Protein 2JVU (pdb70)

Foldseek 3Di:
DDPDDDCVVPDLDVQWDQDPQKIAGPVVDVSQVVCVVVQQFDAKKKKKWFAFPVRDIDIDTDGHDNVDIGGPPDPCVRCVVGNGDDIDMDIDTHGDDD

Organism: Escherichia coli (NCBI:txid562)

Structure (mmCIF, N/CA/C/O backbone):
data_2JVU
#
_entry.id   2JVU
#
loop_
_atom_site.group_PDB
_atom_site.id
_atom_site.type_symbol
_atom_site.label_atom_id
_atom_site.label_alt_id
_atom_site.label_comp_id
_atom_site.label_asym_id
_atom_site.label_entity_id
_atom_site.label_seq_id
_atom_site.pdbx_PDB_ins_code
_atom_site.Cartn_x
_atom_site.Cartn_y
_atom_site.Cartn_z
_atom_site.occupancy
_atom_site.B_iso_or_equiv
_atom_site.auth_seq_id
_atom_site.auth_comp_id
_atom_site.auth_asym_id
_atom_site.auth_atom_id
_atom_site.pdbx_PDB_model_num
ATOM 1 N N . GLY A 1 1 ? 41.273 -3.794 3.199 1.00 0.00 1 GLY A N 1
ATOM 2 C CA . GLY A 1 1 ? 41.527 -4.056 1.714 1.00 0.00 1 GLY A CA 1
ATOM 3 C C . GLY A 1 1 ? 42.875 -3.782 1.138 1.00 0.00 1 GLY A C 1
ATOM 4 O O . GLY A 1 1 ? 43.570 -2.880 1.564 1.00 0.00 1 GLY A O 1
ATOM 10 N N . GLY A 1 2 ? 43.280 -4.545 0.160 1.00 0.00 2 GLY A N 1
ATOM 11 C CA . GLY A 1 2 ? 44.618 -4.318 -0.457 1.00 0.00 2 GLY A CA 1
ATOM 12 C C . GLY A 1 2 ? 44.578 -3.046 -1.305 1.00 0.00 2 GLY A C 1
ATOM 13 O O . GLY A 1 2 ? 43.626 -2.791 -2.015 1.00 0.00 2 GLY A O 1
ATOM 17 N N . SER A 1 3 ? 45.608 -2.243 -1.237 1.00 0.00 3 SER A N 1
ATOM 18 C CA . SER A 1 3 ? 45.635 -0.981 -2.038 1.00 0.00 3 SER A CA 1
ATOM 19 C C . SER A 1 3 ? 46.292 -1.247 -3.393 1.00 0.00 3 SER A C 1
ATOM 20 O O . SER A 1 3 ? 46.366 -0.375 -4.235 1.00 0.00 3 SER A O 1
ATOM 28 N N . GLY A 1 4 ? 46.771 -2.448 -3.607 1.00 0.00 4 GLY A N 1
ATOM 29 C CA . GLY A 1 4 ? 47.430 -2.789 -4.910 1.00 0.00 4 GLY A CA 1
ATOM 30 C C . GLY A 1 4 ? 48.939 -2.930 -4.700 1.00 0.00 4 GLY A C 1
ATOM 31 O O . GLY A 1 4 ? 49.404 -3.867 -4.082 1.00 0.00 4 GLY A O 1
ATOM 35 N N . TRP A 1 5 ? 49.709 -2.009 -5.214 1.00 0.00 5 TRP A N 1
ATOM 36 C CA . TRP A 1 5 ? 51.190 -2.098 -5.049 1.00 0.00 5 TRP A CA 1
ATOM 37 C C . TRP A 1 5 ? 51.568 -2.039 -3.581 1.00 0.00 5 TRP A C 1
ATOM 38 O O . TRP A 1 5 ? 51.091 -1.215 -2.825 1.00 0.00 5 TRP A O 1
ATOM 59 N N . ASN A 1 6 ? 52.479 -2.890 -3.204 1.00 0.00 6 ASN A N 1
ATOM 60 C CA . ASN A 1 6 ? 52.989 -2.898 -1.813 1.00 0.00 6 ASN A CA 1
ATOM 61 C C . ASN A 1 6 ? 54.518 -2.926 -1.879 1.00 0.00 6 ASN A C 1
ATOM 62 O O . ASN A 1 6 ? 55.102 -3.795 -2.495 1.00 0.00 6 ASN A O 1
ATOM 73 N N . ALA A 1 7 ? 55.173 -1.989 -1.257 1.00 0.00 7 ALA A N 1
ATOM 74 C CA . ALA A 1 7 ? 56.662 -1.977 -1.297 1.00 0.00 7 ALA A CA 1
ATOM 75 C C . ALA A 1 7 ? 57.185 -3.311 -0.759 1.00 0.00 7 ALA A C 1
ATOM 76 O O . ALA A 1 7 ? 58.373 -3.569 -0.746 1.00 0.00 7 ALA A O 1
ATOM 83 N N . ASP A 1 8 ? 56.301 -4.153 -0.304 1.00 0.00 8 ASP A N 1
ATOM 84 C CA . ASP A 1 8 ? 56.726 -5.471 0.250 1.00 0.00 8 ASP A CA 1
ATOM 85 C C . ASP A 1 8 ? 57.007 -6.463 -0.880 1.00 0.00 8 ASP A C 1
ATOM 86 O O . ASP A 1 8 ? 57.709 -7.438 -0.697 1.00 0.00 8 ASP A O 1
ATOM 95 N N . ASN A 1 9 ? 56.460 -6.238 -2.046 1.00 0.00 9 ASN A N 1
ATOM 96 C CA . ASN A 1 9 ? 56.700 -7.192 -3.172 1.00 0.00 9 ASN A CA 1
ATOM 97 C C . ASN A 1 9 ? 57.959 -6.779 -3.927 1.00 0.00 9 ASN A C 1
ATOM 98 O O . ASN A 1 9 ? 58.349 -7.413 -4.888 1.00 0.00 9 ASN A O 1
ATOM 109 N N . VAL A 1 10 ? 58.598 -5.722 -3.500 1.00 0.00 10 VAL A N 1
ATOM 110 C CA . VAL A 1 10 ? 59.840 -5.255 -4.186 1.00 0.00 10 VAL A CA 1
ATOM 111 C C . VAL A 1 10 ? 61.036 -5.442 -3.254 1.00 0.00 10 VAL A C 1
ATOM 112 O O . VAL A 1 10 ? 61.037 -4.979 -2.131 1.00 0.00 10 VAL A O 1
ATOM 125 N N . ASP A 1 11 ? 62.065 -6.094 -3.717 1.00 0.00 11 ASP A N 1
ATOM 126 C CA . ASP A 1 11 ? 63.268 -6.278 -2.861 1.00 0.00 11 ASP A CA 1
ATOM 127 C C . ASP A 1 11 ? 64.073 -4.968 -2.893 1.00 0.00 11 ASP A C 1
ATOM 128 O O . ASP A 1 11 ? 64.313 -4.430 -3.955 1.00 0.00 11 ASP A O 1
ATOM 137 N N . PRO A 1 12 ? 64.478 -4.433 -1.762 1.00 0.00 12 PRO A N 1
ATOM 138 C CA . PRO A 1 12 ? 65.244 -3.153 -1.730 1.00 0.00 12 PRO A CA 1
ATOM 139 C C . PRO A 1 12 ? 66.693 -3.345 -2.186 1.00 0.00 12 PRO A C 1
ATOM 140 O O . PRO A 1 12 ? 67.416 -2.396 -2.414 1.00 0.00 12 PRO A O 1
ATOM 151 N N . SER A 1 13 ? 67.119 -4.570 -2.324 1.00 0.00 13 SER A N 1
ATOM 152 C CA . SER A 1 13 ? 68.516 -4.830 -2.769 1.00 0.00 13 SER A CA 1
ATOM 153 C C . SER A 1 13 ? 68.667 -4.430 -4.238 1.00 0.00 13 SER A C 1
ATOM 154 O O . SER A 1 13 ? 69.733 -4.053 -4.681 1.00 0.00 13 SER A O 1
ATOM 162 N N . GLN A 1 14 ? 67.609 -4.516 -5.000 1.00 0.00 14 GLN A N 1
ATOM 163 C CA . GLN A 1 14 ? 67.693 -4.150 -6.446 1.00 0.00 14 GLN A CA 1
ATOM 164 C C . GLN A 1 14 ? 67.375 -2.661 -6.616 1.00 0.00 14 GLN A C 1
ATOM 165 O O . GLN A 1 14 ? 67.711 -2.057 -7.615 1.00 0.00 14 GLN A O 1
ATOM 179 N N . CYS A 1 15 ? 66.730 -2.063 -5.652 1.00 0.00 15 CYS A N 1
ATOM 180 C CA . CYS A 1 15 ? 66.393 -0.614 -5.770 1.00 0.00 15 CYS A CA 1
ATOM 181 C C . CYS A 1 15 ? 67.675 0.220 -5.757 1.00 0.00 15 CYS A C 1
ATOM 182 O O . CYS A 1 15 ? 67.761 1.244 -6.404 1.00 0.00 15 CYS A O 1
ATOM 189 N N . ILE A 1 16 ? 68.673 -0.215 -5.029 1.00 0.00 16 ILE A N 1
ATOM 190 C CA . ILE A 1 16 ? 69.965 0.540 -4.968 1.00 0.00 16 ILE A CA 1
ATOM 191 C C . ILE A 1 16 ? 71.077 -0.362 -5.491 1.00 0.00 16 ILE A C 1
ATOM 192 O O . ILE A 1 16 ? 71.188 -1.508 -5.102 1.00 0.00 16 ILE A O 1
ATOM 208 N N . LYS A 1 17 ? 71.901 0.146 -6.374 1.00 0.00 17 LYS A N 1
ATOM 209 C CA . LYS A 1 17 ? 73.018 -0.679 -6.940 1.00 0.00 17 LYS A CA 1
ATOM 210 C C . LYS A 1 17 ? 74.348 -0.090 -6.482 1.00 0.00 17 LYS A C 1
ATOM 211 O O . LYS A 1 17 ? 74.504 1.112 -6.373 1.00 0.00 17 LYS A O 1
ATOM 230 N N . GLN A 1 18 ? 75.309 -0.931 -6.198 1.00 0.00 18 GLN A N 1
ATOM 231 C CA . GLN A 1 18 ? 76.633 -0.429 -5.729 1.00 0.00 18 GLN A CA 1
ATOM 232 C C . GLN A 1 18 ? 77.603 -0.331 -6.907 1.00 0.00 18 GLN A C 1
ATOM 233 O O . GLN A 1 18 ? 77.812 -1.277 -7.638 1.00 0.00 18 GLN A O 1
ATOM 247 N N . SER A 1 19 ? 78.206 0.817 -7.083 1.00 0.00 19 SER A N 1
ATOM 248 C CA . SER A 1 19 ? 79.189 1.010 -8.193 1.00 0.00 19 SER A CA 1
ATOM 249 C C . SER A 1 19 ? 80.554 1.278 -7.565 1.00 0.00 19 SER A C 1
ATOM 250 O O . SER A 1 19 ? 80.708 2.178 -6.762 1.00 0.00 19 SER A O 1
ATOM 258 N N . GLY A 1 20 ? 81.546 0.505 -7.902 1.00 0.00 20 GLY A N 1
ATOM 259 C CA . GLY A 1 20 ? 82.884 0.732 -7.292 1.00 0.00 20 GLY A CA 1
ATOM 260 C C . GLY A 1 20 ? 82.735 0.762 -5.768 1.00 0.00 20 GLY A C 1
ATOM 261 O O . GLY A 1 20 ? 82.593 -0.263 -5.132 1.00 0.00 20 GLY A O 1
ATOM 265 N N . VAL A 1 21 ? 82.764 1.935 -5.182 1.00 0.00 21 VAL A N 1
ATOM 266 C CA . VAL A 1 21 ? 82.623 2.058 -3.693 1.00 0.00 21 VAL A CA 1
ATOM 267 C C . VAL A 1 21 ? 81.553 3.097 -3.375 1.00 0.00 21 VAL A C 1
ATOM 268 O O . VAL A 1 21 ? 81.632 3.792 -2.383 1.00 0.00 21 VAL A O 1
ATOM 281 N N . GLN A 1 22 ? 80.575 3.238 -4.228 1.00 0.00 22 GLN A N 1
ATOM 282 C CA . GLN A 1 22 ? 79.508 4.265 -3.999 1.00 0.00 22 GLN A CA 1
ATOM 283 C C . GLN A 1 22 ? 78.119 3.632 -4.129 1.00 0.00 22 GLN A C 1
ATOM 284 O O . GLN A 1 22 ? 77.925 2.672 -4.848 1.00 0.00 22 GLN A O 1
ATOM 298 N N . TYR A 1 23 ? 77.145 4.198 -3.458 1.00 0.00 23 TYR A N 1
ATOM 299 C CA . TYR A 1 23 ? 75.739 3.686 -3.544 1.00 0.00 23 TYR A CA 1
ATOM 300 C C . TYR A 1 23 ? 74.888 4.765 -4.213 1.00 0.00 23 TYR A C 1
ATOM 301 O O . TYR A 1 23 ? 75.006 5.934 -3.898 1.00 0.00 23 TYR A O 1
ATOM 319 N N . THR A 1 24 ? 74.031 4.390 -5.127 1.00 0.00 24 THR A N 1
ATOM 320 C CA . THR A 1 24 ? 73.166 5.401 -5.811 1.00 0.00 24 THR A CA 1
ATOM 321 C C . THR A 1 24 ? 71.734 4.880 -5.887 1.00 0.00 24 THR A C 1
ATOM 322 O O . THR A 1 24 ? 71.493 3.694 -6.040 1.00 0.00 24 THR A O 1
ATOM 333 N N . TYR A 1 25 ? 70.782 5.765 -5.780 1.00 0.00 25 TYR A N 1
ATOM 334 C CA . TYR A 1 25 ? 69.356 5.351 -5.842 1.00 0.00 25 TYR A CA 1
ATOM 335 C C . TYR A 1 25 ? 68.969 5.160 -7.311 1.00 0.00 25 TYR A C 1
ATOM 336 O O . TYR A 1 25 ? 69.133 6.049 -8.124 1.00 0.00 25 TYR A O 1
ATOM 354 N N . ASN A 1 26 ? 68.472 4.006 -7.667 1.00 0.00 26 ASN A N 1
ATOM 355 C CA . ASN A 1 26 ? 68.098 3.762 -9.090 1.00 0.00 26 ASN A CA 1
ATOM 356 C C . ASN A 1 26 ? 66.705 4.326 -9.376 1.00 0.00 26 ASN A C 1
ATOM 357 O O . ASN A 1 26 ? 65.714 3.627 -9.287 1.00 0.00 26 ASN A O 1
ATOM 368 N N . SER A 1 27 ? 66.615 5.581 -9.729 1.00 0.00 27 SER A N 1
ATOM 369 C CA . SER A 1 27 ? 65.280 6.170 -10.030 1.00 0.00 27 SER A CA 1
ATOM 370 C C . SER A 1 27 ? 64.861 5.766 -11.443 1.00 0.00 27 SER A C 1
ATOM 371 O O . SER A 1 27 ? 63.719 5.918 -11.829 1.00 0.00 27 SER A O 1
ATOM 379 N N . GLY A 1 28 ? 65.778 5.257 -12.220 1.00 0.00 28 GLY A N 1
ATOM 380 C CA . GLY A 1 28 ? 65.429 4.852 -13.609 1.00 0.00 28 GLY A CA 1
ATOM 381 C C . GLY A 1 28 ? 64.447 3.684 -13.558 1.00 0.00 28 GLY A C 1
ATOM 382 O O . GLY A 1 28 ? 63.955 3.231 -14.572 1.00 0.00 28 GLY A O 1
ATOM 386 N N . VAL A 1 29 ? 64.148 3.204 -12.377 1.00 0.00 29 VAL A N 1
ATOM 387 C CA . VAL A 1 29 ? 63.183 2.072 -12.235 1.00 0.00 29 VAL A CA 1
ATOM 388 C C . VAL A 1 29 ? 61.842 2.649 -11.760 1.00 0.00 29 VAL A C 1
ATOM 389 O O . VAL A 1 29 ? 61.783 3.382 -10.793 1.00 0.00 29 VAL A O 1
ATOM 402 N N . SER A 1 30 ? 60.776 2.356 -12.447 1.00 0.00 30 SER A N 1
ATOM 403 C CA . SER A 1 30 ? 59.452 2.917 -12.052 1.00 0.00 30 SER A CA 1
ATOM 404 C C . SER A 1 30 ? 59.068 2.489 -10.631 1.00 0.00 30 SER A C 1
ATOM 405 O O . SER A 1 30 ? 58.517 3.265 -9.876 1.00 0.00 30 SER A O 1
ATOM 413 N N . VAL A 1 31 ? 59.328 1.266 -10.261 1.00 0.00 31 VAL A N 1
ATOM 414 C CA . VAL A 1 31 ? 58.942 0.812 -8.889 1.00 0.00 31 VAL A CA 1
ATOM 415 C C . VAL A 1 31 ? 59.649 1.654 -7.823 1.00 0.00 31 VAL A C 1
ATOM 416 O O . VAL A 1 31 ? 59.051 2.055 -6.844 1.00 0.00 31 VAL A O 1
ATOM 429 N N . CYS A 1 32 ? 60.917 1.909 -7.989 1.00 0.00 32 CYS A N 1
ATOM 430 C CA . CYS A 1 32 ? 61.653 2.701 -6.961 1.00 0.00 32 CYS A CA 1
ATOM 431 C C . CYS A 1 32 ? 61.031 4.090 -6.806 1.00 0.00 32 CYS A C 1
ATOM 432 O O . CYS A 1 32 ? 60.853 4.577 -5.705 1.00 0.00 32 CYS A O 1
ATOM 439 N N . MET A 1 33 ? 60.693 4.742 -7.887 1.00 0.00 33 MET A N 1
ATOM 440 C CA . MET A 1 33 ? 60.087 6.098 -7.758 1.00 0.00 33 MET A CA 1
ATOM 441 C C . MET A 1 33 ? 58.583 5.954 -7.519 1.00 0.00 33 MET A C 1
ATOM 442 O O . MET A 1 33 ? 57.914 6.896 -7.143 1.00 0.00 33 MET A O 1
ATOM 456 N N . GLN A 1 34 ? 58.048 4.779 -7.719 1.00 0.00 34 GLN A N 1
ATOM 457 C CA . GLN A 1 34 ? 56.591 4.583 -7.482 1.00 0.00 34 GLN A CA 1
ATOM 458 C C . GLN A 1 34 ? 56.288 4.901 -6.018 1.00 0.00 34 GLN A C 1
ATOM 459 O O . GLN A 1 34 ? 55.360 5.619 -5.702 1.00 0.00 34 GLN A O 1
ATOM 473 N N . GLY A 1 35 ? 57.074 4.370 -5.122 1.00 0.00 35 GLY A N 1
ATOM 474 C CA . GLY A 1 35 ? 56.848 4.635 -3.674 1.00 0.00 35 GLY A CA 1
ATOM 475 C C . GLY A 1 35 ? 57.330 6.043 -3.327 1.00 0.00 35 GLY A C 1
ATOM 476 O O . GLY A 1 35 ? 56.664 6.786 -2.634 1.00 0.00 35 GLY A O 1
ATOM 480 N N . LEU A 1 36 ? 58.489 6.415 -3.799 1.00 0.00 36 LEU A N 1
ATOM 481 C CA . LEU A 1 36 ? 59.018 7.775 -3.489 1.00 0.00 36 LEU A CA 1
ATOM 482 C C . LEU A 1 36 ? 58.045 8.836 -4.023 1.00 0.00 36 LEU A C 1
ATOM 483 O O . LEU A 1 36 ? 57.798 9.841 -3.387 1.00 0.00 36 LEU A O 1
ATOM 499 N N . ASN A 1 37 ? 57.495 8.617 -5.187 1.00 0.00 37 ASN A N 1
ATOM 500 C CA . ASN A 1 37 ? 56.541 9.610 -5.766 1.00 0.00 37 ASN A CA 1
ATOM 501 C C . ASN A 1 37 ? 55.270 9.685 -4.917 1.00 0.00 37 ASN A C 1
ATOM 502 O O . ASN A 1 37 ? 54.721 10.747 -4.706 1.00 0.00 37 ASN A O 1
ATOM 513 N N . GLU A 1 38 ? 54.786 8.571 -4.442 1.00 0.00 38 GLU A N 1
ATOM 514 C CA . GLU A 1 38 ? 53.538 8.595 -3.625 1.00 0.00 38 GLU A CA 1
ATOM 515 C C . GLU A 1 38 ? 53.842 9.120 -2.223 1.00 0.00 38 GLU A C 1
ATOM 516 O O . GLU A 1 38 ? 52.950 9.329 -1.425 1.00 0.00 38 GLU A O 1
ATOM 528 N N . GLY A 1 39 ? 55.088 9.337 -1.912 1.00 0.00 39 GLY A N 1
ATOM 529 C CA . GLY A 1 39 ? 55.433 9.853 -0.558 1.00 0.00 39 GLY A CA 1
ATOM 530 C C . GLY A 1 39 ? 55.203 8.756 0.481 1.00 0.00 39 GLY A C 1
ATOM 531 O O . GLY A 1 39 ? 54.961 9.027 1.640 1.00 0.00 39 GLY A O 1
ATOM 535 N N . LYS A 1 40 ? 55.296 7.516 0.076 1.00 0.00 40 LYS A N 1
ATOM 536 C CA . LYS A 1 40 ? 55.105 6.390 1.034 1.00 0.00 40 LYS A CA 1
ATOM 537 C C . LYS A 1 40 ? 56.492 5.889 1.395 1.00 0.00 40 LYS A C 1
ATOM 538 O O . LYS A 1 40 ? 56.673 5.030 2.234 1.00 0.00 40 LYS A O 1
ATOM 557 N N . VAL A 1 41 ? 57.475 6.440 0.740 1.00 0.00 41 VAL A N 1
ATOM 558 C CA . VAL A 1 41 ? 58.885 6.043 0.982 1.00 0.00 41 VAL A CA 1
ATOM 559 C C . VAL A 1 41 ? 59.739 7.302 1.082 1.00 0.00 41 VAL A C 1
ATOM 560 O O . VAL A 1 41 ? 59.371 8.358 0.607 1.00 0.00 41 VAL A O 1
ATOM 573 N N . ARG A 1 42 ? 60.885 7.181 1.678 1.00 0.00 42 ARG A N 1
ATOM 574 C CA . ARG A 1 42 ? 61.818 8.345 1.811 1.00 0.00 42 ARG A CA 1
ATOM 575 C C . ARG A 1 42 ? 63.143 7.960 1.171 1.00 0.00 42 ARG A C 1
ATOM 576 O O . ARG A 1 42 ? 64.052 8.758 1.051 1.00 0.00 42 ARG A O 1
ATOM 597 N N . GLY A 1 43 ? 63.252 6.726 0.767 1.00 0.00 43 GLY A N 1
ATOM 598 C CA . GLY A 1 43 ? 64.516 6.237 0.132 1.00 0.00 43 GLY A CA 1
ATOM 599 C C . GLY A 1 43 ? 64.829 4.851 0.686 1.00 0.00 43 GLY A C 1
ATOM 600 O O . GLY A 1 43 ? 63.982 4.222 1.283 1.00 0.00 43 GLY A O 1
ATOM 604 N N . VAL A 1 44 ? 66.033 4.364 0.500 1.00 0.00 44 VAL A N 1
ATOM 605 C CA . VAL A 1 44 ? 66.396 3.007 1.026 1.00 0.00 44 VAL A CA 1
ATOM 606 C C . VAL A 1 44 ? 67.562 3.133 2.002 1.00 0.00 44 VAL A C 1
ATOM 607 O O . VAL A 1 44 ? 68.571 3.731 1.698 1.00 0.00 44 VAL A O 1
ATOM 620 N N . SER A 1 45 ? 67.444 2.555 3.165 1.00 0.00 45 SER A N 1
ATOM 621 C CA . SER A 1 45 ? 68.559 2.627 4.147 1.00 0.00 45 SER A CA 1
ATOM 622 C C . SER A 1 45 ? 69.574 1.538 3.816 1.00 0.00 45 SER A C 1
ATOM 623 O O . SER A 1 45 ? 69.215 0.403 3.568 1.00 0.00 45 SER A O 1
ATOM 631 N N . VAL A 1 46 ? 70.836 1.875 3.802 1.00 0.00 46 VAL A N 1
ATOM 632 C CA . VAL A 1 46 ? 71.892 0.865 3.483 1.00 0.00 46 VAL A CA 1
ATOM 633 C C . VAL A 1 46 ? 72.981 0.915 4.550 1.00 0.00 46 VAL A C 1
ATOM 634 O O . VAL A 1 46 ? 73.449 1.970 4.929 1.00 0.00 46 VAL A O 1
ATOM 647 N N . SER A 1 47 ? 73.390 -0.229 5.022 1.00 0.00 47 SER A N 1
ATOM 648 C CA . SER A 1 47 ? 74.460 -0.296 6.061 1.00 0.00 47 SER A CA 1
ATOM 649 C C . SER A 1 47 ? 75.573 -1.198 5.546 1.00 0.00 47 SER A C 1
ATOM 650 O O . SER A 1 47 ? 75.328 -2.146 4.827 1.00 0.00 47 SER A O 1
ATOM 658 N N . GLY A 1 48 ? 76.794 -0.906 5.896 1.00 0.00 48 GLY A N 1
ATOM 659 C CA . GLY A 1 48 ? 77.936 -1.748 5.415 1.00 0.00 48 GLY A CA 1
ATOM 660 C C . GLY A 1 48 ? 78.934 -1.975 6.545 1.00 0.00 48 GLY A C 1
ATOM 661 O O . GLY A 1 48 ? 79.224 -1.084 7.317 1.00 0.00 48 GLY A O 1
ATOM 665 N N . VAL A 1 49 ? 79.473 -3.166 6.635 1.00 0.00 49 VAL A N 1
ATOM 666 C CA . VAL A 1 49 ? 80.476 -3.477 7.701 1.00 0.00 49 VAL A CA 1
ATOM 667 C C . VAL A 1 49 ? 81.732 -4.049 7.054 1.00 0.00 49 VAL A C 1
ATOM 668 O O . VAL A 1 49 ? 81.671 -4.975 6.271 1.00 0.00 49 VAL A O 1
ATOM 681 N N . PHE A 1 50 ? 82.873 -3.517 7.396 1.00 0.00 50 PHE A N 1
ATOM 682 C CA . PHE A 1 50 ? 84.151 -4.038 6.830 1.00 0.00 50 PHE A CA 1
ATOM 683 C C . PHE A 1 50 ? 84.813 -4.929 7.882 1.00 0.00 50 PHE A C 1
ATOM 684 O O . PHE A 1 50 ? 85.165 -4.482 8.956 1.00 0.00 50 PHE A O 1
ATOM 701 N N . TYR A 1 51 ? 84.974 -6.191 7.584 1.00 0.00 51 TYR A N 1
ATOM 702 C CA . TYR A 1 51 ? 85.601 -7.126 8.566 1.00 0.00 51 TYR A CA 1
ATOM 703 C C . TYR A 1 51 ? 87.106 -7.180 8.313 1.00 0.00 51 TYR A C 1
ATOM 704 O O . TYR A 1 51 ? 87.553 -7.499 7.230 1.00 0.00 51 TYR A O 1
ATOM 722 N N . TYR A 1 52 ? 87.891 -6.864 9.313 1.00 0.00 52 TYR A N 1
ATOM 723 C CA . TYR A 1 52 ? 89.375 -6.884 9.153 1.00 0.00 52 TYR A CA 1
ATOM 724 C C . TYR A 1 52 ? 89.953 -8.112 9.851 1.00 0.00 52 TYR A C 1
ATOM 725 O O . TYR A 1 52 ? 89.581 -8.445 10.960 1.00 0.00 52 TYR A O 1
ATOM 743 N N . ASN A 1 53 ? 90.869 -8.779 9.206 1.00 0.00 53 ASN A N 1
ATOM 744 C CA . ASN A 1 53 ? 91.495 -9.984 9.812 1.00 0.00 53 ASN A CA 1
ATOM 745 C C . ASN A 1 53 ? 92.118 -9.592 11.148 1.00 0.00 53 ASN A C 1
ATOM 746 O O . ASN A 1 53 ? 92.506 -10.429 11.940 1.00 0.00 53 ASN A O 1
ATOM 757 N N . ASP A 1 54 ? 92.211 -8.316 11.402 1.00 0.00 54 ASP A N 1
ATOM 758 C CA . ASP A 1 54 ? 92.802 -7.846 12.683 1.00 0.00 54 ASP A CA 1
ATOM 759 C C . ASP A 1 54 ? 91.793 -8.084 13.808 1.00 0.00 54 ASP A C 1
ATOM 760 O O . ASP A 1 54 ? 92.035 -7.759 14.954 1.00 0.00 54 ASP A O 1
ATOM 769 N N . GLY A 1 55 ? 90.667 -8.666 13.489 1.00 0.00 55 GLY A N 1
ATOM 770 C CA . GLY A 1 55 ? 89.643 -8.945 14.538 1.00 0.00 55 GLY A CA 1
ATOM 771 C C . GLY A 1 55 ? 88.868 -7.670 14.869 1.00 0.00 55 GLY A C 1
ATOM 772 O O . GLY A 1 55 ? 88.277 -7.559 15.926 1.00 0.00 55 GLY A O 1
ATOM 776 N N . THR A 1 56 ? 88.866 -6.704 13.979 1.00 0.00 56 THR A N 1
ATOM 777 C CA . THR A 1 56 ? 88.127 -5.422 14.245 1.00 0.00 56 THR A CA 1
ATOM 778 C C . THR A 1 56 ? 87.067 -5.198 13.178 1.00 0.00 56 THR A C 1
ATOM 779 O O . THR A 1 56 ? 87.234 -5.569 12.041 1.00 0.00 56 THR A O 1
ATOM 790 N N . THR A 1 57 ? 85.967 -4.591 13.549 1.00 0.00 57 THR A N 1
ATOM 791 C CA . THR A 1 57 ? 84.867 -4.333 12.565 1.00 0.00 57 THR A CA 1
ATOM 792 C C . THR A 1 57 ? 84.435 -2.871 12.634 1.00 0.00 57 THR A C 1
ATOM 793 O O . THR A 1 57 ? 84.327 -2.287 13.694 1.00 0.00 57 THR A O 1
ATOM 804 N N . SER A 1 58 ? 84.154 -2.293 11.498 1.00 0.00 58 SER A N 1
ATOM 805 C CA . SER A 1 58 ? 83.683 -0.877 11.438 1.00 0.00 58 SER A CA 1
ATOM 806 C C . SER A 1 58 ? 82.275 -0.910 10.860 1.00 0.00 58 SER A C 1
ATOM 807 O O . SER A 1 58 ? 82.002 -1.690 9.972 1.00 0.00 58 SER A O 1
ATOM 815 N N . ASN A 1 59 ? 81.370 -0.102 11.350 1.00 0.00 59 ASN A N 1
ATOM 816 C CA . ASN A 1 59 ? 79.972 -0.129 10.809 1.00 0.00 59 ASN A CA 1
ATOM 817 C C . ASN A 1 59 ? 79.525 1.289 10.466 1.00 0.00 59 ASN A C 1
ATOM 818 O O . ASN A 1 59 ? 79.401 2.134 11.333 1.00 0.00 59 ASN A O 1
ATOM 829 N N . PHE A 1 60 ? 79.260 1.550 9.206 1.00 0.00 60 PHE A N 1
ATOM 830 C CA . PHE A 1 60 ? 78.790 2.907 8.784 1.00 0.00 60 PHE A CA 1
ATOM 831 C C . PHE A 1 60 ? 77.382 2.768 8.217 1.00 0.00 60 PHE A C 1
ATOM 832 O O . PHE A 1 60 ? 77.139 2.003 7.306 1.00 0.00 60 PHE A O 1
ATOM 849 N N . LYS A 1 61 ? 76.462 3.504 8.759 1.00 0.00 61 LYS A N 1
ATOM 850 C CA . LYS A 1 61 ? 75.052 3.451 8.292 1.00 0.00 61 LYS A CA 1
ATOM 851 C C . LYS A 1 61 ? 74.704 4.798 7.675 1.00 0.00 61 LYS A C 1
ATOM 852 O O . LYS A 1 61 ? 75.170 5.834 8.104 1.00 0.00 61 LYS A O 1
ATOM 871 N N . GLY A 1 62 ? 73.888 4.786 6.678 1.00 0.00 62 GLY A N 1
ATOM 872 C CA . GLY A 1 62 ? 73.492 6.062 6.016 1.00 0.00 62 GLY A CA 1
ATOM 873 C C . GLY A 1 62 ? 72.250 5.819 5.162 1.00 0.00 62 GLY A C 1
ATOM 874 O O . GLY A 1 62 ? 71.862 4.693 4.935 1.00 0.00 62 GLY A O 1
ATOM 878 N N . VAL A 1 63 ? 71.621 6.868 4.693 1.00 0.00 63 VAL A N 1
ATOM 879 C CA . VAL A 1 63 ? 70.391 6.708 3.852 1.00 0.00 63 VAL A CA 1
ATOM 880 C C . VAL A 1 63 ? 70.705 7.115 2.412 1.00 0.00 63 VAL A C 1
ATOM 881 O O . VAL A 1 63 ? 71.213 8.189 2.156 1.00 0.00 63 VAL A O 1
ATOM 894 N N . VAL A 1 64 ? 70.410 6.261 1.470 1.00 0.00 64 VAL A N 1
ATOM 895 C CA . VAL A 1 64 ? 70.693 6.585 0.043 1.00 0.00 64 VAL A CA 1
ATOM 896 C C . VAL A 1 64 ? 69.489 7.296 -0.575 1.00 0.00 64 VAL A C 1
ATOM 897 O O . VAL A 1 64 ? 68.404 6.750 -0.669 1.00 0.00 64 VAL A O 1
ATOM 910 N N . THR A 1 65 ? 69.695 8.506 -1.020 1.00 0.00 65 THR A N 1
ATOM 911 C CA . THR A 1 65 ? 68.609 9.295 -1.675 1.00 0.00 65 THR A CA 1
ATOM 912 C C . THR A 1 65 ? 69.170 9.792 -3.011 1.00 0.00 65 THR A C 1
ATOM 913 O O . THR A 1 65 ? 70.360 10.003 -3.129 1.00 0.00 65 THR A O 1
ATOM 924 N N . PRO A 1 66 ? 68.357 9.975 -4.020 1.00 0.00 66 PRO A N 1
ATOM 925 C CA . PRO A 1 66 ? 68.858 10.445 -5.341 1.00 0.00 66 PRO A CA 1
ATOM 926 C C . PRO A 1 66 ? 69.711 11.713 -5.198 1.00 0.00 66 PRO A C 1
ATOM 927 O O . PRO A 1 66 ? 70.437 12.086 -6.099 1.00 0.00 66 PRO A O 1
ATOM 938 N N . SER A 1 67 ? 69.623 12.379 -4.071 1.00 0.00 67 SER A N 1
ATOM 939 C CA . SER A 1 67 ? 70.417 13.631 -3.855 1.00 0.00 67 SER A CA 1
ATOM 940 C C . SER A 1 67 ? 71.553 13.387 -2.849 1.00 0.00 67 SER A C 1
ATOM 941 O O . SER A 1 67 ? 72.440 14.205 -2.712 1.00 0.00 67 SER A O 1
ATOM 949 N N . THR A 1 68 ? 71.532 12.281 -2.135 1.00 0.00 68 THR A N 1
ATOM 950 C CA . THR A 1 68 ? 72.616 12.007 -1.128 1.00 0.00 68 THR A CA 1
ATOM 951 C C . THR A 1 68 ? 73.148 10.568 -1.283 1.00 0.00 68 THR A C 1
ATOM 952 O O . THR A 1 68 ? 72.486 9.626 -0.891 1.00 0.00 68 THR A O 1
ATOM 963 N N . PRO A 1 69 ? 74.341 10.382 -1.814 1.00 0.00 69 PRO A N 1
ATOM 964 C CA . PRO A 1 69 ? 74.942 9.027 -1.965 1.00 0.00 69 PRO A CA 1
ATOM 965 C C . PRO A 1 69 ? 75.731 8.609 -0.714 1.00 0.00 69 PRO A C 1
ATOM 966 O O . PRO A 1 69 ? 76.096 9.436 0.100 1.00 0.00 69 PRO A O 1
ATOM 977 N N . VAL A 1 70 ? 76.008 7.334 -0.564 1.00 0.00 70 VAL A N 1
ATOM 978 C CA . VAL A 1 70 ? 76.788 6.845 0.623 1.00 0.00 70 VAL A CA 1
ATOM 979 C C . VAL A 1 70 ? 78.062 6.160 0.117 1.00 0.00 70 VAL A C 1
ATOM 980 O O . VAL A 1 70 ? 78.012 5.314 -0.754 1.00 0.00 70 VAL A O 1
ATOM 993 N N . ASN A 1 71 ? 79.211 6.538 0.632 1.00 0.00 71 ASN A N 1
ATOM 994 C CA . ASN A 1 71 ? 80.499 5.930 0.155 1.00 0.00 71 ASN A CA 1
ATOM 995 C C . ASN A 1 71 ? 81.053 4.926 1.174 1.00 0.00 71 ASN A C 1
ATOM 996 O O . ASN A 1 71 ? 81.218 5.243 2.335 1.00 0.00 71 ASN A O 1
ATOM 1007 N N . THR A 1 72 ? 81.379 3.732 0.751 1.00 0.00 72 THR A N 1
ATOM 1008 C CA . THR A 1 72 ? 81.968 2.732 1.696 1.00 0.00 72 THR A CA 1
ATOM 1009 C C . THR A 1 72 ? 83.488 2.899 1.665 1.00 0.00 72 THR A C 1
ATOM 1010 O O . THR A 1 72 ? 84.221 2.200 2.338 1.00 0.00 72 THR A O 1
ATOM 1021 N N . ASN A 1 73 ? 83.959 3.825 0.872 1.00 0.00 73 ASN A N 1
ATOM 1022 C CA . ASN A 1 73 ? 85.422 4.059 0.760 1.00 0.00 73 ASN A CA 1
ATOM 1023 C C . ASN A 1 73 ? 85.939 4.627 2.075 1.00 0.00 73 ASN A C 1
ATOM 1024 O O . ASN A 1 73 ? 86.471 5.718 2.131 1.00 0.00 73 ASN A O 1
ATOM 1035 N N . GLN A 1 74 ? 85.784 3.890 3.130 1.00 0.00 74 GLN A N 1
ATOM 1036 C CA . GLN A 1 74 ? 86.264 4.376 4.451 1.00 0.00 74 GLN A CA 1
ATOM 1037 C C . GLN A 1 74 ? 87.798 4.408 4.449 1.00 0.00 74 GLN A C 1
ATOM 1038 O O . GLN A 1 74 ? 88.400 5.260 3.825 1.00 0.00 74 GLN A O 1
ATOM 1052 N N . ASP A 1 75 ? 88.441 3.489 5.133 1.00 0.00 75 ASP A N 1
ATOM 1053 C CA . ASP A 1 75 ? 89.939 3.473 5.161 1.00 0.00 75 ASP A CA 1
ATOM 1054 C C . ASP A 1 75 ? 90.462 2.363 4.243 1.00 0.00 75 ASP A C 1
ATOM 1055 O O . ASP A 1 75 ? 90.589 1.223 4.647 1.00 0.00 75 ASP A O 1
ATOM 1064 N N . ILE A 1 76 ? 90.780 2.682 3.016 1.00 0.00 76 ILE A N 1
ATOM 1065 C CA . ILE A 1 76 ? 91.307 1.639 2.090 1.00 0.00 76 ILE A CA 1
ATOM 1066 C C . ILE A 1 76 ? 92.752 1.304 2.460 1.00 0.00 76 ILE A C 1
ATOM 1067 O O . ILE A 1 76 ? 93.210 0.199 2.251 1.00 0.00 76 ILE A O 1
ATOM 1083 N N . ASN A 1 77 ? 93.485 2.241 3.000 1.00 0.00 77 ASN A N 1
ATOM 1084 C CA . ASN A 1 77 ? 94.895 1.933 3.358 1.00 0.00 77 ASN A CA 1
ATOM 1085 C C . ASN A 1 77 ? 94.891 0.790 4.366 1.00 0.00 77 ASN A C 1
ATOM 1086 O O . ASN A 1 77 ? 95.674 -0.127 4.273 1.00 0.00 77 ASN A O 1
ATOM 1097 N N . LYS A 1 78 ? 94.005 0.829 5.321 1.00 0.00 78 LYS A N 1
ATOM 1098 C CA . LYS A 1 78 ? 93.940 -0.276 6.316 1.00 0.00 78 LYS A CA 1
ATOM 1099 C C . LYS A 1 78 ? 93.523 -1.560 5.598 1.00 0.00 78 LYS A C 1
ATOM 1100 O O . LYS A 1 78 ? 94.045 -2.626 5.854 1.00 0.00 78 LYS A O 1
ATOM 1119 N N . THR A 1 79 ? 92.571 -1.461 4.710 1.00 0.00 79 THR A N 1
ATOM 1120 C CA . THR A 1 79 ? 92.093 -2.668 3.980 1.00 0.00 79 THR A CA 1
ATOM 1121 C C . THR A 1 79 ? 93.175 -3.161 3.004 1.00 0.00 79 THR A C 1
ATOM 1122 O O . THR A 1 79 ? 93.431 -4.334 2.898 1.00 0.00 79 THR A O 1
ATOM 1133 N N . ASN A 1 80 ? 93.821 -2.287 2.298 1.00 0.00 80 ASN A N 1
ATOM 1134 C CA . ASN A 1 80 ? 94.881 -2.752 1.359 1.00 0.00 80 ASN A CA 1
ATOM 1135 C C . ASN A 1 80 ? 96.009 -3.411 2.158 1.00 0.00 80 ASN A C 1
ATOM 1136 O O . ASN A 1 80 ? 96.654 -4.332 1.697 1.00 0.00 80 ASN A O 1
ATOM 1147 N N . LYS A 1 81 ? 96.255 -2.941 3.345 1.00 0.00 81 LYS A N 1
ATOM 1148 C CA . LYS A 1 81 ? 97.343 -3.525 4.177 1.00 0.00 81 LYS A CA 1
ATOM 1149 C C . LYS A 1 81 ? 96.970 -4.933 4.646 1.00 0.00 81 LYS A C 1
ATOM 1150 O O . LYS A 1 81 ? 97.775 -5.842 4.595 1.00 0.00 81 LYS A O 1
ATOM 1169 N N . VAL A 1 82 ? 95.772 -5.105 5.156 1.00 0.00 82 VAL A N 1
ATOM 1170 C CA . VAL A 1 82 ? 95.358 -6.442 5.696 1.00 0.00 82 VAL A CA 1
ATOM 1171 C C . VAL A 1 82 ? 94.256 -7.087 4.834 1.00 0.00 82 VAL A C 1
ATOM 1172 O O . VAL A 1 82 ? 94.147 -8.295 4.769 1.00 0.00 82 VAL A O 1
ATOM 1185 N N . GLY A 1 83 ? 93.451 -6.307 4.162 1.00 0.00 83 GLY A N 1
ATOM 1186 C CA . GLY A 1 83 ? 92.384 -6.888 3.300 1.00 0.00 83 GLY A CA 1
ATOM 1187 C C . GLY A 1 83 ? 91.109 -7.108 4.106 1.00 0.00 83 GLY A C 1
ATOM 1188 O O . GLY A 1 83 ? 91.086 -7.003 5.315 1.00 0.00 83 GLY A O 1
ATOM 1192 N N . VAL A 1 84 ? 90.047 -7.415 3.418 1.00 0.00 84 VAL A N 1
ATOM 1193 C CA . VAL A 1 84 ? 88.728 -7.657 4.083 1.00 0.00 84 VAL A CA 1
ATOM 1194 C C . VAL A 1 84 ? 88.321 -9.116 3.867 1.00 0.00 84 VAL A C 1
ATOM 1195 O O . VAL A 1 84 ? 88.332 -9.612 2.758 1.00 0.00 84 VAL A O 1
ATOM 1208 N N . GLN A 1 85 ? 87.959 -9.810 4.912 1.00 0.00 85 GLN A N 1
ATOM 1209 C CA . GLN A 1 85 ? 87.552 -11.236 4.748 1.00 0.00 85 GLN A CA 1
ATOM 1210 C C . GLN A 1 85 ? 86.105 -11.322 4.250 1.00 0.00 85 GLN A C 1
ATOM 1211 O O . GLN A 1 85 ? 85.851 -11.756 3.144 1.00 0.00 85 GLN A O 1
ATOM 1225 N N . LYS A 1 86 ? 85.155 -10.928 5.068 1.00 0.00 86 LYS A N 1
ATOM 1226 C CA . LYS A 1 86 ? 83.711 -10.999 4.664 1.00 0.00 86 LYS A CA 1
ATOM 1227 C C . LYS A 1 86 ? 83.092 -9.597 4.602 1.00 0.00 86 LYS A C 1
ATOM 1228 O O . LYS A 1 86 ? 83.342 -8.753 5.439 1.00 0.00 86 LYS A O 1
ATOM 1247 N N . TYR A 1 87 ? 82.267 -9.363 3.611 1.00 0.00 87 TYR A N 1
ATOM 1248 C CA . TYR A 1 87 ? 81.585 -8.036 3.460 1.00 0.00 87 TYR A CA 1
ATOM 1249 C C . TYR A 1 87 ? 80.072 -8.271 3.516 1.00 0.00 87 TYR A C 1
ATOM 1250 O O . TYR A 1 87 ? 79.559 -9.158 2.862 1.00 0.00 87 TYR A O 1
ATOM 1268 N N . ARG A 1 88 ? 79.349 -7.503 4.306 1.00 0.00 88 ARG A N 1
ATOM 1269 C CA . ARG A 1 88 ? 77.864 -7.709 4.415 1.00 0.00 88 ARG A CA 1
ATOM 1270 C C . ARG A 1 88 ? 77.118 -6.379 4.265 1.00 0.00 88 ARG A C 1
ATOM 1271 O O . ARG A 1 88 ? 77.454 -5.392 4.888 1.00 0.00 88 ARG A O 1
ATOM 1292 N N . ALA A 1 89 ? 76.093 -6.364 3.446 1.00 0.00 89 ALA A N 1
ATOM 1293 C CA . ALA A 1 89 ? 75.281 -5.119 3.236 1.00 0.00 89 ALA A CA 1
ATOM 1294 C C . ALA A 1 89 ? 73.808 -5.407 3.554 1.00 0.00 89 ALA A C 1
ATOM 1295 O O . ALA A 1 89 ? 73.274 -6.431 3.172 1.00 0.00 89 ALA A O 1
ATOM 1302 N N . LEU A 1 90 ? 73.151 -4.506 4.245 1.00 0.00 90 LEU A N 1
ATOM 1303 C CA . LEU A 1 90 ? 71.703 -4.704 4.593 1.00 0.00 90 LEU A CA 1
ATOM 1304 C C . LEU A 1 90 ? 70.883 -3.600 3.928 1.00 0.00 90 LEU A C 1
ATOM 1305 O O . LEU A 1 90 ? 71.235 -2.438 3.980 1.00 0.00 90 LEU A O 1
ATOM 1321 N N . THR A 1 91 ? 69.797 -3.959 3.295 1.00 0.00 91 THR A N 1
ATOM 1322 C CA . THR A 1 91 ? 68.938 -2.939 2.601 1.00 0.00 91 THR A CA 1
ATOM 1323 C C . THR A 1 91 ? 67.469 -3.087 3.024 1.00 0.00 91 THR A C 1
ATOM 1324 O O . THR A 1 91 ? 66.861 -4.127 2.867 1.00 0.00 91 THR A O 1
ATOM 1335 N N . GLU A 1 92 ? 66.907 -2.030 3.559 1.00 0.00 92 GLU A N 1
ATOM 1336 C CA . GLU A 1 92 ? 65.475 -2.055 4.006 1.00 0.00 92 GLU A CA 1
ATOM 1337 C C . GLU A 1 92 ? 64.744 -0.812 3.482 1.00 0.00 92 GLU A C 1
ATOM 1338 O O . GLU A 1 92 ? 65.339 0.224 3.274 1.00 0.00 92 GLU A O 1
ATOM 1350 N N . TRP A 1 93 ? 63.453 -0.900 3.286 1.00 0.00 93 TRP A N 1
ATOM 1351 C CA . TRP A 1 93 ? 62.685 0.287 2.799 1.00 0.00 93 TRP A CA 1
ATOM 1352 C C . TRP A 1 93 ? 62.619 1.335 3.918 1.00 0.00 93 TRP A C 1
ATOM 1353 O O . TRP A 1 93 ? 62.441 1.006 5.076 1.00 0.00 93 TRP A O 1
ATOM 1374 N N . VAL A 1 94 ? 62.758 2.596 3.579 1.00 0.00 94 VAL A N 1
ATOM 1375 C CA . VAL A 1 94 ? 62.700 3.685 4.612 1.00 0.00 94 VAL A CA 1
ATOM 1376 C C . VAL A 1 94 ? 61.445 4.529 4.390 1.00 0.00 94 VAL A C 1
ATOM 1377 O O . VAL A 1 94 ? 61.259 5.121 3.338 1.00 0.00 94 VAL A O 1
ATOM 1390 N N . GLY A 1 95 ? 60.590 4.595 5.380 1.00 0.00 95 GLY A N 1
ATOM 1391 C CA . GLY A 1 95 ? 59.337 5.398 5.257 1.00 0.00 95 GLY A CA 1
ATOM 1392 C C . GLY A 1 95 ? 58.215 4.700 6.027 1.00 0.00 95 GLY A C 1
ATOM 1393 O O . GLY A 1 95 ? 58.333 4.424 7.203 1.00 0.00 95 GLY A O 1
ATOM 1397 N N . SER A 1 96 ? 57.128 4.410 5.368 1.00 0.00 96 SER A N 1
ATOM 1398 C CA . SER A 1 96 ? 55.993 3.725 6.051 1.00 0.00 96 SER A CA 1
ATOM 1399 C C . SER A 1 96 ? 56.450 2.364 6.586 1.00 0.00 96 SER A C 1
ATOM 1400 O O . SER A 1 96 ? 57.190 1.650 5.939 1.00 0.00 96 SER A O 1
ATOM 1408 N N . ARG A 1 97 ? 56.010 2.000 7.761 1.00 0.00 97 ARG A N 1
ATOM 1409 C CA . ARG A 1 97 ? 56.415 0.683 8.333 1.00 0.00 97 ARG A CA 1
ATOM 1410 C C . ARG A 1 97 ? 55.919 -0.433 7.413 1.00 0.00 97 ARG A C 1
ATOM 1411 O O . ARG A 1 97 ? 54.800 -0.409 6.940 1.00 0.00 97 ARG A O 1
ATOM 1432 N N . SER A 1 98 ? 56.742 -1.412 7.154 1.00 0.00 98 SER A N 1
ATOM 1433 C CA . SER A 1 98 ? 56.317 -2.529 6.262 1.00 0.00 98 SER A CA 1
ATOM 1434 C C . SER A 1 98 ? 55.724 -1.958 4.972 1.00 0.00 98 SER A C 1
ATOM 1435 O O . SER A 1 98 ? 55.241 -2.739 4.169 1.00 0.00 98 SER A O 1
ATOM 1443 N N . GLY A 1 1 ? 41.493 -5.564 -13.266 1.00 0.00 1 GLY A N 2
ATOM 1444 C CA . GLY A 1 1 ? 42.013 -5.219 -11.869 1.00 0.00 1 GLY A CA 2
ATOM 1445 C C . GLY A 1 1 ? 42.743 -3.936 -11.649 1.00 0.00 1 GLY A C 2
ATOM 1446 O O . GLY A 1 1 ? 43.405 -3.428 -12.531 1.00 0.00 1 GLY A O 2
ATOM 1452 N N . GLY A 1 2 ? 42.644 -3.379 -10.471 1.00 0.00 2 GLY A N 2
ATOM 1453 C CA . GLY A 1 2 ? 43.353 -2.097 -10.187 1.00 0.00 2 GLY A CA 2
ATOM 1454 C C . GLY A 1 2 ? 44.782 -2.389 -9.724 1.00 0.00 2 GLY A C 2
ATOM 1455 O O . GLY A 1 2 ? 45.103 -3.491 -9.323 1.00 0.00 2 GLY A O 2
ATOM 1459 N N . SER A 1 3 ? 45.640 -1.407 -9.771 1.00 0.00 3 SER A N 2
ATOM 1460 C CA . SER A 1 3 ? 47.048 -1.619 -9.328 1.00 0.00 3 SER A CA 2
ATOM 1461 C C . SER A 1 3 ? 47.112 -1.586 -7.797 1.00 0.00 3 SER A C 2
ATOM 1462 O O . SER A 1 3 ? 46.431 -0.808 -7.157 1.00 0.00 3 SER A O 2
ATOM 1470 N N . GLY A 1 4 ? 47.922 -2.431 -7.204 1.00 0.00 4 GLY A N 2
ATOM 1471 C CA . GLY A 1 4 ? 48.036 -2.461 -5.709 1.00 0.00 4 GLY A CA 2
ATOM 1472 C C . GLY A 1 4 ? 49.509 -2.550 -5.300 1.00 0.00 4 GLY A C 2
ATOM 1473 O O . GLY A 1 4 ? 49.940 -3.515 -4.702 1.00 0.00 4 GLY A O 2
ATOM 1477 N N . TRP A 1 5 ? 50.281 -1.544 -5.609 1.00 0.00 5 TRP A N 2
ATOM 1478 C CA . TRP A 1 5 ? 51.724 -1.554 -5.231 1.00 0.00 5 TRP A CA 2
ATOM 1479 C C . TRP A 1 5 ? 51.842 -1.268 -3.741 1.00 0.00 5 TRP A C 2
ATOM 1480 O O . TRP A 1 5 ? 51.304 -0.297 -3.247 1.00 0.00 5 TRP A O 2
ATOM 1501 N N . ASN A 1 6 ? 52.549 -2.106 -3.018 1.00 0.00 6 ASN A N 2
ATOM 1502 C CA . ASN A 1 6 ? 52.715 -1.886 -1.550 1.00 0.00 6 ASN A CA 2
ATOM 1503 C C . ASN A 1 6 ? 54.179 -2.075 -1.158 1.00 0.00 6 ASN A C 2
ATOM 1504 O O . ASN A 1 6 ? 54.507 -2.277 -0.006 1.00 0.00 6 ASN A O 2
ATOM 1515 N N . ALA A 1 7 ? 55.056 -2.017 -2.110 1.00 0.00 7 ALA A N 2
ATOM 1516 C CA . ALA A 1 7 ? 56.506 -2.199 -1.809 1.00 0.00 7 ALA A CA 2
ATOM 1517 C C . ALA A 1 7 ? 56.722 -3.562 -1.142 1.00 0.00 7 ALA A C 2
ATOM 1518 O O . ALA A 1 7 ? 57.767 -3.831 -0.581 1.00 0.00 7 ALA A O 2
ATOM 1525 N N . ASP A 1 8 ? 55.741 -4.423 -1.196 1.00 0.00 8 ASP A N 2
ATOM 1526 C CA . ASP A 1 8 ? 55.881 -5.773 -0.569 1.00 0.00 8 ASP A CA 2
ATOM 1527 C C . ASP A 1 8 ? 56.404 -6.768 -1.607 1.00 0.00 8 ASP A C 2
ATOM 1528 O O . ASP A 1 8 ? 57.038 -7.751 -1.276 1.00 0.00 8 ASP A O 2
ATOM 1537 N N . ASN A 1 9 ? 56.128 -6.526 -2.863 1.00 0.00 9 ASN A N 2
ATOM 1538 C CA . ASN A 1 9 ? 56.589 -7.459 -3.939 1.00 0.00 9 ASN A CA 2
ATOM 1539 C C . ASN A 1 9 ? 57.908 -6.969 -4.528 1.00 0.00 9 ASN A C 2
ATOM 1540 O O . ASN A 1 9 ? 58.419 -7.537 -5.474 1.00 0.00 9 ASN A O 2
ATOM 1551 N N . VAL A 1 10 ? 58.460 -5.915 -3.984 1.00 0.00 10 VAL A N 2
ATOM 1552 C CA . VAL A 1 10 ? 59.749 -5.371 -4.517 1.00 0.00 10 VAL A CA 2
ATOM 1553 C C . VAL A 1 10 ? 60.871 -5.611 -3.508 1.00 0.00 10 VAL A C 2
ATOM 1554 O O . VAL A 1 10 ? 60.726 -5.352 -2.329 1.00 0.00 10 VAL A O 2
ATOM 1567 N N . ASP A 1 11 ? 62.000 -6.083 -3.964 1.00 0.00 11 ASP A N 2
ATOM 1568 C CA . ASP A 1 11 ? 63.144 -6.312 -3.038 1.00 0.00 11 ASP A CA 2
ATOM 1569 C C . ASP A 1 11 ? 63.992 -5.028 -3.003 1.00 0.00 11 ASP A C 2
ATOM 1570 O O . ASP A 1 11 ? 64.311 -4.481 -4.040 1.00 0.00 11 ASP A O 2
ATOM 1579 N N . PRO A 1 12 ? 64.353 -4.530 -1.840 1.00 0.00 12 PRO A N 2
ATOM 1580 C CA . PRO A 1 12 ? 65.165 -3.280 -1.738 1.00 0.00 12 PRO A CA 2
ATOM 1581 C C . PRO A 1 12 ? 66.629 -3.526 -2.118 1.00 0.00 12 PRO A C 2
ATOM 1582 O O . PRO A 1 12 ? 67.389 -2.605 -2.345 1.00 0.00 12 PRO A O 2
ATOM 1593 N N . SER A 1 13 ? 67.022 -4.766 -2.187 1.00 0.00 13 SER A N 2
ATOM 1594 C CA . SER A 1 13 ? 68.429 -5.090 -2.548 1.00 0.00 13 SER A CA 2
ATOM 1595 C C . SER A 1 13 ? 68.697 -4.695 -4.002 1.00 0.00 13 SER A C 2
ATOM 1596 O O . SER A 1 13 ? 69.780 -4.265 -4.349 1.00 0.00 13 SER A O 2
ATOM 1604 N N . GLN A 1 14 ? 67.724 -4.851 -4.860 1.00 0.00 14 GLN A N 2
ATOM 1605 C CA . GLN A 1 14 ? 67.929 -4.503 -6.298 1.00 0.00 14 GLN A CA 2
ATOM 1606 C C . GLN A 1 14 ? 67.556 -3.040 -6.549 1.00 0.00 14 GLN A C 2
ATOM 1607 O O . GLN A 1 14 ? 67.850 -2.491 -7.591 1.00 0.00 14 GLN A O 2
ATOM 1621 N N . CYS A 1 15 ? 66.922 -2.398 -5.608 1.00 0.00 15 CYS A N 2
ATOM 1622 C CA . CYS A 1 15 ? 66.544 -0.971 -5.812 1.00 0.00 15 CYS A CA 2
ATOM 1623 C C . CYS A 1 15 ? 67.816 -0.128 -5.804 1.00 0.00 15 CYS A C 2
ATOM 1624 O O . CYS A 1 15 ? 67.901 0.898 -6.450 1.00 0.00 15 CYS A O 2
ATOM 1631 N N . ILE A 1 16 ? 68.813 -0.576 -5.084 1.00 0.00 16 ILE A N 2
ATOM 1632 C CA . ILE A 1 16 ? 70.113 0.158 -5.016 1.00 0.00 16 ILE A CA 2
ATOM 1633 C C . ILE A 1 16 ? 71.218 -0.772 -5.521 1.00 0.00 16 ILE A C 2
ATOM 1634 O O . ILE A 1 16 ? 71.164 -1.970 -5.324 1.00 0.00 16 ILE A O 2
ATOM 1650 N N . LYS A 1 17 ? 72.212 -0.233 -6.184 1.00 0.00 17 LYS A N 2
ATOM 1651 C CA . LYS A 1 17 ? 73.323 -1.082 -6.724 1.00 0.00 17 LYS A CA 2
ATOM 1652 C C . LYS A 1 17 ? 74.672 -0.537 -6.258 1.00 0.00 17 LYS A C 2
ATOM 1653 O O . LYS A 1 17 ? 74.816 0.635 -5.969 1.00 0.00 17 LYS A O 2
ATOM 1672 N N . GLN A 1 18 ? 75.664 -1.386 -6.181 1.00 0.00 18 GLN A N 2
ATOM 1673 C CA . GLN A 1 18 ? 77.013 -0.932 -5.731 1.00 0.00 18 GLN A CA 2
ATOM 1674 C C . GLN A 1 18 ? 77.886 -0.626 -6.948 1.00 0.00 18 GLN A C 2
ATOM 1675 O O . GLN A 1 18 ? 78.157 -1.491 -7.759 1.00 0.00 18 GLN A O 2
ATOM 1689 N N . SER A 1 19 ? 78.348 0.595 -7.071 1.00 0.00 19 SER A N 2
ATOM 1690 C CA . SER A 1 19 ? 79.226 0.972 -8.224 1.00 0.00 19 SER A CA 2
ATOM 1691 C C . SER A 1 19 ? 80.637 1.222 -7.697 1.00 0.00 19 SER A C 2
ATOM 1692 O O . SER A 1 19 ? 80.868 2.136 -6.931 1.00 0.00 19 SER A O 2
ATOM 1700 N N . GLY A 1 20 ? 81.584 0.420 -8.091 1.00 0.00 20 GLY A N 2
ATOM 1701 C CA . GLY A 1 20 ? 82.971 0.626 -7.591 1.00 0.00 20 GLY A CA 2
ATOM 1702 C C . GLY A 1 20 ? 82.958 0.609 -6.058 1.00 0.00 20 GLY A C 2
ATOM 1703 O O . GLY A 1 20 ? 82.734 -0.415 -5.445 1.00 0.00 20 GLY A O 2
ATOM 1707 N N . VAL A 1 21 ? 83.204 1.740 -5.437 1.00 0.00 21 VAL A N 2
ATOM 1708 C CA . VAL A 1 21 ? 83.216 1.813 -3.935 1.00 0.00 21 VAL A CA 2
ATOM 1709 C C . VAL A 1 21 ? 82.113 2.756 -3.449 1.00 0.00 21 VAL A C 2
ATOM 1710 O O . VAL A 1 21 ? 82.185 3.282 -2.355 1.00 0.00 21 VAL A O 2
ATOM 1723 N N . GLN A 1 22 ? 81.116 3.007 -4.262 1.00 0.00 22 GLN A N 2
ATOM 1724 C CA . GLN A 1 22 ? 80.027 3.960 -3.861 1.00 0.00 22 GLN A CA 2
ATOM 1725 C C . GLN A 1 22 ? 78.645 3.316 -4.019 1.00 0.00 22 GLN A C 2
ATOM 1726 O O . GLN A 1 22 ? 78.468 2.359 -4.746 1.00 0.00 22 GLN A O 2
ATOM 1740 N N . TYR A 1 23 ? 77.660 3.868 -3.352 1.00 0.00 23 TYR A N 2
ATOM 1741 C CA . TYR A 1 23 ? 76.259 3.349 -3.450 1.00 0.00 23 TYR A CA 2
ATOM 1742 C C . TYR A 1 23 ? 75.412 4.395 -4.186 1.00 0.00 23 TYR A C 2
ATOM 1743 O O . TYR A 1 23 ? 75.479 5.572 -3.890 1.00 0.00 23 TYR A O 2
ATOM 1761 N N . THR A 1 24 ? 74.611 3.977 -5.132 1.00 0.00 24 THR A N 2
ATOM 1762 C CA . THR A 1 24 ? 73.746 4.945 -5.880 1.00 0.00 24 THR A CA 2
ATOM 1763 C C . THR A 1 24 ? 72.324 4.391 -5.948 1.00 0.00 24 THR A C 2
ATOM 1764 O O . THR A 1 24 ? 72.113 3.198 -6.035 1.00 0.00 24 THR A O 2
ATOM 1775 N N . TYR A 1 25 ? 71.347 5.251 -5.901 1.00 0.00 25 TYR A N 2
ATOM 1776 C CA . TYR A 1 25 ? 69.934 4.784 -5.953 1.00 0.00 25 TYR A CA 2
ATOM 1777 C C . TYR A 1 25 ? 69.537 4.558 -7.415 1.00 0.00 25 TYR A C 2
ATOM 1778 O O . TYR A 1 25 ? 69.688 5.431 -8.247 1.00 0.00 25 TYR A O 2
ATOM 1796 N N . ASN A 1 26 ? 69.025 3.400 -7.739 1.00 0.00 26 ASN A N 2
ATOM 1797 C CA . ASN A 1 26 ? 68.617 3.138 -9.149 1.00 0.00 26 ASN A CA 2
ATOM 1798 C C . ASN A 1 26 ? 67.203 3.678 -9.370 1.00 0.00 26 ASN A C 2
ATOM 1799 O O . ASN A 1 26 ? 66.241 2.941 -9.342 1.00 0.00 26 ASN A O 2
ATOM 1810 N N . SER A 1 27 ? 67.073 4.959 -9.589 1.00 0.00 27 SER A N 2
ATOM 1811 C CA . SER A 1 27 ? 65.721 5.551 -9.816 1.00 0.00 27 SER A CA 2
ATOM 1812 C C . SER A 1 27 ? 65.331 5.384 -11.286 1.00 0.00 27 SER A C 2
ATOM 1813 O O . SER A 1 27 ? 64.215 5.661 -11.679 1.00 0.00 27 SER A O 2
ATOM 1821 N N . GLY A 1 28 ? 66.248 4.940 -12.103 1.00 0.00 28 GLY A N 2
ATOM 1822 C CA . GLY A 1 28 ? 65.940 4.764 -13.552 1.00 0.00 28 GLY A CA 2
ATOM 1823 C C . GLY A 1 28 ? 64.708 3.871 -13.725 1.00 0.00 28 GLY A C 2
ATOM 1824 O O . GLY A 1 28 ? 64.247 3.651 -14.828 1.00 0.00 28 GLY A O 2
ATOM 1828 N N . VAL A 1 29 ? 64.161 3.367 -12.644 1.00 0.00 29 VAL A N 2
ATOM 1829 C CA . VAL A 1 29 ? 62.943 2.500 -12.734 1.00 0.00 29 VAL A CA 2
ATOM 1830 C C . VAL A 1 29 ? 61.744 3.290 -12.194 1.00 0.00 29 VAL A C 2
ATOM 1831 O O . VAL A 1 29 ? 61.810 3.907 -11.150 1.00 0.00 29 VAL A O 2
ATOM 1844 N N . SER A 1 30 ? 60.663 3.304 -12.921 1.00 0.00 30 SER A N 2
ATOM 1845 C CA . SER A 1 30 ? 59.466 4.082 -12.486 1.00 0.00 30 SER A CA 2
ATOM 1846 C C . SER A 1 30 ? 58.892 3.533 -11.172 1.00 0.00 30 SER A C 2
ATOM 1847 O O . SER A 1 30 ? 58.312 4.263 -10.393 1.00 0.00 30 SER A O 2
ATOM 1855 N N . VAL A 1 31 ? 59.029 2.259 -10.921 1.00 0.00 31 VAL A N 2
ATOM 1856 C CA . VAL A 1 31 ? 58.467 1.685 -9.660 1.00 0.00 31 VAL A CA 2
ATOM 1857 C C . VAL A 1 31 ? 59.098 2.363 -8.435 1.00 0.00 31 VAL A C 2
ATOM 1858 O O . VAL A 1 31 ? 58.431 2.623 -7.453 1.00 0.00 31 VAL A O 2
ATOM 1871 N N . CYS A 1 32 ? 60.377 2.633 -8.470 1.00 0.00 32 CYS A N 2
ATOM 1872 C CA . CYS A 1 32 ? 61.033 3.278 -7.291 1.00 0.00 32 CYS A CA 2
ATOM 1873 C C . CYS A 1 32 ? 60.382 4.635 -7.004 1.00 0.00 32 CYS A C 2
ATOM 1874 O O . CYS A 1 32 ? 60.162 4.995 -5.864 1.00 0.00 32 CYS A O 2
ATOM 1881 N N . MET A 1 33 ? 60.062 5.389 -8.021 1.00 0.00 33 MET A N 2
ATOM 1882 C CA . MET A 1 33 ? 59.419 6.713 -7.782 1.00 0.00 33 MET A CA 2
ATOM 1883 C C . MET A 1 33 ? 57.929 6.511 -7.498 1.00 0.00 33 MET A C 2
ATOM 1884 O O . MET A 1 33 ? 57.260 7.399 -7.016 1.00 0.00 33 MET A O 2
ATOM 1898 N N . GLN A 1 34 ? 57.401 5.352 -7.778 1.00 0.00 34 GLN A N 2
ATOM 1899 C CA . GLN A 1 34 ? 55.958 5.123 -7.498 1.00 0.00 34 GLN A CA 2
ATOM 1900 C C . GLN A 1 34 ? 55.722 5.297 -5.992 1.00 0.00 34 GLN A C 2
ATOM 1901 O O . GLN A 1 34 ? 54.737 5.866 -5.563 1.00 0.00 34 GLN A O 2
ATOM 1915 N N . GLY A 1 35 ? 56.630 4.803 -5.189 1.00 0.00 35 GLY A N 2
ATOM 1916 C CA . GLY A 1 35 ? 56.481 4.921 -3.707 1.00 0.00 35 GLY A CA 2
ATOM 1917 C C . GLY A 1 35 ? 56.976 6.290 -3.223 1.00 0.00 35 GLY A C 2
ATOM 1918 O O . GLY A 1 35 ? 56.286 6.985 -2.506 1.00 0.00 35 GLY A O 2
ATOM 1922 N N . LEU A 1 36 ? 58.165 6.684 -3.598 1.00 0.00 36 LEU A N 2
ATOM 1923 C CA . LEU A 1 36 ? 58.691 8.005 -3.139 1.00 0.00 36 LEU A CA 2
ATOM 1924 C C . LEU A 1 36 ? 57.727 9.106 -3.593 1.00 0.00 36 LEU A C 2
ATOM 1925 O O . LEU A 1 36 ? 57.453 10.042 -2.867 1.00 0.00 36 LEU A O 2
ATOM 1941 N N . ASN A 1 37 ? 57.210 8.998 -4.783 1.00 0.00 37 ASN A N 2
ATOM 1942 C CA . ASN A 1 37 ? 56.260 10.032 -5.281 1.00 0.00 37 ASN A CA 2
ATOM 1943 C C . ASN A 1 37 ? 55.045 10.097 -4.355 1.00 0.00 37 ASN A C 2
ATOM 1944 O O . ASN A 1 37 ? 54.534 11.158 -4.062 1.00 0.00 37 ASN A O 2
ATOM 1955 N N . GLU A 1 38 ? 54.569 8.974 -3.897 1.00 0.00 38 GLU A N 2
ATOM 1956 C CA . GLU A 1 38 ? 53.381 8.989 -3.002 1.00 0.00 38 GLU A CA 2
ATOM 1957 C C . GLU A 1 38 ? 53.797 9.421 -1.591 1.00 0.00 38 GLU A C 2
ATOM 1958 O O . GLU A 1 38 ? 52.966 9.639 -0.732 1.00 0.00 38 GLU A O 2
ATOM 1970 N N . GLY A 1 39 ? 55.074 9.567 -1.351 1.00 0.00 39 GLY A N 2
ATOM 1971 C CA . GLY A 1 39 ? 55.536 10.009 -0.001 1.00 0.00 39 GLY A CA 2
ATOM 1972 C C . GLY A 1 39 ? 55.318 8.901 1.034 1.00 0.00 39 GLY A C 2
ATOM 1973 O O . GLY A 1 39 ? 55.077 9.170 2.194 1.00 0.00 39 GLY A O 2
ATOM 1977 N N . LYS A 1 40 ? 55.424 7.659 0.635 1.00 0.00 40 LYS A N 2
ATOM 1978 C CA . LYS A 1 40 ? 55.249 6.532 1.598 1.00 0.00 40 LYS A CA 2
ATOM 1979 C C . LYS A 1 40 ? 56.635 6.014 1.930 1.00 0.00 40 LYS A C 2
ATOM 1980 O O . LYS A 1 40 ? 56.832 5.200 2.810 1.00 0.00 40 LYS A O 2
ATOM 1999 N N . VAL A 1 41 ? 57.600 6.491 1.197 1.00 0.00 41 VAL A N 2
ATOM 2000 C CA . VAL A 1 41 ? 59.005 6.062 1.392 1.00 0.00 41 VAL A CA 2
ATOM 2001 C C . VAL A 1 41 ? 59.900 7.311 1.392 1.00 0.00 41 VAL A C 2
ATOM 2002 O O . VAL A 1 41 ? 59.541 8.341 0.856 1.00 0.00 41 VAL A O 2
ATOM 2015 N N . ARG A 1 42 ? 61.068 7.212 1.969 1.00 0.00 42 ARG A N 2
ATOM 2016 C CA . ARG A 1 42 ? 62.021 8.371 1.996 1.00 0.00 42 ARG A CA 2
ATOM 2017 C C . ARG A 1 42 ? 63.282 7.979 1.231 1.00 0.00 42 ARG A C 2
ATOM 2018 O O . ARG A 1 42 ? 64.136 8.794 0.943 1.00 0.00 42 ARG A O 2
ATOM 2039 N N . GLY A 1 43 ? 63.402 6.722 0.916 1.00 0.00 43 GLY A N 2
ATOM 2040 C CA . GLY A 1 43 ? 64.604 6.222 0.183 1.00 0.00 43 GLY A CA 2
ATOM 2041 C C . GLY A 1 43 ? 64.898 4.807 0.675 1.00 0.00 43 GLY A C 2
ATOM 2042 O O . GLY A 1 43 ? 64.027 4.139 1.194 1.00 0.00 43 GLY A O 2
ATOM 2046 N N . VAL A 1 44 ? 66.115 4.345 0.532 1.00 0.00 44 VAL A N 2
ATOM 2047 C CA . VAL A 1 44 ? 66.474 2.973 1.008 1.00 0.00 44 VAL A CA 2
ATOM 2048 C C . VAL A 1 44 ? 67.582 3.096 2.055 1.00 0.00 44 VAL A C 2
ATOM 2049 O O . VAL A 1 44 ? 68.595 3.724 1.822 1.00 0.00 44 VAL A O 2
ATOM 2062 N N . SER A 1 45 ? 67.409 2.495 3.202 1.00 0.00 45 SER A N 2
ATOM 2063 C CA . SER A 1 45 ? 68.465 2.575 4.250 1.00 0.00 45 SER A CA 2
ATOM 2064 C C . SER A 1 45 ? 69.479 1.461 3.997 1.00 0.00 45 SER A C 2
ATOM 2065 O O . SER A 1 45 ? 69.116 0.323 3.773 1.00 0.00 45 SER A O 2
ATOM 2073 N N . VAL A 1 46 ? 70.746 1.782 4.029 1.00 0.00 46 VAL A N 2
ATOM 2074 C CA . VAL A 1 46 ? 71.796 0.748 3.790 1.00 0.00 46 VAL A CA 2
ATOM 2075 C C . VAL A 1 46 ? 72.874 0.851 4.861 1.00 0.00 46 VAL A C 2
ATOM 2076 O O . VAL A 1 46 ? 73.382 1.917 5.149 1.00 0.00 46 VAL A O 2
ATOM 2089 N N . SER A 1 47 ? 73.243 -0.262 5.433 1.00 0.00 47 SER A N 2
ATOM 2090 C CA . SER A 1 47 ? 74.316 -0.278 6.469 1.00 0.00 47 SER A CA 2
ATOM 2091 C C . SER A 1 47 ? 75.334 -1.338 6.058 1.00 0.00 47 SER A C 2
ATOM 2092 O O . SER A 1 47 ? 74.971 -2.378 5.546 1.00 0.00 47 SER A O 2
ATOM 2100 N N . GLY A 1 48 ? 76.600 -1.080 6.248 1.00 0.00 48 GLY A N 2
ATOM 2101 C CA . GLY A 1 48 ? 77.647 -2.078 5.832 1.00 0.00 48 GLY A CA 2
ATOM 2102 C C . GLY A 1 48 ? 78.643 -2.326 6.964 1.00 0.00 48 GLY A C 2
ATOM 2103 O O . GLY A 1 48 ? 78.924 -1.457 7.766 1.00 0.00 48 GLY A O 2
ATOM 2107 N N . VAL A 1 49 ? 79.187 -3.518 7.017 1.00 0.00 49 VAL A N 2
ATOM 2108 C CA . VAL A 1 49 ? 80.187 -3.874 8.072 1.00 0.00 49 VAL A CA 2
ATOM 2109 C C . VAL A 1 49 ? 81.460 -4.388 7.393 1.00 0.00 49 VAL A C 2
ATOM 2110 O O . VAL A 1 49 ? 81.415 -5.258 6.548 1.00 0.00 49 VAL A O 2
ATOM 2123 N N . PHE A 1 50 ? 82.595 -3.862 7.771 1.00 0.00 50 PHE A N 2
ATOM 2124 C CA . PHE A 1 50 ? 83.888 -4.312 7.176 1.00 0.00 50 PHE A CA 2
ATOM 2125 C C . PHE A 1 50 ? 84.643 -5.188 8.188 1.00 0.00 50 PHE A C 2
ATOM 2126 O O . PHE A 1 50 ? 84.961 -4.764 9.283 1.00 0.00 50 PHE A O 2
ATOM 2143 N N . TYR A 1 51 ? 84.949 -6.406 7.816 1.00 0.00 51 TYR A N 2
ATOM 2144 C CA . TYR A 1 51 ? 85.703 -7.318 8.734 1.00 0.00 51 TYR A CA 2
ATOM 2145 C C . TYR A 1 51 ? 87.191 -7.237 8.382 1.00 0.00 51 TYR A C 2
ATOM 2146 O O . TYR A 1 51 ? 87.585 -7.514 7.265 1.00 0.00 51 TYR A O 2
ATOM 2164 N N . TYR A 1 52 ? 88.023 -6.865 9.323 1.00 0.00 52 TYR A N 2
ATOM 2165 C CA . TYR A 1 52 ? 89.491 -6.769 9.048 1.00 0.00 52 TYR A CA 2
ATOM 2166 C C . TYR A 1 52 ? 90.207 -7.939 9.719 1.00 0.00 52 TYR A C 2
ATOM 2167 O O . TYR A 1 52 ? 90.035 -8.194 10.894 1.00 0.00 52 TYR A O 2
ATOM 2185 N N . ASN A 1 53 ? 91.014 -8.655 8.986 1.00 0.00 53 ASN A N 2
ATOM 2186 C CA . ASN A 1 53 ? 91.742 -9.805 9.591 1.00 0.00 53 ASN A CA 2
ATOM 2187 C C . ASN A 1 53 ? 92.400 -9.353 10.899 1.00 0.00 53 ASN A C 2
ATOM 2188 O O . ASN A 1 53 ? 92.787 -10.157 11.723 1.00 0.00 53 ASN A O 2
ATOM 2199 N N . ASP A 1 54 ? 92.530 -8.068 11.089 1.00 0.00 54 ASP A N 2
ATOM 2200 C CA . ASP A 1 54 ? 93.162 -7.554 12.336 1.00 0.00 54 ASP A CA 2
ATOM 2201 C C . ASP A 1 54 ? 92.245 -7.856 13.524 1.00 0.00 54 ASP A C 2
ATOM 2202 O O . ASP A 1 54 ? 92.533 -7.503 14.651 1.00 0.00 54 ASP A O 2
ATOM 2211 N N . GLY A 1 55 ? 91.155 -8.536 13.279 1.00 0.00 55 GLY A N 2
ATOM 2212 C CA . GLY A 1 55 ? 90.224 -8.897 14.387 1.00 0.00 55 GLY A CA 2
ATOM 2213 C C . GLY A 1 55 ? 89.368 -7.696 14.792 1.00 0.00 55 GLY A C 2
ATOM 2214 O O . GLY A 1 55 ? 88.817 -7.666 15.876 1.00 0.00 55 GLY A O 2
ATOM 2218 N N . THR A 1 56 ? 89.247 -6.708 13.936 1.00 0.00 56 THR A N 2
ATOM 2219 C CA . THR A 1 56 ? 88.419 -5.500 14.271 1.00 0.00 56 THR A CA 2
ATOM 2220 C C . THR A 1 56 ? 87.258 -5.376 13.289 1.00 0.00 56 THR A C 2
ATOM 2221 O O . THR A 1 56 ? 87.366 -5.737 12.142 1.00 0.00 56 THR A O 2
ATOM 2232 N N . THR A 1 57 ? 86.143 -4.861 13.747 1.00 0.00 57 THR A N 2
ATOM 2233 C CA . THR A 1 57 ? 84.950 -4.697 12.853 1.00 0.00 57 THR A CA 2
ATOM 2234 C C . THR A 1 57 ? 84.406 -3.274 12.982 1.00 0.00 57 THR A C 2
ATOM 2235 O O . THR A 1 57 ? 84.133 -2.797 14.065 1.00 0.00 57 THR A O 2
ATOM 2246 N N . SER A 1 58 ? 84.231 -2.605 11.873 1.00 0.00 58 SER A N 2
ATOM 2247 C CA . SER A 1 58 ? 83.686 -1.210 11.881 1.00 0.00 58 SER A CA 2
ATOM 2248 C C . SER A 1 58 ? 82.373 -1.213 11.103 1.00 0.00 58 SER A C 2
ATOM 2249 O O . SER A 1 58 ? 82.161 -2.049 10.257 1.00 0.00 58 SER A O 2
ATOM 2257 N N . ASN A 1 59 ? 81.481 -0.298 11.378 1.00 0.00 59 ASN A N 2
ATOM 2258 C CA . ASN A 1 59 ? 80.184 -0.278 10.631 1.00 0.00 59 ASN A CA 2
ATOM 2259 C C . ASN A 1 59 ? 79.765 1.155 10.348 1.00 0.00 59 ASN A C 2
ATOM 2260 O O . ASN A 1 59 ? 79.764 2.002 11.219 1.00 0.00 59 ASN A O 2
ATOM 2271 N N . PHE A 1 60 ? 79.375 1.410 9.132 1.00 0.00 60 PHE A N 2
ATOM 2272 C CA . PHE A 1 60 ? 78.903 2.774 8.741 1.00 0.00 60 PHE A CA 2
ATOM 2273 C C . PHE A 1 60 ? 77.440 2.659 8.338 1.00 0.00 60 PHE A C 2
ATOM 2274 O O . PHE A 1 60 ? 77.098 1.886 7.467 1.00 0.00 60 PHE A O 2
ATOM 2291 N N . LYS A 1 61 ? 76.577 3.418 8.950 1.00 0.00 61 LYS A N 2
ATOM 2292 C CA . LYS A 1 61 ? 75.135 3.362 8.602 1.00 0.00 61 LYS A CA 2
ATOM 2293 C C . LYS A 1 61 ? 74.736 4.696 7.994 1.00 0.00 61 LYS A C 2
ATOM 2294 O O . LYS A 1 61 ? 75.206 5.742 8.394 1.00 0.00 61 LYS A O 2
ATOM 2313 N N . GLY A 1 62 ? 73.879 4.665 7.033 1.00 0.00 62 GLY A N 2
ATOM 2314 C CA . GLY A 1 62 ? 73.443 5.936 6.385 1.00 0.00 62 GLY A CA 2
ATOM 2315 C C . GLY A 1 62 ? 72.244 5.677 5.475 1.00 0.00 62 GLY A C 2
ATOM 2316 O O . GLY A 1 62 ? 71.857 4.549 5.250 1.00 0.00 62 GLY A O 2
ATOM 2320 N N . VAL A 1 63 ? 71.652 6.724 4.953 1.00 0.00 63 VAL A N 2
ATOM 2321 C CA . VAL A 1 63 ? 70.467 6.569 4.051 1.00 0.00 63 VAL A CA 2
ATOM 2322 C C . VAL A 1 63 ? 70.838 7.052 2.647 1.00 0.00 63 VAL A C 2
ATOM 2323 O O . VAL A 1 63 ? 71.344 8.144 2.474 1.00 0.00 63 VAL A O 2
ATOM 2336 N N . VAL A 1 64 ? 70.592 6.252 1.642 1.00 0.00 64 VAL A N 2
ATOM 2337 C CA . VAL A 1 64 ? 70.931 6.667 0.245 1.00 0.00 64 VAL A CA 2
ATOM 2338 C C . VAL A 1 64 ? 69.678 7.211 -0.445 1.00 0.00 64 VAL A C 2
ATOM 2339 O O . VAL A 1 64 ? 68.669 6.539 -0.546 1.00 0.00 64 VAL A O 2
ATOM 2352 N N . THR A 1 65 ? 69.747 8.430 -0.921 1.00 0.00 65 THR A N 2
ATOM 2353 C CA . THR A 1 65 ? 68.584 9.058 -1.622 1.00 0.00 65 THR A CA 2
ATOM 2354 C C . THR A 1 65 ? 69.035 9.447 -3.036 1.00 0.00 65 THR A C 2
ATOM 2355 O O . THR A 1 65 ? 70.199 9.715 -3.255 1.00 0.00 65 THR A O 2
ATOM 2366 N N . PRO A 1 66 ? 68.141 9.466 -3.997 1.00 0.00 66 PRO A N 2
ATOM 2367 C CA . PRO A 1 66 ? 68.487 9.815 -5.400 1.00 0.00 66 PRO A CA 2
ATOM 2368 C C . PRO A 1 66 ? 69.586 10.878 -5.504 1.00 0.00 66 PRO A C 2
ATOM 2369 O O . PRO A 1 66 ? 70.378 10.870 -6.425 1.00 0.00 66 PRO A O 2
ATOM 2380 N N . SER A 1 67 ? 69.623 11.806 -4.581 1.00 0.00 67 SER A N 2
ATOM 2381 C CA . SER A 1 67 ? 70.650 12.893 -4.637 1.00 0.00 67 SER A CA 2
ATOM 2382 C C . SER A 1 67 ? 71.740 12.701 -3.576 1.00 0.00 67 SER A C 2
ATOM 2383 O O . SER A 1 67 ? 72.640 13.511 -3.481 1.00 0.00 67 SER A O 2
ATOM 2391 N N . THR A 1 68 ? 71.668 11.670 -2.760 1.00 0.00 68 THR A N 2
ATOM 2392 C CA . THR A 1 68 ? 72.713 11.485 -1.689 1.00 0.00 68 THR A CA 2
ATOM 2393 C C . THR A 1 68 ? 73.388 10.099 -1.789 1.00 0.00 68 THR A C 2
ATOM 2394 O O . THR A 1 68 ? 72.802 9.105 -1.409 1.00 0.00 68 THR A O 2
ATOM 2405 N N . PRO A 1 69 ? 74.627 10.026 -2.242 1.00 0.00 69 PRO A N 2
ATOM 2406 C CA . PRO A 1 69 ? 75.382 8.746 -2.316 1.00 0.00 69 PRO A CA 2
ATOM 2407 C C . PRO A 1 69 ? 76.212 8.520 -1.040 1.00 0.00 69 PRO A C 2
ATOM 2408 O O . PRO A 1 69 ? 76.473 9.446 -0.295 1.00 0.00 69 PRO A O 2
ATOM 2419 N N . VAL A 1 70 ? 76.628 7.303 -0.776 1.00 0.00 70 VAL A N 2
ATOM 2420 C CA . VAL A 1 70 ? 77.440 7.026 0.459 1.00 0.00 70 VAL A CA 2
ATOM 2421 C C . VAL A 1 70 ? 78.632 6.132 0.107 1.00 0.00 70 VAL A C 2
ATOM 2422 O O . VAL A 1 70 ? 78.512 5.199 -0.661 1.00 0.00 70 VAL A O 2
ATOM 2435 N N . ASN A 1 71 ? 79.784 6.397 0.680 1.00 0.00 71 ASN A N 2
ATOM 2436 C CA . ASN A 1 71 ? 80.982 5.549 0.391 1.00 0.00 71 ASN A CA 2
ATOM 2437 C C . ASN A 1 71 ? 81.112 4.479 1.474 1.00 0.00 71 ASN A C 2
ATOM 2438 O O . ASN A 1 71 ? 80.913 4.743 2.643 1.00 0.00 71 ASN A O 2
ATOM 2449 N N . THR A 1 72 ? 81.441 3.273 1.097 1.00 0.00 72 THR A N 2
ATOM 2450 C CA . THR A 1 72 ? 81.584 2.167 2.094 1.00 0.00 72 THR A CA 2
ATOM 2451 C C . THR A 1 72 ? 83.053 1.773 2.207 1.00 0.00 72 THR A C 2
ATOM 2452 O O . THR A 1 72 ? 83.534 1.421 3.264 1.00 0.00 72 THR A O 2
ATOM 2463 N N . ASN A 1 73 ? 83.782 1.849 1.131 1.00 0.00 73 ASN A N 2
ATOM 2464 C CA . ASN A 1 73 ? 85.228 1.494 1.183 1.00 0.00 73 ASN A CA 2
ATOM 2465 C C . ASN A 1 73 ? 86.000 2.782 1.467 1.00 0.00 73 ASN A C 2
ATOM 2466 O O . ASN A 1 73 ? 87.101 2.986 0.996 1.00 0.00 73 ASN A O 2
ATOM 2477 N N . GLN A 1 74 ? 85.394 3.666 2.209 1.00 0.00 74 GLN A N 2
ATOM 2478 C CA . GLN A 1 74 ? 86.051 4.980 2.508 1.00 0.00 74 GLN A CA 2
ATOM 2479 C C . GLN A 1 74 ? 87.455 4.805 3.113 1.00 0.00 74 GLN A C 2
ATOM 2480 O O . GLN A 1 74 ? 88.267 5.706 3.037 1.00 0.00 74 GLN A O 2
ATOM 2494 N N . ASP A 1 75 ? 87.760 3.676 3.711 1.00 0.00 75 ASP A N 2
ATOM 2495 C CA . ASP A 1 75 ? 89.128 3.484 4.313 1.00 0.00 75 ASP A CA 2
ATOM 2496 C C . ASP A 1 75 ? 89.942 2.510 3.450 1.00 0.00 75 ASP A C 2
ATOM 2497 O O . ASP A 1 75 ? 90.177 1.378 3.824 1.00 0.00 75 ASP A O 2
ATOM 2506 N N . ILE A 1 76 ? 90.362 2.944 2.290 1.00 0.00 76 ILE A N 2
ATOM 2507 C CA . ILE A 1 76 ? 91.157 2.060 1.383 1.00 0.00 76 ILE A CA 2
ATOM 2508 C C . ILE A 1 76 ? 92.559 1.804 1.943 1.00 0.00 76 ILE A C 2
ATOM 2509 O O . ILE A 1 76 ? 93.073 0.706 1.849 1.00 0.00 76 ILE A O 2
ATOM 2525 N N . ASN A 1 77 ? 93.201 2.794 2.506 1.00 0.00 77 ASN A N 2
ATOM 2526 C CA . ASN A 1 77 ? 94.573 2.546 3.031 1.00 0.00 77 ASN A CA 2
ATOM 2527 C C . ASN A 1 77 ? 94.495 1.461 4.098 1.00 0.00 77 ASN A C 2
ATOM 2528 O O . ASN A 1 77 ? 95.263 0.525 4.096 1.00 0.00 77 ASN A O 2
ATOM 2539 N N . LYS A 1 78 ? 93.565 1.571 5.003 1.00 0.00 78 LYS A N 2
ATOM 2540 C CA . LYS A 1 78 ? 93.430 0.527 6.059 1.00 0.00 78 LYS A CA 2
ATOM 2541 C C . LYS A 1 78 ? 93.152 -0.820 5.390 1.00 0.00 78 LYS A C 2
ATOM 2542 O O . LYS A 1 78 ? 93.775 -1.819 5.683 1.00 0.00 78 LYS A O 2
ATOM 2561 N N . THR A 1 79 ? 92.194 -0.843 4.509 1.00 0.00 79 THR A N 2
ATOM 2562 C CA . THR A 1 79 ? 91.822 -2.109 3.824 1.00 0.00 79 THR A CA 2
ATOM 2563 C C . THR A 1 79 ? 93.002 -2.643 2.994 1.00 0.00 79 THR A C 2
ATOM 2564 O O . THR A 1 79 ? 93.289 -3.819 3.002 1.00 0.00 79 THR A O 2
ATOM 2575 N N . ASN A 1 80 ? 93.693 -1.800 2.290 1.00 0.00 80 ASN A N 2
ATOM 2576 C CA . ASN A 1 80 ? 94.851 -2.285 1.482 1.00 0.00 80 ASN A CA 2
ATOM 2577 C C . ASN A 1 80 ? 95.899 -2.927 2.399 1.00 0.00 80 ASN A C 2
ATOM 2578 O O . ASN A 1 80 ? 96.575 -3.864 2.024 1.00 0.00 80 ASN A O 2
ATOM 2589 N N . LYS A 1 81 ? 96.067 -2.408 3.578 1.00 0.00 81 LYS A N 2
ATOM 2590 C CA . LYS A 1 81 ? 97.100 -2.959 4.494 1.00 0.00 81 LYS A CA 2
ATOM 2591 C C . LYS A 1 81 ? 96.737 -4.380 4.944 1.00 0.00 81 LYS A C 2
ATOM 2592 O O . LYS A 1 81 ? 97.566 -5.269 4.909 1.00 0.00 81 LYS A O 2
ATOM 2611 N N . VAL A 1 82 ? 95.518 -4.602 5.388 1.00 0.00 82 VAL A N 2
ATOM 2612 C CA . VAL A 1 82 ? 95.123 -5.973 5.867 1.00 0.00 82 VAL A CA 2
ATOM 2613 C C . VAL A 1 82 ? 94.066 -6.610 4.949 1.00 0.00 82 VAL A C 2
ATOM 2614 O O . VAL A 1 82 ? 93.979 -7.819 4.853 1.00 0.00 82 VAL A O 2
ATOM 2627 N N . GLY A 1 83 ? 93.266 -5.830 4.269 1.00 0.00 83 GLY A N 2
ATOM 2628 C CA . GLY A 1 83 ? 92.236 -6.420 3.367 1.00 0.00 83 GLY A CA 2
ATOM 2629 C C . GLY A 1 83 ? 90.932 -6.645 4.132 1.00 0.00 83 GLY A C 2
ATOM 2630 O O . GLY A 1 83 ? 90.879 -6.570 5.343 1.00 0.00 83 GLY A O 2
ATOM 2634 N N . VAL A 1 84 ? 89.884 -6.929 3.412 1.00 0.00 84 VAL A N 2
ATOM 2635 C CA . VAL A 1 84 ? 88.545 -7.177 4.040 1.00 0.00 84 VAL A CA 2
ATOM 2636 C C . VAL A 1 84 ? 88.201 -8.663 3.894 1.00 0.00 84 VAL A C 2
ATOM 2637 O O . VAL A 1 84 ? 88.208 -9.208 2.808 1.00 0.00 84 VAL A O 2
ATOM 2650 N N . GLN A 1 85 ? 87.920 -9.330 4.982 1.00 0.00 85 GLN A N 2
ATOM 2651 C CA . GLN A 1 85 ? 87.596 -10.782 4.905 1.00 0.00 85 GLN A CA 2
ATOM 2652 C C . GLN A 1 85 ? 86.142 -10.979 4.467 1.00 0.00 85 GLN A C 2
ATOM 2653 O O . GLN A 1 85 ? 85.877 -11.521 3.413 1.00 0.00 85 GLN A O 2
ATOM 2667 N N . LYS A 1 86 ? 85.197 -10.567 5.282 1.00 0.00 86 LYS A N 2
ATOM 2668 C CA . LYS A 1 86 ? 83.745 -10.750 4.937 1.00 0.00 86 LYS A CA 2
ATOM 2669 C C . LYS A 1 86 ? 83.061 -9.391 4.753 1.00 0.00 86 LYS A C 2
ATOM 2670 O O . LYS A 1 86 ? 83.325 -8.445 5.468 1.00 0.00 86 LYS A O 2
ATOM 2689 N N . TYR A 1 87 ? 82.165 -9.304 3.802 1.00 0.00 87 TYR A N 2
ATOM 2690 C CA . TYR A 1 87 ? 81.412 -8.031 3.546 1.00 0.00 87 TYR A CA 2
ATOM 2691 C C . TYR A 1 87 ? 79.913 -8.309 3.699 1.00 0.00 87 TYR A C 2
ATOM 2692 O O . TYR A 1 87 ? 79.406 -9.275 3.166 1.00 0.00 87 TYR A O 2
ATOM 2710 N N . ARG A 1 88 ? 79.198 -7.483 4.430 1.00 0.00 88 ARG A N 2
ATOM 2711 C CA . ARG A 1 88 ? 77.726 -7.719 4.621 1.00 0.00 88 ARG A CA 2
ATOM 2712 C C . ARG A 1 88 ? 76.948 -6.409 4.443 1.00 0.00 88 ARG A C 2
ATOM 2713 O O . ARG A 1 88 ? 77.241 -5.412 5.072 1.00 0.00 88 ARG A O 2
ATOM 2734 N N . ALA A 1 89 ? 75.950 -6.417 3.590 1.00 0.00 89 ALA A N 2
ATOM 2735 C CA . ALA A 1 89 ? 75.122 -5.188 3.353 1.00 0.00 89 ALA A CA 2
ATOM 2736 C C . ALA A 1 89 ? 73.638 -5.501 3.588 1.00 0.00 89 ALA A C 2
ATOM 2737 O O . ALA A 1 89 ? 73.124 -6.495 3.117 1.00 0.00 89 ALA A O 2
ATOM 2744 N N . LEU A 1 90 ? 72.944 -4.638 4.297 1.00 0.00 90 LEU A N 2
ATOM 2745 C CA . LEU A 1 90 ? 71.479 -4.847 4.559 1.00 0.00 90 LEU A CA 2
ATOM 2746 C C . LEU A 1 90 ? 70.705 -3.682 3.946 1.00 0.00 90 LEU A C 2
ATOM 2747 O O . LEU A 1 90 ? 71.071 -2.536 4.103 1.00 0.00 90 LEU A O 2
ATOM 2763 N N . THR A 1 91 ? 69.646 -3.973 3.235 1.00 0.00 91 THR A N 2
ATOM 2764 C CA . THR A 1 91 ? 68.836 -2.889 2.581 1.00 0.00 91 THR A CA 2
ATOM 2765 C C . THR A 1 91 ? 67.344 -3.047 2.919 1.00 0.00 91 THR A C 2
ATOM 2766 O O . THR A 1 91 ? 66.756 -4.091 2.724 1.00 0.00 91 THR A O 2
ATOM 2777 N N . GLU A 1 92 ? 66.739 -2.000 3.430 1.00 0.00 92 GLU A N 2
ATOM 2778 C CA . GLU A 1 92 ? 65.281 -2.046 3.795 1.00 0.00 92 GLU A CA 2
ATOM 2779 C C . GLU A 1 92 ? 64.559 -0.790 3.292 1.00 0.00 92 GLU A C 2
ATOM 2780 O O . GLU A 1 92 ? 65.161 0.238 3.063 1.00 0.00 92 GLU A O 2
ATOM 2792 N N . TRP A 1 93 ? 63.262 -0.866 3.141 1.00 0.00 93 TRP A N 2
ATOM 2793 C CA . TRP A 1 93 ? 62.487 0.325 2.678 1.00 0.00 93 TRP A CA 2
ATOM 2794 C C . TRP A 1 93 ? 62.457 1.355 3.811 1.00 0.00 93 TRP A C 2
ATOM 2795 O O . TRP A 1 93 ? 62.291 1.006 4.963 1.00 0.00 93 TRP A O 2
ATOM 2816 N N . VAL A 1 94 ? 62.608 2.621 3.497 1.00 0.00 94 VAL A N 2
ATOM 2817 C CA . VAL A 1 94 ? 62.582 3.678 4.560 1.00 0.00 94 VAL A CA 2
ATOM 2818 C C . VAL A 1 94 ? 61.335 4.540 4.385 1.00 0.00 94 VAL A C 2
ATOM 2819 O O . VAL A 1 94 ? 61.163 5.202 3.378 1.00 0.00 94 VAL A O 2
ATOM 2832 N N . GLY A 1 95 ? 60.479 4.554 5.375 1.00 0.00 95 GLY A N 2
ATOM 2833 C CA . GLY A 1 95 ? 59.236 5.379 5.304 1.00 0.00 95 GLY A CA 2
ATOM 2834 C C . GLY A 1 95 ? 58.959 5.970 6.689 1.00 0.00 95 GLY A C 2
ATOM 2835 O O . GLY A 1 95 ? 59.744 6.734 7.213 1.00 0.00 95 GLY A O 2
ATOM 2839 N N . SER A 1 96 ? 57.852 5.623 7.291 1.00 0.00 96 SER A N 2
ATOM 2840 C CA . SER A 1 96 ? 57.537 6.168 8.646 1.00 0.00 96 SER A CA 2
ATOM 2841 C C . SER A 1 96 ? 58.200 5.291 9.712 1.00 0.00 96 SER A C 2
ATOM 2842 O O . SER A 1 96 ? 57.913 4.117 9.826 1.00 0.00 96 SER A O 2
ATOM 2850 N N . ARG A 1 97 ? 59.086 5.849 10.497 1.00 0.00 97 ARG A N 2
ATOM 2851 C CA . ARG A 1 97 ? 59.765 5.041 11.554 1.00 0.00 97 ARG A CA 2
ATOM 2852 C C . ARG A 1 97 ? 58.946 5.093 12.846 1.00 0.00 97 ARG A C 2
ATOM 2853 O O . ARG A 1 97 ? 59.210 4.368 13.785 1.00 0.00 97 ARG A O 2
ATOM 2874 N N . SER A 1 98 ? 57.948 5.942 12.896 1.00 0.00 98 SER A N 2
ATOM 2875 C CA . SER A 1 98 ? 57.093 6.052 14.123 1.00 0.00 98 SER A CA 2
ATOM 2876 C C . SER A 1 98 ? 55.681 5.560 13.801 1.00 0.00 98 SER A C 2
ATOM 2877 O O . SER A 1 98 ? 55.423 4.385 14.003 1.00 0.00 98 SER A O 2
ATOM 2885 N N . GLY A 1 1 ? 43.210 -2.740 -2.336 1.00 0.00 1 GLY A N 3
ATOM 2886 C CA . GLY A 1 1 ? 43.681 -1.668 -1.351 1.00 0.00 1 GLY A CA 3
ATOM 2887 C C . GLY A 1 1 ? 43.566 -0.228 -1.723 1.00 0.00 1 GLY A C 3
ATOM 2888 O O . GLY A 1 1 ? 43.769 0.653 -0.911 1.00 0.00 1 GLY A O 3
ATOM 2894 N N . GLY A 1 2 ? 43.234 0.050 -2.958 1.00 0.00 2 GLY A N 3
ATOM 2895 C CA . GLY A 1 2 ? 43.095 1.470 -3.407 1.00 0.00 2 GLY A CA 3
ATOM 2896 C C . GLY A 1 2 ? 44.416 1.949 -4.010 1.00 0.00 2 GLY A C 3
ATOM 2897 O O . GLY A 1 2 ? 44.434 2.747 -4.926 1.00 0.00 2 GLY A O 3
ATOM 2901 N N . SER A 1 3 ? 45.524 1.464 -3.507 1.00 0.00 3 SER A N 3
ATOM 2902 C CA . SER A 1 3 ? 46.853 1.883 -4.054 1.00 0.00 3 SER A CA 3
ATOM 2903 C C . SER A 1 3 ? 47.363 0.796 -5.002 1.00 0.00 3 SER A C 3
ATOM 2904 O O . SER A 1 3 ? 47.521 -0.347 -4.619 1.00 0.00 3 SER A O 3
ATOM 2912 N N . GLY A 1 4 ? 47.610 1.138 -6.238 1.00 0.00 4 GLY A N 3
ATOM 2913 C CA . GLY A 1 4 ? 48.097 0.118 -7.213 1.00 0.00 4 GLY A CA 3
ATOM 2914 C C . GLY A 1 4 ? 49.353 -0.562 -6.669 1.00 0.00 4 GLY A C 3
ATOM 2915 O O . GLY A 1 4 ? 49.287 -1.617 -6.065 1.00 0.00 4 GLY A O 3
ATOM 2919 N N . TRP A 1 5 ? 50.500 0.029 -6.874 1.00 0.00 5 TRP A N 3
ATOM 2920 C CA . TRP A 1 5 ? 51.753 -0.594 -6.367 1.00 0.00 5 TRP A CA 3
ATOM 2921 C C . TRP A 1 5 ? 51.663 -0.729 -4.859 1.00 0.00 5 TRP A C 3
ATOM 2922 O O . TRP A 1 5 ? 51.203 0.158 -4.169 1.00 0.00 5 TRP A O 3
ATOM 2943 N N . ASN A 1 6 ? 52.116 -1.840 -4.346 1.00 0.00 6 ASN A N 3
ATOM 2944 C CA . ASN A 1 6 ? 52.086 -2.065 -2.879 1.00 0.00 6 ASN A CA 3
ATOM 2945 C C . ASN A 1 6 ? 53.440 -2.605 -2.419 1.00 0.00 6 ASN A C 3
ATOM 2946 O O . ASN A 1 6 ? 53.948 -3.564 -2.967 1.00 0.00 6 ASN A O 3
ATOM 2957 N N . ALA A 1 7 ? 54.026 -2.022 -1.411 1.00 0.00 7 ALA A N 3
ATOM 2958 C CA . ALA A 1 7 ? 55.335 -2.546 -0.932 1.00 0.00 7 ALA A CA 3
ATOM 2959 C C . ALA A 1 7 ? 55.079 -3.861 -0.205 1.00 0.00 7 ALA A C 3
ATOM 2960 O O . ALA A 1 7 ? 55.273 -3.981 0.989 1.00 0.00 7 ALA A O 3
ATOM 2967 N N . ASP A 1 8 ? 54.617 -4.840 -0.925 1.00 0.00 8 ASP A N 3
ATOM 2968 C CA . ASP A 1 8 ? 54.308 -6.158 -0.297 1.00 0.00 8 ASP A CA 3
ATOM 2969 C C . ASP A 1 8 ? 55.594 -6.827 0.188 1.00 0.00 8 ASP A C 3
ATOM 2970 O O . ASP A 1 8 ? 55.869 -6.879 1.371 1.00 0.00 8 ASP A O 3
ATOM 2979 N N . ASN A 1 9 ? 56.396 -7.330 -0.715 1.00 0.00 9 ASN A N 3
ATOM 2980 C CA . ASN A 1 9 ? 57.673 -7.983 -0.308 1.00 0.00 9 ASN A CA 3
ATOM 2981 C C . ASN A 1 9 ? 58.702 -7.688 -1.384 1.00 0.00 9 ASN A C 3
ATOM 2982 O O . ASN A 1 9 ? 59.397 -8.565 -1.860 1.00 0.00 9 ASN A O 3
ATOM 2993 N N . VAL A 1 10 ? 58.788 -6.458 -1.790 1.00 0.00 10 VAL A N 3
ATOM 2994 C CA . VAL A 1 10 ? 59.748 -6.095 -2.858 1.00 0.00 10 VAL A CA 3
ATOM 2995 C C . VAL A 1 10 ? 61.142 -5.928 -2.243 1.00 0.00 10 VAL A C 3
ATOM 2996 O O . VAL A 1 10 ? 61.295 -5.403 -1.159 1.00 0.00 10 VAL A O 3
ATOM 3009 N N . ASP A 1 11 ? 62.157 -6.392 -2.920 1.00 0.00 11 ASP A N 3
ATOM 3010 C CA . ASP A 1 11 ? 63.535 -6.286 -2.363 1.00 0.00 11 ASP A CA 3
ATOM 3011 C C . ASP A 1 11 ? 64.057 -4.843 -2.519 1.00 0.00 11 ASP A C 3
ATOM 3012 O O . ASP A 1 11 ? 63.998 -4.287 -3.599 1.00 0.00 11 ASP A O 3
ATOM 3021 N N . PRO A 1 12 ? 64.577 -4.235 -1.467 1.00 0.00 12 PRO A N 3
ATOM 3022 C CA . PRO A 1 12 ? 65.116 -2.844 -1.537 1.00 0.00 12 PRO A CA 3
ATOM 3023 C C . PRO A 1 12 ? 66.543 -2.806 -2.100 1.00 0.00 12 PRO A C 3
ATOM 3024 O O . PRO A 1 12 ? 67.015 -1.783 -2.556 1.00 0.00 12 PRO A O 3
ATOM 3035 N N . SER A 1 13 ? 67.232 -3.916 -2.060 1.00 0.00 13 SER A N 3
ATOM 3036 C CA . SER A 1 13 ? 68.630 -3.962 -2.578 1.00 0.00 13 SER A CA 3
ATOM 3037 C C . SER A 1 13 ? 68.653 -3.708 -4.089 1.00 0.00 13 SER A C 3
ATOM 3038 O O . SER A 1 13 ? 69.557 -3.081 -4.607 1.00 0.00 13 SER A O 3
ATOM 3046 N N . GLN A 1 14 ? 67.675 -4.193 -4.801 1.00 0.00 14 GLN A N 3
ATOM 3047 C CA . GLN A 1 14 ? 67.653 -3.985 -6.279 1.00 0.00 14 GLN A CA 3
ATOM 3048 C C . GLN A 1 14 ? 67.398 -2.507 -6.589 1.00 0.00 14 GLN A C 3
ATOM 3049 O O . GLN A 1 14 ? 67.766 -2.008 -7.634 1.00 0.00 14 GLN A O 3
ATOM 3063 N N . CYS A 1 15 ? 66.776 -1.804 -5.684 1.00 0.00 15 CYS A N 3
ATOM 3064 C CA . CYS A 1 15 ? 66.496 -0.356 -5.910 1.00 0.00 15 CYS A CA 3
ATOM 3065 C C . CYS A 1 15 ? 67.813 0.423 -5.971 1.00 0.00 15 CYS A C 3
ATOM 3066 O O . CYS A 1 15 ? 67.941 1.381 -6.707 1.00 0.00 15 CYS A O 3
ATOM 3073 N N . ILE A 1 16 ? 68.791 0.022 -5.193 1.00 0.00 16 ILE A N 3
ATOM 3074 C CA . ILE A 1 16 ? 70.111 0.735 -5.187 1.00 0.00 16 ILE A CA 3
ATOM 3075 C C . ILE A 1 16 ? 71.200 -0.223 -5.665 1.00 0.00 16 ILE A C 3
ATOM 3076 O O . ILE A 1 16 ? 71.204 -1.392 -5.329 1.00 0.00 16 ILE A O 3
ATOM 3092 N N . LYS A 1 17 ? 72.125 0.270 -6.451 1.00 0.00 17 LYS A N 3
ATOM 3093 C CA . LYS A 1 17 ? 73.234 -0.592 -6.976 1.00 0.00 17 LYS A CA 3
ATOM 3094 C C . LYS A 1 17 ? 74.570 -0.056 -6.460 1.00 0.00 17 LYS A C 3
ATOM 3095 O O . LYS A 1 17 ? 74.737 1.131 -6.265 1.00 0.00 17 LYS A O 3
ATOM 3114 N N . GLN A 1 18 ? 75.521 -0.921 -6.223 1.00 0.00 18 GLN A N 3
ATOM 3115 C CA . GLN A 1 18 ? 76.843 -0.460 -5.706 1.00 0.00 18 GLN A CA 3
ATOM 3116 C C . GLN A 1 18 ? 77.805 -0.238 -6.873 1.00 0.00 18 GLN A C 3
ATOM 3117 O O . GLN A 1 18 ? 78.083 -1.140 -7.637 1.00 0.00 18 GLN A O 3
ATOM 3131 N N . SER A 1 19 ? 78.329 0.956 -7.004 1.00 0.00 19 SER A N 3
ATOM 3132 C CA . SER A 1 19 ? 79.295 1.255 -8.106 1.00 0.00 19 SER A CA 3
ATOM 3133 C C . SER A 1 19 ? 80.675 1.469 -7.486 1.00 0.00 19 SER A C 3
ATOM 3134 O O . SER A 1 19 ? 80.850 2.298 -6.618 1.00 0.00 19 SER A O 3
ATOM 3142 N N . GLY A 1 20 ? 81.655 0.726 -7.909 1.00 0.00 20 GLY A N 3
ATOM 3143 C CA . GLY A 1 20 ? 83.010 0.898 -7.318 1.00 0.00 20 GLY A CA 3
ATOM 3144 C C . GLY A 1 20 ? 82.904 0.808 -5.792 1.00 0.00 20 GLY A C 3
ATOM 3145 O O . GLY A 1 20 ? 82.936 -0.263 -5.220 1.00 0.00 20 GLY A O 3
ATOM 3149 N N . VAL A 1 21 ? 82.778 1.930 -5.127 1.00 0.00 21 VAL A N 3
ATOM 3150 C CA . VAL A 1 21 ? 82.670 1.925 -3.633 1.00 0.00 21 VAL A CA 3
ATOM 3151 C C . VAL A 1 21 ? 81.626 2.948 -3.185 1.00 0.00 21 VAL A C 3
ATOM 3152 O O . VAL A 1 21 ? 81.702 3.483 -2.098 1.00 0.00 21 VAL A O 3
ATOM 3165 N N . GLN A 1 22 ? 80.649 3.224 -4.013 1.00 0.00 22 GLN A N 3
ATOM 3166 C CA . GLN A 1 22 ? 79.583 4.215 -3.642 1.00 0.00 22 GLN A CA 3
ATOM 3167 C C . GLN A 1 22 ? 78.197 3.625 -3.923 1.00 0.00 22 GLN A C 3
ATOM 3168 O O . GLN A 1 22 ? 78.056 2.662 -4.651 1.00 0.00 22 GLN A O 3
ATOM 3182 N N . TYR A 1 23 ? 77.168 4.216 -3.358 1.00 0.00 23 TYR A N 3
ATOM 3183 C CA . TYR A 1 23 ? 75.771 3.727 -3.586 1.00 0.00 23 TYR A CA 3
ATOM 3184 C C . TYR A 1 23 ? 74.984 4.814 -4.317 1.00 0.00 23 TYR A C 3
ATOM 3185 O O . TYR A 1 23 ? 75.117 5.985 -4.024 1.00 0.00 23 TYR A O 3
ATOM 3203 N N . THR A 1 24 ? 74.160 4.437 -5.261 1.00 0.00 24 THR A N 3
ATOM 3204 C CA . THR A 1 24 ? 73.347 5.444 -6.013 1.00 0.00 24 THR A CA 3
ATOM 3205 C C . THR A 1 24 ? 71.902 4.948 -6.108 1.00 0.00 24 THR A C 3
ATOM 3206 O O . THR A 1 24 ? 71.641 3.760 -6.140 1.00 0.00 24 THR A O 3
ATOM 3217 N N . TYR A 1 25 ? 70.960 5.854 -6.133 1.00 0.00 25 TYR A N 3
ATOM 3218 C CA . TYR A 1 25 ? 69.524 5.457 -6.202 1.00 0.00 25 TYR A CA 3
ATOM 3219 C C . TYR A 1 25 ? 69.098 5.283 -7.663 1.00 0.00 25 TYR A C 3
ATOM 3220 O O . TYR A 1 25 ? 69.251 6.174 -8.475 1.00 0.00 25 TYR A O 3
ATOM 3238 N N . ASN A 1 26 ? 68.569 4.137 -8.003 1.00 0.00 26 ASN A N 3
ATOM 3239 C CA . ASN A 1 26 ? 68.137 3.892 -9.409 1.00 0.00 26 ASN A CA 3
ATOM 3240 C C . ASN A 1 26 ? 66.726 4.446 -9.620 1.00 0.00 26 ASN A C 3
ATOM 3241 O O . ASN A 1 26 ? 65.749 3.733 -9.509 1.00 0.00 26 ASN A O 3
ATOM 3252 N N . SER A 1 27 ? 66.608 5.711 -9.920 1.00 0.00 27 SER A N 3
ATOM 3253 C CA . SER A 1 27 ? 65.256 6.301 -10.135 1.00 0.00 27 SER A CA 3
ATOM 3254 C C . SER A 1 27 ? 64.734 5.904 -11.520 1.00 0.00 27 SER A C 3
ATOM 3255 O O . SER A 1 27 ? 63.586 6.132 -11.847 1.00 0.00 27 SER A O 3
ATOM 3263 N N . GLY A 1 28 ? 65.566 5.317 -12.337 1.00 0.00 28 GLY A N 3
ATOM 3264 C CA . GLY A 1 28 ? 65.113 4.914 -13.701 1.00 0.00 28 GLY A CA 3
ATOM 3265 C C . GLY A 1 28 ? 64.185 3.700 -13.603 1.00 0.00 28 GLY A C 3
ATOM 3266 O O . GLY A 1 28 ? 63.663 3.225 -14.592 1.00 0.00 28 GLY A O 3
ATOM 3270 N N . VAL A 1 29 ? 63.968 3.196 -12.414 1.00 0.00 29 VAL A N 3
ATOM 3271 C CA . VAL A 1 29 ? 63.068 2.014 -12.243 1.00 0.00 29 VAL A CA 3
ATOM 3272 C C . VAL A 1 29 ? 61.692 2.514 -11.799 1.00 0.00 29 VAL A C 3
ATOM 3273 O O . VAL A 1 29 ? 61.576 3.329 -10.907 1.00 0.00 29 VAL A O 3
ATOM 3286 N N . SER A 1 30 ? 60.653 2.052 -12.433 1.00 0.00 30 SER A N 3
ATOM 3287 C CA . SER A 1 30 ? 59.289 2.520 -12.069 1.00 0.00 30 SER A CA 3
ATOM 3288 C C . SER A 1 30 ? 58.979 2.194 -10.604 1.00 0.00 30 SER A C 3
ATOM 3289 O O . SER A 1 30 ? 58.412 2.994 -9.892 1.00 0.00 30 SER A O 3
ATOM 3297 N N . VAL A 1 31 ? 59.325 1.026 -10.147 1.00 0.00 31 VAL A N 3
ATOM 3298 C CA . VAL A 1 31 ? 59.018 0.671 -8.731 1.00 0.00 31 VAL A CA 3
ATOM 3299 C C . VAL A 1 31 ? 59.704 1.655 -7.774 1.00 0.00 31 VAL A C 3
ATOM 3300 O O . VAL A 1 31 ? 59.144 2.050 -6.770 1.00 0.00 31 VAL A O 3
ATOM 3313 N N . CYS A 1 32 ? 60.916 2.040 -8.063 1.00 0.00 32 CYS A N 3
ATOM 3314 C CA . CYS A 1 32 ? 61.635 2.977 -7.152 1.00 0.00 32 CYS A CA 3
ATOM 3315 C C . CYS A 1 32 ? 60.902 4.324 -7.047 1.00 0.00 32 CYS A C 3
ATOM 3316 O O . CYS A 1 32 ? 60.697 4.843 -5.965 1.00 0.00 32 CYS A O 3
ATOM 3323 N N . MET A 1 33 ? 60.522 4.911 -8.153 1.00 0.00 33 MET A N 3
ATOM 3324 C CA . MET A 1 33 ? 59.832 6.236 -8.089 1.00 0.00 33 MET A CA 3
ATOM 3325 C C . MET A 1 33 ? 58.361 6.081 -7.679 1.00 0.00 33 MET A C 3
ATOM 3326 O O . MET A 1 33 ? 57.767 6.995 -7.144 1.00 0.00 33 MET A O 3
ATOM 3340 N N . GLN A 1 34 ? 57.765 4.945 -7.911 1.00 0.00 34 GLN A N 3
ATOM 3341 C CA . GLN A 1 34 ? 56.333 4.776 -7.514 1.00 0.00 34 GLN A CA 3
ATOM 3342 C C . GLN A 1 34 ? 56.195 4.974 -6.001 1.00 0.00 34 GLN A C 3
ATOM 3343 O O . GLN A 1 34 ? 55.250 5.577 -5.537 1.00 0.00 34 GLN A O 3
ATOM 3357 N N . GLY A 1 35 ? 57.120 4.476 -5.229 1.00 0.00 35 GLY A N 3
ATOM 3358 C CA . GLY A 1 35 ? 57.027 4.657 -3.751 1.00 0.00 35 GLY A CA 3
ATOM 3359 C C . GLY A 1 35 ? 57.338 6.115 -3.395 1.00 0.00 35 GLY A C 3
ATOM 3360 O O . GLY A 1 35 ? 56.658 6.728 -2.597 1.00 0.00 35 GLY A O 3
ATOM 3364 N N . LEU A 1 36 ? 58.359 6.675 -3.989 1.00 0.00 36 LEU A N 3
ATOM 3365 C CA . LEU A 1 36 ? 58.710 8.098 -3.692 1.00 0.00 36 LEU A CA 3
ATOM 3366 C C . LEU A 1 36 ? 57.592 9.022 -4.199 1.00 0.00 36 LEU A C 3
ATOM 3367 O O . LEU A 1 36 ? 57.197 9.958 -3.532 1.00 0.00 36 LEU A O 3
ATOM 3383 N N . ASN A 1 37 ? 57.077 8.765 -5.372 1.00 0.00 37 ASN A N 3
ATOM 3384 C CA . ASN A 1 37 ? 55.985 9.624 -5.921 1.00 0.00 37 ASN A CA 3
ATOM 3385 C C . ASN A 1 37 ? 54.763 9.579 -5.000 1.00 0.00 37 ASN A C 3
ATOM 3386 O O . ASN A 1 37 ? 54.100 10.574 -4.783 1.00 0.00 37 ASN A O 3
ATOM 3397 N N . GLU A 1 38 ? 54.448 8.427 -4.478 1.00 0.00 38 GLU A N 3
ATOM 3398 C CA . GLU A 1 38 ? 53.257 8.306 -3.591 1.00 0.00 38 GLU A CA 3
ATOM 3399 C C . GLU A 1 38 ? 53.593 8.826 -2.196 1.00 0.00 38 GLU A C 3
ATOM 3400 O O . GLU A 1 38 ? 52.722 9.036 -1.377 1.00 0.00 38 GLU A O 3
ATOM 3412 N N . GLY A 1 39 ? 54.847 9.040 -1.915 1.00 0.00 39 GLY A N 3
ATOM 3413 C CA . GLY A 1 39 ? 55.226 9.551 -0.570 1.00 0.00 39 GLY A CA 3
ATOM 3414 C C . GLY A 1 39 ? 54.998 8.457 0.477 1.00 0.00 39 GLY A C 3
ATOM 3415 O O . GLY A 1 39 ? 54.735 8.739 1.629 1.00 0.00 39 GLY A O 3
ATOM 3419 N N . LYS A 1 40 ? 55.110 7.209 0.091 1.00 0.00 40 LYS A N 3
ATOM 3420 C CA . LYS A 1 40 ? 54.918 6.091 1.065 1.00 0.00 40 LYS A CA 3
ATOM 3421 C C . LYS A 1 40 ? 56.298 5.567 1.418 1.00 0.00 40 LYS A C 3
ATOM 3422 O O . LYS A 1 40 ? 56.469 4.713 2.265 1.00 0.00 40 LYS A O 3
ATOM 3441 N N . VAL A 1 41 ? 57.285 6.092 0.752 1.00 0.00 41 VAL A N 3
ATOM 3442 C CA . VAL A 1 41 ? 58.691 5.677 0.991 1.00 0.00 41 VAL A CA 3
ATOM 3443 C C . VAL A 1 41 ? 59.554 6.935 1.062 1.00 0.00 41 VAL A C 3
ATOM 3444 O O . VAL A 1 41 ? 59.178 7.987 0.585 1.00 0.00 41 VAL A O 3
ATOM 3457 N N . ARG A 1 42 ? 60.711 6.822 1.644 1.00 0.00 42 ARG A N 3
ATOM 3458 C CA . ARG A 1 42 ? 61.641 7.995 1.753 1.00 0.00 42 ARG A CA 3
ATOM 3459 C C . ARG A 1 42 ? 62.946 7.638 1.061 1.00 0.00 42 ARG A C 3
ATOM 3460 O O . ARG A 1 42 ? 63.840 8.451 0.926 1.00 0.00 42 ARG A O 3
ATOM 3481 N N . GLY A 1 43 ? 63.063 6.412 0.636 1.00 0.00 43 GLY A N 3
ATOM 3482 C CA . GLY A 1 43 ? 64.315 5.954 -0.043 1.00 0.00 43 GLY A CA 3
ATOM 3483 C C . GLY A 1 43 ? 64.728 4.627 0.580 1.00 0.00 43 GLY A C 3
ATOM 3484 O O . GLY A 1 43 ? 63.913 3.943 1.160 1.00 0.00 43 GLY A O 3
ATOM 3488 N N . VAL A 1 44 ? 65.979 4.246 0.467 1.00 0.00 44 VAL A N 3
ATOM 3489 C CA . VAL A 1 44 ? 66.426 2.945 1.064 1.00 0.00 44 VAL A CA 3
ATOM 3490 C C . VAL A 1 44 ? 67.555 3.184 2.063 1.00 0.00 44 VAL A C 3
ATOM 3491 O O . VAL A 1 44 ? 68.558 3.797 1.754 1.00 0.00 44 VAL A O 3
ATOM 3504 N N . SER A 1 45 ? 67.411 2.669 3.253 1.00 0.00 45 SER A N 3
ATOM 3505 C CA . SER A 1 45 ? 68.484 2.823 4.268 1.00 0.00 45 SER A CA 3
ATOM 3506 C C . SER A 1 45 ? 69.518 1.732 4.007 1.00 0.00 45 SER A C 3
ATOM 3507 O O . SER A 1 45 ? 69.170 0.593 3.770 1.00 0.00 45 SER A O 3
ATOM 3515 N N . VAL A 1 46 ? 70.780 2.067 4.028 1.00 0.00 46 VAL A N 3
ATOM 3516 C CA . VAL A 1 46 ? 71.835 1.043 3.757 1.00 0.00 46 VAL A CA 3
ATOM 3517 C C . VAL A 1 46 ? 72.917 1.111 4.834 1.00 0.00 46 VAL A C 3
ATOM 3518 O O . VAL A 1 46 ? 73.393 2.169 5.195 1.00 0.00 46 VAL A O 3
ATOM 3531 N N . SER A 1 47 ? 73.311 -0.029 5.331 1.00 0.00 47 SER A N 3
ATOM 3532 C CA . SER A 1 47 ? 74.374 -0.099 6.376 1.00 0.00 47 SER A CA 3
ATOM 3533 C C . SER A 1 47 ? 75.462 -1.042 5.870 1.00 0.00 47 SER A C 3
ATOM 3534 O O . SER A 1 47 ? 75.180 -2.035 5.233 1.00 0.00 47 SER A O 3
ATOM 3542 N N . GLY A 1 48 ? 76.704 -0.727 6.125 1.00 0.00 48 GLY A N 3
ATOM 3543 C CA . GLY A 1 48 ? 77.824 -1.599 5.632 1.00 0.00 48 GLY A CA 3
ATOM 3544 C C . GLY A 1 48 ? 78.788 -1.932 6.766 1.00 0.00 48 GLY A C 3
ATOM 3545 O O . GLY A 1 48 ? 79.148 -1.086 7.561 1.00 0.00 48 GLY A O 3
ATOM 3549 N N . VAL A 1 49 ? 79.226 -3.166 6.824 1.00 0.00 49 VAL A N 3
ATOM 3550 C CA . VAL A 1 49 ? 80.197 -3.593 7.882 1.00 0.00 49 VAL A CA 3
ATOM 3551 C C . VAL A 1 49 ? 81.428 -4.197 7.206 1.00 0.00 49 VAL A C 3
ATOM 3552 O O . VAL A 1 49 ? 81.331 -5.129 6.429 1.00 0.00 49 VAL A O 3
ATOM 3565 N N . PHE A 1 50 ? 82.588 -3.683 7.514 1.00 0.00 50 PHE A N 3
ATOM 3566 C CA . PHE A 1 50 ? 83.846 -4.220 6.921 1.00 0.00 50 PHE A CA 3
ATOM 3567 C C . PHE A 1 50 ? 84.539 -5.103 7.972 1.00 0.00 50 PHE A C 3
ATOM 3568 O O . PHE A 1 50 ? 84.856 -4.650 9.054 1.00 0.00 50 PHE A O 3
ATOM 3585 N N . TYR A 1 51 ? 84.777 -6.356 7.669 1.00 0.00 51 TYR A N 3
ATOM 3586 C CA . TYR A 1 51 ? 85.448 -7.253 8.664 1.00 0.00 51 TYR A CA 3
ATOM 3587 C C . TYR A 1 51 ? 86.954 -7.275 8.398 1.00 0.00 51 TYR A C 3
ATOM 3588 O O . TYR A 1 51 ? 87.394 -7.491 7.287 1.00 0.00 51 TYR A O 3
ATOM 3606 N N . TYR A 1 52 ? 87.745 -7.048 9.418 1.00 0.00 52 TYR A N 3
ATOM 3607 C CA . TYR A 1 52 ? 89.233 -7.043 9.251 1.00 0.00 52 TYR A CA 3
ATOM 3608 C C . TYR A 1 52 ? 89.850 -8.272 9.922 1.00 0.00 52 TYR A C 3
ATOM 3609 O O . TYR A 1 52 ? 89.579 -8.568 11.071 1.00 0.00 52 TYR A O 3
ATOM 3627 N N . ASN A 1 53 ? 90.695 -8.979 9.219 1.00 0.00 53 ASN A N 3
ATOM 3628 C CA . ASN A 1 53 ? 91.352 -10.177 9.815 1.00 0.00 53 ASN A CA 3
ATOM 3629 C C . ASN A 1 53 ? 91.960 -9.791 11.164 1.00 0.00 53 ASN A C 3
ATOM 3630 O O . ASN A 1 53 ? 92.291 -10.634 11.976 1.00 0.00 53 ASN A O 3
ATOM 3641 N N . ASP A 1 54 ? 92.117 -8.518 11.405 1.00 0.00 54 ASP A N 3
ATOM 3642 C CA . ASP A 1 54 ? 92.711 -8.068 12.693 1.00 0.00 54 ASP A CA 3
ATOM 3643 C C . ASP A 1 54 ? 91.691 -8.262 13.817 1.00 0.00 54 ASP A C 3
ATOM 3644 O O . ASP A 1 54 ? 91.948 -7.955 14.964 1.00 0.00 54 ASP A O 3
ATOM 3653 N N . GLY A 1 55 ? 90.537 -8.786 13.498 1.00 0.00 55 GLY A N 3
ATOM 3654 C CA . GLY A 1 55 ? 89.504 -9.019 14.548 1.00 0.00 55 GLY A CA 3
ATOM 3655 C C . GLY A 1 55 ? 88.762 -7.718 14.865 1.00 0.00 55 GLY A C 3
ATOM 3656 O O . GLY A 1 55 ? 88.141 -7.594 15.902 1.00 0.00 55 GLY A O 3
ATOM 3660 N N . THR A 1 56 ? 88.825 -6.747 13.983 1.00 0.00 56 THR A N 3
ATOM 3661 C CA . THR A 1 56 ? 88.128 -5.438 14.229 1.00 0.00 56 THR A CA 3
ATOM 3662 C C . THR A 1 56 ? 87.058 -5.206 13.167 1.00 0.00 56 THR A C 3
ATOM 3663 O O . THR A 1 56 ? 87.203 -5.602 12.036 1.00 0.00 56 THR A O 3
ATOM 3674 N N . THR A 1 57 ? 85.977 -4.563 13.537 1.00 0.00 57 THR A N 3
ATOM 3675 C CA . THR A 1 57 ? 84.873 -4.299 12.555 1.00 0.00 57 THR A CA 3
ATOM 3676 C C . THR A 1 57 ? 84.468 -2.827 12.593 1.00 0.00 57 THR A C 3
ATOM 3677 O O . THR A 1 57 ? 84.368 -2.220 13.641 1.00 0.00 57 THR A O 3
ATOM 3688 N N . SER A 1 58 ? 84.203 -2.265 11.444 1.00 0.00 58 SER A N 3
ATOM 3689 C CA . SER A 1 58 ? 83.759 -0.843 11.355 1.00 0.00 58 SER A CA 3
ATOM 3690 C C . SER A 1 58 ? 82.362 -0.850 10.742 1.00 0.00 58 SER A C 3
ATOM 3691 O O . SER A 1 58 ? 82.066 -1.667 9.895 1.00 0.00 58 SER A O 3
ATOM 3699 N N . ASN A 1 59 ? 81.488 0.027 11.163 1.00 0.00 59 ASN A N 3
ATOM 3700 C CA . ASN A 1 59 ? 80.104 0.027 10.593 1.00 0.00 59 ASN A CA 3
ATOM 3701 C C . ASN A 1 59 ? 79.650 1.457 10.332 1.00 0.00 59 ASN A C 3
ATOM 3702 O O . ASN A 1 59 ? 79.553 2.263 11.236 1.00 0.00 59 ASN A O 3
ATOM 3713 N N . PHE A 1 60 ? 79.352 1.768 9.095 1.00 0.00 60 PHE A N 3
ATOM 3714 C CA . PHE A 1 60 ? 78.876 3.138 8.744 1.00 0.00 60 PHE A CA 3
ATOM 3715 C C . PHE A 1 60 ? 77.443 3.034 8.233 1.00 0.00 60 PHE A C 3
ATOM 3716 O O . PHE A 1 60 ? 77.162 2.301 7.306 1.00 0.00 60 PHE A O 3
ATOM 3733 N N . LYS A 1 61 ? 76.537 3.769 8.822 1.00 0.00 61 LYS A N 3
ATOM 3734 C CA . LYS A 1 61 ? 75.119 3.736 8.380 1.00 0.00 61 LYS A CA 3
ATOM 3735 C C . LYS A 1 61 ? 74.796 5.069 7.725 1.00 0.00 61 LYS A C 3
ATOM 3736 O O . LYS A 1 61 ? 75.260 6.115 8.136 1.00 0.00 61 LYS A O 3
ATOM 3755 N N . GLY A 1 62 ? 74.005 5.030 6.714 1.00 0.00 62 GLY A N 3
ATOM 3756 C CA . GLY A 1 62 ? 73.624 6.279 6.000 1.00 0.00 62 GLY A CA 3
ATOM 3757 C C . GLY A 1 62 ? 72.372 6.003 5.175 1.00 0.00 62 GLY A C 3
ATOM 3758 O O . GLY A 1 62 ? 72.045 4.868 4.907 1.00 0.00 62 GLY A O 3
ATOM 3762 N N . VAL A 1 63 ? 71.665 7.028 4.773 1.00 0.00 63 VAL A N 3
ATOM 3763 C CA . VAL A 1 63 ? 70.421 6.824 3.965 1.00 0.00 63 VAL A CA 3
ATOM 3764 C C . VAL A 1 63 ? 70.685 7.258 2.526 1.00 0.00 63 VAL A C 3
ATOM 3765 O O . VAL A 1 63 ? 71.120 8.364 2.271 1.00 0.00 63 VAL A O 3
ATOM 3778 N N . VAL A 1 64 ? 70.432 6.393 1.580 1.00 0.00 64 VAL A N 3
ATOM 3779 C CA . VAL A 1 64 ? 70.678 6.753 0.154 1.00 0.00 64 VAL A CA 3
ATOM 3780 C C . VAL A 1 64 ? 69.404 7.342 -0.448 1.00 0.00 64 VAL A C 3
ATOM 3781 O O . VAL A 1 64 ? 68.391 6.674 -0.560 1.00 0.00 64 VAL A O 3
ATOM 3794 N N . THR A 1 65 ? 69.455 8.586 -0.848 1.00 0.00 65 THR A N 3
ATOM 3795 C CA . THR A 1 65 ? 68.264 9.243 -1.465 1.00 0.00 65 THR A CA 3
ATOM 3796 C C . THR A 1 65 ? 68.734 10.030 -2.693 1.00 0.00 65 THR A C 3
ATOM 3797 O O . THR A 1 65 ? 69.850 10.508 -2.722 1.00 0.00 65 THR A O 3
ATOM 3808 N N . PRO A 1 66 ? 67.905 10.182 -3.700 1.00 0.00 66 PRO A N 3
ATOM 3809 C CA . PRO A 1 66 ? 68.283 10.942 -4.922 1.00 0.00 66 PRO A CA 3
ATOM 3810 C C . PRO A 1 66 ? 69.063 12.224 -4.586 1.00 0.00 66 PRO A C 3
ATOM 3811 O O . PRO A 1 66 ? 69.712 12.806 -5.432 1.00 0.00 66 PRO A O 3
ATOM 3822 N N . SER A 1 67 ? 68.985 12.675 -3.360 1.00 0.00 67 SER A N 3
ATOM 3823 C CA . SER A 1 67 ? 69.702 13.928 -2.978 1.00 0.00 67 SER A CA 3
ATOM 3824 C C . SER A 1 67 ? 71.219 13.713 -2.960 1.00 0.00 67 SER A C 3
ATOM 3825 O O . SER A 1 67 ? 71.959 14.459 -3.569 1.00 0.00 67 SER A O 3
ATOM 3833 N N . THR A 1 68 ? 71.701 12.709 -2.268 1.00 0.00 68 THR A N 3
ATOM 3834 C CA . THR A 1 68 ? 73.183 12.482 -2.223 1.00 0.00 68 THR A CA 3
ATOM 3835 C C . THR A 1 68 ? 73.483 10.979 -2.060 1.00 0.00 68 THR A C 3
ATOM 3836 O O . THR A 1 68 ? 72.701 10.254 -1.480 1.00 0.00 68 THR A O 3
ATOM 3847 N N . PRO A 1 69 ? 74.619 10.511 -2.549 1.00 0.00 69 PRO A N 3
ATOM 3848 C CA . PRO A 1 69 ? 75.022 9.076 -2.426 1.00 0.00 69 PRO A CA 3
ATOM 3849 C C . PRO A 1 69 ? 75.731 8.777 -1.091 1.00 0.00 69 PRO A C 3
ATOM 3850 O O . PRO A 1 69 ? 76.154 9.673 -0.389 1.00 0.00 69 PRO A O 3
ATOM 3861 N N . VAL A 1 70 ? 75.870 7.515 -0.750 1.00 0.00 70 VAL A N 3
ATOM 3862 C CA . VAL A 1 70 ? 76.562 7.127 0.527 1.00 0.00 70 VAL A CA 3
ATOM 3863 C C . VAL A 1 70 ? 77.890 6.446 0.177 1.00 0.00 70 VAL A C 3
ATOM 3864 O O . VAL A 1 70 ? 77.953 5.619 -0.709 1.00 0.00 70 VAL A O 3
ATOM 3877 N N . ASN A 1 71 ? 78.961 6.814 0.838 1.00 0.00 71 ASN A N 3
ATOM 3878 C CA . ASN A 1 71 ? 80.301 6.219 0.510 1.00 0.00 71 ASN A CA 3
ATOM 3879 C C . ASN A 1 71 ? 80.721 5.147 1.528 1.00 0.00 71 ASN A C 3
ATOM 3880 O O . ASN A 1 71 ? 80.689 5.366 2.722 1.00 0.00 71 ASN A O 3
ATOM 3891 N N . THR A 1 72 ? 81.158 4.005 1.057 1.00 0.00 72 THR A N 3
ATOM 3892 C CA . THR A 1 72 ? 81.641 2.911 1.968 1.00 0.00 72 THR A CA 3
ATOM 3893 C C . THR A 1 72 ? 83.156 2.800 1.755 1.00 0.00 72 THR A C 3
ATOM 3894 O O . THR A 1 72 ? 83.777 1.797 2.048 1.00 0.00 72 THR A O 3
ATOM 3905 N N . ASN A 1 73 ? 83.745 3.839 1.225 1.00 0.00 73 ASN A N 3
ATOM 3906 C CA . ASN A 1 73 ? 85.209 3.827 0.950 1.00 0.00 73 ASN A CA 3
ATOM 3907 C C . ASN A 1 73 ? 85.995 4.037 2.243 1.00 0.00 73 ASN A C 3
ATOM 3908 O O . ASN A 1 73 ? 86.818 4.928 2.344 1.00 0.00 73 ASN A O 3
ATOM 3919 N N . GLN A 1 74 ? 85.764 3.214 3.224 1.00 0.00 74 GLN A N 3
ATOM 3920 C CA . GLN A 1 74 ? 86.513 3.347 4.507 1.00 0.00 74 GLN A CA 3
ATOM 3921 C C . GLN A 1 74 ? 88.009 3.464 4.198 1.00 0.00 74 GLN A C 3
ATOM 3922 O O . GLN A 1 74 ? 88.424 3.341 3.062 1.00 0.00 74 GLN A O 3
ATOM 3936 N N . ASP A 1 75 ? 88.828 3.688 5.188 1.00 0.00 75 ASP A N 3
ATOM 3937 C CA . ASP A 1 75 ? 90.287 3.793 4.916 1.00 0.00 75 ASP A CA 3
ATOM 3938 C C . ASP A 1 75 ? 90.741 2.527 4.192 1.00 0.00 75 ASP A C 3
ATOM 3939 O O . ASP A 1 75 ? 90.819 1.463 4.774 1.00 0.00 75 ASP A O 3
ATOM 3948 N N . ILE A 1 76 ? 91.035 2.627 2.923 1.00 0.00 76 ILE A N 3
ATOM 3949 C CA . ILE A 1 76 ? 91.473 1.420 2.169 1.00 0.00 76 ILE A CA 3
ATOM 3950 C C . ILE A 1 76 ? 92.950 1.128 2.458 1.00 0.00 76 ILE A C 3
ATOM 3951 O O . ILE A 1 76 ? 93.448 0.066 2.144 1.00 0.00 76 ILE A O 3
ATOM 3967 N N . ASN A 1 77 ? 93.661 2.055 3.041 1.00 0.00 77 ASN A N 3
ATOM 3968 C CA . ASN A 1 77 ? 95.102 1.795 3.316 1.00 0.00 77 ASN A CA 3
ATOM 3969 C C . ASN A 1 77 ? 95.229 0.575 4.232 1.00 0.00 77 ASN A C 3
ATOM 3970 O O . ASN A 1 77 ? 96.035 -0.299 3.996 1.00 0.00 77 ASN A O 3
ATOM 3981 N N . LYS A 1 78 ? 94.437 0.495 5.264 1.00 0.00 78 LYS A N 3
ATOM 3982 C CA . LYS A 1 78 ? 94.517 -0.691 6.164 1.00 0.00 78 LYS A CA 3
ATOM 3983 C C . LYS A 1 78 ? 94.065 -1.934 5.389 1.00 0.00 78 LYS A C 3
ATOM 3984 O O . LYS A 1 78 ? 94.611 -3.010 5.538 1.00 0.00 78 LYS A O 3
ATOM 4003 N N . THR A 1 79 ? 93.065 -1.784 4.566 1.00 0.00 79 THR A N 3
ATOM 4004 C CA . THR A 1 79 ? 92.542 -2.930 3.765 1.00 0.00 79 THR A CA 3
ATOM 4005 C C . THR A 1 79 ? 93.648 -3.490 2.862 1.00 0.00 79 THR A C 3
ATOM 4006 O O . THR A 1 79 ? 93.902 -4.670 2.841 1.00 0.00 79 THR A O 3
ATOM 4017 N N . ASN A 1 80 ? 94.319 -2.659 2.126 1.00 0.00 80 ASN A N 3
ATOM 4018 C CA . ASN A 1 80 ? 95.413 -3.175 1.256 1.00 0.00 80 ASN A CA 3
ATOM 4019 C C . ASN A 1 80 ? 96.472 -3.844 2.137 1.00 0.00 80 ASN A C 3
ATOM 4020 O O . ASN A 1 80 ? 97.071 -4.837 1.768 1.00 0.00 80 ASN A O 3
ATOM 4031 N N . LYS A 1 81 ? 96.709 -3.300 3.297 1.00 0.00 81 LYS A N 3
ATOM 4032 C CA . LYS A 1 81 ? 97.731 -3.883 4.210 1.00 0.00 81 LYS A CA 3
ATOM 4033 C C . LYS A 1 81 ? 97.264 -5.235 4.763 1.00 0.00 81 LYS A C 3
ATOM 4034 O O . LYS A 1 81 ? 98.025 -6.182 4.803 1.00 0.00 81 LYS A O 3
ATOM 4053 N N . VAL A 1 82 ? 96.038 -5.322 5.241 1.00 0.00 82 VAL A N 3
ATOM 4054 C CA . VAL A 1 82 ? 95.551 -6.605 5.853 1.00 0.00 82 VAL A CA 3
ATOM 4055 C C . VAL A 1 82 ? 94.457 -7.268 4.997 1.00 0.00 82 VAL A C 3
ATOM 4056 O O . VAL A 1 82 ? 94.332 -8.477 4.978 1.00 0.00 82 VAL A O 3
ATOM 4069 N N . GLY A 1 83 ? 93.680 -6.507 4.278 1.00 0.00 83 GLY A N 3
ATOM 4070 C CA . GLY A 1 83 ? 92.623 -7.113 3.420 1.00 0.00 83 GLY A CA 3
ATOM 4071 C C . GLY A 1 83 ? 91.315 -7.262 4.198 1.00 0.00 83 GLY A C 3
ATOM 4072 O O . GLY A 1 83 ? 91.274 -7.192 5.409 1.00 0.00 83 GLY A O 3
ATOM 4076 N N . VAL A 1 84 ? 90.247 -7.481 3.484 1.00 0.00 84 VAL A N 3
ATOM 4077 C CA . VAL A 1 84 ? 88.899 -7.660 4.117 1.00 0.00 84 VAL A CA 3
ATOM 4078 C C . VAL A 1 84 ? 88.472 -9.121 3.966 1.00 0.00 84 VAL A C 3
ATOM 4079 O O . VAL A 1 84 ? 88.546 -9.688 2.894 1.00 0.00 84 VAL A O 3
ATOM 4092 N N . GLN A 1 85 ? 88.041 -9.740 5.030 1.00 0.00 85 GLN A N 3
ATOM 4093 C CA . GLN A 1 85 ? 87.630 -11.170 4.942 1.00 0.00 85 GLN A CA 3
ATOM 4094 C C . GLN A 1 85 ? 86.214 -11.281 4.361 1.00 0.00 85 GLN A C 3
ATOM 4095 O O . GLN A 1 85 ? 86.021 -11.791 3.276 1.00 0.00 85 GLN A O 3
ATOM 4109 N N . LYS A 1 86 ? 85.221 -10.821 5.089 1.00 0.00 86 LYS A N 3
ATOM 4110 C CA . LYS A 1 86 ? 83.802 -10.912 4.603 1.00 0.00 86 LYS A CA 3
ATOM 4111 C C . LYS A 1 86 ? 83.206 -9.518 4.371 1.00 0.00 86 LYS A C 3
ATOM 4112 O O . LYS A 1 86 ? 83.496 -8.578 5.082 1.00 0.00 86 LYS A O 3
ATOM 4131 N N . TYR A 1 87 ? 82.349 -9.399 3.386 1.00 0.00 87 TYR A N 3
ATOM 4132 C CA . TYR A 1 87 ? 81.679 -8.093 3.083 1.00 0.00 87 TYR A CA 3
ATOM 4133 C C . TYR A 1 87 ? 80.169 -8.295 3.226 1.00 0.00 87 TYR A C 3
ATOM 4134 O O . TYR A 1 87 ? 79.626 -9.253 2.713 1.00 0.00 87 TYR A O 3
ATOM 4152 N N . ARG A 1 88 ? 79.480 -7.425 3.931 1.00 0.00 88 ARG A N 3
ATOM 4153 C CA . ARG A 1 88 ? 77.998 -7.610 4.111 1.00 0.00 88 ARG A CA 3
ATOM 4154 C C . ARG A 1 88 ? 77.255 -6.279 3.961 1.00 0.00 88 ARG A C 3
ATOM 4155 O O . ARG A 1 88 ? 77.656 -5.256 4.484 1.00 0.00 88 ARG A O 3
ATOM 4176 N N . ALA A 1 89 ? 76.159 -6.310 3.246 1.00 0.00 89 ALA A N 3
ATOM 4177 C CA . ALA A 1 89 ? 75.328 -5.081 3.029 1.00 0.00 89 ALA A CA 3
ATOM 4178 C C . ALA A 1 89 ? 73.891 -5.346 3.493 1.00 0.00 89 ALA A C 3
ATOM 4179 O O . ALA A 1 89 ? 73.330 -6.393 3.234 1.00 0.00 89 ALA A O 3
ATOM 4186 N N . LEU A 1 90 ? 73.291 -4.395 4.170 1.00 0.00 90 LEU A N 3
ATOM 4187 C CA . LEU A 1 90 ? 71.883 -4.556 4.659 1.00 0.00 90 LEU A CA 3
ATOM 4188 C C . LEU A 1 90 ? 71.017 -3.451 4.034 1.00 0.00 90 LEU A C 3
ATOM 4189 O O . LEU A 1 90 ? 71.336 -2.281 4.129 1.00 0.00 90 LEU A O 3
ATOM 4205 N N . THR A 1 91 ? 69.931 -3.813 3.385 1.00 0.00 91 THR A N 3
ATOM 4206 C CA . THR A 1 91 ? 69.045 -2.785 2.741 1.00 0.00 91 THR A CA 3
ATOM 4207 C C . THR A 1 91 ? 67.594 -2.962 3.205 1.00 0.00 91 THR A C 3
ATOM 4208 O O . THR A 1 91 ? 67.012 -4.022 3.091 1.00 0.00 91 THR A O 3
ATOM 4219 N N . GLU A 1 92 ? 67.019 -1.910 3.729 1.00 0.00 92 GLU A N 3
ATOM 4220 C CA . GLU A 1 92 ? 65.602 -1.958 4.218 1.00 0.00 92 GLU A CA 3
ATOM 4221 C C . GLU A 1 92 ? 64.831 -0.750 3.678 1.00 0.00 92 GLU A C 3
ATOM 4222 O O . GLU A 1 92 ? 65.382 0.314 3.503 1.00 0.00 92 GLU A O 3
ATOM 4234 N N . TRP A 1 93 ? 63.560 -0.898 3.418 1.00 0.00 93 TRP A N 3
ATOM 4235 C CA . TRP A 1 93 ? 62.769 0.257 2.901 1.00 0.00 93 TRP A CA 3
ATOM 4236 C C . TRP A 1 93 ? 62.583 1.292 4.015 1.00 0.00 93 TRP A C 3
ATOM 4237 O O . TRP A 1 93 ? 62.332 0.954 5.155 1.00 0.00 93 TRP A O 3
ATOM 4258 N N . VAL A 1 94 ? 62.696 2.554 3.678 1.00 0.00 94 VAL A N 3
ATOM 4259 C CA . VAL A 1 94 ? 62.520 3.646 4.689 1.00 0.00 94 VAL A CA 3
ATOM 4260 C C . VAL A 1 94 ? 61.232 4.403 4.361 1.00 0.00 94 VAL A C 3
ATOM 4261 O O . VAL A 1 94 ? 61.061 4.906 3.265 1.00 0.00 94 VAL A O 3
ATOM 4274 N N . GLY A 1 95 ? 60.328 4.485 5.305 1.00 0.00 95 GLY A N 3
ATOM 4275 C CA . GLY A 1 95 ? 59.035 5.200 5.072 1.00 0.00 95 GLY A CA 3
ATOM 4276 C C . GLY A 1 95 ? 57.909 4.170 4.970 1.00 0.00 95 GLY A C 3
ATOM 4277 O O . GLY A 1 95 ? 56.743 4.502 5.044 1.00 0.00 95 GLY A O 3
ATOM 4281 N N . SER A 1 96 ? 58.249 2.918 4.808 1.00 0.00 96 SER A N 3
ATOM 4282 C CA . SER A 1 96 ? 57.195 1.868 4.710 1.00 0.00 96 SER A CA 3
ATOM 4283 C C . SER A 1 96 ? 56.542 1.674 6.079 1.00 0.00 96 SER A C 3
ATOM 4284 O O . SER A 1 96 ? 57.165 1.861 7.106 1.00 0.00 96 SER A O 3
ATOM 4292 N N . ARG A 1 97 ? 55.291 1.300 6.103 1.00 0.00 97 ARG A N 3
ATOM 4293 C CA . ARG A 1 97 ? 54.587 1.092 7.405 1.00 0.00 97 ARG A CA 3
ATOM 4294 C C . ARG A 1 97 ? 54.634 -0.395 7.772 1.00 0.00 97 ARG A C 3
ATOM 4295 O O . ARG A 1 97 ? 54.220 -0.790 8.843 1.00 0.00 97 ARG A O 3
ATOM 4316 N N . SER A 1 98 ? 55.143 -1.218 6.893 1.00 0.00 98 SER A N 3
ATOM 4317 C CA . SER A 1 98 ? 55.223 -2.681 7.189 1.00 0.00 98 SER A CA 3
ATOM 4318 C C . SER A 1 98 ? 53.908 -3.162 7.812 1.00 0.00 98 SER A C 3
ATOM 4319 O O . SER A 1 98 ? 53.811 -3.143 9.028 1.00 0.00 98 SER A O 3
ATOM 4327 N N . GLY A 1 1 ? 40.241 -3.654 -8.101 1.00 0.00 1 GLY A N 4
ATOM 4328 C CA . GLY A 1 1 ? 41.098 -3.379 -6.866 1.00 0.00 1 GLY A CA 4
ATOM 4329 C C . GLY A 1 1 ? 42.205 -2.382 -6.946 1.00 0.00 1 GLY A C 4
ATOM 4330 O O . GLY A 1 1 ? 42.739 -1.950 -5.944 1.00 0.00 1 GLY A O 4
ATOM 4336 N N . GLY A 1 2 ? 42.578 -1.991 -8.135 1.00 0.00 2 GLY A N 4
ATOM 4337 C CA . GLY A 1 2 ? 43.679 -0.996 -8.283 1.00 0.00 2 GLY A CA 4
ATOM 4338 C C . GLY A 1 2 ? 45.029 -1.701 -8.150 1.00 0.00 2 GLY A C 4
ATOM 4339 O O . GLY A 1 2 ? 45.115 -2.910 -8.193 1.00 0.00 2 GLY A O 4
ATOM 4343 N N . SER A 1 3 ? 46.085 -0.951 -7.991 1.00 0.00 3 SER A N 4
ATOM 4344 C CA . SER A 1 3 ? 47.432 -1.576 -7.856 1.00 0.00 3 SER A CA 4
ATOM 4345 C C . SER A 1 3 ? 47.650 -2.004 -6.404 1.00 0.00 3 SER A C 4
ATOM 4346 O O . SER A 1 3 ? 47.446 -1.237 -5.484 1.00 0.00 3 SER A O 4
ATOM 4354 N N . GLY A 1 4 ? 48.066 -3.224 -6.191 1.00 0.00 4 GLY A N 4
ATOM 4355 C CA . GLY A 1 4 ? 48.301 -3.711 -4.800 1.00 0.00 4 GLY A CA 4
ATOM 4356 C C . GLY A 1 4 ? 49.752 -3.436 -4.401 1.00 0.00 4 GLY A C 4
ATOM 4357 O O . GLY A 1 4 ? 50.307 -4.101 -3.549 1.00 0.00 4 GLY A O 4
ATOM 4361 N N . TRP A 1 5 ? 50.373 -2.467 -5.017 1.00 0.00 5 TRP A N 4
ATOM 4362 C CA . TRP A 1 5 ? 51.793 -2.162 -4.679 1.00 0.00 5 TRP A CA 4
ATOM 4363 C C . TRP A 1 5 ? 51.914 -1.791 -3.212 1.00 0.00 5 TRP A C 4
ATOM 4364 O O . TRP A 1 5 ? 51.360 -0.812 -2.752 1.00 0.00 5 TRP A O 4
ATOM 4385 N N . ASN A 1 6 ? 52.664 -2.572 -2.478 1.00 0.00 6 ASN A N 4
ATOM 4386 C CA . ASN A 1 6 ? 52.877 -2.295 -1.031 1.00 0.00 6 ASN A CA 4
ATOM 4387 C C . ASN A 1 6 ? 54.371 -2.380 -0.743 1.00 0.00 6 ASN A C 4
ATOM 4388 O O . ASN A 1 6 ? 54.795 -2.573 0.380 1.00 0.00 6 ASN A O 4
ATOM 4399 N N . ALA A 1 7 ? 55.166 -2.258 -1.765 1.00 0.00 7 ALA A N 4
ATOM 4400 C CA . ALA A 1 7 ? 56.645 -2.345 -1.598 1.00 0.00 7 ALA A CA 4
ATOM 4401 C C . ALA A 1 7 ? 57.009 -3.662 -0.899 1.00 0.00 7 ALA A C 4
ATOM 4402 O O . ALA A 1 7 ? 58.161 -3.929 -0.622 1.00 0.00 7 ALA A O 4
ATOM 4409 N N . ASP A 1 8 ? 56.037 -4.495 -0.621 1.00 0.00 8 ASP A N 4
ATOM 4410 C CA . ASP A 1 8 ? 56.332 -5.798 0.047 1.00 0.00 8 ASP A CA 4
ATOM 4411 C C . ASP A 1 8 ? 56.683 -6.840 -1.017 1.00 0.00 8 ASP A C 4
ATOM 4412 O O . ASP A 1 8 ? 57.295 -7.852 -0.735 1.00 0.00 8 ASP A O 4
ATOM 4421 N N . ASN A 1 9 ? 56.294 -6.598 -2.241 1.00 0.00 9 ASN A N 4
ATOM 4422 C CA . ASN A 1 9 ? 56.591 -7.561 -3.343 1.00 0.00 9 ASN A CA 4
ATOM 4423 C C . ASN A 1 9 ? 57.867 -7.122 -4.058 1.00 0.00 9 ASN A C 4
ATOM 4424 O O . ASN A 1 9 ? 58.286 -7.722 -5.029 1.00 0.00 9 ASN A O 4
ATOM 4435 N N . VAL A 1 10 ? 58.471 -6.060 -3.592 1.00 0.00 10 VAL A N 4
ATOM 4436 C CA . VAL A 1 10 ? 59.712 -5.538 -4.240 1.00 0.00 10 VAL A CA 4
ATOM 4437 C C . VAL A 1 10 ? 60.886 -5.629 -3.265 1.00 0.00 10 VAL A C 4
ATOM 4438 O O . VAL A 1 10 ? 60.829 -5.114 -2.165 1.00 0.00 10 VAL A O 4
ATOM 4451 N N . ASP A 1 11 ? 61.960 -6.251 -3.662 1.00 0.00 11 ASP A N 4
ATOM 4452 C CA . ASP A 1 11 ? 63.138 -6.333 -2.755 1.00 0.00 11 ASP A CA 4
ATOM 4453 C C . ASP A 1 11 ? 63.946 -5.033 -2.904 1.00 0.00 11 ASP A C 4
ATOM 4454 O O . ASP A 1 11 ? 64.095 -4.533 -4.001 1.00 0.00 11 ASP A O 4
ATOM 4463 N N . PRO A 1 12 ? 64.464 -4.477 -1.833 1.00 0.00 12 PRO A N 4
ATOM 4464 C CA . PRO A 1 12 ? 65.254 -3.213 -1.908 1.00 0.00 12 PRO A CA 4
ATOM 4465 C C . PRO A 1 12 ? 66.662 -3.452 -2.464 1.00 0.00 12 PRO A C 4
ATOM 4466 O O . PRO A 1 12 ? 67.356 -2.530 -2.842 1.00 0.00 12 PRO A O 4
ATOM 4477 N N . SER A 1 13 ? 67.082 -4.686 -2.521 1.00 0.00 13 SER A N 4
ATOM 4478 C CA . SER A 1 13 ? 68.438 -4.994 -3.056 1.00 0.00 13 SER A CA 4
ATOM 4479 C C . SER A 1 13 ? 68.543 -4.513 -4.505 1.00 0.00 13 SER A C 4
ATOM 4480 O O . SER A 1 13 ? 69.559 -3.995 -4.925 1.00 0.00 13 SER A O 4
ATOM 4488 N N . GLN A 1 14 ? 67.504 -4.689 -5.279 1.00 0.00 14 GLN A N 4
ATOM 4489 C CA . GLN A 1 14 ? 67.554 -4.248 -6.704 1.00 0.00 14 GLN A CA 4
ATOM 4490 C C . GLN A 1 14 ? 67.205 -2.761 -6.797 1.00 0.00 14 GLN A C 4
ATOM 4491 O O . GLN A 1 14 ? 67.400 -2.131 -7.818 1.00 0.00 14 GLN A O 4
ATOM 4505 N N . CYS A 1 15 ? 66.704 -2.189 -5.736 1.00 0.00 15 CYS A N 4
ATOM 4506 C CA . CYS A 1 15 ? 66.360 -0.740 -5.767 1.00 0.00 15 CYS A CA 4
ATOM 4507 C C . CYS A 1 15 ? 67.653 0.068 -5.828 1.00 0.00 15 CYS A C 4
ATOM 4508 O O . CYS A 1 15 ? 67.708 1.133 -6.408 1.00 0.00 15 CYS A O 4
ATOM 4515 N N . ILE A 1 16 ? 68.700 -0.449 -5.233 1.00 0.00 16 ILE A N 4
ATOM 4516 C CA . ILE A 1 16 ? 70.019 0.254 -5.244 1.00 0.00 16 ILE A CA 4
ATOM 4517 C C . ILE A 1 16 ? 71.063 -0.690 -5.840 1.00 0.00 16 ILE A C 4
ATOM 4518 O O . ILE A 1 16 ? 70.983 -1.893 -5.677 1.00 0.00 16 ILE A O 4
ATOM 4534 N N . LYS A 1 17 ? 72.030 -0.162 -6.551 1.00 0.00 17 LYS A N 4
ATOM 4535 C CA . LYS A 1 17 ? 73.075 -1.029 -7.187 1.00 0.00 17 LYS A CA 4
ATOM 4536 C C . LYS A 1 17 ? 74.423 -0.804 -6.504 1.00 0.00 17 LYS A C 4
ATOM 4537 O O . LYS A 1 17 ? 74.749 0.293 -6.092 1.00 0.00 17 LYS A O 4
ATOM 4556 N N . GLN A 1 18 ? 75.213 -1.838 -6.390 1.00 0.00 18 GLN A N 4
ATOM 4557 C CA . GLN A 1 18 ? 76.551 -1.696 -5.743 1.00 0.00 18 GLN A CA 4
ATOM 4558 C C . GLN A 1 18 ? 77.609 -1.531 -6.835 1.00 0.00 18 GLN A C 4
ATOM 4559 O O . GLN A 1 18 ? 77.848 -2.430 -7.617 1.00 0.00 18 GLN A O 4
ATOM 4573 N N . SER A 1 19 ? 78.245 -0.389 -6.890 1.00 0.00 19 SER A N 4
ATOM 4574 C CA . SER A 1 19 ? 79.300 -0.143 -7.926 1.00 0.00 19 SER A CA 4
ATOM 4575 C C . SER A 1 19 ? 80.646 0.035 -7.230 1.00 0.00 19 SER A C 4
ATOM 4576 O O . SER A 1 19 ? 80.775 0.801 -6.295 1.00 0.00 19 SER A O 4
ATOM 4584 N N . GLY A 1 20 ? 81.653 -0.665 -7.674 1.00 0.00 20 GLY A N 4
ATOM 4585 C CA . GLY A 1 20 ? 82.990 -0.531 -7.028 1.00 0.00 20 GLY A CA 4
ATOM 4586 C C . GLY A 1 20 ? 82.830 -0.621 -5.508 1.00 0.00 20 GLY A C 4
ATOM 4587 O O . GLY A 1 20 ? 82.744 -1.695 -4.948 1.00 0.00 20 GLY A O 4
ATOM 4591 N N . VAL A 1 21 ? 82.792 0.504 -4.836 1.00 0.00 21 VAL A N 4
ATOM 4592 C CA . VAL A 1 21 ? 82.640 0.498 -3.346 1.00 0.00 21 VAL A CA 4
ATOM 4593 C C . VAL A 1 21 ? 81.648 1.586 -2.920 1.00 0.00 21 VAL A C 4
ATOM 4594 O O . VAL A 1 21 ? 81.725 2.099 -1.827 1.00 0.00 21 VAL A O 4
ATOM 4607 N N . GLN A 1 22 ? 80.719 1.942 -3.773 1.00 0.00 22 GLN A N 4
ATOM 4608 C CA . GLN A 1 22 ? 79.716 3.002 -3.413 1.00 0.00 22 GLN A CA 4
ATOM 4609 C C . GLN A 1 22 ? 78.300 2.510 -3.727 1.00 0.00 22 GLN A C 4
ATOM 4610 O O . GLN A 1 22 ? 78.113 1.574 -4.479 1.00 0.00 22 GLN A O 4
ATOM 4624 N N . TYR A 1 23 ? 77.301 3.154 -3.168 1.00 0.00 23 TYR A N 4
ATOM 4625 C CA . TYR A 1 23 ? 75.878 2.759 -3.433 1.00 0.00 23 TYR A CA 4
ATOM 4626 C C . TYR A 1 23 ? 75.166 3.924 -4.128 1.00 0.00 23 TYR A C 4
ATOM 4627 O O . TYR A 1 23 ? 75.367 5.073 -3.786 1.00 0.00 23 TYR A O 4
ATOM 4645 N N . THR A 1 24 ? 74.331 3.636 -5.099 1.00 0.00 24 THR A N 4
ATOM 4646 C CA . THR A 1 24 ? 73.594 4.722 -5.827 1.00 0.00 24 THR A CA 4
ATOM 4647 C C . THR A 1 24 ? 72.103 4.376 -5.885 1.00 0.00 24 THR A C 4
ATOM 4648 O O . THR A 1 24 ? 71.728 3.225 -5.988 1.00 0.00 24 THR A O 4
ATOM 4659 N N . TYR A 1 25 ? 71.249 5.363 -5.824 1.00 0.00 25 TYR A N 4
ATOM 4660 C CA . TYR A 1 25 ? 69.785 5.085 -5.882 1.00 0.00 25 TYR A CA 4
ATOM 4661 C C . TYR A 1 25 ? 69.385 4.884 -7.349 1.00 0.00 25 TYR A C 4
ATOM 4662 O O . TYR A 1 25 ? 69.665 5.705 -8.199 1.00 0.00 25 TYR A O 4
ATOM 4680 N N . ASN A 1 26 ? 68.749 3.782 -7.655 1.00 0.00 26 ASN A N 4
ATOM 4681 C CA . ASN A 1 26 ? 68.346 3.505 -9.068 1.00 0.00 26 ASN A CA 4
ATOM 4682 C C . ASN A 1 26 ? 66.994 4.157 -9.376 1.00 0.00 26 ASN A C 4
ATOM 4683 O O . ASN A 1 26 ? 65.962 3.521 -9.315 1.00 0.00 26 ASN A O 4
ATOM 4694 N N . SER A 1 27 ? 66.991 5.416 -9.716 1.00 0.00 27 SER A N 4
ATOM 4695 C CA . SER A 1 27 ? 65.703 6.100 -10.038 1.00 0.00 27 SER A CA 4
ATOM 4696 C C . SER A 1 27 ? 65.295 5.776 -11.477 1.00 0.00 27 SER A C 4
ATOM 4697 O O . SER A 1 27 ? 64.205 6.092 -11.909 1.00 0.00 27 SER A O 4
ATOM 4705 N N . GLY A 1 28 ? 66.166 5.152 -12.223 1.00 0.00 28 GLY A N 4
ATOM 4706 C CA . GLY A 1 28 ? 65.834 4.813 -13.636 1.00 0.00 28 GLY A CA 4
ATOM 4707 C C . GLY A 1 28 ? 64.568 3.957 -13.671 1.00 0.00 28 GLY A C 4
ATOM 4708 O O . GLY A 1 28 ? 63.723 4.117 -14.530 1.00 0.00 28 GLY A O 4
ATOM 4712 N N . VAL A 1 29 ? 64.422 3.051 -12.741 1.00 0.00 29 VAL A N 4
ATOM 4713 C CA . VAL A 1 29 ? 63.201 2.196 -12.726 1.00 0.00 29 VAL A CA 4
ATOM 4714 C C . VAL A 1 29 ? 62.054 2.977 -12.079 1.00 0.00 29 VAL A C 4
ATOM 4715 O O . VAL A 1 29 ? 62.231 3.657 -11.088 1.00 0.00 29 VAL A O 4
ATOM 4728 N N . SER A 1 30 ? 60.885 2.903 -12.651 1.00 0.00 30 SER A N 4
ATOM 4729 C CA . SER A 1 30 ? 59.720 3.656 -12.101 1.00 0.00 30 SER A CA 4
ATOM 4730 C C . SER A 1 30 ? 59.297 3.102 -10.738 1.00 0.00 30 SER A C 4
ATOM 4731 O O . SER A 1 30 ? 58.769 3.818 -9.911 1.00 0.00 30 SER A O 4
ATOM 4739 N N . VAL A 1 31 ? 59.488 1.837 -10.500 1.00 0.00 31 VAL A N 4
ATOM 4740 C CA . VAL A 1 31 ? 59.050 1.263 -9.196 1.00 0.00 31 VAL A CA 4
ATOM 4741 C C . VAL A 1 31 ? 59.768 1.964 -8.034 1.00 0.00 31 VAL A C 4
ATOM 4742 O O . VAL A 1 31 ? 59.177 2.232 -7.008 1.00 0.00 31 VAL A O 4
ATOM 4755 N N . CYS A 1 32 ? 61.033 2.260 -8.174 1.00 0.00 32 CYS A N 4
ATOM 4756 C CA . CYS A 1 32 ? 61.757 2.938 -7.058 1.00 0.00 32 CYS A CA 4
ATOM 4757 C C . CYS A 1 32 ? 61.163 4.330 -6.812 1.00 0.00 32 CYS A C 4
ATOM 4758 O O . CYS A 1 32 ? 61.013 4.760 -5.683 1.00 0.00 32 CYS A O 4
ATOM 4765 N N . MET A 1 33 ? 60.825 5.045 -7.853 1.00 0.00 33 MET A N 4
ATOM 4766 C CA . MET A 1 33 ? 60.247 6.407 -7.656 1.00 0.00 33 MET A CA 4
ATOM 4767 C C . MET A 1 33 ? 58.732 6.303 -7.457 1.00 0.00 33 MET A C 4
ATOM 4768 O O . MET A 1 33 ? 58.098 7.233 -7.000 1.00 0.00 33 MET A O 4
ATOM 4782 N N . GLN A 1 34 ? 58.144 5.179 -7.775 1.00 0.00 34 GLN A N 4
ATOM 4783 C CA . GLN A 1 34 ? 56.674 5.040 -7.575 1.00 0.00 34 GLN A CA 4
ATOM 4784 C C . GLN A 1 34 ? 56.376 5.235 -6.090 1.00 0.00 34 GLN A C 4
ATOM 4785 O O . GLN A 1 34 ? 55.409 5.863 -5.709 1.00 0.00 34 GLN A O 4
ATOM 4799 N N . GLY A 1 35 ? 57.216 4.693 -5.253 1.00 0.00 35 GLY A N 4
ATOM 4800 C CA . GLY A 1 35 ? 57.013 4.832 -3.789 1.00 0.00 35 GLY A CA 4
ATOM 4801 C C . GLY A 1 35 ? 57.490 6.209 -3.335 1.00 0.00 35 GLY A C 4
ATOM 4802 O O . GLY A 1 35 ? 56.826 6.888 -2.576 1.00 0.00 35 GLY A O 4
ATOM 4806 N N . LEU A 1 36 ? 58.642 6.627 -3.786 1.00 0.00 36 LEU A N 4
ATOM 4807 C CA . LEU A 1 36 ? 59.166 7.954 -3.361 1.00 0.00 36 LEU A CA 4
ATOM 4808 C C . LEU A 1 36 ? 58.189 9.058 -3.788 1.00 0.00 36 LEU A C 4
ATOM 4809 O O . LEU A 1 36 ? 57.894 9.962 -3.031 1.00 0.00 36 LEU A O 4
ATOM 4825 N N . ASN A 1 37 ? 57.684 8.990 -4.988 1.00 0.00 37 ASN A N 4
ATOM 4826 C CA . ASN A 1 37 ? 56.727 10.034 -5.461 1.00 0.00 37 ASN A CA 4
ATOM 4827 C C . ASN A 1 37 ? 55.419 9.943 -4.672 1.00 0.00 37 ASN A C 4
ATOM 4828 O O . ASN A 1 37 ? 54.824 10.944 -4.323 1.00 0.00 37 ASN A O 4
ATOM 4839 N N . GLU A 1 38 ? 54.959 8.757 -4.393 1.00 0.00 38 GLU A N 4
ATOM 4840 C CA . GLU A 1 38 ? 53.685 8.616 -3.637 1.00 0.00 38 GLU A CA 4
ATOM 4841 C C . GLU A 1 38 ? 53.831 9.283 -2.270 1.00 0.00 38 GLU A C 4
ATOM 4842 O O . GLU A 1 38 ? 52.880 9.793 -1.712 1.00 0.00 38 GLU A O 4
ATOM 4854 N N . GLY A 1 39 ? 55.018 9.282 -1.720 1.00 0.00 39 GLY A N 4
ATOM 4855 C CA . GLY A 1 39 ? 55.229 9.919 -0.385 1.00 0.00 39 GLY A CA 4
ATOM 4856 C C . GLY A 1 39 ? 55.089 8.870 0.723 1.00 0.00 39 GLY A C 4
ATOM 4857 O O . GLY A 1 39 ? 54.821 9.198 1.862 1.00 0.00 39 GLY A O 4
ATOM 4861 N N . LYS A 1 40 ? 55.289 7.612 0.406 1.00 0.00 40 LYS A N 4
ATOM 4862 C CA . LYS A 1 40 ? 55.194 6.536 1.442 1.00 0.00 40 LYS A CA 4
ATOM 4863 C C . LYS A 1 40 ? 56.605 6.019 1.684 1.00 0.00 40 LYS A C 4
ATOM 4864 O O . LYS A 1 40 ? 56.835 5.134 2.483 1.00 0.00 40 LYS A O 4
ATOM 4883 N N . VAL A 1 41 ? 57.551 6.575 0.975 1.00 0.00 41 VAL A N 4
ATOM 4884 C CA . VAL A 1 41 ? 58.971 6.149 1.112 1.00 0.00 41 VAL A CA 4
ATOM 4885 C C . VAL A 1 41 ? 59.864 7.386 1.176 1.00 0.00 41 VAL A C 4
ATOM 4886 O O . VAL A 1 41 ? 59.507 8.455 0.721 1.00 0.00 41 VAL A O 4
ATOM 4899 N N . ARG A 1 42 ? 61.031 7.227 1.721 1.00 0.00 42 ARG A N 4
ATOM 4900 C CA . ARG A 1 42 ? 62.010 8.356 1.818 1.00 0.00 42 ARG A CA 4
ATOM 4901 C C . ARG A 1 42 ? 63.261 7.946 1.058 1.00 0.00 42 ARG A C 4
ATOM 4902 O O . ARG A 1 42 ? 64.163 8.731 0.839 1.00 0.00 42 ARG A O 4
ATOM 4923 N N . GLY A 1 43 ? 63.324 6.700 0.670 1.00 0.00 43 GLY A N 4
ATOM 4924 C CA . GLY A 1 43 ? 64.519 6.184 -0.069 1.00 0.00 43 GLY A CA 4
ATOM 4925 C C . GLY A 1 43 ? 64.862 4.804 0.492 1.00 0.00 43 GLY A C 4
ATOM 4926 O O . GLY A 1 43 ? 64.034 4.169 1.108 1.00 0.00 43 GLY A O 4
ATOM 4930 N N . VAL A 1 44 ? 66.073 4.333 0.296 1.00 0.00 44 VAL A N 4
ATOM 4931 C CA . VAL A 1 44 ? 66.466 2.987 0.834 1.00 0.00 44 VAL A CA 4
ATOM 4932 C C . VAL A 1 44 ? 67.614 3.155 1.824 1.00 0.00 44 VAL A C 4
ATOM 4933 O O . VAL A 1 44 ? 68.609 3.790 1.535 1.00 0.00 44 VAL A O 4
ATOM 4946 N N . SER A 1 45 ? 67.489 2.583 2.991 1.00 0.00 45 SER A N 4
ATOM 4947 C CA . SER A 1 45 ? 68.578 2.697 3.998 1.00 0.00 45 SER A CA 4
ATOM 4948 C C . SER A 1 45 ? 69.601 1.596 3.745 1.00 0.00 45 SER A C 4
ATOM 4949 O O . SER A 1 45 ? 69.250 0.469 3.456 1.00 0.00 45 SER A O 4
ATOM 4957 N N . VAL A 1 46 ? 70.865 1.914 3.850 1.00 0.00 46 VAL A N 4
ATOM 4958 C CA . VAL A 1 46 ? 71.928 0.889 3.621 1.00 0.00 46 VAL A CA 4
ATOM 4959 C C . VAL A 1 46 ? 72.919 0.914 4.780 1.00 0.00 46 VAL A C 4
ATOM 4960 O O . VAL A 1 46 ? 73.400 1.953 5.189 1.00 0.00 46 VAL A O 4
ATOM 4973 N N . SER A 1 47 ? 73.233 -0.241 5.295 1.00 0.00 47 SER A N 4
ATOM 4974 C CA . SER A 1 47 ? 74.206 -0.357 6.420 1.00 0.00 47 SER A CA 4
ATOM 4975 C C . SER A 1 47 ? 75.309 -1.304 5.963 1.00 0.00 47 SER A C 4
ATOM 4976 O O . SER A 1 47 ? 75.062 -2.220 5.208 1.00 0.00 47 SER A O 4
ATOM 4984 N N . GLY A 1 48 ? 76.525 -1.085 6.384 1.00 0.00 48 GLY A N 4
ATOM 4985 C CA . GLY A 1 48 ? 77.635 -1.985 5.927 1.00 0.00 48 GLY A CA 4
ATOM 4986 C C . GLY A 1 48 ? 78.634 -2.256 7.051 1.00 0.00 48 GLY A C 4
ATOM 4987 O O . GLY A 1 48 ? 79.018 -1.371 7.790 1.00 0.00 48 GLY A O 4
ATOM 4991 N N . VAL A 1 49 ? 79.079 -3.487 7.155 1.00 0.00 49 VAL A N 4
ATOM 4992 C CA . VAL A 1 49 ? 80.087 -3.863 8.197 1.00 0.00 49 VAL A CA 4
ATOM 4993 C C . VAL A 1 49 ? 81.333 -4.404 7.493 1.00 0.00 49 VAL A C 4
ATOM 4994 O O . VAL A 1 49 ? 81.268 -5.355 6.741 1.00 0.00 49 VAL A O 4
ATOM 5007 N N . PHE A 1 50 ? 82.470 -3.804 7.737 1.00 0.00 50 PHE A N 4
ATOM 5008 C CA . PHE A 1 50 ? 83.732 -4.275 7.090 1.00 0.00 50 PHE A CA 4
ATOM 5009 C C . PHE A 1 50 ? 84.502 -5.133 8.102 1.00 0.00 50 PHE A C 4
ATOM 5010 O O . PHE A 1 50 ? 84.764 -4.709 9.210 1.00 0.00 50 PHE A O 4
ATOM 5027 N N . TYR A 1 51 ? 84.860 -6.336 7.736 1.00 0.00 51 TYR A N 4
ATOM 5028 C CA . TYR A 1 51 ? 85.605 -7.223 8.686 1.00 0.00 51 TYR A CA 4
ATOM 5029 C C . TYR A 1 51 ? 87.100 -7.162 8.373 1.00 0.00 51 TYR A C 4
ATOM 5030 O O . TYR A 1 51 ? 87.526 -7.473 7.278 1.00 0.00 51 TYR A O 4
ATOM 5048 N N . TYR A 1 52 ? 87.904 -6.766 9.332 1.00 0.00 52 TYR A N 4
ATOM 5049 C CA . TYR A 1 52 ? 89.380 -6.685 9.100 1.00 0.00 52 TYR A CA 4
ATOM 5050 C C . TYR A 1 52 ? 90.068 -7.849 9.808 1.00 0.00 52 TYR A C 4
ATOM 5051 O O . TYR A 1 52 ? 89.902 -8.047 10.995 1.00 0.00 52 TYR A O 4
ATOM 5069 N N . ASN A 1 53 ? 90.847 -8.621 9.096 1.00 0.00 53 ASN A N 4
ATOM 5070 C CA . ASN A 1 53 ? 91.557 -9.771 9.733 1.00 0.00 53 ASN A CA 4
ATOM 5071 C C . ASN A 1 53 ? 92.184 -9.316 11.054 1.00 0.00 53 ASN A C 4
ATOM 5072 O O . ASN A 1 53 ? 92.556 -10.117 11.888 1.00 0.00 53 ASN A O 4
ATOM 5083 N N . ASP A 1 54 ? 92.307 -8.030 11.244 1.00 0.00 54 ASP A N 4
ATOM 5084 C CA . ASP A 1 54 ? 92.914 -7.512 12.502 1.00 0.00 54 ASP A CA 4
ATOM 5085 C C . ASP A 1 54 ? 91.980 -7.817 13.677 1.00 0.00 54 ASP A C 4
ATOM 5086 O O . ASP A 1 54 ? 92.247 -7.455 14.807 1.00 0.00 54 ASP A O 4
ATOM 5095 N N . GLY A 1 55 ? 90.889 -8.489 13.421 1.00 0.00 55 GLY A N 4
ATOM 5096 C CA . GLY A 1 55 ? 89.944 -8.827 14.522 1.00 0.00 55 GLY A CA 4
ATOM 5097 C C . GLY A 1 55 ? 89.116 -7.595 14.886 1.00 0.00 55 GLY A C 4
ATOM 5098 O O . GLY A 1 55 ? 88.543 -7.521 15.956 1.00 0.00 55 GLY A O 4
ATOM 5102 N N . THR A 1 56 ? 89.057 -6.623 14.007 1.00 0.00 56 THR A N 4
ATOM 5103 C CA . THR A 1 56 ? 88.272 -5.378 14.292 1.00 0.00 56 THR A CA 4
ATOM 5104 C C . THR A 1 56 ? 87.130 -5.243 13.299 1.00 0.00 56 THR A C 4
ATOM 5105 O O . THR A 1 56 ? 87.231 -5.652 12.166 1.00 0.00 56 THR A O 4
ATOM 5116 N N . THR A 1 57 ? 86.041 -4.661 13.727 1.00 0.00 57 THR A N 4
ATOM 5117 C CA . THR A 1 57 ? 84.866 -4.481 12.818 1.00 0.00 57 THR A CA 4
ATOM 5118 C C . THR A 1 57 ? 84.394 -3.031 12.870 1.00 0.00 57 THR A C 4
ATOM 5119 O O . THR A 1 57 ? 84.309 -2.427 13.920 1.00 0.00 57 THR A O 4
ATOM 5130 N N . SER A 1 58 ? 84.068 -2.486 11.732 1.00 0.00 58 SER A N 4
ATOM 5131 C CA . SER A 1 58 ? 83.568 -1.080 11.654 1.00 0.00 58 SER A CA 4
ATOM 5132 C C . SER A 1 58 ? 82.157 -1.134 11.081 1.00 0.00 58 SER A C 4
ATOM 5133 O O . SER A 1 58 ? 81.878 -1.937 10.218 1.00 0.00 58 SER A O 4
ATOM 5141 N N . ASN A 1 59 ? 81.258 -0.308 11.549 1.00 0.00 59 ASN A N 4
ATOM 5142 C CA . ASN A 1 59 ? 79.859 -0.344 11.016 1.00 0.00 59 ASN A CA 4
ATOM 5143 C C . ASN A 1 59 ? 79.373 1.078 10.751 1.00 0.00 59 ASN A C 4
ATOM 5144 O O . ASN A 1 59 ? 79.242 1.875 11.658 1.00 0.00 59 ASN A O 4
ATOM 5155 N N . PHE A 1 60 ? 79.087 1.392 9.510 1.00 0.00 60 PHE A N 4
ATOM 5156 C CA . PHE A 1 60 ? 78.585 2.756 9.163 1.00 0.00 60 PHE A CA 4
ATOM 5157 C C . PHE A 1 60 ? 77.177 2.639 8.600 1.00 0.00 60 PHE A C 4
ATOM 5158 O O . PHE A 1 60 ? 76.913 1.854 7.710 1.00 0.00 60 PHE A O 4
ATOM 5175 N N . LYS A 1 61 ? 76.282 3.427 9.112 1.00 0.00 61 LYS A N 4
ATOM 5176 C CA . LYS A 1 61 ? 74.875 3.415 8.635 1.00 0.00 61 LYS A CA 4
ATOM 5177 C C . LYS A 1 61 ? 74.596 4.752 7.966 1.00 0.00 61 LYS A C 4
ATOM 5178 O O . LYS A 1 61 ? 75.051 5.790 8.408 1.00 0.00 61 LYS A O 4
ATOM 5197 N N . GLY A 1 62 ? 73.856 4.738 6.913 1.00 0.00 62 GLY A N 4
ATOM 5198 C CA . GLY A 1 62 ? 73.536 6.011 6.203 1.00 0.00 62 GLY A CA 4
ATOM 5199 C C . GLY A 1 62 ? 72.297 5.805 5.337 1.00 0.00 62 GLY A C 4
ATOM 5200 O O . GLY A 1 62 ? 71.928 4.692 5.031 1.00 0.00 62 GLY A O 4
ATOM 5204 N N . VAL A 1 63 ? 71.650 6.873 4.941 1.00 0.00 63 VAL A N 4
ATOM 5205 C CA . VAL A 1 63 ? 70.422 6.752 4.091 1.00 0.00 63 VAL A CA 4
ATOM 5206 C C . VAL A 1 63 ? 70.754 7.227 2.677 1.00 0.00 63 VAL A C 4
ATOM 5207 O O . VAL A 1 63 ? 71.225 8.329 2.476 1.00 0.00 63 VAL A O 4
ATOM 5220 N N . VAL A 1 64 ? 70.527 6.396 1.695 1.00 0.00 64 VAL A N 4
ATOM 5221 C CA . VAL A 1 64 ? 70.845 6.785 0.289 1.00 0.00 64 VAL A CA 4
ATOM 5222 C C . VAL A 1 64 ? 69.584 7.287 -0.419 1.00 0.00 64 VAL A C 4
ATOM 5223 O O . VAL A 1 64 ? 68.618 6.569 -0.589 1.00 0.00 64 VAL A O 4
ATOM 5236 N N . THR A 1 65 ? 69.610 8.517 -0.854 1.00 0.00 65 THR A N 4
ATOM 5237 C CA . THR A 1 65 ? 68.453 9.107 -1.587 1.00 0.00 65 THR A CA 4
ATOM 5238 C C . THR A 1 65 ? 69.027 9.904 -2.767 1.00 0.00 65 THR A C 4
ATOM 5239 O O . THR A 1 65 ? 70.185 10.257 -2.733 1.00 0.00 65 THR A O 4
ATOM 5250 N N . PRO A 1 66 ? 68.256 10.182 -3.802 1.00 0.00 66 PRO A N 4
ATOM 5251 C CA . PRO A 1 66 ? 68.756 10.958 -4.990 1.00 0.00 66 PRO A CA 4
ATOM 5252 C C . PRO A 1 66 ? 69.450 12.287 -4.616 1.00 0.00 66 PRO A C 4
ATOM 5253 O O . PRO A 1 66 ? 69.042 13.346 -5.048 1.00 0.00 66 PRO A O 4
ATOM 5264 N N . SER A 1 67 ? 70.496 12.243 -3.827 1.00 0.00 67 SER A N 4
ATOM 5265 C CA . SER A 1 67 ? 71.213 13.497 -3.437 1.00 0.00 67 SER A CA 4
ATOM 5266 C C . SER A 1 67 ? 72.725 13.235 -3.417 1.00 0.00 67 SER A C 4
ATOM 5267 O O . SER A 1 67 ? 73.469 13.809 -4.186 1.00 0.00 67 SER A O 4
ATOM 5275 N N . THR A 1 68 ? 73.186 12.370 -2.541 1.00 0.00 68 THR A N 4
ATOM 5276 C CA . THR A 1 68 ? 74.654 12.068 -2.473 1.00 0.00 68 THR A CA 4
ATOM 5277 C C . THR A 1 68 ? 74.858 10.565 -2.196 1.00 0.00 68 THR A C 4
ATOM 5278 O O . THR A 1 68 ? 74.039 9.943 -1.548 1.00 0.00 68 THR A O 4
ATOM 5289 N N . PRO A 1 69 ? 75.943 9.978 -2.670 1.00 0.00 69 PRO A N 4
ATOM 5290 C CA . PRO A 1 69 ? 76.240 8.528 -2.449 1.00 0.00 69 PRO A CA 4
ATOM 5291 C C . PRO A 1 69 ? 76.937 8.263 -1.105 1.00 0.00 69 PRO A C 4
ATOM 5292 O O . PRO A 1 69 ? 77.466 9.160 -0.480 1.00 0.00 69 PRO A O 4
ATOM 5303 N N . VAL A 1 70 ? 76.950 7.024 -0.676 1.00 0.00 70 VAL A N 4
ATOM 5304 C CA . VAL A 1 70 ? 77.621 6.648 0.612 1.00 0.00 70 VAL A CA 4
ATOM 5305 C C . VAL A 1 70 ? 78.680 5.589 0.296 1.00 0.00 70 VAL A C 4
ATOM 5306 O O . VAL A 1 70 ? 78.406 4.628 -0.395 1.00 0.00 70 VAL A O 4
ATOM 5319 N N . ASN A 1 71 ? 79.896 5.759 0.759 1.00 0.00 71 ASN A N 4
ATOM 5320 C CA . ASN A 1 71 ? 80.969 4.760 0.436 1.00 0.00 71 ASN A CA 4
ATOM 5321 C C . ASN A 1 71 ? 81.135 3.742 1.570 1.00 0.00 71 ASN A C 4
ATOM 5322 O O . ASN A 1 71 ? 81.179 4.092 2.733 1.00 0.00 71 ASN A O 4
ATOM 5333 N N . THR A 1 72 ? 81.257 2.487 1.232 1.00 0.00 72 THR A N 4
ATOM 5334 C CA . THR A 1 72 ? 81.456 1.440 2.268 1.00 0.00 72 THR A CA 4
ATOM 5335 C C . THR A 1 72 ? 82.926 1.424 2.657 1.00 0.00 72 THR A C 4
ATOM 5336 O O . THR A 1 72 ? 83.281 1.499 3.815 1.00 0.00 72 THR A O 4
ATOM 5347 N N . ASN A 1 73 ? 83.785 1.338 1.679 1.00 0.00 73 ASN A N 4
ATOM 5348 C CA . ASN A 1 73 ? 85.238 1.331 1.966 1.00 0.00 73 ASN A CA 4
ATOM 5349 C C . ASN A 1 73 ? 85.687 2.771 2.166 1.00 0.00 73 ASN A C 4
ATOM 5350 O O . ASN A 1 73 ? 86.566 3.266 1.490 1.00 0.00 73 ASN A O 4
ATOM 5361 N N . GLN A 1 74 ? 85.064 3.454 3.084 1.00 0.00 74 GLN A N 4
ATOM 5362 C CA . GLN A 1 74 ? 85.428 4.881 3.323 1.00 0.00 74 GLN A CA 4
ATOM 5363 C C . GLN A 1 74 ? 86.946 5.011 3.425 1.00 0.00 74 GLN A C 4
ATOM 5364 O O . GLN A 1 74 ? 87.544 5.863 2.799 1.00 0.00 74 GLN A O 4
ATOM 5378 N N . ASP A 1 75 ? 87.578 4.160 4.189 1.00 0.00 75 ASP A N 4
ATOM 5379 C CA . ASP A 1 75 ? 89.067 4.213 4.314 1.00 0.00 75 ASP A CA 4
ATOM 5380 C C . ASP A 1 75 ? 89.664 3.042 3.532 1.00 0.00 75 ASP A C 4
ATOM 5381 O O . ASP A 1 75 ? 89.729 1.930 4.018 1.00 0.00 75 ASP A O 4
ATOM 5390 N N . ILE A 1 76 ? 90.098 3.279 2.324 1.00 0.00 76 ILE A N 4
ATOM 5391 C CA . ILE A 1 76 ? 90.691 2.174 1.516 1.00 0.00 76 ILE A CA 4
ATOM 5392 C C . ILE A 1 76 ? 92.142 1.943 1.939 1.00 0.00 76 ILE A C 4
ATOM 5393 O O . ILE A 1 76 ? 92.691 0.879 1.729 1.00 0.00 76 ILE A O 4
ATOM 5409 N N . ASN A 1 77 ? 92.784 2.930 2.503 1.00 0.00 77 ASN A N 4
ATOM 5410 C CA . ASN A 1 77 ? 94.208 2.740 2.887 1.00 0.00 77 ASN A CA 4
ATOM 5411 C C . ASN A 1 77 ? 94.318 1.592 3.893 1.00 0.00 77 ASN A C 4
ATOM 5412 O O . ASN A 1 77 ? 95.132 0.705 3.733 1.00 0.00 77 ASN A O 4
ATOM 5423 N N . LYS A 1 78 ? 93.515 1.582 4.924 1.00 0.00 78 LYS A N 4
ATOM 5424 C CA . LYS A 1 78 ? 93.610 0.461 5.904 1.00 0.00 78 LYS A CA 4
ATOM 5425 C C . LYS A 1 78 ? 93.134 -0.834 5.237 1.00 0.00 78 LYS A C 4
ATOM 5426 O O . LYS A 1 78 ? 93.695 -1.891 5.446 1.00 0.00 78 LYS A O 4
ATOM 5445 N N . THR A 1 79 ? 92.111 -0.763 4.425 1.00 0.00 79 THR A N 4
ATOM 5446 C CA . THR A 1 79 ? 91.617 -1.993 3.742 1.00 0.00 79 THR A CA 4
ATOM 5447 C C . THR A 1 79 ? 92.732 -2.540 2.838 1.00 0.00 79 THR A C 4
ATOM 5448 O O . THR A 1 79 ? 93.020 -3.711 2.832 1.00 0.00 79 THR A O 4
ATOM 5459 N N . ASN A 1 80 ? 93.371 -1.699 2.087 1.00 0.00 80 ASN A N 4
ATOM 5460 C CA . ASN A 1 80 ? 94.471 -2.186 1.210 1.00 0.00 80 ASN A CA 4
ATOM 5461 C C . ASN A 1 80 ? 95.565 -2.827 2.070 1.00 0.00 80 ASN A C 4
ATOM 5462 O O . ASN A 1 80 ? 96.216 -3.769 1.660 1.00 0.00 80 ASN A O 4
ATOM 5473 N N . LYS A 1 81 ? 95.786 -2.315 3.250 1.00 0.00 81 LYS A N 4
ATOM 5474 C CA . LYS A 1 81 ? 96.851 -2.882 4.123 1.00 0.00 81 LYS A CA 4
ATOM 5475 C C . LYS A 1 81 ? 96.511 -4.320 4.529 1.00 0.00 81 LYS A C 4
ATOM 5476 O O . LYS A 1 81 ? 97.337 -5.206 4.420 1.00 0.00 81 LYS A O 4
ATOM 5495 N N . VAL A 1 82 ? 95.314 -4.560 5.019 1.00 0.00 82 VAL A N 4
ATOM 5496 C CA . VAL A 1 82 ? 94.936 -5.944 5.466 1.00 0.00 82 VAL A CA 4
ATOM 5497 C C . VAL A 1 82 ? 93.843 -6.547 4.571 1.00 0.00 82 VAL A C 4
ATOM 5498 O O . VAL A 1 82 ? 93.753 -7.749 4.423 1.00 0.00 82 VAL A O 4
ATOM 5511 N N . GLY A 1 83 ? 93.016 -5.737 3.969 1.00 0.00 83 GLY A N 4
ATOM 5512 C CA . GLY A 1 83 ? 91.944 -6.282 3.088 1.00 0.00 83 GLY A CA 4
ATOM 5513 C C . GLY A 1 83 ? 90.729 -6.674 3.928 1.00 0.00 83 GLY A C 4
ATOM 5514 O O . GLY A 1 83 ? 90.827 -6.923 5.114 1.00 0.00 83 GLY A O 4
ATOM 5518 N N . VAL A 1 84 ? 89.583 -6.736 3.306 1.00 0.00 84 VAL A N 4
ATOM 5519 C CA . VAL A 1 84 ? 88.329 -7.121 4.033 1.00 0.00 84 VAL A CA 4
ATOM 5520 C C . VAL A 1 84 ? 87.981 -8.574 3.676 1.00 0.00 84 VAL A C 4
ATOM 5521 O O . VAL A 1 84 ? 87.729 -8.895 2.532 1.00 0.00 84 VAL A O 4
ATOM 5534 N N . GLN A 1 85 ? 87.993 -9.459 4.639 1.00 0.00 85 GLN A N 4
ATOM 5535 C CA . GLN A 1 85 ? 87.692 -10.895 4.345 1.00 0.00 85 GLN A CA 4
ATOM 5536 C C . GLN A 1 85 ? 86.211 -11.112 4.008 1.00 0.00 85 GLN A C 4
ATOM 5537 O O . GLN A 1 85 ? 85.882 -11.790 3.054 1.00 0.00 85 GLN A O 4
ATOM 5551 N N . LYS A 1 86 ? 85.314 -10.572 4.802 1.00 0.00 86 LYS A N 4
ATOM 5552 C CA . LYS A 1 86 ? 83.844 -10.774 4.557 1.00 0.00 86 LYS A CA 4
ATOM 5553 C C . LYS A 1 86 ? 83.162 -9.447 4.222 1.00 0.00 86 LYS A C 4
ATOM 5554 O O . LYS A 1 86 ? 83.477 -8.415 4.778 1.00 0.00 86 LYS A O 4
ATOM 5573 N N . TYR A 1 87 ? 82.211 -9.485 3.320 1.00 0.00 87 TYR A N 4
ATOM 5574 C CA . TYR A 1 87 ? 81.460 -8.247 2.931 1.00 0.00 87 TYR A CA 4
ATOM 5575 C C . TYR A 1 87 ? 79.970 -8.470 3.222 1.00 0.00 87 TYR A C 4
ATOM 5576 O O . TYR A 1 87 ? 79.404 -9.473 2.833 1.00 0.00 87 TYR A O 4
ATOM 5594 N N . ARG A 1 88 ? 79.327 -7.550 3.906 1.00 0.00 88 ARG A N 4
ATOM 5595 C CA . ARG A 1 88 ? 77.869 -7.723 4.221 1.00 0.00 88 ARG A CA 4
ATOM 5596 C C . ARG A 1 88 ? 77.128 -6.396 4.062 1.00 0.00 88 ARG A C 4
ATOM 5597 O O . ARG A 1 88 ? 77.501 -5.382 4.623 1.00 0.00 88 ARG A O 4
ATOM 5618 N N . ALA A 1 89 ? 76.072 -6.421 3.298 1.00 0.00 89 ALA A N 4
ATOM 5619 C CA . ALA A 1 89 ? 75.247 -5.189 3.062 1.00 0.00 89 ALA A CA 4
ATOM 5620 C C . ALA A 1 89 ? 73.779 -5.468 3.416 1.00 0.00 89 ALA A C 4
ATOM 5621 O O . ALA A 1 89 ? 73.229 -6.487 3.049 1.00 0.00 89 ALA A O 4
ATOM 5628 N N . LEU A 1 90 ? 73.138 -4.561 4.118 1.00 0.00 90 LEU A N 4
ATOM 5629 C CA . LEU A 1 90 ? 71.695 -4.744 4.499 1.00 0.00 90 LEU A CA 4
ATOM 5630 C C . LEU A 1 90 ? 70.875 -3.588 3.900 1.00 0.00 90 LEU A C 4
ATOM 5631 O O . LEU A 1 90 ? 71.227 -2.437 4.053 1.00 0.00 90 LEU A O 4
ATOM 5647 N N . THR A 1 91 ? 69.791 -3.886 3.213 1.00 0.00 91 THR A N 4
ATOM 5648 C CA . THR A 1 91 ? 68.954 -2.799 2.597 1.00 0.00 91 THR A CA 4
ATOM 5649 C C . THR A 1 91 ? 67.476 -2.970 2.972 1.00 0.00 91 THR A C 4
ATOM 5650 O O . THR A 1 91 ? 66.890 -4.017 2.786 1.00 0.00 91 THR A O 4
ATOM 5661 N N . GLU A 1 92 ? 66.879 -1.926 3.494 1.00 0.00 92 GLU A N 4
ATOM 5662 C CA . GLU A 1 92 ? 65.430 -1.982 3.886 1.00 0.00 92 GLU A CA 4
ATOM 5663 C C . GLU A 1 92 ? 64.693 -0.741 3.366 1.00 0.00 92 GLU A C 4
ATOM 5664 O O . GLU A 1 92 ? 65.286 0.293 3.137 1.00 0.00 92 GLU A O 4
ATOM 5676 N N . TRP A 1 93 ? 63.400 -0.834 3.190 1.00 0.00 93 TRP A N 4
ATOM 5677 C CA . TRP A 1 93 ? 62.626 0.346 2.702 1.00 0.00 93 TRP A CA 4
ATOM 5678 C C . TRP A 1 93 ? 62.577 1.395 3.816 1.00 0.00 93 TRP A C 4
ATOM 5679 O O . TRP A 1 93 ? 62.397 1.069 4.973 1.00 0.00 93 TRP A O 4
ATOM 5700 N N . VAL A 1 94 ? 62.741 2.652 3.478 1.00 0.00 94 VAL A N 4
ATOM 5701 C CA . VAL A 1 94 ? 62.712 3.736 4.517 1.00 0.00 94 VAL A CA 4
ATOM 5702 C C . VAL A 1 94 ? 61.462 4.595 4.337 1.00 0.00 94 VAL A C 4
ATOM 5703 O O . VAL A 1 94 ? 61.263 5.215 3.303 1.00 0.00 94 VAL A O 4
ATOM 5716 N N . GLY A 1 95 ? 60.630 4.646 5.345 1.00 0.00 95 GLY A N 4
ATOM 5717 C CA . GLY A 1 95 ? 59.388 5.465 5.267 1.00 0.00 95 GLY A CA 4
ATOM 5718 C C . GLY A 1 95 ? 58.421 5.007 6.356 1.00 0.00 95 GLY A C 4
ATOM 5719 O O . GLY A 1 95 ? 58.737 4.149 7.155 1.00 0.00 95 GLY A O 4
ATOM 5723 N N . SER A 1 96 ? 57.244 5.564 6.398 1.00 0.00 96 SER A N 4
ATOM 5724 C CA . SER A 1 96 ? 56.273 5.141 7.440 1.00 0.00 96 SER A CA 4
ATOM 5725 C C . SER A 1 96 ? 55.902 3.678 7.193 1.00 0.00 96 SER A C 4
ATOM 5726 O O . SER A 1 96 ? 55.561 3.296 6.092 1.00 0.00 96 SER A O 4
ATOM 5734 N N . ARG A 1 97 ? 55.974 2.855 8.204 1.00 0.00 97 ARG A N 4
ATOM 5735 C CA . ARG A 1 97 ? 55.632 1.412 8.020 1.00 0.00 97 ARG A CA 4
ATOM 5736 C C . ARG A 1 97 ? 54.138 1.203 8.265 1.00 0.00 97 ARG A C 4
ATOM 5737 O O . ARG A 1 97 ? 53.586 1.674 9.238 1.00 0.00 97 ARG A O 4
ATOM 5758 N N . SER A 1 98 ? 53.479 0.502 7.385 1.00 0.00 98 SER A N 4
ATOM 5759 C CA . SER A 1 98 ? 52.020 0.261 7.563 1.00 0.00 98 SER A CA 4
ATOM 5760 C C . SER A 1 98 ? 51.790 -0.582 8.820 1.00 0.00 98 SER A C 4
ATOM 5761 O O . SER A 1 98 ? 51.229 -0.056 9.767 1.00 0.00 98 SER A O 4
ATOM 5769 N N . GLY A 1 1 ? 48.101 -2.647 -9.248 1.00 0.00 1 GLY A N 5
ATOM 5770 C CA . GLY A 1 1 ? 47.475 -4.006 -8.934 1.00 0.00 1 GLY A CA 5
ATOM 5771 C C . GLY A 1 1 ? 46.966 -4.278 -7.560 1.00 0.00 1 GLY A C 5
ATOM 5772 O O . GLY A 1 1 ? 47.396 -3.672 -6.599 1.00 0.00 1 GLY A O 5
ATOM 5778 N N . GLY A 1 2 ? 46.043 -5.192 -7.430 1.00 0.00 2 GLY A N 5
ATOM 5779 C CA . GLY A 1 2 ? 45.491 -5.517 -6.083 1.00 0.00 2 GLY A CA 5
ATOM 5780 C C . GLY A 1 2 ? 44.828 -4.277 -5.479 1.00 0.00 2 GLY A C 5
ATOM 5781 O O . GLY A 1 2 ? 44.217 -3.487 -6.170 1.00 0.00 2 GLY A O 5
ATOM 5785 N N . SER A 1 3 ? 44.946 -4.104 -4.190 1.00 0.00 3 SER A N 5
ATOM 5786 C CA . SER A 1 3 ? 44.328 -2.918 -3.533 1.00 0.00 3 SER A CA 5
ATOM 5787 C C . SER A 1 3 ? 45.235 -1.708 -3.728 1.00 0.00 3 SER A C 5
ATOM 5788 O O . SER A 1 3 ? 44.874 -0.589 -3.421 1.00 0.00 3 SER A O 5
ATOM 5796 N N . GLY A 1 4 ? 46.418 -1.926 -4.232 1.00 0.00 4 GLY A N 5
ATOM 5797 C CA . GLY A 1 4 ? 47.363 -0.797 -4.449 1.00 0.00 4 GLY A CA 5
ATOM 5798 C C . GLY A 1 4 ? 48.792 -1.336 -4.456 1.00 0.00 4 GLY A C 5
ATOM 5799 O O . GLY A 1 4 ? 49.041 -2.471 -4.097 1.00 0.00 4 GLY A O 5
ATOM 5803 N N . TRP A 1 5 ? 49.733 -0.536 -4.862 1.00 0.00 5 TRP A N 5
ATOM 5804 C CA . TRP A 1 5 ? 51.147 -1.002 -4.896 1.00 0.00 5 TRP A CA 5
ATOM 5805 C C . TRP A 1 5 ? 51.651 -1.269 -3.492 1.00 0.00 5 TRP A C 5
ATOM 5806 O O . TRP A 1 5 ? 51.388 -0.529 -2.563 1.00 0.00 5 TRP A O 5
ATOM 5827 N N . ASN A 1 6 ? 52.427 -2.309 -3.356 1.00 0.00 6 ASN A N 5
ATOM 5828 C CA . ASN A 1 6 ? 53.029 -2.647 -2.046 1.00 0.00 6 ASN A CA 5
ATOM 5829 C C . ASN A 1 6 ? 54.521 -2.894 -2.271 1.00 0.00 6 ASN A C 5
ATOM 5830 O O . ASN A 1 6 ? 54.900 -3.745 -3.050 1.00 0.00 6 ASN A O 5
ATOM 5841 N N . ALA A 1 7 ? 55.375 -2.180 -1.593 1.00 0.00 7 ALA A N 5
ATOM 5842 C CA . ALA A 1 7 ? 56.838 -2.410 -1.776 1.00 0.00 7 ALA A CA 5
ATOM 5843 C C . ALA A 1 7 ? 57.158 -3.847 -1.350 1.00 0.00 7 ALA A C 5
ATOM 5844 O O . ALA A 1 7 ? 58.296 -4.276 -1.343 1.00 0.00 7 ALA A O 5
ATOM 5851 N N . ASP A 1 8 ? 56.148 -4.579 -0.980 1.00 0.00 8 ASP A N 5
ATOM 5852 C CA . ASP A 1 8 ? 56.340 -5.987 -0.525 1.00 0.00 8 ASP A CA 5
ATOM 5853 C C . ASP A 1 8 ? 56.954 -6.851 -1.630 1.00 0.00 8 ASP A C 5
ATOM 5854 O O . ASP A 1 8 ? 57.774 -7.709 -1.369 1.00 0.00 8 ASP A O 5
ATOM 5863 N N . ASN A 1 9 ? 56.544 -6.668 -2.854 1.00 0.00 9 ASN A N 5
ATOM 5864 C CA . ASN A 1 9 ? 57.086 -7.519 -3.956 1.00 0.00 9 ASN A CA 5
ATOM 5865 C C . ASN A 1 9 ? 58.408 -6.948 -4.461 1.00 0.00 9 ASN A C 5
ATOM 5866 O O . ASN A 1 9 ? 59.023 -7.490 -5.359 1.00 0.00 9 ASN A O 5
ATOM 5877 N N . VAL A 1 10 ? 58.859 -5.863 -3.889 1.00 0.00 10 VAL A N 5
ATOM 5878 C CA . VAL A 1 10 ? 60.152 -5.259 -4.328 1.00 0.00 10 VAL A CA 5
ATOM 5879 C C . VAL A 1 10 ? 61.211 -5.544 -3.266 1.00 0.00 10 VAL A C 5
ATOM 5880 O O . VAL A 1 10 ? 60.994 -5.332 -2.092 1.00 0.00 10 VAL A O 5
ATOM 5893 N N . ASP A 1 11 ? 62.359 -6.018 -3.668 1.00 0.00 11 ASP A N 5
ATOM 5894 C CA . ASP A 1 11 ? 63.441 -6.311 -2.683 1.00 0.00 11 ASP A CA 5
ATOM 5895 C C . ASP A 1 11 ? 64.442 -5.143 -2.701 1.00 0.00 11 ASP A C 5
ATOM 5896 O O . ASP A 1 11 ? 65.172 -4.983 -3.658 1.00 0.00 11 ASP A O 5
ATOM 5905 N N . PRO A 1 12 ? 64.486 -4.322 -1.671 1.00 0.00 12 PRO A N 5
ATOM 5906 C CA . PRO A 1 12 ? 65.425 -3.163 -1.625 1.00 0.00 12 PRO A CA 5
ATOM 5907 C C . PRO A 1 12 ? 66.838 -3.539 -2.085 1.00 0.00 12 PRO A C 5
ATOM 5908 O O . PRO A 1 12 ? 67.673 -2.687 -2.319 1.00 0.00 12 PRO A O 5
ATOM 5919 N N . SER A 1 13 ? 67.109 -4.807 -2.216 1.00 0.00 13 SER A N 5
ATOM 5920 C CA . SER A 1 13 ? 68.465 -5.240 -2.659 1.00 0.00 13 SER A CA 5
ATOM 5921 C C . SER A 1 13 ? 68.687 -4.868 -4.131 1.00 0.00 13 SER A C 5
ATOM 5922 O O . SER A 1 13 ? 69.769 -4.470 -4.517 1.00 0.00 13 SER A O 5
ATOM 5930 N N . GLN A 1 14 ? 67.680 -4.995 -4.961 1.00 0.00 14 GLN A N 5
ATOM 5931 C CA . GLN A 1 14 ? 67.852 -4.647 -6.409 1.00 0.00 14 GLN A CA 5
ATOM 5932 C C . GLN A 1 14 ? 67.485 -3.179 -6.641 1.00 0.00 14 GLN A C 5
ATOM 5933 O O . GLN A 1 14 ? 67.666 -2.649 -7.718 1.00 0.00 14 GLN A O 5
ATOM 5947 N N . CYS A 1 15 ? 66.971 -2.519 -5.642 1.00 0.00 15 CYS A N 5
ATOM 5948 C CA . CYS A 1 15 ? 66.596 -1.088 -5.808 1.00 0.00 15 CYS A CA 5
ATOM 5949 C C . CYS A 1 15 ? 67.859 -0.231 -5.924 1.00 0.00 15 CYS A C 5
ATOM 5950 O O . CYS A 1 15 ? 67.831 0.851 -6.476 1.00 0.00 15 CYS A O 5
ATOM 5957 N N . ILE A 1 16 ? 68.963 -0.701 -5.386 1.00 0.00 16 ILE A N 5
ATOM 5958 C CA . ILE A 1 16 ? 70.242 0.085 -5.436 1.00 0.00 16 ILE A CA 5
ATOM 5959 C C . ILE A 1 16 ? 71.329 -0.716 -6.158 1.00 0.00 16 ILE A C 5
ATOM 5960 O O . ILE A 1 16 ? 71.329 -1.931 -6.156 1.00 0.00 16 ILE A O 5
ATOM 5976 N N . LYS A 1 17 ? 72.253 -0.026 -6.785 1.00 0.00 17 LYS A N 5
ATOM 5977 C CA . LYS A 1 17 ? 73.360 -0.704 -7.534 1.00 0.00 17 LYS A CA 5
ATOM 5978 C C . LYS A 1 17 ? 74.710 -0.319 -6.917 1.00 0.00 17 LYS A C 5
ATOM 5979 O O . LYS A 1 17 ? 74.941 0.825 -6.576 1.00 0.00 17 LYS A O 5
ATOM 5998 N N . GLN A 1 18 ? 75.600 -1.269 -6.756 1.00 0.00 18 GLN A N 5
ATOM 5999 C CA . GLN A 1 18 ? 76.934 -0.965 -6.143 1.00 0.00 18 GLN A CA 5
ATOM 6000 C C . GLN A 1 18 ? 78.001 -0.829 -7.231 1.00 0.00 18 GLN A C 5
ATOM 6001 O O . GLN A 1 18 ? 78.248 -1.750 -7.984 1.00 0.00 18 GLN A O 5
ATOM 6015 N N . SER A 1 19 ? 78.653 0.306 -7.300 1.00 0.00 19 SER A N 5
ATOM 6016 C CA . SER A 1 19 ? 79.736 0.517 -8.312 1.00 0.00 19 SER A CA 5
ATOM 6017 C C . SER A 1 19 ? 81.023 0.848 -7.558 1.00 0.00 19 SER A C 5
ATOM 6018 O O . SER A 1 19 ? 81.047 1.731 -6.725 1.00 0.00 19 SER A O 5
ATOM 6026 N N . GLY A 1 20 ? 82.092 0.152 -7.824 1.00 0.00 20 GLY A N 5
ATOM 6027 C CA . GLY A 1 20 ? 83.356 0.452 -7.095 1.00 0.00 20 GLY A CA 5
ATOM 6028 C C . GLY A 1 20 ? 83.088 0.405 -5.586 1.00 0.00 20 GLY A C 5
ATOM 6029 O O . GLY A 1 20 ? 82.838 -0.643 -5.023 1.00 0.00 20 GLY A O 5
ATOM 6033 N N . VAL A 1 21 ? 83.140 1.538 -4.930 1.00 0.00 21 VAL A N 5
ATOM 6034 C CA . VAL A 1 21 ? 82.891 1.589 -3.451 1.00 0.00 21 VAL A CA 5
ATOM 6035 C C . VAL A 1 21 ? 81.830 2.640 -3.147 1.00 0.00 21 VAL A C 5
ATOM 6036 O O . VAL A 1 21 ? 81.905 3.330 -2.157 1.00 0.00 21 VAL A O 5
ATOM 6049 N N . GLN A 1 22 ? 80.850 2.774 -4.001 1.00 0.00 22 GLN A N 5
ATOM 6050 C CA . GLN A 1 22 ? 79.766 3.785 -3.771 1.00 0.00 22 GLN A CA 5
ATOM 6051 C C . GLN A 1 22 ? 78.391 3.151 -3.960 1.00 0.00 22 GLN A C 5
ATOM 6052 O O . GLN A 1 22 ? 78.242 2.132 -4.605 1.00 0.00 22 GLN A O 5
ATOM 6066 N N . TYR A 1 23 ? 77.383 3.779 -3.411 1.00 0.00 23 TYR A N 5
ATOM 6067 C CA . TYR A 1 23 ? 75.980 3.271 -3.547 1.00 0.00 23 TYR A CA 5
ATOM 6068 C C . TYR A 1 23 ? 75.142 4.341 -4.247 1.00 0.00 23 TYR A C 5
ATOM 6069 O O . TYR A 1 23 ? 75.299 5.521 -3.998 1.00 0.00 23 TYR A O 5
ATOM 6087 N N . THR A 1 24 ? 74.266 3.943 -5.137 1.00 0.00 24 THR A N 5
ATOM 6088 C CA . THR A 1 24 ? 73.423 4.936 -5.875 1.00 0.00 24 THR A CA 5
ATOM 6089 C C . THR A 1 24 ? 71.969 4.459 -5.909 1.00 0.00 24 THR A C 5
ATOM 6090 O O . THR A 1 24 ? 71.690 3.276 -5.875 1.00 0.00 24 THR A O 5
ATOM 6101 N N . TYR A 1 25 ? 71.039 5.377 -5.967 1.00 0.00 25 TYR A N 5
ATOM 6102 C CA . TYR A 1 25 ? 69.595 4.991 -5.995 1.00 0.00 25 TYR A CA 5
ATOM 6103 C C . TYR A 1 25 ? 69.163 4.750 -7.445 1.00 0.00 25 TYR A C 5
ATOM 6104 O O . TYR A 1 25 ? 69.286 5.613 -8.290 1.00 0.00 25 TYR A O 5
ATOM 6122 N N . ASN A 1 26 ? 68.660 3.579 -7.737 1.00 0.00 26 ASN A N 5
ATOM 6123 C CA . ASN A 1 26 ? 68.220 3.274 -9.130 1.00 0.00 26 ASN A CA 5
ATOM 6124 C C . ASN A 1 26 ? 66.811 3.822 -9.359 1.00 0.00 26 ASN A C 5
ATOM 6125 O O . ASN A 1 26 ? 65.831 3.135 -9.157 1.00 0.00 26 ASN A O 5
ATOM 6136 N N . SER A 1 27 ? 66.697 5.052 -9.778 1.00 0.00 27 SER A N 5
ATOM 6137 C CA . SER A 1 27 ? 65.344 5.632 -10.018 1.00 0.00 27 SER A CA 5
ATOM 6138 C C . SER A 1 27 ? 64.821 5.171 -11.383 1.00 0.00 27 SER A C 5
ATOM 6139 O O . SER A 1 27 ? 63.670 5.372 -11.716 1.00 0.00 27 SER A O 5
ATOM 6147 N N . GLY A 1 28 ? 65.654 4.555 -12.177 1.00 0.00 28 GLY A N 5
ATOM 6148 C CA . GLY A 1 28 ? 65.194 4.088 -13.518 1.00 0.00 28 GLY A CA 5
ATOM 6149 C C . GLY A 1 28 ? 63.989 3.161 -13.345 1.00 0.00 28 GLY A C 5
ATOM 6150 O O . GLY A 1 28 ? 63.105 3.114 -14.178 1.00 0.00 28 GLY A O 5
ATOM 6154 N N . VAL A 1 29 ? 63.935 2.431 -12.263 1.00 0.00 29 VAL A N 5
ATOM 6155 C CA . VAL A 1 29 ? 62.773 1.522 -12.038 1.00 0.00 29 VAL A CA 5
ATOM 6156 C C . VAL A 1 29 ? 61.643 2.345 -11.408 1.00 0.00 29 VAL A C 5
ATOM 6157 O O . VAL A 1 29 ? 61.762 2.843 -10.305 1.00 0.00 29 VAL A O 5
ATOM 6170 N N . SER A 1 30 ? 60.556 2.512 -12.113 1.00 0.00 30 SER A N 5
ATOM 6171 C CA . SER A 1 30 ? 59.421 3.322 -11.579 1.00 0.00 30 SER A CA 5
ATOM 6172 C C . SER A 1 30 ? 58.883 2.726 -10.273 1.00 0.00 30 SER A C 5
ATOM 6173 O O . SER A 1 30 ? 58.522 3.444 -9.364 1.00 0.00 30 SER A O 5
ATOM 6181 N N . VAL A 1 31 ? 58.788 1.428 -10.181 1.00 0.00 31 VAL A N 5
ATOM 6182 C CA . VAL A 1 31 ? 58.228 0.817 -8.938 1.00 0.00 31 VAL A CA 5
ATOM 6183 C C . VAL A 1 31 ? 58.951 1.355 -7.698 1.00 0.00 31 VAL A C 5
ATOM 6184 O O . VAL A 1 31 ? 58.333 1.627 -6.687 1.00 0.00 31 VAL A O 5
ATOM 6197 N N . CYS A 1 32 ? 60.243 1.512 -7.753 1.00 0.00 32 CYS A N 5
ATOM 6198 C CA . CYS A 1 32 ? 60.968 2.033 -6.555 1.00 0.00 32 CYS A CA 5
ATOM 6199 C C . CYS A 1 32 ? 60.620 3.513 -6.337 1.00 0.00 32 CYS A C 5
ATOM 6200 O O . CYS A 1 32 ? 60.352 3.949 -5.228 1.00 0.00 32 CYS A O 5
ATOM 6207 N N . MET A 1 33 ? 60.614 4.290 -7.384 1.00 0.00 33 MET A N 5
ATOM 6208 C CA . MET A 1 33 ? 60.284 5.733 -7.232 1.00 0.00 33 MET A CA 5
ATOM 6209 C C . MET A 1 33 ? 58.765 5.909 -7.169 1.00 0.00 33 MET A C 5
ATOM 6210 O O . MET A 1 33 ? 58.268 6.955 -6.798 1.00 0.00 33 MET A O 5
ATOM 6224 N N . GLN A 1 34 ? 58.022 4.889 -7.509 1.00 0.00 34 GLN A N 5
ATOM 6225 C CA . GLN A 1 34 ? 56.539 5.003 -7.448 1.00 0.00 34 GLN A CA 5
ATOM 6226 C C . GLN A 1 34 ? 56.138 5.279 -5.999 1.00 0.00 34 GLN A C 5
ATOM 6227 O O . GLN A 1 34 ? 55.269 6.080 -5.722 1.00 0.00 34 GLN A O 5
ATOM 6241 N N . GLY A 1 35 ? 56.787 4.633 -5.071 1.00 0.00 35 GLY A N 5
ATOM 6242 C CA . GLY A 1 35 ? 56.471 4.866 -3.635 1.00 0.00 35 GLY A CA 5
ATOM 6243 C C . GLY A 1 35 ? 57.083 6.196 -3.198 1.00 0.00 35 GLY A C 5
ATOM 6244 O O . GLY A 1 35 ? 56.482 6.950 -2.457 1.00 0.00 35 GLY A O 5
ATOM 6248 N N . LEU A 1 36 ? 58.276 6.496 -3.647 1.00 0.00 36 LEU A N 5
ATOM 6249 C CA . LEU A 1 36 ? 58.909 7.785 -3.249 1.00 0.00 36 LEU A CA 5
ATOM 6250 C C . LEU A 1 36 ? 58.009 8.931 -3.719 1.00 0.00 36 LEU A C 5
ATOM 6251 O O . LEU A 1 36 ? 57.768 9.883 -3.004 1.00 0.00 36 LEU A O 5
ATOM 6267 N N . ASN A 1 37 ? 57.511 8.838 -4.922 1.00 0.00 37 ASN A N 5
ATOM 6268 C CA . ASN A 1 37 ? 56.621 9.906 -5.457 1.00 0.00 37 ASN A CA 5
ATOM 6269 C C . ASN A 1 37 ? 55.356 10.006 -4.597 1.00 0.00 37 ASN A C 5
ATOM 6270 O O . ASN A 1 37 ? 54.865 11.082 -4.319 1.00 0.00 37 ASN A O 5
ATOM 6281 N N . GLU A 1 38 ? 54.821 8.886 -4.183 1.00 0.00 38 GLU A N 5
ATOM 6282 C CA . GLU A 1 38 ? 53.581 8.903 -3.353 1.00 0.00 38 GLU A CA 5
ATOM 6283 C C . GLU A 1 38 ? 53.878 9.476 -1.967 1.00 0.00 38 GLU A C 5
ATOM 6284 O O . GLU A 1 38 ? 53.011 10.035 -1.323 1.00 0.00 38 GLU A O 5
ATOM 6296 N N . GLY A 1 39 ? 55.094 9.363 -1.504 1.00 0.00 39 GLY A N 5
ATOM 6297 C CA . GLY A 1 39 ? 55.434 9.925 -0.163 1.00 0.00 39 GLY A CA 5
ATOM 6298 C C . GLY A 1 39 ? 55.237 8.874 0.933 1.00 0.00 39 GLY A C 5
ATOM 6299 O O . GLY A 1 39 ? 55.173 9.201 2.102 1.00 0.00 39 GLY A O 5
ATOM 6303 N N . LYS A 1 40 ? 55.175 7.611 0.583 1.00 0.00 40 LYS A N 5
ATOM 6304 C CA . LYS A 1 40 ? 55.023 6.550 1.625 1.00 0.00 40 LYS A CA 5
ATOM 6305 C C . LYS A 1 40 ? 56.410 6.005 1.889 1.00 0.00 40 LYS A C 5
ATOM 6306 O O . LYS A 1 40 ? 56.625 5.128 2.701 1.00 0.00 40 LYS A O 5
ATOM 6325 N N . VAL A 1 41 ? 57.357 6.543 1.178 1.00 0.00 41 VAL A N 5
ATOM 6326 C CA . VAL A 1 41 ? 58.770 6.113 1.314 1.00 0.00 41 VAL A CA 5
ATOM 6327 C C . VAL A 1 41 ? 59.656 7.359 1.343 1.00 0.00 41 VAL A C 5
ATOM 6328 O O . VAL A 1 41 ? 59.292 8.408 0.847 1.00 0.00 41 VAL A O 5
ATOM 6341 N N . ARG A 1 42 ? 60.820 7.236 1.907 1.00 0.00 42 ARG A N 5
ATOM 6342 C CA . ARG A 1 42 ? 61.776 8.389 1.977 1.00 0.00 42 ARG A CA 5
ATOM 6343 C C . ARG A 1 42 ? 63.010 8.037 1.160 1.00 0.00 42 ARG A C 5
ATOM 6344 O O . ARG A 1 42 ? 63.866 8.860 0.905 1.00 0.00 42 ARG A O 5
ATOM 6365 N N . GLY A 1 43 ? 63.101 6.804 0.758 1.00 0.00 43 GLY A N 5
ATOM 6366 C CA . GLY A 1 43 ? 64.278 6.347 -0.044 1.00 0.00 43 GLY A CA 5
ATOM 6367 C C . GLY A 1 43 ? 64.682 4.960 0.446 1.00 0.00 43 GLY A C 5
ATOM 6368 O O . GLY A 1 43 ? 63.855 4.214 0.934 1.00 0.00 43 GLY A O 5
ATOM 6372 N N . VAL A 1 44 ? 65.937 4.593 0.323 1.00 0.00 44 VAL A N 5
ATOM 6373 C CA . VAL A 1 44 ? 66.378 3.238 0.786 1.00 0.00 44 VAL A CA 5
ATOM 6374 C C . VAL A 1 44 ? 67.537 3.384 1.774 1.00 0.00 44 VAL A C 5
ATOM 6375 O O . VAL A 1 44 ? 68.515 4.052 1.507 1.00 0.00 44 VAL A O 5
ATOM 6388 N N . SER A 1 45 ? 67.435 2.750 2.908 1.00 0.00 45 SER A N 5
ATOM 6389 C CA . SER A 1 45 ? 68.527 2.828 3.917 1.00 0.00 45 SER A CA 5
ATOM 6390 C C . SER A 1 45 ? 69.550 1.735 3.620 1.00 0.00 45 SER A C 5
ATOM 6391 O O . SER A 1 45 ? 69.197 0.599 3.369 1.00 0.00 45 SER A O 5
ATOM 6399 N N . VAL A 1 46 ? 70.817 2.065 3.650 1.00 0.00 46 VAL A N 5
ATOM 6400 C CA . VAL A 1 46 ? 71.878 1.047 3.375 1.00 0.00 46 VAL A CA 5
ATOM 6401 C C . VAL A 1 46 ? 72.929 1.100 4.481 1.00 0.00 46 VAL A C 5
ATOM 6402 O O . VAL A 1 46 ? 73.431 2.149 4.835 1.00 0.00 46 VAL A O 5
ATOM 6415 N N . SER A 1 47 ? 73.268 -0.039 5.016 1.00 0.00 47 SER A N 5
ATOM 6416 C CA . SER A 1 47 ? 74.298 -0.113 6.094 1.00 0.00 47 SER A CA 5
ATOM 6417 C C . SER A 1 47 ? 75.418 -1.023 5.598 1.00 0.00 47 SER A C 5
ATOM 6418 O O . SER A 1 47 ? 75.184 -1.919 4.811 1.00 0.00 47 SER A O 5
ATOM 6426 N N . GLY A 1 48 ? 76.634 -0.798 6.023 1.00 0.00 48 GLY A N 5
ATOM 6427 C CA . GLY A 1 48 ? 77.762 -1.661 5.535 1.00 0.00 48 GLY A CA 5
ATOM 6428 C C . GLY A 1 48 ? 78.740 -1.965 6.668 1.00 0.00 48 GLY A C 5
ATOM 6429 O O . GLY A 1 48 ? 79.005 -1.137 7.515 1.00 0.00 48 GLY A O 5
ATOM 6433 N N . VAL A 1 49 ? 79.297 -3.152 6.672 1.00 0.00 49 VAL A N 5
ATOM 6434 C CA . VAL A 1 49 ? 80.287 -3.534 7.730 1.00 0.00 49 VAL A CA 5
ATOM 6435 C C . VAL A 1 49 ? 81.574 -4.033 7.067 1.00 0.00 49 VAL A C 5
ATOM 6436 O O . VAL A 1 49 ? 81.550 -4.907 6.224 1.00 0.00 49 VAL A O 5
ATOM 6449 N N . PHE A 1 50 ? 82.703 -3.498 7.464 1.00 0.00 50 PHE A N 5
ATOM 6450 C CA . PHE A 1 50 ? 84.009 -3.943 6.890 1.00 0.00 50 PHE A CA 5
ATOM 6451 C C . PHE A 1 50 ? 84.690 -4.874 7.902 1.00 0.00 50 PHE A C 5
ATOM 6452 O O . PHE A 1 50 ? 84.962 -4.493 9.023 1.00 0.00 50 PHE A O 5
ATOM 6469 N N . TYR A 1 51 ? 84.960 -6.094 7.516 1.00 0.00 51 TYR A N 5
ATOM 6470 C CA . TYR A 1 51 ? 85.618 -7.056 8.454 1.00 0.00 51 TYR A CA 5
ATOM 6471 C C . TYR A 1 51 ? 87.127 -7.047 8.211 1.00 0.00 51 TYR A C 5
ATOM 6472 O O . TYR A 1 51 ? 87.583 -7.231 7.099 1.00 0.00 51 TYR A O 5
ATOM 6490 N N . TYR A 1 52 ? 87.907 -6.831 9.241 1.00 0.00 52 TYR A N 5
ATOM 6491 C CA . TYR A 1 52 ? 89.395 -6.806 9.082 1.00 0.00 52 TYR A CA 5
ATOM 6492 C C . TYR A 1 52 ? 89.994 -8.048 9.744 1.00 0.00 52 TYR A C 5
ATOM 6493 O O . TYR A 1 52 ? 89.746 -8.314 10.903 1.00 0.00 52 TYR A O 5
ATOM 6511 N N . ASN A 1 53 ? 90.788 -8.807 9.030 1.00 0.00 53 ASN A N 5
ATOM 6512 C CA . ASN A 1 53 ? 91.412 -10.025 9.639 1.00 0.00 53 ASN A CA 5
ATOM 6513 C C . ASN A 1 53 ? 91.975 -9.666 11.016 1.00 0.00 53 ASN A C 5
ATOM 6514 O O . ASN A 1 53 ? 92.251 -10.523 11.832 1.00 0.00 53 ASN A O 5
ATOM 6525 N N . ASP A 1 54 ? 92.148 -8.400 11.273 1.00 0.00 54 ASP A N 5
ATOM 6526 C CA . ASP A 1 54 ? 92.695 -7.968 12.588 1.00 0.00 54 ASP A CA 5
ATOM 6527 C C . ASP A 1 54 ? 91.667 -8.280 13.684 1.00 0.00 54 ASP A C 5
ATOM 6528 O O . ASP A 1 54 ? 91.885 -8.024 14.852 1.00 0.00 54 ASP A O 5
ATOM 6537 N N . GLY A 1 55 ? 90.553 -8.858 13.313 1.00 0.00 55 GLY A N 5
ATOM 6538 C CA . GLY A 1 55 ? 89.516 -9.220 14.325 1.00 0.00 55 GLY A CA 5
ATOM 6539 C C . GLY A 1 55 ? 88.719 -7.986 14.750 1.00 0.00 55 GLY A C 5
ATOM 6540 O O . GLY A 1 55 ? 88.207 -7.927 15.852 1.00 0.00 55 GLY A O 5
ATOM 6544 N N . THR A 1 56 ? 88.603 -7.004 13.890 1.00 0.00 56 THR A N 5
ATOM 6545 C CA . THR A 1 56 ? 87.829 -5.765 14.238 1.00 0.00 56 THR A CA 5
ATOM 6546 C C . THR A 1 56 ? 86.722 -5.542 13.211 1.00 0.00 56 THR A C 5
ATOM 6547 O O . THR A 1 56 ? 86.853 -5.901 12.064 1.00 0.00 56 THR A O 5
ATOM 6558 N N . THR A 1 57 ? 85.632 -4.941 13.622 1.00 0.00 57 THR A N 5
ATOM 6559 C CA . THR A 1 57 ? 84.503 -4.676 12.669 1.00 0.00 57 THR A CA 5
ATOM 6560 C C . THR A 1 57 ? 84.034 -3.230 12.817 1.00 0.00 57 THR A C 5
ATOM 6561 O O . THR A 1 57 ? 83.821 -2.738 13.907 1.00 0.00 57 THR A O 5
ATOM 6572 N N . SER A 1 58 ? 83.847 -2.559 11.712 1.00 0.00 58 SER A N 5
ATOM 6573 C CA . SER A 1 58 ? 83.361 -1.145 11.730 1.00 0.00 58 SER A CA 5
ATOM 6574 C C . SER A 1 58 ? 82.044 -1.105 10.965 1.00 0.00 58 SER A C 5
ATOM 6575 O O . SER A 1 58 ? 81.893 -1.792 9.981 1.00 0.00 58 SER A O 5
ATOM 6583 N N . ASN A 1 59 ? 81.089 -0.317 11.390 1.00 0.00 59 ASN A N 5
ATOM 6584 C CA . ASN A 1 59 ? 79.785 -0.255 10.656 1.00 0.00 59 ASN A CA 5
ATOM 6585 C C . ASN A 1 59 ? 79.392 1.198 10.442 1.00 0.00 59 ASN A C 5
ATOM 6586 O O . ASN A 1 59 ? 79.290 1.979 11.367 1.00 0.00 59 ASN A O 5
ATOM 6597 N N . PHE A 1 60 ? 79.144 1.542 9.218 1.00 0.00 60 PHE A N 5
ATOM 6598 C CA . PHE A 1 60 ? 78.715 2.928 8.873 1.00 0.00 60 PHE A CA 5
ATOM 6599 C C . PHE A 1 60 ? 77.326 2.856 8.268 1.00 0.00 60 PHE A C 5
ATOM 6600 O O . PHE A 1 60 ? 77.073 2.106 7.346 1.00 0.00 60 PHE A O 5
ATOM 6617 N N . LYS A 1 61 ? 76.430 3.634 8.784 1.00 0.00 61 LYS A N 5
ATOM 6618 C CA . LYS A 1 61 ? 75.037 3.646 8.272 1.00 0.00 61 LYS A CA 5
ATOM 6619 C C . LYS A 1 61 ? 74.794 4.969 7.574 1.00 0.00 61 LYS A C 5
ATOM 6620 O O . LYS A 1 61 ? 75.280 6.007 7.979 1.00 0.00 61 LYS A O 5
ATOM 6639 N N . GLY A 1 62 ? 74.046 4.929 6.530 1.00 0.00 62 GLY A N 5
ATOM 6640 C CA . GLY A 1 62 ? 73.741 6.172 5.771 1.00 0.00 62 GLY A CA 5
ATOM 6641 C C . GLY A 1 62 ? 72.463 5.956 4.970 1.00 0.00 62 GLY A C 5
ATOM 6642 O O . GLY A 1 62 ? 72.069 4.837 4.714 1.00 0.00 62 GLY A O 5
ATOM 6646 N N . VAL A 1 63 ? 71.808 7.018 4.576 1.00 0.00 63 VAL A N 5
ATOM 6647 C CA . VAL A 1 63 ? 70.540 6.884 3.793 1.00 0.00 63 VAL A CA 5
ATOM 6648 C C . VAL A 1 63 ? 70.799 7.332 2.358 1.00 0.00 63 VAL A C 5
ATOM 6649 O O . VAL A 1 63 ? 71.260 8.428 2.109 1.00 0.00 63 VAL A O 5
ATOM 6662 N N . VAL A 1 64 ? 70.518 6.481 1.410 1.00 0.00 64 VAL A N 5
ATOM 6663 C CA . VAL A 1 64 ? 70.755 6.841 -0.014 1.00 0.00 64 VAL A CA 5
ATOM 6664 C C . VAL A 1 64 ? 69.498 7.496 -0.586 1.00 0.00 64 VAL A C 5
ATOM 6665 O O . VAL A 1 64 ? 68.442 6.894 -0.660 1.00 0.00 64 VAL A O 5
ATOM 6678 N N . THR A 1 65 ? 69.624 8.719 -1.012 1.00 0.00 65 THR A N 5
ATOM 6679 C CA . THR A 1 65 ? 68.476 9.454 -1.619 1.00 0.00 65 THR A CA 5
ATOM 6680 C C . THR A 1 65 ? 69.006 10.099 -2.901 1.00 0.00 65 THR A C 5
ATOM 6681 O O . THR A 1 65 ? 70.180 10.396 -2.986 1.00 0.00 65 THR A O 5
ATOM 6692 N N . PRO A 1 66 ? 68.187 10.316 -3.897 1.00 0.00 66 PRO A N 5
ATOM 6693 C CA . PRO A 1 66 ? 68.659 10.936 -5.165 1.00 0.00 66 PRO A CA 5
ATOM 6694 C C . PRO A 1 66 ? 69.490 12.203 -4.895 1.00 0.00 66 PRO A C 5
ATOM 6695 O O . PRO A 1 66 ? 70.047 12.796 -5.799 1.00 0.00 66 PRO A O 5
ATOM 6706 N N . SER A 1 67 ? 69.576 12.620 -3.658 1.00 0.00 67 SER A N 5
ATOM 6707 C CA . SER A 1 67 ? 70.371 13.839 -3.332 1.00 0.00 67 SER A CA 5
ATOM 6708 C C . SER A 1 67 ? 71.876 13.525 -3.373 1.00 0.00 67 SER A C 5
ATOM 6709 O O . SER A 1 67 ? 72.623 14.150 -4.099 1.00 0.00 67 SER A O 5
ATOM 6717 N N . THR A 1 68 ? 72.335 12.567 -2.596 1.00 0.00 68 THR A N 5
ATOM 6718 C CA . THR A 1 68 ? 73.799 12.232 -2.599 1.00 0.00 68 THR A CA 5
ATOM 6719 C C . THR A 1 68 ? 73.999 10.727 -2.329 1.00 0.00 68 THR A C 5
ATOM 6720 O O . THR A 1 68 ? 73.196 10.108 -1.660 1.00 0.00 68 THR A O 5
ATOM 6731 N N . PRO A 1 69 ? 75.073 10.137 -2.827 1.00 0.00 69 PRO A N 5
ATOM 6732 C CA . PRO A 1 69 ? 75.380 8.689 -2.610 1.00 0.00 69 PRO A CA 5
ATOM 6733 C C . PRO A 1 69 ? 76.113 8.442 -1.283 1.00 0.00 69 PRO A C 5
ATOM 6734 O O . PRO A 1 69 ? 76.599 9.361 -0.653 1.00 0.00 69 PRO A O 5
ATOM 6745 N N . VAL A 1 70 ? 76.209 7.203 -0.863 1.00 0.00 70 VAL A N 5
ATOM 6746 C CA . VAL A 1 70 ? 76.925 6.879 0.412 1.00 0.00 70 VAL A CA 5
ATOM 6747 C C . VAL A 1 70 ? 78.306 6.313 0.062 1.00 0.00 70 VAL A C 5
ATOM 6748 O O . VAL A 1 70 ? 78.438 5.461 -0.792 1.00 0.00 70 VAL A O 5
ATOM 6761 N N . ASN A 1 71 ? 79.341 6.819 0.685 1.00 0.00 71 ASN A N 5
ATOM 6762 C CA . ASN A 1 71 ? 80.728 6.355 0.362 1.00 0.00 71 ASN A CA 5
ATOM 6763 C C . ASN A 1 71 ? 81.223 5.290 1.352 1.00 0.00 71 ASN A C 5
ATOM 6764 O O . ASN A 1 71 ? 81.294 5.521 2.543 1.00 0.00 71 ASN A O 5
ATOM 6775 N N . THR A 1 72 ? 81.601 4.134 0.860 1.00 0.00 72 THR A N 5
ATOM 6776 C CA . THR A 1 72 ? 82.135 3.058 1.751 1.00 0.00 72 THR A CA 5
ATOM 6777 C C . THR A 1 72 ? 83.658 3.188 1.780 1.00 0.00 72 THR A C 5
ATOM 6778 O O . THR A 1 72 ? 84.348 2.430 2.433 1.00 0.00 72 THR A O 5
ATOM 6789 N N . ASN A 1 73 ? 84.184 4.149 1.065 1.00 0.00 73 ASN A N 5
ATOM 6790 C CA . ASN A 1 73 ? 85.659 4.340 1.031 1.00 0.00 73 ASN A CA 5
ATOM 6791 C C . ASN A 1 73 ? 86.113 4.983 2.337 1.00 0.00 73 ASN A C 5
ATOM 6792 O O . ASN A 1 73 ? 86.778 5.999 2.346 1.00 0.00 73 ASN A O 5
ATOM 6803 N N . GLN A 1 74 ? 85.766 4.393 3.445 1.00 0.00 74 GLN A N 5
ATOM 6804 C CA . GLN A 1 74 ? 86.189 4.971 4.745 1.00 0.00 74 GLN A CA 5
ATOM 6805 C C . GLN A 1 74 ? 87.717 4.941 4.812 1.00 0.00 74 GLN A C 5
ATOM 6806 O O . GLN A 1 74 ? 88.376 5.887 4.431 1.00 0.00 74 GLN A O 5
ATOM 6820 N N . ASP A 1 75 ? 88.284 3.851 5.269 1.00 0.00 75 ASP A N 5
ATOM 6821 C CA . ASP A 1 75 ? 89.778 3.733 5.338 1.00 0.00 75 ASP A CA 5
ATOM 6822 C C . ASP A 1 75 ? 90.243 2.642 4.369 1.00 0.00 75 ASP A C 5
ATOM 6823 O O . ASP A 1 75 ? 90.433 1.506 4.739 1.00 0.00 75 ASP A O 5
ATOM 6832 N N . ILE A 1 76 ? 90.418 2.982 3.127 1.00 0.00 76 ILE A N 5
ATOM 6833 C CA . ILE A 1 76 ? 90.870 1.974 2.123 1.00 0.00 76 ILE A CA 5
ATOM 6834 C C . ILE A 1 76 ? 92.325 1.595 2.392 1.00 0.00 76 ILE A C 5
ATOM 6835 O O . ILE A 1 76 ? 92.754 0.489 2.135 1.00 0.00 76 ILE A O 5
ATOM 6851 N N . ASN A 1 77 ? 93.088 2.530 2.873 1.00 0.00 77 ASN A N 5
ATOM 6852 C CA . ASN A 1 77 ? 94.533 2.258 3.123 1.00 0.00 77 ASN A CA 5
ATOM 6853 C C . ASN A 1 77 ? 94.687 1.113 4.132 1.00 0.00 77 ASN A C 5
ATOM 6854 O O . ASN A 1 77 ? 95.446 0.192 3.908 1.00 0.00 77 ASN A O 5
ATOM 6865 N N . LYS A 1 78 ? 93.974 1.139 5.227 1.00 0.00 78 LYS A N 5
ATOM 6866 C CA . LYS A 1 78 ? 94.110 0.018 6.203 1.00 0.00 78 LYS A CA 5
ATOM 6867 C C . LYS A 1 78 ? 93.633 -1.268 5.524 1.00 0.00 78 LYS A C 5
ATOM 6868 O O . LYS A 1 78 ? 94.201 -2.330 5.691 1.00 0.00 78 LYS A O 5
ATOM 6887 N N . THR A 1 79 ? 92.579 -1.164 4.763 1.00 0.00 79 THR A N 5
ATOM 6888 C CA . THR A 1 79 ? 92.024 -2.345 4.063 1.00 0.00 79 THR A CA 5
ATOM 6889 C C . THR A 1 79 ? 93.084 -2.923 3.129 1.00 0.00 79 THR A C 5
ATOM 6890 O O . THR A 1 79 ? 93.249 -4.111 3.031 1.00 0.00 79 THR A O 5
ATOM 6901 N N . ASN A 1 80 ? 93.819 -2.098 2.454 1.00 0.00 80 ASN A N 5
ATOM 6902 C CA . ASN A 1 80 ? 94.869 -2.638 1.552 1.00 0.00 80 ASN A CA 5
ATOM 6903 C C . ASN A 1 80 ? 95.955 -3.321 2.388 1.00 0.00 80 ASN A C 5
ATOM 6904 O O . ASN A 1 80 ? 96.581 -4.265 1.947 1.00 0.00 80 ASN A O 5
ATOM 6915 N N . LYS A 1 81 ? 96.205 -2.848 3.578 1.00 0.00 81 LYS A N 5
ATOM 6916 C CA . LYS A 1 81 ? 97.274 -3.475 4.407 1.00 0.00 81 LYS A CA 5
ATOM 6917 C C . LYS A 1 81 ? 96.841 -4.874 4.869 1.00 0.00 81 LYS A C 5
ATOM 6918 O O . LYS A 1 81 ? 97.622 -5.806 4.827 1.00 0.00 81 LYS A O 5
ATOM 6937 N N . VAL A 1 82 ? 95.615 -5.031 5.324 1.00 0.00 82 VAL A N 5
ATOM 6938 C CA . VAL A 1 82 ? 95.148 -6.378 5.811 1.00 0.00 82 VAL A CA 5
ATOM 6939 C C . VAL A 1 82 ? 94.102 -6.985 4.861 1.00 0.00 82 VAL A C 5
ATOM 6940 O O . VAL A 1 82 ? 93.956 -8.189 4.785 1.00 0.00 82 VAL A O 5
ATOM 6953 N N . GLY A 1 83 ? 93.373 -6.177 4.137 1.00 0.00 83 GLY A N 5
ATOM 6954 C CA . GLY A 1 83 ? 92.347 -6.724 3.204 1.00 0.00 83 GLY A CA 5
ATOM 6955 C C . GLY A 1 83 ? 91.051 -6.987 3.967 1.00 0.00 83 GLY A C 5
ATOM 6956 O O . GLY A 1 83 ? 91.029 -7.039 5.181 1.00 0.00 83 GLY A O 5
ATOM 6960 N N . VAL A 1 84 ? 89.975 -7.163 3.251 1.00 0.00 84 VAL A N 5
ATOM 6961 C CA . VAL A 1 84 ? 88.647 -7.447 3.891 1.00 0.00 84 VAL A CA 5
ATOM 6962 C C . VAL A 1 84 ? 88.244 -8.887 3.569 1.00 0.00 84 VAL A C 5
ATOM 6963 O O . VAL A 1 84 ? 88.258 -9.302 2.427 1.00 0.00 84 VAL A O 5
ATOM 6976 N N . GLN A 1 85 ? 87.904 -9.661 4.563 1.00 0.00 85 GLN A N 5
ATOM 6977 C CA . GLN A 1 85 ? 87.529 -11.081 4.301 1.00 0.00 85 GLN A CA 5
ATOM 6978 C C . GLN A 1 85 ? 86.074 -11.187 3.831 1.00 0.00 85 GLN A C 5
ATOM 6979 O O . GLN A 1 85 ? 85.804 -11.604 2.719 1.00 0.00 85 GLN A O 5
ATOM 6993 N N . LYS A 1 86 ? 85.132 -10.851 4.685 1.00 0.00 86 LYS A N 5
ATOM 6994 C CA . LYS A 1 86 ? 83.680 -10.970 4.317 1.00 0.00 86 LYS A CA 5
ATOM 6995 C C . LYS A 1 86 ? 83.026 -9.587 4.246 1.00 0.00 86 LYS A C 5
ATOM 6996 O O . LYS A 1 86 ? 83.312 -8.707 5.033 1.00 0.00 86 LYS A O 5
ATOM 7015 N N . TYR A 1 87 ? 82.148 -9.404 3.291 1.00 0.00 87 TYR A N 5
ATOM 7016 C CA . TYR A 1 87 ? 81.439 -8.093 3.113 1.00 0.00 87 TYR A CA 5
ATOM 7017 C C . TYR A 1 87 ? 79.923 -8.325 3.249 1.00 0.00 87 TYR A C 5
ATOM 7018 O O . TYR A 1 87 ? 79.379 -9.230 2.648 1.00 0.00 87 TYR A O 5
ATOM 7036 N N . ARG A 1 88 ? 79.237 -7.526 4.045 1.00 0.00 88 ARG A N 5
ATOM 7037 C CA . ARG A 1 88 ? 77.753 -7.716 4.231 1.00 0.00 88 ARG A CA 5
ATOM 7038 C C . ARG A 1 88 ? 77.014 -6.376 4.075 1.00 0.00 88 ARG A C 5
ATOM 7039 O O . ARG A 1 88 ? 77.379 -5.381 4.673 1.00 0.00 88 ARG A O 5
ATOM 7060 N N . ALA A 1 89 ? 75.967 -6.357 3.273 1.00 0.00 89 ALA A N 5
ATOM 7061 C CA . ALA A 1 89 ? 75.172 -5.098 3.059 1.00 0.00 89 ALA A CA 5
ATOM 7062 C C . ALA A 1 89 ? 73.701 -5.339 3.431 1.00 0.00 89 ALA A C 5
ATOM 7063 O O . ALA A 1 89 ? 73.134 -6.361 3.096 1.00 0.00 89 ALA A O 5
ATOM 7070 N N . LEU A 1 90 ? 73.074 -4.399 4.108 1.00 0.00 90 LEU A N 5
ATOM 7071 C CA . LEU A 1 90 ? 71.626 -4.557 4.491 1.00 0.00 90 LEU A CA 5
ATOM 7072 C C . LEU A 1 90 ? 70.817 -3.418 3.867 1.00 0.00 90 LEU A C 5
ATOM 7073 O O . LEU A 1 90 ? 71.200 -2.267 3.928 1.00 0.00 90 LEU A O 5
ATOM 7089 N N . THR A 1 91 ? 69.704 -3.739 3.260 1.00 0.00 91 THR A N 5
ATOM 7090 C CA . THR A 1 91 ? 68.850 -2.686 2.610 1.00 0.00 91 THR A CA 5
ATOM 7091 C C . THR A 1 91 ? 67.394 -2.806 3.085 1.00 0.00 91 THR A C 5
ATOM 7092 O O . THR A 1 91 ? 66.779 -3.848 2.992 1.00 0.00 91 THR A O 5
ATOM 7103 N N . GLU A 1 92 ? 66.846 -1.722 3.585 1.00 0.00 92 GLU A N 5
ATOM 7104 C CA . GLU A 1 92 ? 65.422 -1.725 4.067 1.00 0.00 92 GLU A CA 5
ATOM 7105 C C . GLU A 1 92 ? 64.679 -0.500 3.528 1.00 0.00 92 GLU A C 5
ATOM 7106 O O . GLU A 1 92 ? 65.276 0.489 3.166 1.00 0.00 92 GLU A O 5
ATOM 7118 N N . TRP A 1 93 ? 63.374 -0.557 3.495 1.00 0.00 93 TRP A N 5
ATOM 7119 C CA . TRP A 1 93 ? 62.585 0.613 3.004 1.00 0.00 93 TRP A CA 5
ATOM 7120 C C . TRP A 1 93 ? 62.574 1.691 4.091 1.00 0.00 93 TRP A C 5
ATOM 7121 O O . TRP A 1 93 ? 62.395 1.407 5.259 1.00 0.00 93 TRP A O 5
ATOM 7142 N N . VAL A 1 94 ? 62.768 2.929 3.710 1.00 0.00 94 VAL A N 5
ATOM 7143 C CA . VAL A 1 94 ? 62.778 4.044 4.707 1.00 0.00 94 VAL A CA 5
ATOM 7144 C C . VAL A 1 94 ? 61.490 4.856 4.570 1.00 0.00 94 VAL A C 5
ATOM 7145 O O . VAL A 1 94 ? 61.193 5.403 3.520 1.00 0.00 94 VAL A O 5
ATOM 7158 N N . GLY A 1 95 ? 60.726 4.934 5.631 1.00 0.00 95 GLY A N 5
ATOM 7159 C CA . GLY A 1 95 ? 59.443 5.699 5.601 1.00 0.00 95 GLY A CA 5
ATOM 7160 C C . GLY A 1 95 ? 58.408 4.971 6.462 1.00 0.00 95 GLY A C 5
ATOM 7161 O O . GLY A 1 95 ? 57.375 4.543 5.985 1.00 0.00 95 GLY A O 5
ATOM 7165 N N . SER A 1 96 ? 58.680 4.822 7.731 1.00 0.00 96 SER A N 5
ATOM 7166 C CA . SER A 1 96 ? 57.717 4.121 8.626 1.00 0.00 96 SER A CA 5
ATOM 7167 C C . SER A 1 96 ? 56.468 4.986 8.819 1.00 0.00 96 SER A C 5
ATOM 7168 O O . SER A 1 96 ? 56.536 6.198 8.805 1.00 0.00 96 SER A O 5
ATOM 7176 N N . ARG A 1 97 ? 55.328 4.372 9.002 1.00 0.00 97 ARG A N 5
ATOM 7177 C CA . ARG A 1 97 ? 54.081 5.167 9.196 1.00 0.00 97 ARG A CA 5
ATOM 7178 C C . ARG A 1 97 ? 54.199 5.986 10.483 1.00 0.00 97 ARG A C 5
ATOM 7179 O O . ARG A 1 97 ? 54.646 5.499 11.502 1.00 0.00 97 ARG A O 5
ATOM 7200 N N . SER A 1 98 ? 53.798 7.229 10.439 1.00 0.00 98 SER A N 5
ATOM 7201 C CA . SER A 1 98 ? 53.884 8.090 11.654 1.00 0.00 98 SER A CA 5
ATOM 7202 C C . SER A 1 98 ? 53.207 9.436 11.374 1.00 0.00 98 SER A C 5
ATOM 7203 O O . SER A 1 98 ? 52.307 9.466 10.551 1.00 0.00 98 SER A O 5
ATOM 7211 N N . GLY A 1 1 ? 41.032 -5.812 -4.693 1.00 0.00 1 GLY A N 6
ATOM 7212 C CA . GLY A 1 1 ? 41.374 -4.647 -3.764 1.00 0.00 1 GLY A CA 6
ATOM 7213 C C . GLY A 1 1 ? 42.342 -4.856 -2.650 1.00 0.00 1 GLY A C 6
ATOM 7214 O O . GLY A 1 1 ? 42.953 -3.925 -2.164 1.00 0.00 1 GLY A O 6
ATOM 7220 N N . GLY A 1 2 ? 42.507 -6.077 -2.213 1.00 0.00 2 GLY A N 6
ATOM 7221 C CA . GLY A 1 2 ? 43.460 -6.357 -1.097 1.00 0.00 2 GLY A CA 6
ATOM 7222 C C . GLY A 1 2 ? 44.832 -6.728 -1.665 1.00 0.00 2 GLY A C 6
ATOM 7223 O O . GLY A 1 2 ? 45.776 -6.940 -0.932 1.00 0.00 2 GLY A O 6
ATOM 7227 N N . SER A 1 3 ? 44.946 -6.814 -2.970 1.00 0.00 3 SER A N 6
ATOM 7228 C CA . SER A 1 3 ? 46.254 -7.178 -3.605 1.00 0.00 3 SER A CA 6
ATOM 7229 C C . SER A 1 3 ? 46.800 -5.982 -4.388 1.00 0.00 3 SER A C 6
ATOM 7230 O O . SER A 1 3 ? 46.135 -5.435 -5.246 1.00 0.00 3 SER A O 6
ATOM 7238 N N . GLY A 1 4 ? 48.008 -5.572 -4.100 1.00 0.00 4 GLY A N 6
ATOM 7239 C CA . GLY A 1 4 ? 48.595 -4.413 -4.829 1.00 0.00 4 GLY A CA 6
ATOM 7240 C C . GLY A 1 4 ? 50.052 -4.218 -4.401 1.00 0.00 4 GLY A C 6
ATOM 7241 O O . GLY A 1 4 ? 50.651 -5.080 -3.791 1.00 0.00 4 GLY A O 6
ATOM 7245 N N . TRP A 1 5 ? 50.626 -3.089 -4.721 1.00 0.00 5 TRP A N 6
ATOM 7246 C CA . TRP A 1 5 ? 52.043 -2.831 -4.339 1.00 0.00 5 TRP A CA 6
ATOM 7247 C C . TRP A 1 5 ? 52.131 -2.541 -2.849 1.00 0.00 5 TRP A C 6
ATOM 7248 O O . TRP A 1 5 ? 51.520 -1.618 -2.348 1.00 0.00 5 TRP A O 6
ATOM 7269 N N . ASN A 1 6 ? 52.899 -3.332 -2.139 1.00 0.00 6 ASN A N 6
ATOM 7270 C CA . ASN A 1 6 ? 53.054 -3.129 -0.668 1.00 0.00 6 ASN A CA 6
ATOM 7271 C C . ASN A 1 6 ? 54.538 -3.061 -0.311 1.00 0.00 6 ASN A C 6
ATOM 7272 O O . ASN A 1 6 ? 54.934 -3.334 0.804 1.00 0.00 6 ASN A O 6
ATOM 7283 N N . ALA A 1 7 ? 55.361 -2.707 -1.253 1.00 0.00 7 ALA A N 6
ATOM 7284 C CA . ALA A 1 7 ? 56.825 -2.627 -0.981 1.00 0.00 7 ALA A CA 6
ATOM 7285 C C . ALA A 1 7 ? 57.334 -4.001 -0.525 1.00 0.00 7 ALA A C 6
ATOM 7286 O O . ALA A 1 7 ? 58.498 -4.173 -0.223 1.00 0.00 7 ALA A O 6
ATOM 7293 N N . ASP A 1 8 ? 56.467 -4.982 -0.466 1.00 0.00 8 ASP A N 6
ATOM 7294 C CA . ASP A 1 8 ? 56.895 -6.346 -0.023 1.00 0.00 8 ASP A CA 6
ATOM 7295 C C . ASP A 1 8 ? 57.277 -7.213 -1.227 1.00 0.00 8 ASP A C 6
ATOM 7296 O O . ASP A 1 8 ? 58.046 -8.146 -1.105 1.00 0.00 8 ASP A O 6
ATOM 7305 N N . ASN A 1 9 ? 56.740 -6.934 -2.386 1.00 0.00 9 ASN A N 6
ATOM 7306 C CA . ASN A 1 9 ? 57.075 -7.771 -3.583 1.00 0.00 9 ASN A CA 6
ATOM 7307 C C . ASN A 1 9 ? 58.292 -7.190 -4.300 1.00 0.00 9 ASN A C 6
ATOM 7308 O O . ASN A 1 9 ? 58.682 -7.661 -5.351 1.00 0.00 9 ASN A O 6
ATOM 7319 N N . VAL A 1 10 ? 58.894 -6.169 -3.746 1.00 0.00 10 VAL A N 6
ATOM 7320 C CA . VAL A 1 10 ? 60.090 -5.546 -4.394 1.00 0.00 10 VAL A CA 6
ATOM 7321 C C . VAL A 1 10 ? 61.301 -5.676 -3.472 1.00 0.00 10 VAL A C 6
ATOM 7322 O O . VAL A 1 10 ? 61.245 -5.329 -2.309 1.00 0.00 10 VAL A O 6
ATOM 7335 N N . ASP A 1 11 ? 62.406 -6.132 -3.986 1.00 0.00 11 ASP A N 6
ATOM 7336 C CA . ASP A 1 11 ? 63.621 -6.230 -3.140 1.00 0.00 11 ASP A CA 6
ATOM 7337 C C . ASP A 1 11 ? 64.266 -4.831 -3.108 1.00 0.00 11 ASP A C 6
ATOM 7338 O O . ASP A 1 11 ? 64.382 -4.193 -4.135 1.00 0.00 11 ASP A O 6
ATOM 7347 N N . PRO A 1 12 ? 64.666 -4.331 -1.961 1.00 0.00 12 PRO A N 6
ATOM 7348 C CA . PRO A 1 12 ? 65.277 -2.971 -1.864 1.00 0.00 12 PRO A CA 6
ATOM 7349 C C . PRO A 1 12 ? 66.718 -2.946 -2.391 1.00 0.00 12 PRO A C 6
ATOM 7350 O O . PRO A 1 12 ? 67.280 -1.900 -2.644 1.00 0.00 12 PRO A O 6
ATOM 7361 N N . SER A 1 13 ? 67.314 -4.096 -2.549 1.00 0.00 13 SER A N 6
ATOM 7362 C CA . SER A 1 13 ? 68.719 -4.160 -3.049 1.00 0.00 13 SER A CA 6
ATOM 7363 C C . SER A 1 13 ? 68.783 -3.731 -4.519 1.00 0.00 13 SER A C 6
ATOM 7364 O O . SER A 1 13 ? 69.785 -3.222 -4.981 1.00 0.00 13 SER A O 6
ATOM 7372 N N . GLN A 1 14 ? 67.729 -3.937 -5.259 1.00 0.00 14 GLN A N 6
ATOM 7373 C CA . GLN A 1 14 ? 67.744 -3.546 -6.698 1.00 0.00 14 GLN A CA 6
ATOM 7374 C C . GLN A 1 14 ? 67.516 -2.034 -6.815 1.00 0.00 14 GLN A C 6
ATOM 7375 O O . GLN A 1 14 ? 67.693 -1.450 -7.866 1.00 0.00 14 GLN A O 6
ATOM 7389 N N . CYS A 1 15 ? 67.130 -1.392 -5.743 1.00 0.00 15 CYS A N 6
ATOM 7390 C CA . CYS A 1 15 ? 66.893 0.080 -5.805 1.00 0.00 15 CYS A CA 6
ATOM 7391 C C . CYS A 1 15 ? 68.227 0.814 -5.973 1.00 0.00 15 CYS A C 6
ATOM 7392 O O . CYS A 1 15 ? 68.324 1.770 -6.718 1.00 0.00 15 CYS A O 6
ATOM 7399 N N . ILE A 1 16 ? 69.260 0.366 -5.293 1.00 0.00 16 ILE A N 6
ATOM 7400 C CA . ILE A 1 16 ? 70.604 1.024 -5.412 1.00 0.00 16 ILE A CA 6
ATOM 7401 C C . ILE A 1 16 ? 71.614 -0.017 -5.896 1.00 0.00 16 ILE A C 6
ATOM 7402 O O . ILE A 1 16 ? 71.550 -1.171 -5.523 1.00 0.00 16 ILE A O 6
ATOM 7418 N N . LYS A 1 17 ? 72.534 0.379 -6.743 1.00 0.00 17 LYS A N 6
ATOM 7419 C CA . LYS A 1 17 ? 73.549 -0.586 -7.285 1.00 0.00 17 LYS A CA 6
ATOM 7420 C C . LYS A 1 17 ? 74.946 -0.179 -6.820 1.00 0.00 17 LYS A C 6
ATOM 7421 O O . LYS A 1 17 ? 75.246 0.987 -6.656 1.00 0.00 17 LYS A O 6
ATOM 7440 N N . GLN A 1 18 ? 75.807 -1.140 -6.612 1.00 0.00 18 GLN A N 6
ATOM 7441 C CA . GLN A 1 18 ? 77.190 -0.819 -6.163 1.00 0.00 18 GLN A CA 6
ATOM 7442 C C . GLN A 1 18 ? 78.049 -0.506 -7.387 1.00 0.00 18 GLN A C 6
ATOM 7443 O O . GLN A 1 18 ? 78.331 -1.370 -8.192 1.00 0.00 18 GLN A O 6
ATOM 7457 N N . SER A 1 19 ? 78.482 0.720 -7.525 1.00 0.00 19 SER A N 6
ATOM 7458 C CA . SER A 1 19 ? 79.342 1.092 -8.689 1.00 0.00 19 SER A CA 6
ATOM 7459 C C . SER A 1 19 ? 80.787 1.205 -8.206 1.00 0.00 19 SER A C 6
ATOM 7460 O O . SER A 1 19 ? 81.100 1.996 -7.337 1.00 0.00 19 SER A O 6
ATOM 7468 N N . GLY A 1 20 ? 81.674 0.421 -8.751 1.00 0.00 20 GLY A N 6
ATOM 7469 C CA . GLY A 1 20 ? 83.091 0.494 -8.302 1.00 0.00 20 GLY A CA 6
ATOM 7470 C C . GLY A 1 20 ? 83.136 0.370 -6.777 1.00 0.00 20 GLY A C 6
ATOM 7471 O O . GLY A 1 20 ? 83.053 -0.713 -6.231 1.00 0.00 20 GLY A O 6
ATOM 7475 N N . VAL A 1 21 ? 83.262 1.478 -6.085 1.00 0.00 21 VAL A N 6
ATOM 7476 C CA . VAL A 1 21 ? 83.310 1.450 -4.587 1.00 0.00 21 VAL A CA 6
ATOM 7477 C C . VAL A 1 21 ? 82.277 2.441 -4.030 1.00 0.00 21 VAL A C 6
ATOM 7478 O O . VAL A 1 21 ? 82.357 2.862 -2.893 1.00 0.00 21 VAL A O 6
ATOM 7491 N N . GLN A 1 22 ? 81.302 2.806 -4.825 1.00 0.00 22 GLN A N 6
ATOM 7492 C CA . GLN A 1 22 ? 80.246 3.768 -4.363 1.00 0.00 22 GLN A CA 6
ATOM 7493 C C . GLN A 1 22 ? 78.847 3.216 -4.650 1.00 0.00 22 GLN A C 6
ATOM 7494 O O . GLN A 1 22 ? 78.680 2.254 -5.374 1.00 0.00 22 GLN A O 6
ATOM 7508 N N . TYR A 1 23 ? 77.841 3.837 -4.081 1.00 0.00 23 TYR A N 6
ATOM 7509 C CA . TYR A 1 23 ? 76.424 3.391 -4.293 1.00 0.00 23 TYR A CA 6
ATOM 7510 C C . TYR A 1 23 ? 75.599 4.569 -4.825 1.00 0.00 23 TYR A C 6
ATOM 7511 O O . TYR A 1 23 ? 75.823 5.704 -4.458 1.00 0.00 23 TYR A O 6
ATOM 7529 N N . THR A 1 24 ? 74.642 4.307 -5.687 1.00 0.00 24 THR A N 6
ATOM 7530 C CA . THR A 1 24 ? 73.797 5.415 -6.240 1.00 0.00 24 THR A CA 6
ATOM 7531 C C . THR A 1 24 ? 72.325 4.992 -6.262 1.00 0.00 24 THR A C 6
ATOM 7532 O O . THR A 1 24 ? 71.998 3.823 -6.318 1.00 0.00 24 THR A O 6
ATOM 7543 N N . TYR A 1 25 ? 71.436 5.950 -6.198 1.00 0.00 25 TYR A N 6
ATOM 7544 C CA . TYR A 1 25 ? 69.978 5.637 -6.192 1.00 0.00 25 TYR A CA 6
ATOM 7545 C C . TYR A 1 25 ? 69.475 5.496 -7.630 1.00 0.00 25 TYR A C 6
ATOM 7546 O O . TYR A 1 25 ? 69.616 6.392 -8.439 1.00 0.00 25 TYR A O 6
ATOM 7564 N N . ASN A 1 26 ? 68.894 4.370 -7.957 1.00 0.00 26 ASN A N 6
ATOM 7565 C CA . ASN A 1 26 ? 68.387 4.157 -9.343 1.00 0.00 26 ASN A CA 6
ATOM 7566 C C . ASN A 1 26 ? 66.944 4.663 -9.461 1.00 0.00 26 ASN A C 6
ATOM 7567 O O . ASN A 1 26 ? 66.006 3.902 -9.358 1.00 0.00 26 ASN A O 6
ATOM 7578 N N . SER A 1 27 ? 66.756 5.935 -9.690 1.00 0.00 27 SER A N 6
ATOM 7579 C CA . SER A 1 27 ? 65.365 6.464 -9.832 1.00 0.00 27 SER A CA 6
ATOM 7580 C C . SER A 1 27 ? 64.859 6.161 -11.243 1.00 0.00 27 SER A C 6
ATOM 7581 O O . SER A 1 27 ? 63.720 6.423 -11.577 1.00 0.00 27 SER A O 6
ATOM 7589 N N . GLY A 1 28 ? 65.704 5.617 -12.078 1.00 0.00 28 GLY A N 6
ATOM 7590 C CA . GLY A 1 28 ? 65.288 5.303 -13.475 1.00 0.00 28 GLY A CA 6
ATOM 7591 C C . GLY A 1 28 ? 64.112 4.324 -13.460 1.00 0.00 28 GLY A C 6
ATOM 7592 O O . GLY A 1 28 ? 63.187 4.447 -14.239 1.00 0.00 28 GLY A O 6
ATOM 7596 N N . VAL A 1 29 ? 64.131 3.355 -12.587 1.00 0.00 29 VAL A N 6
ATOM 7597 C CA . VAL A 1 29 ? 62.998 2.387 -12.543 1.00 0.00 29 VAL A CA 6
ATOM 7598 C C . VAL A 1 29 ? 61.778 3.081 -11.935 1.00 0.00 29 VAL A C 6
ATOM 7599 O O . VAL A 1 29 ? 61.888 3.853 -11.003 1.00 0.00 29 VAL A O 6
ATOM 7612 N N . SER A 1 30 ? 60.617 2.824 -12.471 1.00 0.00 30 SER A N 6
ATOM 7613 C CA . SER A 1 30 ? 59.385 3.480 -11.947 1.00 0.00 30 SER A CA 6
ATOM 7614 C C . SER A 1 30 ? 59.048 2.954 -10.548 1.00 0.00 30 SER A C 6
ATOM 7615 O O . SER A 1 30 ? 58.394 3.618 -9.769 1.00 0.00 30 SER A O 6
ATOM 7623 N N . VAL A 1 31 ? 59.468 1.763 -10.227 1.00 0.00 31 VAL A N 6
ATOM 7624 C CA . VAL A 1 31 ? 59.144 1.203 -8.883 1.00 0.00 31 VAL A CA 6
ATOM 7625 C C . VAL A 1 31 ? 59.724 2.103 -7.783 1.00 0.00 31 VAL A C 6
ATOM 7626 O O . VAL A 1 31 ? 59.079 2.367 -6.789 1.00 0.00 31 VAL A O 6
ATOM 7639 N N . CYS A 1 32 ? 60.934 2.563 -7.942 1.00 0.00 32 CYS A N 6
ATOM 7640 C CA . CYS A 1 32 ? 61.541 3.429 -6.886 1.00 0.00 32 CYS A CA 6
ATOM 7641 C C . CYS A 1 32 ? 60.713 4.707 -6.699 1.00 0.00 32 CYS A C 6
ATOM 7642 O O . CYS A 1 32 ? 60.510 5.171 -5.589 1.00 0.00 32 CYS A O 6
ATOM 7649 N N . MET A 1 33 ? 60.231 5.285 -7.767 1.00 0.00 33 MET A N 6
ATOM 7650 C CA . MET A 1 33 ? 59.426 6.536 -7.634 1.00 0.00 33 MET A CA 6
ATOM 7651 C C . MET A 1 33 ? 57.986 6.194 -7.235 1.00 0.00 33 MET A C 6
ATOM 7652 O O . MET A 1 33 ? 57.234 7.049 -6.812 1.00 0.00 33 MET A O 6
ATOM 7666 N N . GLN A 1 34 ? 57.598 4.957 -7.353 1.00 0.00 34 GLN A N 6
ATOM 7667 C CA . GLN A 1 34 ? 56.212 4.586 -6.958 1.00 0.00 34 GLN A CA 6
ATOM 7668 C C . GLN A 1 34 ? 56.022 4.890 -5.470 1.00 0.00 34 GLN A C 6
ATOM 7669 O O . GLN A 1 34 ? 55.004 5.402 -5.050 1.00 0.00 34 GLN A O 6
ATOM 7683 N N . GLY A 1 35 ? 57.003 4.565 -4.671 1.00 0.00 35 GLY A N 6
ATOM 7684 C CA . GLY A 1 35 ? 56.898 4.817 -3.206 1.00 0.00 35 GLY A CA 6
ATOM 7685 C C . GLY A 1 35 ? 57.135 6.299 -2.899 1.00 0.00 35 GLY A C 6
ATOM 7686 O O . GLY A 1 35 ? 56.391 6.914 -2.161 1.00 0.00 35 GLY A O 6
ATOM 7690 N N . LEU A 1 36 ? 58.166 6.879 -3.453 1.00 0.00 36 LEU A N 6
ATOM 7691 C CA . LEU A 1 36 ? 58.441 8.322 -3.177 1.00 0.00 36 LEU A CA 6
ATOM 7692 C C . LEU A 1 36 ? 57.268 9.184 -3.657 1.00 0.00 36 LEU A C 6
ATOM 7693 O O . LEU A 1 36 ? 56.855 10.111 -2.988 1.00 0.00 36 LEU A O 6
ATOM 7709 N N . ASN A 1 37 ? 56.725 8.885 -4.803 1.00 0.00 37 ASN A N 6
ATOM 7710 C CA . ASN A 1 37 ? 55.575 9.686 -5.316 1.00 0.00 37 ASN A CA 6
ATOM 7711 C C . ASN A 1 37 ? 54.371 9.491 -4.394 1.00 0.00 37 ASN A C 6
ATOM 7712 O O . ASN A 1 37 ? 53.636 10.414 -4.108 1.00 0.00 37 ASN A O 6
ATOM 7723 N N . GLU A 1 38 ? 54.163 8.290 -3.933 1.00 0.00 38 GLU A N 6
ATOM 7724 C CA . GLU A 1 38 ? 53.005 8.023 -3.037 1.00 0.00 38 GLU A CA 6
ATOM 7725 C C . GLU A 1 38 ? 53.210 8.752 -1.706 1.00 0.00 38 GLU A C 6
ATOM 7726 O O . GLU A 1 38 ? 52.265 9.141 -1.049 1.00 0.00 38 GLU A O 6
ATOM 7738 N N . GLY A 1 39 ? 54.438 8.942 -1.301 1.00 0.00 39 GLY A N 6
ATOM 7739 C CA . GLY A 1 39 ? 54.701 9.649 -0.011 1.00 0.00 39 GLY A CA 6
ATOM 7740 C C . GLY A 1 39 ? 54.615 8.653 1.147 1.00 0.00 39 GLY A C 6
ATOM 7741 O O . GLY A 1 39 ? 54.409 9.026 2.286 1.00 0.00 39 GLY A O 6
ATOM 7745 N N . LYS A 1 40 ? 54.790 7.388 0.861 1.00 0.00 40 LYS A N 6
ATOM 7746 C CA . LYS A 1 40 ? 54.742 6.341 1.926 1.00 0.00 40 LYS A CA 6
ATOM 7747 C C . LYS A 1 40 ? 56.168 5.855 2.150 1.00 0.00 40 LYS A C 6
ATOM 7748 O O . LYS A 1 40 ? 56.447 5.033 2.997 1.00 0.00 40 LYS A O 6
ATOM 7767 N N . VAL A 1 41 ? 57.071 6.368 1.361 1.00 0.00 41 VAL A N 6
ATOM 7768 C CA . VAL A 1 41 ? 58.504 5.969 1.457 1.00 0.00 41 VAL A CA 6
ATOM 7769 C C . VAL A 1 41 ? 59.379 7.220 1.433 1.00 0.00 41 VAL A C 6
ATOM 7770 O O . VAL A 1 41 ? 58.970 8.271 0.981 1.00 0.00 41 VAL A O 6
ATOM 7783 N N . ARG A 1 42 ? 60.590 7.097 1.896 1.00 0.00 42 ARG A N 6
ATOM 7784 C CA . ARG A 1 42 ? 61.545 8.253 1.892 1.00 0.00 42 ARG A CA 6
ATOM 7785 C C . ARG A 1 42 ? 62.776 7.849 1.091 1.00 0.00 42 ARG A C 6
ATOM 7786 O O . ARG A 1 42 ? 63.650 8.649 0.820 1.00 0.00 42 ARG A O 6
ATOM 7807 N N . GLY A 1 43 ? 62.853 6.598 0.723 1.00 0.00 43 GLY A N 6
ATOM 7808 C CA . GLY A 1 43 ? 64.036 6.103 -0.053 1.00 0.00 43 GLY A CA 6
ATOM 7809 C C . GLY A 1 43 ? 64.409 4.710 0.464 1.00 0.00 43 GLY A C 6
ATOM 7810 O O . GLY A 1 43 ? 63.565 3.996 0.963 1.00 0.00 43 GLY A O 6
ATOM 7814 N N . VAL A 1 44 ? 65.661 4.309 0.353 1.00 0.00 44 VAL A N 6
ATOM 7815 C CA . VAL A 1 44 ? 66.073 2.949 0.850 1.00 0.00 44 VAL A CA 6
ATOM 7816 C C . VAL A 1 44 ? 67.255 3.088 1.808 1.00 0.00 44 VAL A C 6
ATOM 7817 O O . VAL A 1 44 ? 68.237 3.726 1.503 1.00 0.00 44 VAL A O 6
ATOM 7830 N N . SER A 1 45 ? 67.170 2.484 2.961 1.00 0.00 45 SER A N 6
ATOM 7831 C CA . SER A 1 45 ? 68.290 2.568 3.941 1.00 0.00 45 SER A CA 6
ATOM 7832 C C . SER A 1 45 ? 69.336 1.502 3.617 1.00 0.00 45 SER A C 6
ATOM 7833 O O . SER A 1 45 ? 69.009 0.370 3.320 1.00 0.00 45 SER A O 6
ATOM 7841 N N . VAL A 1 46 ? 70.596 1.852 3.690 1.00 0.00 46 VAL A N 6
ATOM 7842 C CA . VAL A 1 46 ? 71.681 0.861 3.409 1.00 0.00 46 VAL A CA 6
ATOM 7843 C C . VAL A 1 46 ? 72.731 0.949 4.514 1.00 0.00 46 VAL A C 6
ATOM 7844 O O . VAL A 1 46 ? 73.158 2.020 4.898 1.00 0.00 46 VAL A O 6
ATOM 7857 N N . SER A 1 47 ? 73.152 -0.176 5.015 1.00 0.00 47 SER A N 6
ATOM 7858 C CA . SER A 1 47 ? 74.189 -0.206 6.092 1.00 0.00 47 SER A CA 6
ATOM 7859 C C . SER A 1 47 ? 75.364 -1.030 5.584 1.00 0.00 47 SER A C 6
ATOM 7860 O O . SER A 1 47 ? 75.187 -1.960 4.823 1.00 0.00 47 SER A O 6
ATOM 7868 N N . GLY A 1 48 ? 76.563 -0.692 5.977 1.00 0.00 48 GLY A N 6
ATOM 7869 C CA . GLY A 1 48 ? 77.754 -1.460 5.491 1.00 0.00 48 GLY A CA 6
ATOM 7870 C C . GLY A 1 48 ? 78.717 -1.739 6.642 1.00 0.00 48 GLY A C 6
ATOM 7871 O O . GLY A 1 48 ? 79.084 -0.856 7.392 1.00 0.00 48 GLY A O 6
ATOM 7875 N N . VAL A 1 49 ? 79.141 -2.971 6.767 1.00 0.00 49 VAL A N 6
ATOM 7876 C CA . VAL A 1 49 ? 80.104 -3.355 7.845 1.00 0.00 49 VAL A CA 6
ATOM 7877 C C . VAL A 1 49 ? 81.355 -3.933 7.189 1.00 0.00 49 VAL A C 6
ATOM 7878 O O . VAL A 1 49 ? 81.278 -4.849 6.393 1.00 0.00 49 VAL A O 6
ATOM 7891 N N . PHE A 1 50 ? 82.508 -3.416 7.527 1.00 0.00 50 PHE A N 6
ATOM 7892 C CA . PHE A 1 50 ? 83.775 -3.938 6.936 1.00 0.00 50 PHE A CA 6
ATOM 7893 C C . PHE A 1 50 ? 84.485 -4.771 8.008 1.00 0.00 50 PHE A C 6
ATOM 7894 O O . PHE A 1 50 ? 84.868 -4.271 9.046 1.00 0.00 50 PHE A O 6
ATOM 7911 N N . TYR A 1 51 ? 84.637 -6.048 7.771 1.00 0.00 51 TYR A N 6
ATOM 7912 C CA . TYR A 1 51 ? 85.290 -6.938 8.781 1.00 0.00 51 TYR A CA 6
ATOM 7913 C C . TYR A 1 51 ? 86.791 -7.043 8.490 1.00 0.00 51 TYR A C 6
ATOM 7914 O O . TYR A 1 51 ? 87.196 -7.188 7.354 1.00 0.00 51 TYR A O 6
ATOM 7932 N N . TYR A 1 52 ? 87.621 -6.985 9.512 1.00 0.00 52 TYR A N 6
ATOM 7933 C CA . TYR A 1 52 ? 89.103 -7.096 9.301 1.00 0.00 52 TYR A CA 6
ATOM 7934 C C . TYR A 1 52 ? 89.645 -8.305 10.072 1.00 0.00 52 TYR A C 6
ATOM 7935 O O . TYR A 1 52 ? 89.284 -8.542 11.210 1.00 0.00 52 TYR A O 6
ATOM 7953 N N . ASN A 1 53 ? 90.518 -9.064 9.460 1.00 0.00 53 ASN A N 6
ATOM 7954 C CA . ASN A 1 53 ? 91.100 -10.252 10.149 1.00 0.00 53 ASN A CA 6
ATOM 7955 C C . ASN A 1 53 ? 91.554 -9.856 11.556 1.00 0.00 53 ASN A C 6
ATOM 7956 O O . ASN A 1 53 ? 91.706 -10.690 12.428 1.00 0.00 53 ASN A O 6
ATOM 7967 N N . ASP A 1 54 ? 91.780 -8.591 11.782 1.00 0.00 54 ASP A N 6
ATOM 7968 C CA . ASP A 1 54 ? 92.233 -8.141 13.130 1.00 0.00 54 ASP A CA 6
ATOM 7969 C C . ASP A 1 54 ? 91.094 -8.329 14.132 1.00 0.00 54 ASP A C 6
ATOM 7970 O O . ASP A 1 54 ? 91.228 -8.032 15.303 1.00 0.00 54 ASP A O 6
ATOM 7979 N N . GLY A 1 55 ? 89.982 -8.840 13.683 1.00 0.00 55 GLY A N 6
ATOM 7980 C CA . GLY A 1 55 ? 88.838 -9.070 14.607 1.00 0.00 55 GLY A CA 6
ATOM 7981 C C . GLY A 1 55 ? 88.149 -7.744 14.932 1.00 0.00 55 GLY A C 6
ATOM 7982 O O . GLY A 1 55 ? 87.403 -7.649 15.888 1.00 0.00 55 GLY A O 6
ATOM 7986 N N . THR A 1 56 ? 88.377 -6.726 14.139 1.00 0.00 56 THR A N 6
ATOM 7987 C CA . THR A 1 56 ? 87.722 -5.399 14.390 1.00 0.00 56 THR A CA 6
ATOM 7988 C C . THR A 1 56 ? 86.719 -5.127 13.282 1.00 0.00 56 THR A C 6
ATOM 7989 O O . THR A 1 56 ? 86.838 -5.636 12.191 1.00 0.00 56 THR A O 6
ATOM 8000 N N . THR A 1 57 ? 85.718 -4.333 13.557 1.00 0.00 57 THR A N 6
ATOM 8001 C CA . THR A 1 57 ? 84.694 -4.038 12.511 1.00 0.00 57 THR A CA 6
ATOM 8002 C C . THR A 1 57 ? 84.279 -2.574 12.568 1.00 0.00 57 THR A C 6
ATOM 8003 O O . THR A 1 57 ? 84.220 -1.965 13.618 1.00 0.00 57 THR A O 6
ATOM 8014 N N . SER A 1 58 ? 83.948 -2.028 11.431 1.00 0.00 58 SER A N 6
ATOM 8015 C CA . SER A 1 58 ? 83.475 -0.619 11.350 1.00 0.00 58 SER A CA 6
ATOM 8016 C C . SER A 1 58 ? 82.053 -0.683 10.813 1.00 0.00 58 SER A C 6
ATOM 8017 O O . SER A 1 58 ? 81.732 -1.567 10.049 1.00 0.00 58 SER A O 6
ATOM 8025 N N . ASN A 1 59 ? 81.187 0.214 11.206 1.00 0.00 59 ASN A N 6
ATOM 8026 C CA . ASN A 1 59 ? 79.780 0.154 10.702 1.00 0.00 59 ASN A CA 6
ATOM 8027 C C . ASN A 1 59 ? 79.280 1.562 10.406 1.00 0.00 59 ASN A C 6
ATOM 8028 O O . ASN A 1 59 ? 79.135 2.378 11.296 1.00 0.00 59 ASN A O 6
ATOM 8039 N N . PHE A 1 60 ? 78.986 1.840 9.160 1.00 0.00 60 PHE A N 6
ATOM 8040 C CA . PHE A 1 60 ? 78.457 3.182 8.775 1.00 0.00 60 PHE A CA 6
ATOM 8041 C C . PHE A 1 60 ? 77.043 2.993 8.240 1.00 0.00 60 PHE A C 6
ATOM 8042 O O . PHE A 1 60 ? 76.821 2.258 7.297 1.00 0.00 60 PHE A O 6
ATOM 8059 N N . LYS A 1 61 ? 76.085 3.649 8.835 1.00 0.00 61 LYS A N 6
ATOM 8060 C CA . LYS A 1 61 ? 74.677 3.526 8.384 1.00 0.00 61 LYS A CA 6
ATOM 8061 C C . LYS A 1 61 ? 74.260 4.862 7.794 1.00 0.00 61 LYS A C 6
ATOM 8062 O O . LYS A 1 61 ? 74.684 5.912 8.232 1.00 0.00 61 LYS A O 6
ATOM 8081 N N . GLY A 1 62 ? 73.443 4.827 6.798 1.00 0.00 62 GLY A N 6
ATOM 8082 C CA . GLY A 1 62 ? 72.993 6.092 6.153 1.00 0.00 62 GLY A CA 6
ATOM 8083 C C . GLY A 1 62 ? 71.791 5.800 5.260 1.00 0.00 62 GLY A C 6
ATOM 8084 O O . GLY A 1 62 ? 71.352 4.671 5.154 1.00 0.00 62 GLY A O 6
ATOM 8088 N N . VAL A 1 63 ? 71.245 6.810 4.625 1.00 0.00 63 VAL A N 6
ATOM 8089 C CA . VAL A 1 63 ? 70.055 6.606 3.740 1.00 0.00 63 VAL A CA 6
ATOM 8090 C C . VAL A 1 63 ? 70.401 7.025 2.311 1.00 0.00 63 VAL A C 6
ATOM 8091 O O . VAL A 1 63 ? 70.887 8.112 2.070 1.00 0.00 63 VAL A O 6
ATOM 8104 N N . VAL A 1 64 ? 70.164 6.157 1.360 1.00 0.00 64 VAL A N 6
ATOM 8105 C CA . VAL A 1 64 ? 70.483 6.482 -0.058 1.00 0.00 64 VAL A CA 6
ATOM 8106 C C . VAL A 1 64 ? 69.279 7.156 -0.721 1.00 0.00 64 VAL A C 6
ATOM 8107 O O . VAL A 1 64 ? 68.213 6.575 -0.842 1.00 0.00 64 VAL A O 6
ATOM 8120 N N . THR A 1 65 ? 69.458 8.369 -1.169 1.00 0.00 65 THR A N 6
ATOM 8121 C CA . THR A 1 65 ? 68.358 9.106 -1.860 1.00 0.00 65 THR A CA 6
ATOM 8122 C C . THR A 1 65 ? 68.971 9.833 -3.065 1.00 0.00 65 THR A C 6
ATOM 8123 O O . THR A 1 65 ? 70.124 10.212 -3.024 1.00 0.00 65 THR A O 6
ATOM 8134 N N . PRO A 1 66 ? 68.232 10.042 -4.128 1.00 0.00 66 PRO A N 6
ATOM 8135 C CA . PRO A 1 66 ? 68.779 10.749 -5.318 1.00 0.00 66 PRO A CA 6
ATOM 8136 C C . PRO A 1 66 ? 69.580 11.995 -4.911 1.00 0.00 66 PRO A C 6
ATOM 8137 O O . PRO A 1 66 ? 70.372 12.516 -5.670 1.00 0.00 66 PRO A O 6
ATOM 8148 N N . SER A 1 67 ? 69.354 12.482 -3.720 1.00 0.00 67 SER A N 6
ATOM 8149 C CA . SER A 1 67 ? 70.070 13.703 -3.253 1.00 0.00 67 SER A CA 6
ATOM 8150 C C . SER A 1 67 ? 71.557 13.420 -3.003 1.00 0.00 67 SER A C 6
ATOM 8151 O O . SER A 1 67 ? 72.407 14.190 -3.405 1.00 0.00 67 SER A O 6
ATOM 8159 N N . THR A 1 68 ? 71.893 12.343 -2.330 1.00 0.00 68 THR A N 6
ATOM 8160 C CA . THR A 1 68 ? 73.344 12.060 -2.055 1.00 0.00 68 THR A CA 6
ATOM 8161 C C . THR A 1 68 ? 73.610 10.537 -2.002 1.00 0.00 68 THR A C 6
ATOM 8162 O O . THR A 1 68 ? 72.812 9.795 -1.466 1.00 0.00 68 THR A O 6
ATOM 8173 N N . PRO A 1 69 ? 74.733 10.070 -2.529 1.00 0.00 69 PRO A N 6
ATOM 8174 C CA . PRO A 1 69 ? 75.105 8.620 -2.507 1.00 0.00 69 PRO A CA 6
ATOM 8175 C C . PRO A 1 69 ? 75.848 8.229 -1.217 1.00 0.00 69 PRO A C 6
ATOM 8176 O O . PRO A 1 69 ? 76.335 9.074 -0.493 1.00 0.00 69 PRO A O 6
ATOM 8187 N N . VAL A 1 70 ? 75.959 6.949 -0.946 1.00 0.00 70 VAL A N 6
ATOM 8188 C CA . VAL A 1 70 ? 76.698 6.475 0.274 1.00 0.00 70 VAL A CA 6
ATOM 8189 C C . VAL A 1 70 ? 77.952 5.734 -0.199 1.00 0.00 70 VAL A C 6
ATOM 8190 O O . VAL A 1 70 ? 77.884 4.873 -1.053 1.00 0.00 70 VAL A O 6
ATOM 8203 N N . ASN A 1 71 ? 79.106 6.093 0.318 1.00 0.00 71 ASN A N 6
ATOM 8204 C CA . ASN A 1 71 ? 80.381 5.448 -0.140 1.00 0.00 71 ASN A CA 6
ATOM 8205 C C . ASN A 1 71 ? 80.913 4.443 0.889 1.00 0.00 71 ASN A C 6
ATOM 8206 O O . ASN A 1 71 ? 80.897 4.687 2.079 1.00 0.00 71 ASN A O 6
ATOM 8217 N N . THR A 1 72 ? 81.431 3.331 0.427 1.00 0.00 72 THR A N 6
ATOM 8218 C CA . THR A 1 72 ? 82.027 2.312 1.347 1.00 0.00 72 THR A CA 6
ATOM 8219 C C . THR A 1 72 ? 83.534 2.335 1.122 1.00 0.00 72 THR A C 6
ATOM 8220 O O . THR A 1 72 ? 84.246 1.405 1.447 1.00 0.00 72 THR A O 6
ATOM 8231 N N . ASN A 1 73 ? 84.020 3.401 0.550 1.00 0.00 73 ASN A N 6
ATOM 8232 C CA . ASN A 1 73 ? 85.473 3.502 0.275 1.00 0.00 73 ASN A CA 6
ATOM 8233 C C . ASN A 1 73 ? 86.228 3.681 1.586 1.00 0.00 73 ASN A C 6
ATOM 8234 O O . ASN A 1 73 ? 86.991 4.613 1.751 1.00 0.00 73 ASN A O 6
ATOM 8245 N N . GLN A 1 74 ? 86.038 2.785 2.515 1.00 0.00 74 GLN A N 6
ATOM 8246 C CA . GLN A 1 74 ? 86.769 2.899 3.813 1.00 0.00 74 GLN A CA 6
ATOM 8247 C C . GLN A 1 74 ? 88.255 3.116 3.511 1.00 0.00 74 GLN A C 6
ATOM 8248 O O . GLN A 1 74 ? 88.685 2.989 2.381 1.00 0.00 74 GLN A O 6
ATOM 8262 N N . ASP A 1 75 ? 89.046 3.451 4.490 1.00 0.00 75 ASP A N 6
ATOM 8263 C CA . ASP A 1 75 ? 90.491 3.677 4.211 1.00 0.00 75 ASP A CA 6
ATOM 8264 C C . ASP A 1 75 ? 91.090 2.396 3.623 1.00 0.00 75 ASP A C 6
ATOM 8265 O O . ASP A 1 75 ? 91.003 1.333 4.203 1.00 0.00 75 ASP A O 6
ATOM 8274 N N . ILE A 1 76 ? 91.680 2.492 2.461 1.00 0.00 76 ILE A N 6
ATOM 8275 C CA . ILE A 1 76 ? 92.270 1.285 1.808 1.00 0.00 76 ILE A CA 6
ATOM 8276 C C . ILE A 1 76 ? 93.644 0.962 2.407 1.00 0.00 76 ILE A C 6
ATOM 8277 O O . ILE A 1 76 ? 94.127 -0.148 2.296 1.00 0.00 76 ILE A O 6
ATOM 8293 N N . ASN A 1 77 ? 94.297 1.915 3.017 1.00 0.00 77 ASN A N 6
ATOM 8294 C CA . ASN A 1 77 ? 95.647 1.630 3.589 1.00 0.00 77 ASN A CA 6
ATOM 8295 C C . ASN A 1 77 ? 95.549 0.521 4.639 1.00 0.00 77 ASN A C 6
ATOM 8296 O O . ASN A 1 77 ? 96.311 -0.424 4.621 1.00 0.00 77 ASN A O 6
ATOM 8307 N N . LYS A 1 78 ? 94.615 0.612 5.543 1.00 0.00 78 LYS A N 6
ATOM 8308 C CA . LYS A 1 78 ? 94.481 -0.460 6.569 1.00 0.00 78 LYS A CA 6
ATOM 8309 C C . LYS A 1 78 ? 94.105 -1.766 5.861 1.00 0.00 78 LYS A C 6
ATOM 8310 O O . LYS A 1 78 ? 94.575 -2.831 6.202 1.00 0.00 78 LYS A O 6
ATOM 8329 N N . THR A 1 79 ? 93.259 -1.678 4.874 1.00 0.00 79 THR A N 6
ATOM 8330 C CA . THR A 1 79 ? 92.831 -2.889 4.121 1.00 0.00 79 THR A CA 6
ATOM 8331 C C . THR A 1 79 ? 94.054 -3.551 3.484 1.00 0.00 79 THR A C 6
ATOM 8332 O O . THR A 1 79 ? 94.229 -4.747 3.537 1.00 0.00 79 THR A O 6
ATOM 8343 N N . ASN A 1 80 ? 94.902 -2.781 2.885 1.00 0.00 80 ASN A N 6
ATOM 8344 C CA . ASN A 1 80 ? 96.111 -3.361 2.244 1.00 0.00 80 ASN A CA 6
ATOM 8345 C C . ASN A 1 80 ? 96.987 -4.046 3.301 1.00 0.00 80 ASN A C 6
ATOM 8346 O O . ASN A 1 80 ? 97.617 -5.052 3.039 1.00 0.00 80 ASN A O 6
ATOM 8357 N N . LYS A 1 81 ? 97.055 -3.497 4.482 1.00 0.00 81 LYS A N 6
ATOM 8358 C CA . LYS A 1 81 ? 97.918 -4.110 5.533 1.00 0.00 81 LYS A CA 6
ATOM 8359 C C . LYS A 1 81 ? 97.330 -5.441 6.025 1.00 0.00 81 LYS A C 6
ATOM 8360 O O . LYS A 1 81 ? 98.053 -6.402 6.200 1.00 0.00 81 LYS A O 6
ATOM 8379 N N . VAL A 1 82 ? 96.038 -5.503 6.285 1.00 0.00 82 VAL A N 6
ATOM 8380 C CA . VAL A 1 82 ? 95.429 -6.780 6.805 1.00 0.00 82 VAL A CA 6
ATOM 8381 C C . VAL A 1 82 ? 94.387 -7.347 5.828 1.00 0.00 82 VAL A C 6
ATOM 8382 O O . VAL A 1 82 ? 94.187 -8.543 5.762 1.00 0.00 82 VAL A O 6
ATOM 8395 N N . GLY A 1 83 ? 93.729 -6.518 5.059 1.00 0.00 83 GLY A N 6
ATOM 8396 C CA . GLY A 1 83 ? 92.719 -7.044 4.088 1.00 0.00 83 GLY A CA 6
ATOM 8397 C C . GLY A 1 83 ? 91.341 -7.140 4.745 1.00 0.00 83 GLY A C 6
ATOM 8398 O O . GLY A 1 83 ? 91.209 -7.222 5.951 1.00 0.00 83 GLY A O 6
ATOM 8402 N N . VAL A 1 84 ? 90.314 -7.154 3.938 1.00 0.00 84 VAL A N 6
ATOM 8403 C CA . VAL A 1 84 ? 88.916 -7.269 4.459 1.00 0.00 84 VAL A CA 6
ATOM 8404 C C . VAL A 1 84 ? 88.464 -8.722 4.305 1.00 0.00 84 VAL A C 6
ATOM 8405 O O . VAL A 1 84 ? 88.503 -9.282 3.226 1.00 0.00 84 VAL A O 6
ATOM 8418 N N . GLN A 1 85 ? 88.065 -9.348 5.376 1.00 0.00 85 GLN A N 6
ATOM 8419 C CA . GLN A 1 85 ? 87.653 -10.775 5.292 1.00 0.00 85 GLN A CA 6
ATOM 8420 C C . GLN A 1 85 ? 86.244 -10.916 4.703 1.00 0.00 85 GLN A C 6
ATOM 8421 O O . GLN A 1 85 ? 86.071 -11.494 3.649 1.00 0.00 85 GLN A O 6
ATOM 8435 N N . LYS A 1 86 ? 85.232 -10.426 5.383 1.00 0.00 86 LYS A N 6
ATOM 8436 C CA . LYS A 1 86 ? 83.825 -10.569 4.870 1.00 0.00 86 LYS A CA 6
ATOM 8437 C C . LYS A 1 86 ? 83.194 -9.207 4.548 1.00 0.00 86 LYS A C 6
ATOM 8438 O O . LYS A 1 86 ? 83.520 -8.196 5.133 1.00 0.00 86 LYS A O 6
ATOM 8457 N N . TYR A 1 87 ? 82.265 -9.203 3.621 1.00 0.00 87 TYR A N 6
ATOM 8458 C CA . TYR A 1 87 ? 81.541 -7.948 3.234 1.00 0.00 87 TYR A CA 6
ATOM 8459 C C . TYR A 1 87 ? 80.042 -8.175 3.480 1.00 0.00 87 TYR A C 6
ATOM 8460 O O . TYR A 1 87 ? 79.499 -9.182 3.070 1.00 0.00 87 TYR A O 6
ATOM 8478 N N . ARG A 1 88 ? 79.363 -7.268 4.151 1.00 0.00 88 ARG A N 6
ATOM 8479 C CA . ARG A 1 88 ? 77.894 -7.471 4.418 1.00 0.00 88 ARG A CA 6
ATOM 8480 C C . ARG A 1 88 ? 77.114 -6.175 4.185 1.00 0.00 88 ARG A C 6
ATOM 8481 O O . ARG A 1 88 ? 77.456 -5.124 4.690 1.00 0.00 88 ARG A O 6
ATOM 8502 N N . ALA A 1 89 ? 76.052 -6.267 3.427 1.00 0.00 89 ALA A N 6
ATOM 8503 C CA . ALA A 1 89 ? 75.191 -5.074 3.136 1.00 0.00 89 ALA A CA 6
ATOM 8504 C C . ALA A 1 89 ? 73.742 -5.382 3.533 1.00 0.00 89 ALA A C 6
ATOM 8505 O O . ALA A 1 89 ? 73.227 -6.441 3.234 1.00 0.00 89 ALA A O 6
ATOM 8512 N N . LEU A 1 90 ? 73.079 -4.464 4.194 1.00 0.00 90 LEU A N 6
ATOM 8513 C CA . LEU A 1 90 ? 71.651 -4.686 4.609 1.00 0.00 90 LEU A CA 6
ATOM 8514 C C . LEU A 1 90 ? 70.787 -3.599 3.954 1.00 0.00 90 LEU A C 6
ATOM 8515 O O . LEU A 1 90 ? 71.100 -2.428 4.030 1.00 0.00 90 LEU A O 6
ATOM 8531 N N . THR A 1 91 ? 69.721 -3.980 3.292 1.00 0.00 91 THR A N 6
ATOM 8532 C CA . THR A 1 91 ? 68.848 -2.968 2.601 1.00 0.00 91 THR A CA 6
ATOM 8533 C C . THR A 1 91 ? 67.369 -3.149 2.981 1.00 0.00 91 THR A C 6
ATOM 8534 O O . THR A 1 91 ? 66.776 -4.188 2.768 1.00 0.00 91 THR A O 6
ATOM 8545 N N . GLU A 1 92 ? 66.779 -2.116 3.530 1.00 0.00 92 GLU A N 6
ATOM 8546 C CA . GLU A 1 92 ? 65.331 -2.167 3.927 1.00 0.00 92 GLU A CA 6
ATOM 8547 C C . GLU A 1 92 ? 64.620 -0.899 3.436 1.00 0.00 92 GLU A C 6
ATOM 8548 O O . GLU A 1 92 ? 65.243 0.102 3.169 1.00 0.00 92 GLU A O 6
ATOM 8560 N N . TRP A 1 93 ? 63.318 -0.930 3.323 1.00 0.00 93 TRP A N 6
ATOM 8561 C CA . TRP A 1 93 ? 62.577 0.285 2.861 1.00 0.00 93 TRP A CA 6
ATOM 8562 C C . TRP A 1 93 ? 62.555 1.326 3.991 1.00 0.00 93 TRP A C 6
ATOM 8563 O O . TRP A 1 93 ? 62.454 0.983 5.151 1.00 0.00 93 TRP A O 6
ATOM 8584 N N . VAL A 1 94 ? 62.640 2.595 3.658 1.00 0.00 94 VAL A N 6
ATOM 8585 C CA . VAL A 1 94 ? 62.615 3.670 4.707 1.00 0.00 94 VAL A CA 6
ATOM 8586 C C . VAL A 1 94 ? 61.349 4.505 4.544 1.00 0.00 94 VAL A C 6
ATOM 8587 O O . VAL A 1 94 ? 61.098 5.067 3.493 1.00 0.00 94 VAL A O 6
ATOM 8600 N N . GLY A 1 95 ? 60.560 4.600 5.585 1.00 0.00 95 GLY A N 6
ATOM 8601 C CA . GLY A 1 95 ? 59.298 5.402 5.532 1.00 0.00 95 GLY A CA 6
ATOM 8602 C C . GLY A 1 95 ? 58.101 4.470 5.723 1.00 0.00 95 GLY A C 6
ATOM 8603 O O . GLY A 1 95 ? 56.963 4.896 5.725 1.00 0.00 95 GLY A O 6
ATOM 8607 N N . SER A 1 96 ? 58.350 3.197 5.890 1.00 0.00 96 SER A N 6
ATOM 8608 C CA . SER A 1 96 ? 57.232 2.230 6.089 1.00 0.00 96 SER A CA 6
ATOM 8609 C C . SER A 1 96 ? 57.019 2.007 7.588 1.00 0.00 96 SER A C 6
ATOM 8610 O O . SER A 1 96 ? 57.960 1.909 8.350 1.00 0.00 96 SER A O 6
ATOM 8618 N N . ARG A 1 97 ? 55.789 1.933 8.021 1.00 0.00 97 ARG A N 6
ATOM 8619 C CA . ARG A 1 97 ? 55.506 1.723 9.473 1.00 0.00 97 ARG A CA 6
ATOM 8620 C C . ARG A 1 97 ? 55.249 0.235 9.738 1.00 0.00 97 ARG A C 6
ATOM 8621 O O . ARG A 1 97 ? 54.358 -0.361 9.167 1.00 0.00 97 ARG A O 6
ATOM 8642 N N . SER A 1 98 ? 56.030 -0.369 10.596 1.00 0.00 98 SER A N 6
ATOM 8643 C CA . SER A 1 98 ? 55.835 -1.818 10.894 1.00 0.00 98 SER A CA 6
ATOM 8644 C C . SER A 1 98 ? 54.690 -1.988 11.895 1.00 0.00 98 SER A C 6
ATOM 8645 O O . SER A 1 98 ? 54.816 -2.832 12.767 1.00 0.00 98 SER A O 6
ATOM 8653 N N . GLY A 1 1 ? 40.444 -3.445 -2.926 1.00 0.00 1 GLY A N 7
ATOM 8654 C CA . GLY A 1 1 ? 41.244 -4.508 -3.681 1.00 0.00 1 GLY A CA 7
ATOM 8655 C C . GLY A 1 1 ? 42.082 -5.481 -2.922 1.00 0.00 1 GLY A C 7
ATOM 8656 O O . GLY A 1 1 ? 42.530 -5.206 -1.828 1.00 0.00 1 GLY A O 7
ATOM 8662 N N . GLY A 1 2 ? 42.316 -6.642 -3.477 1.00 0.00 2 GLY A N 7
ATOM 8663 C CA . GLY A 1 2 ? 43.146 -7.656 -2.764 1.00 0.00 2 GLY A CA 7
ATOM 8664 C C . GLY A 1 2 ? 44.634 -7.374 -3.000 1.00 0.00 2 GLY A C 7
ATOM 8665 O O . GLY A 1 2 ? 45.316 -6.833 -2.154 1.00 0.00 2 GLY A O 7
ATOM 8669 N N . SER A 1 3 ? 45.142 -7.748 -4.143 1.00 0.00 3 SER A N 7
ATOM 8670 C CA . SER A 1 3 ? 46.588 -7.517 -4.436 1.00 0.00 3 SER A CA 7
ATOM 8671 C C . SER A 1 3 ? 46.828 -6.042 -4.780 1.00 0.00 3 SER A C 7
ATOM 8672 O O . SER A 1 3 ? 45.933 -5.343 -5.212 1.00 0.00 3 SER A O 7
ATOM 8680 N N . GLY A 1 4 ? 48.035 -5.564 -4.593 1.00 0.00 4 GLY A N 7
ATOM 8681 C CA . GLY A 1 4 ? 48.335 -4.134 -4.913 1.00 0.00 4 GLY A CA 7
ATOM 8682 C C . GLY A 1 4 ? 49.793 -3.816 -4.559 1.00 0.00 4 GLY A C 7
ATOM 8683 O O . GLY A 1 4 ? 50.506 -4.642 -4.023 1.00 0.00 4 GLY A O 7
ATOM 8687 N N . TRP A 1 5 ? 50.246 -2.620 -4.853 1.00 0.00 5 TRP A N 7
ATOM 8688 C CA . TRP A 1 5 ? 51.658 -2.256 -4.527 1.00 0.00 5 TRP A CA 7
ATOM 8689 C C . TRP A 1 5 ? 51.781 -1.953 -3.045 1.00 0.00 5 TRP A C 7
ATOM 8690 O O . TRP A 1 5 ? 51.208 -1.008 -2.541 1.00 0.00 5 TRP A O 7
ATOM 8711 N N . ASN A 1 6 ? 52.539 -2.756 -2.346 1.00 0.00 6 ASN A N 7
ATOM 8712 C CA . ASN A 1 6 ? 52.736 -2.542 -0.885 1.00 0.00 6 ASN A CA 7
ATOM 8713 C C . ASN A 1 6 ? 54.227 -2.598 -0.569 1.00 0.00 6 ASN A C 7
ATOM 8714 O O . ASN A 1 6 ? 54.632 -2.799 0.559 1.00 0.00 6 ASN A O 7
ATOM 8725 N N . ALA A 1 7 ? 55.042 -2.424 -1.565 1.00 0.00 7 ALA A N 7
ATOM 8726 C CA . ALA A 1 7 ? 56.516 -2.469 -1.351 1.00 0.00 7 ALA A CA 7
ATOM 8727 C C . ALA A 1 7 ? 56.892 -3.811 -0.714 1.00 0.00 7 ALA A C 7
ATOM 8728 O O . ALA A 1 7 ? 57.989 -3.991 -0.224 1.00 0.00 7 ALA A O 7
ATOM 8735 N N . ASP A 1 8 ? 55.984 -4.755 -0.715 1.00 0.00 8 ASP A N 7
ATOM 8736 C CA . ASP A 1 8 ? 56.274 -6.092 -0.111 1.00 0.00 8 ASP A CA 7
ATOM 8737 C C . ASP A 1 8 ? 56.779 -7.054 -1.191 1.00 0.00 8 ASP A C 7
ATOM 8738 O O . ASP A 1 8 ? 57.522 -7.977 -0.918 1.00 0.00 8 ASP A O 7
ATOM 8747 N N . ASN A 1 9 ? 56.371 -6.853 -2.417 1.00 0.00 9 ASN A N 7
ATOM 8748 C CA . ASN A 1 9 ? 56.818 -7.761 -3.514 1.00 0.00 9 ASN A CA 7
ATOM 8749 C C . ASN A 1 9 ? 58.101 -7.212 -4.136 1.00 0.00 9 ASN A C 7
ATOM 8750 O O . ASN A 1 9 ? 58.647 -7.784 -5.059 1.00 0.00 9 ASN A O 7
ATOM 8761 N N . VAL A 1 10 ? 58.582 -6.099 -3.640 1.00 0.00 10 VAL A N 7
ATOM 8762 C CA . VAL A 1 10 ? 59.827 -5.491 -4.204 1.00 0.00 10 VAL A CA 7
ATOM 8763 C C . VAL A 1 10 ? 60.975 -5.646 -3.209 1.00 0.00 10 VAL A C 7
ATOM 8764 O O . VAL A 1 10 ? 60.870 -5.255 -2.063 1.00 0.00 10 VAL A O 7
ATOM 8777 N N . ASP A 1 11 ? 62.084 -6.176 -3.641 1.00 0.00 11 ASP A N 7
ATOM 8778 C CA . ASP A 1 11 ? 63.246 -6.309 -2.719 1.00 0.00 11 ASP A CA 7
ATOM 8779 C C . ASP A 1 11 ? 64.035 -4.990 -2.791 1.00 0.00 11 ASP A C 7
ATOM 8780 O O . ASP A 1 11 ? 64.296 -4.498 -3.872 1.00 0.00 11 ASP A O 7
ATOM 8789 N N . PRO A 1 12 ? 64.403 -4.398 -1.677 1.00 0.00 12 PRO A N 7
ATOM 8790 C CA . PRO A 1 12 ? 65.150 -3.106 -1.687 1.00 0.00 12 PRO A CA 7
ATOM 8791 C C . PRO A 1 12 ? 66.606 -3.283 -2.137 1.00 0.00 12 PRO A C 7
ATOM 8792 O O . PRO A 1 12 ? 67.287 -2.329 -2.457 1.00 0.00 12 PRO A O 7
ATOM 8803 N N . SER A 1 13 ? 67.088 -4.497 -2.165 1.00 0.00 13 SER A N 7
ATOM 8804 C CA . SER A 1 13 ? 68.497 -4.734 -2.592 1.00 0.00 13 SER A CA 7
ATOM 8805 C C . SER A 1 13 ? 68.701 -4.271 -4.041 1.00 0.00 13 SER A C 7
ATOM 8806 O O . SER A 1 13 ? 69.720 -3.704 -4.382 1.00 0.00 13 SER A O 7
ATOM 8814 N N . GLN A 1 14 ? 67.746 -4.518 -4.901 1.00 0.00 14 GLN A N 7
ATOM 8815 C CA . GLN A 1 14 ? 67.901 -4.106 -6.329 1.00 0.00 14 GLN A CA 7
ATOM 8816 C C . GLN A 1 14 ? 67.555 -2.621 -6.495 1.00 0.00 14 GLN A C 7
ATOM 8817 O O . GLN A 1 14 ? 67.821 -2.028 -7.522 1.00 0.00 14 GLN A O 7
ATOM 8831 N N . CYS A 1 15 ? 66.982 -2.008 -5.495 1.00 0.00 15 CYS A N 7
ATOM 8832 C CA . CYS A 1 15 ? 66.645 -0.559 -5.613 1.00 0.00 15 CYS A CA 7
ATOM 8833 C C . CYS A 1 15 ? 67.942 0.255 -5.607 1.00 0.00 15 CYS A C 7
ATOM 8834 O O . CYS A 1 15 ? 68.027 1.309 -6.206 1.00 0.00 15 CYS A O 7
ATOM 8841 N N . ILE A 1 16 ? 68.956 -0.239 -4.937 1.00 0.00 16 ILE A N 7
ATOM 8842 C CA . ILE A 1 16 ? 70.271 0.478 -4.879 1.00 0.00 16 ILE A CA 7
ATOM 8843 C C . ILE A 1 16 ? 71.359 -0.448 -5.422 1.00 0.00 16 ILE A C 7
ATOM 8844 O O . ILE A 1 16 ? 71.352 -1.637 -5.170 1.00 0.00 16 ILE A O 7
ATOM 8860 N N . LYS A 1 17 ? 72.290 0.088 -6.173 1.00 0.00 17 LYS A N 7
ATOM 8861 C CA . LYS A 1 17 ? 73.391 -0.749 -6.752 1.00 0.00 17 LYS A CA 7
ATOM 8862 C C . LYS A 1 17 ? 74.741 -0.175 -6.328 1.00 0.00 17 LYS A C 7
ATOM 8863 O O . LYS A 1 17 ? 74.914 1.024 -6.244 1.00 0.00 17 LYS A O 7
ATOM 8882 N N . GLN A 1 18 ? 75.706 -1.016 -6.065 1.00 0.00 18 GLN A N 7
ATOM 8883 C CA . GLN A 1 18 ? 77.044 -0.499 -5.652 1.00 0.00 18 GLN A CA 7
ATOM 8884 C C . GLN A 1 18 ? 77.890 -0.224 -6.896 1.00 0.00 18 GLN A C 7
ATOM 8885 O O . GLN A 1 18 ? 78.005 -1.053 -7.777 1.00 0.00 18 GLN A O 7
ATOM 8899 N N . SER A 1 19 ? 78.485 0.941 -6.972 1.00 0.00 19 SER A N 7
ATOM 8900 C CA . SER A 1 19 ? 79.339 1.296 -8.150 1.00 0.00 19 SER A CA 7
ATOM 8901 C C . SER A 1 19 ? 80.760 1.558 -7.659 1.00 0.00 19 SER A C 7
ATOM 8902 O O . SER A 1 19 ? 80.976 2.329 -6.744 1.00 0.00 19 SER A O 7
ATOM 8910 N N . GLY A 1 20 ? 81.732 0.926 -8.254 1.00 0.00 20 GLY A N 7
ATOM 8911 C CA . GLY A 1 20 ? 83.139 1.143 -7.810 1.00 0.00 20 GLY A CA 7
ATOM 8912 C C . GLY A 1 20 ? 83.210 1.068 -6.280 1.00 0.00 20 GLY A C 7
ATOM 8913 O O . GLY A 1 20 ? 83.105 0.007 -5.697 1.00 0.00 20 GLY A O 7
ATOM 8917 N N . VAL A 1 21 ? 83.387 2.196 -5.632 1.00 0.00 21 VAL A N 7
ATOM 8918 C CA . VAL A 1 21 ? 83.470 2.227 -4.134 1.00 0.00 21 VAL A CA 7
ATOM 8919 C C . VAL A 1 21 ? 82.380 3.144 -3.568 1.00 0.00 21 VAL A C 7
ATOM 8920 O O . VAL A 1 21 ? 82.473 3.607 -2.448 1.00 0.00 21 VAL A O 7
ATOM 8933 N N . GLN A 1 22 ? 81.352 3.415 -4.336 1.00 0.00 22 GLN A N 7
ATOM 8934 C CA . GLN A 1 22 ? 80.248 4.314 -3.855 1.00 0.00 22 GLN A CA 7
ATOM 8935 C C . GLN A 1 22 ? 78.886 3.659 -4.100 1.00 0.00 22 GLN A C 7
ATOM 8936 O O . GLN A 1 22 ? 78.763 2.707 -4.845 1.00 0.00 22 GLN A O 7
ATOM 8950 N N . TYR A 1 23 ? 77.862 4.177 -3.468 1.00 0.00 23 TYR A N 7
ATOM 8951 C CA . TYR A 1 23 ? 76.479 3.627 -3.627 1.00 0.00 23 TYR A CA 7
ATOM 8952 C C . TYR A 1 23 ? 75.583 4.705 -4.239 1.00 0.00 23 TYR A C 7
ATOM 8953 O O . TYR A 1 23 ? 75.676 5.867 -3.897 1.00 0.00 23 TYR A O 7
ATOM 8971 N N . THR A 1 24 ? 74.706 4.328 -5.131 1.00 0.00 24 THR A N 7
ATOM 8972 C CA . THR A 1 24 ? 73.784 5.326 -5.752 1.00 0.00 24 THR A CA 7
ATOM 8973 C C . THR A 1 24 ? 72.394 4.703 -5.890 1.00 0.00 24 THR A C 7
ATOM 8974 O O . THR A 1 24 ? 72.246 3.504 -6.022 1.00 0.00 24 THR A O 7
ATOM 8985 N N . TYR A 1 25 ? 71.373 5.512 -5.846 1.00 0.00 25 TYR A N 7
ATOM 8986 C CA . TYR A 1 25 ? 69.986 4.981 -5.960 1.00 0.00 25 TYR A CA 7
ATOM 8987 C C . TYR A 1 25 ? 69.675 4.683 -7.431 1.00 0.00 25 TYR A C 7
ATOM 8988 O O . TYR A 1 25 ? 69.858 5.518 -8.295 1.00 0.00 25 TYR A O 7
ATOM 9006 N N . ASN A 1 26 ? 69.201 3.499 -7.719 1.00 0.00 26 ASN A N 7
ATOM 9007 C CA . ASN A 1 26 ? 68.868 3.142 -9.128 1.00 0.00 26 ASN A CA 7
ATOM 9008 C C . ASN A 1 26 ? 67.448 3.609 -9.444 1.00 0.00 26 ASN A C 7
ATOM 9009 O O . ASN A 1 26 ? 66.504 2.848 -9.370 1.00 0.00 26 ASN A O 7
ATOM 9020 N N . SER A 1 27 ? 67.286 4.852 -9.793 1.00 0.00 27 SER A N 7
ATOM 9021 C CA . SER A 1 27 ? 65.924 5.364 -10.111 1.00 0.00 27 SER A CA 7
ATOM 9022 C C . SER A 1 27 ? 65.540 4.933 -11.526 1.00 0.00 27 SER A C 7
ATOM 9023 O O . SER A 1 27 ? 64.435 5.163 -11.978 1.00 0.00 27 SER A O 7
ATOM 9031 N N . GLY A 1 28 ? 66.447 4.315 -12.232 1.00 0.00 28 GLY A N 7
ATOM 9032 C CA . GLY A 1 28 ? 66.137 3.876 -13.621 1.00 0.00 28 GLY A CA 7
ATOM 9033 C C . GLY A 1 28 ? 64.831 3.079 -13.629 1.00 0.00 28 GLY A C 7
ATOM 9034 O O . GLY A 1 28 ? 64.266 2.812 -14.672 1.00 0.00 28 GLY A O 7
ATOM 9038 N N . VAL A 1 29 ? 64.341 2.709 -12.469 1.00 0.00 29 VAL A N 7
ATOM 9039 C CA . VAL A 1 29 ? 63.058 1.938 -12.391 1.00 0.00 29 VAL A CA 7
ATOM 9040 C C . VAL A 1 29 ? 61.970 2.849 -11.819 1.00 0.00 29 VAL A C 7
ATOM 9041 O O . VAL A 1 29 ? 62.134 3.457 -10.781 1.00 0.00 29 VAL A O 7
ATOM 9054 N N . SER A 1 30 ? 60.865 2.953 -12.499 1.00 0.00 30 SER A N 7
ATOM 9055 C CA . SER A 1 30 ? 59.762 3.830 -12.015 1.00 0.00 30 SER A CA 7
ATOM 9056 C C . SER A 1 30 ? 59.113 3.232 -10.762 1.00 0.00 30 SER A C 7
ATOM 9057 O O . SER A 1 30 ? 58.550 3.937 -9.949 1.00 0.00 30 SER A O 7
ATOM 9065 N N . VAL A 1 31 ? 59.157 1.936 -10.613 1.00 0.00 31 VAL A N 7
ATOM 9066 C CA . VAL A 1 31 ? 58.503 1.303 -9.429 1.00 0.00 31 VAL A CA 7
ATOM 9067 C C . VAL A 1 31 ? 59.108 1.822 -8.117 1.00 0.00 31 VAL A C 7
ATOM 9068 O O . VAL A 1 31 ? 58.399 2.055 -7.159 1.00 0.00 31 VAL A O 7
ATOM 9081 N N . CYS A 1 32 ? 60.399 2.001 -8.046 1.00 0.00 32 CYS A N 7
ATOM 9082 C CA . CYS A 1 32 ? 60.994 2.497 -6.768 1.00 0.00 32 CYS A CA 7
ATOM 9083 C C . CYS A 1 32 ? 60.529 3.931 -6.493 1.00 0.00 32 CYS A C 7
ATOM 9084 O O . CYS A 1 32 ? 60.226 4.296 -5.369 1.00 0.00 32 CYS A O 7
ATOM 9091 N N . MET A 1 33 ? 60.462 4.752 -7.507 1.00 0.00 33 MET A N 7
ATOM 9092 C CA . MET A 1 33 ? 60.013 6.156 -7.288 1.00 0.00 33 MET A CA 7
ATOM 9093 C C . MET A 1 33 ? 58.487 6.202 -7.223 1.00 0.00 33 MET A C 7
ATOM 9094 O O . MET A 1 33 ? 57.903 7.204 -6.861 1.00 0.00 33 MET A O 7
ATOM 9108 N N . GLN A 1 34 ? 57.836 5.122 -7.558 1.00 0.00 34 GLN A N 7
ATOM 9109 C CA . GLN A 1 34 ? 56.350 5.103 -7.498 1.00 0.00 34 GLN A CA 7
ATOM 9110 C C . GLN A 1 34 ? 55.930 5.353 -6.050 1.00 0.00 34 GLN A C 7
ATOM 9111 O O . GLN A 1 34 ? 54.988 6.071 -5.773 1.00 0.00 34 GLN A O 7
ATOM 9125 N N . GLY A 1 35 ? 56.636 4.764 -5.124 1.00 0.00 35 GLY A N 7
ATOM 9126 C CA . GLY A 1 35 ? 56.305 4.957 -3.685 1.00 0.00 35 GLY A CA 7
ATOM 9127 C C . GLY A 1 35 ? 56.882 6.291 -3.201 1.00 0.00 35 GLY A C 7
ATOM 9128 O O . GLY A 1 35 ? 56.191 7.093 -2.606 1.00 0.00 35 GLY A O 7
ATOM 9132 N N . LEU A 1 36 ? 58.148 6.532 -3.437 1.00 0.00 36 LEU A N 7
ATOM 9133 C CA . LEU A 1 36 ? 58.754 7.816 -2.963 1.00 0.00 36 LEU A CA 7
ATOM 9134 C C . LEU A 1 36 ? 58.024 9.002 -3.607 1.00 0.00 36 LEU A C 7
ATOM 9135 O O . LEU A 1 36 ? 57.743 9.991 -2.958 1.00 0.00 36 LEU A O 7
ATOM 9151 N N . ASN A 1 37 ? 57.705 8.913 -4.870 1.00 0.00 37 ASN A N 7
ATOM 9152 C CA . ASN A 1 37 ? 56.983 10.035 -5.541 1.00 0.00 37 ASN A CA 7
ATOM 9153 C C . ASN A 1 37 ? 55.642 10.276 -4.845 1.00 0.00 37 ASN A C 7
ATOM 9154 O O . ASN A 1 37 ? 55.214 11.399 -4.666 1.00 0.00 37 ASN A O 7
ATOM 9165 N N . GLU A 1 38 ? 54.968 9.226 -4.470 1.00 0.00 38 GLU A N 7
ATOM 9166 C CA . GLU A 1 38 ? 53.648 9.386 -3.802 1.00 0.00 38 GLU A CA 7
ATOM 9167 C C . GLU A 1 38 ? 53.861 9.752 -2.332 1.00 0.00 38 GLU A C 7
ATOM 9168 O O . GLU A 1 38 ? 52.927 10.057 -1.617 1.00 0.00 38 GLU A O 7
ATOM 9180 N N . GLY A 1 39 ? 55.086 9.745 -1.877 1.00 0.00 39 GLY A N 7
ATOM 9181 C CA . GLY A 1 39 ? 55.355 10.116 -0.458 1.00 0.00 39 GLY A CA 7
ATOM 9182 C C . GLY A 1 39 ? 55.048 8.939 0.467 1.00 0.00 39 GLY A C 7
ATOM 9183 O O . GLY A 1 39 ? 54.708 9.125 1.618 1.00 0.00 39 GLY A O 7
ATOM 9187 N N . LYS A 1 40 ? 55.188 7.727 -0.013 1.00 0.00 40 LYS A N 7
ATOM 9188 C CA . LYS A 1 40 ? 54.929 6.535 0.853 1.00 0.00 40 LYS A CA 7
ATOM 9189 C C . LYS A 1 40 ? 56.281 5.961 1.231 1.00 0.00 40 LYS A C 7
ATOM 9190 O O . LYS A 1 40 ? 56.405 5.094 2.075 1.00 0.00 40 LYS A O 7
ATOM 9209 N N . VAL A 1 41 ? 57.302 6.466 0.600 1.00 0.00 41 VAL A N 7
ATOM 9210 C CA . VAL A 1 41 ? 58.689 6.010 0.876 1.00 0.00 41 VAL A CA 7
ATOM 9211 C C . VAL A 1 41 ? 59.586 7.239 0.961 1.00 0.00 41 VAL A C 7
ATOM 9212 O O . VAL A 1 41 ? 59.247 8.305 0.488 1.00 0.00 41 VAL A O 7
ATOM 9225 N N . ARG A 1 42 ? 60.727 7.086 1.554 1.00 0.00 42 ARG A N 7
ATOM 9226 C CA . ARG A 1 42 ? 61.690 8.222 1.685 1.00 0.00 42 ARG A CA 7
ATOM 9227 C C . ARG A 1 42 ? 63.013 7.805 1.047 1.00 0.00 42 ARG A C 7
ATOM 9228 O O . ARG A 1 42 ? 63.923 8.594 0.888 1.00 0.00 42 ARG A O 7
ATOM 9249 N N . GLY A 1 43 ? 63.120 6.557 0.670 1.00 0.00 43 GLY A N 7
ATOM 9250 C CA . GLY A 1 43 ? 64.378 6.054 0.034 1.00 0.00 43 GLY A CA 7
ATOM 9251 C C . GLY A 1 43 ? 64.698 4.672 0.605 1.00 0.00 43 GLY A C 7
ATOM 9252 O O . GLY A 1 43 ? 63.843 4.019 1.159 1.00 0.00 43 GLY A O 7
ATOM 9256 N N . VAL A 1 44 ? 65.924 4.222 0.476 1.00 0.00 44 VAL A N 7
ATOM 9257 C CA . VAL A 1 44 ? 66.312 2.876 1.020 1.00 0.00 44 VAL A CA 7
ATOM 9258 C C . VAL A 1 44 ? 67.467 3.049 2.006 1.00 0.00 44 VAL A C 7
ATOM 9259 O O . VAL A 1 44 ? 68.459 3.681 1.702 1.00 0.00 44 VAL A O 7
ATOM 9272 N N . SER A 1 45 ? 67.361 2.484 3.180 1.00 0.00 45 SER A N 7
ATOM 9273 C CA . SER A 1 45 ? 68.467 2.612 4.171 1.00 0.00 45 SER A CA 7
ATOM 9274 C C . SER A 1 45 ? 69.479 1.503 3.905 1.00 0.00 45 SER A C 7
ATOM 9275 O O . SER A 1 45 ? 69.116 0.368 3.670 1.00 0.00 45 SER A O 7
ATOM 9283 N N . VAL A 1 46 ? 70.745 1.824 3.942 1.00 0.00 46 VAL A N 7
ATOM 9284 C CA . VAL A 1 46 ? 71.793 0.790 3.693 1.00 0.00 46 VAL A CA 7
ATOM 9285 C C . VAL A 1 46 ? 72.862 0.877 4.775 1.00 0.00 46 VAL A C 7
ATOM 9286 O O . VAL A 1 46 ? 73.351 1.943 5.098 1.00 0.00 46 VAL A O 7
ATOM 9299 N N . SER A 1 47 ? 73.239 -0.246 5.321 1.00 0.00 47 SER A N 7
ATOM 9300 C CA . SER A 1 47 ? 74.295 -0.276 6.375 1.00 0.00 47 SER A CA 7
ATOM 9301 C C . SER A 1 47 ? 75.407 -1.193 5.891 1.00 0.00 47 SER A C 7
ATOM 9302 O O . SER A 1 47 ? 75.155 -2.194 5.249 1.00 0.00 47 SER A O 7
ATOM 9310 N N . GLY A 1 48 ? 76.635 -0.848 6.169 1.00 0.00 48 GLY A N 7
ATOM 9311 C CA . GLY A 1 48 ? 77.782 -1.694 5.691 1.00 0.00 48 GLY A CA 7
ATOM 9312 C C . GLY A 1 48 ? 78.765 -1.981 6.826 1.00 0.00 48 GLY A C 7
ATOM 9313 O O . GLY A 1 48 ? 79.037 -1.139 7.660 1.00 0.00 48 GLY A O 7
ATOM 9317 N N . VAL A 1 49 ? 79.316 -3.172 6.839 1.00 0.00 49 VAL A N 7
ATOM 9318 C CA . VAL A 1 49 ? 80.313 -3.558 7.890 1.00 0.00 49 VAL A CA 7
ATOM 9319 C C . VAL A 1 49 ? 81.589 -4.070 7.217 1.00 0.00 49 VAL A C 7
ATOM 9320 O O . VAL A 1 49 ? 81.549 -4.925 6.356 1.00 0.00 49 VAL A O 7
ATOM 9333 N N . PHE A 1 50 ? 82.722 -3.557 7.619 1.00 0.00 50 PHE A N 7
ATOM 9334 C CA . PHE A 1 50 ? 84.019 -4.002 7.034 1.00 0.00 50 PHE A CA 7
ATOM 9335 C C . PHE A 1 50 ? 84.714 -4.925 8.044 1.00 0.00 50 PHE A C 7
ATOM 9336 O O . PHE A 1 50 ? 85.004 -4.539 9.159 1.00 0.00 50 PHE A O 7
ATOM 9353 N N . TYR A 1 51 ? 84.973 -6.149 7.658 1.00 0.00 51 TYR A N 7
ATOM 9354 C CA . TYR A 1 51 ? 85.638 -7.115 8.587 1.00 0.00 51 TYR A CA 7
ATOM 9355 C C . TYR A 1 51 ? 87.138 -7.138 8.306 1.00 0.00 51 TYR A C 7
ATOM 9356 O O . TYR A 1 51 ? 87.570 -7.397 7.200 1.00 0.00 51 TYR A O 7
ATOM 9374 N N . TYR A 1 52 ? 87.936 -6.865 9.308 1.00 0.00 52 TYR A N 7
ATOM 9375 C CA . TYR A 1 52 ? 89.420 -6.862 9.126 1.00 0.00 52 TYR A CA 7
ATOM 9376 C C . TYR A 1 52 ? 90.028 -8.069 9.842 1.00 0.00 52 TYR A C 7
ATOM 9377 O O . TYR A 1 52 ? 89.787 -8.295 11.012 1.00 0.00 52 TYR A O 7
ATOM 9395 N N . ASN A 1 53 ? 90.829 -8.842 9.151 1.00 0.00 53 ASN A N 7
ATOM 9396 C CA . ASN A 1 53 ? 91.473 -10.028 9.793 1.00 0.00 53 ASN A CA 7
ATOM 9397 C C . ASN A 1 53 ? 92.033 -9.623 11.158 1.00 0.00 53 ASN A C 7
ATOM 9398 O O . ASN A 1 53 ? 92.325 -10.453 11.995 1.00 0.00 53 ASN A O 7
ATOM 9409 N N . ASP A 1 54 ? 92.186 -8.347 11.381 1.00 0.00 54 ASP A N 7
ATOM 9410 C CA . ASP A 1 54 ? 92.727 -7.875 12.684 1.00 0.00 54 ASP A CA 7
ATOM 9411 C C . ASP A 1 54 ? 91.706 -8.183 13.782 1.00 0.00 54 ASP A C 7
ATOM 9412 O O . ASP A 1 54 ? 91.908 -7.878 14.940 1.00 0.00 54 ASP A O 7
ATOM 9421 N N . GLY A 1 55 ? 90.611 -8.800 13.423 1.00 0.00 55 GLY A N 7
ATOM 9422 C CA . GLY A 1 55 ? 89.578 -9.146 14.439 1.00 0.00 55 GLY A CA 7
ATOM 9423 C C . GLY A 1 55 ? 88.802 -7.892 14.840 1.00 0.00 55 GLY A C 7
ATOM 9424 O O . GLY A 1 55 ? 88.231 -7.829 15.911 1.00 0.00 55 GLY A O 7
ATOM 9428 N N . THR A 1 56 ? 88.778 -6.893 13.991 1.00 0.00 56 THR A N 7
ATOM 9429 C CA . THR A 1 56 ? 88.039 -5.629 14.314 1.00 0.00 56 THR A CA 7
ATOM 9430 C C . THR A 1 56 ? 86.983 -5.358 13.253 1.00 0.00 56 THR A C 7
ATOM 9431 O O . THR A 1 56 ? 87.136 -5.718 12.110 1.00 0.00 56 THR A O 7
ATOM 9442 N N . THR A 1 57 ? 85.903 -4.720 13.631 1.00 0.00 57 THR A N 7
ATOM 9443 C CA . THR A 1 57 ? 84.817 -4.416 12.643 1.00 0.00 57 THR A CA 7
ATOM 9444 C C . THR A 1 57 ? 84.360 -2.966 12.792 1.00 0.00 57 THR A C 7
ATOM 9445 O O . THR A 1 57 ? 84.172 -2.462 13.882 1.00 0.00 57 THR A O 7
ATOM 9456 N N . SER A 1 58 ? 84.148 -2.309 11.683 1.00 0.00 58 SER A N 7
ATOM 9457 C CA . SER A 1 58 ? 83.662 -0.896 11.688 1.00 0.00 58 SER A CA 7
ATOM 9458 C C . SER A 1 58 ? 82.326 -0.877 10.950 1.00 0.00 58 SER A C 7
ATOM 9459 O O . SER A 1 58 ? 82.154 -1.592 9.989 1.00 0.00 58 SER A O 7
ATOM 9467 N N . ASN A 1 59 ? 81.374 -0.083 11.369 1.00 0.00 59 ASN A N 7
ATOM 9468 C CA . ASN A 1 59 ? 80.058 -0.058 10.649 1.00 0.00 59 ASN A CA 7
ATOM 9469 C C . ASN A 1 59 ? 79.611 1.372 10.430 1.00 0.00 59 ASN A C 7
ATOM 9470 O O . ASN A 1 59 ? 79.555 2.174 11.341 1.00 0.00 59 ASN A O 7
ATOM 9481 N N . PHE A 1 60 ? 79.257 1.673 9.219 1.00 0.00 60 PHE A N 7
ATOM 9482 C CA . PHE A 1 60 ? 78.759 3.037 8.876 1.00 0.00 60 PHE A CA 7
ATOM 9483 C C . PHE A 1 60 ? 77.321 2.903 8.401 1.00 0.00 60 PHE A C 7
ATOM 9484 O O . PHE A 1 60 ? 77.018 2.106 7.536 1.00 0.00 60 PHE A O 7
ATOM 9501 N N . LYS A 1 61 ? 76.441 3.672 8.962 1.00 0.00 61 LYS A N 7
ATOM 9502 C CA . LYS A 1 61 ? 75.009 3.614 8.568 1.00 0.00 61 LYS A CA 7
ATOM 9503 C C . LYS A 1 61 ? 74.636 4.933 7.910 1.00 0.00 61 LYS A C 7
ATOM 9504 O O . LYS A 1 61 ? 75.085 5.991 8.301 1.00 0.00 61 LYS A O 7
ATOM 9523 N N . GLY A 1 62 ? 73.820 4.871 6.914 1.00 0.00 62 GLY A N 7
ATOM 9524 C CA . GLY A 1 62 ? 73.400 6.113 6.205 1.00 0.00 62 GLY A CA 7
ATOM 9525 C C . GLY A 1 62 ? 72.181 5.811 5.329 1.00 0.00 62 GLY A C 7
ATOM 9526 O O . GLY A 1 62 ? 71.801 4.669 5.161 1.00 0.00 62 GLY A O 7
ATOM 9530 N N . VAL A 1 63 ? 71.561 6.829 4.779 1.00 0.00 63 VAL A N 7
ATOM 9531 C CA . VAL A 1 63 ? 70.353 6.618 3.913 1.00 0.00 63 VAL A CA 7
ATOM 9532 C C . VAL A 1 63 ? 70.681 7.026 2.474 1.00 0.00 63 VAL A C 7
ATOM 9533 O O . VAL A 1 63 ? 71.142 8.120 2.222 1.00 0.00 63 VAL A O 7
ATOM 9546 N N . VAL A 1 64 ? 70.455 6.152 1.524 1.00 0.00 64 VAL A N 7
ATOM 9547 C CA . VAL A 1 64 ? 70.766 6.490 0.099 1.00 0.00 64 VAL A CA 7
ATOM 9548 C C . VAL A 1 64 ? 69.497 6.984 -0.610 1.00 0.00 64 VAL A C 7
ATOM 9549 O O . VAL A 1 64 ? 68.531 6.258 -0.752 1.00 0.00 64 VAL A O 7
ATOM 9562 N N . THR A 1 65 ? 69.508 8.214 -1.071 1.00 0.00 65 THR A N 7
ATOM 9563 C CA . THR A 1 65 ? 68.325 8.786 -1.796 1.00 0.00 65 THR A CA 7
ATOM 9564 C C . THR A 1 65 ? 68.807 9.339 -3.146 1.00 0.00 65 THR A C 7
ATOM 9565 O O . THR A 1 65 ? 69.936 9.774 -3.261 1.00 0.00 65 THR A O 7
ATOM 9576 N N . PRO A 1 66 ? 67.973 9.337 -4.161 1.00 0.00 66 PRO A N 7
ATOM 9577 C CA . PRO A 1 66 ? 68.352 9.865 -5.502 1.00 0.00 66 PRO A CA 7
ATOM 9578 C C . PRO A 1 66 ? 69.248 11.110 -5.425 1.00 0.00 66 PRO A C 7
ATOM 9579 O O . PRO A 1 66 ? 69.944 11.434 -6.368 1.00 0.00 66 PRO A O 7
ATOM 9590 N N . SER A 1 67 ? 69.218 11.824 -4.322 1.00 0.00 67 SER A N 7
ATOM 9591 C CA . SER A 1 67 ? 70.047 13.069 -4.193 1.00 0.00 67 SER A CA 7
ATOM 9592 C C . SER A 1 67 ? 71.137 12.913 -3.121 1.00 0.00 67 SER A C 7
ATOM 9593 O O . SER A 1 67 ? 72.065 13.696 -3.071 1.00 0.00 67 SER A O 7
ATOM 9601 N N . THR A 1 68 ? 71.036 11.929 -2.258 1.00 0.00 68 THR A N 7
ATOM 9602 C CA . THR A 1 68 ? 72.071 11.751 -1.184 1.00 0.00 68 THR A CA 7
ATOM 9603 C C . THR A 1 68 ? 72.753 10.376 -1.325 1.00 0.00 68 THR A C 7
ATOM 9604 O O . THR A 1 68 ? 72.165 9.365 -0.996 1.00 0.00 68 THR A O 7
ATOM 9615 N N . PRO A 1 69 ? 73.989 10.327 -1.786 1.00 0.00 69 PRO A N 7
ATOM 9616 C CA . PRO A 1 69 ? 74.743 9.048 -1.934 1.00 0.00 69 PRO A CA 7
ATOM 9617 C C . PRO A 1 69 ? 75.567 8.705 -0.678 1.00 0.00 69 PRO A C 7
ATOM 9618 O O . PRO A 1 69 ? 75.816 9.551 0.158 1.00 0.00 69 PRO A O 7
ATOM 9629 N N . VAL A 1 70 ? 75.999 7.470 -0.552 1.00 0.00 70 VAL A N 7
ATOM 9630 C CA . VAL A 1 70 ? 76.824 7.046 0.633 1.00 0.00 70 VAL A CA 7
ATOM 9631 C C . VAL A 1 70 ? 78.102 6.372 0.126 1.00 0.00 70 VAL A C 7
ATOM 9632 O O . VAL A 1 70 ? 78.056 5.514 -0.728 1.00 0.00 70 VAL A O 7
ATOM 9645 N N . ASN A 1 71 ? 79.245 6.777 0.620 1.00 0.00 71 ASN A N 7
ATOM 9646 C CA . ASN A 1 71 ? 80.535 6.185 0.132 1.00 0.00 71 ASN A CA 7
ATOM 9647 C C . ASN A 1 71 ? 81.075 5.121 1.094 1.00 0.00 71 ASN A C 7
ATOM 9648 O O . ASN A 1 71 ? 81.182 5.339 2.283 1.00 0.00 71 ASN A O 7
ATOM 9659 N N . THR A 1 72 ? 81.463 3.981 0.574 1.00 0.00 72 THR A N 7
ATOM 9660 C CA . THR A 1 72 ? 82.054 2.901 1.427 1.00 0.00 72 THR A CA 7
ATOM 9661 C C . THR A 1 72 ? 83.557 2.889 1.157 1.00 0.00 72 THR A C 7
ATOM 9662 O O . THR A 1 72 ? 84.246 1.918 1.402 1.00 0.00 72 THR A O 7
ATOM 9673 N N . ASN A 1 73 ? 84.060 3.975 0.635 1.00 0.00 73 ASN A N 7
ATOM 9674 C CA . ASN A 1 73 ? 85.509 4.066 0.316 1.00 0.00 73 ASN A CA 7
ATOM 9675 C C . ASN A 1 73 ? 86.319 4.058 1.606 1.00 0.00 73 ASN A C 7
ATOM 9676 O O . ASN A 1 73 ? 87.129 4.932 1.847 1.00 0.00 73 ASN A O 7
ATOM 9687 N N . GLN A 1 74 ? 86.120 3.071 2.436 1.00 0.00 74 GLN A N 7
ATOM 9688 C CA . GLN A 1 74 ? 86.894 3.007 3.710 1.00 0.00 74 GLN A CA 7
ATOM 9689 C C . GLN A 1 74 ? 88.376 3.236 3.400 1.00 0.00 74 GLN A C 7
ATOM 9690 O O . GLN A 1 74 ? 88.785 3.209 2.256 1.00 0.00 74 GLN A O 7
ATOM 9704 N N . ASP A 1 75 ? 89.181 3.480 4.395 1.00 0.00 75 ASP A N 7
ATOM 9705 C CA . ASP A 1 75 ? 90.623 3.729 4.119 1.00 0.00 75 ASP A CA 7
ATOM 9706 C C . ASP A 1 75 ? 91.214 2.534 3.365 1.00 0.00 75 ASP A C 7
ATOM 9707 O O . ASP A 1 75 ? 91.244 1.423 3.857 1.00 0.00 75 ASP A O 7
ATOM 9716 N N . ILE A 1 76 ? 91.677 2.768 2.166 1.00 0.00 76 ILE A N 7
ATOM 9717 C CA . ILE A 1 76 ? 92.266 1.669 1.347 1.00 0.00 76 ILE A CA 7
ATOM 9718 C C . ILE A 1 76 ? 93.593 1.231 1.958 1.00 0.00 76 ILE A C 7
ATOM 9719 O O . ILE A 1 76 ? 93.904 0.058 2.001 1.00 0.00 76 ILE A O 7
ATOM 9735 N N . ASN A 1 77 ? 94.383 2.152 2.439 1.00 0.00 77 ASN A N 7
ATOM 9736 C CA . ASN A 1 77 ? 95.682 1.744 3.038 1.00 0.00 77 ASN A CA 7
ATOM 9737 C C . ASN A 1 77 ? 95.383 0.734 4.142 1.00 0.00 77 ASN A C 7
ATOM 9738 O O . ASN A 1 77 ? 96.053 -0.264 4.280 1.00 0.00 77 ASN A O 7
ATOM 9749 N N . LYS A 1 78 ? 94.363 0.977 4.915 1.00 0.00 78 LYS A N 7
ATOM 9750 C CA . LYS A 1 78 ? 93.992 0.014 5.989 1.00 0.00 78 LYS A CA 7
ATOM 9751 C C . LYS A 1 78 ? 93.599 -1.320 5.345 1.00 0.00 78 LYS A C 7
ATOM 9752 O O . LYS A 1 78 ? 94.050 -2.377 5.742 1.00 0.00 78 LYS A O 7
ATOM 9771 N N . THR A 1 79 ? 92.740 -1.270 4.365 1.00 0.00 79 THR A N 7
ATOM 9772 C CA . THR A 1 79 ? 92.285 -2.518 3.693 1.00 0.00 79 THR A CA 7
ATOM 9773 C C . THR A 1 79 ? 93.449 -3.152 2.914 1.00 0.00 79 THR A C 7
ATOM 9774 O O . THR A 1 79 ? 93.635 -4.345 2.928 1.00 0.00 79 THR A O 7
ATOM 9785 N N . ASN A 1 80 ? 94.226 -2.371 2.234 1.00 0.00 80 ASN A N 7
ATOM 9786 C CA . ASN A 1 80 ? 95.363 -2.947 1.459 1.00 0.00 80 ASN A CA 7
ATOM 9787 C C . ASN A 1 80 ? 96.348 -3.668 2.387 1.00 0.00 80 ASN A C 7
ATOM 9788 O O . ASN A 1 80 ? 96.959 -4.647 2.008 1.00 0.00 80 ASN A O 7
ATOM 9799 N N . LYS A 1 81 ? 96.532 -3.187 3.582 1.00 0.00 81 LYS A N 7
ATOM 9800 C CA . LYS A 1 81 ? 97.506 -3.845 4.500 1.00 0.00 81 LYS A CA 7
ATOM 9801 C C . LYS A 1 81 ? 96.984 -5.198 4.984 1.00 0.00 81 LYS A C 7
ATOM 9802 O O . LYS A 1 81 ? 97.729 -6.156 5.067 1.00 0.00 81 LYS A O 7
ATOM 9821 N N . VAL A 1 82 ? 95.728 -5.276 5.351 1.00 0.00 82 VAL A N 7
ATOM 9822 C CA . VAL A 1 82 ? 95.174 -6.561 5.889 1.00 0.00 82 VAL A CA 7
ATOM 9823 C C . VAL A 1 82 ? 94.083 -7.124 4.969 1.00 0.00 82 VAL A C 7
ATOM 9824 O O . VAL A 1 82 ? 93.885 -8.320 4.904 1.00 0.00 82 VAL A O 7
ATOM 9837 N N . GLY A 1 83 ? 93.390 -6.294 4.239 1.00 0.00 83 GLY A N 7
ATOM 9838 C CA . GLY A 1 83 ? 92.344 -6.813 3.316 1.00 0.00 83 GLY A CA 7
ATOM 9839 C C . GLY A 1 83 ? 91.028 -7.013 4.063 1.00 0.00 83 GLY A C 7
ATOM 9840 O O . GLY A 1 83 ? 90.976 -7.019 5.278 1.00 0.00 83 GLY A O 7
ATOM 9844 N N . VAL A 1 84 ? 89.971 -7.190 3.324 1.00 0.00 84 VAL A N 7
ATOM 9845 C CA . VAL A 1 84 ? 88.621 -7.414 3.934 1.00 0.00 84 VAL A CA 7
ATOM 9846 C C . VAL A 1 84 ? 88.200 -8.859 3.655 1.00 0.00 84 VAL A C 7
ATOM 9847 O O . VAL A 1 84 ? 88.180 -9.301 2.524 1.00 0.00 84 VAL A O 7
ATOM 9860 N N . GLN A 1 85 ? 87.877 -9.603 4.676 1.00 0.00 85 GLN A N 7
ATOM 9861 C CA . GLN A 1 85 ? 87.476 -11.024 4.465 1.00 0.00 85 GLN A CA 7
ATOM 9862 C C . GLN A 1 85 ? 86.003 -11.125 4.039 1.00 0.00 85 GLN A C 7
ATOM 9863 O O . GLN A 1 85 ? 85.703 -11.583 2.953 1.00 0.00 85 GLN A O 7
ATOM 9877 N N . LYS A 1 86 ? 85.081 -10.732 4.890 1.00 0.00 86 LYS A N 7
ATOM 9878 C CA . LYS A 1 86 ? 83.616 -10.835 4.545 1.00 0.00 86 LYS A CA 7
ATOM 9879 C C . LYS A 1 86 ? 82.971 -9.444 4.426 1.00 0.00 86 LYS A C 7
ATOM 9880 O O . LYS A 1 86 ? 83.281 -8.538 5.170 1.00 0.00 86 LYS A O 7
ATOM 9899 N N . TYR A 1 87 ? 82.054 -9.287 3.492 1.00 0.00 87 TYR A N 7
ATOM 9900 C CA . TYR A 1 87 ? 81.343 -7.974 3.305 1.00 0.00 87 TYR A CA 7
ATOM 9901 C C . TYR A 1 87 ? 79.839 -8.203 3.496 1.00 0.00 87 TYR A C 7
ATOM 9902 O O . TYR A 1 87 ? 79.289 -9.158 2.982 1.00 0.00 87 TYR A O 7
ATOM 9920 N N . ARG A 1 88 ? 79.165 -7.354 4.241 1.00 0.00 88 ARG A N 7
ATOM 9921 C CA . ARG A 1 88 ? 77.693 -7.555 4.473 1.00 0.00 88 ARG A CA 7
ATOM 9922 C C . ARG A 1 88 ? 76.932 -6.230 4.345 1.00 0.00 88 ARG A C 7
ATOM 9923 O O . ARG A 1 88 ? 77.274 -5.241 4.963 1.00 0.00 88 ARG A O 7
ATOM 9944 N N . ALA A 1 89 ? 75.885 -6.221 3.551 1.00 0.00 89 ALA A N 7
ATOM 9945 C CA . ALA A 1 89 ? 75.058 -4.980 3.372 1.00 0.00 89 ALA A CA 7
ATOM 9946 C C . ALA A 1 89 ? 73.590 -5.286 3.698 1.00 0.00 89 ALA A C 7
ATOM 9947 O O . ALA A 1 89 ? 73.035 -6.259 3.231 1.00 0.00 89 ALA A O 7
ATOM 9954 N N . LEU A 1 90 ? 72.954 -4.449 4.486 1.00 0.00 90 LEU A N 7
ATOM 9955 C CA . LEU A 1 90 ? 71.509 -4.670 4.836 1.00 0.00 90 LEU A CA 7
ATOM 9956 C C . LEU A 1 90 ? 70.666 -3.612 4.119 1.00 0.00 90 LEU A C 7
ATOM 9957 O O . LEU A 1 90 ? 70.964 -2.439 4.183 1.00 0.00 90 LEU A O 7
ATOM 9973 N N . THR A 1 91 ? 69.627 -4.016 3.422 1.00 0.00 91 THR A N 7
ATOM 9974 C CA . THR A 1 91 ? 68.772 -3.024 2.677 1.00 0.00 91 THR A CA 7
ATOM 9975 C C . THR A 1 91 ? 67.302 -3.147 3.108 1.00 0.00 91 THR A C 7
ATOM 9976 O O . THR A 1 91 ? 66.691 -4.191 2.996 1.00 0.00 91 THR A O 7
ATOM 9987 N N . GLU A 1 92 ? 66.743 -2.069 3.607 1.00 0.00 92 GLU A N 7
ATOM 9988 C CA . GLU A 1 92 ? 65.311 -2.078 4.063 1.00 0.00 92 GLU A CA 7
ATOM 9989 C C . GLU A 1 92 ? 64.578 -0.837 3.531 1.00 0.00 92 GLU A C 7
ATOM 9990 O O . GLU A 1 92 ? 65.167 0.206 3.341 1.00 0.00 92 GLU A O 7
ATOM 10002 N N . TRP A 1 93 ? 63.288 -0.934 3.312 1.00 0.00 93 TRP A N 7
ATOM 10003 C CA . TRP A 1 93 ? 62.522 0.252 2.821 1.00 0.00 93 TRP A CA 7
ATOM 10004 C C . TRP A 1 93 ? 62.505 1.319 3.924 1.00 0.00 93 TRP A C 7
ATOM 10005 O O . TRP A 1 93 ? 62.403 1.012 5.095 1.00 0.00 93 TRP A O 7
ATOM 10026 N N . VAL A 1 94 ? 62.619 2.572 3.551 1.00 0.00 94 VAL A N 7
ATOM 10027 C CA . VAL A 1 94 ? 62.631 3.688 4.557 1.00 0.00 94 VAL A CA 7
ATOM 10028 C C . VAL A 1 94 ? 61.455 4.634 4.303 1.00 0.00 94 VAL A C 7
ATOM 10029 O O . VAL A 1 94 ? 61.242 5.084 3.197 1.00 0.00 94 VAL A O 7
ATOM 10042 N N . GLY A 1 95 ? 60.698 4.947 5.326 1.00 0.00 95 GLY A N 7
ATOM 10043 C CA . GLY A 1 95 ? 59.533 5.880 5.167 1.00 0.00 95 GLY A CA 7
ATOM 10044 C C . GLY A 1 95 ? 58.235 5.131 5.461 1.00 0.00 95 GLY A C 7
ATOM 10045 O O . GLY A 1 95 ? 57.158 5.692 5.407 1.00 0.00 95 GLY A O 7
ATOM 10049 N N . SER A 1 96 ? 58.325 3.868 5.776 1.00 0.00 96 SER A N 7
ATOM 10050 C CA . SER A 1 96 ? 57.091 3.087 6.080 1.00 0.00 96 SER A CA 7
ATOM 10051 C C . SER A 1 96 ? 56.734 3.279 7.553 1.00 0.00 96 SER A C 7
ATOM 10052 O O . SER A 1 96 ? 57.491 2.928 8.436 1.00 0.00 96 SER A O 7
ATOM 10060 N N . ARG A 1 97 ? 55.589 3.841 7.829 1.00 0.00 97 ARG A N 7
ATOM 10061 C CA . ARG A 1 97 ? 55.190 4.063 9.247 1.00 0.00 97 ARG A CA 7
ATOM 10062 C C . ARG A 1 97 ? 54.468 2.822 9.774 1.00 0.00 97 ARG A C 7
ATOM 10063 O O . ARG A 1 97 ? 53.686 2.204 9.080 1.00 0.00 97 ARG A O 7
ATOM 10084 N N . SER A 1 98 ? 54.732 2.447 10.996 1.00 0.00 98 SER A N 7
ATOM 10085 C CA . SER A 1 98 ? 54.066 1.242 11.564 1.00 0.00 98 SER A CA 7
ATOM 10086 C C . SER A 1 98 ? 54.149 1.283 13.091 1.00 0.00 98 SER A C 7
ATOM 10087 O O . SER A 1 98 ? 55.253 1.245 13.608 1.00 0.00 98 SER A O 7
ATOM 10095 N N . GLY A 1 1 ? 40.813 4.255 -0.968 1.00 0.00 1 GLY A N 8
ATOM 10096 C CA . GLY A 1 1 ? 40.976 4.018 -2.469 1.00 0.00 1 GLY A CA 8
ATOM 10097 C C . GLY A 1 1 ? 42.294 4.285 -3.112 1.00 0.00 1 GLY A C 8
ATOM 10098 O O . GLY A 1 1 ? 43.107 5.025 -2.598 1.00 0.00 1 GLY A O 8
ATOM 10104 N N . GLY A 1 2 ? 42.544 3.691 -4.250 1.00 0.00 2 GLY A N 8
ATOM 10105 C CA . GLY A 1 2 ? 43.847 3.916 -4.944 1.00 0.00 2 GLY A CA 8
ATOM 10106 C C . GLY A 1 2 ? 44.860 2.872 -4.470 1.00 0.00 2 GLY A C 8
ATOM 10107 O O . GLY A 1 2 ? 45.934 2.738 -5.021 1.00 0.00 2 GLY A O 8
ATOM 10111 N N . SER A 1 3 ? 44.523 2.132 -3.450 1.00 0.00 3 SER A N 8
ATOM 10112 C CA . SER A 1 3 ? 45.463 1.095 -2.938 1.00 0.00 3 SER A CA 8
ATOM 10113 C C . SER A 1 3 ? 45.732 0.073 -4.045 1.00 0.00 3 SER A C 8
ATOM 10114 O O . SER A 1 3 ? 44.860 -0.246 -4.828 1.00 0.00 3 SER A O 8
ATOM 10122 N N . GLY A 1 4 ? 46.928 -0.443 -4.121 1.00 0.00 4 GLY A N 8
ATOM 10123 C CA . GLY A 1 4 ? 47.232 -1.443 -5.185 1.00 0.00 4 GLY A CA 8
ATOM 10124 C C . GLY A 1 4 ? 48.702 -1.858 -5.106 1.00 0.00 4 GLY A C 8
ATOM 10125 O O . GLY A 1 4 ? 49.029 -2.924 -4.623 1.00 0.00 4 GLY A O 8
ATOM 10129 N N . TRP A 1 5 ? 49.593 -1.029 -5.579 1.00 0.00 5 TRP A N 8
ATOM 10130 C CA . TRP A 1 5 ? 51.037 -1.389 -5.525 1.00 0.00 5 TRP A CA 8
ATOM 10131 C C . TRP A 1 5 ? 51.464 -1.593 -4.084 1.00 0.00 5 TRP A C 8
ATOM 10132 O O . TRP A 1 5 ? 51.104 -0.846 -3.196 1.00 0.00 5 TRP A O 8
ATOM 10153 N N . ASN A 1 6 ? 52.278 -2.588 -3.872 1.00 0.00 6 ASN A N 8
ATOM 10154 C CA . ASN A 1 6 ? 52.812 -2.860 -2.517 1.00 0.00 6 ASN A CA 8
ATOM 10155 C C . ASN A 1 6 ? 54.318 -3.101 -2.628 1.00 0.00 6 ASN A C 8
ATOM 10156 O O . ASN A 1 6 ? 54.765 -3.951 -3.372 1.00 0.00 6 ASN A O 8
ATOM 10167 N N . ALA A 1 7 ? 55.108 -2.372 -1.889 1.00 0.00 7 ALA A N 8
ATOM 10168 C CA . ALA A 1 7 ? 56.583 -2.578 -1.951 1.00 0.00 7 ALA A CA 8
ATOM 10169 C C . ALA A 1 7 ? 56.907 -3.987 -1.451 1.00 0.00 7 ALA A C 8
ATOM 10170 O O . ALA A 1 7 ? 58.055 -4.358 -1.296 1.00 0.00 7 ALA A O 8
ATOM 10177 N N . ASP A 1 8 ? 55.898 -4.769 -1.178 1.00 0.00 8 ASP A N 8
ATOM 10178 C CA . ASP A 1 8 ? 56.129 -6.151 -0.663 1.00 0.00 8 ASP A CA 8
ATOM 10179 C C . ASP A 1 8 ? 56.652 -7.064 -1.777 1.00 0.00 8 ASP A C 8
ATOM 10180 O O . ASP A 1 8 ? 57.232 -8.099 -1.512 1.00 0.00 8 ASP A O 8
ATOM 10189 N N . ASN A 1 9 ? 56.450 -6.701 -3.018 1.00 0.00 9 ASN A N 8
ATOM 10190 C CA . ASN A 1 9 ? 56.930 -7.564 -4.145 1.00 0.00 9 ASN A CA 8
ATOM 10191 C C . ASN A 1 9 ? 58.246 -7.017 -4.690 1.00 0.00 9 ASN A C 8
ATOM 10192 O O . ASN A 1 9 ? 58.750 -7.486 -5.691 1.00 0.00 9 ASN A O 8
ATOM 10203 N N . VAL A 1 10 ? 58.803 -6.023 -4.046 1.00 0.00 10 VAL A N 8
ATOM 10204 C CA . VAL A 1 10 ? 60.090 -5.430 -4.524 1.00 0.00 10 VAL A CA 8
ATOM 10205 C C . VAL A 1 10 ? 61.159 -5.568 -3.443 1.00 0.00 10 VAL A C 8
ATOM 10206 O O . VAL A 1 10 ? 60.954 -5.193 -2.305 1.00 0.00 10 VAL A O 8
ATOM 10219 N N . ASP A 1 11 ? 62.312 -6.070 -3.790 1.00 0.00 11 ASP A N 8
ATOM 10220 C CA . ASP A 1 11 ? 63.402 -6.189 -2.783 1.00 0.00 11 ASP A CA 8
ATOM 10221 C C . ASP A 1 11 ? 64.114 -4.827 -2.691 1.00 0.00 11 ASP A C 8
ATOM 10222 O O . ASP A 1 11 ? 64.315 -4.176 -3.697 1.00 0.00 11 ASP A O 8
ATOM 10231 N N . PRO A 1 12 ? 64.491 -4.383 -1.513 1.00 0.00 12 PRO A N 8
ATOM 10232 C CA . PRO A 1 12 ? 65.181 -3.067 -1.351 1.00 0.00 12 PRO A CA 8
ATOM 10233 C C . PRO A 1 12 ? 66.619 -3.102 -1.889 1.00 0.00 12 PRO A C 8
ATOM 10234 O O . PRO A 1 12 ? 67.196 -2.085 -2.218 1.00 0.00 12 PRO A O 8
ATOM 10245 N N . SER A 1 13 ? 67.197 -4.269 -1.978 1.00 0.00 13 SER A N 8
ATOM 10246 C CA . SER A 1 13 ? 68.592 -4.381 -2.492 1.00 0.00 13 SER A CA 8
ATOM 10247 C C . SER A 1 13 ? 68.621 -4.054 -3.988 1.00 0.00 13 SER A C 8
ATOM 10248 O O . SER A 1 13 ? 69.532 -3.419 -4.479 1.00 0.00 13 SER A O 8
ATOM 10256 N N . GLN A 1 14 ? 67.629 -4.487 -4.714 1.00 0.00 14 GLN A N 8
ATOM 10257 C CA . GLN A 1 14 ? 67.591 -4.209 -6.178 1.00 0.00 14 GLN A CA 8
ATOM 10258 C C . GLN A 1 14 ? 67.329 -2.718 -6.415 1.00 0.00 14 GLN A C 8
ATOM 10259 O O . GLN A 1 14 ? 67.672 -2.176 -7.446 1.00 0.00 14 GLN A O 8
ATOM 10273 N N . CYS A 1 15 ? 66.728 -2.053 -5.468 1.00 0.00 15 CYS A N 8
ATOM 10274 C CA . CYS A 1 15 ? 66.447 -0.599 -5.642 1.00 0.00 15 CYS A CA 8
ATOM 10275 C C . CYS A 1 15 ? 67.764 0.186 -5.635 1.00 0.00 15 CYS A C 8
ATOM 10276 O O . CYS A 1 15 ? 67.869 1.235 -6.239 1.00 0.00 15 CYS A O 8
ATOM 10283 N N . ILE A 1 16 ? 68.768 -0.314 -4.953 1.00 0.00 16 ILE A N 8
ATOM 10284 C CA . ILE A 1 16 ? 70.087 0.399 -4.895 1.00 0.00 16 ILE A CA 8
ATOM 10285 C C . ILE A 1 16 ? 71.161 -0.473 -5.552 1.00 0.00 16 ILE A C 8
ATOM 10286 O O . ILE A 1 16 ? 71.186 -1.676 -5.378 1.00 0.00 16 ILE A O 8
ATOM 10302 N N . LYS A 1 17 ? 72.042 0.129 -6.317 1.00 0.00 17 LYS A N 8
ATOM 10303 C CA . LYS A 1 17 ? 73.121 -0.648 -7.010 1.00 0.00 17 LYS A CA 8
ATOM 10304 C C . LYS A 1 17 ? 74.490 -0.182 -6.517 1.00 0.00 17 LYS A C 8
ATOM 10305 O O . LYS A 1 17 ? 74.683 0.974 -6.182 1.00 0.00 17 LYS A O 8
ATOM 10324 N N . GLN A 1 18 ? 75.443 -1.078 -6.473 1.00 0.00 18 GLN A N 8
ATOM 10325 C CA . GLN A 1 18 ? 76.813 -0.710 -6.007 1.00 0.00 18 GLN A CA 8
ATOM 10326 C C . GLN A 1 18 ? 77.716 -0.487 -7.221 1.00 0.00 18 GLN A C 8
ATOM 10327 O O . GLN A 1 18 ? 77.964 -1.395 -7.991 1.00 0.00 18 GLN A O 8
ATOM 10341 N N . SER A 1 19 ? 78.225 0.707 -7.387 1.00 0.00 19 SER A N 8
ATOM 10342 C CA . SER A 1 19 ? 79.136 1.001 -8.538 1.00 0.00 19 SER A CA 8
ATOM 10343 C C . SER A 1 19 ? 80.543 1.223 -7.992 1.00 0.00 19 SER A C 8
ATOM 10344 O O . SER A 1 19 ? 80.779 2.125 -7.213 1.00 0.00 19 SER A O 8
ATOM 10352 N N . GLY A 1 20 ? 81.480 0.406 -8.382 1.00 0.00 20 GLY A N 8
ATOM 10353 C CA . GLY A 1 20 ? 82.862 0.578 -7.861 1.00 0.00 20 GLY A CA 8
ATOM 10354 C C . GLY A 1 20 ? 82.819 0.539 -6.332 1.00 0.00 20 GLY A C 8
ATOM 10355 O O . GLY A 1 20 ? 82.889 -0.513 -5.728 1.00 0.00 20 GLY A O 8
ATOM 10359 N N . VAL A 1 21 ? 82.698 1.681 -5.700 1.00 0.00 21 VAL A N 8
ATOM 10360 C CA . VAL A 1 21 ? 82.640 1.720 -4.204 1.00 0.00 21 VAL A CA 8
ATOM 10361 C C . VAL A 1 21 ? 81.609 2.764 -3.757 1.00 0.00 21 VAL A C 8
ATOM 10362 O O . VAL A 1 21 ? 81.748 3.378 -2.718 1.00 0.00 21 VAL A O 8
ATOM 10375 N N . GLN A 1 22 ? 80.582 2.979 -4.542 1.00 0.00 22 GLN A N 8
ATOM 10376 C CA . GLN A 1 22 ? 79.536 3.994 -4.180 1.00 0.00 22 GLN A CA 8
ATOM 10377 C C . GLN A 1 22 ? 78.144 3.365 -4.235 1.00 0.00 22 GLN A C 8
ATOM 10378 O O . GLN A 1 22 ? 77.913 2.380 -4.907 1.00 0.00 22 GLN A O 8
ATOM 10392 N N . TYR A 1 23 ? 77.210 3.964 -3.539 1.00 0.00 23 TYR A N 8
ATOM 10393 C CA . TYR A 1 23 ? 75.798 3.463 -3.531 1.00 0.00 23 TYR A CA 8
ATOM 10394 C C . TYR A 1 23 ? 74.898 4.574 -4.072 1.00 0.00 23 TYR A C 8
ATOM 10395 O O . TYR A 1 23 ? 75.029 5.722 -3.695 1.00 0.00 23 TYR A O 8
ATOM 10413 N N . THR A 1 24 ? 73.986 4.249 -4.952 1.00 0.00 24 THR A N 8
ATOM 10414 C CA . THR A 1 24 ? 73.078 5.299 -5.512 1.00 0.00 24 THR A CA 8
ATOM 10415 C C . THR A 1 24 ? 71.661 4.744 -5.640 1.00 0.00 24 THR A C 8
ATOM 10416 O O . THR A 1 24 ? 71.456 3.563 -5.845 1.00 0.00 24 THR A O 8
ATOM 10427 N N . TYR A 1 25 ? 70.681 5.597 -5.530 1.00 0.00 25 TYR A N 8
ATOM 10428 C CA . TYR A 1 25 ? 69.273 5.139 -5.653 1.00 0.00 25 TYR A CA 8
ATOM 10429 C C . TYR A 1 25 ? 68.950 4.965 -7.136 1.00 0.00 25 TYR A C 8
ATOM 10430 O O . TYR A 1 25 ? 69.163 5.857 -7.934 1.00 0.00 25 TYR A O 8
ATOM 10448 N N . ASN A 1 26 ? 68.449 3.824 -7.520 1.00 0.00 26 ASN A N 8
ATOM 10449 C CA . ASN A 1 26 ? 68.128 3.599 -8.958 1.00 0.00 26 ASN A CA 8
ATOM 10450 C C . ASN A 1 26 ? 66.757 4.193 -9.281 1.00 0.00 26 ASN A C 8
ATOM 10451 O O . ASN A 1 26 ? 65.763 3.495 -9.327 1.00 0.00 26 ASN A O 8
ATOM 10462 N N . SER A 1 27 ? 66.693 5.475 -9.513 1.00 0.00 27 SER A N 8
ATOM 10463 C CA . SER A 1 27 ? 65.384 6.107 -9.841 1.00 0.00 27 SER A CA 8
ATOM 10464 C C . SER A 1 27 ? 65.044 5.821 -11.303 1.00 0.00 27 SER A C 8
ATOM 10465 O O . SER A 1 27 ? 63.977 6.149 -11.782 1.00 0.00 27 SER A O 8
ATOM 10473 N N . GLY A 1 28 ? 65.952 5.218 -12.020 1.00 0.00 28 GLY A N 8
ATOM 10474 C CA . GLY A 1 28 ? 65.694 4.918 -13.455 1.00 0.00 28 GLY A CA 8
ATOM 10475 C C . GLY A 1 28 ? 64.446 4.043 -13.586 1.00 0.00 28 GLY A C 8
ATOM 10476 O O . GLY A 1 28 ? 63.668 4.196 -14.506 1.00 0.00 28 GLY A O 8
ATOM 10480 N N . VAL A 1 29 ? 64.244 3.124 -12.678 1.00 0.00 29 VAL A N 8
ATOM 10481 C CA . VAL A 1 29 ? 63.041 2.246 -12.765 1.00 0.00 29 VAL A CA 8
ATOM 10482 C C . VAL A 1 29 ? 61.842 2.956 -12.125 1.00 0.00 29 VAL A C 8
ATOM 10483 O O . VAL A 1 29 ? 61.928 3.505 -11.045 1.00 0.00 29 VAL A O 8
ATOM 10496 N N . SER A 1 30 ? 60.729 2.957 -12.807 1.00 0.00 30 SER A N 8
ATOM 10497 C CA . SER A 1 30 ? 59.504 3.639 -12.289 1.00 0.00 30 SER A CA 8
ATOM 10498 C C . SER A 1 30 ? 59.051 3.046 -10.946 1.00 0.00 30 SER A C 8
ATOM 10499 O O . SER A 1 30 ? 58.586 3.758 -10.078 1.00 0.00 30 SER A O 8
ATOM 10507 N N . VAL A 1 31 ? 59.129 1.753 -10.781 1.00 0.00 31 VAL A N 8
ATOM 10508 C CA . VAL A 1 31 ? 58.640 1.137 -9.507 1.00 0.00 31 VAL A CA 8
ATOM 10509 C C . VAL A 1 31 ? 59.361 1.728 -8.287 1.00 0.00 31 VAL A C 8
ATOM 10510 O O . VAL A 1 31 ? 58.741 2.016 -7.283 1.00 0.00 31 VAL A O 8
ATOM 10523 N N . CYS A 1 32 ? 60.649 1.915 -8.344 1.00 0.00 32 CYS A N 8
ATOM 10524 C CA . CYS A 1 32 ? 61.351 2.489 -7.156 1.00 0.00 32 CYS A CA 8
ATOM 10525 C C . CYS A 1 32 ? 60.901 3.938 -6.950 1.00 0.00 32 CYS A C 8
ATOM 10526 O O . CYS A 1 32 ? 60.685 4.383 -5.835 1.00 0.00 32 CYS A O 8
ATOM 10533 N N . MET A 1 33 ? 60.742 4.680 -8.013 1.00 0.00 33 MET A N 8
ATOM 10534 C CA . MET A 1 33 ? 60.298 6.090 -7.864 1.00 0.00 33 MET A CA 8
ATOM 10535 C C . MET A 1 33 ? 58.781 6.100 -7.654 1.00 0.00 33 MET A C 8
ATOM 10536 O O . MET A 1 33 ? 58.199 7.098 -7.280 1.00 0.00 33 MET A O 8
ATOM 10550 N N . GLN A 1 34 ? 58.143 4.980 -7.875 1.00 0.00 34 GLN A N 8
ATOM 10551 C CA . GLN A 1 34 ? 56.672 4.909 -7.670 1.00 0.00 34 GLN A CA 8
ATOM 10552 C C . GLN A 1 34 ? 56.374 5.108 -6.186 1.00 0.00 34 GLN A C 8
ATOM 10553 O O . GLN A 1 34 ? 55.429 5.773 -5.816 1.00 0.00 34 GLN A O 8
ATOM 10567 N N . GLY A 1 35 ? 57.180 4.536 -5.332 1.00 0.00 35 GLY A N 8
ATOM 10568 C CA . GLY A 1 35 ? 56.955 4.696 -3.869 1.00 0.00 35 GLY A CA 8
ATOM 10569 C C . GLY A 1 35 ? 57.387 6.099 -3.437 1.00 0.00 35 GLY A C 8
ATOM 10570 O O . GLY A 1 35 ? 56.681 6.781 -2.722 1.00 0.00 35 GLY A O 8
ATOM 10574 N N . LEU A 1 36 ? 58.542 6.537 -3.865 1.00 0.00 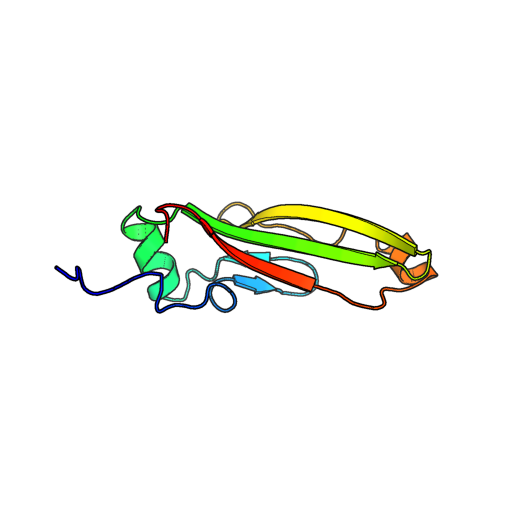36 LEU A N 8
ATOM 10575 C CA . LEU A 1 36 ? 59.008 7.901 -3.467 1.00 0.00 36 LEU A CA 8
ATOM 10576 C C . LEU A 1 36 ? 58.009 8.959 -3.956 1.00 0.00 36 LEU A C 8
ATOM 10577 O O . LEU A 1 36 ? 57.581 9.812 -3.204 1.00 0.00 36 LEU A O 8
ATOM 10593 N N . ASN A 1 37 ? 57.638 8.916 -5.208 1.00 0.00 37 ASN A N 8
ATOM 10594 C CA . ASN A 1 37 ? 56.671 9.924 -5.736 1.00 0.00 37 ASN A CA 8
ATOM 10595 C C . ASN A 1 37 ? 55.343 9.819 -4.984 1.00 0.00 37 ASN A C 8
ATOM 10596 O O . ASN A 1 37 ? 54.710 10.809 -4.676 1.00 0.00 37 ASN A O 8
ATOM 10607 N N . GLU A 1 38 ? 54.912 8.622 -4.697 1.00 0.00 38 GLU A N 8
ATOM 10608 C CA . GLU A 1 38 ? 53.620 8.443 -3.979 1.00 0.00 38 GLU A CA 8
ATOM 10609 C C . GLU A 1 38 ? 53.733 9.046 -2.576 1.00 0.00 38 GLU A C 8
ATOM 10610 O O . GLU A 1 38 ? 52.765 9.523 -2.017 1.00 0.00 38 GLU A O 8
ATOM 10622 N N . GLY A 1 39 ? 54.911 9.045 -2.007 1.00 0.00 39 GLY A N 8
ATOM 10623 C CA . GLY A 1 39 ? 55.092 9.638 -0.646 1.00 0.00 39 GLY A CA 8
ATOM 10624 C C . GLY A 1 39 ? 54.901 8.575 0.439 1.00 0.00 39 GLY A C 8
ATOM 10625 O O . GLY A 1 39 ? 54.555 8.888 1.560 1.00 0.00 39 GLY A O 8
ATOM 10629 N N . LYS A 1 40 ? 55.146 7.325 0.127 1.00 0.00 40 LYS A N 8
ATOM 10630 C CA . LYS A 1 40 ? 55.003 6.242 1.148 1.00 0.00 40 LYS A CA 8
ATOM 10631 C C . LYS A 1 40 ? 56.397 5.737 1.483 1.00 0.00 40 LYS A C 8
ATOM 10632 O O . LYS A 1 40 ? 56.586 4.872 2.314 1.00 0.00 40 LYS A O 8
ATOM 10651 N N . VAL A 1 41 ? 57.376 6.290 0.822 1.00 0.00 41 VAL A N 8
ATOM 10652 C CA . VAL A 1 41 ? 58.791 5.886 1.051 1.00 0.00 41 VAL A CA 8
ATOM 10653 C C . VAL A 1 41 ? 59.651 7.138 1.183 1.00 0.00 41 VAL A C 8
ATOM 10654 O O . VAL A 1 41 ? 59.281 8.215 0.761 1.00 0.00 41 VAL A O 8
ATOM 10667 N N . ARG A 1 42 ? 60.798 6.984 1.767 1.00 0.00 42 ARG A N 8
ATOM 10668 C CA . ARG A 1 42 ? 61.740 8.129 1.954 1.00 0.00 42 ARG A CA 8
ATOM 10669 C C . ARG A 1 42 ? 63.090 7.745 1.345 1.00 0.00 42 ARG A C 8
ATOM 10670 O O . ARG A 1 42 ? 64.004 8.542 1.261 1.00 0.00 42 ARG A O 8
ATOM 10691 N N . GLY A 1 43 ? 63.211 6.517 0.912 1.00 0.00 43 GLY A N 8
ATOM 10692 C CA . GLY A 1 43 ? 64.498 6.038 0.301 1.00 0.00 43 GLY A CA 8
ATOM 10693 C C . GLY A 1 43 ? 64.840 4.672 0.901 1.00 0.00 43 GLY A C 8
ATOM 10694 O O . GLY A 1 43 ? 63.997 4.040 1.496 1.00 0.00 43 GLY A O 8
ATOM 10698 N N . VAL A 1 44 ? 66.061 4.204 0.754 1.00 0.00 44 VAL A N 8
ATOM 10699 C CA . VAL A 1 44 ? 66.438 2.863 1.329 1.00 0.00 44 VAL A CA 8
ATOM 10700 C C . VAL A 1 44 ? 67.577 3.024 2.337 1.00 0.00 44 VAL A C 8
ATOM 10701 O O . VAL A 1 44 ? 68.589 3.626 2.053 1.00 0.00 44 VAL A O 8
ATOM 10714 N N . SER A 1 45 ? 67.426 2.465 3.506 1.00 0.00 45 SER A N 8
ATOM 10715 C CA . SER A 1 45 ? 68.506 2.560 4.525 1.00 0.00 45 SER A CA 8
ATOM 10716 C C . SER A 1 45 ? 69.583 1.528 4.193 1.00 0.00 45 SER A C 8
ATOM 10717 O O . SER A 1 45 ? 69.284 0.388 3.902 1.00 0.00 45 SER A O 8
ATOM 10725 N N . VAL A 1 46 ? 70.835 1.917 4.232 1.00 0.00 46 VAL A N 8
ATOM 10726 C CA . VAL A 1 46 ? 71.940 0.957 3.915 1.00 0.00 46 VAL A CA 8
ATOM 10727 C C . VAL A 1 46 ? 72.997 1.009 5.014 1.00 0.00 46 VAL A C 8
ATOM 10728 O O . VAL A 1 46 ? 73.458 2.063 5.408 1.00 0.00 46 VAL A O 8
ATOM 10741 N N . SER A 1 47 ? 73.389 -0.137 5.498 1.00 0.00 47 SER A N 8
ATOM 10742 C CA . SER A 1 47 ? 74.430 -0.216 6.566 1.00 0.00 47 SER A CA 8
ATOM 10743 C C . SER A 1 47 ? 75.566 -1.082 6.039 1.00 0.00 47 SER A C 8
ATOM 10744 O O . SER A 1 47 ? 75.343 -1.996 5.270 1.00 0.00 47 SER A O 8
ATOM 10752 N N . GLY A 1 48 ? 76.782 -0.802 6.422 1.00 0.00 48 GLY A N 8
ATOM 10753 C CA . GLY A 1 48 ? 77.927 -1.626 5.904 1.00 0.00 48 GLY A CA 8
ATOM 10754 C C . GLY A 1 48 ? 78.980 -1.844 6.988 1.00 0.00 48 GLY A C 8
ATOM 10755 O O . GLY A 1 48 ? 79.362 -0.932 7.694 1.00 0.00 48 GLY A O 8
ATOM 10759 N N . VAL A 1 49 ? 79.470 -3.059 7.100 1.00 0.00 49 VAL A N 8
ATOM 10760 C CA . VAL A 1 49 ? 80.535 -3.374 8.116 1.00 0.00 49 VAL A CA 8
ATOM 10761 C C . VAL A 1 49 ? 81.745 -3.968 7.389 1.00 0.00 49 VAL A C 8
ATOM 10762 O O . VAL A 1 49 ? 81.610 -4.832 6.546 1.00 0.00 49 VAL A O 8
ATOM 10775 N N . PHE A 1 50 ? 82.927 -3.501 7.711 1.00 0.00 50 PHE A N 8
ATOM 10776 C CA . PHE A 1 50 ? 84.170 -4.013 7.051 1.00 0.00 50 PHE A CA 8
ATOM 10777 C C . PHE A 1 50 ? 84.994 -4.814 8.076 1.00 0.00 50 PHE A C 8
ATOM 10778 O O . PHE A 1 50 ? 85.345 -4.303 9.118 1.00 0.00 50 PHE A O 8
ATOM 10795 N N . TYR A 1 51 ? 85.321 -6.055 7.791 1.00 0.00 51 TYR A N 8
ATOM 10796 C CA . TYR A 1 51 ? 86.140 -6.856 8.766 1.00 0.00 51 TYR A CA 8
ATOM 10797 C C . TYR A 1 51 ? 87.615 -6.762 8.381 1.00 0.00 51 TYR A C 8
ATOM 10798 O O . TYR A 1 51 ? 87.989 -7.068 7.270 1.00 0.00 51 TYR A O 8
ATOM 10816 N N . TYR A 1 52 ? 88.459 -6.366 9.302 1.00 0.00 52 TYR A N 8
ATOM 10817 C CA . TYR A 1 52 ? 89.923 -6.276 9.005 1.00 0.00 52 TYR A CA 8
ATOM 10818 C C . TYR A 1 52 ? 90.638 -7.368 9.803 1.00 0.00 52 TYR A C 8
ATOM 10819 O O . TYR A 1 52 ? 90.420 -7.514 10.991 1.00 0.00 52 TYR A O 8
ATOM 10837 N N . ASN A 1 53 ? 91.497 -8.133 9.178 1.00 0.00 53 ASN A N 8
ATOM 10838 C CA . ASN A 1 53 ? 92.213 -9.201 9.933 1.00 0.00 53 ASN A CA 8
ATOM 10839 C C . ASN A 1 53 ? 92.869 -8.565 11.147 1.00 0.00 53 ASN A C 8
ATOM 10840 O O . ASN A 1 53 ? 93.288 -9.232 12.070 1.00 0.00 53 ASN A O 8
ATOM 10851 N N . ASP A 1 54 ? 92.952 -7.264 11.147 1.00 0.00 54 ASP A N 8
ATOM 10852 C CA . ASP A 1 54 ? 93.572 -6.564 12.295 1.00 0.00 54 ASP A CA 8
ATOM 10853 C C . ASP A 1 54 ? 92.651 -6.726 13.504 1.00 0.00 54 ASP A C 8
ATOM 10854 O O . ASP A 1 54 ? 92.969 -6.320 14.605 1.00 0.00 54 ASP A O 8
ATOM 10863 N N . GLY A 1 55 ? 91.507 -7.326 13.298 1.00 0.00 55 GLY A N 8
ATOM 10864 C CA . GLY A 1 55 ? 90.550 -7.531 14.421 1.00 0.00 55 GLY A CA 8
ATOM 10865 C C . GLY A 1 55 ? 89.736 -6.256 14.643 1.00 0.00 55 GLY A C 8
ATOM 10866 O O . GLY A 1 55 ? 89.059 -6.114 15.642 1.00 0.00 55 GLY A O 8
ATOM 10870 N N . THR A 1 56 ? 89.799 -5.327 13.719 1.00 0.00 56 THR A N 8
ATOM 10871 C CA . THR A 1 56 ? 89.031 -4.047 13.869 1.00 0.00 56 THR A CA 8
ATOM 10872 C C . THR A 1 56 ? 87.900 -3.996 12.853 1.00 0.00 56 THR A C 8
ATOM 10873 O O . THR A 1 56 ? 87.916 -4.687 11.859 1.00 0.00 56 THR A O 8
ATOM 10884 N N . THR A 1 57 ? 86.907 -3.181 13.102 1.00 0.00 57 THR A N 8
ATOM 10885 C CA . THR A 1 57 ? 85.759 -3.084 12.151 1.00 0.00 57 THR A CA 8
ATOM 10886 C C . THR A 1 57 ? 85.304 -1.634 12.009 1.00 0.00 57 THR A C 8
ATOM 10887 O O . THR A 1 57 ? 85.278 -0.878 12.960 1.00 0.00 57 THR A O 8
ATOM 10898 N N . SER A 1 58 ? 84.903 -1.265 10.823 1.00 0.00 58 SER A N 8
ATOM 10899 C CA . SER A 1 58 ? 84.390 0.113 10.570 1.00 0.00 58 SER A CA 8
ATOM 10900 C C . SER A 1 58 ? 82.923 -0.040 10.194 1.00 0.00 58 SER A C 8
ATOM 10901 O O . SER A 1 58 ? 82.588 -0.845 9.353 1.00 0.00 58 SER A O 8
ATOM 10909 N N . ASN A 1 59 ? 82.036 0.700 10.808 1.00 0.00 59 ASN A N 8
ATOM 10910 C CA . ASN A 1 59 ? 80.584 0.551 10.475 1.00 0.00 59 ASN A CA 8
ATOM 10911 C C . ASN A 1 59 ? 79.978 1.921 10.211 1.00 0.00 59 ASN A C 8
ATOM 10912 O O . ASN A 1 59 ? 79.909 2.754 11.094 1.00 0.00 59 ASN A O 8
ATOM 10923 N N . PHE A 1 60 ? 79.509 2.151 9.007 1.00 0.00 60 PHE A N 8
ATOM 10924 C CA . PHE A 1 60 ? 78.869 3.460 8.680 1.00 0.00 60 PHE A CA 8
ATOM 10925 C C . PHE A 1 60 ? 77.412 3.199 8.315 1.00 0.00 60 PHE A C 8
ATOM 10926 O O . PHE A 1 60 ? 77.114 2.478 7.383 1.00 0.00 60 PHE A O 8
ATOM 10943 N N . LYS A 1 61 ? 76.504 3.790 9.041 1.00 0.00 61 LYS A N 8
ATOM 10944 C CA . LYS A 1 61 ? 75.060 3.612 8.761 1.00 0.00 61 LYS A CA 8
ATOM 10945 C C . LYS A 1 61 ? 74.542 4.932 8.221 1.00 0.00 61 LYS A C 8
ATOM 10946 O O . LYS A 1 61 ? 74.965 5.995 8.632 1.00 0.00 61 LYS A O 8
ATOM 10965 N N . GLY A 1 62 ? 73.640 4.879 7.306 1.00 0.00 62 GLY A N 8
ATOM 10966 C CA . GLY A 1 62 ? 73.095 6.138 6.727 1.00 0.00 62 GLY A CA 8
ATOM 10967 C C . GLY A 1 62 ? 71.935 5.816 5.791 1.00 0.00 62 GLY A C 8
ATOM 10968 O O . GLY A 1 62 ? 71.523 4.681 5.671 1.00 0.00 62 GLY A O 8
ATOM 10972 N N . VAL A 1 63 ? 71.405 6.814 5.127 1.00 0.00 63 VAL A N 8
ATOM 10973 C CA . VAL A 1 63 ? 70.263 6.595 4.183 1.00 0.00 63 VAL A CA 8
ATOM 10974 C C . VAL A 1 63 ? 70.663 7.044 2.777 1.00 0.00 63 VAL A C 8
ATOM 10975 O O . VAL A 1 63 ? 71.156 8.138 2.585 1.00 0.00 63 VAL A O 8
ATOM 10988 N N . VAL A 1 64 ? 70.455 6.211 1.789 1.00 0.00 64 VAL A N 8
ATOM 10989 C CA . VAL A 1 64 ? 70.824 6.589 0.391 1.00 0.00 64 VAL A CA 8
ATOM 10990 C C . VAL A 1 64 ? 69.585 7.122 -0.338 1.00 0.00 64 VAL A C 8
ATOM 10991 O O . VAL A 1 64 ? 68.567 6.458 -0.426 1.00 0.00 64 VAL A O 8
ATOM 11004 N N . THR A 1 65 ? 69.673 8.318 -0.865 1.00 0.00 65 THR A N 8
ATOM 11005 C CA . THR A 1 65 ? 68.522 8.920 -1.608 1.00 0.00 65 THR A CA 8
ATOM 11006 C C . THR A 1 65 ? 69.061 9.563 -2.893 1.00 0.00 65 THR A C 8
ATOM 11007 O O . THR A 1 65 ? 70.191 10.009 -2.929 1.00 0.00 65 THR A O 8
ATOM 11018 N N . PRO A 1 66 ? 68.279 9.617 -3.946 1.00 0.00 66 PRO A N 8
ATOM 11019 C CA . PRO A 1 66 ? 68.727 10.220 -5.232 1.00 0.00 66 PRO A CA 8
ATOM 11020 C C . PRO A 1 66 ? 69.546 11.505 -5.035 1.00 0.00 66 PRO A C 8
ATOM 11021 O O . PRO A 1 66 ? 70.328 11.881 -5.886 1.00 0.00 66 PRO A O 8
ATOM 11032 N N . SER A 1 67 ? 69.358 12.191 -3.932 1.00 0.00 67 SER A N 8
ATOM 11033 C CA . SER A 1 67 ? 70.111 13.468 -3.694 1.00 0.00 67 SER A CA 8
ATOM 11034 C C . SER A 1 67 ? 71.264 13.250 -2.704 1.00 0.00 67 SER A C 8
ATOM 11035 O O . SER A 1 67 ? 72.212 14.009 -2.686 1.00 0.00 67 SER A O 8
ATOM 11043 N N . THR A 1 68 ? 71.194 12.230 -1.878 1.00 0.00 68 THR A N 8
ATOM 11044 C CA . THR A 1 68 ? 72.293 11.976 -0.883 1.00 0.00 68 THR A CA 8
ATOM 11045 C C . THR A 1 68 ? 72.860 10.556 -1.077 1.00 0.00 68 THR A C 8
ATOM 11046 O O . THR A 1 68 ? 72.218 9.588 -0.717 1.00 0.00 68 THR A O 8
ATOM 11057 N N . PRO A 1 69 ? 74.053 10.415 -1.620 1.00 0.00 69 PRO A N 8
ATOM 11058 C CA . PRO A 1 69 ? 74.686 9.081 -1.825 1.00 0.00 69 PRO A CA 8
ATOM 11059 C C . PRO A 1 69 ? 75.515 8.632 -0.611 1.00 0.00 69 PRO A C 8
ATOM 11060 O O . PRO A 1 69 ? 75.870 9.429 0.234 1.00 0.00 69 PRO A O 8
ATOM 11071 N N . VAL A 1 70 ? 75.831 7.359 -0.532 1.00 0.00 70 VAL A N 8
ATOM 11072 C CA . VAL A 1 70 ? 76.649 6.836 0.613 1.00 0.00 70 VAL A CA 8
ATOM 11073 C C . VAL A 1 70 ? 77.935 6.217 0.049 1.00 0.00 70 VAL A C 8
ATOM 11074 O O . VAL A 1 70 ? 77.894 5.396 -0.845 1.00 0.00 70 VAL A O 8
ATOM 11087 N N . ASN A 1 71 ? 79.078 6.620 0.553 1.00 0.00 71 ASN A N 8
ATOM 11088 C CA . ASN A 1 71 ? 80.378 6.076 0.034 1.00 0.00 71 ASN A CA 8
ATOM 11089 C C . ASN A 1 71 ? 80.969 5.053 1.011 1.00 0.00 71 ASN A C 8
ATOM 11090 O O . ASN A 1 71 ? 81.096 5.313 2.191 1.00 0.00 71 ASN A O 8
ATOM 11101 N N . THR A 1 72 ? 81.365 3.900 0.531 1.00 0.00 72 THR A N 8
ATOM 11102 C CA . THR A 1 72 ? 81.985 2.868 1.426 1.00 0.00 72 THR A CA 8
ATOM 11103 C C . THR A 1 72 ? 83.503 3.001 1.290 1.00 0.00 72 THR A C 8
ATOM 11104 O O . THR A 1 72 ? 84.257 2.168 1.753 1.00 0.00 72 THR A O 8
ATOM 11115 N N . ASN A 1 73 ? 83.949 4.039 0.636 1.00 0.00 73 ASN A N 8
ATOM 11116 C CA . ASN A 1 73 ? 85.410 4.227 0.442 1.00 0.00 73 ASN A CA 8
ATOM 11117 C C . ASN A 1 73 ? 86.045 4.729 1.736 1.00 0.00 73 ASN A C 8
ATOM 11118 O O . ASN A 1 73 ? 86.700 5.752 1.764 1.00 0.00 73 ASN A O 8
ATOM 11129 N N . GLN A 1 74 ? 85.879 3.999 2.800 1.00 0.00 74 GLN A N 8
ATOM 11130 C CA . GLN A 1 74 ? 86.499 4.414 4.087 1.00 0.00 74 GLN A CA 8
ATOM 11131 C C . GLN A 1 74 ? 88.015 4.378 3.902 1.00 0.00 74 GLN A C 8
ATOM 11132 O O . GLN A 1 74 ? 88.506 4.475 2.795 1.00 0.00 74 GLN A O 8
ATOM 11146 N N . ASP A 1 75 ? 88.771 4.235 4.951 1.00 0.00 75 ASP A N 8
ATOM 11147 C CA . ASP A 1 75 ? 90.247 4.190 4.772 1.00 0.00 75 ASP A CA 8
ATOM 11148 C C . ASP A 1 75 ? 90.623 2.839 4.159 1.00 0.00 75 ASP A C 8
ATOM 11149 O O . ASP A 1 75 ? 90.673 1.828 4.831 1.00 0.00 75 ASP A O 8
ATOM 11158 N N . ILE A 1 76 ? 90.877 2.820 2.877 1.00 0.00 76 ILE A N 8
ATOM 11159 C CA . ILE A 1 76 ? 91.240 1.544 2.193 1.00 0.00 76 ILE A CA 8
ATOM 11160 C C . ILE A 1 76 ? 92.714 1.221 2.439 1.00 0.00 76 ILE A C 8
ATOM 11161 O O . ILE A 1 76 ? 93.188 0.153 2.110 1.00 0.00 76 ILE A O 8
ATOM 11177 N N . ASN A 1 77 ? 93.450 2.136 3.004 1.00 0.00 77 ASN A N 8
ATOM 11178 C CA . ASN A 1 77 ? 94.894 1.867 3.237 1.00 0.00 77 ASN A CA 8
ATOM 11179 C C . ASN A 1 77 ? 95.042 0.631 4.127 1.00 0.00 77 ASN A C 8
ATOM 11180 O O . ASN A 1 77 ? 95.861 -0.223 3.867 1.00 0.00 77 ASN A O 8
ATOM 11191 N N . LYS A 1 78 ? 94.260 0.517 5.166 1.00 0.00 78 LYS A N 8
ATOM 11192 C CA . LYS A 1 78 ? 94.370 -0.686 6.043 1.00 0.00 78 LYS A CA 8
ATOM 11193 C C . LYS A 1 78 ? 93.849 -1.920 5.294 1.00 0.00 78 LYS A C 8
ATOM 11194 O O . LYS A 1 78 ? 94.400 -2.997 5.395 1.00 0.00 78 LYS A O 8
ATOM 11213 N N . THR A 1 79 ? 92.791 -1.778 4.538 1.00 0.00 79 THR A N 8
ATOM 11214 C CA . THR A 1 79 ? 92.254 -2.951 3.789 1.00 0.00 79 THR A CA 8
ATOM 11215 C C . THR A 1 79 ? 93.347 -3.457 2.841 1.00 0.00 79 THR A C 8
ATOM 11216 O O . THR A 1 79 ? 93.647 -4.627 2.792 1.00 0.00 79 THR A O 8
ATOM 11227 N N . ASN A 1 80 ? 93.963 -2.582 2.109 1.00 0.00 80 ASN A N 8
ATOM 11228 C CA . ASN A 1 80 ? 95.052 -3.021 1.199 1.00 0.00 80 ASN A CA 8
ATOM 11229 C C . ASN A 1 80 ? 96.153 -3.671 2.038 1.00 0.00 80 ASN A C 8
ATOM 11230 O O . ASN A 1 80 ? 96.804 -4.606 1.615 1.00 0.00 80 ASN A O 8
ATOM 11241 N N . LYS A 1 81 ? 96.373 -3.170 3.222 1.00 0.00 81 LYS A N 8
ATOM 11242 C CA . LYS A 1 81 ? 97.441 -3.737 4.092 1.00 0.00 81 LYS A CA 8
ATOM 11243 C C . LYS A 1 81 ? 97.117 -5.187 4.479 1.00 0.00 81 LYS A C 8
ATOM 11244 O O . LYS A 1 81 ? 97.951 -6.061 4.342 1.00 0.00 81 LYS A O 8
ATOM 11263 N N . VAL A 1 82 ? 95.929 -5.451 4.992 1.00 0.00 82 VAL A N 8
ATOM 11264 C CA . VAL A 1 82 ? 95.581 -6.853 5.421 1.00 0.00 82 VAL A CA 8
ATOM 11265 C C . VAL A 1 82 ? 94.430 -7.437 4.585 1.00 0.00 82 VAL A C 8
ATOM 11266 O O . VAL A 1 82 ? 94.332 -8.637 4.423 1.00 0.00 82 VAL A O 8
ATOM 11279 N N . GLY A 1 83 ? 93.568 -6.619 4.042 1.00 0.00 83 GLY A N 8
ATOM 11280 C CA . GLY A 1 83 ? 92.449 -7.151 3.210 1.00 0.00 83 GLY A CA 8
ATOM 11281 C C . GLY A 1 83 ? 91.199 -7.352 4.067 1.00 0.00 83 GLY A C 8
ATOM 11282 O O . GLY A 1 83 ? 91.245 -7.333 5.280 1.00 0.00 83 GLY A O 8
ATOM 11286 N N . VAL A 1 84 ? 90.081 -7.546 3.421 1.00 0.00 84 VAL A N 8
ATOM 11287 C CA . VAL A 1 84 ? 88.784 -7.758 4.145 1.00 0.00 84 VAL A CA 8
ATOM 11288 C C . VAL A 1 84 ? 88.331 -9.208 3.949 1.00 0.00 84 VAL A C 8
ATOM 11289 O O . VAL A 1 84 ? 88.292 -9.709 2.843 1.00 0.00 84 VAL A O 8
ATOM 11302 N N . GLN A 1 85 ? 87.992 -9.889 5.011 1.00 0.00 85 GLN A N 8
ATOM 11303 C CA . GLN A 1 85 ? 87.548 -11.305 4.872 1.00 0.00 85 GLN A CA 8
ATOM 11304 C C . GLN A 1 85 ? 86.078 -11.366 4.425 1.00 0.00 85 GLN A C 8
ATOM 11305 O O . GLN A 1 85 ? 85.777 -11.824 3.340 1.00 0.00 85 GLN A O 8
ATOM 11319 N N . LYS A 1 86 ? 85.158 -10.931 5.263 1.00 0.00 86 LYS A N 8
ATOM 11320 C CA . LYS A 1 86 ? 83.696 -10.988 4.901 1.00 0.00 86 LYS A CA 8
ATOM 11321 C C . LYS A 1 86 ? 83.088 -9.582 4.794 1.00 0.00 86 LYS A C 8
ATOM 11322 O O . LYS A 1 86 ? 83.362 -8.707 5.593 1.00 0.00 86 LYS A O 8
ATOM 11341 N N . TYR A 1 87 ? 82.238 -9.380 3.813 1.00 0.00 87 TYR A N 8
ATOM 11342 C CA . TYR A 1 87 ? 81.556 -8.057 3.621 1.00 0.00 87 TYR A CA 8
ATOM 11343 C C . TYR A 1 87 ? 80.034 -8.268 3.671 1.00 0.00 87 TYR A C 8
ATOM 11344 O O . TYR A 1 87 ? 79.516 -9.173 3.047 1.00 0.00 87 TYR A O 8
ATOM 11362 N N . ARG A 1 88 ? 79.308 -7.450 4.407 1.00 0.00 88 ARG A N 8
ATOM 11363 C CA . ARG A 1 88 ? 77.813 -7.626 4.484 1.00 0.00 88 ARG A CA 8
ATOM 11364 C C . ARG A 1 88 ? 77.102 -6.262 4.426 1.00 0.00 88 ARG A C 8
ATOM 11365 O O . ARG A 1 88 ? 77.467 -5.311 5.098 1.00 0.00 88 ARG A O 8
ATOM 11386 N N . ALA A 1 89 ? 76.076 -6.194 3.615 1.00 0.00 89 ALA A N 8
ATOM 11387 C CA . ALA A 1 89 ? 75.273 -4.940 3.456 1.00 0.00 89 ALA A CA 8
ATOM 11388 C C . ALA A 1 89 ? 73.789 -5.240 3.738 1.00 0.00 89 ALA A C 8
ATOM 11389 O O . ALA A 1 89 ? 73.255 -6.230 3.281 1.00 0.00 89 ALA A O 8
ATOM 11396 N N . LEU A 1 90 ? 73.121 -4.382 4.481 1.00 0.00 90 LEU A N 8
ATOM 11397 C CA . LEU A 1 90 ? 71.664 -4.597 4.790 1.00 0.00 90 LEU A CA 8
ATOM 11398 C C . LEU A 1 90 ? 70.834 -3.488 4.132 1.00 0.00 90 LEU A C 8
ATOM 11399 O O . LEU A 1 90 ? 71.155 -2.322 4.244 1.00 0.00 90 LEU A O 8
ATOM 11415 N N . THR A 1 91 ? 69.770 -3.843 3.440 1.00 0.00 91 THR A N 8
ATOM 11416 C CA . THR A 1 91 ? 68.912 -2.809 2.762 1.00 0.00 91 THR A CA 8
ATOM 11417 C C . THR A 1 91 ? 67.440 -2.979 3.167 1.00 0.00 91 THR A C 8
ATOM 11418 O O . THR A 1 91 ? 66.861 -4.039 3.032 1.00 0.00 91 THR A O 8
ATOM 11429 N N . GLU A 1 92 ? 66.842 -1.924 3.666 1.00 0.00 92 GLU A N 8
ATOM 11430 C CA . GLU A 1 92 ? 65.402 -1.979 4.096 1.00 0.00 92 GLU A CA 8
ATOM 11431 C C . GLU A 1 92 ? 64.636 -0.765 3.552 1.00 0.00 92 GLU A C 8
ATOM 11432 O O . GLU A 1 92 ? 65.193 0.294 3.359 1.00 0.00 92 GLU A O 8
ATOM 11444 N N . TRP A 1 93 ? 63.355 -0.907 3.326 1.00 0.00 93 TRP A N 8
ATOM 11445 C CA . TRP A 1 93 ? 62.546 0.245 2.822 1.00 0.00 93 TRP A CA 8
ATOM 11446 C C . TRP A 1 93 ? 62.407 1.286 3.947 1.00 0.00 93 TRP A C 8
ATOM 11447 O O . TRP A 1 93 ? 62.238 0.944 5.100 1.00 0.00 93 TRP A O 8
ATOM 11468 N N . VAL A 1 94 ? 62.481 2.555 3.613 1.00 0.00 94 VAL A N 8
ATOM 11469 C CA . VAL A 1 94 ? 62.360 3.639 4.648 1.00 0.00 94 VAL A CA 8
ATOM 11470 C C . VAL A 1 94 ? 61.119 4.487 4.351 1.00 0.00 94 VAL A C 8
ATOM 11471 O O . VAL A 1 94 ? 60.970 5.024 3.270 1.00 0.00 94 VAL A O 8
ATOM 11484 N N . GLY A 1 95 ? 60.234 4.622 5.304 1.00 0.00 95 GLY A N 8
ATOM 11485 C CA . GLY A 1 95 ? 59.009 5.443 5.074 1.00 0.00 95 GLY A CA 8
ATOM 11486 C C . GLY A 1 95 ? 58.218 5.570 6.378 1.00 0.00 95 GLY A C 8
ATOM 11487 O O . GLY A 1 95 ? 57.017 5.377 6.408 1.00 0.00 95 GLY A O 8
ATOM 11491 N N . SER A 1 96 ? 58.878 5.894 7.458 1.00 0.00 96 SER A N 8
ATOM 11492 C CA . SER A 1 96 ? 58.161 6.034 8.759 1.00 0.00 96 SER A CA 8
ATOM 11493 C C . SER A 1 96 ? 57.474 7.401 8.825 1.00 0.00 96 SER A C 8
ATOM 11494 O O . SER A 1 96 ? 57.985 8.388 8.335 1.00 0.00 96 SER A O 8
ATOM 11502 N N . ARG A 1 97 ? 56.317 7.463 9.427 1.00 0.00 97 ARG A N 8
ATOM 11503 C CA . ARG A 1 97 ? 55.588 8.762 9.528 1.00 0.00 97 ARG A CA 8
ATOM 11504 C C . ARG A 1 97 ? 56.060 9.514 10.778 1.00 0.00 97 ARG A C 8
ATOM 11505 O O . ARG A 1 97 ? 55.872 10.707 10.906 1.00 0.00 97 ARG A O 8
ATOM 11526 N N . SER A 1 98 ? 56.677 8.823 11.699 1.00 0.00 98 SER A N 8
ATOM 11527 C CA . SER A 1 98 ? 57.161 9.495 12.940 1.00 0.00 98 SER A CA 8
ATOM 11528 C C . SER A 1 98 ? 58.529 10.131 12.681 1.00 0.00 98 SER A C 8
ATOM 11529 O O . SER A 1 98 ? 59.313 9.532 11.963 1.00 0.00 98 SER A O 8
ATOM 11537 N N . GLY A 1 1 ? 49.675 -2.351 -11.879 1.00 0.00 1 GLY A N 9
ATOM 11538 C CA . GLY A 1 1 ? 48.442 -2.390 -12.781 1.00 0.00 1 GLY A CA 9
ATOM 11539 C C . GLY A 1 1 ? 47.127 -2.789 -12.207 1.00 0.00 1 GLY A C 9
ATOM 11540 O O . GLY A 1 1 ? 46.088 -2.315 -12.626 1.00 0.00 1 GLY A O 9
ATOM 11546 N N . GLY A 1 2 ? 47.127 -3.667 -11.238 1.00 0.00 2 GLY A N 9
ATOM 11547 C CA . GLY A 1 2 ? 45.839 -4.109 -10.623 1.00 0.00 2 GLY A CA 9
ATOM 11548 C C . GLY A 1 2 ? 46.051 -4.404 -9.138 1.00 0.00 2 GLY A C 9
ATOM 11549 O O . GLY A 1 2 ? 45.364 -3.875 -8.287 1.00 0.00 2 GLY A O 9
ATOM 11553 N N . SER A 1 3 ? 46.995 -5.249 -8.823 1.00 0.00 3 SER A N 9
ATOM 11554 C CA . SER A 1 3 ? 47.252 -5.587 -7.393 1.00 0.00 3 SER A CA 9
ATOM 11555 C C . SER A 1 3 ? 47.833 -4.367 -6.678 1.00 0.00 3 SER A C 9
ATOM 11556 O O . SER A 1 3 ? 48.659 -3.656 -7.213 1.00 0.00 3 SER A O 9
ATOM 11564 N N . GLY A 1 4 ? 47.397 -4.114 -5.478 1.00 0.00 4 GLY A N 9
ATOM 11565 C CA . GLY A 1 4 ? 47.910 -2.933 -4.730 1.00 0.00 4 GLY A CA 9
ATOM 11566 C C . GLY A 1 4 ? 49.424 -3.044 -4.526 1.00 0.00 4 GLY A C 9
ATOM 11567 O O . GLY A 1 4 ? 49.958 -4.105 -4.270 1.00 0.00 4 GLY A O 9
ATOM 11571 N N . TRP A 1 5 ? 50.116 -1.942 -4.632 1.00 0.00 5 TRP A N 9
ATOM 11572 C CA . TRP A 1 5 ? 51.596 -1.946 -4.438 1.00 0.00 5 TRP A CA 9
ATOM 11573 C C . TRP A 1 5 ? 51.905 -1.774 -2.956 1.00 0.00 5 TRP A C 9
ATOM 11574 O O . TRP A 1 5 ? 51.398 -0.873 -2.315 1.00 0.00 5 TRP A O 9
ATOM 11595 N N . ASN A 1 6 ? 52.746 -2.622 -2.406 1.00 0.00 6 ASN A N 9
ATOM 11596 C CA . ASN A 1 6 ? 53.108 -2.504 -0.960 1.00 0.00 6 ASN A CA 9
ATOM 11597 C C . ASN A 1 6 ? 54.624 -2.533 -0.806 1.00 0.00 6 ASN A C 9
ATOM 11598 O O . ASN A 1 6 ? 55.153 -2.680 0.278 1.00 0.00 6 ASN A O 9
ATOM 11609 N N . ALA A 1 7 ? 55.323 -2.394 -1.887 1.00 0.00 7 ALA A N 9
ATOM 11610 C CA . ALA A 1 7 ? 56.811 -2.410 -1.823 1.00 0.00 7 ALA A CA 9
ATOM 11611 C C . ALA A 1 7 ? 57.272 -3.738 -1.197 1.00 0.00 7 ALA A C 9
ATOM 11612 O O . ALA A 1 7 ? 58.448 -3.964 -0.989 1.00 0.00 7 ALA A O 9
ATOM 11619 N N . ASP A 1 8 ? 56.348 -4.610 -0.887 1.00 0.00 8 ASP A N 9
ATOM 11620 C CA . ASP A 1 8 ? 56.720 -5.915 -0.263 1.00 0.00 8 ASP A CA 9
ATOM 11621 C C . ASP A 1 8 ? 57.109 -6.931 -1.343 1.00 0.00 8 ASP A C 9
ATOM 11622 O O . ASP A 1 8 ? 57.857 -7.857 -1.097 1.00 0.00 8 ASP A O 9
ATOM 11631 N N . ASN A 1 9 ? 56.597 -6.776 -2.533 1.00 0.00 9 ASN A N 9
ATOM 11632 C CA . ASN A 1 9 ? 56.925 -7.742 -3.625 1.00 0.00 9 ASN A CA 9
ATOM 11633 C C . ASN A 1 9 ? 58.216 -7.321 -4.328 1.00 0.00 9 ASN A C 9
ATOM 11634 O O . ASN A 1 9 ? 58.650 -7.954 -5.270 1.00 0.00 9 ASN A O 9
ATOM 11645 N N . VAL A 1 10 ? 58.833 -6.257 -3.876 1.00 0.00 10 VAL A N 9
ATOM 11646 C CA . VAL A 1 10 ? 60.105 -5.782 -4.511 1.00 0.00 10 VAL A CA 9
ATOM 11647 C C . VAL A 1 10 ? 61.234 -5.835 -3.483 1.00 0.00 10 VAL A C 9
ATOM 11648 O O . VAL A 1 10 ? 61.138 -5.265 -2.415 1.00 0.00 10 VAL A O 9
ATOM 11661 N N . ASP A 1 11 ? 62.315 -6.478 -3.810 1.00 0.00 11 ASP A N 9
ATOM 11662 C CA . ASP A 1 11 ? 63.455 -6.517 -2.852 1.00 0.00 11 ASP A CA 9
ATOM 11663 C C . ASP A 1 11 ? 64.175 -5.166 -2.946 1.00 0.00 11 ASP A C 9
ATOM 11664 O O . ASP A 1 11 ? 64.315 -4.623 -4.025 1.00 0.00 11 ASP A O 9
ATOM 11673 N N . PRO A 1 12 ? 64.620 -4.602 -1.850 1.00 0.00 12 PRO A N 9
ATOM 11674 C CA . PRO A 1 12 ? 65.312 -3.283 -1.883 1.00 0.00 12 PRO A CA 9
ATOM 11675 C C . PRO A 1 12 ? 66.744 -3.411 -2.420 1.00 0.00 12 PRO A C 9
ATOM 11676 O O . PRO A 1 12 ? 67.386 -2.434 -2.752 1.00 0.00 12 PRO A O 9
ATOM 11687 N N . SER A 1 13 ? 67.240 -4.615 -2.499 1.00 0.00 13 SER A N 9
ATOM 11688 C CA . SER A 1 13 ? 68.627 -4.834 -3.001 1.00 0.00 13 SER A CA 9
ATOM 11689 C C . SER A 1 13 ? 68.774 -4.329 -4.439 1.00 0.00 13 SER A C 9
ATOM 11690 O O . SER A 1 13 ? 69.780 -3.750 -4.797 1.00 0.00 13 SER A O 9
ATOM 11698 N N . GLN A 1 14 ? 67.793 -4.549 -5.271 1.00 0.00 14 GLN A N 9
ATOM 11699 C CA . GLN A 1 14 ? 67.906 -4.087 -6.685 1.00 0.00 14 GLN A CA 9
ATOM 11700 C C . GLN A 1 14 ? 67.541 -2.603 -6.773 1.00 0.00 14 GLN A C 9
ATOM 11701 O O . GLN A 1 14 ? 67.743 -1.964 -7.785 1.00 0.00 14 GLN A O 9
ATOM 11715 N N . CYS A 1 15 ? 67.016 -2.046 -5.718 1.00 0.00 15 CYS A N 9
ATOM 11716 C CA . CYS A 1 15 ? 66.656 -0.600 -5.747 1.00 0.00 15 CYS A CA 9
ATOM 11717 C C . CYS A 1 15 ? 67.937 0.242 -5.750 1.00 0.00 15 CYS A C 9
ATOM 11718 O O . CYS A 1 15 ? 67.976 1.323 -6.304 1.00 0.00 15 CYS A O 9
ATOM 11725 N N . ILE A 1 16 ? 68.987 -0.250 -5.133 1.00 0.00 16 ILE A N 9
ATOM 11726 C CA . ILE A 1 16 ? 70.283 0.510 -5.088 1.00 0.00 16 ILE A CA 9
ATOM 11727 C C . ILE A 1 16 ? 71.399 -0.360 -5.662 1.00 0.00 16 ILE A C 9
ATOM 11728 O O . ILE A 1 16 ? 71.345 -1.571 -5.599 1.00 0.00 16 ILE A O 9
ATOM 11744 N N . LYS A 1 17 ? 72.414 0.252 -6.221 1.00 0.00 17 LYS A N 9
ATOM 11745 C CA . LYS A 1 17 ? 73.553 -0.533 -6.803 1.00 0.00 17 LYS A CA 9
ATOM 11746 C C . LYS A 1 17 ? 74.876 0.035 -6.288 1.00 0.00 17 LYS A C 9
ATOM 11747 O O . LYS A 1 17 ? 74.994 1.216 -6.033 1.00 0.00 17 LYS A O 9
ATOM 11766 N N . GLN A 1 18 ? 75.877 -0.798 -6.129 1.00 0.00 18 GLN A N 9
ATOM 11767 C CA . GLN A 1 18 ? 77.196 -0.304 -5.624 1.00 0.00 18 GLN A CA 9
ATOM 11768 C C . GLN A 1 18 ? 78.166 -0.135 -6.796 1.00 0.00 18 GLN A C 9
ATOM 11769 O O . GLN A 1 18 ? 78.418 -1.062 -7.542 1.00 0.00 18 GLN A O 9
ATOM 11783 N N . SER A 1 19 ? 78.728 1.038 -6.951 1.00 0.00 19 SER A N 9
ATOM 11784 C CA . SER A 1 19 ? 79.708 1.285 -8.057 1.00 0.00 19 SER A CA 9
ATOM 11785 C C . SER A 1 19 ? 81.087 1.497 -7.433 1.00 0.00 19 SER A C 9
ATOM 11786 O O . SER A 1 19 ? 81.273 2.381 -6.622 1.00 0.00 19 SER A O 9
ATOM 11794 N N . GLY A 1 20 ? 82.057 0.698 -7.787 1.00 0.00 20 GLY A N 9
ATOM 11795 C CA . GLY A 1 20 ? 83.406 0.878 -7.180 1.00 0.00 20 GLY A CA 9
ATOM 11796 C C . GLY A 1 20 ? 83.257 0.914 -5.655 1.00 0.00 20 GLY A C 9
ATOM 11797 O O . GLY A 1 20 ? 83.253 -0.109 -5.001 1.00 0.00 20 GLY A O 9
ATOM 11801 N N . VAL A 1 21 ? 83.120 2.087 -5.087 1.00 0.00 21 VAL A N 9
ATOM 11802 C CA . VAL A 1 21 ? 82.953 2.206 -3.602 1.00 0.00 21 VAL A CA 9
ATOM 11803 C C . VAL A 1 21 ? 81.867 3.236 -3.298 1.00 0.00 21 VAL A C 9
ATOM 11804 O O . VAL A 1 21 ? 81.910 3.912 -2.292 1.00 0.00 21 VAL A O 9
ATOM 11817 N N . GLN A 1 22 ? 80.900 3.366 -4.170 1.00 0.00 22 GLN A N 9
ATOM 11818 C CA . GLN A 1 22 ? 79.795 4.362 -3.952 1.00 0.00 22 GLN A CA 9
ATOM 11819 C C . GLN A 1 22 ? 78.427 3.708 -4.122 1.00 0.00 22 GLN A C 9
ATOM 11820 O O . GLN A 1 22 ? 78.277 2.683 -4.758 1.00 0.00 22 GLN A O 9
ATOM 11834 N N . TYR A 1 23 ? 77.424 4.336 -3.569 1.00 0.00 23 TYR A N 9
ATOM 11835 C CA . TYR A 1 23 ? 76.018 3.828 -3.680 1.00 0.00 23 TYR A CA 9
ATOM 11836 C C . TYR A 1 23 ? 75.173 4.895 -4.374 1.00 0.00 23 TYR A C 9
ATOM 11837 O O . TYR A 1 23 ? 75.317 6.073 -4.116 1.00 0.00 23 TYR A O 9
ATOM 11855 N N . THR A 1 24 ? 74.286 4.495 -5.246 1.00 0.00 24 THR A N 9
ATOM 11856 C CA . THR A 1 24 ? 73.422 5.488 -5.947 1.00 0.00 24 THR A CA 9
ATOM 11857 C C . THR A 1 24 ? 72.000 4.945 -6.019 1.00 0.00 24 THR A C 9
ATOM 11858 O O . THR A 1 24 ? 71.780 3.751 -6.101 1.00 0.00 24 THR A O 9
ATOM 11869 N N . TYR A 1 25 ? 71.032 5.816 -5.970 1.00 0.00 25 TYR A N 9
ATOM 11870 C CA . TYR A 1 25 ? 69.617 5.370 -6.011 1.00 0.00 25 TYR A CA 9
ATOM 11871 C C . TYR A 1 25 ? 69.197 5.148 -7.464 1.00 0.00 25 TYR A C 9
ATOM 11872 O O . TYR A 1 25 ? 69.327 6.023 -8.297 1.00 0.00 25 TYR A O 9
ATOM 11890 N N . ASN A 1 26 ? 68.695 3.984 -7.778 1.00 0.00 26 ASN A N 9
ATOM 11891 C CA . ASN A 1 26 ? 68.270 3.704 -9.177 1.00 0.00 26 ASN A CA 9
ATOM 11892 C C . ASN A 1 26 ? 66.842 4.212 -9.390 1.00 0.00 26 ASN A C 9
ATOM 11893 O O . ASN A 1 26 ? 65.883 3.497 -9.183 1.00 0.00 26 ASN A O 9
ATOM 11904 N N . SER A 1 27 ? 66.693 5.440 -9.813 1.00 0.00 27 SER A N 9
ATOM 11905 C CA . SER A 1 27 ? 65.328 5.993 -10.055 1.00 0.00 27 SER A CA 9
ATOM 11906 C C . SER A 1 27 ? 64.925 5.700 -11.503 1.00 0.00 27 SER A C 9
ATOM 11907 O O . SER A 1 27 ? 63.846 6.047 -11.939 1.00 0.00 27 SER A O 9
ATOM 11915 N N . GLY A 1 28 ? 65.790 5.069 -12.257 1.00 0.00 28 GLY A N 9
ATOM 11916 C CA . GLY A 1 28 ? 65.460 4.767 -13.678 1.00 0.00 28 GLY A CA 9
ATOM 11917 C C . GLY A 1 28 ? 64.344 3.727 -13.743 1.00 0.00 28 GLY A C 9
ATOM 11918 O O . GLY A 1 28 ? 63.885 3.371 -14.809 1.00 0.00 28 GLY A O 9
ATOM 11922 N N . VAL A 1 29 ? 63.896 3.246 -12.608 1.00 0.00 29 VAL A N 9
ATOM 11923 C CA . VAL A 1 29 ? 62.792 2.233 -12.588 1.00 0.00 29 VAL A CA 9
ATOM 11924 C C . VAL A 1 29 ? 61.550 2.849 -11.941 1.00 0.00 29 VAL A C 9
ATOM 11925 O O . VAL A 1 29 ? 61.610 3.433 -10.876 1.00 0.00 29 VAL A O 9
ATOM 11938 N N . SER A 1 30 ? 60.427 2.726 -12.593 1.00 0.00 30 SER A N 9
ATOM 11939 C CA . SER A 1 30 ? 59.161 3.299 -12.051 1.00 0.00 30 SER A CA 9
ATOM 11940 C C . SER A 1 30 ? 58.827 2.673 -10.692 1.00 0.00 30 SER A C 9
ATOM 11941 O O . SER A 1 30 ? 58.167 3.279 -9.871 1.00 0.00 30 SER A O 9
ATOM 11949 N N . VAL A 1 31 ? 59.249 1.461 -10.452 1.00 0.00 31 VAL A N 9
ATOM 11950 C CA . VAL A 1 31 ? 58.923 0.804 -9.151 1.00 0.00 31 VAL A CA 9
ATOM 11951 C C . VAL A 1 31 ? 59.520 1.604 -7.985 1.00 0.00 31 VAL A C 9
ATOM 11952 O O . VAL A 1 31 ? 58.877 1.811 -6.976 1.00 0.00 31 VAL A O 9
ATOM 11965 N N . CYS A 1 32 ? 60.749 2.037 -8.104 1.00 0.00 32 CYS A N 9
ATOM 11966 C CA . CYS A 1 32 ? 61.376 2.801 -6.984 1.00 0.00 32 CYS A CA 9
ATOM 11967 C C . CYS A 1 32 ? 60.722 4.179 -6.856 1.00 0.00 32 CYS A C 9
ATOM 11968 O O . CYS A 1 32 ? 60.478 4.660 -5.766 1.00 0.00 32 CYS A O 9
ATOM 11975 N N . MET A 1 33 ? 60.425 4.815 -7.954 1.00 0.00 33 MET A N 9
ATOM 11976 C CA . MET A 1 33 ? 59.781 6.157 -7.881 1.00 0.00 33 MET A CA 9
ATOM 11977 C C . MET A 1 33 ? 58.310 5.997 -7.491 1.00 0.00 33 MET A C 9
ATOM 11978 O O . MET A 1 33 ? 57.687 6.916 -7.003 1.00 0.00 33 MET A O 9
ATOM 11992 N N . GLN A 1 34 ? 57.749 4.837 -7.691 1.00 0.00 34 GLN A N 9
ATOM 11993 C CA . GLN A 1 34 ? 56.324 4.639 -7.321 1.00 0.00 34 GLN A CA 9
ATOM 11994 C C . GLN A 1 34 ? 56.159 4.881 -5.818 1.00 0.00 34 GLN A C 9
ATOM 11995 O O . GLN A 1 34 ? 55.193 5.467 -5.373 1.00 0.00 34 GLN A O 9
ATOM 12009 N N . GLY A 1 35 ? 57.102 4.434 -5.037 1.00 0.00 35 GLY A N 9
ATOM 12010 C CA . GLY A 1 35 ? 57.010 4.628 -3.562 1.00 0.00 35 GLY A CA 9
ATOM 12011 C C . GLY A 1 35 ? 57.394 6.063 -3.186 1.00 0.00 35 GLY A C 9
ATOM 12012 O O . GLY A 1 35 ? 56.696 6.726 -2.444 1.00 0.00 35 GLY A O 9
ATOM 12016 N N . LEU A 1 36 ? 58.502 6.542 -3.684 1.00 0.00 36 LEU A N 9
ATOM 12017 C CA . LEU A 1 36 ? 58.927 7.931 -3.341 1.00 0.00 36 LEU A CA 9
ATOM 12018 C C . LEU A 1 36 ? 57.888 8.931 -3.854 1.00 0.00 36 LEU A C 9
ATOM 12019 O O . LEU A 1 36 ? 57.569 9.899 -3.192 1.00 0.00 36 LEU A O 9
ATOM 12035 N N . ASN A 1 37 ? 57.354 8.710 -5.024 1.00 0.00 37 ASN A N 9
ATOM 12036 C CA . ASN A 1 37 ? 56.341 9.659 -5.563 1.00 0.00 37 ASN A CA 9
ATOM 12037 C C . ASN A 1 37 ? 55.076 9.603 -4.698 1.00 0.00 37 ASN A C 9
ATOM 12038 O O . ASN A 1 37 ? 54.455 10.612 -4.426 1.00 0.00 37 ASN A O 9
ATOM 12049 N N . GLU A 1 38 ? 54.682 8.433 -4.270 1.00 0.00 38 GLU A N 9
ATOM 12050 C CA . GLU A 1 38 ? 53.449 8.326 -3.436 1.00 0.00 38 GLU A CA 9
ATOM 12051 C C . GLU A 1 38 ? 53.691 9.003 -2.083 1.00 0.00 38 GLU A C 9
ATOM 12052 O O . GLU A 1 38 ? 52.786 9.541 -1.479 1.00 0.00 38 GLU A O 9
ATOM 12064 N N . GLY A 1 39 ? 54.913 9.000 -1.610 1.00 0.00 39 GLY A N 9
ATOM 12065 C CA . GLY A 1 39 ? 55.219 9.663 -0.303 1.00 0.00 39 GLY A CA 9
ATOM 12066 C C . GLY A 1 39 ? 55.141 8.654 0.847 1.00 0.00 39 GLY A C 9
ATOM 12067 O O . GLY A 1 39 ? 54.973 9.030 1.992 1.00 0.00 39 GLY A O 9
ATOM 12071 N N . LYS A 1 40 ? 55.283 7.381 0.564 1.00 0.00 40 LYS A N 9
ATOM 12072 C CA . LYS A 1 40 ? 55.240 6.353 1.651 1.00 0.00 40 LYS A CA 9
ATOM 12073 C C . LYS A 1 40 ? 56.664 5.896 1.904 1.00 0.00 40 LYS A C 9
ATOM 12074 O O . LYS A 1 40 ? 56.935 5.073 2.756 1.00 0.00 40 LYS A O 9
ATOM 12093 N N . VAL A 1 41 ? 57.574 6.436 1.146 1.00 0.00 41 VAL A N 9
ATOM 12094 C CA . VAL A 1 41 ? 59.009 6.068 1.283 1.00 0.00 41 VAL A CA 9
ATOM 12095 C C . VAL A 1 41 ? 59.854 7.337 1.360 1.00 0.00 41 VAL A C 9
ATOM 12096 O O . VAL A 1 41 ? 59.454 8.397 0.920 1.00 0.00 41 VAL A O 9
ATOM 12109 N N . ARG A 1 42 ? 61.028 7.216 1.902 1.00 0.00 42 ARG A N 9
ATOM 12110 C CA . ARG A 1 42 ? 61.962 8.382 2.016 1.00 0.00 42 ARG A CA 9
ATOM 12111 C C . ARG A 1 42 ? 63.268 8.005 1.322 1.00 0.00 42 ARG A C 9
ATOM 12112 O O . ARG A 1 42 ? 64.162 8.809 1.154 1.00 0.00 42 ARG A O 9
ATOM 12133 N N . GLY A 1 43 ? 63.372 6.770 0.916 1.00 0.00 43 GLY A N 9
ATOM 12134 C CA . GLY A 1 43 ? 64.610 6.290 0.226 1.00 0.00 43 GLY A CA 9
ATOM 12135 C C . GLY A 1 43 ? 64.924 4.879 0.717 1.00 0.00 43 GLY A C 9
ATOM 12136 O O . GLY A 1 43 ? 64.080 4.221 1.292 1.00 0.00 43 GLY A O 9
ATOM 12140 N N . VAL A 1 44 ? 66.131 4.404 0.503 1.00 0.00 44 VAL A N 9
ATOM 12141 C CA . VAL A 1 44 ? 66.503 3.027 0.970 1.00 0.00 44 VAL A CA 9
ATOM 12142 C C . VAL A 1 44 ? 67.661 3.142 1.959 1.00 0.00 44 VAL A C 9
ATOM 12143 O O . VAL A 1 44 ? 68.667 3.757 1.677 1.00 0.00 44 VAL A O 9
ATOM 12156 N N . SER A 1 45 ? 67.536 2.548 3.113 1.00 0.00 45 SER A N 9
ATOM 12157 C CA . SER A 1 45 ? 68.642 2.623 4.105 1.00 0.00 45 SER A CA 9
ATOM 12158 C C . SER A 1 45 ? 69.649 1.518 3.800 1.00 0.00 45 SER A C 9
ATOM 12159 O O . SER A 1 45 ? 69.281 0.394 3.525 1.00 0.00 45 SER A O 9
ATOM 12167 N N . VAL A 1 46 ? 70.917 1.830 3.865 1.00 0.00 46 VAL A N 9
ATOM 12168 C CA . VAL A 1 46 ? 71.968 0.800 3.603 1.00 0.00 46 VAL A CA 9
ATOM 12169 C C . VAL A 1 46 ? 72.981 0.840 4.738 1.00 0.00 46 VAL A C 9
ATOM 12170 O O . VAL A 1 46 ? 73.467 1.888 5.116 1.00 0.00 46 VAL A O 9
ATOM 12183 N N . SER A 1 47 ? 73.308 -0.300 5.274 1.00 0.00 47 SER A N 9
ATOM 12184 C CA . SER A 1 47 ? 74.303 -0.372 6.382 1.00 0.00 47 SER A CA 9
ATOM 12185 C C . SER A 1 47 ? 75.378 -1.358 5.963 1.00 0.00 47 SER A C 9
ATOM 12186 O O . SER A 1 47 ? 75.099 -2.354 5.330 1.00 0.00 47 SER A O 9
ATOM 12194 N N . GLY A 1 48 ? 76.607 -1.087 6.285 1.00 0.00 48 GLY A N 9
ATOM 12195 C CA . GLY A 1 48 ? 77.702 -2.020 5.871 1.00 0.00 48 GLY A CA 9
ATOM 12196 C C . GLY A 1 48 ? 78.735 -2.147 6.980 1.00 0.00 48 GLY A C 9
ATOM 12197 O O . GLY A 1 48 ? 79.116 -1.180 7.607 1.00 0.00 48 GLY A O 9
ATOM 12201 N N . VAL A 1 49 ? 79.207 -3.343 7.199 1.00 0.00 49 VAL A N 9
ATOM 12202 C CA . VAL A 1 49 ? 80.248 -3.582 8.240 1.00 0.00 49 VAL A CA 9
ATOM 12203 C C . VAL A 1 49 ? 81.471 -4.164 7.548 1.00 0.00 49 VAL A C 9
ATOM 12204 O O . VAL A 1 49 ? 81.405 -5.217 6.944 1.00 0.00 49 VAL A O 9
ATOM 12217 N N . PHE A 1 50 ? 82.590 -3.500 7.630 1.00 0.00 50 PHE A N 9
ATOM 12218 C CA . PHE A 1 50 ? 83.816 -4.032 6.978 1.00 0.00 50 PHE A CA 9
ATOM 12219 C C . PHE A 1 50 ? 84.579 -4.863 8.007 1.00 0.00 50 PHE A C 9
ATOM 12220 O O . PHE A 1 50 ? 85.013 -4.366 9.027 1.00 0.00 50 PHE A O 9
ATOM 12237 N N . TYR A 1 51 ? 84.735 -6.132 7.746 1.00 0.00 51 TYR A N 9
ATOM 12238 C CA . TYR A 1 51 ? 85.460 -7.019 8.701 1.00 0.00 51 TYR A CA 9
ATOM 12239 C C . TYR A 1 51 ? 86.942 -7.026 8.335 1.00 0.00 51 TYR A C 9
ATOM 12240 O O . TYR A 1 51 ? 87.312 -7.385 7.237 1.00 0.00 51 TYR A O 9
ATOM 12258 N N . TYR A 1 52 ? 87.791 -6.614 9.245 1.00 0.00 52 TYR A N 9
ATOM 12259 C CA . TYR A 1 52 ? 89.260 -6.571 8.955 1.00 0.00 52 TYR A CA 9
ATOM 12260 C C . TYR A 1 52 ? 89.981 -7.710 9.675 1.00 0.00 52 TYR A C 9
ATOM 12261 O O . TYR A 1 52 ? 89.705 -8.008 10.823 1.00 0.00 52 TYR A O 9
ATOM 12279 N N . ASN A 1 53 ? 90.923 -8.331 9.012 1.00 0.00 53 ASN A N 9
ATOM 12280 C CA . ASN A 1 53 ? 91.688 -9.435 9.650 1.00 0.00 53 ASN A CA 9
ATOM 12281 C C . ASN A 1 53 ? 92.411 -8.864 10.861 1.00 0.00 53 ASN A C 9
ATOM 12282 O O . ASN A 1 53 ? 92.889 -9.583 11.716 1.00 0.00 53 ASN A O 9
ATOM 12293 N N . ASP A 1 54 ? 92.486 -7.562 10.938 1.00 0.00 54 ASP A N 9
ATOM 12294 C CA . ASP A 1 54 ? 93.168 -6.927 12.092 1.00 0.00 54 ASP A CA 9
ATOM 12295 C C . ASP A 1 54 ? 92.345 -7.223 13.346 1.00 0.00 54 ASP A C 9
ATOM 12296 O O . ASP A 1 54 ? 92.681 -6.819 14.441 1.00 0.00 54 ASP A O 9
ATOM 12305 N N . GLY A 1 55 ? 91.268 -7.951 13.183 1.00 0.00 55 GLY A N 9
ATOM 12306 C CA . GLY A 1 55 ? 90.411 -8.310 14.349 1.00 0.00 55 GLY A CA 9
ATOM 12307 C C . GLY A 1 55 ? 89.509 -7.139 14.728 1.00 0.00 55 GLY A C 9
ATOM 12308 O O . GLY A 1 55 ? 88.954 -7.109 15.808 1.00 0.00 55 GLY A O 9
ATOM 12312 N N . THR A 1 56 ? 89.358 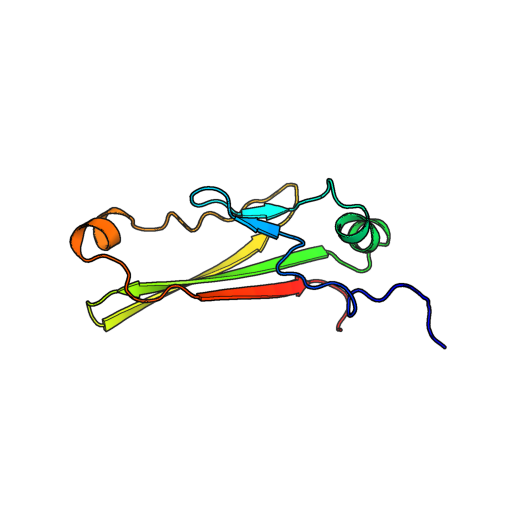-6.171 13.855 1.00 0.00 56 THR A N 9
ATOM 12313 C CA . THR A 1 56 ? 88.488 -4.989 14.170 1.00 0.00 56 THR A CA 9
ATOM 12314 C C . THR A 1 56 ? 87.405 -4.836 13.114 1.00 0.00 56 THR A C 9
ATOM 12315 O O . THR A 1 56 ? 87.602 -5.145 11.961 1.00 0.00 56 THR A O 9
ATOM 12326 N N . THR A 1 57 ? 86.260 -4.342 13.512 1.00 0.00 57 THR A N 9
ATOM 12327 C CA . THR A 1 57 ? 85.135 -4.143 12.546 1.00 0.00 57 THR A CA 9
ATOM 12328 C C . THR A 1 57 ? 84.636 -2.705 12.638 1.00 0.00 57 THR A C 9
ATOM 12329 O O . THR A 1 57 ? 84.511 -2.140 13.708 1.00 0.00 57 THR A O 9
ATOM 12340 N N . SER A 1 58 ? 84.327 -2.127 11.512 1.00 0.00 58 SER A N 9
ATOM 12341 C CA . SER A 1 58 ? 83.804 -0.730 11.471 1.00 0.00 58 SER A CA 9
ATOM 12342 C C . SER A 1 58 ? 82.392 -0.791 10.902 1.00 0.00 58 SER A C 9
ATOM 12343 O O . SER A 1 58 ? 82.097 -1.638 10.089 1.00 0.00 58 SER A O 9
ATOM 12351 N N . ASN A 1 59 ? 81.509 0.079 11.322 1.00 0.00 59 ASN A N 9
ATOM 12352 C CA . ASN A 1 59 ? 80.107 0.041 10.795 1.00 0.00 59 ASN A CA 9
ATOM 12353 C C . ASN A 1 59 ? 79.682 1.447 10.382 1.00 0.00 59 ASN A C 9
ATOM 12354 O O . ASN A 1 59 ? 79.623 2.345 11.199 1.00 0.00 59 ASN A O 9
ATOM 12365 N N . PHE A 1 60 ? 79.363 1.639 9.121 1.00 0.00 60 PHE A N 9
ATOM 12366 C CA . PHE A 1 60 ? 78.909 2.984 8.646 1.00 0.00 60 PHE A CA 9
ATOM 12367 C C . PHE A 1 60 ? 77.469 2.850 8.167 1.00 0.00 60 PHE A C 9
ATOM 12368 O O . PHE A 1 60 ? 77.175 2.080 7.274 1.00 0.00 60 PHE A O 9
ATOM 12385 N N . LYS A 1 61 ? 76.570 3.588 8.756 1.00 0.00 61 LYS A N 9
ATOM 12386 C CA . LYS A 1 61 ? 75.140 3.519 8.362 1.00 0.00 61 LYS A CA 9
ATOM 12387 C C . LYS A 1 61 ? 74.741 4.855 7.758 1.00 0.00 61 LYS A C 9
ATOM 12388 O O . LYS A 1 61 ? 75.207 5.901 8.166 1.00 0.00 61 LYS A O 9
ATOM 12407 N N . GLY A 1 62 ? 73.886 4.829 6.791 1.00 0.00 62 GLY A N 9
ATOM 12408 C CA . GLY A 1 62 ? 73.451 6.101 6.147 1.00 0.00 62 GLY A CA 9
ATOM 12409 C C . GLY A 1 62 ? 72.257 5.839 5.225 1.00 0.00 62 GLY A C 9
ATOM 12410 O O . GLY A 1 62 ? 71.889 4.708 4.981 1.00 0.00 62 GLY A O 9
ATOM 12414 N N . VAL A 1 63 ? 71.645 6.883 4.717 1.00 0.00 63 VAL A N 9
ATOM 12415 C CA . VAL A 1 63 ? 70.461 6.721 3.809 1.00 0.00 63 VAL A CA 9
ATOM 12416 C C . VAL A 1 63 ? 70.835 7.137 2.382 1.00 0.00 63 VAL A C 9
ATOM 12417 O O . VAL A 1 63 ? 71.328 8.223 2.153 1.00 0.00 63 VAL A O 9
ATOM 12430 N N . VAL A 1 64 ? 70.597 6.282 1.418 1.00 0.00 64 VAL A N 9
ATOM 12431 C CA . VAL A 1 64 ? 70.931 6.626 0.002 1.00 0.00 64 VAL A CA 9
ATOM 12432 C C . VAL A 1 64 ? 69.707 7.235 -0.682 1.00 0.00 64 VAL A C 9
ATOM 12433 O O . VAL A 1 64 ? 68.667 6.611 -0.796 1.00 0.00 64 VAL A O 9
ATOM 12446 N N . THR A 1 65 ? 69.840 8.451 -1.149 1.00 0.00 65 THR A N 9
ATOM 12447 C CA . THR A 1 65 ? 68.717 9.140 -1.856 1.00 0.00 65 THR A CA 9
ATOM 12448 C C . THR A 1 65 ? 69.245 9.623 -3.211 1.00 0.00 65 THR A C 9
ATOM 12449 O O . THR A 1 65 ? 70.421 9.903 -3.343 1.00 0.00 65 THR A O 9
ATOM 12460 N N . PRO A 1 66 ? 68.414 9.730 -4.218 1.00 0.00 66 PRO A N 9
ATOM 12461 C CA . PRO A 1 66 ? 68.872 10.197 -5.559 1.00 0.00 66 PRO A CA 9
ATOM 12462 C C . PRO A 1 66 ? 69.599 11.542 -5.470 1.00 0.00 66 PRO A C 9
ATOM 12463 O O . PRO A 1 66 ? 70.180 12.008 -6.430 1.00 0.00 66 PRO A O 9
ATOM 12474 N N . SER A 1 67 ? 69.569 12.167 -4.319 1.00 0.00 67 SER A N 9
ATOM 12475 C CA . SER A 1 67 ? 70.257 13.486 -4.144 1.00 0.00 67 SER A CA 9
ATOM 12476 C C . SER A 1 67 ? 71.469 13.334 -3.211 1.00 0.00 67 SER A C 9
ATOM 12477 O O . SER A 1 67 ? 72.337 14.181 -3.185 1.00 0.00 67 SER A O 9
ATOM 12485 N N . THR A 1 68 ? 71.528 12.275 -2.430 1.00 0.00 68 THR A N 9
ATOM 12486 C CA . THR A 1 68 ? 72.684 12.093 -1.483 1.00 0.00 68 THR A CA 9
ATOM 12487 C C . THR A 1 68 ? 73.232 10.647 -1.556 1.00 0.00 68 THR A C 9
ATOM 12488 O O . THR A 1 68 ? 72.588 9.728 -1.088 1.00 0.00 68 THR A O 9
ATOM 12499 N N . PRO A 1 69 ? 74.416 10.437 -2.109 1.00 0.00 69 PRO A N 9
ATOM 12500 C CA . PRO A 1 69 ? 75.032 9.076 -2.201 1.00 0.00 69 PRO A CA 9
ATOM 12501 C C . PRO A 1 69 ? 75.837 8.713 -0.936 1.00 0.00 69 PRO A C 9
ATOM 12502 O O . PRO A 1 69 ? 76.174 9.573 -0.145 1.00 0.00 69 PRO A O 9
ATOM 12513 N N . VAL A 1 70 ? 76.148 7.446 -0.743 1.00 0.00 70 VAL A N 9
ATOM 12514 C CA . VAL A 1 70 ? 76.930 7.008 0.469 1.00 0.00 70 VAL A CA 9
ATOM 12515 C C . VAL A 1 70 ? 78.249 6.361 0.029 1.00 0.00 70 VAL A C 9
ATOM 12516 O O . VAL A 1 70 ? 78.279 5.507 -0.832 1.00 0.00 70 VAL A O 9
ATOM 12529 N N . ASN A 1 71 ? 79.345 6.785 0.606 1.00 0.00 71 ASN A N 9
ATOM 12530 C CA . ASN A 1 71 ? 80.681 6.228 0.218 1.00 0.00 71 ASN A CA 9
ATOM 12531 C C . ASN A 1 71 ? 81.152 5.179 1.242 1.00 0.00 71 ASN A C 9
ATOM 12532 O O . ASN A 1 71 ? 81.269 5.461 2.417 1.00 0.00 71 ASN A O 9
ATOM 12543 N N . THR A 1 72 ? 81.442 3.975 0.807 1.00 0.00 72 THR A N 9
ATOM 12544 C CA . THR A 1 72 ? 81.926 2.919 1.756 1.00 0.00 72 THR A CA 9
ATOM 12545 C C . THR A 1 72 ? 83.458 2.975 1.813 1.00 0.00 72 THR A C 9
ATOM 12546 O O . THR A 1 72 ? 84.094 2.200 2.499 1.00 0.00 72 THR A O 9
ATOM 12557 N N . ASN A 1 73 ? 84.052 3.880 1.085 1.00 0.00 73 ASN A N 9
ATOM 12558 C CA . ASN A 1 73 ? 85.541 3.992 1.076 1.00 0.00 73 ASN A CA 9
ATOM 12559 C C . ASN A 1 73 ? 86.043 4.436 2.453 1.00 0.00 73 ASN A C 9
ATOM 12560 O O . ASN A 1 73 ? 86.813 5.368 2.570 1.00 0.00 73 ASN A O 9
ATOM 12571 N N . GLN A 1 74 ? 85.615 3.783 3.493 1.00 0.00 74 GLN A N 9
ATOM 12572 C CA . GLN A 1 74 ? 86.072 4.181 4.854 1.00 0.00 74 GLN A CA 9
ATOM 12573 C C . GLN A 1 74 ? 87.603 4.180 4.907 1.00 0.00 74 GLN A C 9
ATOM 12574 O O . GLN A 1 74 ? 88.243 5.126 4.492 1.00 0.00 74 GLN A O 9
ATOM 12588 N N . ASP A 1 75 ? 88.200 3.124 5.410 1.00 0.00 75 ASP A N 9
ATOM 12589 C CA . ASP A 1 75 ? 89.695 3.058 5.487 1.00 0.00 75 ASP A CA 9
ATOM 12590 C C . ASP A 1 75 ? 90.218 2.144 4.373 1.00 0.00 75 ASP A C 9
ATOM 12591 O O . ASP A 1 75 ? 90.435 0.964 4.571 1.00 0.00 75 ASP A O 9
ATOM 12600 N N . ILE A 1 76 ? 90.411 2.686 3.203 1.00 0.00 76 ILE A N 9
ATOM 12601 C CA . ILE A 1 76 ? 90.913 1.875 2.055 1.00 0.00 76 ILE A CA 9
ATOM 12602 C C . ILE A 1 76 ? 92.349 1.436 2.318 1.00 0.00 76 ILE A C 9
ATOM 12603 O O . ILE A 1 76 ? 92.742 0.329 2.009 1.00 0.00 76 ILE A O 9
ATOM 12619 N N . ASN A 1 77 ? 93.134 2.304 2.876 1.00 0.00 77 ASN A N 9
ATOM 12620 C CA . ASN A 1 77 ? 94.551 1.943 3.152 1.00 0.00 77 ASN A CA 9
ATOM 12621 C C . ASN A 1 77 ? 94.555 0.732 4.084 1.00 0.00 77 ASN A C 9
ATOM 12622 O O . ASN A 1 77 ? 95.330 -0.190 3.924 1.00 0.00 77 ASN A O 9
ATOM 12633 N N . LYS A 1 78 ? 93.670 0.721 5.038 1.00 0.00 78 LYS A N 9
ATOM 12634 C CA . LYS A 1 78 ? 93.582 -0.437 5.968 1.00 0.00 78 LYS A CA 9
ATOM 12635 C C . LYS A 1 78 ? 93.114 -1.674 5.200 1.00 0.00 78 LYS A C 9
ATOM 12636 O O . LYS A 1 78 ? 93.579 -2.774 5.428 1.00 0.00 78 LYS A O 9
ATOM 12655 N N . THR A 1 79 ? 92.162 -1.509 4.321 1.00 0.00 79 THR A N 9
ATOM 12656 C CA . THR A 1 79 ? 91.624 -2.681 3.577 1.00 0.00 79 THR A CA 9
ATOM 12657 C C . THR A 1 79 ? 92.700 -3.292 2.669 1.00 0.00 79 THR A C 9
ATOM 12658 O O . THR A 1 79 ? 92.956 -4.468 2.731 1.00 0.00 79 THR A O 9
ATOM 12669 N N . ASN A 1 80 ? 93.346 -2.535 1.839 1.00 0.00 80 ASN A N 9
ATOM 12670 C CA . ASN A 1 80 ? 94.388 -3.165 0.980 1.00 0.00 80 ASN A CA 9
ATOM 12671 C C . ASN A 1 80 ? 95.487 -3.738 1.872 1.00 0.00 80 ASN A C 9
ATOM 12672 O O . ASN A 1 80 ? 96.158 -4.685 1.514 1.00 0.00 80 ASN A O 9
ATOM 12683 N N . LYS A 1 81 ? 95.689 -3.167 3.026 1.00 0.00 81 LYS A N 9
ATOM 12684 C CA . LYS A 1 81 ? 96.760 -3.678 3.927 1.00 0.00 81 LYS A CA 9
ATOM 12685 C C . LYS A 1 81 ? 96.439 -5.107 4.387 1.00 0.00 81 LYS A C 9
ATOM 12686 O O . LYS A 1 81 ? 97.271 -5.989 4.288 1.00 0.00 81 LYS A O 9
ATOM 12705 N N . VAL A 1 82 ? 95.250 -5.342 4.898 1.00 0.00 82 VAL A N 9
ATOM 12706 C CA . VAL A 1 82 ? 94.885 -6.720 5.379 1.00 0.00 82 VAL A CA 9
ATOM 12707 C C . VAL A 1 82 ? 93.729 -7.296 4.550 1.00 0.00 82 VAL A C 9
ATOM 12708 O O . VAL A 1 82 ? 93.550 -8.496 4.481 1.00 0.00 82 VAL A O 9
ATOM 12721 N N . GLY A 1 83 ? 92.952 -6.466 3.910 1.00 0.00 83 GLY A N 9
ATOM 12722 C CA . GLY A 1 83 ? 91.827 -6.979 3.082 1.00 0.00 83 GLY A CA 9
ATOM 12723 C C . GLY A 1 83 ? 90.618 -7.244 3.969 1.00 0.00 83 GLY A C 9
ATOM 12724 O O . GLY A 1 83 ? 90.714 -7.288 5.179 1.00 0.00 83 GLY A O 9
ATOM 12728 N N . VAL A 1 84 ? 89.480 -7.424 3.361 1.00 0.00 84 VAL A N 9
ATOM 12729 C CA . VAL A 1 84 ? 88.227 -7.696 4.132 1.00 0.00 84 VAL A CA 9
ATOM 12730 C C . VAL A 1 84 ? 87.836 -9.164 3.922 1.00 0.00 84 VAL A C 9
ATOM 12731 O O . VAL A 1 84 ? 87.619 -9.605 2.811 1.00 0.00 84 VAL A O 9
ATOM 12744 N N . GLN A 1 85 ? 87.758 -9.928 4.974 1.00 0.00 85 GLN A N 9
ATOM 12745 C CA . GLN A 1 85 ? 87.396 -11.363 4.818 1.00 0.00 85 GLN A CA 9
ATOM 12746 C C . GLN A 1 85 ? 85.927 -11.492 4.403 1.00 0.00 85 GLN A C 9
ATOM 12747 O O . GLN A 1 85 ? 85.610 -12.118 3.408 1.00 0.00 85 GLN A O 9
ATOM 12761 N N . LYS A 1 86 ? 85.025 -10.913 5.168 1.00 0.00 86 LYS A N 9
ATOM 12762 C CA . LYS A 1 86 ? 83.561 -11.004 4.845 1.00 0.00 86 LYS A CA 9
ATOM 12763 C C . LYS A 1 86 ? 82.959 -9.627 4.545 1.00 0.00 86 LYS A C 9
ATOM 12764 O O . LYS A 1 86 ? 83.358 -8.620 5.093 1.00 0.00 86 LYS A O 9
ATOM 12783 N N . TYR A 1 87 ? 81.969 -9.607 3.687 1.00 0.00 87 TYR A N 9
ATOM 12784 C CA . TYR A 1 87 ? 81.265 -8.337 3.328 1.00 0.00 87 TYR A CA 9
ATOM 12785 C C . TYR A 1 87 ? 79.794 -8.502 3.715 1.00 0.00 87 TYR A C 9
ATOM 12786 O O . TYR A 1 87 ? 79.197 -9.526 3.446 1.00 0.00 87 TYR A O 9
ATOM 12804 N N . ARG A 1 88 ? 79.201 -7.528 4.364 1.00 0.00 88 ARG A N 9
ATOM 12805 C CA . ARG A 1 88 ? 77.768 -7.672 4.780 1.00 0.00 88 ARG A CA 9
ATOM 12806 C C . ARG A 1 88 ? 77.015 -6.363 4.573 1.00 0.00 88 ARG A C 9
ATOM 12807 O O . ARG A 1 88 ? 77.357 -5.333 5.119 1.00 0.00 88 ARG A O 9
ATOM 12828 N N . ALA A 1 89 ? 75.980 -6.419 3.783 1.00 0.00 89 ALA A N 9
ATOM 12829 C CA . ALA A 1 89 ? 75.145 -5.203 3.502 1.00 0.00 89 ALA A CA 9
ATOM 12830 C C . ALA A 1 89 ? 73.670 -5.488 3.825 1.00 0.00 89 ALA A C 9
ATOM 12831 O O . ALA A 1 89 ? 73.147 -6.539 3.504 1.00 0.00 89 ALA A O 9
ATOM 12838 N N . LEU A 1 90 ? 72.998 -4.547 4.447 1.00 0.00 90 LEU A N 9
ATOM 12839 C CA . LEU A 1 90 ? 71.547 -4.720 4.791 1.00 0.00 90 LEU A CA 9
ATOM 12840 C C . LEU A 1 90 ? 70.744 -3.609 4.111 1.00 0.00 90 LEU A C 9
ATOM 12841 O O . LEU A 1 90 ? 71.094 -2.447 4.191 1.00 0.00 90 LEU A O 9
ATOM 12857 N N . THR A 1 91 ? 69.677 -3.958 3.435 1.00 0.00 91 THR A N 9
ATOM 12858 C CA . THR A 1 91 ? 68.842 -2.919 2.729 1.00 0.00 91 THR A CA 9
ATOM 12859 C C . THR A 1 91 ? 67.355 -3.063 3.090 1.00 0.00 91 THR A C 9
ATOM 12860 O O . THR A 1 91 ? 66.730 -4.074 2.839 1.00 0.00 91 THR A O 9
ATOM 12871 N N . GLU A 1 92 ? 66.789 -2.028 3.667 1.00 0.00 92 GLU A N 9
ATOM 12872 C CA . GLU A 1 92 ? 65.334 -2.042 4.049 1.00 0.00 92 GLU A CA 9
ATOM 12873 C C . GLU A 1 92 ? 64.652 -0.747 3.587 1.00 0.00 92 GLU A C 9
ATOM 12874 O O . GLU A 1 92 ? 65.296 0.249 3.326 1.00 0.00 92 GLU A O 9
ATOM 12886 N N . TRP A 1 93 ? 63.347 -0.762 3.486 1.00 0.00 93 TRP A N 9
ATOM 12887 C CA . TRP A 1 93 ? 62.596 0.453 3.042 1.00 0.00 93 TRP A CA 9
ATOM 12888 C C . TRP A 1 93 ? 62.659 1.546 4.120 1.00 0.00 93 TRP A C 9
ATOM 12889 O O . TRP A 1 93 ? 62.598 1.269 5.302 1.00 0.00 93 TRP A O 9
ATOM 12910 N N . VAL A 1 94 ? 62.756 2.791 3.710 1.00 0.00 94 VAL A N 9
ATOM 12911 C CA . VAL A 1 94 ? 62.801 3.931 4.685 1.00 0.00 94 VAL A CA 9
ATOM 12912 C C . VAL A 1 94 ? 61.557 4.8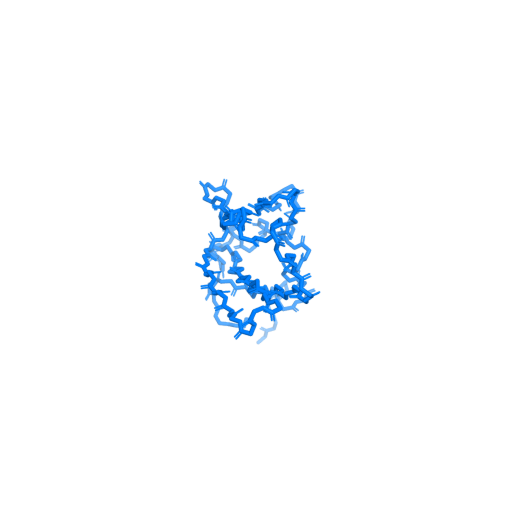02 4.479 1.00 0.00 94 VAL A C 9
ATOM 12913 O O . VAL A 1 94 ? 61.309 5.295 3.394 1.00 0.00 94 VAL A O 9
ATOM 12926 N N . GLY A 1 95 ? 60.780 4.999 5.517 1.00 0.00 95 GLY A N 9
ATOM 12927 C CA . GLY A 1 95 ? 59.542 5.838 5.412 1.00 0.00 95 GLY A CA 9
ATOM 12928 C C . GLY A 1 95 ? 58.340 5.011 5.865 1.00 0.00 95 GLY A C 9
ATOM 12929 O O . GLY A 1 95 ? 57.210 5.453 5.816 1.00 0.00 95 GLY A O 9
ATOM 12933 N N . SER A 1 96 ? 58.579 3.813 6.312 1.00 0.00 96 SER A N 9
ATOM 12934 C CA . SER A 1 96 ? 57.458 2.953 6.778 1.00 0.00 96 SER A CA 9
ATOM 12935 C C . SER A 1 96 ? 56.901 3.521 8.086 1.00 0.00 96 SER A C 9
ATOM 12936 O O . SER A 1 96 ? 57.612 4.135 8.856 1.00 0.00 96 SER A O 9
ATOM 12944 N N . ARG A 1 97 ? 55.636 3.325 8.345 1.00 0.00 97 ARG A N 9
ATOM 12945 C CA . ARG A 1 97 ? 55.037 3.858 9.608 1.00 0.00 97 ARG A CA 9
ATOM 12946 C C . ARG A 1 97 ? 55.184 2.811 10.713 1.00 0.00 97 ARG A C 9
ATOM 12947 O O . ARG A 1 97 ? 54.761 3.014 11.835 1.00 0.00 97 ARG A O 9
ATOM 12968 N N . SER A 1 98 ? 55.773 1.689 10.404 1.00 0.00 98 SER A N 9
ATOM 12969 C CA . SER A 1 98 ? 55.941 0.626 11.430 1.00 0.00 98 SER A CA 9
ATOM 12970 C C . SER A 1 98 ? 54.591 0.337 12.088 1.00 0.00 98 SER A C 9
ATOM 12971 O O . SER A 1 98 ? 53.645 0.083 11.361 1.00 0.00 98 SER A O 9
ATOM 12979 N N . GLY A 1 1 ? 46.528 -5.941 3.686 1.00 0.00 1 GLY A N 10
ATOM 12980 C CA . GLY A 1 1 ? 45.665 -4.949 2.908 1.00 0.00 1 GLY A CA 10
ATOM 12981 C C . GLY A 1 1 ? 46.321 -3.843 2.153 1.00 0.00 1 GLY A C 10
ATOM 12982 O O . GLY A 1 1 ? 47.277 -3.246 2.610 1.00 0.00 1 GLY A O 10
ATOM 12988 N N . GLY A 1 2 ? 45.831 -3.540 0.981 1.00 0.00 2 GLY A N 10
ATOM 12989 C CA . GLY A 1 2 ? 46.445 -2.442 0.181 1.00 0.00 2 GLY A CA 10
ATOM 12990 C C . GLY A 1 2 ? 45.910 -2.486 -1.251 1.00 0.00 2 GLY A C 10
ATOM 12991 O O . GLY A 1 2 ? 45.900 -3.520 -1.889 1.00 0.00 2 GLY A O 10
ATOM 12995 N N . SER A 1 3 ? 45.470 -1.363 -1.761 1.00 0.00 3 SER A N 10
ATOM 12996 C CA . SER A 1 3 ? 44.932 -1.311 -3.157 1.00 0.00 3 SER A CA 10
ATOM 12997 C C . SER A 1 3 ? 45.952 -0.618 -4.067 1.00 0.00 3 SER A C 10
ATOM 12998 O O . SER A 1 3 ? 46.547 0.375 -3.699 1.00 0.00 3 SER A O 10
ATOM 13006 N N . GLY A 1 4 ? 46.155 -1.130 -5.253 1.00 0.00 4 GLY A N 10
ATOM 13007 C CA . GLY A 1 4 ? 47.133 -0.497 -6.188 1.00 0.00 4 GLY A CA 10
ATOM 13008 C C . GLY A 1 4 ? 48.524 -1.102 -5.978 1.00 0.00 4 GLY A C 10
ATOM 13009 O O . GLY A 1 4 ? 48.668 -2.192 -5.463 1.00 0.00 4 GLY A O 10
ATOM 13013 N N . TRP A 1 5 ? 49.548 -0.400 -6.384 1.00 0.00 5 TRP A N 10
ATOM 13014 C CA . TRP A 1 5 ? 50.935 -0.921 -6.220 1.00 0.00 5 TRP A CA 10
ATOM 13015 C C . TRP A 1 5 ? 51.246 -1.161 -4.753 1.00 0.00 5 TRP A C 10
ATOM 13016 O O . TRP A 1 5 ? 50.900 -0.380 -3.889 1.00 0.00 5 TRP A O 10
ATOM 13037 N N . ASN A 1 6 ? 51.926 -2.244 -4.486 1.00 0.00 6 ASN A N 10
ATOM 13038 C CA . ASN A 1 6 ? 52.318 -2.577 -3.094 1.00 0.00 6 ASN A CA 10
ATOM 13039 C C . ASN A 1 6 ? 53.814 -2.895 -3.064 1.00 0.00 6 ASN A C 10
ATOM 13040 O O . ASN A 1 6 ? 54.321 -3.610 -3.907 1.00 0.00 6 ASN A O 10
ATOM 13051 N N . ALA A 1 7 ? 54.524 -2.389 -2.096 1.00 0.00 7 ALA A N 10
ATOM 13052 C CA . ALA A 1 7 ? 55.984 -2.685 -2.014 1.00 0.00 7 ALA A CA 10
ATOM 13053 C C . ALA A 1 7 ? 56.159 -4.111 -1.489 1.00 0.00 7 ALA A C 10
ATOM 13054 O O . ALA A 1 7 ? 57.161 -4.452 -0.891 1.00 0.00 7 ALA A O 10
ATOM 13061 N N . ASP A 1 8 ? 55.169 -4.937 -1.694 1.00 0.00 8 ASP A N 10
ATOM 13062 C CA . ASP A 1 8 ? 55.228 -6.345 -1.196 1.00 0.00 8 ASP A CA 10
ATOM 13063 C C . ASP A 1 8 ? 55.841 -7.269 -2.254 1.00 0.00 8 ASP A C 10
ATOM 13064 O O . ASP A 1 8 ? 55.856 -8.473 -2.091 1.00 0.00 8 ASP A O 10
ATOM 13073 N N . ASN A 1 9 ? 56.338 -6.731 -3.339 1.00 0.00 9 ASN A N 10
ATOM 13074 C CA . ASN A 1 9 ? 56.937 -7.597 -4.403 1.00 0.00 9 ASN A CA 10
ATOM 13075 C C . ASN A 1 9 ? 58.218 -6.949 -4.908 1.00 0.00 9 ASN A C 10
ATOM 13076 O O . ASN A 1 9 ? 58.713 -7.270 -5.971 1.00 0.00 9 ASN A O 10
ATOM 13087 N N . VAL A 1 10 ? 58.754 -6.030 -4.150 1.00 0.00 10 VAL A N 10
ATOM 13088 C CA . VAL A 1 10 ? 60.007 -5.331 -4.560 1.00 0.00 10 VAL A CA 10
ATOM 13089 C C . VAL A 1 10 ? 61.045 -5.453 -3.441 1.00 0.00 10 VAL A C 10
ATOM 13090 O O . VAL A 1 10 ? 60.769 -5.165 -2.293 1.00 0.00 10 VAL A O 10
ATOM 13103 N N . ASP A 1 11 ? 62.244 -5.868 -3.764 1.00 0.00 11 ASP A N 10
ATOM 13104 C CA . ASP A 1 11 ? 63.304 -5.993 -2.718 1.00 0.00 11 ASP A CA 10
ATOM 13105 C C . ASP A 1 11 ? 64.135 -4.699 -2.718 1.00 0.00 11 ASP A C 10
ATOM 13106 O O . ASP A 1 11 ? 64.383 -4.133 -3.764 1.00 0.00 11 ASP A O 10
ATOM 13115 N N . PRO A 1 12 ? 64.562 -4.220 -1.572 1.00 0.00 12 PRO A N 10
ATOM 13116 C CA . PRO A 1 12 ? 65.368 -2.965 -1.492 1.00 0.00 12 PRO A CA 10
ATOM 13117 C C . PRO A 1 12 ? 66.808 -3.169 -1.987 1.00 0.00 12 PRO A C 10
ATOM 13118 O O . PRO A 1 12 ? 67.505 -2.225 -2.299 1.00 0.00 12 PRO A O 10
ATOM 13129 N N . SER A 1 13 ? 67.255 -4.393 -2.057 1.00 0.00 13 SER A N 10
ATOM 13130 C CA . SER A 1 13 ? 68.645 -4.654 -2.528 1.00 0.00 13 SER A CA 10
ATOM 13131 C C . SER A 1 13 ? 68.760 -4.357 -4.029 1.00 0.00 13 SER A C 10
ATOM 13132 O O . SER A 1 13 ? 69.810 -3.984 -4.513 1.00 0.00 13 SER A O 10
ATOM 13140 N N . GLN A 1 14 ? 67.697 -4.530 -4.776 1.00 0.00 14 GLN A N 10
ATOM 13141 C CA . GLN A 1 14 ? 67.765 -4.260 -6.245 1.00 0.00 14 GLN A CA 10
ATOM 13142 C C . GLN A 1 14 ? 67.421 -2.796 -6.523 1.00 0.00 14 GLN A C 10
ATOM 13143 O O . GLN A 1 14 ? 67.665 -2.286 -7.598 1.00 0.00 14 GLN A O 10
ATOM 13157 N N . CYS A 1 15 ? 66.852 -2.119 -5.566 1.00 0.00 15 CYS A N 10
ATOM 13158 C CA . CYS A 1 15 ? 66.488 -0.688 -5.774 1.00 0.00 15 CYS A CA 10
ATOM 13159 C C . CYS A 1 15 ? 67.753 0.167 -5.786 1.00 0.00 15 CYS A C 10
ATOM 13160 O O . CYS A 1 15 ? 67.795 1.220 -6.389 1.00 0.00 15 CYS A O 10
ATOM 13167 N N . ILE A 1 16 ? 68.782 -0.275 -5.107 1.00 0.00 16 ILE A N 10
ATOM 13168 C CA . ILE A 1 16 ? 70.059 0.502 -5.052 1.00 0.00 16 ILE A CA 10
ATOM 13169 C C . ILE A 1 16 ? 71.181 -0.335 -5.670 1.00 0.00 16 ILE A C 10
ATOM 13170 O O . ILE A 1 16 ? 71.336 -1.502 -5.369 1.00 0.00 16 ILE A O 10
ATOM 13186 N N . LYS A 1 17 ? 71.963 0.255 -6.544 1.00 0.00 17 LYS A N 10
ATOM 13187 C CA . LYS A 1 17 ? 73.080 -0.497 -7.204 1.00 0.00 17 LYS A CA 10
ATOM 13188 C C . LYS A 1 17 ? 74.408 0.187 -6.873 1.00 0.00 17 LYS A C 10
ATOM 13189 O O . LYS A 1 17 ? 74.507 1.399 -6.866 1.00 0.00 17 LYS A O 10
ATOM 13208 N N . GLN A 1 18 ? 75.425 -0.586 -6.581 1.00 0.00 18 GLN A N 10
ATOM 13209 C CA . GLN A 1 18 ? 76.751 0.004 -6.223 1.00 0.00 18 GLN A CA 10
ATOM 13210 C C . GLN A 1 18 ? 77.696 -0.034 -7.429 1.00 0.00 18 GLN A C 10
ATOM 13211 O O . GLN A 1 18 ? 77.960 -1.075 -7.995 1.00 0.00 18 GLN A O 10
ATOM 13225 N N . SER A 1 19 ? 78.213 1.109 -7.819 1.00 0.00 19 SER A N 10
ATOM 13226 C CA . SER A 1 19 ? 79.158 1.173 -8.980 1.00 0.00 19 SER A CA 10
ATOM 13227 C C . SER A 1 19 ? 80.456 1.861 -8.543 1.00 0.00 19 SER A C 10
ATOM 13228 O O . SER A 1 19 ? 80.632 3.047 -8.747 1.00 0.00 19 SER A O 10
ATOM 13236 N N . GLY A 1 20 ? 81.373 1.136 -7.951 1.00 0.00 20 GLY A N 10
ATOM 13237 C CA . GLY A 1 20 ? 82.662 1.764 -7.508 1.00 0.00 20 GLY A CA 10
ATOM 13238 C C . GLY A 1 20 ? 82.587 2.100 -6.014 1.00 0.00 20 GLY A C 10
ATOM 13239 O O . GLY A 1 20 ? 82.467 3.248 -5.638 1.00 0.00 20 GLY A O 10
ATOM 13243 N N . VAL A 1 21 ? 82.656 1.097 -5.171 1.00 0.00 21 VAL A N 10
ATOM 13244 C CA . VAL A 1 21 ? 82.590 1.303 -3.684 1.00 0.00 21 VAL A CA 10
ATOM 13245 C C . VAL A 1 21 ? 81.656 2.463 -3.337 1.00 0.00 21 VAL A C 10
ATOM 13246 O O . VAL A 1 21 ? 81.867 3.175 -2.377 1.00 0.00 21 VAL A O 10
ATOM 13259 N N . GLN A 1 22 ? 80.631 2.659 -4.121 1.00 0.00 22 GLN A N 10
ATOM 13260 C CA . GLN A 1 22 ? 79.664 3.777 -3.862 1.00 0.00 22 GLN A CA 10
ATOM 13261 C C . GLN A 1 22 ? 78.236 3.239 -3.911 1.00 0.00 22 GLN A C 10
ATOM 13262 O O . GLN A 1 22 ? 77.983 2.195 -4.469 1.00 0.00 22 GLN A O 10
ATOM 13276 N N . TYR A 1 23 ? 77.299 3.961 -3.345 1.00 0.00 23 TYR A N 10
ATOM 13277 C CA . TYR A 1 23 ? 75.865 3.526 -3.370 1.00 0.00 23 TYR A CA 10
ATOM 13278 C C . TYR A 1 23 ? 75.027 4.648 -3.983 1.00 0.00 23 TYR A C 10
ATOM 13279 O O . TYR A 1 23 ? 75.146 5.797 -3.604 1.00 0.00 23 TYR A O 10
ATOM 13297 N N . THR A 1 24 ? 74.176 4.326 -4.928 1.00 0.00 24 THR A N 10
ATOM 13298 C CA . THR A 1 24 ? 73.320 5.373 -5.576 1.00 0.00 24 THR A CA 10
ATOM 13299 C C . THR A 1 24 ? 71.884 4.867 -5.668 1.00 0.00 24 THR A C 10
ATOM 13300 O O . THR A 1 24 ? 71.634 3.678 -5.730 1.00 0.00 24 THR A O 10
ATOM 13311 N N . TYR A 1 25 ? 70.937 5.764 -5.673 1.00 0.00 25 TYR A N 10
ATOM 13312 C CA . TYR A 1 25 ? 69.512 5.344 -5.754 1.00 0.00 25 TYR A CA 10
ATOM 13313 C C . TYR A 1 25 ? 69.151 5.063 -7.214 1.00 0.00 25 TYR A C 10
ATOM 13314 O O . TYR A 1 25 ? 69.425 5.858 -8.091 1.00 0.00 25 TYR A O 10
ATOM 13332 N N . ASN A 1 26 ? 68.546 3.939 -7.492 1.00 0.00 26 ASN A N 10
ATOM 13333 C CA . ASN A 1 26 ? 68.182 3.620 -8.902 1.00 0.00 26 ASN A CA 10
ATOM 13334 C C . ASN A 1 26 ? 66.872 4.320 -9.274 1.00 0.00 26 ASN A C 10
ATOM 13335 O O . ASN A 1 26 ? 65.824 3.707 -9.324 1.00 0.00 26 ASN A O 10
ATOM 13346 N N . SER A 1 27 ? 66.920 5.596 -9.544 1.00 0.00 27 SER A N 10
ATOM 13347 C CA . SER A 1 27 ? 65.674 6.324 -9.920 1.00 0.00 27 SER A CA 10
ATOM 13348 C C . SER A 1 27 ? 65.352 6.052 -11.390 1.00 0.00 27 SER A C 10
ATOM 13349 O O . SER A 1 27 ? 64.308 6.423 -11.888 1.00 0.00 27 SER A O 10
ATOM 13357 N N . GLY A 1 28 ? 66.248 5.414 -12.092 1.00 0.00 28 GLY A N 10
ATOM 13358 C CA . GLY A 1 28 ? 65.998 5.127 -13.533 1.00 0.00 28 GLY A CA 10
ATOM 13359 C C . GLY A 1 28 ? 64.739 4.271 -13.678 1.00 0.00 28 GLY A C 10
ATOM 13360 O O . GLY A 1 28 ? 63.945 4.472 -14.574 1.00 0.00 28 GLY A O 10
ATOM 13364 N N . VAL A 1 29 ? 64.543 3.319 -12.805 1.00 0.00 29 VAL A N 10
ATOM 13365 C CA . VAL A 1 29 ? 63.326 2.462 -12.908 1.00 0.00 29 VAL A CA 10
ATOM 13366 C C . VAL A 1 29 ? 62.141 3.186 -12.263 1.00 0.00 29 VAL A C 10
ATOM 13367 O O . VAL A 1 29 ? 62.265 3.808 -11.225 1.00 0.00 29 VAL A O 10
ATOM 13380 N N . SER A 1 30 ? 60.997 3.119 -12.884 1.00 0.00 30 SER A N 10
ATOM 13381 C CA . SER A 1 30 ? 59.793 3.808 -12.337 1.00 0.00 30 SER A CA 10
ATOM 13382 C C . SER A 1 30 ? 59.403 3.226 -10.975 1.00 0.00 30 SER A C 10
ATOM 13383 O O . SER A 1 30 ? 58.924 3.929 -10.111 1.00 0.00 30 SER A O 10
ATOM 13391 N N . VAL A 1 31 ? 59.586 1.953 -10.774 1.00 0.00 31 VAL A N 10
ATOM 13392 C CA . VAL A 1 31 ? 59.188 1.347 -9.468 1.00 0.00 31 VAL A CA 10
ATOM 13393 C C . VAL A 1 31 ? 59.904 2.072 -8.328 1.00 0.00 31 VAL A C 10
ATOM 13394 O O . VAL A 1 31 ? 59.333 2.318 -7.283 1.00 0.00 31 VAL A O 10
ATOM 13407 N N . CYS A 1 32 ? 61.147 2.410 -8.509 1.00 0.00 32 CYS A N 10
ATOM 13408 C CA . CYS A 1 32 ? 61.886 3.112 -7.426 1.00 0.00 32 CYS A CA 10
ATOM 13409 C C . CYS A 1 32 ? 61.237 4.474 -7.143 1.00 0.00 32 CYS A C 10
ATOM 13410 O O . CYS A 1 32 ? 61.127 4.892 -6.004 1.00 0.00 32 CYS A O 10
ATOM 13417 N N . MET A 1 33 ? 60.810 5.181 -8.161 1.00 0.00 33 MET A N 10
ATOM 13418 C CA . MET A 1 33 ? 60.187 6.520 -7.924 1.00 0.00 33 MET A CA 10
ATOM 13419 C C . MET A 1 33 ? 58.672 6.390 -7.700 1.00 0.00 33 MET A C 10
ATOM 13420 O O . MET A 1 33 ? 58.045 7.291 -7.182 1.00 0.00 33 MET A O 10
ATOM 13434 N N . GLN A 1 34 ? 58.074 5.282 -8.059 1.00 0.00 34 GLN A N 10
ATOM 13435 C CA . GLN A 1 34 ? 56.604 5.140 -7.819 1.00 0.00 34 GLN A CA 10
ATOM 13436 C C . GLN A 1 34 ? 56.331 5.258 -6.318 1.00 0.00 34 GLN A C 10
ATOM 13437 O O . GLN A 1 34 ? 55.392 5.901 -5.894 1.00 0.00 34 GLN A O 10
ATOM 13451 N N . GLY A 1 35 ? 57.147 4.634 -5.514 1.00 0.00 35 GLY A N 10
ATOM 13452 C CA . GLY A 1 35 ? 56.940 4.695 -4.041 1.00 0.00 35 GLY A CA 10
ATOM 13453 C C . GLY A 1 35 ? 57.492 6.012 -3.495 1.00 0.00 35 GLY A C 10
ATOM 13454 O O . GLY A 1 35 ? 56.893 6.642 -2.647 1.00 0.00 35 GLY A O 10
ATOM 13458 N N . LEU A 1 36 ? 58.635 6.428 -3.968 1.00 0.00 36 LEU A N 10
ATOM 13459 C CA . LEU A 1 36 ? 59.221 7.704 -3.463 1.00 0.00 36 LEU A CA 10
ATOM 13460 C C . LEU A 1 36 ? 58.250 8.854 -3.750 1.00 0.00 36 LEU A C 10
ATOM 13461 O O . LEU A 1 36 ? 57.966 9.669 -2.894 1.00 0.00 36 LEU A O 10
ATOM 13477 N N . ASN A 1 37 ? 57.738 8.924 -4.950 1.00 0.00 37 ASN A N 10
ATOM 13478 C CA . ASN A 1 37 ? 56.786 10.018 -5.298 1.00 0.00 37 ASN A CA 10
ATOM 13479 C C . ASN A 1 37 ? 55.495 9.874 -4.485 1.00 0.00 37 ASN A C 10
ATOM 13480 O O . ASN A 1 37 ? 54.924 10.847 -4.030 1.00 0.00 37 ASN A O 10
ATOM 13491 N N . GLU A 1 38 ? 55.026 8.669 -4.307 1.00 0.00 38 GLU A N 10
ATOM 13492 C CA . GLU A 1 38 ? 53.767 8.459 -3.535 1.00 0.00 38 GLU A CA 10
ATOM 13493 C C . GLU A 1 38 ? 53.950 8.985 -2.111 1.00 0.00 38 GLU A C 10
ATOM 13494 O O . GLU A 1 38 ? 53.018 9.448 -1.485 1.00 0.00 38 GLU A O 10
ATOM 13506 N N . GLY A 1 39 ? 55.144 8.906 -1.590 1.00 0.00 39 GLY A N 10
ATOM 13507 C CA . GLY A 1 39 ? 55.387 9.388 -0.199 1.00 0.00 39 GLY A CA 10
ATOM 13508 C C . GLY A 1 39 ? 55.178 8.232 0.782 1.00 0.00 39 GLY A C 10
ATOM 13509 O O . GLY A 1 39 ? 55.014 8.434 1.969 1.00 0.00 39 GLY A O 10
ATOM 13513 N N . LYS A 1 40 ? 55.214 7.016 0.298 1.00 0.00 40 LYS A N 10
ATOM 13514 C CA . LYS A 1 40 ? 55.053 5.838 1.197 1.00 0.00 40 LYS A CA 10
ATOM 13515 C C . LYS A 1 40 ? 56.454 5.349 1.505 1.00 0.00 40 LYS A C 10
ATOM 13516 O O . LYS A 1 40 ? 56.681 4.496 2.340 1.00 0.00 40 LYS A O 10
ATOM 13535 N N . VAL A 1 41 ? 57.400 5.909 0.805 1.00 0.00 41 VAL A N 10
ATOM 13536 C CA . VAL A 1 41 ? 58.822 5.536 0.985 1.00 0.00 41 VAL A CA 10
ATOM 13537 C C . VAL A 1 41 ? 59.658 6.812 1.045 1.00 0.00 41 VAL A C 10
ATOM 13538 O O . VAL A 1 41 ? 59.243 7.865 0.600 1.00 0.00 41 VAL A O 10
ATOM 13551 N N . ARG A 1 42 ? 60.832 6.715 1.589 1.00 0.00 42 ARG A N 10
ATOM 13552 C CA . ARG A 1 42 ? 61.746 7.896 1.698 1.00 0.00 42 ARG A CA 10
ATOM 13553 C C . ARG A 1 42 ? 63.074 7.527 1.047 1.00 0.00 42 ARG A C 10
ATOM 13554 O O . ARG A 1 42 ? 63.997 8.314 0.976 1.00 0.00 42 ARG A O 10
ATOM 13575 N N . GLY A 1 43 ? 63.168 6.313 0.579 1.00 0.00 43 GLY A N 10
ATOM 13576 C CA . GLY A 1 43 ? 64.430 5.828 -0.068 1.00 0.00 43 GLY A CA 10
ATOM 13577 C C . GLY A 1 43 ? 64.801 4.497 0.578 1.00 0.00 43 GLY A C 10
ATOM 13578 O O . GLY A 1 43 ? 63.982 3.890 1.230 1.00 0.00 43 GLY A O 10
ATOM 13582 N N . VAL A 1 44 ? 66.018 4.030 0.415 1.00 0.00 44 VAL A N 10
ATOM 13583 C CA . VAL A 1 44 ? 66.419 2.725 1.040 1.00 0.00 44 VAL A CA 10
ATOM 13584 C C . VAL A 1 44 ? 67.593 2.954 1.988 1.00 0.00 44 VAL A C 10
ATOM 13585 O O . VAL A 1 44 ? 68.587 3.553 1.630 1.00 0.00 44 VAL A O 10
ATOM 13598 N N . SER A 1 45 ? 67.490 2.466 3.191 1.00 0.00 45 SER A N 10
ATOM 13599 C CA . SER A 1 45 ? 68.601 2.641 4.157 1.00 0.00 45 SER A CA 10
ATOM 13600 C C . SER A 1 45 ? 69.707 1.651 3.823 1.00 0.00 45 SER A C 10
ATOM 13601 O O . SER A 1 45 ? 69.445 0.516 3.464 1.00 0.00 45 SER A O 10
ATOM 13609 N N . VAL A 1 46 ? 70.945 2.062 3.956 1.00 0.00 46 VAL A N 10
ATOM 13610 C CA . VAL A 1 46 ? 72.087 1.141 3.667 1.00 0.00 46 VAL A CA 10
ATOM 13611 C C . VAL A 1 46 ? 73.023 1.131 4.868 1.00 0.00 46 VAL A C 10
ATOM 13612 O O . VAL A 1 46 ? 73.494 2.153 5.324 1.00 0.00 46 VAL A O 10
ATOM 13625 N N . SER A 1 47 ? 73.286 -0.031 5.373 1.00 0.00 47 SER A N 10
ATOM 13626 C CA . SER A 1 47 ? 74.190 -0.187 6.549 1.00 0.00 47 SER A CA 10
ATOM 13627 C C . SER A 1 47 ? 75.240 -1.222 6.182 1.00 0.00 47 SER A C 10
ATOM 13628 O O . SER A 1 47 ? 74.970 -2.143 5.440 1.00 0.00 47 SER A O 10
ATOM 13636 N N . GLY A 1 48 ? 76.437 -1.088 6.670 1.00 0.00 48 GLY A N 10
ATOM 13637 C CA . GLY A 1 48 ? 77.472 -2.099 6.296 1.00 0.00 48 GLY A CA 10
ATOM 13638 C C . GLY A 1 48 ? 78.561 -2.193 7.358 1.00 0.00 48 GLY A C 10
ATOM 13639 O O . GLY A 1 48 ? 78.921 -1.222 7.992 1.00 0.00 48 GLY A O 10
ATOM 13643 N N . VAL A 1 49 ? 79.105 -3.373 7.526 1.00 0.00 49 VAL A N 10
ATOM 13644 C CA . VAL A 1 49 ? 80.203 -3.586 8.513 1.00 0.00 49 VAL A CA 10
ATOM 13645 C C . VAL A 1 49 ? 81.375 -4.240 7.785 1.00 0.00 49 VAL A C 10
ATOM 13646 O O . VAL A 1 49 ? 81.222 -5.267 7.153 1.00 0.00 49 VAL A O 10
ATOM 13659 N N . PHE A 1 50 ? 82.548 -3.666 7.875 1.00 0.00 50 PHE A N 10
ATOM 13660 C CA . PHE A 1 50 ? 83.736 -4.264 7.195 1.00 0.00 50 PHE A CA 10
ATOM 13661 C C . PHE A 1 50 ? 84.563 -5.027 8.230 1.00 0.00 50 PHE A C 10
ATOM 13662 O O . PHE A 1 50 ? 84.930 -4.500 9.262 1.00 0.00 50 PHE A O 10
ATOM 13679 N N . TYR A 1 51 ? 84.835 -6.279 7.968 1.00 0.00 51 TYR A N 10
ATOM 13680 C CA . TYR A 1 51 ? 85.613 -7.114 8.933 1.00 0.00 51 TYR A CA 10
ATOM 13681 C C . TYR A 1 51 ? 87.092 -7.111 8.551 1.00 0.00 51 TYR A C 10
ATOM 13682 O O . TYR A 1 51 ? 87.451 -7.403 7.427 1.00 0.00 51 TYR A O 10
ATOM 13700 N N . TYR A 1 52 ? 87.956 -6.777 9.484 1.00 0.00 52 TYR A N 10
ATOM 13701 C CA . TYR A 1 52 ? 89.425 -6.744 9.191 1.00 0.00 52 TYR A CA 10
ATOM 13702 C C . TYR A 1 52 ? 90.142 -7.827 9.999 1.00 0.00 52 TYR A C 10
ATOM 13703 O O . TYR A 1 52 ? 89.965 -7.941 11.198 1.00 0.00 52 TYR A O 10
ATOM 13721 N N . ASN A 1 53 ? 90.960 -8.615 9.351 1.00 0.00 53 ASN A N 10
ATOM 13722 C CA . ASN A 1 53 ? 91.702 -9.688 10.072 1.00 0.00 53 ASN A CA 10
ATOM 13723 C C . ASN A 1 53 ? 92.443 -9.079 11.261 1.00 0.00 53 ASN A C 10
ATOM 13724 O O . ASN A 1 53 ? 92.996 -9.780 12.089 1.00 0.00 53 ASN A O 10
ATOM 13735 N N . ASP A 1 54 ? 92.455 -7.779 11.356 1.00 0.00 54 ASP A N 10
ATOM 13736 C CA . ASP A 1 54 ? 93.154 -7.120 12.492 1.00 0.00 54 ASP A CA 10
ATOM 13737 C C . ASP A 1 54 ? 92.308 -7.296 13.754 1.00 0.00 54 ASP A C 10
ATOM 13738 O O . ASP A 1 54 ? 92.658 -6.841 14.825 1.00 0.00 54 ASP A O 10
ATOM 13747 N N . GLY A 1 55 ? 91.194 -7.967 13.634 1.00 0.00 55 GLY A N 10
ATOM 13748 C CA . GLY A 1 55 ? 90.324 -8.188 14.821 1.00 0.00 55 GLY A CA 10
ATOM 13749 C C . GLY A 1 55 ? 89.474 -6.943 15.086 1.00 0.00 55 GLY A C 10
ATOM 13750 O O . GLY A 1 55 ? 88.884 -6.803 16.139 1.00 0.00 55 GLY A O 10
ATOM 13754 N N . THR A 1 56 ? 89.399 -6.042 14.132 1.00 0.00 56 THR A N 10
ATOM 13755 C CA . THR A 1 56 ? 88.577 -4.797 14.315 1.00 0.00 56 THR A CA 10
ATOM 13756 C C . THR A 1 56 ? 87.540 -4.694 13.200 1.00 0.00 56 THR A C 10
ATOM 13757 O O . THR A 1 56 ? 87.763 -5.118 12.088 1.00 0.00 56 THR A O 10
ATOM 13768 N N . THR A 1 57 ? 86.400 -4.125 13.506 1.00 0.00 57 THR A N 10
ATOM 13769 C CA . THR A 1 57 ? 85.315 -3.978 12.488 1.00 0.00 57 THR A CA 10
ATOM 13770 C C . THR A 1 57 ? 84.830 -2.531 12.476 1.00 0.00 57 THR A C 10
ATOM 13771 O O . THR A 1 57 ? 84.685 -1.905 13.508 1.00 0.00 57 THR A O 10
ATOM 13782 N N . SER A 1 58 ? 84.558 -2.002 11.312 1.00 0.00 58 SER A N 10
ATOM 13783 C CA . SER A 1 58 ? 84.052 -0.601 11.203 1.00 0.00 58 SER A CA 10
ATOM 13784 C C . SER A 1 58 ? 82.577 -0.669 10.830 1.00 0.00 58 SER A C 10
ATOM 13785 O O . SER A 1 58 ? 82.129 -1.641 10.264 1.00 0.00 58 SER A O 10
ATOM 13793 N N . ASN A 1 59 ? 81.810 0.342 11.133 1.00 0.00 59 ASN A N 10
ATOM 13794 C CA . ASN A 1 59 ? 80.361 0.299 10.772 1.00 0.00 59 ASN A CA 10
ATOM 13795 C C . ASN A 1 59 ? 79.875 1.703 10.432 1.00 0.00 59 ASN A C 10
ATO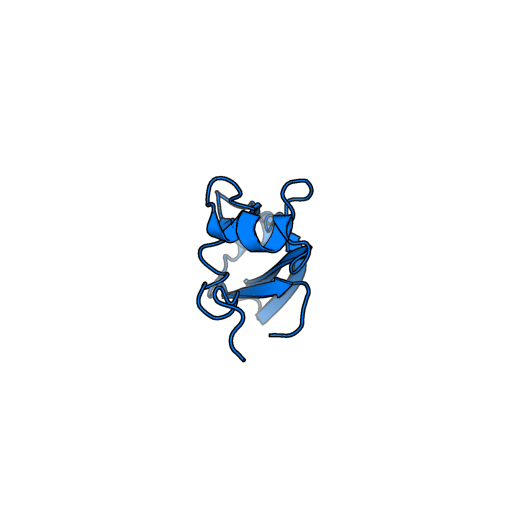M 13796 O O . ASN A 1 59 ? 79.841 2.580 11.273 1.00 0.00 59 ASN A O 10
ATOM 13807 N N . PHE A 1 60 ? 79.471 1.910 9.204 1.00 0.00 60 PHE A N 10
ATOM 13808 C CA . PHE A 1 60 ? 78.946 3.239 8.784 1.00 0.00 60 PHE A CA 10
ATOM 13809 C C . PHE A 1 60 ? 77.504 3.049 8.340 1.00 0.00 60 PHE A C 10
ATOM 13810 O O . PHE A 1 60 ? 77.217 2.277 7.443 1.00 0.00 60 PHE A O 10
ATOM 13827 N N . LYS A 1 61 ? 76.591 3.743 8.964 1.00 0.00 61 LYS A N 10
ATOM 13828 C CA . LYS A 1 61 ? 75.158 3.620 8.606 1.00 0.00 61 LYS A CA 10
ATOM 13829 C C . LYS A 1 61 ? 74.708 4.936 8.007 1.00 0.00 61 LYS A C 10
ATOM 13830 O O . LYS A 1 61 ? 75.256 5.985 8.279 1.00 0.00 61 LYS A O 10
ATOM 13849 N N . GLY A 1 62 ? 73.722 4.882 7.190 1.00 0.00 62 GLY A N 10
ATOM 13850 C CA . GLY A 1 62 ? 73.232 6.137 6.553 1.00 0.00 62 GLY A CA 10
ATOM 13851 C C . GLY A 1 62 ? 71.980 5.871 5.721 1.00 0.00 62 GLY A C 10
ATOM 13852 O O . GLY A 1 62 ? 71.470 4.768 5.677 1.00 0.00 62 GLY A O 10
ATOM 13856 N N . VAL A 1 63 ? 71.485 6.891 5.064 1.00 0.00 63 VAL A N 10
ATOM 13857 C CA . VAL A 1 63 ? 70.260 6.751 4.220 1.00 0.00 63 VAL A CA 10
ATOM 13858 C C . VAL A 1 63 ? 70.599 7.106 2.770 1.00 0.00 63 VAL A C 10
ATOM 13859 O O . VAL A 1 63 ? 71.157 8.149 2.492 1.00 0.00 63 VAL A O 10
ATOM 13872 N N . VAL A 1 64 ? 70.282 6.239 1.843 1.00 0.00 64 VAL A N 10
ATOM 13873 C CA . VAL A 1 64 ? 70.599 6.516 0.409 1.00 0.00 64 VAL A CA 10
ATOM 13874 C C . VAL A 1 64 ? 69.420 7.198 -0.277 1.00 0.00 64 VAL A C 10
ATOM 13875 O O . VAL A 1 64 ? 68.328 6.660 -0.359 1.00 0.00 64 VAL A O 10
ATOM 13888 N N . THR A 1 65 ? 69.650 8.378 -0.785 1.00 0.00 65 THR A N 10
ATOM 13889 C CA . THR A 1 65 ? 68.586 9.140 -1.501 1.00 0.00 65 THR A CA 10
ATOM 13890 C C . THR A 1 65 ? 69.206 9.728 -2.773 1.00 0.00 65 THR A C 10
ATOM 13891 O O . THR A 1 65 ? 70.393 9.982 -2.815 1.00 0.00 65 THR A O 10
ATOM 13902 N N . PRO A 1 66 ? 68.432 9.944 -3.806 1.00 0.00 66 PRO A N 10
ATOM 13903 C CA . PRO A 1 66 ? 68.966 10.509 -5.078 1.00 0.00 66 PRO A CA 10
ATOM 13904 C C . PRO A 1 66 ? 69.711 11.832 -4.843 1.00 0.00 66 PRO A C 10
ATOM 13905 O O . PRO A 1 66 ? 70.358 12.350 -5.731 1.00 0.00 66 PRO A O 10
ATOM 13916 N N . SER A 1 67 ? 69.612 12.388 -3.656 1.00 0.00 67 SER A N 10
ATOM 13917 C CA . SER A 1 67 ? 70.299 13.689 -3.368 1.00 0.00 67 SER A CA 10
ATOM 13918 C C . SER A 1 67 ? 71.575 13.473 -2.540 1.00 0.00 67 SER A C 10
ATOM 13919 O O . SER A 1 67 ? 72.489 14.272 -2.605 1.00 0.00 67 SER A O 10
ATOM 13927 N N . THR A 1 68 ? 71.652 12.419 -1.753 1.00 0.00 68 THR A N 10
ATOM 13928 C CA . THR A 1 68 ? 72.883 12.185 -0.920 1.00 0.00 68 THR A CA 10
ATOM 13929 C C . THR A 1 68 ? 73.341 10.718 -1.043 1.00 0.00 68 THR A C 10
ATOM 13930 O O . THR A 1 68 ? 72.705 9.834 -0.508 1.00 0.00 68 THR A O 10
ATOM 13941 N N . PRO A 1 69 ? 74.443 10.446 -1.715 1.00 0.00 69 PRO A N 10
ATOM 13942 C CA . PRO A 1 69 ? 74.962 9.055 -1.855 1.00 0.00 69 PRO A CA 10
ATOM 13943 C C . PRO A 1 69 ? 75.833 8.644 -0.655 1.00 0.00 69 PRO A C 10
ATOM 13944 O O . PRO A 1 69 ? 76.282 9.478 0.104 1.00 0.00 69 PRO A O 10
ATOM 13955 N N . VAL A 1 70 ? 76.069 7.364 -0.484 1.00 0.00 70 VAL A N 10
ATOM 13956 C CA . VAL A 1 70 ? 76.908 6.880 0.662 1.00 0.00 70 VAL A CA 10
ATOM 13957 C C . VAL A 1 70 ? 78.117 6.116 0.110 1.00 0.00 70 VAL A C 10
ATOM 13958 O O . VAL A 1 70 ? 77.971 5.222 -0.700 1.00 0.00 70 VAL A O 10
ATOM 13971 N N . ASN A 1 71 ? 79.315 6.472 0.524 1.00 0.00 71 ASN A N 10
ATOM 13972 C CA . ASN A 1 71 ? 80.541 5.777 0.002 1.00 0.00 71 ASN A CA 10
ATOM 13973 C C . ASN A 1 71 ? 81.133 4.827 1.052 1.00 0.00 71 ASN A C 10
ATOM 13974 O O . ASN A 1 71 ? 81.379 5.214 2.177 1.00 0.00 71 ASN A O 10
ATOM 13985 N N . THR A 1 72 ? 81.409 3.599 0.688 1.00 0.00 72 THR A N 10
ATOM 13986 C CA . THR A 1 72 ? 82.036 2.642 1.656 1.00 0.00 72 THR A CA 10
ATOM 13987 C C . THR A 1 72 ? 83.555 2.734 1.464 1.00 0.00 72 THR A C 10
ATOM 13988 O O . THR A 1 72 ? 84.320 1.995 2.052 1.00 0.00 72 THR A O 10
ATOM 13999 N N . ASN A 1 73 ? 83.984 3.643 0.625 1.00 0.00 73 ASN A N 10
ATOM 14000 C CA . ASN A 1 73 ? 85.442 3.817 0.352 1.00 0.00 73 ASN A CA 10
ATOM 14001 C C . ASN A 1 73 ? 86.118 4.483 1.553 1.00 0.00 73 ASN A C 10
ATOM 14002 O O . ASN A 1 73 ? 87.167 5.086 1.432 1.00 0.00 73 ASN A O 10
ATOM 14013 N N . GLN A 1 74 ? 85.508 4.403 2.701 1.00 0.00 74 GLN A N 10
ATOM 14014 C CA . GLN A 1 74 ? 86.090 5.053 3.914 1.00 0.00 74 GLN A CA 10
ATOM 14015 C C . GLN A 1 74 ? 87.606 4.814 3.985 1.00 0.00 74 GLN A C 10
ATOM 14016 O O . GLN A 1 74 ? 88.389 5.652 3.582 1.00 0.00 74 GLN A O 10
ATOM 14030 N N . ASP A 1 75 ? 88.024 3.683 4.506 1.00 0.00 75 ASP A N 10
ATOM 14031 C CA . ASP A 1 75 ? 89.493 3.382 4.621 1.00 0.00 75 ASP A CA 10
ATOM 14032 C C . ASP A 1 75 ? 89.876 2.210 3.711 1.00 0.00 75 ASP A C 10
ATOM 14033 O O . ASP A 1 75 ? 90.128 1.116 4.173 1.00 0.00 75 ASP A O 10
ATOM 14042 N N . ILE A 1 76 ? 89.945 2.428 2.426 1.00 0.00 76 ILE A N 10
ATOM 14043 C CA . ILE A 1 76 ? 90.340 1.319 1.510 1.00 0.00 76 ILE A CA 10
ATOM 14044 C C . ILE A 1 76 ? 91.823 0.999 1.713 1.00 0.00 76 ILE A C 10
ATOM 14045 O O . ILE A 1 76 ? 92.240 -0.137 1.595 1.00 0.00 76 ILE A O 10
ATOM 14061 N N . ASN A 1 77 ? 92.630 1.988 2.002 1.00 0.00 77 ASN A N 10
ATOM 14062 C CA . ASN A 1 77 ? 94.085 1.717 2.188 1.00 0.00 77 ASN A CA 10
ATOM 14063 C C . ASN A 1 77 ? 94.247 0.597 3.211 1.00 0.00 77 ASN A C 10
ATOM 14064 O O . ASN A 1 77 ? 95.030 -0.306 3.030 1.00 0.00 77 ASN A O 10
ATOM 14075 N N . LYS A 1 78 ? 93.500 0.644 4.276 1.00 0.00 78 LYS A N 10
ATOM 14076 C CA . LYS A 1 78 ? 93.588 -0.434 5.301 1.00 0.00 78 LYS A CA 10
ATOM 14077 C C . LYS A 1 78 ? 93.161 -1.760 4.669 1.00 0.00 78 LYS A C 10
ATOM 14078 O O . LYS A 1 78 ? 93.795 -2.782 4.843 1.00 0.00 78 LYS A O 10
ATOM 14097 N N . THR A 1 79 ? 92.071 -1.747 3.952 1.00 0.00 79 THR A N 10
ATOM 14098 C CA . THR A 1 79 ? 91.569 -2.997 3.318 1.00 0.00 79 THR A CA 10
ATOM 14099 C C . THR A 1 79 ? 92.621 -3.555 2.343 1.00 0.00 79 THR A C 10
ATOM 14100 O O . THR A 1 79 ? 92.929 -4.720 2.361 1.00 0.00 79 THR A O 10
ATOM 14111 N N . ASN A 1 80 ? 93.189 -2.742 1.508 1.00 0.00 80 ASN A N 10
ATOM 14112 C CA . ASN A 1 80 ? 94.223 -3.268 0.572 1.00 0.00 80 ASN A CA 10
ATOM 14113 C C . ASN A 1 80 ? 95.396 -3.841 1.378 1.00 0.00 80 ASN A C 10
ATOM 14114 O O . ASN A 1 80 ? 95.996 -4.830 1.005 1.00 0.00 80 ASN A O 10
ATOM 14125 N N . LYS A 1 81 ? 95.726 -3.218 2.471 1.00 0.00 81 LYS A N 10
ATOM 14126 C CA . LYS A 1 81 ? 96.860 -3.698 3.311 1.00 0.00 81 LYS A CA 10
ATOM 14127 C C . LYS A 1 81 ? 96.540 -5.060 3.930 1.00 0.00 81 LYS A C 10
ATOM 14128 O O . LYS A 1 81 ? 97.351 -5.963 3.897 1.00 0.00 81 LYS A O 10
ATOM 14147 N N . VAL A 1 82 ? 95.391 -5.191 4.552 1.00 0.00 82 VAL A N 10
ATOM 14148 C CA . VAL A 1 82 ? 95.046 -6.474 5.248 1.00 0.00 82 VAL A CA 10
ATOM 14149 C C . VAL A 1 82 ? 93.901 -7.220 4.538 1.00 0.00 82 VAL A C 10
ATOM 14150 O O . VAL A 1 82 ? 93.808 -8.430 4.612 1.00 0.00 82 VAL A O 10
ATOM 14163 N N . GLY A 1 83 ? 93.039 -6.527 3.845 1.00 0.00 83 GLY A N 10
ATOM 14164 C CA . GLY A 1 83 ? 91.926 -7.214 3.128 1.00 0.00 83 GLY A CA 10
ATOM 14165 C C . GLY A 1 83 ? 90.737 -7.414 4.064 1.00 0.00 83 GLY A C 10
ATOM 14166 O O . GLY A 1 83 ? 90.857 -7.360 5.271 1.00 0.00 83 GLY A O 10
ATOM 14170 N N . VAL A 1 84 ? 89.587 -7.652 3.495 1.00 0.00 84 VAL A N 10
ATOM 14171 C CA . VAL A 1 84 ? 88.349 -7.867 4.310 1.00 0.00 84 VAL A CA 10
ATOM 14172 C C . VAL A 1 84 ? 87.969 -9.349 4.270 1.00 0.00 84 VAL A C 10
ATOM 14173 O O . VAL A 1 84 ? 87.743 -9.913 3.219 1.00 0.00 84 VAL A O 10
ATOM 14186 N N . GLN A 1 85 ? 87.907 -9.988 5.406 1.00 0.00 85 GLN A N 10
ATOM 14187 C CA . GLN A 1 85 ? 87.550 -11.434 5.429 1.00 0.00 85 GLN A CA 10
ATOM 14188 C C . GLN A 1 85 ? 86.057 -11.638 5.108 1.00 0.00 85 GLN A C 10
ATOM 14189 O O . GLN A 1 85 ? 85.715 -12.347 4.182 1.00 0.00 85 GLN A O 10
ATOM 14203 N N . LYS A 1 86 ? 85.167 -11.046 5.881 1.00 0.00 86 LYS A N 10
ATOM 14204 C CA . LYS A 1 86 ? 83.690 -11.232 5.637 1.00 0.00 86 LYS A CA 10
ATOM 14205 C C . LYS A 1 86 ? 83.029 -9.910 5.225 1.00 0.00 86 LYS A C 10
ATOM 14206 O O . LYS A 1 86 ? 83.400 -8.847 5.678 1.00 0.00 86 LYS A O 10
ATOM 14225 N N . TYR A 1 87 ? 82.031 -9.986 4.374 1.00 0.00 87 TYR A N 10
ATOM 14226 C CA . TYR A 1 87 ? 81.292 -8.761 3.920 1.00 0.00 87 TYR A CA 10
ATOM 14227 C C . TYR A 1 87 ? 79.805 -8.915 4.273 1.00 0.00 87 TYR A C 10
ATOM 14228 O O . TYR A 1 87 ? 79.199 -9.926 3.977 1.00 0.00 87 TYR A O 10
ATOM 14246 N N . ARG A 1 88 ? 79.205 -7.926 4.901 1.00 0.00 88 ARG A N 10
ATOM 14247 C CA . ARG A 1 88 ? 77.748 -8.028 5.265 1.00 0.00 88 ARG A CA 10
ATOM 14248 C C . ARG A 1 88 ? 77.040 -6.698 4.967 1.00 0.00 88 ARG A C 10
ATOM 14249 O O . ARG A 1 88 ? 77.399 -5.663 5.495 1.00 0.00 88 ARG A O 10
ATOM 14270 N N . ALA A 1 89 ? 76.026 -6.730 4.132 1.00 0.00 89 ALA A N 10
ATOM 14271 C CA . ALA A 1 89 ? 75.264 -5.485 3.794 1.00 0.00 89 ALA A CA 10
ATOM 14272 C C . ALA A 1 89 ? 73.778 -5.700 4.098 1.00 0.00 89 ALA A C 10
ATOM 14273 O O . ALA A 1 89 ? 73.206 -6.711 3.739 1.00 0.00 89 ALA A O 10
ATOM 14280 N N . LEU A 1 90 ? 73.151 -4.749 4.749 1.00 0.00 90 LEU A N 10
ATOM 14281 C CA . LEU A 1 90 ? 71.693 -4.869 5.082 1.00 0.00 90 LEU A CA 10
ATOM 14282 C C . LEU A 1 90 ? 70.933 -3.742 4.384 1.00 0.00 90 LEU A C 10
ATOM 14283 O O . LEU A 1 90 ? 71.316 -2.590 4.438 1.00 0.00 90 LEU A O 10
ATOM 14299 N N . THR A 1 91 ? 69.862 -4.081 3.719 1.00 0.00 91 THR A N 10
ATOM 14300 C CA . THR A 1 91 ? 69.049 -3.055 2.983 1.00 0.00 91 THR A CA 10
ATOM 14301 C C . THR A 1 91 ? 67.572 -3.160 3.381 1.00 0.00 91 THR A C 10
ATOM 14302 O O . THR A 1 91 ? 66.961 -4.205 3.276 1.00 0.00 91 THR A O 10
ATOM 14313 N N . GLU A 1 92 ? 67.000 -2.072 3.839 1.00 0.00 92 GLU A N 10
ATOM 14314 C CA . GLU A 1 92 ? 65.552 -2.084 4.250 1.00 0.00 92 GLU A CA 10
ATOM 14315 C C . GLU A 1 92 ? 64.810 -0.885 3.656 1.00 0.00 92 GLU A C 10
ATOM 14316 O O . GLU A 1 92 ? 65.378 0.164 3.432 1.00 0.00 92 GLU A O 10
ATOM 14328 N N . TRP A 1 93 ? 63.533 -1.031 3.416 1.00 0.00 93 TRP A N 10
ATOM 14329 C CA . TRP A 1 93 ? 62.743 0.104 2.858 1.00 0.00 93 TRP A CA 10
ATOM 14330 C C . TRP A 1 93 ? 62.575 1.173 3.939 1.00 0.00 93 TRP A C 10
ATOM 14331 O O . TRP A 1 93 ? 62.331 0.873 5.091 1.00 0.00 93 TRP A O 10
ATOM 14352 N N . VAL A 1 94 ? 62.696 2.419 3.564 1.00 0.00 94 VAL A N 10
ATOM 14353 C CA . VAL A 1 94 ? 62.544 3.537 4.544 1.00 0.00 94 VAL A CA 10
ATOM 14354 C C . VAL A 1 94 ? 61.257 4.295 4.219 1.00 0.00 94 VAL A C 10
ATOM 14355 O O . VAL A 1 94 ? 61.103 4.847 3.143 1.00 0.00 94 VAL A O 10
ATOM 14368 N N . GLY A 1 95 ? 60.339 4.333 5.146 1.00 0.00 95 GLY A N 10
ATOM 14369 C CA . GLY A 1 95 ? 59.054 5.055 4.912 1.00 0.00 95 GLY A CA 10
ATOM 14370 C C . GLY A 1 95 ? 58.504 5.553 6.250 1.00 0.00 95 GLY A C 10
ATOM 14371 O O . GLY A 1 95 ? 58.298 6.734 6.445 1.00 0.00 95 GLY A O 10
ATOM 14375 N N . SER A 1 96 ? 58.264 4.662 7.176 1.00 0.00 96 SER A N 10
ATOM 14376 C CA . SER A 1 96 ? 57.728 5.089 8.501 1.00 0.00 96 SER A CA 10
ATOM 14377 C C . SER A 1 96 ? 58.890 5.498 9.409 1.00 0.00 96 SER A C 10
ATOM 14378 O O . SER A 1 96 ? 59.829 4.753 9.608 1.00 0.00 96 SER A O 10
ATOM 14386 N N . ARG A 1 97 ? 58.835 6.678 9.960 1.00 0.00 97 ARG A N 10
ATOM 14387 C CA . ARG A 1 97 ? 59.935 7.133 10.854 1.00 0.00 97 ARG A CA 10
ATOM 14388 C C . ARG A 1 97 ? 60.009 6.207 12.071 1.00 0.00 97 ARG A C 10
ATOM 14389 O O . ARG A 1 97 ? 61.076 5.853 12.533 1.00 0.00 97 ARG A O 10
ATOM 14410 N N . SER A 1 98 ? 58.881 5.812 12.591 1.00 0.00 98 SER A N 10
ATOM 14411 C CA . SER A 1 98 ? 58.878 4.911 13.777 1.00 0.00 98 SER A CA 10
ATOM 14412 C C . SER A 1 98 ? 57.501 4.262 13.920 1.00 0.00 98 SER A C 10
ATOM 14413 O O . SER A 1 98 ? 56.573 4.964 14.289 1.00 0.00 98 SER A O 10
ATOM 14421 N N . GLY A 1 1 ? 50.271 -5.277 -11.158 1.00 0.00 1 GLY A N 11
ATOM 14422 C CA . GLY A 1 1 ? 49.409 -4.042 -11.413 1.00 0.00 1 GLY A CA 11
ATOM 14423 C C . GLY A 1 1 ? 49.320 -2.979 -10.371 1.00 0.00 1 GLY A C 11
ATOM 14424 O O . GLY A 1 1 ? 49.790 -3.143 -9.264 1.00 0.00 1 GLY A O 11
ATOM 14430 N N . GLY A 1 2 ? 48.718 -1.866 -10.691 1.00 0.00 2 GLY A N 11
ATOM 14431 C CA . GLY A 1 2 ? 48.598 -0.772 -9.687 1.00 0.00 2 GLY A CA 11
ATOM 14432 C C . GLY A 1 2 ? 47.631 -1.203 -8.583 1.00 0.00 2 GLY A C 11
ATOM 14433 O O . GLY A 1 2 ? 46.896 -2.159 -8.728 1.00 0.00 2 GLY A O 11
ATOM 14437 N N . SER A 1 3 ? 47.628 -0.505 -7.479 1.00 0.00 3 SER A N 11
ATOM 14438 C CA . SER A 1 3 ? 46.713 -0.871 -6.358 1.00 0.00 3 SER A CA 11
ATOM 14439 C C . SER A 1 3 ? 47.244 -2.121 -5.657 1.00 0.00 3 SER A C 11
ATOM 14440 O O . SER A 1 3 ? 47.016 -2.330 -4.482 1.00 0.00 3 SER A O 11
ATOM 14448 N N . GLY A 1 4 ? 47.955 -2.958 -6.369 1.00 0.00 4 GLY A N 11
ATOM 14449 C CA . GLY A 1 4 ? 48.508 -4.199 -5.746 1.00 0.00 4 GLY A CA 11
ATOM 14450 C C . GLY A 1 4 ? 49.949 -3.950 -5.296 1.00 0.00 4 GLY A C 11
ATOM 14451 O O . GLY A 1 4 ? 50.593 -4.816 -4.737 1.00 0.00 4 GLY A O 11
ATOM 14455 N N . TRP A 1 5 ? 50.461 -2.775 -5.539 1.00 0.00 5 TRP A N 11
ATOM 14456 C CA . TRP A 1 5 ? 51.863 -2.471 -5.128 1.00 0.00 5 TRP A CA 11
ATOM 14457 C C . TRP A 1 5 ? 51.914 -2.157 -3.642 1.00 0.00 5 TRP A C 11
ATOM 14458 O O . TRP A 1 5 ? 51.313 -1.209 -3.177 1.00 0.00 5 TRP A O 11
ATOM 14479 N N . ASN A 1 6 ? 52.636 -2.958 -2.895 1.00 0.00 6 ASN A N 11
ATOM 14480 C CA . ASN A 1 6 ? 52.751 -2.733 -1.422 1.00 0.00 6 ASN A CA 11
ATOM 14481 C C . ASN A 1 6 ? 54.221 -2.728 -1.009 1.00 0.00 6 ASN A C 11
ATOM 14482 O O . ASN A 1 6 ? 54.556 -2.908 0.145 1.00 0.00 6 ASN A O 11
ATOM 14493 N N . ALA A 1 7 ? 55.096 -2.519 -1.943 1.00 0.00 7 ALA A N 11
ATOM 14494 C CA . ALA A 1 7 ? 56.551 -2.497 -1.616 1.00 0.00 7 ALA A CA 11
ATOM 14495 C C . ALA A 1 7 ? 56.942 -3.811 -0.933 1.00 0.00 7 ALA A C 11
ATOM 14496 O O . ALA A 1 7 ? 58.070 -3.996 -0.523 1.00 0.00 7 ALA A O 11
ATOM 14503 N N . ASP A 1 8 ? 56.015 -4.725 -0.809 1.00 0.00 8 ASP A N 11
ATOM 14504 C CA . ASP A 1 8 ? 56.321 -6.034 -0.157 1.00 0.00 8 ASP A CA 11
ATOM 14505 C C . ASP A 1 8 ? 56.834 -7.021 -1.206 1.00 0.00 8 ASP A C 11
ATOM 14506 O O . ASP A 1 8 ? 57.587 -7.928 -0.909 1.00 0.00 8 ASP A O 11
ATOM 14515 N N . ASN A 1 9 ? 56.420 -6.852 -2.431 1.00 0.00 9 ASN A N 11
ATOM 14516 C CA . ASN A 1 9 ? 56.862 -7.773 -3.518 1.00 0.00 9 ASN A CA 11
ATOM 14517 C C . ASN A 1 9 ? 58.145 -7.235 -4.155 1.00 0.00 9 ASN A C 11
ATOM 14518 O O . ASN A 1 9 ? 58.678 -7.813 -5.083 1.00 0.00 9 ASN A O 11
ATOM 14529 N N . VAL A 1 10 ? 58.627 -6.118 -3.677 1.00 0.00 10 VAL A N 11
ATOM 14530 C CA . VAL A 1 10 ? 59.863 -5.506 -4.259 1.00 0.00 10 VAL A CA 11
ATOM 14531 C C . VAL A 1 10 ? 61.013 -5.605 -3.257 1.00 0.00 10 VAL A C 11
ATOM 14532 O O . VAL A 1 10 ? 60.881 -5.232 -2.108 1.00 0.00 10 VAL A O 11
ATOM 14545 N N . ASP A 1 11 ? 62.149 -6.090 -3.684 1.00 0.00 11 ASP A N 11
ATOM 14546 C CA . ASP A 1 11 ? 63.312 -6.196 -2.756 1.00 0.00 11 ASP A CA 11
ATOM 14547 C C . ASP A 1 11 ? 64.110 -4.883 -2.818 1.00 0.00 11 ASP A C 11
ATOM 14548 O O . ASP A 1 11 ? 64.357 -4.373 -3.893 1.00 0.00 11 ASP A O 11
ATOM 14557 N N . PRO A 1 12 ? 64.518 -4.326 -1.697 1.00 0.00 12 PRO A N 11
ATOM 14558 C CA . PRO A 1 12 ? 65.295 -3.052 -1.692 1.00 0.00 12 PRO A CA 11
ATOM 14559 C C . PRO A 1 12 ? 66.737 -3.268 -2.169 1.00 0.00 12 PRO A C 11
ATOM 14560 O O . PRO A 1 12 ? 67.446 -2.334 -2.489 1.00 0.00 12 PRO A O 11
ATOM 14571 N N . SER A 1 13 ? 67.169 -4.498 -2.228 1.00 0.00 13 SER A N 11
ATOM 14572 C CA . SER A 1 13 ? 68.555 -4.784 -2.693 1.00 0.00 13 SER A CA 11
ATOM 14573 C C . SER A 1 13 ? 68.729 -4.279 -4.129 1.00 0.00 13 SER A C 11
ATOM 14574 O O . SER A 1 13 ? 69.756 -3.734 -4.485 1.00 0.00 13 SER A O 11
ATOM 14582 N N . GLN A 1 14 ? 67.736 -4.456 -4.963 1.00 0.00 14 GLN A N 11
ATOM 14583 C CA . GLN A 1 14 ? 67.856 -3.984 -6.375 1.00 0.00 14 GLN A CA 11
ATOM 14584 C C . GLN A 1 14 ? 67.528 -2.491 -6.454 1.00 0.00 14 GLN A C 11
ATOM 14585 O O . GLN A 1 14 ? 67.789 -1.842 -7.447 1.00 0.00 14 GLN A O 11
ATOM 14599 N N . CYS A 1 15 ? 66.966 -1.937 -5.418 1.00 0.00 15 CYS A N 11
ATOM 14600 C CA . CYS A 1 15 ? 66.634 -0.484 -5.447 1.00 0.00 15 CYS A CA 11
ATOM 14601 C C . CYS A 1 15 ? 67.928 0.328 -5.550 1.00 0.00 15 CYS A C 11
ATOM 14602 O O . CYS A 1 15 ? 67.981 1.336 -6.226 1.00 0.00 15 CYS A O 11
ATOM 14609 N N . ILE A 1 16 ? 68.971 -0.108 -4.880 1.00 0.00 16 ILE A N 11
ATOM 14610 C CA . ILE A 1 16 ? 70.278 0.627 -4.924 1.00 0.00 16 ILE A CA 11
ATOM 14611 C C . ILE A 1 16 ? 71.346 -0.288 -5.527 1.00 0.00 16 ILE A C 11
ATOM 14612 O O . ILE A 1 16 ? 71.292 -1.494 -5.387 1.00 0.00 16 ILE A O 11
ATOM 14628 N N . LYS A 1 17 ? 72.309 0.280 -6.214 1.00 0.00 17 LYS A N 11
ATOM 14629 C CA . LYS A 1 17 ? 73.386 -0.545 -6.857 1.00 0.00 17 LYS A CA 11
ATOM 14630 C C . LYS A 1 17 ? 74.759 0.035 -6.497 1.00 0.00 17 LYS A C 11
ATOM 14631 O O . LYS A 1 17 ? 74.885 1.205 -6.182 1.00 0.00 17 LYS A O 11
ATOM 14650 N N . GLN A 1 18 ? 75.789 -0.782 -6.525 1.00 0.00 18 GLN A N 11
ATOM 14651 C CA . GLN A 1 18 ? 77.159 -0.291 -6.164 1.00 0.00 18 GLN A CA 11
ATOM 14652 C C . GLN A 1 18 ? 77.967 0.023 -7.427 1.00 0.00 18 GLN A C 11
ATOM 14653 O O . GLN A 1 18 ? 78.262 -0.852 -8.218 1.00 0.00 18 GLN A O 11
ATOM 14667 N N . SER A 1 19 ? 78.352 1.266 -7.606 1.00 0.00 19 SER A N 11
ATOM 14668 C CA . SER A 1 19 ? 79.173 1.655 -8.799 1.00 0.00 19 SER A CA 11
ATOM 14669 C C . SER A 1 19 ? 80.433 2.383 -8.316 1.00 0.00 19 SER A C 11
ATOM 14670 O O . SER A 1 19 ? 80.461 3.595 -8.243 1.00 0.00 19 SER A O 11
ATOM 14678 N N . GLY A 1 20 ? 81.475 1.666 -7.982 1.00 0.00 20 GLY A N 11
ATOM 14679 C CA . GLY A 1 20 ? 82.721 2.343 -7.502 1.00 0.00 20 GLY A CA 11
ATOM 14680 C C . GLY A 1 20 ? 82.649 2.530 -5.981 1.00 0.00 20 GLY A C 11
ATOM 14681 O O . GLY A 1 20 ? 82.644 3.636 -5.490 1.00 0.00 20 GLY A O 11
ATOM 14685 N N . VAL A 1 21 ? 82.586 1.448 -5.244 1.00 0.00 21 VAL A N 11
ATOM 14686 C CA . VAL A 1 21 ? 82.507 1.520 -3.746 1.00 0.00 21 VAL A CA 11
ATOM 14687 C C . VAL A 1 21 ? 81.586 2.661 -3.311 1.00 0.00 21 VAL A C 11
ATOM 14688 O O . VAL A 1 21 ? 81.819 3.319 -2.318 1.00 0.00 21 VAL A O 11
ATOM 14701 N N . GLN A 1 22 ? 80.540 2.893 -4.055 1.00 0.00 22 GLN A N 11
ATOM 14702 C CA . GLN A 1 22 ? 79.569 3.982 -3.712 1.00 0.00 22 GLN A CA 11
ATOM 14703 C C . GLN A 1 22 ? 78.146 3.437 -3.795 1.00 0.00 22 GLN A C 11
ATOM 14704 O O . GLN A 1 22 ? 77.906 2.416 -4.399 1.00 0.00 22 GLN A O 11
ATOM 14718 N N . TYR A 1 23 ? 77.198 4.125 -3.207 1.00 0.00 23 TYR A N 11
ATOM 14719 C CA . TYR A 1 23 ? 75.769 3.673 -3.260 1.00 0.00 23 TYR A CA 11
ATOM 14720 C C . TYR A 1 23 ? 74.943 4.764 -3.932 1.00 0.00 23 TYR A C 11
ATOM 14721 O O . TYR A 1 23 ? 75.106 5.933 -3.647 1.00 0.00 23 TYR A O 11
ATOM 14739 N N . THR A 1 24 ? 74.056 4.396 -4.821 1.00 0.00 24 THR A N 11
ATOM 14740 C CA . THR A 1 24 ? 73.212 5.423 -5.509 1.00 0.00 24 THR A CA 11
ATOM 14741 C C . THR A 1 24 ? 71.778 4.913 -5.644 1.00 0.00 24 THR A C 11
ATOM 14742 O O . THR A 1 24 ? 71.529 3.725 -5.753 1.00 0.00 24 THR A O 11
ATOM 14753 N N . TYR A 1 25 ? 70.836 5.814 -5.636 1.00 0.00 25 TYR A N 11
ATOM 14754 C CA . TYR A 1 25 ? 69.406 5.425 -5.759 1.00 0.00 25 TYR A CA 11
ATOM 14755 C C . TYR A 1 25 ? 69.099 5.177 -7.239 1.00 0.00 25 TYR A C 11
ATOM 14756 O O . TYR A 1 25 ? 69.351 6.013 -8.083 1.00 0.00 25 TYR A O 11
ATOM 14774 N N . ASN A 1 26 ? 68.584 4.021 -7.566 1.00 0.00 26 ASN A N 11
ATOM 14775 C CA . ASN A 1 26 ? 68.290 3.704 -8.995 1.00 0.00 26 ASN A CA 11
ATOM 14776 C C . ASN A 1 26 ? 66.921 4.257 -9.398 1.00 0.00 26 ASN A C 11
ATOM 14777 O O . ASN A 1 26 ? 65.929 3.554 -9.383 1.00 0.00 26 ASN A O 11
ATOM 14788 N N . SER A 1 27 ? 66.857 5.508 -9.771 1.00 0.00 27 SER A N 11
ATOM 14789 C CA . SER A 1 27 ? 65.550 6.095 -10.189 1.00 0.00 27 SER A CA 11
ATOM 14790 C C . SER A 1 27 ? 65.283 5.756 -11.655 1.00 0.00 27 SER A C 11
ATOM 14791 O O . SER A 1 27 ? 64.220 6.023 -12.178 1.00 0.00 27 SER A O 11
ATOM 14799 N N . GLY A 1 28 ? 66.238 5.170 -12.327 1.00 0.00 28 GLY A N 11
ATOM 14800 C CA . GLY A 1 28 ? 66.031 4.818 -13.761 1.00 0.00 28 GLY A CA 11
ATOM 14801 C C . GLY A 1 28 ? 64.782 3.947 -13.887 1.00 0.00 28 GLY A C 11
ATOM 14802 O O . GLY A 1 28 ? 64.017 4.069 -14.824 1.00 0.00 28 GLY A O 11
ATOM 14806 N N . VAL A 1 29 ? 64.564 3.070 -12.943 1.00 0.00 29 VAL A N 11
ATOM 14807 C CA . VAL A 1 29 ? 63.358 2.195 -12.998 1.00 0.00 29 VAL A CA 11
ATOM 14808 C C . VAL A 1 29 ? 62.179 2.943 -12.369 1.00 0.00 29 VAL A C 11
ATOM 14809 O O . VAL A 1 29 ? 62.318 3.590 -11.351 1.00 0.00 29 VAL A O 11
ATOM 14822 N N . SER A 1 30 ? 61.029 2.883 -12.983 1.00 0.00 30 SER A N 11
ATOM 14823 C CA . SER A 1 30 ? 59.848 3.615 -12.439 1.00 0.00 30 SER A CA 11
ATOM 14824 C C . SER A 1 30 ? 59.347 2.981 -11.137 1.00 0.00 30 SER A C 11
ATOM 14825 O O . SER A 1 30 ? 58.957 3.674 -10.220 1.00 0.00 30 SER A O 11
ATOM 14833 N N . VAL A 1 31 ? 59.328 1.677 -11.045 1.00 0.00 31 VAL A N 11
ATOM 14834 C CA . VAL A 1 31 ? 58.804 1.030 -9.803 1.00 0.00 31 VAL A CA 11
ATOM 14835 C C . VAL A 1 31 ? 59.458 1.638 -8.561 1.00 0.00 31 VAL A C 11
ATOM 14836 O O . VAL A 1 31 ? 58.800 1.893 -7.570 1.00 0.00 31 VAL A O 11
ATOM 14849 N N . CYS A 1 32 ? 60.739 1.866 -8.589 1.00 0.00 32 CYS A N 11
ATOM 14850 C CA . CYS A 1 32 ? 61.406 2.447 -7.391 1.00 0.00 32 CYS A CA 11
ATOM 14851 C C . CYS A 1 32 ? 60.815 3.831 -7.076 1.00 0.00 32 CYS A C 11
ATOM 14852 O O . CYS A 1 32 ? 60.573 4.167 -5.927 1.00 0.00 32 CYS A O 11
ATOM 14859 N N . MET A 1 33 ? 60.576 4.647 -8.075 1.00 0.00 33 MET A N 11
ATOM 14860 C CA . MET A 1 33 ? 60.006 5.999 -7.791 1.00 0.00 33 MET A CA 11
ATOM 14861 C C . MET A 1 33 ? 58.485 5.923 -7.613 1.00 0.00 33 MET A C 11
ATOM 14862 O O . MET A 1 33 ? 57.870 6.853 -7.131 1.00 0.00 33 MET A O 11
ATOM 14876 N N . GLN A 1 34 ? 57.868 4.830 -7.965 1.00 0.00 34 GLN A N 11
ATOM 14877 C CA . GLN A 1 34 ? 56.390 4.738 -7.773 1.00 0.00 34 GLN A CA 11
ATOM 14878 C C . GLN A 1 34 ? 56.086 4.903 -6.284 1.00 0.00 34 GLN A C 11
ATOM 14879 O O . GLN A 1 34 ? 55.139 5.559 -5.900 1.00 0.00 34 GLN A O 11
ATOM 14893 N N . GLY A 1 35 ? 56.893 4.320 -5.444 1.00 0.00 35 GLY A N 11
ATOM 14894 C CA . GLY A 1 35 ? 56.662 4.450 -3.980 1.00 0.00 35 GLY A CA 11
ATOM 14895 C C . GLY A 1 35 ? 57.149 5.822 -3.506 1.00 0.00 35 GLY A C 11
ATOM 14896 O O . GLY A 1 35 ? 56.442 6.546 -2.834 1.00 0.00 35 GLY A O 11
ATOM 14900 N N . LEU A 1 36 ? 58.357 6.182 -3.849 1.00 0.00 36 LEU A N 11
ATOM 14901 C CA . LEU A 1 36 ? 58.890 7.507 -3.412 1.00 0.00 36 LEU A CA 11
ATOM 14902 C C . LEU A 1 36 ? 57.998 8.627 -3.971 1.00 0.00 36 LEU A C 11
ATOM 14903 O O . LEU A 1 36 ? 57.698 9.591 -3.294 1.00 0.00 36 LEU A O 11
ATOM 14919 N N . ASN A 1 37 ? 57.574 8.506 -5.200 1.00 0.00 37 ASN A N 11
ATOM 14920 C CA . ASN A 1 37 ? 56.705 9.561 -5.808 1.00 0.00 37 ASN A CA 11
ATOM 14921 C C . ASN A 1 37 ? 55.410 9.698 -4.995 1.00 0.00 37 ASN A C 11
ATOM 14922 O O . ASN A 1 37 ? 54.911 10.786 -4.780 1.00 0.00 37 ASN A O 11
ATOM 14933 N N . GLU A 1 38 ? 54.855 8.601 -4.554 1.00 0.00 38 GLU A N 11
ATOM 14934 C CA . GLU A 1 38 ? 53.588 8.664 -3.768 1.00 0.00 38 GLU A CA 11
ATOM 14935 C C . GLU A 1 38 ? 53.874 9.176 -2.354 1.00 0.00 38 GLU A C 11
ATOM 14936 O O . GLU A 1 38 ? 52.968 9.476 -1.602 1.00 0.00 38 GLU A O 11
ATOM 14948 N N . GLY A 1 39 ? 55.120 9.289 -1.985 1.00 0.00 39 GLY A N 11
ATOM 14949 C CA . GLY A 1 39 ? 55.444 9.791 -0.622 1.00 0.00 39 GLY A CA 11
ATOM 14950 C C . GLY A 1 39 ? 55.160 8.702 0.415 1.00 0.00 39 GLY A C 11
ATOM 14951 O O . GLY A 1 39 ? 54.906 8.986 1.569 1.00 0.00 39 GLY A O 11
ATOM 14955 N N . LYS A 1 40 ? 55.220 7.458 0.020 1.00 0.00 40 LYS A N 11
ATOM 14956 C CA . LYS A 1 40 ? 54.979 6.343 0.984 1.00 0.00 40 LYS A CA 11
ATOM 14957 C C . LYS A 1 40 ? 56.343 5.817 1.388 1.00 0.00 40 LYS A C 11
ATOM 14958 O O . LYS A 1 40 ? 56.486 4.969 2.245 1.00 0.00 40 LYS A O 11
ATOM 14977 N N . VAL A 1 41 ? 57.348 6.343 0.753 1.00 0.00 41 VAL A N 11
ATOM 14978 C CA . VAL A 1 41 ? 58.746 5.938 1.034 1.00 0.00 41 VAL A CA 11
ATOM 14979 C C . VAL A 1 41 ? 59.589 7.200 1.172 1.00 0.00 41 VAL A C 11
ATOM 14980 O O . VAL A 1 41 ? 59.213 8.265 0.725 1.00 0.00 41 VAL A O 11
ATOM 14993 N N . ARG A 1 42 ? 60.722 7.072 1.779 1.00 0.00 42 ARG A N 11
ATOM 14994 C CA . ARG A 1 42 ? 61.642 8.235 1.968 1.00 0.00 42 ARG A CA 11
ATOM 14995 C C . ARG A 1 42 ? 62.978 7.889 1.321 1.00 0.00 42 ARG A C 11
ATOM 14996 O O . ARG A 1 42 ? 63.874 8.703 1.213 1.00 0.00 42 ARG A O 11
ATOM 15017 N N . GLY A 1 43 ? 63.106 6.668 0.882 1.00 0.00 43 GLY A N 11
ATOM 15018 C CA . GLY A 1 43 ? 64.376 6.212 0.232 1.00 0.00 43 GLY A CA 11
ATOM 15019 C C . GLY A 1 43 ? 64.731 4.840 0.797 1.00 0.00 43 GLY A C 11
ATOM 15020 O O . GLY A 1 43 ? 63.908 4.199 1.412 1.00 0.00 43 GLY A O 11
ATOM 15024 N N . VAL A 1 44 ? 65.943 4.378 0.604 1.00 0.00 44 VAL A N 11
ATOM 15025 C CA . VAL A 1 44 ? 66.340 3.036 1.150 1.00 0.00 44 VAL A CA 11
ATOM 15026 C C . VAL A 1 44 ? 67.509 3.207 2.116 1.00 0.00 44 VAL A C 11
ATOM 15027 O O . VAL A 1 44 ? 68.505 3.824 1.800 1.00 0.00 44 VAL A O 11
ATOM 15040 N N . SER A 1 45 ? 67.399 2.653 3.293 1.00 0.00 45 SER A N 11
ATOM 15041 C CA . SER A 1 45 ? 68.508 2.767 4.278 1.00 0.00 45 SER A CA 11
ATOM 15042 C C . SER A 1 45 ? 69.537 1.683 3.985 1.00 0.00 45 SER A C 11
ATOM 15043 O O . SER A 1 45 ? 69.194 0.545 3.735 1.00 0.00 45 SER A O 11
ATOM 15051 N N . VAL A 1 46 ? 70.798 2.029 4.012 1.00 0.00 46 VAL A N 11
ATOM 15052 C CA . VAL A 1 46 ? 71.868 1.020 3.734 1.00 0.00 46 VAL A CA 11
ATOM 15053 C C . VAL A 1 46 ? 72.946 1.098 4.813 1.00 0.00 46 VAL A C 11
ATOM 15054 O O . VAL A 1 46 ? 73.424 2.160 5.160 1.00 0.00 46 VAL A O 11
ATOM 15067 N N . SER A 1 47 ? 73.339 -0.037 5.328 1.00 0.00 47 SER A N 11
ATOM 15068 C CA . SER A 1 47 ? 74.404 -0.088 6.374 1.00 0.00 47 SER A CA 11
ATOM 15069 C C . SER A 1 47 ? 75.491 -1.027 5.868 1.00 0.00 47 SER A C 11
ATOM 15070 O O . SER A 1 47 ? 75.227 -1.929 5.101 1.00 0.00 47 SER A O 11
ATOM 15078 N N . GLY A 1 48 ? 76.715 -0.820 6.265 1.00 0.00 48 GLY A N 11
ATOM 15079 C CA . GLY A 1 48 ? 77.809 -1.716 5.765 1.00 0.00 48 GLY A CA 11
ATOM 15080 C C . GLY A 1 48 ? 78.879 -1.915 6.836 1.00 0.00 48 GLY A C 11
ATOM 15081 O O . GLY A 1 48 ? 79.167 -1.033 7.619 1.00 0.00 48 GLY A O 11
ATOM 15085 N N . VAL A 1 49 ? 79.481 -3.082 6.856 1.00 0.00 49 VAL A N 11
ATOM 15086 C CA . VAL A 1 49 ? 80.554 -3.381 7.851 1.00 0.00 49 VAL A CA 11
ATOM 15087 C C . VAL A 1 49 ? 81.768 -3.943 7.118 1.00 0.00 49 VAL A C 11
ATOM 15088 O O . VAL A 1 49 ? 81.663 -4.905 6.382 1.00 0.00 49 VAL A O 11
ATOM 15101 N N . PHE A 1 50 ? 82.925 -3.371 7.333 1.00 0.00 50 PHE A N 11
ATOM 15102 C CA . PHE A 1 50 ? 84.161 -3.890 6.671 1.00 0.00 50 PHE A CA 11
ATOM 15103 C C . PHE A 1 50 ? 84.946 -4.696 7.710 1.00 0.00 50 PHE A C 11
ATOM 15104 O O . PHE A 1 50 ? 85.444 -4.155 8.677 1.00 0.00 50 PHE A O 11
ATOM 15121 N N . TYR A 1 51 ? 85.051 -5.985 7.530 1.00 0.00 51 TYR A N 11
ATOM 15122 C CA . TYR A 1 51 ? 85.791 -6.815 8.524 1.00 0.00 51 TYR A CA 11
ATOM 15123 C C . TYR A 1 51 ? 87.289 -6.721 8.247 1.00 0.00 51 TYR A C 11
ATOM 15124 O O . TYR A 1 51 ? 87.740 -6.930 7.141 1.00 0.00 51 TYR A O 11
ATOM 15142 N N . TYR A 1 52 ? 88.065 -6.410 9.254 1.00 0.00 52 TYR A N 11
ATOM 15143 C CA . TYR A 1 52 ? 89.545 -6.300 9.077 1.00 0.00 52 TYR A CA 11
ATOM 15144 C C . TYR A 1 52 ? 90.238 -7.390 9.891 1.00 0.00 52 TYR A C 11
ATOM 15145 O O . TYR A 1 52 ? 89.929 -7.613 11.046 1.00 0.00 52 TYR A O 11
ATOM 15163 N N . ASN A 1 53 ? 91.188 -8.060 9.300 1.00 0.00 53 ASN A N 11
ATOM 15164 C CA . ASN A 1 53 ? 91.923 -9.126 10.028 1.00 0.00 53 ASN A CA 11
ATOM 15165 C C . ASN A 1 53 ? 92.637 -8.495 11.217 1.00 0.00 53 ASN A C 11
ATOM 15166 O O . ASN A 1 53 ? 93.185 -9.173 12.064 1.00 0.00 53 ASN A O 11
ATOM 15177 N N . ASP A 1 54 ? 92.645 -7.191 11.274 1.00 0.00 54 ASP A N 11
ATOM 15178 C CA . ASP A 1 54 ? 93.334 -6.503 12.395 1.00 0.00 54 ASP A CA 11
ATOM 15179 C C . ASP A 1 54 ? 92.568 -6.777 13.690 1.00 0.00 54 ASP A C 11
ATOM 15180 O O . ASP A 1 54 ? 92.942 -6.330 14.756 1.00 0.00 54 ASP A O 11
ATOM 15189 N N . GLY A 1 55 ? 91.500 -7.529 13.600 1.00 0.00 55 GLY A N 11
ATOM 15190 C CA . GLY A 1 55 ? 90.702 -7.861 14.817 1.00 0.00 55 GLY A CA 11
ATOM 15191 C C . GLY A 1 55 ? 89.639 -6.791 15.070 1.00 0.00 55 GLY A C 11
ATOM 15192 O O . GLY A 1 55 ? 89.063 -6.731 16.139 1.00 0.00 55 GLY A O 11
ATOM 15196 N N . THR A 1 56 ? 89.367 -5.942 14.106 1.00 0.00 56 THR A N 11
ATOM 15197 C CA . THR A 1 56 ? 88.330 -4.875 14.309 1.00 0.00 56 THR A CA 11
ATOM 15198 C C . THR A 1 56 ? 87.430 -4.763 13.089 1.00 0.00 56 THR A C 11
ATOM 15199 O O . THR A 1 56 ? 87.802 -5.124 11.998 1.00 0.00 56 THR A O 11
ATOM 15210 N N . THR A 1 57 ? 86.243 -4.247 13.279 1.00 0.00 57 THR A N 11
ATOM 15211 C CA . THR A 1 57 ? 85.283 -4.084 12.141 1.00 0.00 57 THR A CA 11
ATOM 15212 C C . THR A 1 57 ? 84.717 -2.665 12.155 1.00 0.00 57 THR A C 11
ATOM 15213 O O . THR A 1 57 ? 84.282 -2.170 13.176 1.00 0.00 57 THR A O 11
ATOM 15224 N N . SER A 1 58 ? 84.695 -2.013 11.025 1.00 0.00 58 SER A N 11
ATOM 15225 C CA . SER A 1 58 ? 84.133 -0.634 10.962 1.00 0.00 58 SER A CA 11
ATOM 15226 C C . SER A 1 58 ? 82.651 -0.741 10.612 1.00 0.00 58 SER A C 11
ATOM 15227 O O . SER A 1 58 ? 82.210 -1.742 10.092 1.00 0.00 58 SER A O 11
ATOM 15235 N N . ASN A 1 59 ? 81.873 0.269 10.883 1.00 0.00 59 ASN A N 11
ATOM 15236 C CA . ASN A 1 59 ? 80.421 0.185 10.542 1.00 0.00 59 ASN A CA 11
ATOM 15237 C C . ASN A 1 59 ? 79.864 1.583 10.283 1.00 0.00 59 ASN A C 11
ATOM 15238 O O . ASN A 1 59 ? 79.789 2.404 11.176 1.00 0.00 59 ASN A O 11
ATOM 15249 N N . PHE A 1 60 ? 79.445 1.851 9.068 1.00 0.00 60 PHE A N 11
ATOM 15250 C CA . PHE A 1 60 ? 78.858 3.185 8.740 1.00 0.00 60 PHE A CA 11
ATOM 15251 C C . PHE A 1 60 ? 77.414 2.988 8.295 1.00 0.00 60 PHE A C 11
ATOM 15252 O O . PHE A 1 60 ? 77.127 2.210 7.407 1.00 0.00 60 PHE A O 11
ATOM 15269 N N . LYS A 1 61 ? 76.516 3.703 8.898 1.00 0.00 61 LYS A N 11
ATOM 15270 C CA . LYS A 1 61 ? 75.077 3.613 8.539 1.00 0.00 61 LYS A CA 11
ATOM 15271 C C . LYS A 1 61 ? 74.650 4.961 7.973 1.00 0.00 61 LYS A C 11
ATOM 15272 O O . LYS A 1 61 ? 75.125 6.001 8.385 1.00 0.00 61 LYS A O 11
ATOM 15291 N N . GLY A 1 62 ? 73.766 4.952 7.033 1.00 0.00 62 GLY A N 11
ATOM 15292 C CA . GLY A 1 62 ? 73.307 6.235 6.430 1.00 0.00 62 GLY A CA 11
ATOM 15293 C C . GLY A 1 62 ? 72.078 5.986 5.556 1.00 0.00 62 GLY A C 11
ATOM 15294 O O . GLY A 1 62 ? 71.710 4.860 5.290 1.00 0.00 62 GLY A O 11
ATOM 15298 N N . VAL A 1 63 ? 71.434 7.040 5.115 1.00 0.00 63 VAL A N 11
ATOM 15299 C CA . VAL A 1 63 ? 70.212 6.894 4.261 1.00 0.00 63 VAL A CA 11
ATOM 15300 C C . VAL A 1 63 ? 70.524 7.357 2.836 1.00 0.00 63 VAL A C 11
ATOM 15301 O O . VAL A 1 63 ? 71.017 8.446 2.621 1.00 0.00 63 VAL A O 11
ATOM 15314 N N . VAL A 1 64 ? 70.242 6.537 1.855 1.00 0.00 64 VAL A N 11
ATOM 15315 C CA . VAL A 1 64 ? 70.525 6.931 0.442 1.00 0.00 64 VAL A CA 11
ATOM 15316 C C . VAL A 1 64 ? 69.270 7.553 -0.176 1.00 0.00 64 VAL A C 11
ATOM 15317 O O . VAL A 1 64 ? 68.249 6.905 -0.310 1.00 0.00 64 VAL A O 11
ATOM 15330 N N . THR A 1 65 ? 69.353 8.802 -0.570 1.00 0.00 65 THR A N 11
ATOM 15331 C CA . THR A 1 65 ? 68.185 9.489 -1.207 1.00 0.00 65 THR A CA 11
ATOM 15332 C C . THR A 1 65 ? 68.643 10.056 -2.558 1.00 0.00 65 THR A C 11
ATOM 15333 O O . THR A 1 65 ? 69.781 10.465 -2.696 1.00 0.00 65 THR A O 11
ATOM 15344 N N . PRO A 1 66 ? 67.783 10.086 -3.549 1.00 0.00 66 PRO A N 11
ATOM 15345 C CA . PRO A 1 66 ? 68.134 10.615 -4.894 1.00 0.00 66 PRO A CA 11
ATOM 15346 C C . PRO A 1 66 ? 69.092 11.812 -4.833 1.00 0.00 66 PRO A C 11
ATOM 15347 O O . PRO A 1 66 ? 69.850 12.052 -5.752 1.00 0.00 66 PRO A O 11
ATOM 15358 N N . SER A 1 67 ? 69.056 12.567 -3.761 1.00 0.00 67 SER A N 11
ATOM 15359 C CA . SER A 1 67 ? 69.957 13.758 -3.634 1.00 0.00 67 SER A CA 11
ATOM 15360 C C . SER A 1 67 ? 71.081 13.478 -2.625 1.00 0.00 67 SER A C 11
ATOM 15361 O O . SER A 1 67 ? 72.014 14.247 -2.512 1.00 0.00 67 SER A O 11
ATOM 15369 N N . THR A 1 68 ? 70.999 12.395 -1.879 1.00 0.00 68 THR A N 11
ATOM 15370 C CA . THR A 1 68 ? 72.066 12.087 -0.863 1.00 0.00 68 THR A CA 11
ATOM 15371 C C . THR A 1 68 ? 72.631 10.668 -1.069 1.00 0.00 68 THR A C 11
ATOM 15372 O O . THR A 1 68 ? 71.985 9.699 -0.722 1.00 0.00 68 THR A O 11
ATOM 15383 N N . PRO A 1 69 ? 73.838 10.530 -1.584 1.00 0.00 69 PRO A N 11
ATOM 15384 C CA . PRO A 1 69 ? 74.479 9.201 -1.767 1.00 0.00 69 PRO A CA 11
ATOM 15385 C C . PRO A 1 69 ? 75.299 8.800 -0.530 1.00 0.00 69 PRO A C 11
ATOM 15386 O O . PRO A 1 69 ? 75.641 9.633 0.287 1.00 0.00 69 PRO A O 11
ATOM 15397 N N . VAL A 1 70 ? 75.627 7.537 -0.392 1.00 0.00 70 VAL A N 11
ATOM 15398 C CA . VAL A 1 70 ? 76.441 7.075 0.785 1.00 0.00 70 VAL A CA 11
ATOM 15399 C C . VAL A 1 70 ? 77.739 6.451 0.275 1.00 0.00 70 VAL A C 11
ATOM 15400 O O . VAL A 1 70 ? 77.728 5.590 -0.580 1.00 0.00 70 VAL A O 11
ATOM 15413 N N . ASN A 1 71 ? 78.864 6.889 0.786 1.00 0.00 71 ASN A N 11
ATOM 15414 C CA . ASN A 1 71 ? 80.173 6.336 0.321 1.00 0.00 71 ASN A CA 11
ATOM 15415 C C . ASN A 1 71 ? 80.704 5.316 1.332 1.00 0.00 71 ASN A C 11
ATOM 15416 O O . ASN A 1 71 ? 80.704 5.557 2.523 1.00 0.00 71 ASN A O 11
ATOM 15427 N N . THR A 1 72 ? 81.184 4.190 0.868 1.00 0.00 72 THR A N 11
ATOM 15428 C CA . THR A 1 72 ? 81.758 3.152 1.786 1.00 0.00 72 THR A CA 11
ATOM 15429 C C . THR A 1 72 ? 83.279 3.208 1.609 1.00 0.00 72 THR A C 11
ATOM 15430 O O . THR A 1 72 ? 83.999 2.277 1.910 1.00 0.00 72 THR A O 11
ATOM 15441 N N . ASN A 1 73 ? 83.751 4.307 1.089 1.00 0.00 73 ASN A N 11
ATOM 15442 C CA . ASN A 1 73 ? 85.208 4.482 0.834 1.00 0.00 73 ASN A CA 11
ATOM 15443 C C . ASN A 1 73 ? 85.996 4.473 2.147 1.00 0.00 73 ASN A C 11
ATOM 15444 O O . ASN A 1 73 ? 86.902 5.259 2.342 1.00 0.00 73 ASN A O 11
ATOM 15455 N N . GLN A 1 74 ? 85.673 3.584 3.041 1.00 0.00 74 GLN A N 11
ATOM 15456 C CA . GLN A 1 74 ? 86.419 3.521 4.327 1.00 0.00 74 GLN A CA 11
ATOM 15457 C C . GLN A 1 74 ? 87.921 3.458 4.033 1.00 0.00 74 GLN A C 11
ATOM 15458 O O . GLN A 1 74 ? 88.334 3.303 2.902 1.00 0.00 74 GLN A O 11
ATOM 15472 N N . ASP A 1 75 ? 88.743 3.593 5.037 1.00 0.00 75 ASP A N 11
ATOM 15473 C CA . ASP A 1 75 ? 90.215 3.556 4.800 1.00 0.00 75 ASP A CA 11
ATOM 15474 C C . ASP A 1 75 ? 90.580 2.284 4.026 1.00 0.00 75 ASP A C 11
ATOM 15475 O O . ASP A 1 75 ? 90.439 1.182 4.519 1.00 0.00 75 ASP A O 11
ATOM 15484 N N . ILE A 1 76 ? 91.044 2.433 2.811 1.00 0.00 76 ILE A N 11
ATOM 15485 C CA . ILE A 1 76 ? 91.416 1.242 1.987 1.00 0.00 76 ILE A CA 11
ATOM 15486 C C . ILE A 1 76 ? 92.859 0.826 2.279 1.00 0.00 76 ILE A C 11
ATOM 15487 O O . ILE A 1 76 ? 93.272 -0.272 1.957 1.00 0.00 76 ILE A O 11
ATOM 15503 N N . ASN A 1 77 ? 93.631 1.679 2.891 1.00 0.00 77 ASN A N 11
ATOM 15504 C CA . ASN A 1 77 ? 95.036 1.297 3.194 1.00 0.00 77 ASN A CA 11
ATOM 15505 C C . ASN A 1 77 ? 95.005 0.061 4.088 1.00 0.00 77 ASN A C 11
ATOM 15506 O O . ASN A 1 77 ? 95.799 -0.842 3.941 1.00 0.00 77 ASN A O 11
ATOM 15517 N N . LYS A 1 78 ? 94.090 0.022 5.012 1.00 0.00 78 LYS A N 11
ATOM 15518 C CA . LYS A 1 78 ? 93.977 -1.153 5.924 1.00 0.00 78 LYS A CA 11
ATOM 15519 C C . LYS A 1 78 ? 93.637 -2.397 5.113 1.00 0.00 78 LYS A C 11
ATOM 15520 O O . LYS A 1 78 ? 94.228 -3.449 5.253 1.00 0.00 78 LYS A O 11
ATOM 15539 N N . THR A 1 79 ? 92.633 -2.264 4.299 1.00 0.00 79 THR A N 11
ATOM 15540 C CA . THR A 1 79 ? 92.138 -3.398 3.481 1.00 0.00 79 THR A CA 11
ATOM 15541 C C . THR A 1 79 ? 93.247 -3.918 2.555 1.00 0.00 79 THR A C 11
ATOM 15542 O O . THR A 1 79 ? 93.534 -5.090 2.530 1.00 0.00 79 THR A O 11
ATOM 15553 N N . ASN A 1 80 ? 93.891 -3.075 1.817 1.00 0.00 80 ASN A N 11
ATOM 15554 C CA . ASN A 1 80 ? 94.984 -3.577 0.937 1.00 0.00 80 ASN A CA 11
ATOM 15555 C C . ASN A 1 80 ? 96.075 -4.210 1.807 1.00 0.00 80 ASN A C 11
ATOM 15556 O O . ASN A 1 80 ? 96.698 -5.185 1.435 1.00 0.00 80 ASN A O 11
ATOM 15567 N N . LYS A 1 81 ? 96.314 -3.650 2.956 1.00 0.00 81 LYS A N 11
ATOM 15568 C CA . LYS A 1 81 ? 97.369 -4.191 3.859 1.00 0.00 81 LYS A CA 11
ATOM 15569 C C . LYS A 1 81 ? 97.001 -5.591 4.360 1.00 0.00 81 LYS A C 11
ATOM 15570 O O . LYS A 1 81 ? 97.812 -6.495 4.315 1.00 0.00 81 LYS A O 11
ATOM 15589 N N . VAL A 1 82 ? 95.803 -5.772 4.878 1.00 0.00 82 VAL A N 11
ATOM 15590 C CA . VAL A 1 82 ? 95.410 -7.115 5.432 1.00 0.00 82 VAL A CA 11
ATOM 15591 C C . VAL A 1 82 ? 94.253 -7.742 4.632 1.00 0.00 82 VAL A C 11
ATOM 15592 O O . VAL A 1 82 ? 94.096 -8.947 4.608 1.00 0.00 82 VAL A O 11
ATOM 15605 N N . GLY A 1 83 ? 93.450 -6.952 3.973 1.00 0.00 83 GLY A N 11
ATOM 15606 C CA . GLY A 1 83 ? 92.325 -7.520 3.174 1.00 0.00 83 GLY A CA 11
ATOM 15607 C C . GLY A 1 83 ? 91.066 -7.599 4.027 1.00 0.00 83 GLY A C 11
ATOM 15608 O O . GLY A 1 83 ? 91.100 -7.467 5.235 1.00 0.00 83 GLY A O 11
ATOM 15612 N N . VAL A 1 84 ? 89.955 -7.817 3.391 1.00 0.00 84 VAL A N 11
ATOM 15613 C CA . VAL A 1 84 ? 88.651 -7.914 4.119 1.00 0.00 84 VAL A CA 11
ATOM 15614 C C . VAL A 1 84 ? 88.201 -9.372 4.143 1.00 0.00 84 VAL A C 11
ATOM 15615 O O . VAL A 1 84 ? 88.156 -10.031 3.123 1.00 0.00 84 VAL A O 11
ATOM 15628 N N . GLN A 1 85 ? 87.874 -9.893 5.293 1.00 0.00 85 GLN A N 11
ATOM 15629 C CA . GLN A 1 85 ? 87.438 -11.315 5.355 1.00 0.00 85 GLN A CA 11
ATOM 15630 C C . GLN A 1 85 ? 85.970 -11.428 4.929 1.00 0.00 85 GLN A C 11
ATOM 15631 O O . GLN A 1 85 ? 85.662 -12.019 3.913 1.00 0.00 85 GLN A O 11
ATOM 15645 N N . LYS A 1 86 ? 85.058 -10.879 5.704 1.00 0.00 86 LYS A N 11
ATOM 15646 C CA . LYS A 1 86 ? 83.597 -10.965 5.357 1.00 0.00 86 LYS A CA 11
ATOM 15647 C C . LYS A 1 86 ? 83.011 -9.574 5.094 1.00 0.00 86 LYS A C 11
ATOM 15648 O O . LYS A 1 86 ? 83.311 -8.620 5.782 1.00 0.00 86 LYS A O 11
ATOM 15667 N N . TYR A 1 87 ? 82.146 -9.468 4.112 1.00 0.00 87 TYR A N 11
ATOM 15668 C CA . TYR A 1 87 ? 81.483 -8.161 3.791 1.00 0.00 87 TYR A CA 11
ATOM 15669 C C . TYR A 1 87 ? 79.968 -8.349 3.915 1.00 0.00 87 TYR A C 11
ATOM 15670 O O . TYR A 1 87 ? 79.422 -9.311 3.410 1.00 0.00 87 TYR A O 11
ATOM 15688 N N . ARG A 1 88 ? 79.279 -7.451 4.588 1.00 0.00 88 ARG A N 11
ATOM 15689 C CA . ARG A 1 88 ? 77.791 -7.605 4.745 1.00 0.00 88 ARG A CA 11
ATOM 15690 C C . ARG A 1 88 ? 77.080 -6.262 4.531 1.00 0.00 88 ARG A C 11
ATOM 15691 O O . ARG A 1 88 ? 77.429 -5.256 5.117 1.00 0.00 88 ARG A O 11
ATOM 15712 N N . ALA A 1 89 ? 76.069 -6.257 3.696 1.00 0.00 89 ALA A N 11
ATOM 15713 C CA . ALA A 1 89 ? 75.289 -5.007 3.422 1.00 0.00 89 ALA A CA 11
ATOM 15714 C C . ALA A 1 89 ? 73.811 -5.258 3.734 1.00 0.00 89 ALA A C 11
ATOM 15715 O O . ALA A 1 89 ? 73.260 -6.277 3.368 1.00 0.00 89 ALA A O 11
ATOM 15722 N N . LEU A 1 90 ? 73.164 -4.333 4.409 1.00 0.00 90 LEU A N 11
ATOM 15723 C CA . LEU A 1 90 ? 71.712 -4.498 4.757 1.00 0.00 90 LEU A CA 11
ATOM 15724 C C . LEU A 1 90 ? 70.900 -3.381 4.108 1.00 0.00 90 LEU A C 11
ATOM 15725 O O . LEU A 1 90 ? 71.231 -2.221 4.212 1.00 0.00 90 LEU A O 11
ATOM 15741 N N . THR A 1 91 ? 69.839 -3.738 3.433 1.00 0.00 91 THR A N 11
ATOM 15742 C CA . THR A 1 91 ? 68.981 -2.711 2.748 1.00 0.00 91 THR A CA 11
ATOM 15743 C C . THR A 1 91 ? 67.507 -2.893 3.134 1.00 0.00 91 THR A C 11
ATOM 15744 O O . THR A 1 91 ? 66.935 -3.954 2.985 1.00 0.00 91 THR A O 11
ATOM 15755 N N . GLU A 1 92 ? 66.902 -1.843 3.631 1.00 0.00 92 GLU A N 11
ATOM 15756 C CA . GLU A 1 92 ? 65.459 -1.904 4.044 1.00 0.00 92 GLU A CA 11
ATOM 15757 C C . GLU A 1 92 ? 64.690 -0.698 3.498 1.00 0.00 92 GLU A C 11
ATOM 15758 O O . GLU A 1 92 ? 65.247 0.356 3.267 1.00 0.00 92 GLU A O 11
ATOM 15770 N N . TRP A 1 93 ? 63.403 -0.842 3.316 1.00 0.00 93 TRP A N 11
ATOM 15771 C CA . TRP A 1 93 ? 62.581 0.299 2.818 1.00 0.00 93 TRP A CA 11
ATOM 15772 C C . TRP A 1 93 ? 62.501 1.352 3.931 1.00 0.00 93 TRP A C 11
ATOM 15773 O O . TRP A 1 93 ? 62.406 1.019 5.096 1.00 0.00 93 TRP A O 11
ATOM 15794 N N . VAL A 1 94 ? 62.542 2.617 3.584 1.00 0.00 94 VAL A N 11
ATOM 15795 C CA . VAL A 1 94 ? 62.475 3.702 4.620 1.00 0.00 94 VAL A CA 11
ATOM 15796 C C . VAL A 1 94 ? 61.208 4.526 4.403 1.00 0.00 94 VAL A C 11
ATOM 15797 O O . VAL A 1 94 ? 61.005 5.110 3.352 1.00 0.00 94 VAL A O 11
ATOM 15810 N N . GLY A 1 95 ? 60.359 4.576 5.394 1.00 0.00 95 GLY A N 11
ATOM 15811 C CA . GLY A 1 95 ? 59.096 5.355 5.275 1.00 0.00 95 GLY A CA 11
ATOM 15812 C C . GLY A 1 95 ? 58.108 4.873 6.338 1.00 0.00 95 GLY A C 11
ATOM 15813 O O . GLY A 1 95 ? 58.475 4.597 7.463 1.00 0.00 95 GLY A O 11
ATOM 15817 N N . SER A 1 96 ? 56.854 4.768 5.994 1.00 0.00 96 SER A N 11
ATOM 15818 C CA . SER A 1 96 ? 55.849 4.301 6.988 1.00 0.00 96 SER A CA 11
ATOM 15819 C C . SER A 1 96 ? 56.039 2.802 7.238 1.00 0.00 96 SER A C 11
ATOM 15820 O O . SER A 1 96 ? 56.611 2.095 6.432 1.00 0.00 96 SER A O 11
ATOM 15828 N N . ARG A 1 97 ? 55.562 2.313 8.352 1.00 0.00 97 ARG A N 11
ATOM 15829 C CA . ARG A 1 97 ? 55.711 0.860 8.663 1.00 0.00 97 ARG A CA 11
ATOM 15830 C C . ARG A 1 97 ? 54.930 0.028 7.645 1.00 0.00 97 ARG A C 11
ATOM 15831 O O . ARG A 1 97 ? 53.833 0.375 7.258 1.00 0.00 97 ARG A O 11
ATOM 15852 N N . SER A 1 98 ? 55.481 -1.076 7.216 1.00 0.00 98 SER A N 11
ATOM 15853 C CA . SER A 1 98 ? 54.761 -1.930 6.231 1.00 0.00 98 SER A CA 11
ATOM 15854 C C . SER A 1 98 ? 53.466 -2.444 6.862 1.00 0.00 98 SER A C 11
ATOM 15855 O O . SER A 1 98 ? 53.461 -2.655 8.065 1.00 0.00 98 SER A O 11
ATOM 15863 N N . GLY A 1 1 ? 49.698 -9.670 -12.952 1.00 0.00 1 GLY A N 12
ATOM 15864 C CA . GLY A 1 1 ? 49.886 -9.252 -11.493 1.00 0.00 1 GLY A CA 12
ATOM 15865 C C . GLY A 1 1 ? 48.890 -8.344 -10.858 1.00 0.00 1 GLY A C 12
ATOM 15866 O O . GLY A 1 1 ? 48.067 -7.749 -11.524 1.00 0.00 1 GLY A O 12
ATOM 15872 N N . GLY A 1 2 ? 48.936 -8.213 -9.561 1.00 0.00 2 GLY A N 12
ATOM 15873 C CA . GLY A 1 2 ? 47.965 -7.319 -8.870 1.00 0.00 2 GLY A CA 12
ATOM 15874 C C . GLY A 1 2 ? 48.342 -5.857 -9.124 1.00 0.00 2 GLY A C 12
ATOM 15875 O O . GLY A 1 2 ? 49.504 -5.508 -9.181 1.00 0.00 2 GLY A O 12
ATOM 15879 N N . SER A 1 3 ? 47.365 -4.999 -9.272 1.00 0.00 3 SER A N 12
ATOM 15880 C CA . SER A 1 3 ? 47.655 -3.553 -9.521 1.00 0.00 3 SER A CA 12
ATOM 15881 C C . SER A 1 3 ? 47.512 -2.781 -8.209 1.00 0.00 3 SER A C 12
ATOM 15882 O O . SER A 1 3 ? 46.477 -2.807 -7.571 1.00 0.00 3 SER A O 12
ATOM 15890 N N . GLY A 1 4 ? 48.549 -2.100 -7.798 1.00 0.00 4 GLY A N 12
ATOM 15891 C CA . GLY A 1 4 ? 48.500 -1.323 -6.521 1.00 0.00 4 GLY A CA 12
ATOM 15892 C C . GLY A 1 4 ? 49.801 -1.558 -5.753 1.00 0.00 4 GLY A C 12
ATOM 15893 O O . GLY A 1 4 ? 49.852 -2.336 -4.822 1.00 0.00 4 GLY A O 12
ATOM 15897 N N . TRP A 1 5 ? 50.855 -0.896 -6.142 1.00 0.00 5 TRP A N 12
ATOM 15898 C CA . TRP A 1 5 ? 52.156 -1.086 -5.443 1.00 0.00 5 TRP A CA 12
ATOM 15899 C C . TRP A 1 5 ? 51.995 -0.713 -3.979 1.00 0.00 5 TRP A C 12
ATOM 15900 O O . TRP A 1 5 ? 51.567 0.375 -3.649 1.00 0.00 5 TRP A O 12
ATOM 15921 N N . ASN A 1 6 ? 52.353 -1.611 -3.094 1.00 0.00 6 ASN A N 12
ATOM 15922 C CA . ASN A 1 6 ? 52.248 -1.325 -1.636 1.00 0.00 6 ASN A CA 12
ATOM 15923 C C . ASN A 1 6 ? 53.525 -1.778 -0.930 1.00 0.00 6 ASN A C 12
ATOM 15924 O O . ASN A 1 6 ? 53.520 -2.073 0.249 1.00 0.00 6 ASN A O 12
ATOM 15935 N N . ALA A 1 7 ? 54.614 -1.857 -1.641 1.00 0.00 7 ALA A N 12
ATOM 15936 C CA . ALA A 1 7 ? 55.883 -2.318 -1.002 1.00 0.00 7 ALA A CA 12
ATOM 15937 C C . ALA A 1 7 ? 55.607 -3.641 -0.286 1.00 0.00 7 ALA A C 12
ATOM 15938 O O . ALA A 1 7 ? 56.111 -3.904 0.788 1.00 0.00 7 ALA A O 12
ATOM 15945 N N . ASP A 1 8 ? 54.781 -4.456 -0.873 1.00 0.00 8 ASP A N 12
ATOM 15946 C CA . ASP A 1 8 ? 54.417 -5.759 -0.245 1.00 0.00 8 ASP A CA 12
ATOM 15947 C C . ASP A 1 8 ? 55.662 -6.512 0.242 1.00 0.00 8 ASP A C 12
ATOM 15948 O O . ASP A 1 8 ? 55.968 -6.508 1.418 1.00 0.00 8 ASP A O 12
ATOM 15957 N N . ASN A 1 9 ? 56.374 -7.176 -0.637 1.00 0.00 9 ASN A N 12
ATOM 15958 C CA . ASN A 1 9 ? 57.582 -7.944 -0.199 1.00 0.00 9 ASN A CA 12
ATOM 15959 C C . ASN A 1 9 ? 58.659 -7.871 -1.272 1.00 0.00 9 ASN A C 12
ATOM 15960 O O . ASN A 1 9 ? 59.350 -8.838 -1.527 1.00 0.00 9 ASN A O 12
ATOM 15971 N N . VAL A 1 10 ? 58.807 -6.756 -1.919 1.00 0.00 10 VAL A N 12
ATOM 15972 C CA . VAL A 1 10 ? 59.841 -6.672 -2.985 1.00 0.00 10 VAL A CA 12
ATOM 15973 C C . VAL A 1 10 ? 61.198 -6.414 -2.323 1.00 0.00 10 VAL A C 12
ATOM 15974 O O . VAL A 1 10 ? 61.279 -5.857 -1.247 1.00 0.00 10 VAL A O 12
ATOM 15987 N N . ASP A 1 11 ? 62.262 -6.834 -2.947 1.00 0.00 11 ASP A N 12
ATOM 15988 C CA . ASP A 1 11 ? 63.606 -6.634 -2.339 1.00 0.00 11 ASP A CA 12
ATOM 15989 C C . ASP A 1 11 ? 64.069 -5.179 -2.557 1.00 0.00 11 ASP A C 12
ATOM 15990 O O . ASP A 1 11 ? 64.007 -4.677 -3.663 1.00 0.00 11 ASP A O 12
ATOM 15999 N N . PRO A 1 12 ? 64.542 -4.495 -1.528 1.00 0.00 12 PRO A N 12
ATOM 16000 C CA . PRO A 1 12 ? 65.021 -3.086 -1.663 1.00 0.00 12 PRO A CA 12
ATOM 16001 C C . PRO A 1 12 ? 66.448 -3.020 -2.226 1.00 0.00 12 PRO A C 12
ATOM 16002 O O . PRO A 1 12 ? 66.917 -1.984 -2.650 1.00 0.00 12 PRO A O 12
ATOM 16013 N N . SER A 1 13 ? 67.139 -4.128 -2.217 1.00 0.00 13 SER A N 12
ATOM 16014 C CA . SER A 1 13 ? 68.539 -4.155 -2.734 1.00 0.00 13 SER A CA 12
ATOM 16015 C C . SER A 1 13 ? 68.563 -3.847 -4.234 1.00 0.00 13 SER A C 12
ATOM 16016 O O . SER A 1 13 ? 69.476 -3.220 -4.731 1.00 0.00 13 SER A O 12
ATOM 16024 N N . GLN A 1 14 ? 67.577 -4.294 -4.961 1.00 0.00 14 GLN A N 12
ATOM 16025 C CA . GLN A 1 14 ? 67.561 -4.036 -6.430 1.00 0.00 14 GLN A CA 12
ATOM 16026 C C . GLN A 1 14 ? 67.305 -2.550 -6.693 1.00 0.00 14 GLN A C 12
ATOM 16027 O O . GLN A 1 14 ? 67.655 -2.026 -7.731 1.00 0.00 14 GLN A O 12
ATOM 16041 N N . CYS A 1 15 ? 66.695 -1.868 -5.764 1.00 0.00 15 CYS A N 12
ATOM 16042 C CA . CYS A 1 15 ? 66.417 -0.418 -5.968 1.00 0.00 15 CYS A CA 12
ATOM 16043 C C . CYS A 1 15 ? 67.731 0.362 -5.967 1.00 0.00 15 CYS A C 12
ATOM 16044 O O . CYS A 1 15 ? 67.838 1.405 -6.582 1.00 0.00 15 CYS A O 12
ATOM 16051 N N . ILE A 1 16 ? 68.733 -0.136 -5.283 1.00 0.00 16 ILE A N 12
ATOM 16052 C CA . ILE A 1 16 ? 70.054 0.571 -5.240 1.00 0.00 16 ILE A CA 12
ATOM 16053 C C . ILE A 1 16 ? 71.125 -0.331 -5.843 1.00 0.00 16 ILE A C 12
ATOM 16054 O O . ILE A 1 16 ? 71.225 -1.498 -5.521 1.00 0.00 16 ILE A O 12
ATOM 16070 N N . LYS A 1 17 ? 71.935 0.215 -6.714 1.00 0.00 17 LYS A N 12
ATOM 16071 C CA . LYS A 1 17 ? 73.027 -0.579 -7.355 1.00 0.00 17 LYS A CA 12
ATOM 16072 C C . LYS A 1 17 ? 74.359 -0.042 -6.844 1.00 0.00 17 LYS A C 12
ATOM 16073 O O . LYS A 1 17 ? 74.520 1.147 -6.649 1.00 0.00 17 LYS A O 12
ATOM 16092 N N . GLN A 1 18 ? 75.315 -0.903 -6.612 1.00 0.00 18 GLN A N 12
ATOM 16093 C CA . GLN A 1 18 ? 76.636 -0.434 -6.098 1.00 0.00 18 GLN A CA 12
ATOM 16094 C C . GLN A 1 18 ? 77.622 -0.294 -7.261 1.00 0.00 18 GLN A C 12
ATOM 16095 O O . GLN A 1 18 ? 77.807 -1.196 -8.051 1.00 0.00 18 GLN A O 12
ATOM 16109 N N . SER A 1 19 ? 78.255 0.844 -7.365 1.00 0.00 19 SER A N 12
ATOM 16110 C CA . SER A 1 19 ? 79.243 1.078 -8.463 1.00 0.00 19 SER A CA 12
ATOM 16111 C C . SER A 1 19 ? 80.651 1.066 -7.870 1.00 0.00 19 SER A C 12
ATOM 16112 O O . SER A 1 19 ? 80.983 1.877 -7.030 1.00 0.00 19 SER A O 12
ATOM 16120 N N . GLY A 1 20 ? 81.479 0.154 -8.298 1.00 0.00 20 GLY A N 12
ATOM 16121 C CA . GLY A 1 20 ? 82.866 0.088 -7.751 1.00 0.00 20 GLY A CA 12
ATOM 16122 C C . GLY A 1 20 ? 82.804 -0.132 -6.238 1.00 0.00 20 GLY A C 12
ATOM 16123 O O . GLY A 1 20 ? 82.976 -1.232 -5.752 1.00 0.00 20 GLY A O 12
ATOM 16127 N N . VAL A 1 21 ? 82.544 0.907 -5.491 1.00 0.00 21 VAL A N 12
ATOM 16128 C CA . VAL A 1 21 ? 82.451 0.769 -4.009 1.00 0.00 21 VAL A CA 12
ATOM 16129 C C . VAL A 1 21 ? 81.601 1.917 -3.464 1.00 0.00 21 VAL A C 12
ATOM 16130 O O . VAL A 1 21 ? 81.817 2.408 -2.376 1.00 0.00 21 VAL A O 12
ATOM 16143 N N . GLN A 1 22 ? 80.635 2.346 -4.228 1.00 0.00 22 GLN A N 12
ATOM 16144 C CA . GLN A 1 22 ? 79.749 3.469 -3.794 1.00 0.00 22 GLN A CA 12
ATOM 16145 C C . GLN A 1 22 ? 78.293 3.037 -3.965 1.00 0.00 22 GLN A C 12
ATOM 16146 O O . GLN A 1 22 ? 78.002 2.107 -4.692 1.00 0.00 22 GLN A O 12
ATOM 16160 N N . TYR A 1 23 ? 77.373 3.707 -3.314 1.00 0.00 23 TYR A N 12
ATOM 16161 C CA . TYR A 1 23 ? 75.924 3.346 -3.447 1.00 0.00 23 TYR A CA 12
ATOM 16162 C C . TYR A 1 23 ? 75.175 4.502 -4.112 1.00 0.00 23 TYR A C 12
ATOM 16163 O O . TYR A 1 23 ? 75.357 5.652 -3.765 1.00 0.00 23 TYR A O 12
ATOM 16181 N N . THR A 1 24 ? 74.329 4.200 -5.063 1.00 0.00 24 THR A N 12
ATOM 16182 C CA . THR A 1 24 ? 73.547 5.267 -5.761 1.00 0.00 24 THR A CA 12
ATOM 16183 C C . THR A 1 24 ? 72.096 4.809 -5.898 1.00 0.00 24 THR A C 12
ATOM 16184 O O . THR A 1 24 ? 71.810 3.631 -5.978 1.00 0.00 24 THR A O 12
ATOM 16195 N N . TYR A 1 25 ? 71.177 5.731 -5.905 1.00 0.00 25 TYR A N 12
ATOM 16196 C CA . TYR A 1 25 ? 69.739 5.354 -6.014 1.00 0.00 25 TYR A CA 12
ATOM 16197 C C . TYR A 1 25 ? 69.370 5.150 -7.486 1.00 0.00 25 TYR A C 12
ATOM 16198 O O . TYR A 1 25 ? 69.517 6.037 -8.303 1.00 0.00 25 TYR A O 12
ATOM 16216 N N . ASN A 1 26 ? 68.890 3.982 -7.828 1.00 0.00 26 ASN A N 12
ATOM 16217 C CA . ASN A 1 26 ? 68.507 3.706 -9.243 1.00 0.00 26 ASN A CA 12
ATOM 16218 C C . ASN A 1 26 ? 67.082 4.205 -9.500 1.00 0.00 26 ASN A C 12
ATOM 16219 O O . ASN A 1 26 ? 66.131 3.449 -9.441 1.00 0.00 26 ASN A O 12
ATOM 16230 N N . SER A 1 27 ? 66.926 5.466 -9.792 1.00 0.00 27 SER A N 12
ATOM 16231 C CA . SER A 1 27 ? 65.564 6.008 -10.059 1.00 0.00 27 SER A CA 12
ATOM 16232 C C . SER A 1 27 ? 65.144 5.628 -11.480 1.00 0.00 27 SER A C 12
ATOM 16233 O O . SER A 1 27 ? 64.035 5.890 -11.903 1.00 0.00 27 SER A O 12
ATOM 16241 N N . GLY A 1 28 ? 66.029 5.019 -12.222 1.00 0.00 28 GLY A N 12
ATOM 16242 C CA . GLY A 1 28 ? 65.695 4.630 -13.620 1.00 0.00 28 GLY A CA 12
ATOM 16243 C C . GLY A 1 28 ? 64.452 3.737 -13.634 1.00 0.00 28 GLY A C 12
ATOM 16244 O O . GLY A 1 28 ? 63.613 3.848 -14.505 1.00 0.00 28 GLY A O 12
ATOM 16248 N N . VAL A 1 29 ? 64.320 2.847 -12.684 1.00 0.00 29 VAL A N 12
ATOM 16249 C CA . VAL A 1 29 ? 63.122 1.957 -12.669 1.00 0.00 29 VAL A CA 12
ATOM 16250 C C . VAL A 1 29 ? 61.929 2.703 -12.052 1.00 0.00 29 VAL A C 12
ATOM 16251 O O . VAL A 1 29 ? 62.042 3.358 -11.034 1.00 0.00 29 VAL A O 12
ATOM 16264 N N . SER A 1 30 ? 60.793 2.623 -12.690 1.00 0.00 30 SER A N 12
ATOM 16265 C CA . SER A 1 30 ? 59.572 3.332 -12.197 1.00 0.00 30 SER A CA 12
ATOM 16266 C C . SER A 1 30 ? 59.122 2.812 -10.824 1.00 0.00 30 SER A C 12
ATOM 16267 O O . SER A 1 30 ? 58.591 3.556 -10.023 1.00 0.00 30 SER A O 12
ATOM 16275 N N . VAL A 1 31 ? 59.284 1.544 -10.549 1.00 0.00 31 VAL A N 12
ATOM 16276 C CA . VAL A 1 31 ? 58.806 1.011 -9.236 1.00 0.00 31 VAL A CA 12
ATOM 16277 C C . VAL A 1 31 ? 59.507 1.722 -8.072 1.00 0.00 31 VAL A C 12
ATOM 16278 O O . VAL A 1 31 ? 58.890 2.024 -7.069 1.00 0.00 31 VAL A O 12
ATOM 16291 N N . CYS A 1 32 ? 60.777 1.994 -8.178 1.00 0.00 32 CYS A N 12
ATOM 16292 C CA . CYS A 1 32 ? 61.473 2.683 -7.051 1.00 0.00 32 CYS A CA 12
ATOM 16293 C C . CYS A 1 32 ? 60.921 4.105 -6.894 1.00 0.00 32 CYS A C 12
ATOM 16294 O O . CYS A 1 32 ? 60.716 4.588 -5.794 1.00 0.00 32 CYS A O 12
ATOM 16301 N N . MET A 1 33 ? 60.666 4.780 -7.984 1.00 0.00 33 MET A N 12
ATOM 16302 C CA . MET A 1 33 ? 60.120 6.163 -7.890 1.00 0.00 33 MET A CA 12
ATOM 16303 C C . MET A 1 33 ? 58.623 6.091 -7.589 1.00 0.00 33 MET A C 12
ATOM 16304 O O . MET A 1 33 ? 58.028 7.043 -7.124 1.00 0.00 33 MET A O 12
ATOM 16318 N N . GLN A 1 34 ? 58.010 4.968 -7.840 1.00 0.00 34 GLN A N 12
ATOM 16319 C CA . GLN A 1 34 ? 56.556 4.843 -7.553 1.00 0.00 34 GLN A CA 12
ATOM 16320 C C . GLN A 1 34 ? 56.324 5.063 -6.057 1.00 0.00 34 GLN A C 12
ATOM 16321 O O . GLN A 1 34 ? 55.382 5.711 -5.653 1.00 0.00 34 GLN A O 12
ATOM 16335 N N . GLY A 1 35 ? 57.183 4.522 -5.233 1.00 0.00 35 GLY A N 12
ATOM 16336 C CA . GLY A 1 35 ? 57.021 4.693 -3.758 1.00 0.00 35 GLY A CA 12
ATOM 16337 C C . GLY A 1 35 ? 57.398 6.121 -3.354 1.00 0.00 35 GLY A C 12
ATOM 16338 O O . GLY A 1 35 ? 56.717 6.754 -2.572 1.00 0.00 35 GLY A O 12
ATOM 16342 N N . LEU A 1 36 ? 58.475 6.635 -3.885 1.00 0.00 36 LEU A N 12
ATOM 16343 C CA . LEU A 1 36 ? 58.882 8.026 -3.529 1.00 0.00 36 LEU A CA 12
ATOM 16344 C C . LEU A 1 36 ? 57.823 9.008 -4.061 1.00 0.00 36 LEU A C 12
ATOM 16345 O O . LEU A 1 36 ? 57.462 9.960 -3.399 1.00 0.00 36 LEU A O 12
ATOM 16361 N N . ASN A 1 37 ? 57.312 8.774 -5.238 1.00 0.00 37 ASN A N 12
ATOM 16362 C CA . ASN A 1 37 ? 56.265 9.682 -5.795 1.00 0.00 37 ASN A CA 12
ATOM 16363 C C . ASN A 1 37 ? 55.022 9.655 -4.897 1.00 0.00 37 ASN A C 12
ATOM 16364 O O . ASN A 1 37 ? 54.388 10.667 -4.668 1.00 0.00 37 ASN A O 12
ATOM 16375 N N . GLU A 1 38 ? 54.657 8.501 -4.404 1.00 0.00 38 GLU A N 12
ATOM 16376 C CA . GLU A 1 38 ? 53.444 8.400 -3.540 1.00 0.00 38 GLU A CA 12
ATOM 16377 C C . GLU A 1 38 ? 53.753 8.926 -2.137 1.00 0.00 38 GLU A C 12
ATOM 16378 O O . GLU A 1 38 ? 52.866 9.128 -1.332 1.00 0.00 38 GLU A O 12
ATOM 16390 N N . GLY A 1 39 ? 54.999 9.160 -1.839 1.00 0.00 39 GLY A N 12
ATOM 16391 C CA . GLY A 1 39 ? 55.353 9.685 -0.490 1.00 0.00 39 GLY A CA 12
ATOM 16392 C C . GLY A 1 39 ? 55.163 8.598 0.573 1.00 0.00 39 GLY A C 12
ATOM 16393 O O . GLY A 1 39 ? 54.914 8.892 1.726 1.00 0.00 39 GLY A O 12
ATOM 16397 N N . LYS A 1 40 ? 55.304 7.345 0.208 1.00 0.00 40 LYS A N 12
ATOM 16398 C CA . LYS A 1 40 ? 55.163 6.243 1.209 1.00 0.00 40 LYS A CA 12
ATOM 16399 C C . LYS A 1 40 ? 56.563 5.762 1.536 1.00 0.00 40 LYS A C 12
ATOM 16400 O O . LYS A 1 40 ? 56.776 4.929 2.395 1.00 0.00 40 LYS A O 12
ATOM 16419 N N . VAL A 1 41 ? 57.517 6.289 0.825 1.00 0.00 41 VAL A N 12
ATOM 16420 C CA . VAL A 1 41 ? 58.937 5.900 1.024 1.00 0.00 41 VAL A CA 12
ATOM 16421 C C . VAL A 1 41 ? 59.797 7.165 1.078 1.00 0.00 41 VAL A C 12
ATOM 16422 O O . VAL A 1 41 ? 59.408 8.216 0.609 1.00 0.00 41 VAL A O 12
ATOM 16435 N N . ARG A 1 42 ? 60.966 7.052 1.636 1.00 0.00 42 ARG A N 12
ATOM 16436 C CA . ARG A 1 42 ? 61.901 8.221 1.733 1.00 0.00 42 ARG A CA 12
ATOM 16437 C C . ARG A 1 42 ? 63.192 7.862 1.012 1.00 0.00 42 ARG A C 12
ATOM 16438 O O . ARG A 1 42 ? 64.074 8.679 0.837 1.00 0.00 42 ARG A O 12
ATOM 16459 N N . GLY A 1 43 ? 63.308 6.630 0.611 1.00 0.00 43 GLY A N 12
ATOM 16460 C CA . GLY A 1 43 ? 64.545 6.165 -0.089 1.00 0.00 43 GLY A CA 12
ATOM 16461 C C . GLY A 1 43 ? 64.897 4.778 0.447 1.00 0.00 43 GLY A C 12
ATOM 16462 O O . GLY A 1 43 ? 64.057 4.101 1.005 1.00 0.00 43 GLY A O 12
ATOM 16466 N N . VAL A 1 44 ? 66.126 4.347 0.291 1.00 0.00 44 VAL A N 12
ATOM 16467 C CA . VAL A 1 44 ? 66.525 2.993 0.804 1.00 0.00 44 VAL A CA 12
ATOM 16468 C C . VAL A 1 44 ? 67.659 3.150 1.817 1.00 0.00 44 VAL A C 12
ATOM 16469 O O . VAL A 1 44 ? 68.650 3.801 1.558 1.00 0.00 44 VAL A O 12
ATOM 16482 N N . SER A 1 45 ? 67.523 2.549 2.971 1.00 0.00 45 SER A N 12
ATOM 16483 C CA . SER A 1 45 ? 68.594 2.655 4.003 1.00 0.00 45 SER A CA 12
ATOM 16484 C C . SER A 1 45 ? 69.629 1.564 3.757 1.00 0.00 45 SER A C 12
ATOM 16485 O O . SER A 1 45 ? 69.289 0.448 3.430 1.00 0.00 45 SER A O 12
ATOM 16493 N N . VAL A 1 46 ? 70.891 1.875 3.915 1.00 0.00 46 VAL A N 12
ATOM 16494 C CA . VAL A 1 46 ? 71.958 0.852 3.694 1.00 0.00 46 VAL A CA 12
ATOM 16495 C C . VAL A 1 46 ? 72.938 0.865 4.864 1.00 0.00 46 VAL A C 12
ATOM 16496 O O . VAL A 1 46 ? 73.421 1.899 5.282 1.00 0.00 46 VAL A O 12
ATOM 16509 N N . SER A 1 47 ? 73.247 -0.293 5.375 1.00 0.00 47 SER A N 12
ATOM 16510 C CA . SER A 1 47 ? 74.214 -0.416 6.506 1.00 0.00 47 SER A CA 12
ATOM 16511 C C . SER A 1 47 ? 75.324 -1.353 6.045 1.00 0.00 47 SER A C 12
ATOM 16512 O O . SER A 1 47 ? 75.094 -2.229 5.238 1.00 0.00 47 SER A O 12
ATOM 16520 N N . GLY A 1 48 ? 76.528 -1.174 6.512 1.00 0.00 48 GLY A N 12
ATOM 16521 C CA . GLY A 1 48 ? 77.636 -2.071 6.044 1.00 0.00 48 GLY A CA 12
ATOM 16522 C C . GLY A 1 48 ? 78.632 -2.354 7.163 1.00 0.00 48 GLY A C 12
ATOM 16523 O O . GLY A 1 48 ? 78.936 -1.506 7.976 1.00 0.00 48 GLY A O 12
ATOM 16527 N N . VAL A 1 49 ? 79.157 -3.553 7.180 1.00 0.00 49 VAL A N 12
ATOM 16528 C CA . VAL A 1 49 ? 80.171 -3.947 8.206 1.00 0.00 49 VAL A CA 12
ATOM 16529 C C . VAL A 1 49 ? 81.441 -4.380 7.478 1.00 0.00 49 VAL A C 12
ATOM 16530 O O . VAL A 1 49 ? 81.402 -5.186 6.570 1.00 0.00 49 VAL A O 12
ATOM 16543 N N . PHE A 1 50 ? 82.567 -3.851 7.873 1.00 0.00 50 PHE A N 12
ATOM 16544 C CA . PHE A 1 50 ? 83.855 -4.220 7.222 1.00 0.00 50 PHE A CA 12
ATOM 16545 C C . PHE A 1 50 ? 84.635 -5.114 8.191 1.00 0.00 50 PHE A C 12
ATOM 16546 O O . PHE A 1 50 ? 84.952 -4.714 9.296 1.00 0.00 50 PHE A O 12
ATOM 16563 N N . TYR A 1 51 ? 84.938 -6.322 7.790 1.00 0.00 51 TYR A N 12
ATOM 16564 C CA . TYR A 1 51 ? 85.691 -7.255 8.687 1.00 0.00 51 TYR A CA 12
ATOM 16565 C C . TYR A 1 51 ? 87.170 -7.234 8.301 1.00 0.00 51 TYR A C 12
ATOM 16566 O O . TYR A 1 51 ? 87.533 -7.537 7.182 1.00 0.00 51 TYR A O 12
ATOM 16584 N N . TYR A 1 52 ? 88.029 -6.875 9.222 1.00 0.00 52 TYR A N 12
ATOM 16585 C CA . TYR A 1 52 ? 89.492 -6.825 8.920 1.00 0.00 52 TYR A CA 12
ATOM 16586 C C . TYR A 1 52 ? 90.181 -8.018 9.579 1.00 0.00 52 TYR A C 12
ATOM 16587 O O . TYR A 1 52 ? 89.981 -8.289 10.747 1.00 0.00 52 TYR A O 12
ATOM 16605 N N . ASN A 1 53 ? 90.997 -8.733 8.846 1.00 0.00 53 ASN A N 12
ATOM 16606 C CA . ASN A 1 53 ? 91.706 -9.905 9.442 1.00 0.00 53 ASN A CA 12
ATOM 16607 C C . ASN A 1 53 ? 92.300 -9.499 10.794 1.00 0.00 53 ASN A C 12
ATOM 16608 O O . ASN A 1 53 ? 92.680 -10.328 11.597 1.00 0.00 53 ASN A O 12
ATOM 16619 N N . ASP A 1 54 ? 92.380 -8.221 11.042 1.00 0.00 54 ASP A N 12
ATOM 16620 C CA . ASP A 1 54 ? 92.943 -7.735 12.329 1.00 0.00 54 ASP A CA 12
ATOM 16621 C C . ASP A 1 54 ? 91.974 -8.072 13.468 1.00 0.00 54 ASP A C 12
ATOM 16622 O O . ASP A 1 54 ? 92.237 -7.798 14.621 1.00 0.00 54 ASP A O 12
ATOM 16631 N N . GLY A 1 55 ? 90.861 -8.682 13.154 1.00 0.00 55 GLY A N 12
ATOM 16632 C CA . GLY A 1 55 ? 89.886 -9.054 14.221 1.00 0.00 55 GLY A CA 12
ATOM 16633 C C . GLY A 1 55 ? 89.071 -7.834 14.655 1.00 0.00 55 GLY A C 12
ATOM 16634 O O . GLY A 1 55 ? 88.546 -7.795 15.750 1.00 0.00 55 GLY A O 12
ATOM 16638 N N . THR A 1 56 ? 88.961 -6.834 13.809 1.00 0.00 56 THR A N 12
ATOM 16639 C CA . THR A 1 56 ? 88.176 -5.604 14.174 1.00 0.00 56 THR A CA 12
ATOM 16640 C C . THR A 1 56 ? 87.012 -5.421 13.207 1.00 0.00 56 THR A C 12
ATOM 16641 O O . THR A 1 56 ? 87.077 -5.805 12.061 1.00 0.00 56 THR A O 12
ATOM 16652 N N . THR A 1 57 ? 85.939 -4.830 13.671 1.00 0.00 57 THR A N 12
ATOM 16653 C CA . THR A 1 57 ? 84.752 -4.608 12.787 1.00 0.00 57 THR A CA 12
ATOM 16654 C C . THR A 1 57 ? 84.223 -3.189 12.979 1.00 0.00 57 THR A C 12
ATOM 16655 O O . THR A 1 57 ? 83.964 -2.752 14.082 1.00 0.00 57 THR A O 12
ATOM 16666 N N . SER A 1 58 ? 84.040 -2.481 11.899 1.00 0.00 58 SER A N 12
ATOM 16667 C CA . SER A 1 58 ? 83.498 -1.091 11.963 1.00 0.00 58 SER A CA 12
ATOM 16668 C C . SER A 1 58 ? 82.188 -1.077 11.189 1.00 0.00 58 SER A C 12
ATOM 16669 O O . SER A 1 58 ? 82.049 -1.778 10.214 1.00 0.00 58 SER A O 12
ATOM 16677 N N . ASN A 1 59 ? 81.219 -0.299 11.597 1.00 0.00 59 ASN A N 12
ATOM 16678 C CA . ASN A 1 59 ? 79.927 -0.270 10.843 1.00 0.00 59 ASN A CA 12
ATOM 16679 C C . ASN A 1 59 ? 79.464 1.163 10.673 1.00 0.00 59 ASN A C 12
ATOM 16680 O O . ASN A 1 59 ? 79.348 1.920 11.617 1.00 0.00 59 ASN A O 12
ATOM 16691 N N . PHE A 1 60 ? 79.176 1.513 9.461 1.00 0.00 60 PHE A N 12
ATOM 16692 C CA . PHE A 1 60 ? 78.679 2.882 9.142 1.00 0.00 60 PHE A CA 12
ATOM 16693 C C . PHE A 1 60 ? 77.272 2.757 8.574 1.00 0.00 60 PHE A C 12
ATOM 16694 O O . PHE A 1 60 ? 77.056 2.097 7.578 1.00 0.00 60 PHE A O 12
ATOM 16711 N N . LYS A 1 61 ? 76.317 3.395 9.190 1.00 0.00 61 LYS A N 12
ATOM 16712 C CA . LYS A 1 61 ? 74.921 3.335 8.697 1.00 0.00 61 LYS A CA 12
ATOM 16713 C C . LYS A 1 61 ? 74.598 4.687 8.082 1.00 0.00 61 LYS A C 12
ATOM 16714 O O . LYS A 1 61 ? 75.048 5.719 8.539 1.00 0.00 61 LYS A O 12
ATOM 16733 N N . GLY A 1 62 ? 73.832 4.686 7.048 1.00 0.00 62 GLY A N 12
ATOM 16734 C CA . GLY A 1 62 ? 73.474 5.969 6.381 1.00 0.00 62 GLY A CA 12
ATOM 16735 C C . GLY A 1 62 ? 72.255 5.752 5.489 1.00 0.00 62 GLY A C 12
ATOM 16736 O O . GLY A 1 62 ? 71.826 4.636 5.281 1.00 0.00 62 GLY A O 12
ATOM 16740 N N . VAL A 1 63 ? 71.691 6.812 4.965 1.00 0.00 63 VAL A N 12
ATOM 16741 C CA . VAL A 1 63 ? 70.487 6.683 4.081 1.00 0.00 63 VAL A CA 12
ATOM 16742 C C . VAL A 1 63 ? 70.850 7.118 2.661 1.00 0.00 63 VAL A C 12
ATOM 16743 O O . VAL A 1 63 ? 71.353 8.202 2.442 1.00 0.00 63 VAL A O 12
ATOM 16756 N N . VAL A 1 64 ? 70.612 6.270 1.694 1.00 0.00 64 VAL A N 12
ATOM 16757 C CA . VAL A 1 64 ? 70.957 6.617 0.286 1.00 0.00 64 VAL A CA 12
ATOM 16758 C C . VAL A 1 64 ? 69.772 7.305 -0.395 1.00 0.00 64 VAL A C 12
ATOM 16759 O O . VAL A 1 64 ? 68.714 6.723 -0.570 1.00 0.00 64 VAL A O 12
ATOM 16772 N N . THR A 1 65 ? 69.964 8.537 -0.805 1.00 0.00 65 THR A N 12
ATOM 16773 C CA . THR A 1 65 ? 68.889 9.298 -1.516 1.00 0.00 65 THR A CA 12
ATOM 16774 C C . THR A 1 65 ? 69.476 9.802 -2.847 1.00 0.00 65 THR A C 12
ATOM 16775 O O . THR A 1 65 ? 70.638 10.150 -2.908 1.00 0.00 65 THR A O 12
ATOM 16786 N N . PRO A 1 66 ? 68.705 9.849 -3.905 1.00 0.00 66 PRO A N 12
ATOM 16787 C CA . PRO A 1 66 ? 69.201 10.326 -5.228 1.00 0.00 66 PRO A CA 12
ATOM 16788 C C . PRO A 1 66 ? 70.169 11.515 -5.121 1.00 0.00 66 PRO A C 12
ATOM 16789 O O . PRO A 1 66 ? 70.927 11.781 -6.032 1.00 0.00 66 PRO A O 12
ATOM 16800 N N . SER A 1 67 ? 70.136 12.244 -4.028 1.00 0.00 67 SER A N 12
ATOM 16801 C CA . SER A 1 67 ? 71.040 13.434 -3.877 1.00 0.00 67 SER A CA 12
ATOM 16802 C C . SER A 1 67 ? 72.149 13.165 -2.850 1.00 0.00 67 SER A C 12
ATOM 16803 O O . SER A 1 67 ? 73.080 13.939 -2.738 1.00 0.00 67 SER A O 12
ATOM 16811 N N . THR A 1 68 ? 72.061 12.097 -2.089 1.00 0.00 68 THR A N 12
ATOM 16812 C CA . THR A 1 68 ? 73.120 11.812 -1.060 1.00 0.00 68 THR A CA 12
ATOM 16813 C C . THR A 1 68 ? 73.605 10.353 -1.178 1.00 0.00 68 THR A C 12
ATOM 16814 O O . THR A 1 68 ? 72.897 9.441 -0.799 1.00 0.00 68 THR A O 12
ATOM 16825 N N . PRO A 1 69 ? 74.808 10.119 -1.670 1.00 0.00 69 PRO A N 12
ATOM 16826 C CA . PRO A 1 69 ? 75.372 8.745 -1.793 1.00 0.00 69 PRO A CA 12
ATOM 16827 C C . PRO A 1 69 ? 76.173 8.334 -0.547 1.00 0.00 69 PRO A C 12
ATOM 16828 O O . PRO A 1 69 ? 76.542 9.162 0.263 1.00 0.00 69 PRO A O 12
ATOM 16839 N N . VAL A 1 70 ? 76.449 7.061 -0.398 1.00 0.00 70 VAL A N 12
ATOM 16840 C CA . VAL A 1 70 ? 77.235 6.569 0.783 1.00 0.00 70 VAL A CA 12
ATOM 16841 C C . VAL A 1 70 ? 78.451 5.788 0.265 1.00 0.00 70 VAL A C 12
ATOM 16842 O O . VAL A 1 70 ? 78.325 4.928 -0.584 1.00 0.00 70 VAL A O 12
ATOM 16855 N N . ASN A 1 71 ? 79.633 6.090 0.755 1.00 0.00 71 ASN A N 12
ATOM 16856 C CA . ASN A 1 71 ? 80.863 5.377 0.271 1.00 0.00 71 ASN A CA 12
ATOM 16857 C C . ASN A 1 71 ? 81.286 4.292 1.274 1.00 0.00 71 ASN A C 12
ATOM 16858 O O . ASN A 1 71 ? 81.272 4.512 2.469 1.00 0.00 71 ASN A O 12
ATOM 16869 N N . THR A 1 72 ? 81.680 3.130 0.804 1.00 0.00 72 THR A N 12
ATOM 16870 C CA . THR A 1 72 ? 82.122 2.041 1.744 1.00 0.00 72 THR A CA 12
ATOM 16871 C C . THR A 1 72 ? 83.651 2.036 1.818 1.00 0.00 72 THR A C 12
ATOM 16872 O O . THR A 1 72 ? 84.236 1.523 2.751 1.00 0.00 72 THR A O 12
ATOM 16883 N N . ASN A 1 73 ? 84.307 2.621 0.851 1.00 0.00 73 ASN A N 12
ATOM 16884 C CA . ASN A 1 73 ? 85.798 2.664 0.881 1.00 0.00 73 ASN A CA 12
ATOM 16885 C C . ASN A 1 73 ? 86.229 3.895 1.669 1.00 0.00 73 ASN A C 12
ATOM 16886 O O . ASN A 1 73 ? 87.113 4.626 1.267 1.00 0.00 73 ASN A O 12
ATOM 16897 N N . GLN A 1 74 ? 85.603 4.139 2.787 1.00 0.00 74 GLN A N 12
ATOM 16898 C CA . GLN A 1 74 ? 85.974 5.337 3.589 1.00 0.00 74 GLN A CA 12
ATOM 16899 C C . GLN A 1 74 ? 87.445 5.230 3.978 1.00 0.00 74 GLN A C 12
ATOM 16900 O O . GLN A 1 74 ? 88.217 6.147 3.778 1.00 0.00 74 GLN A O 12
ATOM 16914 N N . ASP A 1 75 ? 87.843 4.100 4.501 1.00 0.00 75 ASP A N 12
ATOM 16915 C CA . ASP A 1 75 ? 89.276 3.888 4.877 1.00 0.00 75 ASP A CA 12
ATOM 16916 C C . ASP A 1 75 ? 89.836 2.778 3.984 1.00 0.00 75 ASP A C 12
ATOM 16917 O O . ASP A 1 75 ? 89.988 1.651 4.399 1.00 0.00 75 ASP A O 12
ATOM 16926 N N . ILE A 1 76 ? 90.114 3.087 2.752 1.00 0.00 76 ILE A N 12
ATOM 16927 C CA . ILE A 1 76 ? 90.638 2.053 1.814 1.00 0.00 76 ILE A CA 12
ATOM 16928 C C . ILE A 1 76 ? 92.091 1.724 2.153 1.00 0.00 76 ILE A C 12
ATOM 16929 O O . ILE A 1 76 ? 92.575 0.641 1.890 1.00 0.00 76 ILE A O 12
ATOM 16945 N N . ASN A 1 77 ? 92.795 2.665 2.701 1.00 0.00 77 ASN A N 12
ATOM 16946 C CA . ASN A 1 77 ? 94.233 2.422 3.017 1.00 0.00 77 ASN A CA 12
ATOM 16947 C C . ASN A 1 77 ? 94.380 1.252 3.996 1.00 0.00 77 ASN A C 12
ATOM 16948 O O . ASN A 1 77 ? 95.155 0.351 3.761 1.00 0.00 77 ASN A O 12
ATOM 16959 N N . LYS A 1 78 ? 93.654 1.237 5.080 1.00 0.00 78 LYS A N 12
ATOM 16960 C CA . LYS A 1 78 ? 93.793 0.084 6.023 1.00 0.00 78 LYS A CA 12
ATOM 16961 C C . LYS A 1 78 ? 93.401 -1.196 5.280 1.00 0.00 78 LYS A C 12
ATOM 16962 O O . LYS A 1 78 ? 94.011 -2.235 5.430 1.00 0.00 78 LYS A O 12
ATOM 16981 N N . THR A 1 79 ? 92.377 -1.110 4.477 1.00 0.00 79 THR A N 12
ATOM 16982 C CA . THR A 1 79 ? 91.909 -2.291 3.706 1.00 0.00 79 THR A CA 12
ATOM 16983 C C . THR A 1 79 ? 93.035 -2.792 2.788 1.00 0.00 79 THR A C 12
ATOM 16984 O O . THR A 1 79 ? 93.290 -3.970 2.689 1.00 0.00 79 THR A O 12
ATOM 16995 N N . ASN A 1 80 ? 93.716 -1.911 2.123 1.00 0.00 80 ASN A N 12
ATOM 16996 C CA . ASN A 1 80 ? 94.826 -2.349 1.227 1.00 0.00 80 ASN A CA 12
ATOM 16997 C C . ASN A 1 80 ? 95.912 -3.059 2.046 1.00 0.00 80 ASN A C 12
ATOM 16998 O O . ASN A 1 80 ? 96.503 -4.024 1.604 1.00 0.00 80 ASN A O 12
ATOM 17009 N N . LYS A 1 81 ? 96.190 -2.581 3.225 1.00 0.00 81 LYS A N 12
ATOM 17010 C CA . LYS A 1 81 ? 97.248 -3.221 4.058 1.00 0.00 81 LYS A CA 12
ATOM 17011 C C . LYS A 1 81 ? 96.801 -4.597 4.561 1.00 0.00 81 LYS A C 12
ATOM 17012 O O . LYS A 1 81 ? 97.572 -5.536 4.561 1.00 0.00 81 LYS A O 12
ATOM 17031 N N . VAL A 1 82 ? 95.585 -4.712 5.045 1.00 0.00 82 VAL A N 12
ATOM 17032 C CA . VAL A 1 82 ? 95.117 -6.017 5.619 1.00 0.00 82 VAL A CA 12
ATOM 17033 C C . VAL A 1 82 ? 94.020 -6.668 4.758 1.00 0.00 82 VAL A C 12
ATOM 17034 O O . VAL A 1 82 ? 93.894 -7.876 4.727 1.00 0.00 82 VAL A O 12
ATOM 17047 N N . GLY A 1 83 ? 93.234 -5.898 4.054 1.00 0.00 83 GLY A N 12
ATOM 17048 C CA . GLY A 1 83 ? 92.170 -6.501 3.201 1.00 0.00 83 GLY A CA 12
ATOM 17049 C C . GLY A 1 83 ? 90.916 -6.769 4.033 1.00 0.00 83 GLY A C 12
ATOM 17050 O O . GLY A 1 83 ? 90.959 -6.840 5.245 1.00 0.00 83 GLY A O 12
ATOM 17054 N N . VAL A 1 84 ? 89.803 -6.937 3.372 1.00 0.00 84 VAL A N 12
ATOM 17055 C CA . VAL A 1 84 ? 88.512 -7.225 4.079 1.00 0.00 84 VAL A CA 12
ATOM 17056 C C . VAL A 1 84 ? 88.110 -8.674 3.802 1.00 0.00 84 VAL A C 12
ATOM 17057 O O . VAL A 1 84 ? 88.016 -9.097 2.666 1.00 0.00 84 VAL A O 12
ATOM 17070 N N . GLN A 1 85 ? 87.893 -9.445 4.831 1.00 0.00 85 GLN A N 12
ATOM 17071 C CA . GLN A 1 85 ? 87.524 -10.874 4.633 1.00 0.00 85 GLN A CA 12
ATOM 17072 C C . GLN A 1 85 ? 86.034 -11.014 4.293 1.00 0.00 85 GLN A C 12
ATOM 17073 O O . GLN A 1 85 ? 85.680 -11.557 3.266 1.00 0.00 85 GLN A O 12
ATOM 17087 N N . LYS A 1 86 ? 85.158 -10.549 5.156 1.00 0.00 86 LYS A N 12
ATOM 17088 C CA . LYS A 1 86 ? 83.683 -10.680 4.896 1.00 0.00 86 LYS A CA 12
ATOM 17089 C C . LYS A 1 86 ? 83.043 -9.306 4.693 1.00 0.00 86 LYS A C 12
ATOM 17090 O O . LYS A 1 86 ? 83.312 -8.370 5.414 1.00 0.00 86 LYS A O 12
ATOM 17109 N N . TYR A 1 87 ? 82.170 -9.201 3.726 1.00 0.00 87 TYR A N 12
ATOM 17110 C CA . TYR A 1 87 ? 81.450 -7.913 3.463 1.00 0.00 87 TYR A CA 12
ATOM 17111 C C . TYR A 1 87 ? 79.940 -8.183 3.522 1.00 0.00 87 TYR A C 12
ATOM 17112 O O . TYR A 1 87 ? 79.442 -9.051 2.833 1.00 0.00 87 TYR A O 12
ATOM 17130 N N . ARG A 1 88 ? 79.205 -7.451 4.330 1.00 0.00 88 ARG A N 12
ATOM 17131 C CA . ARG A 1 88 ? 77.719 -7.675 4.424 1.00 0.00 88 ARG A CA 12
ATOM 17132 C C . ARG A 1 88 ? 76.968 -6.349 4.299 1.00 0.00 88 ARG A C 12
ATOM 17133 O O . ARG A 1 88 ? 77.289 -5.373 4.949 1.00 0.00 88 ARG A O 12
ATOM 17154 N N . ALA A 1 89 ? 75.956 -6.322 3.462 1.00 0.00 89 ALA A N 12
ATOM 17155 C CA . ALA A 1 89 ? 75.141 -5.079 3.265 1.00 0.00 89 ALA A CA 12
ATOM 17156 C C . ALA A 1 89 ? 73.675 -5.370 3.606 1.00 0.00 89 ALA A C 12
ATOM 17157 O O . ALA A 1 89 ? 73.144 -6.402 3.248 1.00 0.00 89 ALA A O 12
ATOM 17164 N N . LEU A 1 90 ? 73.018 -4.463 4.291 1.00 0.00 90 LEU A N 12
ATOM 17165 C CA . LEU A 1 90 ? 71.577 -4.667 4.659 1.00 0.00 90 LEU A CA 12
ATOM 17166 C C . LEU A 1 90 ? 70.747 -3.534 4.040 1.00 0.00 90 LEU A C 12
ATOM 17167 O O . LEU A 1 90 ? 71.090 -2.375 4.153 1.00 0.00 90 LEU A O 12
ATOM 17183 N N . THR A 1 91 ? 69.668 -3.867 3.376 1.00 0.00 91 THR A N 12
ATOM 17184 C CA . THR A 1 91 ? 68.811 -2.818 2.726 1.00 0.00 91 THR A CA 12
ATOM 17185 C C . THR A 1 91 ? 67.349 -2.958 3.173 1.00 0.00 91 THR A C 12
ATOM 17186 O O . THR A 1 91 ? 66.748 -4.007 3.061 1.00 0.00 91 THR A O 12
ATOM 17197 N N . GLU A 1 92 ? 66.782 -1.885 3.671 1.00 0.00 92 GLU A N 12
ATOM 17198 C CA . GLU A 1 92 ? 65.353 -1.905 4.130 1.00 0.00 92 GLU A CA 12
ATOM 17199 C C . GLU A 1 92 ? 64.616 -0.675 3.587 1.00 0.00 92 GLU A C 12
ATOM 17200 O O . GLU A 1 92 ? 65.214 0.344 3.312 1.00 0.00 92 GLU A O 12
ATOM 17212 N N . TRP A 1 93 ? 63.320 -0.760 3.438 1.00 0.00 93 TRP A N 12
ATOM 17213 C CA . TRP A 1 93 ? 62.548 0.410 2.925 1.00 0.00 93 TRP A CA 12
ATOM 17214 C C . TRP A 1 93 ? 62.584 1.530 3.970 1.00 0.00 93 TRP A C 12
ATOM 17215 O O . TRP A 1 93 ? 62.463 1.282 5.155 1.00 0.00 93 TRP A O 12
ATOM 17236 N N . VAL A 1 94 ? 62.737 2.761 3.543 1.00 0.00 94 VAL A N 12
ATOM 17237 C CA . VAL A 1 94 ? 62.770 3.911 4.506 1.00 0.00 94 VAL A CA 12
ATOM 17238 C C . VAL A 1 94 ? 61.515 4.763 4.308 1.00 0.00 94 VAL A C 12
ATOM 17239 O O . VAL A 1 94 ? 61.273 5.281 3.234 1.00 0.00 94 VAL A O 12
ATOM 17252 N N . GLY A 1 95 ? 60.725 4.922 5.341 1.00 0.00 95 GLY A N 12
ATOM 17253 C CA . GLY A 1 95 ? 59.483 5.751 5.234 1.00 0.00 95 GLY A CA 12
ATOM 17254 C C . GLY A 1 95 ? 58.321 5.034 5.919 1.00 0.00 95 GLY A C 12
ATOM 17255 O O . GLY A 1 95 ? 57.169 5.292 5.636 1.00 0.00 95 GLY A O 12
ATOM 17259 N N . SER A 1 96 ? 58.609 4.136 6.823 1.00 0.00 96 SER A N 12
ATOM 17260 C CA . SER A 1 96 ? 57.510 3.413 7.522 1.00 0.00 96 SER A CA 12
ATOM 17261 C C . SER A 1 96 ? 56.975 4.285 8.659 1.00 0.00 96 SER A C 12
ATOM 17262 O O . SER A 1 96 ? 57.721 4.772 9.486 1.00 0.00 96 SER A O 12
ATOM 17270 N N . ARG A 1 97 ? 55.687 4.486 8.709 1.00 0.00 97 ARG A N 12
ATOM 17271 C CA . ARG A 1 97 ? 55.105 5.324 9.795 1.00 0.00 97 ARG A CA 12
ATOM 17272 C C . ARG A 1 97 ? 55.060 4.520 11.095 1.00 0.00 97 ARG A C 12
ATOM 17273 O O . ARG A 1 97 ? 54.849 3.323 11.091 1.00 0.00 97 ARG A O 12
ATOM 17294 N N . SER A 1 98 ? 55.263 5.169 12.208 1.00 0.00 98 SER A N 12
ATOM 17295 C CA . SER A 1 98 ? 55.237 4.445 13.509 1.00 0.00 98 SER A CA 12
ATOM 17296 C C . SER A 1 98 ? 55.488 5.436 14.648 1.00 0.00 98 SER A C 12
ATOM 17297 O O . SER A 1 98 ? 56.639 5.614 15.009 1.00 0.00 98 SER A O 12
ATOM 17305 N N . GLY A 1 1 ? 52.957 0.495 -12.569 1.00 0.00 1 GLY A N 13
ATOM 17306 C CA . GLY A 1 1 ? 51.550 1.080 -12.698 1.00 0.00 1 GLY A CA 13
ATOM 17307 C C . GLY A 1 1 ? 50.775 1.413 -11.468 1.00 0.00 1 GLY A C 13
ATOM 17308 O O . GLY A 1 1 ? 49.689 1.956 -11.533 1.00 0.00 1 GLY A O 13
ATOM 17314 N N . GLY A 1 2 ? 51.305 1.101 -10.317 1.00 0.00 2 GLY A N 13
ATOM 17315 C CA . GLY A 1 2 ? 50.577 1.410 -9.054 1.00 0.00 2 GLY A CA 13
ATOM 17316 C C . GLY A 1 2 ? 49.351 0.502 -8.939 1.00 0.00 2 GLY A C 13
ATOM 17317 O O . GLY A 1 2 ? 49.465 -0.706 -8.894 1.00 0.00 2 GLY A O 13
ATOM 17321 N N . SER A 1 3 ? 48.181 1.076 -8.888 1.00 0.00 3 SER A N 13
ATOM 17322 C CA . SER A 1 3 ? 46.942 0.252 -8.775 1.00 0.00 3 SER A CA 13
ATOM 17323 C C . SER A 1 3 ? 47.092 -0.766 -7.641 1.00 0.00 3 SER A C 13
ATOM 17324 O O . SER A 1 3 ? 46.827 -1.939 -7.808 1.00 0.00 3 SER A O 13
ATOM 17332 N N . GLY A 1 4 ? 47.503 -0.323 -6.483 1.00 0.00 4 GLY A N 13
ATOM 17333 C CA . GLY A 1 4 ? 47.658 -1.261 -5.328 1.00 0.00 4 GLY A CA 13
ATOM 17334 C C . GLY A 1 4 ? 49.103 -1.754 -5.227 1.00 0.00 4 GLY A C 13
ATOM 17335 O O . GLY A 1 4 ? 49.360 -2.856 -4.783 1.00 0.00 4 GLY A O 13
ATOM 17339 N N . TRP A 1 5 ? 50.054 -0.952 -5.619 1.00 0.00 5 TRP A N 13
ATOM 17340 C CA . TRP A 1 5 ? 51.475 -1.393 -5.518 1.00 0.00 5 TRP A CA 13
ATOM 17341 C C . TRP A 1 5 ? 51.852 -1.545 -4.056 1.00 0.00 5 TRP A C 13
ATOM 17342 O O . TRP A 1 5 ? 51.455 -0.770 -3.208 1.00 0.00 5 TRP A O 13
ATOM 17363 N N . ASN A 1 6 ? 52.654 -2.533 -3.771 1.00 0.00 6 ASN A N 13
ATOM 17364 C CA . ASN A 1 6 ? 53.123 -2.752 -2.383 1.00 0.00 6 ASN A CA 13
ATOM 17365 C C . ASN A 1 6 ? 54.640 -2.950 -2.403 1.00 0.00 6 ASN A C 13
ATOM 17366 O O . ASN A 1 6 ? 55.160 -3.783 -3.118 1.00 0.00 6 ASN A O 13
ATOM 17377 N N . ALA A 1 7 ? 55.358 -2.196 -1.621 1.00 0.00 7 ALA A N 13
ATOM 17378 C CA . ALA A 1 7 ? 56.838 -2.354 -1.597 1.00 0.00 7 ALA A CA 13
ATOM 17379 C C . ALA A 1 7 ? 57.166 -3.776 -1.139 1.00 0.00 7 ALA A C 13
ATOM 17380 O O . ALA A 1 7 ? 58.311 -4.172 -1.056 1.00 0.00 7 ALA A O 13
ATOM 17387 N N . ASP A 1 8 ? 56.154 -4.537 -0.828 1.00 0.00 8 ASP A N 13
ATOM 17388 C CA . ASP A 1 8 ? 56.368 -5.936 -0.353 1.00 0.00 8 ASP A CA 13
ATOM 17389 C C . ASP A 1 8 ? 56.874 -6.825 -1.493 1.00 0.00 8 ASP A C 13
ATOM 17390 O O . ASP A 1 8 ? 57.710 -7.685 -1.294 1.00 0.00 8 ASP A O 13
ATOM 17399 N N . ASN A 1 9 ? 56.353 -6.654 -2.680 1.00 0.00 9 ASN A N 13
ATOM 17400 C CA . ASN A 1 9 ? 56.784 -7.521 -3.820 1.00 0.00 9 ASN A CA 13
ATOM 17401 C C . ASN A 1 9 ? 58.056 -6.967 -4.459 1.00 0.00 9 ASN A C 13
ATOM 17402 O O . ASN A 1 9 ? 58.538 -7.492 -5.444 1.00 0.00 9 ASN A O 13
ATOM 17413 N N . VAL A 1 10 ? 58.607 -5.915 -3.910 1.00 0.00 10 VAL A N 13
ATOM 17414 C CA . VAL A 1 10 ? 59.855 -5.320 -4.483 1.00 0.00 10 VAL A CA 13
ATOM 17415 C C . VAL A 1 10 ? 60.985 -5.443 -3.459 1.00 0.00 10 VAL A C 13
ATOM 17416 O O . VAL A 1 10 ? 60.830 -5.078 -2.310 1.00 0.00 10 VAL A O 13
ATOM 17429 N N . ASP A 1 11 ? 62.122 -5.950 -3.857 1.00 0.00 11 ASP A N 13
ATOM 17430 C CA . ASP A 1 11 ? 63.253 -6.087 -2.891 1.00 0.00 11 ASP A CA 13
ATOM 17431 C C . ASP A 1 11 ? 64.025 -4.757 -2.823 1.00 0.00 11 ASP A C 13
ATOM 17432 O O . ASP A 1 11 ? 64.267 -4.137 -3.840 1.00 0.00 11 ASP A O 13
ATOM 17441 N N . PRO A 1 12 ? 64.426 -4.315 -1.651 1.00 0.00 12 PRO A N 13
ATOM 17442 C CA . PRO A 1 12 ? 65.193 -3.041 -1.507 1.00 0.00 12 PRO A CA 13
ATOM 17443 C C . PRO A 1 12 ? 66.661 -3.213 -1.922 1.00 0.00 12 PRO A C 13
ATOM 17444 O O . PRO A 1 12 ? 67.328 -2.269 -2.300 1.00 0.00 12 PRO A O 13
ATOM 17455 N N . SER A 1 13 ? 67.166 -4.415 -1.850 1.00 0.00 13 SER A N 13
ATOM 17456 C CA . SER A 1 13 ? 68.588 -4.661 -2.233 1.00 0.00 13 SER A CA 13
ATOM 17457 C C . SER A 1 13 ? 68.825 -4.278 -3.698 1.00 0.00 13 SER A C 13
ATOM 17458 O O . SER A 1 13 ? 69.852 -3.729 -4.044 1.00 0.00 13 SER A O 13
ATOM 17466 N N . GLN A 1 14 ? 67.893 -4.576 -4.563 1.00 0.00 14 GLN A N 13
ATOM 17467 C CA . GLN A 1 14 ? 68.081 -4.246 -6.007 1.00 0.00 14 GLN A CA 13
ATOM 17468 C C . GLN A 1 14 ? 67.823 -2.757 -6.249 1.00 0.00 14 GLN A C 13
ATOM 17469 O O . GLN A 1 14 ? 68.249 -2.200 -7.241 1.00 0.00 14 GLN A O 13
ATOM 17483 N N . CYS A 1 15 ? 67.129 -2.104 -5.357 1.00 0.00 15 CYS A N 13
ATOM 17484 C CA . CYS A 1 15 ? 66.849 -0.653 -5.551 1.00 0.00 15 CYS A CA 13
ATOM 17485 C C . CYS A 1 15 ? 68.159 0.138 -5.489 1.00 0.00 15 CYS A C 13
ATOM 17486 O O . CYS A 1 15 ? 68.292 1.175 -6.109 1.00 0.00 15 CYS A O 13
ATOM 17493 N N . ILE A 1 16 ? 69.126 -0.342 -4.743 1.00 0.00 16 ILE A N 13
ATOM 17494 C CA . ILE A 1 16 ? 70.439 0.378 -4.631 1.00 0.00 16 ILE A CA 13
ATOM 17495 C C . ILE A 1 16 ? 71.554 -0.522 -5.159 1.00 0.00 16 ILE A C 13
ATOM 17496 O O . ILE A 1 16 ? 71.568 -1.713 -4.920 1.00 0.00 16 ILE A O 13
ATOM 17512 N N . LYS A 1 17 ? 72.489 0.044 -5.880 1.00 0.00 17 LYS A N 13
ATOM 17513 C CA . LYS A 1 17 ? 73.620 -0.759 -6.446 1.00 0.00 17 LYS A CA 13
ATOM 17514 C C . LYS A 1 17 ? 74.944 -0.148 -5.984 1.00 0.00 17 LYS A C 13
ATOM 17515 O O . LYS A 1 17 ? 75.073 1.053 -5.854 1.00 0.00 17 LYS A O 13
ATOM 17534 N N . GLN A 1 18 ? 75.930 -0.967 -5.727 1.00 0.00 18 GLN A N 13
ATOM 17535 C CA . GLN A 1 18 ? 77.249 -0.439 -5.259 1.00 0.00 18 GLN A CA 13
ATOM 17536 C C . GLN A 1 18 ? 78.204 -0.311 -6.448 1.00 0.00 18 GLN A C 13
ATOM 17537 O O . GLN A 1 18 ? 78.465 -1.268 -7.150 1.00 0.00 18 GLN A O 13
ATOM 17551 N N . SER A 1 19 ? 78.743 0.864 -6.666 1.00 0.00 19 SER A N 13
ATOM 17552 C CA . SER A 1 19 ? 79.703 1.069 -7.798 1.00 0.00 19 SER A CA 13
ATOM 17553 C C . SER A 1 19 ? 81.102 1.277 -7.220 1.00 0.00 19 SER A C 13
ATOM 17554 O O . SER A 1 19 ? 81.302 2.082 -6.332 1.00 0.00 19 SER A O 13
ATOM 17562 N N . GLY A 1 20 ? 82.073 0.560 -7.712 1.00 0.00 20 GLY A N 13
ATOM 17563 C CA . GLY A 1 20 ? 83.458 0.721 -7.184 1.00 0.00 20 GLY A CA 13
ATOM 17564 C C . GLY A 1 20 ? 83.437 0.706 -5.653 1.00 0.00 20 GLY A C 13
ATOM 17565 O O . GLY A 1 20 ? 83.486 -0.339 -5.034 1.00 0.00 20 GLY A O 13
ATOM 17569 N N . VAL A 1 21 ? 83.373 1.861 -5.039 1.00 0.00 21 VAL A N 13
ATOM 17570 C CA . VAL A 1 21 ? 83.362 1.936 -3.544 1.00 0.00 21 VAL A CA 13
ATOM 17571 C C . VAL A 1 21 ? 82.319 2.969 -3.095 1.00 0.00 21 VAL A C 13
ATOM 17572 O O . VAL A 1 21 ? 82.450 3.594 -2.062 1.00 0.00 21 VAL A O 13
ATOM 17585 N N . GLN A 1 22 ? 81.288 3.152 -3.881 1.00 0.00 22 GLN A N 13
ATOM 17586 C CA . GLN A 1 22 ? 80.218 4.145 -3.538 1.00 0.00 22 GLN A CA 13
ATOM 17587 C C . GLN A 1 22 ? 78.835 3.508 -3.682 1.00 0.00 22 GLN A C 13
ATOM 17588 O O . GLN A 1 22 ? 78.674 2.488 -4.323 1.00 0.00 22 GLN A O 13
ATOM 17602 N N . TYR A 1 23 ? 77.833 4.126 -3.101 1.00 0.00 23 TYR A N 13
ATOM 17603 C CA . TYR A 1 23 ? 76.430 3.598 -3.205 1.00 0.00 23 TYR A CA 13
ATOM 17604 C C . TYR A 1 23 ? 75.559 4.644 -3.898 1.00 0.00 23 TYR A C 13
ATOM 17605 O O . TYR A 1 23 ? 75.686 5.827 -3.652 1.00 0.00 23 TYR A O 13
ATOM 17623 N N . THR A 1 24 ? 74.672 4.221 -4.764 1.00 0.00 24 THR A N 13
ATOM 17624 C CA . THR A 1 24 ? 73.786 5.194 -5.475 1.00 0.00 24 THR A CA 13
ATOM 17625 C C . THR A 1 24 ? 72.370 4.622 -5.576 1.00 0.00 24 THR A C 13
ATOM 17626 O O . THR A 1 24 ? 72.159 3.427 -5.500 1.00 0.00 24 THR A O 13
ATOM 17637 N N . TYR A 1 25 ? 71.398 5.478 -5.733 1.00 0.00 25 TYR A N 13
ATOM 17638 C CA . TYR A 1 25 ? 69.981 5.019 -5.825 1.00 0.00 25 TYR A CA 13
ATOM 17639 C C . TYR A 1 25 ? 69.638 4.741 -7.293 1.00 0.00 25 TYR A C 13
ATOM 17640 O O . TYR A 1 25 ? 69.748 5.606 -8.140 1.00 0.00 25 TYR A O 13
ATOM 17658 N N . ASN A 1 26 ? 69.233 3.536 -7.605 1.00 0.00 26 ASN A N 13
ATOM 17659 C CA . ASN A 1 26 ? 68.897 3.197 -9.019 1.00 0.00 26 ASN A CA 13
ATOM 17660 C C . ASN A 1 26 ? 67.470 3.649 -9.344 1.00 0.00 26 ASN A C 13
ATOM 17661 O O . ASN A 1 26 ? 66.528 2.887 -9.245 1.00 0.00 26 ASN A O 13
ATOM 17672 N N . SER A 1 27 ? 67.305 4.881 -9.740 1.00 0.00 27 SER A N 13
ATOM 17673 C CA . SER A 1 27 ? 65.942 5.379 -10.085 1.00 0.00 27 SER A CA 13
ATOM 17674 C C . SER A 1 27 ? 65.590 4.949 -11.512 1.00 0.00 27 SER A C 13
ATOM 17675 O O . SER A 1 27 ? 64.482 5.140 -11.973 1.00 0.00 27 SER A O 13
ATOM 17683 N N . GLY A 1 28 ? 66.529 4.380 -12.217 1.00 0.00 28 GLY A N 13
ATOM 17684 C CA . GLY A 1 28 ? 66.257 3.949 -13.616 1.00 0.00 28 GLY A CA 13
ATOM 17685 C C . GLY A 1 28 ? 64.994 3.086 -13.666 1.00 0.00 28 GLY A C 13
ATOM 17686 O O . GLY A 1 28 ? 64.503 2.758 -14.727 1.00 0.00 28 GLY A O 13
ATOM 17690 N N . VAL A 1 29 ? 64.459 2.723 -12.523 1.00 0.00 29 VAL A N 13
ATOM 17691 C CA . VAL A 1 29 ? 63.215 1.886 -12.488 1.00 0.00 29 VAL A CA 13
ATOM 17692 C C . VAL A 1 29 ? 62.072 2.717 -11.901 1.00 0.00 29 VAL A C 13
ATOM 17693 O O . VAL A 1 29 ? 62.223 3.379 -10.894 1.00 0.00 29 VAL A O 13
ATOM 17706 N N . SER A 1 30 ? 60.937 2.704 -12.542 1.00 0.00 30 SER A N 13
ATOM 17707 C CA . SER A 1 30 ? 59.777 3.508 -12.053 1.00 0.00 30 SER A CA 13
ATOM 17708 C C . SER A 1 30 ? 59.212 2.927 -10.752 1.00 0.00 30 SER A C 13
ATOM 17709 O O . SER A 1 30 ? 58.668 3.642 -9.935 1.00 0.00 30 SER A O 13
ATOM 17717 N N . VAL A 1 31 ? 59.310 1.641 -10.551 1.00 0.00 31 VAL A N 13
ATOM 17718 C CA . VAL A 1 31 ? 58.739 1.044 -9.306 1.00 0.00 31 VAL A CA 13
ATOM 17719 C C . VAL A 1 31 ? 59.404 1.650 -8.063 1.00 0.00 31 VAL A C 13
ATOM 17720 O O . VAL A 1 31 ? 58.749 1.916 -7.076 1.00 0.00 31 VAL A O 13
ATOM 17733 N N . CYS A 1 32 ? 60.690 1.866 -8.090 1.00 0.00 32 CYS A N 13
ATOM 17734 C CA . CYS A 1 32 ? 61.360 2.448 -6.889 1.00 0.00 32 CYS A CA 13
ATOM 17735 C C . CYS A 1 32 ? 60.865 3.875 -6.654 1.00 0.00 32 CYS A C 13
ATOM 17736 O O . CYS A 1 32 ? 60.637 4.288 -5.530 1.00 0.00 32 CYS A O 13
ATOM 17743 N N . MET A 1 33 ? 60.687 4.638 -7.697 1.00 0.00 33 MET A N 13
ATOM 17744 C CA . MET A 1 33 ? 60.204 6.033 -7.505 1.00 0.00 33 MET A CA 13
ATOM 17745 C C . MET A 1 33 ? 58.681 6.030 -7.402 1.00 0.00 33 MET A C 13
ATOM 17746 O O . MET A 1 33 ? 58.076 7.010 -7.015 1.00 0.00 33 MET A O 13
ATOM 17760 N N . GLN A 1 34 ? 58.054 4.934 -7.725 1.00 0.00 34 GLN A N 13
ATOM 17761 C CA . GLN A 1 34 ? 56.574 4.881 -7.613 1.00 0.00 34 GLN A CA 13
ATOM 17762 C C . GLN A 1 34 ? 56.203 5.100 -6.149 1.00 0.00 34 GLN A C 13
ATOM 17763 O O . GLN A 1 34 ? 55.285 5.824 -5.828 1.00 0.00 34 GLN A O 13
ATOM 17777 N N . GLY A 1 35 ? 56.934 4.485 -5.256 1.00 0.00 35 GLY A N 13
ATOM 17778 C CA . GLY A 1 35 ? 56.652 4.659 -3.806 1.00 0.00 35 GLY A CA 13
ATOM 17779 C C . GLY A 1 35 ? 57.161 6.027 -3.355 1.00 0.00 35 GLY A C 13
ATOM 17780 O O . GLY A 1 35 ? 56.506 6.731 -2.612 1.00 0.00 35 GLY A O 13
ATOM 17784 N N . LEU A 1 36 ? 58.332 6.410 -3.797 1.00 0.00 36 LEU A N 13
ATOM 17785 C CA . LEU A 1 36 ? 58.879 7.736 -3.390 1.00 0.00 36 LEU A CA 13
ATOM 17786 C C . LEU A 1 36 ? 57.921 8.834 -3.858 1.00 0.00 36 LEU A C 13
ATOM 17787 O O . LEU A 1 36 ? 57.659 9.790 -3.154 1.00 0.00 36 LEU A O 13
ATOM 17803 N N . ASN A 1 37 ? 57.398 8.704 -5.050 1.00 0.00 37 ASN A N 13
ATOM 17804 C CA . ASN A 1 37 ? 56.458 9.737 -5.576 1.00 0.00 37 ASN A CA 13
ATOM 17805 C C . ASN A 1 37 ? 55.209 9.799 -4.694 1.00 0.00 37 ASN A C 13
ATOM 17806 O O . ASN A 1 37 ? 54.695 10.859 -4.401 1.00 0.00 37 ASN A O 13
ATOM 17817 N N . GLU A 1 38 ? 54.718 8.666 -4.270 1.00 0.00 38 GLU A N 13
ATOM 17818 C CA . GLU A 1 38 ? 53.503 8.650 -3.409 1.00 0.00 38 GLU A CA 13
ATOM 17819 C C . GLU A 1 38 ? 53.792 9.365 -2.089 1.00 0.00 38 GLU A C 13
ATOM 17820 O O . GLU A 1 38 ? 52.905 9.917 -1.469 1.00 0.00 38 GLU A O 13
ATOM 17832 N N . GLY A 1 39 ? 55.019 9.362 -1.648 1.00 0.00 39 GLY A N 13
ATOM 17833 C CA . GLY A 1 39 ? 55.350 10.045 -0.362 1.00 0.00 39 GLY A CA 13
ATOM 17834 C C . GLY A 1 39 ? 55.146 9.069 0.796 1.00 0.00 39 GLY A C 13
ATOM 17835 O O . GLY A 1 39 ? 55.062 9.459 1.943 1.00 0.00 39 GLY A O 13
ATOM 17839 N N . LYS A 1 40 ? 55.095 7.794 0.504 1.00 0.00 40 LYS A N 13
ATOM 17840 C CA . LYS A 1 40 ? 54.929 6.775 1.578 1.00 0.00 40 LYS A CA 13
ATOM 17841 C C . LYS A 1 40 ? 56.304 6.190 1.841 1.00 0.00 40 LYS A C 13
ATOM 17842 O O . LYS A 1 40 ? 56.500 5.345 2.691 1.00 0.00 40 LYS A O 13
ATOM 17861 N N . VAL A 1 41 ? 57.261 6.660 1.088 1.00 0.00 41 VAL A N 13
ATOM 17862 C CA . VAL A 1 41 ? 58.663 6.186 1.222 1.00 0.00 41 VAL A CA 13
ATOM 17863 C C . VAL A 1 41 ? 59.584 7.395 1.273 1.00 0.00 41 VAL A C 13
ATOM 17864 O O . VAL A 1 41 ? 59.248 8.467 0.809 1.00 0.00 41 VAL A O 13
ATOM 17877 N N . ARG A 1 42 ? 60.747 7.220 1.819 1.00 0.00 42 ARG A N 13
ATOM 17878 C CA . ARG A 1 42 ? 61.739 8.337 1.905 1.00 0.00 42 ARG A CA 13
ATOM 17879 C C . ARG A 1 42 ? 62.989 7.912 1.151 1.00 0.00 42 ARG A C 13
ATOM 17880 O O . ARG A 1 42 ? 63.907 8.681 0.953 1.00 0.00 42 ARG A O 13
ATOM 17901 N N . GLY A 1 43 ? 63.028 6.672 0.735 1.00 0.00 43 GLY A N 13
ATOM 17902 C CA . GLY A 1 43 ? 64.222 6.153 -0.010 1.00 0.00 43 GLY A CA 13
ATOM 17903 C C . GLY A 1 43 ? 64.573 4.778 0.550 1.00 0.00 43 GLY A C 13
ATOM 17904 O O . GLY A 1 43 ? 63.753 4.143 1.173 1.00 0.00 43 GLY A O 13
ATOM 17908 N N . VAL A 1 44 ? 65.781 4.310 0.345 1.00 0.00 44 VAL A N 13
ATOM 17909 C CA . VAL A 1 44 ? 66.182 2.966 0.883 1.00 0.00 44 VAL A CA 13
ATOM 17910 C C . VAL A 1 44 ? 67.360 3.149 1.834 1.00 0.00 44 VAL A C 13
ATOM 17911 O O . VAL A 1 44 ? 68.357 3.756 1.493 1.00 0.00 44 VAL A O 13
ATOM 17924 N N . SER A 1 45 ? 67.263 2.625 3.026 1.00 0.00 45 SER A N 13
ATOM 17925 C CA . SER A 1 45 ? 68.390 2.773 3.986 1.00 0.00 45 SER A CA 13
ATOM 17926 C C . SER A 1 45 ? 69.435 1.704 3.690 1.00 0.00 45 SER A C 13
ATOM 17927 O O . SER A 1 45 ? 69.110 0.564 3.406 1.00 0.00 45 SER A O 13
ATOM 17935 N N . VAL A 1 46 ? 70.688 2.072 3.763 1.00 0.00 46 VAL A N 13
ATOM 17936 C CA . VAL A 1 46 ? 71.791 1.101 3.493 1.00 0.00 46 VAL A CA 13
ATOM 17937 C C . VAL A 1 46 ? 72.662 0.987 4.736 1.00 0.00 46 VAL A C 13
ATOM 17938 O O . VAL A 1 46 ? 73.129 1.966 5.283 1.00 0.00 46 VAL A O 13
ATOM 17951 N N . SER A 1 47 ? 72.876 -0.214 5.180 1.00 0.00 47 SER A N 13
ATOM 17952 C CA . SER A 1 47 ? 73.710 -0.464 6.389 1.00 0.00 47 SER A CA 13
ATOM 17953 C C . SER A 1 47 ? 74.766 -1.497 6.027 1.00 0.00 47 SER A C 13
ATOM 17954 O O . SER A 1 47 ? 74.550 -2.334 5.177 1.00 0.00 47 SER A O 13
ATOM 17962 N N . GLY A 1 48 ? 75.913 -1.456 6.639 1.00 0.00 48 GLY A N 13
ATOM 17963 C CA . GLY A 1 48 ? 76.941 -2.472 6.266 1.00 0.00 48 GLY A CA 13
ATOM 17964 C C . GLY A 1 48 ? 78.116 -2.472 7.244 1.00 0.00 48 GLY A C 13
ATOM 17965 O O . GLY A 1 48 ? 78.365 -1.513 7.949 1.00 0.00 48 GLY A O 13
ATOM 17969 N N . VAL A 1 49 ? 78.847 -3.561 7.270 1.00 0.00 49 VAL A N 13
ATOM 17970 C CA . VAL A 1 49 ? 80.034 -3.680 8.171 1.00 0.00 49 VAL A CA 13
ATOM 17971 C C . VAL A 1 49 ? 81.226 -4.194 7.364 1.00 0.00 49 VAL A C 13
ATOM 17972 O O . VAL A 1 49 ? 81.100 -5.113 6.579 1.00 0.00 49 VAL A O 13
ATOM 17985 N N . PHE A 1 50 ? 82.387 -3.622 7.568 1.00 0.00 50 PHE A N 13
ATOM 17986 C CA . PHE A 1 50 ? 83.607 -4.082 6.834 1.00 0.00 50 PHE A CA 13
ATOM 17987 C C . PHE A 1 50 ? 84.513 -4.820 7.828 1.00 0.00 50 PHE A C 13
ATOM 17988 O O . PHE A 1 50 ? 84.881 -4.283 8.854 1.00 0.00 50 PHE A O 13
ATOM 18005 N N . TYR A 1 51 ? 84.866 -6.049 7.553 1.00 0.00 51 TYR A N 13
ATOM 18006 C CA . TYR A 1 51 ? 85.733 -6.817 8.507 1.00 0.00 51 TYR A CA 13
ATOM 18007 C C . TYR A 1 51 ? 87.196 -6.713 8.074 1.00 0.00 51 TYR A C 13
ATOM 18008 O O . TYR A 1 51 ? 87.533 -7.010 6.948 1.00 0.00 51 TYR A O 13
ATOM 18026 N N . TYR A 1 52 ? 88.071 -6.297 8.966 1.00 0.00 52 TYR A N 13
ATOM 18027 C CA . TYR A 1 52 ? 89.522 -6.175 8.605 1.00 0.00 52 TYR A CA 13
ATOM 18028 C C . TYR A 1 52 ? 90.337 -7.219 9.366 1.00 0.00 52 TYR A C 13
ATOM 18029 O O . TYR A 1 52 ? 90.241 -7.330 10.573 1.00 0.00 52 TYR A O 13
ATOM 18047 N N . ASN A 1 53 ? 91.163 -7.965 8.682 1.00 0.00 53 ASN A N 13
ATOM 18048 C CA . ASN A 1 53 ? 92.005 -8.974 9.385 1.00 0.00 53 ASN A CA 13
ATOM 18049 C C . ASN A 1 53 ? 92.754 -8.271 10.517 1.00 0.00 53 ASN A C 13
ATOM 18050 O O . ASN A 1 53 ? 93.358 -8.898 11.365 1.00 0.00 53 ASN A O 13
ATOM 18061 N N . ASP A 1 54 ? 92.715 -6.965 10.532 1.00 0.00 54 ASP A N 13
ATOM 18062 C CA . ASP A 1 54 ? 93.4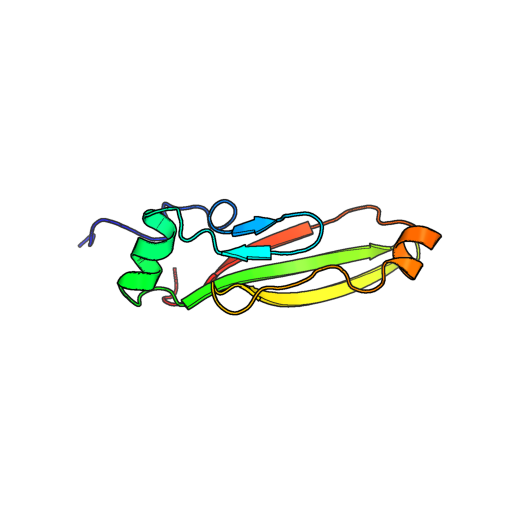21 -6.212 11.603 1.00 0.00 54 ASP A CA 13
ATOM 18063 C C . ASP A 1 54 ? 92.720 -6.499 12.932 1.00 0.00 54 ASP A C 13
ATOM 18064 O O . ASP A 1 54 ? 93.145 -6.063 13.984 1.00 0.00 54 ASP A O 13
ATOM 18073 N N . GLY A 1 55 ? 91.657 -7.261 12.888 1.00 0.00 55 GLY A N 13
ATOM 18074 C CA . GLY A 1 55 ? 90.927 -7.619 14.138 1.00 0.00 55 GLY A CA 13
ATOM 18075 C C . GLY A 1 55 ? 89.926 -6.527 14.524 1.00 0.00 55 GLY A C 13
ATOM 18076 O O . GLY A 1 55 ? 89.496 -6.461 15.659 1.00 0.00 55 GLY A O 13
ATOM 18080 N N . THR A 1 56 ? 89.546 -5.667 13.604 1.00 0.00 56 THR A N 13
ATOM 18081 C CA . THR A 1 56 ? 88.565 -4.583 13.947 1.00 0.00 56 THR A CA 13
ATOM 18082 C C . THR A 1 56 ? 87.474 -4.486 12.889 1.00 0.00 56 THR A C 13
ATOM 18083 O O . THR A 1 56 ? 87.670 -4.816 11.739 1.00 0.00 56 THR A O 13
ATOM 18094 N N . THR A 1 57 ? 86.312 -4.036 13.294 1.00 0.00 57 THR A N 13
ATOM 18095 C CA . THR A 1 57 ? 85.163 -3.909 12.345 1.00 0.00 57 THR A CA 13
ATOM 18096 C C . THR A 1 57 ? 84.543 -2.518 12.464 1.00 0.00 57 THR A C 13
ATOM 18097 O O . THR A 1 57 ? 84.422 -1.969 13.540 1.00 0.00 57 THR A O 13
ATOM 18108 N N . SER A 1 58 ? 84.127 -1.962 11.357 1.00 0.00 58 SER A N 13
ATOM 18109 C CA . SER A 1 58 ? 83.479 -0.617 11.363 1.00 0.00 58 SER A CA 13
ATOM 18110 C C . SER A 1 58 ? 82.055 -0.790 10.852 1.00 0.00 58 SER A C 13
ATOM 18111 O O . SER A 1 58 ? 81.817 -1.545 9.933 1.00 0.00 58 SER A O 13
ATOM 18119 N N . ASN A 1 59 ? 81.104 -0.098 11.424 1.00 0.00 59 ASN A N 13
ATOM 18120 C CA . ASN A 1 59 ? 79.690 -0.225 10.953 1.00 0.00 59 ASN A CA 13
ATOM 18121 C C . ASN A 1 59 ? 79.183 1.169 10.614 1.00 0.00 59 ASN A C 13
ATOM 18122 O O . ASN A 1 59 ? 79.077 2.019 11.476 1.00 0.00 59 ASN A O 13
ATOM 18133 N N . PHE A 1 60 ? 78.862 1.412 9.365 1.00 0.00 60 PHE A N 13
ATOM 18134 C CA . PHE A 1 60 ? 78.351 2.754 8.961 1.00 0.00 60 PHE A CA 13
ATOM 18135 C C . PHE A 1 60 ? 76.935 2.599 8.433 1.00 0.00 60 PHE A C 13
ATOM 18136 O O . PHE A 1 60 ? 76.687 1.889 7.476 1.00 0.00 60 PHE A O 13
ATOM 18153 N N . LYS A 1 61 ? 76.007 3.272 9.051 1.00 0.00 61 LYS A N 13
ATOM 18154 C CA . LYS A 1 61 ? 74.595 3.210 8.622 1.00 0.00 61 LYS A CA 13
ATOM 18155 C C . LYS A 1 61 ? 74.213 4.576 8.091 1.00 0.00 61 LYS A C 13
ATOM 18156 O O . LYS A 1 61 ? 74.731 5.592 8.509 1.00 0.00 61 LYS A O 13
ATOM 18175 N N . GLY A 1 62 ? 73.320 4.607 7.169 1.00 0.00 62 GLY A N 13
ATOM 18176 C CA . GLY A 1 62 ? 72.907 5.921 6.596 1.00 0.00 62 GLY A CA 13
ATOM 18177 C C . GLY A 1 62 ? 71.665 5.766 5.721 1.00 0.00 62 GLY A C 13
ATOM 18178 O O . GLY A 1 62 ? 71.090 4.700 5.619 1.00 0.00 62 GLY A O 13
ATOM 18182 N N . VAL A 1 63 ? 71.250 6.841 5.093 1.00 0.00 63 VAL A N 13
ATOM 18183 C CA . VAL A 1 63 ? 70.040 6.805 4.209 1.00 0.00 63 VAL A CA 13
ATOM 18184 C C . VAL A 1 63 ? 70.411 7.259 2.800 1.00 0.00 63 VAL A C 13
ATOM 18185 O O . VAL A 1 63 ? 71.008 8.301 2.609 1.00 0.00 63 VAL A O 13
ATOM 18198 N N . VAL A 1 64 ? 70.075 6.474 1.807 1.00 0.00 64 VAL A N 13
ATOM 18199 C CA . VAL A 1 64 ? 70.419 6.844 0.402 1.00 0.00 64 VAL A CA 13
ATOM 18200 C C . VAL A 1 64 ? 69.209 7.462 -0.293 1.00 0.00 64 VAL A C 13
ATOM 18201 O O . VAL A 1 64 ? 68.187 6.824 -0.478 1.00 0.00 64 VAL A O 13
ATOM 18214 N N . THR A 1 65 ? 69.341 8.696 -0.710 1.00 0.00 65 THR A N 13
ATOM 18215 C CA . THR A 1 65 ? 68.238 9.393 -1.437 1.00 0.00 65 THR A CA 13
ATOM 18216 C C . THR A 1 65 ? 68.773 9.757 -2.828 1.00 0.00 65 THR A C 13
ATOM 18217 O O . THR A 1 65 ? 69.957 9.980 -2.984 1.00 0.00 65 THR A O 13
ATOM 18228 N N . PRO A 1 66 ? 67.938 9.813 -3.833 1.00 0.00 66 PRO A N 13
ATOM 18229 C CA . PRO A 1 66 ? 68.389 10.150 -5.211 1.00 0.00 66 PRO A CA 13
ATOM 18230 C C . PRO A 1 66 ? 69.472 11.240 -5.239 1.00 0.00 66 PRO A C 13
ATOM 18231 O O . PRO A 1 66 ? 70.272 11.299 -6.152 1.00 0.00 66 PRO A O 13
ATOM 18242 N N . SER A 1 67 ? 69.487 12.116 -4.259 1.00 0.00 67 SER A N 13
ATOM 18243 C CA . SER A 1 67 ? 70.502 13.225 -4.239 1.00 0.00 67 SER A CA 13
ATOM 18244 C C . SER A 1 67 ? 71.561 13.006 -3.146 1.00 0.00 67 SER A C 13
ATOM 18245 O O . SER A 1 67 ? 72.484 13.790 -3.028 1.00 0.00 67 SER A O 13
ATOM 18253 N N . THR A 1 68 ? 71.443 11.975 -2.335 1.00 0.00 68 THR A N 13
ATOM 18254 C CA . THR A 1 68 ? 72.458 11.753 -1.242 1.00 0.00 68 THR A CA 13
ATOM 18255 C C . THR A 1 68 ? 73.077 10.343 -1.340 1.00 0.00 68 THR A C 13
ATOM 18256 O O . THR A 1 68 ? 72.444 9.369 -0.981 1.00 0.00 68 THR A O 13
ATOM 18267 N N . PRO A 1 69 ? 74.318 10.223 -1.777 1.00 0.00 69 PRO A N 13
ATOM 18268 C CA . PRO A 1 69 ? 75.021 8.912 -1.862 1.00 0.00 69 PRO A CA 13
ATOM 18269 C C . PRO A 1 69 ? 75.826 8.619 -0.586 1.00 0.00 69 PRO A C 13
ATOM 18270 O O . PRO A 1 69 ? 76.075 9.506 0.206 1.00 0.00 69 PRO A O 13
ATOM 18281 N N . VAL A 1 70 ? 76.243 7.390 -0.386 1.00 0.00 70 VAL A N 13
ATOM 18282 C CA . VAL A 1 70 ? 77.042 7.041 0.838 1.00 0.00 70 VAL A CA 13
ATOM 18283 C C . VAL A 1 70 ? 78.407 6.499 0.399 1.00 0.00 70 VAL A C 13
ATOM 18284 O O . VAL A 1 70 ? 78.498 5.635 -0.452 1.00 0.00 70 VAL A O 13
ATOM 18297 N N . ASN A 1 71 ? 79.472 7.017 0.960 1.00 0.00 71 ASN A N 13
ATOM 18298 C CA . ASN A 1 71 ? 80.841 6.558 0.567 1.00 0.00 71 ASN A CA 13
ATOM 18299 C C . ASN A 1 71 ? 81.374 5.560 1.597 1.00 0.00 71 ASN A C 13
ATOM 18300 O O . ASN A 1 71 ? 81.495 5.875 2.766 1.00 0.00 71 ASN A O 13
ATOM 18311 N N . THR A 1 72 ? 81.707 4.366 1.182 1.00 0.00 72 THR A N 13
ATOM 18312 C CA . THR A 1 72 ? 82.248 3.348 2.141 1.00 0.00 72 THR A CA 13
ATOM 18313 C C . THR A 1 72 ? 83.771 3.298 2.002 1.00 0.00 72 THR A C 13
ATOM 18314 O O . THR A 1 72 ? 84.432 2.471 2.597 1.00 0.00 72 THR A O 13
ATOM 18325 N N . ASN A 1 73 ? 84.329 4.169 1.211 1.00 0.00 73 ASN A N 13
ATOM 18326 C CA . ASN A 1 73 ? 85.804 4.164 1.022 1.00 0.00 73 ASN A CA 13
ATOM 18327 C C . ASN A 1 73 ? 86.484 4.717 2.273 1.00 0.00 73 ASN A C 13
ATOM 18328 O O . ASN A 1 73 ? 87.371 5.543 2.193 1.00 0.00 73 ASN A O 13
ATOM 18339 N N . GLN A 1 74 ? 86.081 4.268 3.433 1.00 0.00 74 GLN A N 13
ATOM 18340 C CA . GLN A 1 74 ? 86.716 4.775 4.685 1.00 0.00 74 GLN A CA 13
ATOM 18341 C C . GLN A 1 74 ? 88.239 4.736 4.529 1.00 0.00 74 GLN A C 13
ATOM 18342 O O . GLN A 1 74 ? 88.840 5.676 4.050 1.00 0.00 74 GLN A O 13
ATOM 18356 N N . ASP A 1 75 ? 88.865 3.656 4.931 1.00 0.00 75 ASP A N 13
ATOM 18357 C CA . ASP A 1 75 ? 90.354 3.544 4.809 1.00 0.00 75 ASP A CA 13
ATOM 18358 C C . ASP A 1 75 ? 90.710 2.447 3.801 1.00 0.00 75 ASP A C 13
ATOM 18359 O O . ASP A 1 75 ? 90.628 1.272 4.101 1.00 0.00 75 ASP A O 13
ATOM 18368 N N . ILE A 1 76 ? 91.123 2.811 2.615 1.00 0.00 76 ILE A N 13
ATOM 18369 C CA . ILE A 1 76 ? 91.499 1.772 1.612 1.00 0.00 76 ILE A CA 13
ATOM 18370 C C . ILE A 1 76 ? 92.909 1.278 1.922 1.00 0.00 76 ILE A C 13
ATOM 18371 O O . ILE A 1 76 ? 93.265 0.157 1.617 1.00 0.00 76 ILE A O 13
ATOM 18387 N N . ASN A 1 77 ? 93.718 2.099 2.536 1.00 0.00 77 ASN A N 13
ATOM 18388 C CA . ASN A 1 77 ? 95.096 1.654 2.863 1.00 0.00 77 ASN A CA 13
ATOM 18389 C C . ASN A 1 77 ? 94.991 0.435 3.765 1.00 0.00 77 ASN A C 13
ATOM 18390 O O . ASN A 1 77 ? 95.714 -0.517 3.612 1.00 0.00 77 ASN A O 13
ATOM 18401 N N . LYS A 1 78 ? 94.071 0.441 4.682 1.00 0.00 78 LYS A N 13
ATOM 18402 C CA . LYS A 1 78 ? 93.895 -0.745 5.562 1.00 0.00 78 LYS A CA 13
ATOM 18403 C C . LYS A 1 78 ? 93.328 -1.900 4.727 1.00 0.00 78 LYS A C 13
ATOM 18404 O O . LYS A 1 78 ? 93.807 -3.007 4.783 1.00 0.00 78 LYS A O 13
ATOM 18423 N N . THR A 1 79 ? 92.298 -1.655 3.963 1.00 0.00 79 THR A N 13
ATOM 18424 C CA . THR A 1 79 ? 91.696 -2.757 3.160 1.00 0.00 79 THR A CA 13
ATOM 18425 C C . THR A 1 79 ? 92.714 -3.318 2.153 1.00 0.00 79 THR A C 13
ATOM 18426 O O . THR A 1 79 ? 92.931 -4.501 2.097 1.00 0.00 79 THR A O 13
ATOM 18437 N N . ASN A 1 80 ? 93.353 -2.511 1.366 1.00 0.00 80 ASN A N 13
ATOM 18438 C CA . ASN A 1 80 ? 94.336 -3.099 0.407 1.00 0.00 80 ASN A CA 13
ATOM 18439 C C . ASN A 1 80 ? 95.500 -3.703 1.197 1.00 0.00 80 ASN A C 13
ATOM 18440 O O . ASN A 1 80 ? 96.146 -4.633 0.760 1.00 0.00 80 ASN A O 13
ATOM 18451 N N . LYS A 1 81 ? 95.759 -3.188 2.362 1.00 0.00 81 LYS A N 13
ATOM 18452 C CA . LYS A 1 81 ? 96.867 -3.725 3.205 1.00 0.00 81 LYS A CA 13
ATOM 18453 C C . LYS A 1 81 ? 96.509 -5.122 3.735 1.00 0.00 81 LYS A C 13
ATOM 18454 O O . LYS A 1 81 ? 97.297 -6.043 3.645 1.00 0.00 81 LYS A O 13
ATOM 18473 N N . VAL A 1 82 ? 95.332 -5.289 4.298 1.00 0.00 82 VAL A N 13
ATOM 18474 C CA . VAL A 1 82 ? 94.932 -6.629 4.857 1.00 0.00 82 VAL A CA 13
ATOM 18475 C C . VAL A 1 82 ? 93.749 -7.220 4.070 1.00 0.00 82 VAL A C 13
ATOM 18476 O O . VAL A 1 82 ? 93.581 -8.422 4.011 1.00 0.00 82 VAL A O 13
ATOM 18489 N N . GLY A 1 83 ? 92.938 -6.402 3.454 1.00 0.00 83 GLY A N 13
ATOM 18490 C CA . GLY A 1 83 ? 91.790 -6.936 2.663 1.00 0.00 83 GLY A CA 13
ATOM 18491 C C . GLY A 1 83 ? 90.578 -7.143 3.560 1.00 0.00 83 GLY A C 13
ATOM 18492 O O . GLY A 1 83 ? 90.679 -7.223 4.767 1.00 0.00 83 GLY A O 13
ATOM 18496 N N . VAL A 1 84 ? 89.429 -7.237 2.957 1.00 0.00 84 VAL A N 13
ATOM 18497 C CA . VAL A 1 84 ? 88.171 -7.450 3.728 1.00 0.00 84 VAL A CA 13
ATOM 18498 C C . VAL A 1 84 ? 87.784 -8.929 3.640 1.00 0.00 84 VAL A C 13
ATOM 18499 O O . VAL A 1 84 ? 87.539 -9.449 2.570 1.00 0.00 84 VAL A O 13
ATOM 18512 N N . GLN A 1 85 ? 87.749 -9.618 4.749 1.00 0.00 85 GLN A N 13
ATOM 18513 C CA . GLN A 1 85 ? 87.402 -11.071 4.715 1.00 0.00 85 GLN A CA 13
ATOM 18514 C C . GLN A 1 85 ? 85.903 -11.288 4.483 1.00 0.00 85 GLN A C 13
ATOM 18515 O O . GLN A 1 85 ? 85.504 -11.947 3.543 1.00 0.00 85 GLN A O 13
ATOM 18529 N N . LYS A 1 86 ? 85.070 -10.772 5.358 1.00 0.00 86 LYS A N 13
ATOM 18530 C CA . LYS A 1 86 ? 83.588 -10.983 5.226 1.00 0.00 86 LYS A CA 13
ATOM 18531 C C . LYS A 1 86 ? 82.869 -9.661 4.942 1.00 0.00 86 LYS A C 13
ATOM 18532 O O . LYS A 1 86 ? 83.130 -8.655 5.569 1.00 0.00 86 LYS A O 13
ATOM 18551 N N . TYR A 1 87 ? 81.946 -9.668 4.004 1.00 0.00 87 TYR A N 13
ATOM 18552 C CA . TYR A 1 87 ? 81.169 -8.430 3.665 1.00 0.00 87 TYR A CA 13
ATOM 18553 C C . TYR A 1 87 ? 79.664 -8.703 3.833 1.00 0.00 87 TYR A C 13
ATOM 18554 O O . TYR A 1 87 ? 79.150 -9.693 3.353 1.00 0.00 87 TYR A O 13
ATOM 18572 N N . ARG A 1 88 ? 78.955 -7.828 4.511 1.00 0.00 88 ARG A N 13
ATOM 18573 C CA . ARG A 1 88 ? 77.478 -8.035 4.707 1.00 0.00 88 ARG A CA 13
ATOM 18574 C C . ARG A 1 88 ? 76.722 -6.708 4.552 1.00 0.00 88 ARG A C 13
ATOM 18575 O O . ARG A 1 88 ? 77.080 -5.703 5.135 1.00 0.00 88 ARG A O 13
ATOM 18596 N N . ALA A 1 89 ? 75.676 -6.708 3.760 1.00 0.00 89 ALA A N 13
ATOM 18597 C CA . ALA A 1 89 ? 74.868 -5.464 3.542 1.00 0.00 89 ALA A CA 13
ATOM 18598 C C . ALA A 1 89 ? 73.381 -5.738 3.820 1.00 0.00 89 ALA A C 13
ATOM 18599 O O . ALA A 1 89 ? 72.825 -6.709 3.348 1.00 0.00 89 ALA A O 13
ATOM 18606 N N . LEU A 1 90 ? 72.729 -4.866 4.560 1.00 0.00 90 LEU A N 13
ATOM 18607 C CA . LEU A 1 90 ? 71.265 -5.032 4.855 1.00 0.00 90 LEU A CA 13
ATOM 18608 C C . LEU A 1 90 ? 70.528 -3.809 4.310 1.00 0.00 90 LEU A C 13
ATOM 18609 O O . LEU A 1 90 ? 70.926 -2.684 4.540 1.00 0.00 90 LEU A O 13
ATOM 18625 N N . THR A 1 91 ? 69.466 -4.022 3.579 1.00 0.00 91 THR A N 13
ATOM 18626 C CA . THR A 1 91 ? 68.693 -2.872 2.992 1.00 0.00 91 THR A CA 13
ATOM 18627 C C . THR A 1 91 ? 67.192 -3.009 3.279 1.00 0.00 91 THR A C 13
ATOM 18628 O O . THR A 1 91 ? 66.592 -4.041 3.053 1.00 0.00 91 THR A O 13
ATOM 18639 N N . GLU A 1 92 ? 66.588 -1.949 3.762 1.00 0.00 92 GLU A N 13
ATOM 18640 C CA . GLU A 1 92 ? 65.113 -1.972 4.059 1.00 0.00 92 GLU A CA 13
ATOM 18641 C C . GLU A 1 92 ? 64.437 -0.707 3.520 1.00 0.00 92 GLU A C 13
ATOM 18642 O O . GLU A 1 92 ? 65.049 0.334 3.401 1.00 0.00 92 GLU A O 13
ATOM 18654 N N . TRP A 1 93 ? 63.166 -0.791 3.213 1.00 0.00 93 TRP A N 13
ATOM 18655 C CA . TRP A 1 93 ? 62.433 0.404 2.703 1.00 0.00 93 TRP A CA 13
ATOM 18656 C C . TRP A 1 93 ? 62.278 1.407 3.853 1.00 0.00 93 TRP A C 13
ATOM 18657 O O . TRP A 1 93 ? 61.994 1.033 4.973 1.00 0.00 93 TRP A O 13
ATOM 18678 N N . VAL A 1 94 ? 62.455 2.679 3.580 1.00 0.00 94 VAL A N 13
ATOM 18679 C CA . VAL A 1 94 ? 62.312 3.719 4.651 1.00 0.00 94 VAL A CA 13
ATOM 18680 C C . VAL A 1 94 ? 61.051 4.541 4.378 1.00 0.00 94 VAL A C 13
ATOM 18681 O O . VAL A 1 94 ? 60.928 5.184 3.348 1.00 0.00 94 VAL A O 13
ATOM 18694 N N . GLY A 1 95 ? 60.122 4.532 5.301 1.00 0.00 95 GLY A N 13
ATOM 18695 C CA . GLY A 1 95 ? 58.862 5.307 5.115 1.00 0.00 95 GLY A CA 13
ATOM 18696 C C . GLY A 1 95 ? 57.984 5.160 6.359 1.00 0.00 95 GLY A C 13
ATOM 18697 O O . GLY A 1 95 ? 58.388 4.588 7.352 1.00 0.00 95 GLY A O 13
ATOM 18701 N N . SER A 1 96 ? 56.780 5.665 6.315 1.00 0.00 96 SER A N 13
ATOM 18702 C CA . SER A 1 96 ? 55.882 5.543 7.497 1.00 0.00 96 SER A CA 13
ATOM 18703 C C . SER A 1 96 ? 55.459 4.082 7.651 1.00 0.00 96 SER A C 13
ATOM 18704 O O . SER A 1 96 ? 55.360 3.352 6.685 1.00 0.00 96 SER A O 13
ATOM 18712 N N . ARG A 1 97 ? 55.205 3.644 8.853 1.00 0.00 97 ARG A N 13
ATOM 18713 C CA . ARG A 1 97 ? 54.785 2.227 9.054 1.00 0.00 97 ARG A CA 13
ATOM 18714 C C . ARG A 1 97 ? 53.266 2.125 8.876 1.00 0.00 97 ARG A C 13
ATOM 18715 O O . ARG A 1 97 ? 52.509 2.875 9.460 1.00 0.00 97 ARG A O 13
ATOM 18736 N N . SER A 1 98 ? 52.815 1.196 8.072 1.00 0.00 98 SER A N 13
ATOM 18737 C CA . SER A 1 98 ? 51.347 1.035 7.848 1.00 0.00 98 SER A CA 13
ATOM 18738 C C . SER A 1 98 ? 51.027 -0.449 7.660 1.00 0.00 98 SER A C 13
ATOM 18739 O O . SER A 1 98 ? 50.723 -0.833 6.542 1.00 0.00 98 SER A O 13
ATOM 18747 N N . GLY A 1 1 ? 43.769 4.712 -7.681 1.00 0.00 1 GLY A N 14
ATOM 18748 C CA . GLY A 1 1 ? 43.573 3.746 -6.511 1.00 0.00 1 GLY A CA 14
ATOM 18749 C C . GLY A 1 1 ? 44.753 3.314 -5.709 1.00 0.00 1 GLY A C 14
ATOM 18750 O O . GLY A 1 1 ? 45.874 3.330 -6.17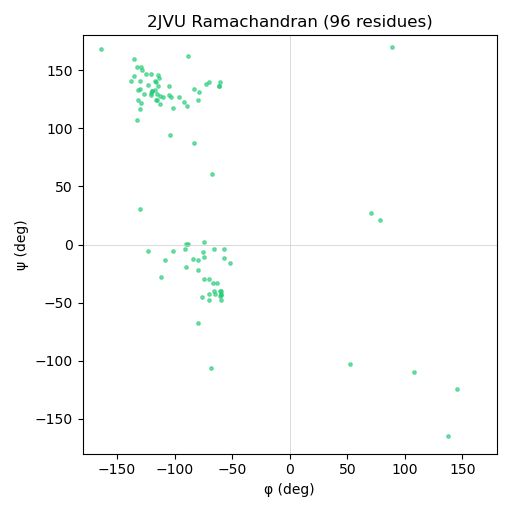8 1.00 0.00 1 GLY A O 14
ATOM 18756 N N . GLY A 1 2 ? 44.537 2.918 -4.484 1.00 0.00 2 GLY A N 14
ATOM 18757 C CA . GLY A 1 2 ? 45.677 2.473 -3.631 1.00 0.00 2 GLY A CA 14
ATOM 18758 C C . GLY A 1 2 ? 45.976 0.999 -3.907 1.00 0.00 2 GLY A C 14
ATOM 18759 O O . GLY A 1 2 ? 46.889 0.426 -3.347 1.00 0.00 2 GLY A O 14
ATOM 18763 N N . SER A 1 3 ? 45.212 0.379 -4.767 1.00 0.00 3 SER A N 14
ATOM 18764 C CA . SER A 1 3 ? 45.450 -1.059 -5.080 1.00 0.00 3 SER A CA 14
ATOM 18765 C C . SER A 1 3 ? 46.605 -1.179 -6.079 1.00 0.00 3 SER A C 14
ATOM 18766 O O . SER A 1 3 ? 46.701 -0.416 -7.018 1.00 0.00 3 SER A O 14
ATOM 18774 N N . GLY A 1 4 ? 47.483 -2.133 -5.878 1.00 0.00 4 GLY A N 14
ATOM 18775 C CA . GLY A 1 4 ? 48.647 -2.316 -6.806 1.00 0.00 4 GLY A CA 14
ATOM 18776 C C . GLY A 1 4 ? 49.938 -2.371 -5.986 1.00 0.00 4 GLY A C 14
ATOM 18777 O O . GLY A 1 4 ? 50.055 -3.132 -5.046 1.00 0.00 4 GLY A O 14
ATOM 18781 N N . TRP A 1 5 ? 50.906 -1.573 -6.334 1.00 0.00 5 TRP A N 14
ATOM 18782 C CA . TRP A 1 5 ? 52.188 -1.580 -5.574 1.00 0.00 5 TRP A CA 14
ATOM 18783 C C . TRP A 1 5 ? 51.946 -1.066 -4.163 1.00 0.00 5 TRP A C 14
ATOM 18784 O O . TRP A 1 5 ? 51.515 0.053 -3.965 1.00 0.00 5 TRP A O 14
ATOM 18805 N N . ASN A 1 6 ? 52.238 -1.876 -3.175 1.00 0.00 6 ASN A N 14
ATOM 18806 C CA . ASN A 1 6 ? 52.052 -1.449 -1.759 1.00 0.00 6 ASN A CA 14
ATOM 18807 C C . ASN A 1 6 ? 53.309 -1.792 -0.959 1.00 0.00 6 ASN A C 14
ATOM 18808 O O . ASN A 1 6 ? 53.263 -1.973 0.241 1.00 0.00 6 ASN A O 14
ATOM 18819 N N . ALA A 1 7 ? 54.432 -1.892 -1.618 1.00 0.00 7 ALA A N 14
ATOM 18820 C CA . ALA A 1 7 ? 55.692 -2.235 -0.894 1.00 0.00 7 ALA A CA 14
ATOM 18821 C C . ALA A 1 7 ? 55.449 -3.492 -0.056 1.00 0.00 7 ALA A C 14
ATOM 18822 O O . ALA A 1 7 ? 55.884 -3.601 1.074 1.00 0.00 7 ALA A O 14
ATOM 18829 N N . ASP A 1 8 ? 54.731 -4.428 -0.605 1.00 0.00 8 ASP A N 14
ATOM 18830 C CA . ASP A 1 8 ? 54.413 -5.683 0.137 1.00 0.00 8 ASP A CA 14
ATOM 18831 C C . ASP A 1 8 ? 55.693 -6.397 0.575 1.00 0.00 8 ASP A C 14
ATOM 18832 O O . ASP A 1 8 ? 56.028 -6.422 1.743 1.00 0.00 8 ASP A O 14
ATOM 18841 N N . ASN A 1 9 ? 56.412 -6.988 -0.347 1.00 0.00 9 ASN A N 14
ATOM 18842 C CA . ASN A 1 9 ? 57.665 -7.706 0.025 1.00 0.00 9 ASN A CA 14
ATOM 18843 C C . ASN A 1 9 ? 58.650 -7.573 -1.128 1.00 0.00 9 ASN A C 14
ATOM 18844 O O . ASN A 1 9 ? 59.298 -8.525 -1.519 1.00 0.00 9 ASN A O 14
ATOM 18855 N N . VAL A 1 10 ? 58.741 -6.413 -1.698 1.00 0.00 10 VAL A N 14
ATOM 18856 C CA . VAL A 1 10 ? 59.652 -6.229 -2.852 1.00 0.00 10 VAL A CA 14
ATOM 18857 C C . VAL A 1 10 ? 61.083 -6.041 -2.342 1.00 0.00 10 VAL A C 14
ATOM 18858 O O . VAL A 1 10 ? 61.317 -5.397 -1.338 1.00 0.00 10 VAL A O 14
ATOM 18871 N N . ASP A 1 11 ? 62.038 -6.628 -3.013 1.00 0.00 11 ASP A N 14
ATOM 18872 C CA . ASP A 1 11 ? 63.452 -6.519 -2.557 1.00 0.00 11 ASP A CA 14
ATOM 18873 C C . ASP A 1 11 ? 63.978 -5.086 -2.782 1.00 0.00 11 ASP A C 14
ATOM 18874 O O . ASP A 1 11 ? 63.920 -4.581 -3.886 1.00 0.00 11 ASP A O 14
ATOM 18883 N N . PRO A 1 12 ? 64.510 -4.434 -1.764 1.00 0.00 12 PRO A N 14
ATOM 18884 C CA . PRO A 1 12 ? 65.067 -3.056 -1.900 1.00 0.00 12 PRO A CA 14
ATOM 18885 C C . PRO A 1 12 ? 66.504 -3.080 -2.437 1.00 0.00 12 PRO A C 14
ATOM 18886 O O . PRO A 1 12 ? 67.025 -2.086 -2.901 1.00 0.00 12 PRO A O 14
ATOM 18897 N N . SER A 1 13 ? 67.144 -4.214 -2.364 1.00 0.00 13 SER A N 14
ATOM 18898 C CA . SER A 1 13 ? 68.549 -4.327 -2.850 1.00 0.00 13 SER A CA 14
ATOM 18899 C C . SER A 1 13 ? 68.620 -3.982 -4.337 1.00 0.00 13 SER A C 14
ATOM 18900 O O . SER A 1 13 ? 69.550 -3.346 -4.791 1.00 0.00 13 SER A O 14
ATOM 18908 N N . GLN A 1 14 ? 67.656 -4.407 -5.105 1.00 0.00 14 GLN A N 14
ATOM 18909 C CA . GLN A 1 14 ? 67.680 -4.112 -6.566 1.00 0.00 14 GLN A CA 14
ATOM 18910 C C . GLN A 1 14 ? 67.531 -2.601 -6.785 1.00 0.00 14 GLN A C 14
ATOM 18911 O O . GLN A 1 14 ? 67.933 -2.069 -7.801 1.00 0.00 14 GLN A O 14
ATOM 18925 N N . CYS A 1 15 ? 66.952 -1.910 -5.842 1.00 0.00 15 CYS A N 14
ATOM 18926 C CA . CYS A 1 15 ? 66.769 -0.437 -5.994 1.00 0.00 15 CYS A CA 14
ATOM 18927 C C . CYS A 1 15 ? 68.128 0.264 -6.023 1.00 0.00 15 CYS A C 14
ATOM 18928 O O . CYS A 1 15 ? 68.303 1.254 -6.706 1.00 0.00 15 CYS A O 14
ATOM 18935 N N . ILE A 1 16 ? 69.088 -0.229 -5.278 1.00 0.00 16 ILE A N 14
ATOM 18936 C CA . ILE A 1 16 ? 70.441 0.416 -5.247 1.00 0.00 16 ILE A CA 14
ATOM 18937 C C . ILE A 1 16 ? 71.501 -0.584 -5.721 1.00 0.00 16 ILE A C 14
ATOM 18938 O O . ILE A 1 16 ? 71.393 -1.771 -5.490 1.00 0.00 16 ILE A O 14
ATOM 18954 N N . LYS A 1 17 ? 72.530 -0.103 -6.386 1.00 0.00 17 LYS A N 14
ATOM 18955 C CA . LYS A 1 17 ? 73.617 -1.011 -6.887 1.00 0.00 17 LYS A CA 14
ATOM 18956 C C . LYS A 1 17 ? 74.971 -0.498 -6.392 1.00 0.00 17 LYS A C 14
ATOM 18957 O O . LYS A 1 17 ? 75.118 0.664 -6.060 1.00 0.00 17 LYS A O 14
ATOM 18976 N N . GLN A 1 18 ? 75.968 -1.351 -6.337 1.00 0.00 18 GLN A N 14
ATOM 18977 C CA . GLN A 1 18 ? 77.317 -0.908 -5.861 1.00 0.00 18 GLN A CA 14
ATOM 18978 C C . GLN A 1 18 ? 78.236 -0.656 -7.061 1.00 0.00 18 GLN A C 14
ATOM 18979 O O . GLN A 1 18 ? 78.614 -1.576 -7.759 1.00 0.00 18 GLN A O 14
ATOM 18993 N N . SER A 1 19 ? 78.626 0.576 -7.291 1.00 0.00 19 SER A N 14
ATOM 18994 C CA . SER A 1 19 ? 79.558 0.894 -8.422 1.00 0.00 19 SER A CA 14
ATOM 18995 C C . SER A 1 19 ? 80.764 1.652 -7.856 1.00 0.00 19 SER A C 14
ATOM 18996 O O . SER A 1 19 ? 80.613 2.695 -7.262 1.00 0.00 19 SER A O 14
ATOM 19004 N N . GLY A 1 20 ? 81.958 1.151 -8.025 1.00 0.00 20 GLY A N 14
ATOM 19005 C CA . GLY A 1 20 ? 83.144 1.879 -7.475 1.00 0.00 20 GLY A CA 14
ATOM 19006 C C . GLY A 1 20 ? 82.974 2.068 -5.964 1.00 0.00 20 GLY A C 14
ATOM 19007 O O . GLY A 1 20 ? 82.871 3.175 -5.479 1.00 0.00 20 GLY A O 14
ATOM 19011 N N . VAL A 1 21 ? 82.948 0.986 -5.228 1.00 0.00 21 VAL A N 14
ATOM 19012 C CA . VAL A 1 21 ? 82.786 1.047 -3.736 1.00 0.00 21 VAL A CA 14
ATOM 19013 C C . VAL A 1 21 ? 81.823 2.166 -3.336 1.00 0.00 21 VAL A C 14
ATOM 19014 O O . VAL A 1 21 ? 81.956 2.762 -2.290 1.00 0.00 21 VAL A O 14
ATOM 19027 N N . GLN A 1 22 ? 80.858 2.450 -4.168 1.00 0.00 22 GLN A N 14
ATOM 19028 C CA . GLN A 1 22 ? 79.857 3.524 -3.858 1.00 0.00 22 GLN A CA 14
ATOM 19029 C C . GLN A 1 22 ? 78.448 2.987 -4.104 1.00 0.00 22 GLN A C 14
ATOM 19030 O O . GLN A 1 22 ? 78.259 2.031 -4.825 1.00 0.00 22 GLN A O 14
ATOM 19044 N N . TYR A 1 23 ? 77.456 3.616 -3.521 1.00 0.00 23 TYR A N 14
ATOM 19045 C CA . TYR A 1 23 ? 76.033 3.173 -3.721 1.00 0.00 23 TYR A CA 14
ATOM 19046 C C . TYR A 1 23 ? 75.241 4.313 -4.358 1.00 0.00 23 TYR A C 14
ATOM 19047 O O . TYR A 1 23 ? 75.403 5.464 -4.004 1.00 0.00 23 TYR A O 14
ATOM 19065 N N . THR A 1 24 ? 74.372 3.998 -5.283 1.00 0.00 24 THR A N 14
ATOM 19066 C CA . THR A 1 24 ? 73.542 5.056 -5.937 1.00 0.00 24 THR A CA 14
ATOM 19067 C C . THR A 1 24 ? 72.089 4.580 -6.021 1.00 0.00 24 THR A C 14
ATOM 19068 O O . THR A 1 24 ? 71.813 3.401 -6.153 1.00 0.00 24 THR A O 14
ATOM 19079 N N . TYR A 1 25 ? 71.165 5.496 -5.942 1.00 0.00 25 TYR A N 14
ATOM 19080 C CA . TYR A 1 25 ? 69.724 5.133 -6.011 1.00 0.00 25 TYR A CA 14
ATOM 19081 C C . TYR A 1 25 ? 69.319 5.028 -7.479 1.00 0.00 25 TYR A C 14
ATOM 19082 O O . TYR A 1 25 ? 69.435 5.978 -8.227 1.00 0.00 25 TYR A O 14
ATOM 19100 N N . ASN A 1 26 ? 68.862 3.883 -7.909 1.00 0.00 26 ASN A N 14
ATOM 19101 C CA . ASN A 1 26 ? 68.476 3.735 -9.341 1.00 0.00 26 ASN A CA 14
ATOM 19102 C C . ASN A 1 26 ? 67.033 4.183 -9.555 1.00 0.00 26 ASN A C 14
ATOM 19103 O O . ASN A 1 26 ? 66.098 3.490 -9.207 1.00 0.00 26 ASN A O 14
ATOM 19114 N N . SER A 1 27 ? 66.840 5.332 -10.151 1.00 0.00 27 SER A N 14
ATOM 19115 C CA . SER A 1 27 ? 65.456 5.813 -10.419 1.00 0.00 27 SER A CA 14
ATOM 19116 C C . SER A 1 27 ? 65.035 5.319 -11.803 1.00 0.00 27 SER A C 14
ATOM 19117 O O . SER A 1 27 ? 63.940 5.576 -12.263 1.00 0.00 27 SER A O 14
ATOM 19125 N N . GLY A 1 28 ? 65.903 4.608 -12.473 1.00 0.00 28 GLY A N 14
ATOM 19126 C CA . GLY A 1 28 ? 65.562 4.097 -13.829 1.00 0.00 28 GLY A CA 14
ATOM 19127 C C . GLY A 1 28 ? 64.436 3.072 -13.711 1.00 0.00 28 GLY A C 14
ATOM 19128 O O . GLY A 1 28 ? 63.857 2.657 -14.695 1.00 0.00 28 GLY A O 14
ATOM 19132 N N . VAL A 1 29 ? 64.110 2.674 -12.507 1.00 0.00 29 VAL A N 14
ATOM 19133 C CA . VAL A 1 29 ? 63.006 1.687 -12.298 1.00 0.00 29 VAL A CA 14
ATOM 19134 C C . VAL A 1 29 ? 61.775 2.449 -11.789 1.00 0.00 29 VAL A C 14
ATOM 19135 O O . VAL A 1 29 ? 61.839 3.176 -10.818 1.00 0.00 29 VAL A O 14
ATOM 19148 N N . SER A 1 30 ? 60.666 2.313 -12.464 1.00 0.00 30 SER A N 14
ATOM 19149 C CA . SER A 1 30 ? 59.430 3.051 -12.063 1.00 0.00 30 SER A CA 14
ATOM 19150 C C . SER A 1 30 ? 58.985 2.688 -10.639 1.00 0.00 30 SER A C 14
ATOM 19151 O O . SER A 1 30 ? 58.544 3.537 -9.890 1.00 0.00 30 SER A O 14
ATOM 19159 N N . VAL A 1 31 ? 59.069 1.443 -10.260 1.00 0.00 31 VAL A N 14
ATOM 19160 C CA . VAL A 1 31 ? 58.616 1.059 -8.888 1.00 0.00 31 VAL A CA 14
ATOM 19161 C C . VAL A 1 31 ? 59.311 1.933 -7.839 1.00 0.00 31 VAL A C 14
ATOM 19162 O O . VAL A 1 31 ? 58.737 2.268 -6.821 1.00 0.00 31 VAL A O 14
ATOM 19175 N N . CYS A 1 32 ? 60.540 2.298 -8.067 1.00 0.00 32 CYS A N 14
ATOM 19176 C CA . CYS A 1 32 ? 61.268 3.140 -7.074 1.00 0.00 32 CYS A CA 14
ATOM 19177 C C . CYS A 1 32 ? 60.561 4.492 -6.881 1.00 0.00 32 CYS A C 14
ATOM 19178 O O . CYS A 1 32 ? 60.396 4.962 -5.770 1.00 0.00 32 CYS A O 14
ATOM 19185 N N . MET A 1 33 ? 60.154 5.131 -7.946 1.00 0.00 33 MET A N 14
ATOM 19186 C CA . MET A 1 33 ? 59.475 6.457 -7.804 1.00 0.00 33 MET A CA 14
ATOM 19187 C C . MET A 1 33 ? 58.021 6.280 -7.350 1.00 0.00 33 MET A C 14
ATOM 19188 O O . MET A 1 33 ? 57.437 7.176 -6.776 1.00 0.00 33 MET A O 14
ATOM 19202 N N . GLN A 1 34 ? 57.428 5.146 -7.589 1.00 0.00 34 GLN A N 14
ATOM 19203 C CA . GLN A 1 34 ? 56.016 4.958 -7.147 1.00 0.00 34 GLN A CA 14
ATOM 19204 C C . GLN A 1 34 ? 55.924 5.118 -5.626 1.00 0.00 34 GLN A C 14
ATOM 19205 O O . GLN A 1 34 ? 54.992 5.702 -5.114 1.00 0.00 34 GLN A O 14
ATOM 19219 N N . GLY A 1 35 ? 56.879 4.608 -4.896 1.00 0.00 35 GLY A N 14
ATOM 19220 C CA . GLY A 1 35 ? 56.828 4.745 -3.411 1.00 0.00 35 GLY A CA 14
ATOM 19221 C C . GLY A 1 35 ? 57.191 6.180 -3.014 1.00 0.00 35 GLY A C 14
ATOM 19222 O O . GLY A 1 35 ? 56.522 6.801 -2.212 1.00 0.00 35 GLY A O 14
ATOM 19226 N N . LEU A 1 36 ? 58.245 6.708 -3.576 1.00 0.00 36 LEU A N 14
ATOM 19227 C CA . LEU A 1 36 ? 58.657 8.102 -3.242 1.00 0.00 36 LEU A CA 14
ATOM 19228 C C . LEU A 1 36 ? 57.595 9.085 -3.745 1.00 0.00 36 LEU A C 14
ATOM 19229 O O . LEU A 1 36 ? 57.281 10.062 -3.096 1.00 0.00 36 LEU A O 14
ATOM 19245 N N . ASN A 1 37 ? 57.048 8.837 -4.902 1.00 0.00 37 ASN A N 14
ATOM 19246 C CA . ASN A 1 37 ? 56.015 9.760 -5.451 1.00 0.00 37 ASN A CA 14
ATOM 19247 C C . ASN A 1 37 ? 54.815 9.837 -4.498 1.00 0.00 37 ASN A C 14
ATOM 19248 O O . ASN A 1 37 ? 54.244 10.889 -4.294 1.00 0.00 37 ASN A O 14
ATOM 19259 N N . GLU A 1 38 ? 54.419 8.732 -3.925 1.00 0.00 38 GLU A N 14
ATOM 19260 C CA . GLU A 1 38 ? 53.245 8.742 -3.002 1.00 0.00 38 GLU A CA 14
ATOM 19261 C C . GLU A 1 38 ? 53.657 9.212 -1.603 1.00 0.00 38 GLU A C 14
ATOM 19262 O O . GLU A 1 38 ? 52.822 9.424 -0.747 1.00 0.00 38 GLU A O 14
ATOM 19274 N N . GLY A 1 39 ? 54.925 9.380 -1.354 1.00 0.00 39 GLY A N 14
ATOM 19275 C CA . GLY A 1 39 ? 55.353 9.841 -0.003 1.00 0.00 39 GLY A CA 14
ATOM 19276 C C . GLY A 1 39 ? 55.153 8.715 1.015 1.00 0.00 39 GLY A C 14
ATOM 19277 O O . GLY A 1 39 ? 54.964 8.961 2.191 1.00 0.00 39 GLY A O 14
ATOM 19281 N N . LYS A 1 40 ? 55.220 7.481 0.581 1.00 0.00 40 LYS A N 14
ATOM 19282 C CA . LYS A 1 40 ? 55.067 6.334 1.525 1.00 0.00 40 LYS A CA 14
ATOM 19283 C C . LYS A 1 40 ? 56.459 5.819 1.814 1.00 0.00 40 LYS A C 14
ATOM 19284 O O . LYS A 1 40 ? 56.674 4.968 2.655 1.00 0.00 40 LYS A O 14
ATOM 19303 N N . VAL A 1 41 ? 57.411 6.349 1.100 1.00 0.00 41 VAL A N 14
ATOM 19304 C CA . VAL A 1 41 ? 58.825 5.943 1.272 1.00 0.00 41 VAL A CA 14
ATOM 19305 C C . VAL A 1 41 ? 59.680 7.202 1.381 1.00 0.00 41 VAL A C 14
ATOM 19306 O O . VAL A 1 41 ? 59.309 8.263 0.920 1.00 0.00 41 VAL A O 14
ATOM 19319 N N . ARG A 1 42 ? 60.827 7.077 1.979 1.00 0.00 42 ARG A N 14
ATOM 19320 C CA . ARG A 1 42 ? 61.753 8.247 2.133 1.00 0.00 42 ARG A CA 14
ATOM 19321 C C . ARG A 1 42 ? 63.043 7.930 1.398 1.00 0.00 42 ARG A C 14
ATOM 19322 O O . ARG A 1 42 ? 63.926 8.754 1.273 1.00 0.00 42 ARG A O 14
ATOM 19343 N N . GLY A 1 43 ? 63.155 6.727 0.919 1.00 0.00 43 GLY A N 14
ATOM 19344 C CA . GLY A 1 43 ? 64.390 6.313 0.185 1.00 0.00 43 GLY A CA 14
ATOM 19345 C C . GLY A 1 43 ? 64.771 4.916 0.652 1.00 0.00 43 GLY A C 14
ATOM 19346 O O . GLY A 1 43 ? 63.932 4.182 1.125 1.00 0.00 43 GLY A O 14
ATOM 19350 N N . VAL A 1 44 ? 66.020 4.530 0.529 1.00 0.00 44 VAL A N 14
ATOM 19351 C CA . VAL A 1 44 ? 66.434 3.162 0.980 1.00 0.00 44 VAL A CA 14
ATOM 19352 C C . VAL A 1 44 ? 67.585 3.277 1.981 1.00 0.00 44 VAL A C 14
ATOM 19353 O O . VAL A 1 44 ? 68.575 3.928 1.735 1.00 0.00 44 VAL A O 14
ATOM 19366 N N . SER A 1 45 ? 67.467 2.633 3.109 1.00 0.00 45 SER A N 14
ATOM 19367 C CA . SER A 1 45 ? 68.560 2.685 4.119 1.00 0.00 45 SER A CA 14
ATOM 19368 C C . SER A 1 45 ? 69.597 1.623 3.760 1.00 0.00 45 SER A C 14
ATOM 19369 O O . SER A 1 45 ? 69.263 0.489 3.482 1.00 0.00 45 SER A O 14
ATOM 19377 N N . VAL A 1 46 ? 70.853 1.984 3.766 1.00 0.00 46 VAL A N 14
ATOM 19378 C CA . VAL A 1 46 ? 71.932 1.005 3.429 1.00 0.00 46 VAL A CA 14
ATOM 19379 C C . VAL A 1 46 ? 73.011 1.049 4.505 1.00 0.00 46 VAL A C 14
ATOM 19380 O O . VAL A 1 46 ? 73.489 2.101 4.880 1.00 0.00 46 VAL A O 14
ATOM 19393 N N . SER A 1 47 ? 73.405 -0.096 4.990 1.00 0.00 47 SER A N 14
ATOM 19394 C CA . SER A 1 47 ? 74.469 -0.167 6.036 1.00 0.00 47 SER A CA 14
ATOM 19395 C C . SER A 1 47 ? 75.592 -1.048 5.507 1.00 0.00 47 SER A C 14
ATOM 19396 O O . SER A 1 47 ? 75.354 -2.006 4.799 1.00 0.00 47 SER A O 14
ATOM 19404 N N . GLY A 1 48 ? 76.814 -0.730 5.834 1.00 0.00 48 GLY A N 14
ATOM 19405 C CA . GLY A 1 48 ? 77.966 -1.554 5.339 1.00 0.00 48 GLY A CA 14
ATOM 19406 C C . GLY A 1 48 ? 78.946 -1.816 6.477 1.00 0.00 48 GLY A C 14
ATOM 19407 O O . GLY A 1 48 ? 79.265 -0.936 7.248 1.00 0.00 48 GLY A O 14
ATOM 19411 N N . VAL A 1 49 ? 79.435 -3.028 6.575 1.00 0.00 49 VAL A N 14
ATOM 19412 C CA . VAL A 1 49 ? 80.414 -3.378 7.651 1.00 0.00 49 VAL A CA 14
ATOM 19413 C C . VAL A 1 49 ? 81.685 -3.932 7.016 1.00 0.00 49 VAL A C 14
ATOM 19414 O O . VAL A 1 49 ? 81.645 -4.816 6.183 1.00 0.00 49 VAL A O 14
ATOM 19427 N N . PHE A 1 50 ? 82.818 -3.420 7.418 1.00 0.00 50 PHE A N 14
ATOM 19428 C CA . PHE A 1 50 ? 84.115 -3.906 6.865 1.00 0.00 50 PHE A CA 14
ATOM 19429 C C . PHE A 1 50 ? 84.779 -4.828 7.893 1.00 0.00 50 PHE A C 14
ATOM 19430 O O . PHE A 1 50 ? 85.031 -4.440 9.017 1.00 0.00 50 PHE A O 14
ATOM 19447 N N . TYR A 1 51 ? 85.063 -6.047 7.514 1.00 0.00 51 TYR A N 14
ATOM 19448 C CA . TYR A 1 51 ? 85.712 -7.008 8.461 1.00 0.00 51 TYR A CA 14
ATOM 19449 C C . TYR A 1 51 ? 87.218 -7.038 8.192 1.00 0.00 51 TYR A C 14
ATOM 19450 O O . TYR A 1 51 ? 87.650 -7.230 7.072 1.00 0.00 51 TYR A O 14
ATOM 19468 N N . TYR A 1 52 ? 88.019 -6.851 9.213 1.00 0.00 52 TYR A N 14
ATOM 19469 C CA . TYR A 1 52 ? 89.503 -6.867 9.032 1.00 0.00 52 TYR A CA 14
ATOM 19470 C C . TYR A 1 52 ? 90.089 -8.084 9.752 1.00 0.00 52 TYR A C 14
ATOM 19471 O O . TYR A 1 52 ? 89.828 -8.305 10.918 1.00 0.00 52 TYR A O 14
ATOM 19489 N N . ASN A 1 53 ? 90.881 -8.871 9.066 1.00 0.00 53 ASN A N 14
ATOM 19490 C CA . ASN A 1 53 ? 91.496 -10.079 9.704 1.00 0.00 53 ASN A CA 14
ATOM 19491 C C . ASN A 1 53 ? 91.997 -9.726 11.105 1.00 0.00 53 ASN A C 14
ATOM 19492 O O . ASN A 1 53 ? 92.215 -10.586 11.936 1.00 0.00 53 ASN A O 14
ATOM 19503 N N . ASP A 1 54 ? 92.194 -8.464 11.364 1.00 0.00 54 ASP A N 14
ATOM 19504 C CA . ASP A 1 54 ? 92.701 -8.043 12.700 1.00 0.00 54 ASP A CA 14
ATOM 19505 C C . ASP A 1 54 ? 91.628 -8.312 13.759 1.00 0.00 54 ASP A C 14
ATOM 19506 O O . ASP A 1 54 ? 91.818 -8.051 14.930 1.00 0.00 54 ASP A O 14
ATOM 19515 N N . GLY A 1 55 ? 90.509 -8.851 13.358 1.00 0.00 55 GLY A N 14
ATOM 19516 C CA . GLY A 1 55 ? 89.432 -9.159 14.342 1.00 0.00 55 GLY A CA 14
ATOM 19517 C C . GLY A 1 55 ? 88.675 -7.887 14.725 1.00 0.00 55 GLY A C 14
ATOM 19518 O O . GLY A 1 55 ? 88.067 -7.820 15.774 1.00 0.00 55 GLY A O 14
ATOM 19522 N N . THR A 1 56 ? 88.699 -6.880 13.884 1.00 0.00 56 THR A N 14
ATOM 19523 C CA . THR A 1 56 ? 87.970 -5.605 14.198 1.00 0.00 56 THR A CA 14
ATOM 19524 C C . THR A 1 56 ? 86.926 -5.335 13.123 1.00 0.00 56 THR A C 14
ATOM 19525 O O . THR A 1 56 ? 87.112 -5.652 11.970 1.00 0.00 56 THR A O 14
ATOM 19536 N N . THR A 1 57 ? 85.820 -4.750 13.503 1.00 0.00 57 THR A N 14
ATOM 19537 C CA . THR A 1 57 ? 84.738 -4.448 12.514 1.00 0.00 57 THR A CA 14
ATOM 19538 C C . THR A 1 57 ? 84.287 -3.000 12.661 1.00 0.00 57 THR A C 14
ATOM 19539 O O . THR A 1 57 ? 84.137 -2.488 13.753 1.00 0.00 57 THR A O 14
ATOM 19550 N N . SER A 1 58 ? 84.041 -2.356 11.557 1.00 0.00 58 SER A N 14
ATOM 19551 C CA . SER A 1 58 ? 83.557 -0.944 11.567 1.00 0.00 58 SER A CA 14
ATOM 19552 C C . SER A 1 58 ? 82.189 -0.954 10.897 1.00 0.00 58 SER A C 14
ATOM 19553 O O . SER A 1 58 ? 81.993 -1.657 9.931 1.00 0.00 58 SER A O 14
ATOM 19561 N N . ASN A 1 59 ? 81.235 -0.203 11.389 1.00 0.00 59 ASN A N 14
ATOM 19562 C CA . ASN A 1 59 ? 79.878 -0.208 10.753 1.00 0.00 59 ASN A CA 14
ATOM 19563 C C . ASN A 1 59 ? 79.423 1.226 10.497 1.00 0.00 59 ASN A C 14
ATOM 19564 O O . ASN A 1 59 ? 79.254 2.003 11.415 1.00 0.00 59 ASN A O 14
ATOM 19575 N N . PHE A 1 60 ? 79.200 1.572 9.252 1.00 0.00 60 PHE A N 14
ATOM 19576 C CA . PHE A 1 60 ? 78.726 2.947 8.914 1.00 0.00 60 PHE A CA 14
ATOM 19577 C C . PHE A 1 60 ? 77.333 2.836 8.312 1.00 0.00 60 PHE A C 14
ATOM 19578 O O . PHE A 1 60 ? 77.110 2.122 7.356 1.00 0.00 60 PHE A O 14
ATOM 19595 N N . LYS A 1 61 ? 76.401 3.544 8.872 1.00 0.00 61 LYS A N 14
ATOM 19596 C CA . LYS A 1 61 ? 75.002 3.514 8.373 1.00 0.00 61 LYS A CA 14
ATOM 19597 C C . LYS A 1 61 ? 74.661 4.876 7.790 1.00 0.00 61 LYS A C 14
ATOM 19598 O O . LYS A 1 61 ? 75.154 5.900 8.222 1.00 0.00 61 LYS A O 14
ATOM 19617 N N . GLY A 1 62 ? 73.819 4.887 6.815 1.00 0.00 62 GLY A N 14
ATOM 19618 C CA . GLY A 1 62 ? 73.417 6.169 6.178 1.00 0.00 62 GLY A CA 14
ATOM 19619 C C . GLY A 1 62 ? 72.219 5.913 5.269 1.00 0.00 62 GLY A C 14
ATOM 19620 O O . GLY A 1 62 ? 71.899 4.783 4.962 1.00 0.00 62 GLY A O 14
ATOM 19624 N N . VAL A 1 63 ? 71.553 6.953 4.838 1.00 0.00 63 VAL A N 14
ATOM 19625 C CA . VAL A 1 63 ? 70.363 6.783 3.949 1.00 0.00 63 VAL A CA 14
ATOM 19626 C C . VAL A 1 63 ? 70.726 7.261 2.542 1.00 0.00 63 VAL A C 14
ATOM 19627 O O . VAL A 1 63 ? 71.180 8.371 2.351 1.00 0.00 63 VAL A O 14
ATOM 19640 N N . VAL A 1 64 ? 70.539 6.422 1.556 1.00 0.00 64 VAL A N 14
ATOM 19641 C CA . VAL A 1 64 ? 70.882 6.811 0.155 1.00 0.00 64 VAL A CA 14
ATOM 19642 C C . VAL A 1 64 ? 69.638 7.362 -0.556 1.00 0.00 64 VAL A C 14
ATOM 19643 O O . VAL A 1 64 ? 68.626 6.693 -0.677 1.00 0.00 64 VAL A O 14
ATOM 19656 N N . THR A 1 65 ? 69.720 8.582 -1.031 1.00 0.00 65 THR A N 14
ATOM 19657 C CA . THR A 1 65 ? 68.571 9.216 -1.755 1.00 0.00 65 THR A CA 14
ATOM 19658 C C . THR A 1 65 ? 69.088 9.745 -3.101 1.00 0.00 65 THR A C 14
ATOM 19659 O O . THR A 1 65 ? 70.241 10.110 -3.215 1.00 0.00 65 THR A O 14
ATOM 19670 N N . PRO A 1 66 ? 68.261 9.786 -4.117 1.00 0.00 66 PRO A N 14
ATOM 19671 C CA . PRO A 1 66 ? 68.669 10.276 -5.461 1.00 0.00 66 PRO A CA 14
ATOM 19672 C C . PRO A 1 66 ? 69.687 11.425 -5.407 1.00 0.00 66 PRO A C 14
ATOM 19673 O O . PRO A 1 66 ? 70.588 11.498 -6.218 1.00 0.00 66 PRO A O 14
ATOM 19684 N N . SER A 1 67 ? 69.545 12.331 -4.472 1.00 0.00 67 SER A N 14
ATOM 19685 C CA . SER A 1 67 ? 70.499 13.484 -4.391 1.00 0.00 67 SER A CA 14
ATOM 19686 C C . SER A 1 67 ? 71.576 13.234 -3.326 1.00 0.00 67 SER A C 14
ATOM 19687 O O . SER A 1 67 ? 72.503 14.009 -3.196 1.00 0.00 67 SER A O 14
ATOM 19695 N N . THR A 1 68 ? 71.469 12.171 -2.559 1.00 0.00 68 THR A N 14
ATOM 19696 C CA . THR A 1 68 ? 72.499 11.892 -1.498 1.00 0.00 68 THR A CA 14
ATOM 19697 C C . THR A 1 68 ? 73.037 10.451 -1.632 1.00 0.00 68 THR A C 14
ATOM 19698 O O . THR A 1 68 ? 72.352 9.511 -1.276 1.00 0.00 68 THR A O 14
ATOM 19709 N N . PRO A 1 69 ? 74.258 10.263 -2.102 1.00 0.00 69 PRO A N 14
ATOM 19710 C CA . PRO A 1 69 ? 74.868 8.911 -2.226 1.00 0.00 69 PRO A CA 14
ATOM 19711 C C . PRO A 1 69 ? 75.646 8.520 -0.954 1.00 0.00 69 PRO A C 14
ATOM 19712 O O . PRO A 1 69 ? 75.973 9.364 -0.142 1.00 0.00 69 PRO A O 14
ATOM 19723 N N . VAL A 1 70 ? 75.948 7.252 -0.780 1.00 0.00 70 VAL A N 14
ATOM 19724 C CA . VAL A 1 70 ? 76.714 6.800 0.434 1.00 0.00 70 VAL A CA 14
ATOM 19725 C C . VAL A 1 70 ? 78.014 6.130 -0.024 1.00 0.00 70 VAL A C 14
ATOM 19726 O O . VAL A 1 70 ? 78.006 5.284 -0.896 1.00 0.00 70 VAL A O 14
ATOM 19739 N N . ASN A 1 71 ? 79.137 6.518 0.535 1.00 0.00 71 ASN A N 14
ATOM 19740 C CA . ASN A 1 71 ? 80.447 5.924 0.105 1.00 0.00 71 ASN A CA 14
ATOM 19741 C C . ASN A 1 71 ? 80.937 4.859 1.101 1.00 0.00 71 ASN A C 14
ATOM 19742 O O . ASN A 1 71 ? 81.058 5.116 2.282 1.00 0.00 71 ASN A O 14
ATOM 19753 N N . THR A 1 72 ? 81.263 3.679 0.634 1.00 0.00 72 THR A N 14
ATOM 19754 C CA . THR A 1 72 ? 81.793 2.618 1.551 1.00 0.00 72 THR A CA 14
ATOM 19755 C C . THR A 1 72 ? 83.322 2.700 1.515 1.00 0.00 72 THR A C 14
ATOM 19756 O O . THR A 1 72 ? 84.018 1.823 1.986 1.00 0.00 72 THR A O 14
ATOM 19767 N N . ASN A 1 73 ? 83.84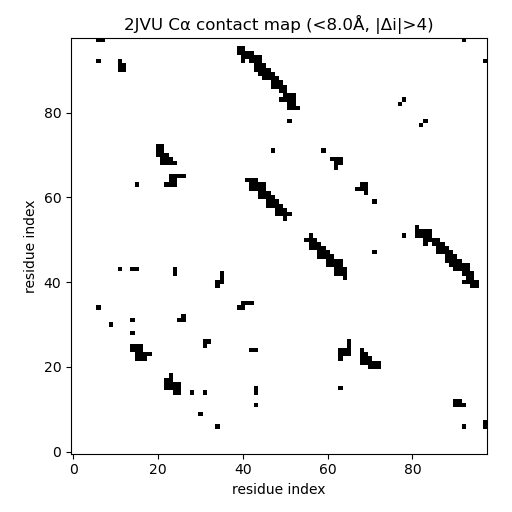3 3.745 0.931 1.00 0.00 73 ASN A N 14
ATOM 19768 C CA . ASN A 1 73 ? 85.320 3.894 0.828 1.00 0.00 73 ASN A CA 14
ATOM 19769 C C . ASN A 1 73 ? 85.897 4.364 2.161 1.00 0.00 73 ASN A C 14
ATOM 19770 O O . ASN A 1 73 ? 86.557 5.380 2.243 1.00 0.00 73 ASN A O 14
ATOM 19781 N N . GLN A 1 74 ? 85.670 3.619 3.202 1.00 0.00 74 GLN A N 14
ATOM 19782 C CA . GLN A 1 74 ? 86.225 4.013 4.529 1.00 0.00 74 GLN A CA 14
ATOM 19783 C C . GLN A 1 74 ? 87.752 4.048 4.413 1.00 0.00 74 GLN A C 14
ATOM 19784 O O . GLN A 1 74 ? 88.289 4.157 3.331 1.00 0.00 74 GLN A O 14
ATOM 19798 N N . ASP A 1 75 ? 88.463 3.953 5.504 1.00 0.00 75 ASP A N 14
ATOM 19799 C CA . ASP A 1 75 ? 89.950 3.979 5.409 1.00 0.00 75 ASP A CA 14
ATOM 19800 C C . ASP A 1 75 ? 90.413 2.754 4.617 1.00 0.00 75 ASP A C 14
ATOM 19801 O O . ASP A 1 75 ? 90.447 1.650 5.121 1.00 0.00 75 ASP A O 14
ATOM 19810 N N . ILE A 1 76 ? 90.753 2.944 3.372 1.00 0.00 76 ILE A N 14
ATOM 19811 C CA . ILE A 1 76 ? 91.198 1.798 2.528 1.00 0.00 76 ILE A CA 14
ATOM 19812 C C . ILE A 1 76 ? 92.659 1.458 2.819 1.00 0.00 76 ILE A C 14
ATOM 19813 O O . ILE A 1 76 ? 93.125 0.385 2.492 1.00 0.00 76 ILE A O 14
ATOM 19829 N N . ASN A 1 77 ? 93.395 2.353 3.419 1.00 0.00 77 ASN A N 14
ATOM 19830 C CA . ASN A 1 77 ? 94.822 2.041 3.702 1.00 0.00 77 ASN A CA 14
ATOM 19831 C C . ASN A 1 77 ? 94.877 0.808 4.603 1.00 0.00 77 ASN A C 14
ATOM 19832 O O . ASN A 1 77 ? 95.708 -0.056 4.434 1.00 0.00 77 ASN A O 14
ATOM 19843 N N . LYS A 1 78 ? 93.996 0.727 5.564 1.00 0.00 78 LYS A N 14
ATOM 19844 C CA . LYS A 1 78 ? 93.987 -0.451 6.484 1.00 0.00 78 LYS A CA 14
ATOM 19845 C C . LYS A 1 78 ? 93.701 -1.707 5.670 1.00 0.00 78 LYS A C 14
ATOM 19846 O O . LYS A 1 78 ? 94.347 -2.728 5.799 1.00 0.00 78 LYS A O 14
ATOM 19865 N N . THR A 1 79 ? 92.696 -1.616 4.852 1.00 0.00 79 THR A N 14
ATOM 19866 C CA . THR A 1 79 ? 92.268 -2.762 4.019 1.00 0.00 79 THR A CA 14
ATOM 19867 C C . THR A 1 79 ? 93.421 -3.191 3.103 1.00 0.00 79 THR A C 14
ATOM 19868 O O . THR A 1 79 ? 93.700 -4.356 2.946 1.00 0.00 79 THR A O 14
ATOM 19879 N N . ASN A 1 80 ? 94.107 -2.267 2.514 1.00 0.00 80 ASN A N 14
ATOM 19880 C CA . ASN A 1 80 ? 95.241 -2.656 1.642 1.00 0.00 80 ASN A CA 14
ATOM 19881 C C . ASN A 1 80 ? 96.296 -3.378 2.491 1.00 0.00 80 ASN A C 14
ATOM 19882 O O . ASN A 1 80 ? 96.928 -4.314 2.045 1.00 0.00 80 ASN A O 14
ATOM 19893 N N . LYS A 1 81 ? 96.495 -2.949 3.707 1.00 0.00 81 LYS A N 14
ATOM 19894 C CA . LYS A 1 81 ? 97.514 -3.609 4.571 1.00 0.00 81 LYS A CA 14
ATOM 19895 C C . LYS A 1 81 ? 97.041 -4.994 5.022 1.00 0.00 81 LYS A C 14
ATOM 19896 O O . LYS A 1 81 ? 97.813 -5.933 5.049 1.00 0.00 81 LYS A O 14
ATOM 19915 N N . VAL A 1 82 ? 95.800 -5.116 5.442 1.00 0.00 82 VAL A N 14
ATOM 19916 C CA . VAL A 1 82 ? 95.303 -6.433 5.968 1.00 0.00 82 VAL A CA 14
ATOM 19917 C C . VAL A 1 82 ? 94.235 -7.056 5.047 1.00 0.00 82 VAL A C 14
ATOM 19918 O O . VAL A 1 82 ? 94.108 -8.261 4.977 1.00 0.00 82 VAL A O 14
ATOM 19931 N N . GLY A 1 83 ? 93.487 -6.266 4.321 1.00 0.00 83 GLY A N 14
ATOM 19932 C CA . GLY A 1 83 ? 92.466 -6.841 3.395 1.00 0.00 83 GLY A CA 14
ATOM 19933 C C . GLY A 1 83 ? 91.124 -7.015 4.104 1.00 0.00 83 GLY A C 14
ATOM 19934 O O . GLY A 1 83 ? 91.026 -6.966 5.314 1.00 0.00 83 GLY A O 14
ATOM 19938 N N . VAL A 1 84 ? 90.090 -7.223 3.333 1.00 0.00 84 VAL A N 14
ATOM 19939 C CA . VAL A 1 84 ? 88.715 -7.414 3.902 1.00 0.00 84 VAL A CA 14
ATOM 19940 C C . VAL A 1 84 ? 88.290 -8.870 3.700 1.00 0.00 84 VAL A C 14
ATOM 19941 O O . VAL A 1 84 ? 88.289 -9.374 2.595 1.00 0.00 84 VAL A O 14
ATOM 19954 N N . GLN A 1 85 ? 87.933 -9.554 4.750 1.00 0.00 85 GLN A N 14
ATOM 19955 C CA . GLN A 1 85 ? 87.516 -10.976 4.598 1.00 0.00 85 GLN A CA 14
ATOM 19956 C C . GLN A 1 85 ? 86.056 -11.051 4.134 1.00 0.00 85 GLN A C 14
ATOM 19957 O O . GLN A 1 85 ? 85.770 -11.517 3.050 1.00 0.00 85 GLN A O 14
ATOM 19971 N N . LYS A 1 86 ? 85.127 -10.606 4.956 1.00 0.00 86 LYS A N 14
ATOM 19972 C CA . LYS A 1 86 ? 83.676 -10.667 4.572 1.00 0.00 86 LYS A CA 14
ATOM 19973 C C . LYS A 1 86 ? 83.092 -9.262 4.422 1.00 0.00 86 LYS A C 14
ATOM 19974 O O . LYS A 1 86 ? 83.356 -8.375 5.205 1.00 0.00 86 LYS A O 14
ATOM 19993 N N . TYR A 1 87 ? 82.266 -9.076 3.425 1.00 0.00 87 TYR A N 14
ATOM 19994 C CA . TYR A 1 87 ? 81.598 -7.758 3.197 1.00 0.00 87 TYR A CA 14
ATOM 19995 C C . TYR A 1 87 ? 80.085 -7.993 3.239 1.00 0.00 87 TYR A C 14
ATOM 19996 O O . TYR A 1 87 ? 79.579 -8.859 2.553 1.00 0.00 87 TYR A O 14
ATOM 20014 N N . ARG A 1 88 ? 79.352 -7.247 4.039 1.00 0.00 88 ARG A N 14
ATOM 20015 C CA . ARG A 1 88 ? 77.866 -7.458 4.116 1.00 0.00 88 ARG A CA 14
ATOM 20016 C C . ARG A 1 88 ? 77.123 -6.121 4.004 1.00 0.00 88 ARG A C 14
ATOM 20017 O O . ARG A 1 88 ? 77.435 -5.163 4.685 1.00 0.00 88 ARG A O 14
ATOM 20038 N N . ALA A 1 89 ? 76.129 -6.068 3.149 1.00 0.00 89 ALA A N 14
ATOM 20039 C CA . ALA A 1 89 ? 75.319 -4.817 2.967 1.00 0.00 89 ALA A CA 14
ATOM 20040 C C . ALA A 1 89 ? 73.844 -5.127 3.252 1.00 0.00 89 ALA A C 14
ATOM 20041 O O . ALA A 1 89 ? 73.298 -6.088 2.744 1.00 0.00 89 ALA A O 14
ATOM 20048 N N . LEU A 1 90 ? 73.197 -4.323 4.063 1.00 0.00 90 LEU A N 14
ATOM 20049 C CA . LEU A 1 90 ? 71.750 -4.559 4.396 1.00 0.00 90 LEU A CA 14
ATOM 20050 C C . LEU A 1 90 ? 70.895 -3.451 3.761 1.00 0.00 90 LEU A C 14
ATOM 20051 O O . LEU A 1 90 ? 71.197 -2.281 3.895 1.00 0.00 90 LEU A O 14
ATOM 20067 N N . THR A 1 91 ? 69.834 -3.811 3.067 1.00 0.00 91 THR A N 14
ATOM 20068 C CA . THR A 1 91 ? 68.957 -2.777 2.411 1.00 0.00 91 THR A CA 14
ATOM 20069 C C . THR A 1 91 ? 67.499 -2.933 2.869 1.00 0.00 91 THR A C 14
ATOM 20070 O O . THR A 1 91 ? 66.900 -3.982 2.738 1.00 0.00 91 THR A O 14
ATOM 20081 N N . GLU A 1 92 ? 66.934 -1.877 3.402 1.00 0.00 92 GLU A N 14
ATOM 20082 C CA . GLU A 1 92 ? 65.510 -1.915 3.875 1.00 0.00 92 GLU A CA 14
ATOM 20083 C C . GLU A 1 92 ? 64.768 -0.669 3.385 1.00 0.00 92 GLU A C 14
ATOM 20084 O O . GLU A 1 92 ? 65.332 0.396 3.294 1.00 0.00 92 GLU A O 14
ATOM 20096 N N . TRP A 1 93 ? 63.500 -0.780 3.092 1.00 0.00 93 TRP A N 14
ATOM 20097 C CA . TRP A 1 93 ? 62.740 0.420 2.641 1.00 0.00 93 TRP A CA 14
ATOM 20098 C C . TRP A 1 93 ? 62.596 1.378 3.823 1.00 0.00 93 TRP A C 14
ATOM 20099 O O . TRP A 1 93 ? 62.355 0.959 4.939 1.00 0.00 93 TRP A O 14
ATOM 20120 N N . VAL A 1 94 ? 62.736 2.662 3.588 1.00 0.00 94 VAL A N 14
ATOM 20121 C CA . VAL A 1 94 ? 62.602 3.659 4.700 1.00 0.00 94 VAL A CA 14
ATOM 20122 C C . VAL A 1 94 ? 61.302 4.433 4.513 1.00 0.00 94 VAL A C 14
ATOM 20123 O O . VAL A 1 94 ? 61.099 5.108 3.512 1.00 0.00 94 VAL A O 14
ATOM 20136 N N . GLY A 1 95 ? 60.434 4.337 5.484 1.00 0.00 95 GLY A N 14
ATOM 20137 C CA . GLY A 1 95 ? 59.126 5.046 5.427 1.00 0.00 95 GLY A CA 14
ATOM 20138 C C . GLY A 1 95 ? 58.192 4.417 6.462 1.00 0.00 95 GLY A C 14
ATOM 20139 O O . GLY A 1 95 ? 58.600 3.587 7.250 1.00 0.00 95 GLY A O 14
ATOM 20143 N N . SER A 1 96 ? 56.948 4.799 6.476 1.00 0.00 96 SER A N 14
ATOM 20144 C CA . SER A 1 96 ? 56.006 4.209 7.472 1.00 0.00 96 SER A CA 14
ATOM 20145 C C . SER A 1 96 ? 55.726 2.745 7.122 1.00 0.00 96 SER A C 14
ATOM 20146 O O . SER A 1 96 ? 55.702 2.363 5.969 1.00 0.00 96 SER A O 14
ATOM 20154 N N . ARG A 1 97 ? 55.513 1.919 8.115 1.00 0.00 97 ARG A N 14
ATOM 20155 C CA . ARG A 1 97 ? 55.234 0.477 7.851 1.00 0.00 97 ARG A CA 14
ATOM 20156 C C . ARG A 1 97 ? 53.724 0.250 7.753 1.00 0.00 97 ARG A C 14
ATOM 20157 O O . ARG A 1 97 ? 53.271 -0.811 7.373 1.00 0.00 97 ARG A O 14
ATOM 20178 N N . SER A 1 98 ? 52.943 1.233 8.099 1.00 0.00 98 SER A N 14
ATOM 20179 C CA . SER A 1 98 ? 51.464 1.066 8.033 1.00 0.00 98 SER A CA 14
ATOM 20180 C C . SER A 1 98 ? 51.048 -0.138 8.885 1.00 0.00 98 SER A C 14
ATOM 20181 O O . SER A 1 98 ? 51.395 -0.157 10.055 1.00 0.00 98 SER A O 14
ATOM 20189 N N . GLY A 1 1 ? 42.236 3.104 -6.813 1.00 0.00 1 GLY A N 15
ATOM 20190 C CA . GLY A 1 1 ? 42.854 1.841 -7.410 1.00 0.00 1 GLY A CA 15
ATOM 20191 C C . GLY A 1 1 ? 44.095 1.944 -8.228 1.00 0.00 1 GLY A C 15
ATOM 20192 O O . GLY A 1 1 ? 44.538 3.023 -8.573 1.00 0.00 1 GLY A O 15
ATOM 20198 N N . GLY A 1 2 ? 44.688 0.832 -8.557 1.00 0.00 2 GLY A N 15
ATOM 20199 C CA . GLY A 1 2 ? 45.931 0.864 -9.371 1.00 0.00 2 GLY A CA 15
ATOM 20200 C C . GLY A 1 2 ? 46.320 -0.558 -9.756 1.00 0.00 2 GLY A C 15
ATOM 20201 O O . GLY A 1 2 ? 45.486 -1.437 -9.858 1.00 0.00 2 GLY A O 15
ATOM 20205 N N . SER A 1 3 ? 47.582 -0.796 -9.962 1.00 0.00 3 SER A N 15
ATOM 20206 C CA . SER A 1 3 ? 48.031 -2.163 -10.331 1.00 0.00 3 SER A CA 15
ATOM 20207 C C . SER A 1 3 ? 48.137 -3.003 -9.058 1.00 0.00 3 SER A C 15
ATOM 20208 O O . SER A 1 3 ? 48.478 -4.170 -9.091 1.00 0.00 3 SER A O 15
ATOM 20216 N N . GLY A 1 4 ? 47.843 -2.412 -7.929 1.00 0.00 4 GLY A N 15
ATOM 20217 C CA . GLY A 1 4 ? 47.922 -3.168 -6.648 1.00 0.00 4 GLY A CA 15
ATOM 20218 C C . GLY A 1 4 ? 49.383 -3.329 -6.254 1.00 0.00 4 GLY A C 15
ATOM 20219 O O . GLY A 1 4 ? 49.744 -4.229 -5.522 1.00 0.00 4 GLY A O 15
ATOM 20223 N N . TRP A 1 5 ? 50.235 -2.470 -6.739 1.00 0.00 5 TRP A N 15
ATOM 20224 C CA . TRP A 1 5 ? 51.669 -2.593 -6.389 1.00 0.00 5 TRP A CA 15
ATOM 20225 C C . TRP A 1 5 ? 51.853 -2.435 -4.890 1.00 0.00 5 TRP A C 15
ATOM 20226 O O . TRP A 1 5 ? 51.338 -1.526 -4.268 1.00 0.00 5 TRP A O 15
ATOM 20247 N N . ASN A 1 6 ? 52.643 -3.305 -4.328 1.00 0.00 6 ASN A N 15
ATOM 20248 C CA . ASN A 1 6 ? 52.958 -3.233 -2.883 1.00 0.00 6 ASN A CA 15
ATOM 20249 C C . ASN A 1 6 ? 54.475 -3.335 -2.741 1.00 0.00 6 ASN A C 15
ATOM 20250 O O . ASN A 1 6 ? 55.101 -4.208 -3.311 1.00 0.00 6 ASN A O 15
ATOM 20261 N N . ALA A 1 7 ? 55.075 -2.448 -2.003 1.00 0.00 7 ALA A N 15
ATOM 20262 C CA . ALA A 1 7 ? 56.555 -2.495 -1.844 1.00 0.00 7 ALA A CA 15
ATOM 20263 C C . ALA A 1 7 ? 56.964 -3.848 -1.265 1.00 0.00 7 ALA A C 15
ATOM 20264 O O . ALA A 1 7 ? 58.131 -4.140 -1.097 1.00 0.00 7 ALA A O 15
ATOM 20271 N N . ASP A 1 8 ? 56.010 -4.668 -0.942 1.00 0.00 8 ASP A N 15
ATOM 20272 C CA . ASP A 1 8 ? 56.335 -5.999 -0.354 1.00 0.00 8 ASP A CA 15
ATOM 20273 C C . ASP A 1 8 ? 56.924 -6.928 -1.421 1.00 0.00 8 ASP A C 15
ATOM 20274 O O . ASP A 1 8 ? 57.802 -7.720 -1.147 1.00 0.00 8 ASP A O 15
ATOM 20283 N N . ASN A 1 9 ? 56.441 -6.854 -2.632 1.00 0.00 9 ASN A N 15
ATOM 20284 C CA . ASN A 1 9 ? 56.973 -7.748 -3.703 1.00 0.00 9 ASN A CA 15
ATOM 20285 C C . ASN A 1 9 ? 58.268 -7.163 -4.270 1.00 0.00 9 ASN A C 15
ATOM 20286 O O . ASN A 1 9 ? 58.882 -7.735 -5.149 1.00 0.00 9 ASN A O 15
ATOM 20297 N N . VAL A 1 10 ? 58.687 -6.026 -3.780 1.00 0.00 10 VAL A N 15
ATOM 20298 C CA . VAL A 1 10 ? 59.942 -5.397 -4.293 1.00 0.00 10 VAL A CA 15
ATOM 20299 C C . VAL A 1 10 ? 61.082 -5.687 -3.322 1.00 0.00 10 VAL A C 15
ATOM 20300 O O . VAL A 1 10 ? 60.909 -5.660 -2.121 1.00 0.00 10 VAL A O 15
ATOM 20313 N N . ASP A 1 11 ? 62.250 -5.966 -3.836 1.00 0.00 11 ASP A N 15
ATOM 20314 C CA . ASP A 1 11 ? 63.419 -6.258 -2.956 1.00 0.00 11 ASP A CA 15
ATOM 20315 C C . ASP A 1 11 ? 64.316 -5.003 -2.901 1.00 0.00 11 ASP A C 15
ATOM 20316 O O . ASP A 1 11 ? 64.989 -4.693 -3.864 1.00 0.00 11 ASP A O 15
ATOM 20325 N N . PRO A 1 12 ? 64.327 -4.269 -1.800 1.00 0.00 12 PRO A N 15
ATOM 20326 C CA . PRO A 1 12 ? 65.160 -3.032 -1.684 1.00 0.00 12 PRO A CA 15
ATOM 20327 C C . PRO A 1 12 ? 66.612 -3.271 -2.123 1.00 0.00 12 PRO A C 15
ATOM 20328 O O . PRO A 1 12 ? 67.368 -2.345 -2.346 1.00 0.00 12 PRO A O 15
ATOM 20339 N N . SER A 1 13 ? 66.998 -4.508 -2.246 1.00 0.00 13 SER A N 15
ATOM 20340 C CA . SER A 1 13 ? 68.389 -4.830 -2.669 1.00 0.00 13 SER A CA 15
ATOM 20341 C C . SER A 1 13 ? 68.642 -4.308 -4.092 1.00 0.00 13 SER A C 15
ATOM 20342 O O . SER A 1 13 ? 69.718 -3.837 -4.409 1.00 0.00 13 SER A O 15
ATOM 20350 N N . GLN A 1 14 ? 67.664 -4.411 -4.955 1.00 0.00 14 GLN A N 15
ATOM 20351 C CA . GLN A 1 14 ? 67.840 -3.946 -6.369 1.00 0.00 14 GLN A CA 15
ATOM 20352 C C . GLN A 1 14 ? 67.550 -2.441 -6.477 1.00 0.00 14 GLN A C 15
ATOM 20353 O O . GLN A 1 14 ? 67.844 -1.815 -7.474 1.00 0.00 14 GLN A O 15
ATOM 20367 N N . CYS A 1 15 ? 66.973 -1.850 -5.466 1.00 0.00 15 CYS A N 15
ATOM 20368 C CA . CYS A 1 15 ? 66.667 -0.390 -5.541 1.00 0.00 15 CYS A CA 15
ATOM 20369 C C . CYS A 1 15 ? 67.965 0.414 -5.520 1.00 0.00 15 CYS A C 15
ATOM 20370 O O . CYS A 1 15 ? 68.072 1.453 -6.141 1.00 0.00 15 CYS A O 15
ATOM 20377 N N . ILE A 1 16 ? 68.944 -0.059 -4.799 1.00 0.00 16 ILE A N 15
ATOM 20378 C CA . ILE A 1 16 ? 70.252 0.659 -4.704 1.00 0.00 16 ILE A CA 15
ATOM 20379 C C . ILE A 1 16 ? 71.356 -0.259 -5.230 1.00 0.00 16 ILE A C 15
ATOM 20380 O O . ILE A 1 16 ? 71.298 -1.461 -5.068 1.00 0.00 16 ILE A O 15
ATOM 20396 N N . LYS A 1 17 ? 72.358 0.293 -5.871 1.00 0.00 17 LYS A N 15
ATOM 20397 C CA . LYS A 1 17 ? 73.472 -0.545 -6.422 1.00 0.00 17 LYS A CA 15
ATOM 20398 C C . LYS A 1 17 ? 74.806 0.070 -6.009 1.00 0.00 17 LYS A C 15
ATOM 20399 O O . LYS A 1 17 ? 74.906 1.260 -5.784 1.00 0.00 17 LYS A O 15
ATOM 20418 N N . GLN A 1 18 ? 75.834 -0.728 -5.895 1.00 0.00 18 GLN A N 15
ATOM 20419 C CA . GLN A 1 18 ? 77.165 -0.187 -5.485 1.00 0.00 18 GLN A CA 15
ATOM 20420 C C . GLN A 1 18 ? 78.037 0.033 -6.719 1.00 0.00 18 GLN A C 15
ATOM 20421 O O . GLN A 1 18 ? 78.173 -0.838 -7.556 1.00 0.00 18 GLN A O 15
ATOM 20435 N N . SER A 1 19 ? 78.648 1.188 -6.821 1.00 0.00 19 SER A N 15
ATOM 20436 C CA . SER A 1 19 ? 79.550 1.483 -7.978 1.00 0.00 19 SER A CA 15
ATOM 20437 C C . SER A 1 19 ? 80.951 1.718 -7.422 1.00 0.00 19 SER A C 15
ATOM 20438 O O . SER A 1 19 ? 81.162 2.602 -6.612 1.00 0.00 19 SER A O 15
ATOM 20446 N N . GLY A 1 20 ? 81.913 0.935 -7.822 1.00 0.00 20 GLY A N 15
ATOM 20447 C CA . GLY A 1 20 ? 83.285 1.132 -7.274 1.00 0.00 20 GLY A CA 15
ATOM 20448 C C . GLY A 1 20 ? 83.195 1.160 -5.747 1.00 0.00 20 GLY A C 15
ATOM 20449 O O . GLY A 1 20 ? 82.766 0.211 -5.123 1.00 0.00 20 GLY A O 15
ATOM 20453 N N . VAL A 1 21 ? 83.584 2.254 -5.142 1.00 0.00 21 VAL A N 15
ATOM 20454 C CA . VAL A 1 21 ? 83.517 2.376 -3.651 1.00 0.00 21 VAL A CA 15
ATOM 20455 C C . VAL A 1 21 ? 82.433 3.390 -3.290 1.00 0.00 21 VAL A C 15
ATOM 20456 O O . VAL A 1 21 ? 82.507 4.053 -2.278 1.00 0.00 21 VAL A O 15
ATOM 20469 N N . GLN A 1 22 ? 81.442 3.536 -4.135 1.00 0.00 22 GLN A N 15
ATOM 20470 C CA . GLN A 1 22 ? 80.355 4.531 -3.878 1.00 0.00 22 GLN A CA 15
ATOM 20471 C C . GLN A 1 22 ? 78.981 3.862 -4.010 1.00 0.00 22 GLN A C 15
ATOM 20472 O O . GLN A 1 22 ? 78.824 2.871 -4.696 1.00 0.00 22 GLN A O 15
ATOM 20486 N N . TYR A 1 23 ? 77.985 4.417 -3.366 1.00 0.00 23 TYR A N 15
ATOM 20487 C CA . TYR A 1 23 ? 76.597 3.858 -3.443 1.00 0.00 23 TYR A CA 15
ATOM 20488 C C . TYR A 1 23 ? 75.684 4.921 -4.061 1.00 0.00 23 TYR A C 15
ATOM 20489 O O . TYR A 1 23 ? 75.781 6.092 -3.746 1.00 0.00 23 TYR A O 15
ATOM 20507 N N . THR A 1 24 ? 74.797 4.526 -4.935 1.00 0.00 24 THR A N 15
ATOM 20508 C CA . THR A 1 24 ? 73.874 5.513 -5.576 1.00 0.00 24 THR A CA 15
ATOM 20509 C C . THR A 1 24 ? 72.475 4.916 -5.659 1.00 0.00 24 THR A C 15
ATOM 20510 O O . THR A 1 24 ? 72.303 3.716 -5.714 1.00 0.00 24 THR A O 15
ATOM 20521 N N . TYR A 1 25 ? 71.475 5.743 -5.671 1.00 0.00 25 TYR A N 15
ATOM 20522 C CA . TYR A 1 25 ? 70.084 5.231 -5.755 1.00 0.00 25 TYR A CA 15
ATOM 20523 C C . TYR A 1 25 ? 69.776 4.902 -7.219 1.00 0.00 25 TYR A C 15
ATOM 20524 O O . TYR A 1 25 ? 69.936 5.724 -8.100 1.00 0.00 25 TYR A O 15
ATOM 20542 N N . ASN A 1 26 ? 69.356 3.692 -7.488 1.00 0.00 26 ASN A N 15
ATOM 20543 C CA . ASN A 1 26 ? 69.060 3.284 -8.896 1.00 0.00 26 ASN A CA 15
ATOM 20544 C C . ASN A 1 26 ? 67.623 3.650 -9.274 1.00 0.00 26 ASN A C 15
ATOM 20545 O O . ASN A 1 26 ? 66.717 2.855 -9.130 1.00 0.00 26 ASN A O 15
ATOM 20556 N N . SER A 1 27 ? 67.403 4.835 -9.775 1.00 0.00 27 SER A N 15
ATOM 20557 C CA . SER A 1 27 ? 66.021 5.219 -10.177 1.00 0.00 27 SER A CA 15
ATOM 20558 C C . SER A 1 27 ? 65.720 4.601 -11.546 1.00 0.00 27 SER A C 15
ATOM 20559 O O . SER A 1 27 ? 64.605 4.636 -12.025 1.00 0.00 27 SER A O 15
ATOM 20567 N N . GLY A 1 28 ? 66.715 4.037 -12.183 1.00 0.00 28 GLY A N 15
ATOM 20568 C CA . GLY A 1 28 ? 66.496 3.420 -13.524 1.00 0.00 28 GLY A CA 15
ATOM 20569 C C . GLY A 1 28 ? 65.346 2.416 -13.451 1.00 0.00 28 GLY A C 15
ATOM 20570 O O . GLY A 1 28 ? 64.887 1.921 -14.459 1.00 0.00 28 GLY A O 15
ATOM 20574 N N . VAL A 1 29 ? 64.862 2.130 -12.267 1.00 0.00 29 VAL A N 15
ATOM 20575 C CA . VAL A 1 29 ? 63.717 1.176 -12.115 1.00 0.00 29 VAL A CA 15
ATOM 20576 C C . VAL A 1 29 ? 62.474 1.992 -11.743 1.00 0.00 29 VAL A C 15
ATOM 20577 O O . VAL A 1 29 ? 62.467 2.731 -10.780 1.00 0.00 29 VAL A O 15
ATOM 20590 N N . SER A 1 30 ? 61.444 1.885 -12.528 1.00 0.00 30 SER A N 15
ATOM 20591 C CA . SER A 1 30 ? 60.205 2.671 -12.270 1.00 0.00 30 SER A CA 15
ATOM 20592 C C . SER A 1 30 ? 59.553 2.277 -10.939 1.00 0.00 30 SER A C 15
ATOM 20593 O O . SER A 1 30 ? 59.002 3.110 -10.248 1.00 0.00 30 SER A O 15
ATOM 20601 N N . VAL A 1 31 ? 59.576 1.021 -10.583 1.00 0.00 31 VAL A N 15
ATOM 20602 C CA . VAL A 1 31 ? 58.912 0.602 -9.310 1.00 0.00 31 VAL A CA 15
ATOM 20603 C C . VAL A 1 31 ? 59.500 1.370 -8.114 1.00 0.00 31 VAL A C 15
ATOM 20604 O O . VAL A 1 31 ? 58.791 1.714 -7.188 1.00 0.00 31 VAL A O 15
ATOM 20617 N N . CYS A 1 32 ? 60.779 1.634 -8.111 1.00 0.00 32 CYS A N 15
ATOM 20618 C CA . CYS A 1 32 ? 61.385 2.367 -6.955 1.00 0.00 32 CYS A CA 15
ATOM 20619 C C . CYS A 1 32 ? 60.764 3.766 -6.821 1.00 0.00 32 CYS A C 15
ATOM 20620 O O . CYS A 1 32 ? 60.475 4.223 -5.732 1.00 0.00 32 CYS A O 15
ATOM 20627 N N . MET A 1 33 ? 60.563 4.452 -7.911 1.00 0.00 33 MET A N 15
ATOM 20628 C CA . MET A 1 33 ? 59.972 5.817 -7.832 1.00 0.00 33 MET A CA 15
ATOM 20629 C C . MET A 1 33 ? 58.474 5.741 -7.515 1.00 0.00 33 MET A C 15
ATOM 20630 O O . MET A 1 33 ? 57.891 6.703 -7.056 1.00 0.00 33 MET A O 15
ATOM 20644 N N . GLN A 1 34 ? 57.836 4.626 -7.757 1.00 0.00 34 GLN A N 15
ATOM 20645 C CA . GLN A 1 34 ? 56.373 4.548 -7.459 1.00 0.00 34 GLN A CA 15
ATOM 20646 C C . GLN A 1 34 ? 56.127 4.801 -5.968 1.00 0.00 34 GLN A C 15
ATOM 20647 O O . GLN A 1 34 ? 55.199 5.495 -5.598 1.00 0.00 34 GLN A O 15
ATOM 20661 N N . GLY A 1 35 ? 56.935 4.253 -5.103 1.00 0.00 35 GLY A N 15
ATOM 20662 C CA . GLY A 1 35 ? 56.709 4.487 -3.648 1.00 0.00 35 GLY A CA 15
ATOM 20663 C C . GLY A 1 35 ? 57.215 5.873 -3.261 1.00 0.00 35 GLY A C 15
ATOM 20664 O O . GLY A 1 35 ? 56.554 6.620 -2.568 1.00 0.00 35 GLY A O 15
ATOM 20668 N N . LEU A 1 36 ? 58.394 6.209 -3.687 1.00 0.00 36 LEU A N 15
ATOM 20669 C CA . LEU A 1 36 ? 58.975 7.529 -3.334 1.00 0.00 36 LEU A CA 15
ATOM 20670 C C . LEU A 1 36 ? 58.124 8.674 -3.913 1.00 0.00 36 LEU A C 15
ATOM 20671 O O . LEU A 1 36 ? 57.870 9.662 -3.251 1.00 0.00 36 LEU A O 15
ATOM 20687 N N . ASN A 1 37 ? 57.693 8.558 -5.137 1.00 0.00 37 ASN A N 15
ATOM 20688 C CA . ASN A 1 37 ? 56.872 9.644 -5.755 1.00 0.00 37 ASN A CA 15
ATOM 20689 C C . ASN A 1 37 ? 55.563 9.830 -4.977 1.00 0.00 37 ASN A C 15
ATOM 20690 O O . ASN A 1 37 ? 55.095 10.936 -4.786 1.00 0.00 37 ASN A O 15
ATOM 20701 N N . GLU A 1 38 ? 54.959 8.757 -4.548 1.00 0.00 38 GLU A N 15
ATOM 20702 C CA . GLU A 1 38 ? 53.669 8.868 -3.807 1.00 0.00 38 GLU A CA 15
ATOM 20703 C C . GLU A 1 38 ? 53.914 9.367 -2.376 1.00 0.00 38 GLU A C 15
ATOM 20704 O O . GLU A 1 38 ? 52.988 9.675 -1.652 1.00 0.00 38 GLU A O 15
ATOM 20716 N N . GLY A 1 39 ? 55.148 9.460 -1.963 1.00 0.00 39 GLY A N 15
ATOM 20717 C CA . GLY A 1 39 ? 55.435 9.950 -0.583 1.00 0.00 39 GLY A CA 15
ATOM 20718 C C . GLY A 1 39 ? 55.072 8.868 0.437 1.00 0.00 39 GLY A C 15
ATOM 20719 O O . GLY A 1 39 ? 54.824 9.149 1.595 1.00 0.00 39 GLY A O 15
ATOM 20723 N N . LYS A 1 40 ? 55.077 7.628 0.022 1.00 0.00 40 LYS A N 15
ATOM 20724 C CA . LYS A 1 40 ? 54.776 6.508 0.960 1.00 0.00 40 LYS A CA 15
ATOM 20725 C C . LYS A 1 40 ? 56.117 5.955 1.405 1.00 0.00 40 LYS A C 15
ATOM 20726 O O . LYS A 1 40 ? 56.215 5.103 2.265 1.00 0.00 40 LYS A O 15
ATOM 20745 N N . VAL A 1 41 ? 57.151 6.460 0.794 1.00 0.00 41 VAL A N 15
ATOM 20746 C CA . VAL A 1 41 ? 58.535 6.026 1.108 1.00 0.00 41 VAL A CA 15
ATOM 20747 C C . VAL A 1 41 ? 59.424 7.265 1.211 1.00 0.00 41 VAL A C 15
ATOM 20748 O O . VAL A 1 41 ? 59.102 8.318 0.703 1.00 0.00 41 VAL A O 15
ATOM 20761 N N . ARG A 1 42 ? 60.545 7.132 1.859 1.00 0.00 42 ARG A N 15
ATOM 20762 C CA . ARG A 1 42 ? 61.498 8.280 2.012 1.00 0.00 42 ARG A CA 15
ATOM 20763 C C . ARG A 1 42 ? 62.819 7.905 1.345 1.00 0.00 42 ARG A C 15
ATOM 20764 O O . ARG A 1 42 ? 63.702 8.717 1.191 1.00 0.00 42 ARG A O 15
ATOM 20785 N N . GLY A 1 43 ? 62.950 6.667 0.941 1.00 0.00 43 GLY A N 15
ATOM 20786 C CA . GLY A 1 43 ? 64.218 6.211 0.277 1.00 0.00 43 GLY A CA 15
ATOM 20787 C C . GLY A 1 43 ? 64.582 4.827 0.812 1.00 0.00 43 GLY A C 15
ATOM 20788 O O . GLY A 1 43 ? 63.747 4.139 1.362 1.00 0.00 43 GLY A O 15
ATOM 20792 N N . VAL A 1 44 ? 65.817 4.401 0.658 1.00 0.00 44 VAL A N 15
ATOM 20793 C CA . VAL A 1 44 ? 66.228 3.048 1.165 1.00 0.00 44 VAL A CA 15
ATOM 20794 C C . VAL A 1 44 ? 67.358 3.205 2.181 1.00 0.00 44 VAL A C 15
ATOM 20795 O O . VAL A 1 44 ? 68.369 3.822 1.909 1.00 0.00 44 VAL A O 15
ATOM 20808 N N . SER A 1 45 ? 67.205 2.638 3.349 1.00 0.00 45 SER A N 15
ATOM 20809 C CA . SER A 1 45 ? 68.280 2.743 4.376 1.00 0.00 45 SER A CA 15
ATOM 20810 C C . SER A 1 45 ? 69.296 1.632 4.124 1.00 0.00 45 SER A C 15
ATOM 20811 O O . SER A 1 45 ? 68.932 0.512 3.828 1.00 0.00 45 SER A O 15
ATOM 20819 N N . VAL A 1 46 ? 70.570 1.930 4.234 1.00 0.00 46 VAL A N 15
ATOM 20820 C CA . VAL A 1 46 ? 71.611 0.881 3.997 1.00 0.00 46 VAL A CA 15
ATOM 20821 C C . VAL A 1 46 ? 72.637 0.899 5.118 1.00 0.00 46 VAL A C 15
ATOM 20822 O O . VAL A 1 46 ? 73.140 1.935 5.507 1.00 0.00 46 VAL A O 15
ATOM 20835 N N . SER A 1 47 ? 72.968 -0.260 5.612 1.00 0.00 47 SER A N 15
ATOM 20836 C CA . SER A 1 47 ? 73.985 -0.381 6.690 1.00 0.00 47 SER A CA 15
ATOM 20837 C C . SER A 1 47 ? 75.040 -1.356 6.195 1.00 0.00 47 SER A C 15
ATOM 20838 O O . SER A 1 47 ? 74.747 -2.260 5.443 1.00 0.00 47 SER A O 15
ATOM 20846 N N . GLY A 1 48 ? 76.268 -1.182 6.580 1.00 0.00 48 GLY A N 15
ATOM 20847 C CA . GLY A 1 48 ? 77.323 -2.119 6.084 1.00 0.00 48 GLY A CA 15
ATOM 20848 C C . GLY A 1 48 ? 78.465 -2.235 7.093 1.00 0.00 48 GLY A C 15
ATOM 20849 O O . GLY A 1 48 ? 78.863 -1.267 7.708 1.00 0.00 48 GLY A O 15
ATOM 20853 N N . VAL A 1 49 ? 79.005 -3.421 7.240 1.00 0.00 49 VAL A N 15
ATOM 20854 C CA . VAL A 1 49 ? 80.149 -3.643 8.179 1.00 0.00 49 VAL A CA 15
ATOM 20855 C C . VAL A 1 49 ? 81.301 -4.283 7.404 1.00 0.00 49 VAL A C 15
ATOM 20856 O O . VAL A 1 49 ? 81.120 -5.248 6.688 1.00 0.00 49 VAL A O 15
ATOM 20869 N N . PHE A 1 50 ? 82.482 -3.739 7.529 1.00 0.00 50 PHE A N 15
ATOM 20870 C CA . PHE A 1 50 ? 83.664 -4.289 6.795 1.00 0.00 50 PHE A CA 15
ATOM 20871 C C . PHE A 1 50 ? 84.546 -5.066 7.783 1.00 0.00 50 PHE A C 15
ATOM 20872 O O . PHE A 1 50 ? 84.989 -4.533 8.780 1.00 0.00 50 PHE A O 15
ATOM 20889 N N . TYR A 1 51 ? 84.784 -6.328 7.524 1.00 0.00 51 TYR A N 15
ATOM 20890 C CA . TYR A 1 51 ? 85.612 -7.151 8.462 1.00 0.00 51 TYR A CA 15
ATOM 20891 C C . TYR A 1 51 ? 87.082 -7.122 8.044 1.00 0.00 51 TYR A C 15
ATOM 20892 O O . TYR A 1 51 ? 87.425 -7.434 6.926 1.00 0.00 51 TYR A O 15
ATOM 20910 N N . TYR A 1 52 ? 87.958 -6.755 8.953 1.00 0.00 52 TYR A N 15
ATOM 20911 C CA . TYR A 1 52 ? 89.419 -6.703 8.633 1.00 0.00 52 TYR A CA 15
ATOM 20912 C C . TYR A 1 52 ? 90.154 -7.836 9.359 1.00 0.00 52 TYR A C 15
ATOM 20913 O O . TYR A 1 52 ? 89.937 -8.080 10.532 1.00 0.00 52 TYR A O 15
ATOM 20931 N N . ASN A 1 53 ? 91.035 -8.514 8.673 1.00 0.00 53 ASN A N 15
ATOM 20932 C CA . ASN A 1 53 ? 91.804 -9.615 9.316 1.00 0.00 53 ASN A CA 15
ATOM 20933 C C . ASN A 1 53 ? 92.608 -9.021 10.467 1.00 0.00 53 ASN A C 15
ATOM 20934 O O . ASN A 1 53 ? 93.124 -9.722 11.316 1.00 0.00 53 ASN A O 15
ATOM 20945 N N . ASP A 1 54 ? 92.713 -7.718 10.504 1.00 0.00 54 ASP A N 15
ATOM 20946 C CA . ASP A 1 54 ? 93.474 -7.063 11.597 1.00 0.00 54 ASP A CA 15
ATOM 20947 C C . ASP A 1 54 ? 92.704 -7.250 12.907 1.00 0.00 54 ASP A C 15
ATOM 20948 O O . ASP A 1 54 ? 93.123 -6.809 13.958 1.00 0.00 54 ASP A O 15
ATOM 20957 N N . GLY A 1 55 ? 91.583 -7.926 12.846 1.00 0.00 55 GLY A N 15
ATOM 20958 C CA . GLY A 1 55 ? 90.776 -8.176 14.077 1.00 0.00 55 GLY A CA 15
ATOM 20959 C C . GLY A 1 55 ? 89.887 -6.967 14.394 1.00 0.00 55 GLY A C 15
ATOM 20960 O O . GLY A 1 55 ? 89.378 -6.847 15.491 1.00 0.00 55 GLY A O 15
ATOM 20964 N N . THR A 1 56 ? 89.704 -6.067 13.452 1.00 0.00 56 THR A N 15
ATOM 20965 C CA . THR A 1 56 ? 88.852 -4.848 13.711 1.00 0.00 56 THR A CA 15
ATOM 20966 C C . THR A 1 56 ? 87.655 -4.800 12.762 1.00 0.00 56 THR A C 15
ATOM 20967 O O . THR A 1 56 ? 87.696 -5.304 11.664 1.00 0.00 56 THR A O 15
ATOM 20978 N N . THR A 1 57 ? 86.588 -4.170 13.197 1.00 0.00 57 THR A N 15
ATOM 20979 C CA . THR A 1 57 ? 85.361 -4.047 12.345 1.00 0.00 57 THR A CA 15
ATOM 20980 C C . THR A 1 57 ? 84.881 -2.594 12.347 1.00 0.00 57 THR A C 15
ATOM 20981 O O . THR A 1 57 ? 84.905 -1.920 13.358 1.00 0.00 57 THR A O 15
ATOM 20992 N N . SER A 1 58 ? 84.421 -2.127 11.218 1.00 0.00 58 SER A N 15
ATOM 20993 C CA . SER A 1 58 ? 83.892 -0.732 11.106 1.00 0.00 58 SER A CA 15
ATOM 20994 C C . SER A 1 58 ? 82.423 -0.841 10.715 1.00 0.00 58 SER A C 15
ATOM 20995 O O . SER A 1 58 ? 82.065 -1.694 9.934 1.00 0.00 58 SER A O 15
ATOM 21003 N N . ASN A 1 59 ? 81.565 -0.003 11.243 1.00 0.00 59 ASN A N 15
ATOM 21004 C CA . ASN A 1 59 ? 80.111 -0.087 10.881 1.00 0.00 59 ASN A CA 15
ATOM 21005 C C . ASN A 1 59 ? 79.595 1.306 10.541 1.00 0.00 59 ASN A C 15
ATOM 21006 O O . ASN A 1 59 ? 79.568 2.185 11.379 1.00 0.00 59 ASN A O 15
ATOM 21017 N N . PHE A 1 60 ? 79.174 1.509 9.314 1.00 0.00 60 PHE A N 15
ATOM 21018 C CA . PHE A 1 60 ? 78.643 2.844 8.896 1.00 0.00 60 PHE A CA 15
ATOM 21019 C C . PHE A 1 60 ? 77.169 2.688 8.515 1.00 0.00 60 PHE A C 15
ATOM 21020 O O . PHE A 1 60 ? 76.829 1.922 7.636 1.00 0.00 60 PHE A O 15
ATOM 21037 N N . LYS A 1 61 ? 76.298 3.421 9.153 1.00 0.00 61 LYS A N 15
ATOM 21038 C CA . LYS A 1 61 ? 74.850 3.351 8.827 1.00 0.00 61 LYS A CA 15
ATOM 21039 C C . LYS A 1 61 ? 74.435 4.716 8.285 1.00 0.00 61 LYS A C 15
ATOM 21040 O O . LYS A 1 61 ? 74.917 5.738 8.729 1.00 0.00 61 LYS A O 15
ATOM 21059 N N . GLY A 1 62 ? 73.561 4.744 7.337 1.00 0.00 62 GLY A N 15
ATOM 21060 C CA . GLY A 1 62 ? 73.123 6.052 6.764 1.00 0.00 62 GLY A CA 15
ATOM 21061 C C . GLY A 1 62 ? 71.904 5.844 5.865 1.00 0.00 62 GLY A C 15
ATOM 21062 O O . GLY A 1 62 ? 71.443 4.734 5.682 1.00 0.00 62 GLY A O 15
ATOM 21066 N N . VAL A 1 63 ? 71.370 6.909 5.309 1.00 0.00 63 VAL A N 15
ATOM 21067 C CA . VAL A 1 63 ? 70.164 6.789 4.423 1.00 0.00 63 VAL A CA 15
ATOM 21068 C C . VAL A 1 63 ? 70.515 7.235 3.000 1.00 0.00 63 VAL A C 15
ATOM 21069 O O . VAL A 1 63 ? 71.063 8.298 2.790 1.00 0.00 63 VAL A O 15
ATOM 21082 N N . VAL A 1 64 ? 70.206 6.426 2.017 1.00 0.00 64 VAL A N 15
ATOM 21083 C CA . VAL A 1 64 ? 70.523 6.795 0.602 1.00 0.00 64 VAL A CA 15
ATOM 21084 C C . VAL A 1 64 ? 69.301 7.431 -0.056 1.00 0.00 64 VAL A C 15
ATOM 21085 O O . VAL A 1 64 ? 68.304 6.776 -0.309 1.00 0.00 64 VAL A O 15
ATOM 21098 N N . THR A 1 65 ? 69.386 8.699 -0.352 1.00 0.00 65 THR A N 15
ATOM 21099 C CA . THR A 1 65 ? 68.260 9.413 -1.024 1.00 0.00 65 THR A CA 15
ATOM 21100 C C . THR A 1 65 ? 68.859 10.298 -2.120 1.00 0.00 65 THR A C 15
ATOM 21101 O O . THR A 1 65 ? 69.983 10.741 -1.998 1.00 0.00 65 THR A O 15
ATOM 21112 N N . PRO A 1 66 ? 68.130 10.569 -3.175 1.00 0.00 66 PRO A N 15
ATOM 21113 C CA . PRO A 1 66 ? 68.635 11.437 -4.272 1.00 0.00 66 PRO A CA 15
ATOM 21114 C C . PRO A 1 66 ? 69.409 12.655 -3.741 1.00 0.00 66 PRO A C 15
ATOM 21115 O O . PRO A 1 66 ? 70.113 13.317 -4.475 1.00 0.00 66 PRO A O 15
ATOM 21126 N N . SER A 1 67 ? 69.284 12.961 -2.474 1.00 0.00 67 SER A N 15
ATOM 21127 C CA . SER A 1 67 ? 70.016 14.136 -1.924 1.00 0.00 67 SER A CA 15
ATOM 21128 C C . SER A 1 67 ? 71.527 13.928 -2.074 1.00 0.00 67 SER A C 15
ATOM 21129 O O . SER A 1 67 ? 72.220 14.758 -2.628 1.00 0.00 67 SER A O 15
ATOM 21137 N N . THR A 1 68 ? 72.052 12.834 -1.584 1.00 0.00 68 THR A N 15
ATOM 21138 C CA . THR A 1 68 ? 73.522 12.598 -1.703 1.00 0.00 68 THR A CA 15
ATOM 21139 C C . THR A 1 68 ? 73.828 11.093 -1.585 1.00 0.00 68 THR A C 15
ATOM 21140 O O . THR A 1 68 ? 73.148 10.383 -0.871 1.00 0.00 68 THR A O 15
ATOM 21151 N N . PRO A 1 69 ? 74.862 10.602 -2.243 1.00 0.00 69 PRO A N 15
ATOM 21152 C CA . PRO A 1 69 ? 75.254 9.160 -2.153 1.00 0.00 69 PRO A CA 15
ATOM 21153 C C . PRO A 1 69 ? 76.103 8.886 -0.900 1.00 0.00 69 PRO A C 15
ATOM 21154 O O . PRO A 1 69 ? 76.645 9.794 -0.304 1.00 0.00 69 PRO A O 15
ATOM 21165 N N . VAL A 1 70 ? 76.237 7.640 -0.517 1.00 0.00 70 VAL A N 15
ATOM 21166 C CA . VAL A 1 70 ? 77.067 7.282 0.682 1.00 0.00 70 VAL A CA 15
ATOM 21167 C C . VAL A 1 70 ? 78.313 6.531 0.205 1.00 0.00 70 VAL A C 15
ATOM 21168 O O . VAL A 1 70 ? 78.230 5.629 -0.604 1.00 0.00 70 VAL A O 15
ATOM 21181 N N . ASN A 1 71 ? 79.470 6.928 0.669 1.00 0.00 71 A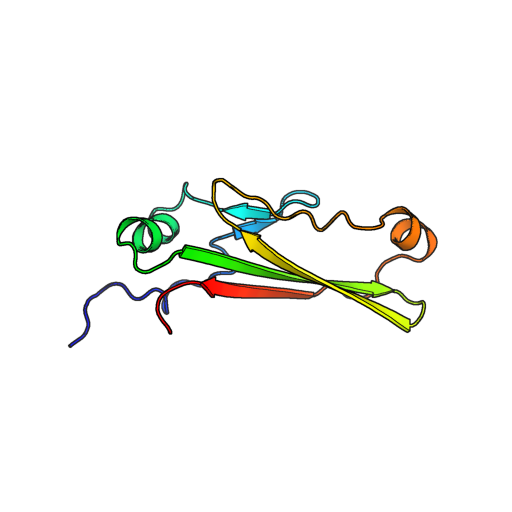SN A N 15
ATOM 21182 C CA . ASN A 1 71 ? 80.740 6.276 0.218 1.00 0.00 71 ASN A CA 15
ATOM 21183 C C . ASN A 1 71 ? 81.259 5.271 1.253 1.00 0.00 71 ASN A C 15
ATOM 21184 O O . ASN A 1 71 ? 81.270 5.531 2.437 1.00 0.00 71 ASN A O 15
ATOM 21195 N N . THR A 1 72 ? 81.729 4.134 0.811 1.00 0.00 72 THR A N 15
ATOM 21196 C CA . THR A 1 72 ? 82.295 3.124 1.755 1.00 0.00 72 THR A CA 15
ATOM 21197 C C . THR A 1 72 ? 83.813 3.249 1.709 1.00 0.00 72 THR A C 15
ATOM 21198 O O . THR A 1 72 ? 84.527 2.511 2.355 1.00 0.00 72 THR A O 15
ATOM 21209 N N . ASN A 1 73 ? 84.312 4.181 0.931 1.00 0.00 73 ASN A N 15
ATOM 21210 C CA . ASN A 1 73 ? 85.786 4.358 0.827 1.00 0.00 73 ASN A CA 15
ATOM 21211 C C . ASN A 1 73 ? 86.331 4.853 2.163 1.00 0.00 73 ASN A C 15
ATOM 21212 O O . ASN A 1 73 ? 87.032 5.843 2.238 1.00 0.00 73 ASN A O 15
ATOM 21223 N N . GLN A 1 74 ? 86.018 4.166 3.214 1.00 0.00 74 GLN A N 15
ATOM 21224 C CA . GLN A 1 74 ? 86.522 4.587 4.550 1.00 0.00 74 GLN A CA 15
ATOM 21225 C C . GLN A 1 74 ? 88.043 4.468 4.586 1.00 0.00 74 GLN A C 15
ATOM 21226 O O . GLN A 1 74 ? 88.754 5.395 4.259 1.00 0.00 74 GLN A O 15
ATOM 21240 N N . ASP A 1 75 ? 88.546 3.326 4.989 1.00 0.00 75 ASP A N 15
ATOM 21241 C CA . ASP A 1 75 ? 90.026 3.124 5.065 1.00 0.00 75 ASP A CA 15
ATOM 21242 C C . ASP A 1 75 ? 90.474 2.106 4.010 1.00 0.00 75 ASP A C 15
ATOM 21243 O O . ASP A 1 75 ? 90.799 0.975 4.316 1.00 0.00 75 ASP A O 15
ATOM 21252 N N . ILE A 1 76 ? 90.509 2.518 2.772 1.00 0.00 76 ILE A N 15
ATOM 21253 C CA . ILE A 1 76 ? 90.954 1.615 1.673 1.00 0.00 76 ILE A CA 15
ATOM 21254 C C . ILE A 1 76 ? 92.386 1.184 1.953 1.00 0.00 76 ILE A C 15
ATOM 21255 O O . ILE A 1 76 ? 92.772 0.053 1.732 1.00 0.00 76 ILE A O 15
ATOM 21271 N N . ASN A 1 77 ? 93.173 2.088 2.444 1.00 0.00 77 ASN A N 15
ATOM 21272 C CA . ASN A 1 77 ? 94.583 1.743 2.748 1.00 0.00 77 ASN A CA 15
ATOM 21273 C C . ASN A 1 77 ? 94.583 0.580 3.736 1.00 0.00 77 ASN A C 15
ATOM 21274 O O . ASN A 1 77 ? 95.354 -0.348 3.616 1.00 0.00 77 ASN A O 15
ATOM 21285 N N . LYS A 1 78 ? 93.707 0.614 4.701 1.00 0.00 78 LYS A N 15
ATOM 21286 C CA . LYS A 1 78 ? 93.628 -0.503 5.683 1.00 0.00 78 LYS A CA 15
ATOM 21287 C C . LYS A 1 78 ? 93.123 -1.758 4.973 1.00 0.00 78 LYS A C 15
ATOM 21288 O O . LYS A 1 78 ? 93.623 -2.846 5.181 1.00 0.00 78 LYS A O 15
ATOM 21307 N N . THR A 1 79 ? 92.125 -1.622 4.140 1.00 0.00 79 THR A N 15
ATOM 21308 C CA . THR A 1 79 ? 91.591 -2.818 3.437 1.00 0.00 79 THR A CA 15
ATOM 21309 C C . THR A 1 79 ? 92.645 -3.344 2.449 1.00 0.00 79 THR A C 15
ATOM 21310 O O . THR A 1 79 ? 92.847 -4.529 2.332 1.00 0.00 79 THR A O 15
ATOM 21321 N N . ASN A 1 80 ? 93.329 -2.488 1.752 1.00 0.00 80 ASN A N 15
ATOM 21322 C CA . ASN A 1 80 ? 94.363 -2.989 0.803 1.00 0.00 80 ASN A CA 15
ATOM 21323 C C . ASN A 1 80 ? 95.499 -3.637 1.595 1.00 0.00 80 ASN A C 15
ATOM 21324 O O . ASN A 1 80 ? 96.197 -4.498 1.095 1.00 0.00 80 ASN A O 15
ATOM 21335 N N . LYS A 1 81 ? 95.700 -3.241 2.817 1.00 0.00 81 LYS A N 15
ATOM 21336 C CA . LYS A 1 81 ? 96.798 -3.848 3.614 1.00 0.00 81 LYS A CA 15
ATOM 21337 C C . LYS A 1 81 ? 96.476 -5.316 3.938 1.00 0.00 81 LYS A C 15
ATOM 21338 O O . LYS A 1 81 ? 97.320 -6.182 3.807 1.00 0.00 81 LYS A O 15
ATOM 21357 N N . VAL A 1 82 ? 95.276 -5.594 4.404 1.00 0.00 82 VAL A N 15
ATOM 21358 C CA . VAL A 1 82 ? 94.911 -6.999 4.789 1.00 0.00 82 VAL A CA 15
ATOM 21359 C C . VAL A 1 82 ? 93.701 -7.511 3.989 1.00 0.00 82 VAL A C 15
ATOM 21360 O O . VAL A 1 82 ? 93.466 -8.703 3.905 1.00 0.00 82 VAL A O 15
ATOM 21373 N N . GLY A 1 83 ? 92.929 -6.636 3.402 1.00 0.00 83 GLY A N 15
ATOM 21374 C CA . GLY A 1 83 ? 91.751 -7.086 2.618 1.00 0.00 83 GLY A CA 15
ATOM 21375 C C . GLY A 1 83 ? 90.553 -7.261 3.544 1.00 0.00 83 GLY A C 15
ATOM 21376 O O . GLY A 1 83 ? 90.666 -7.209 4.753 1.00 0.00 83 GLY A O 15
ATOM 21380 N N . VAL A 1 84 ? 89.405 -7.464 2.968 1.00 0.00 84 VAL A N 15
ATOM 21381 C CA . VAL A 1 84 ? 88.153 -7.646 3.771 1.00 0.00 84 VAL A CA 15
ATOM 21382 C C . VAL A 1 84 ? 87.719 -9.119 3.690 1.00 0.00 84 VAL A C 15
ATOM 21383 O O . VAL A 1 84 ? 87.586 -9.674 2.616 1.00 0.00 84 VAL A O 15
ATOM 21396 N N . GLN A 1 85 ? 87.502 -9.759 4.811 1.00 0.00 85 GLN A N 15
ATOM 21397 C CA . GLN A 1 85 ? 87.092 -11.196 4.781 1.00 0.00 85 GLN A CA 15
ATOM 21398 C C . GLN A 1 85 ? 85.589 -11.338 4.491 1.00 0.00 85 GLN A C 15
ATOM 21399 O O . GLN A 1 85 ? 85.202 -11.868 3.468 1.00 0.00 85 GLN A O 15
ATOM 21413 N N . LYS A 1 86 ? 84.738 -10.903 5.398 1.00 0.00 86 LYS A N 15
ATOM 21414 C CA . LYS A 1 86 ? 83.253 -11.047 5.194 1.00 0.00 86 LYS A CA 15
ATOM 21415 C C . LYS A 1 86 ? 82.582 -9.673 5.064 1.00 0.00 86 LYS A C 15
ATOM 21416 O O . LYS A 1 86 ? 82.910 -8.737 5.764 1.00 0.00 86 LYS A O 15
ATOM 21435 N N . TYR A 1 87 ? 81.631 -9.564 4.168 1.00 0.00 87 TYR A N 15
ATOM 21436 C CA . TYR A 1 87 ? 80.888 -8.272 3.960 1.00 0.00 87 TYR A CA 15
ATOM 21437 C C . TYR A 1 87 ? 79.393 -8.503 4.203 1.00 0.00 87 TYR A C 15
ATOM 21438 O O . TYR A 1 87 ? 78.836 -9.482 3.750 1.00 0.00 87 TYR A O 15
ATOM 21456 N N . ARG A 1 88 ? 78.734 -7.609 4.907 1.00 0.00 88 ARG A N 15
ATOM 21457 C CA . ARG A 1 88 ? 77.266 -7.780 5.168 1.00 0.00 88 ARG A CA 15
ATOM 21458 C C . ARG A 1 88 ? 76.532 -6.441 4.971 1.00 0.00 88 ARG A C 15
ATOM 21459 O O . ARG A 1 88 ? 76.856 -5.446 5.587 1.00 0.00 88 ARG A O 15
ATOM 21480 N N . ALA A 1 89 ? 75.533 -6.422 4.111 1.00 0.00 89 ALA A N 15
ATOM 21481 C CA . ALA A 1 89 ? 74.745 -5.162 3.856 1.00 0.00 89 ALA A CA 15
ATOM 21482 C C . ALA A 1 89 ? 73.245 -5.412 4.083 1.00 0.00 89 ALA A C 15
ATOM 21483 O O . ALA A 1 89 ? 72.719 -6.447 3.728 1.00 0.00 89 ALA A O 15
ATOM 21490 N N . LEU A 1 90 ? 72.555 -4.455 4.670 1.00 0.00 90 LEU A N 15
ATOM 21491 C CA . LEU A 1 90 ? 71.080 -4.598 4.928 1.00 0.00 90 LEU A CA 15
ATOM 21492 C C . LEU A 1 90 ? 70.326 -3.504 4.183 1.00 0.00 90 LEU A C 15
ATOM 21493 O O . LEU A 1 90 ? 70.650 -2.339 4.283 1.00 0.00 90 LEU A O 15
ATOM 21509 N N . THR A 1 91 ? 69.314 -3.875 3.444 1.00 0.00 91 THR A N 15
ATOM 21510 C CA . THR A 1 91 ? 68.512 -2.852 2.680 1.00 0.00 91 THR A CA 15
ATOM 21511 C C . THR A 1 91 ? 67.026 -2.991 3.008 1.00 0.00 91 THR A C 15
ATOM 21512 O O . THR A 1 91 ? 66.406 -4.004 2.755 1.00 0.00 91 THR A O 15
ATOM 21523 N N . GLU A 1 92 ? 66.470 -1.961 3.587 1.00 0.00 92 GLU A N 15
ATOM 21524 C CA . GLU A 1 92 ? 65.028 -1.976 3.978 1.00 0.00 92 GLU A CA 15
ATOM 21525 C C . GLU A 1 92 ? 64.342 -0.684 3.517 1.00 0.00 92 GLU A C 15
ATOM 21526 O O . GLU A 1 92 ? 64.977 0.336 3.335 1.00 0.00 92 GLU A O 15
ATOM 21538 N N . TRP A 1 93 ? 63.046 -0.721 3.340 1.00 0.00 93 TRP A N 15
ATOM 21539 C CA . TRP A 1 93 ? 62.310 0.504 2.907 1.00 0.00 93 TRP A CA 15
ATOM 21540 C C . TRP A 1 93 ? 62.279 1.512 4.059 1.00 0.00 93 TRP A C 15
ATOM 21541 O O . TRP A 1 93 ? 62.203 1.143 5.214 1.00 0.00 93 TRP A O 15
ATOM 21562 N N . VAL A 1 94 ? 62.353 2.783 3.745 1.00 0.00 94 VAL A N 15
ATOM 21563 C CA . VAL A 1 94 ? 62.347 3.845 4.803 1.00 0.00 94 VAL A CA 15
ATOM 21564 C C . VAL A 1 94 ? 61.142 4.774 4.585 1.00 0.00 94 VAL A C 15
ATOM 21565 O O . VAL A 1 94 ? 60.938 5.293 3.507 1.00 0.00 94 VAL A O 15
ATOM 21578 N N . GLY A 1 95 ? 60.342 4.985 5.599 1.00 0.00 95 GLY A N 15
ATOM 21579 C CA . GLY A 1 95 ? 59.145 5.872 5.448 1.00 0.00 95 GLY A CA 15
ATOM 21580 C C . GLY A 1 95 ? 57.916 5.005 5.171 1.00 0.00 95 GLY A C 15
ATOM 21581 O O . GLY A 1 95 ? 56.793 5.476 5.168 1.00 0.00 95 GLY A O 15
ATOM 21585 N N . SER A 1 96 ? 58.124 3.738 4.944 1.00 0.00 96 SER A N 15
ATOM 21586 C CA . SER A 1 96 ? 56.980 2.824 4.676 1.00 0.00 96 SER A CA 15
ATOM 21587 C C . SER A 1 96 ? 56.297 2.462 5.998 1.00 0.00 96 SER A C 15
ATOM 21588 O O . SER A 1 96 ? 56.937 2.321 7.019 1.00 0.00 96 SER A O 15
ATOM 21596 N N . ARG A 1 97 ? 54.999 2.308 5.984 1.00 0.00 97 ARG A N 15
ATOM 21597 C CA . ARG A 1 97 ? 54.273 1.950 7.238 1.00 0.00 97 ARG A CA 15
ATOM 21598 C C . ARG A 1 97 ? 54.591 0.501 7.618 1.00 0.00 97 ARG A C 15
ATOM 21599 O O . ARG A 1 97 ? 54.845 -0.331 6.772 1.00 0.00 97 ARG A O 15
ATOM 21620 N N . SER A 1 98 ? 54.577 0.190 8.887 1.00 0.00 98 SER A N 15
ATOM 21621 C CA . SER A 1 98 ? 54.881 -1.207 9.316 1.00 0.00 98 SER A CA 15
ATOM 21622 C C . SER A 1 98 ? 56.253 -1.612 8.774 1.00 0.00 98 SER A C 15
ATOM 21623 O O . SER A 1 98 ? 56.990 -0.731 8.367 1.00 0.00 98 SER A O 15
ATOM 21631 N N . GLY A 1 1 ? 47.952 -2.293 -13.426 1.00 0.00 1 GLY A N 16
ATOM 21632 C CA . GLY A 1 1 ? 47.178 -1.032 -13.038 1.00 0.00 1 GLY A CA 16
ATOM 21633 C C . GLY A 1 1 ? 47.735 -0.118 -11.999 1.00 0.00 1 GLY A C 16
ATOM 21634 O O . GLY A 1 1 ? 47.256 0.981 -11.804 1.00 0.00 1 GLY A O 16
ATOM 21640 N N . GLY A 1 2 ? 48.753 -0.550 -11.301 1.00 0.00 2 GLY A N 16
ATOM 21641 C CA . GLY A 1 2 ? 49.353 0.311 -10.240 1.00 0.00 2 GLY A CA 16
ATOM 21642 C C . GLY A 1 2 ? 48.620 0.062 -8.922 1.00 0.00 2 GLY A C 16
ATOM 21643 O O . GLY A 1 2 ? 48.998 0.559 -7.881 1.00 0.00 2 GLY A O 16
ATOM 21647 N N . SER A 1 3 ? 47.563 -0.704 -8.966 1.00 0.00 3 SER A N 16
ATOM 21648 C CA . SER A 1 3 ? 46.787 -0.993 -7.726 1.00 0.00 3 SER A CA 16
ATOM 21649 C C . SER A 1 3 ? 47.403 -2.183 -6.985 1.00 0.00 3 SER A C 16
ATOM 21650 O O . SER A 1 3 ? 48.101 -2.995 -7.560 1.00 0.00 3 SER A O 16
ATOM 21658 N N . GLY A 1 4 ? 47.140 -2.297 -5.712 1.00 0.00 4 GLY A N 16
ATOM 21659 C CA . GLY A 1 4 ? 47.698 -3.437 -4.931 1.00 0.00 4 GLY A CA 16
ATOM 21660 C C . GLY A 1 4 ? 49.168 -3.178 -4.616 1.00 0.00 4 GLY A C 16
ATOM 21661 O O . GLY A 1 4 ? 49.892 -4.067 -4.215 1.00 0.00 4 GLY A O 16
ATOM 21665 N N . TRP A 1 5 ? 49.617 -1.968 -4.792 1.00 0.00 5 TRP A N 16
ATOM 21666 C CA . TRP A 1 5 ? 51.043 -1.660 -4.496 1.00 0.00 5 TRP A CA 16
ATOM 21667 C C . TRP A 1 5 ? 51.215 -1.464 -2.999 1.00 0.00 5 TRP A C 16
ATOM 21668 O O . TRP A 1 5 ? 50.664 -0.555 -2.409 1.00 0.00 5 TRP A O 16
ATOM 21689 N N . ASN A 1 6 ? 51.995 -2.317 -2.385 1.00 0.00 6 ASN A N 16
ATOM 21690 C CA . ASN A 1 6 ? 52.245 -2.202 -0.921 1.00 0.00 6 ASN A CA 16
ATOM 21691 C C . ASN A 1 6 ? 53.748 -2.299 -0.677 1.00 0.00 6 ASN A C 16
ATOM 21692 O O . ASN A 1 6 ? 54.202 -2.581 0.414 1.00 0.00 6 ASN A O 16
ATOM 21703 N N . ALA A 1 7 ? 54.517 -2.064 -1.699 1.00 0.00 7 ALA A N 16
ATOM 21704 C CA . ALA A 1 7 ? 56.000 -2.134 -1.564 1.00 0.00 7 ALA A CA 16
ATOM 21705 C C . ALA A 1 7 ? 56.395 -3.483 -0.956 1.00 0.00 7 ALA A C 16
ATOM 21706 O O . ALA A 1 7 ? 57.487 -3.650 -0.452 1.00 0.00 7 ALA A O 16
ATOM 21713 N N . ASP A 1 8 ? 55.504 -4.444 -0.985 1.00 0.00 8 ASP A N 16
ATOM 21714 C CA . ASP A 1 8 ? 55.806 -5.785 -0.390 1.00 0.00 8 ASP A CA 16
ATOM 21715 C C . ASP A 1 8 ? 56.196 -6.793 -1.481 1.00 0.00 8 ASP A C 16
ATOM 21716 O O . ASP A 1 8 ? 56.349 -7.967 -1.210 1.00 0.00 8 ASP A O 16
ATOM 21725 N N . ASN A 1 9 ? 56.363 -6.355 -2.706 1.00 0.00 9 ASN A N 16
ATOM 21726 C CA . ASN A 1 9 ? 56.748 -7.297 -3.809 1.00 0.00 9 ASN A CA 16
ATOM 21727 C C . ASN A 1 9 ? 58.044 -6.798 -4.423 1.00 0.00 9 ASN A C 16
ATOM 21728 O O . ASN A 1 9 ? 58.450 -7.219 -5.486 1.00 0.00 9 ASN A O 16
ATOM 21739 N N . VAL A 1 10 ? 58.684 -5.881 -3.751 1.00 0.00 10 VAL A N 16
ATOM 21740 C CA . VAL A 1 10 ? 59.957 -5.299 -4.258 1.00 0.00 10 VAL A CA 16
ATOM 21741 C C . VAL A 1 10 ? 61.076 -5.556 -3.241 1.00 0.00 10 VAL A C 16
ATOM 21742 O O . VAL A 1 10 ? 60.868 -5.502 -2.046 1.00 0.00 10 VAL A O 16
ATOM 21755 N N . ASP A 1 11 ? 62.264 -5.849 -3.712 1.00 0.00 11 ASP A N 16
ATOM 21756 C CA . ASP A 1 11 ? 63.409 -6.119 -2.783 1.00 0.00 11 ASP A CA 16
ATOM 21757 C C . ASP A 1 11 ? 64.339 -4.890 -2.759 1.00 0.00 11 ASP A C 16
ATOM 21758 O O . ASP A 1 11 ? 64.981 -4.590 -3.745 1.00 0.00 11 ASP A O 16
ATOM 21767 N N . PRO A 1 12 ? 64.422 -4.171 -1.659 1.00 0.00 12 PRO A N 16
ATOM 21768 C CA . PRO A 1 12 ? 65.294 -2.964 -1.561 1.00 0.00 12 PRO A CA 16
ATOM 21769 C C . PRO A 1 12 ? 66.659 -3.149 -2.241 1.00 0.00 12 PRO A C 16
ATOM 21770 O O . PRO A 1 12 ? 67.224 -2.216 -2.777 1.00 0.00 12 PRO A O 16
ATOM 21781 N N . SER A 1 13 ? 67.197 -4.337 -2.217 1.00 0.00 13 SER A N 16
ATOM 21782 C CA . SER A 1 13 ? 68.529 -4.567 -2.851 1.00 0.00 13 SER A CA 16
ATOM 21783 C C . SER A 1 13 ? 68.482 -4.235 -4.347 1.00 0.00 13 SER A C 16
ATOM 21784 O O . SER A 1 13 ? 69.415 -3.681 -4.894 1.00 0.00 13 SER A O 16
ATOM 21792 N N . GLN A 1 14 ? 67.421 -4.581 -5.023 1.00 0.00 14 GLN A N 16
ATOM 21793 C CA . GLN A 1 14 ? 67.350 -4.294 -6.486 1.00 0.00 14 GLN A CA 16
ATOM 21794 C C . GLN A 1 14 ? 67.212 -2.786 -6.716 1.00 0.00 14 GLN A C 16
ATOM 21795 O O . GLN A 1 14 ? 67.569 -2.275 -7.758 1.00 0.00 14 GLN A O 16
ATOM 21809 N N . CYS A 1 15 ? 66.692 -2.075 -5.756 1.00 0.00 15 CYS A N 16
ATOM 21810 C CA . CYS A 1 15 ? 66.526 -0.602 -5.921 1.00 0.00 15 CYS A CA 16
ATOM 21811 C C . CYS A 1 15 ? 67.891 0.080 -5.951 1.00 0.00 15 CYS A C 16
ATOM 21812 O O . CYS A 1 15 ? 68.083 1.060 -6.645 1.00 0.00 15 CYS A O 16
ATOM 21819 N N . ILE A 1 16 ? 68.844 -0.427 -5.205 1.00 0.00 16 ILE A N 16
ATOM 21820 C CA . ILE A 1 16 ? 70.207 0.192 -5.186 1.00 0.00 16 ILE A CA 16
ATOM 21821 C C . ILE A 1 16 ? 71.221 -0.814 -5.721 1.00 0.00 16 ILE A C 16
ATOM 21822 O O . ILE A 1 16 ? 71.091 -2.007 -5.534 1.00 0.00 16 ILE A O 16
ATOM 21838 N N . LYS A 1 17 ? 72.227 -0.332 -6.404 1.00 0.00 17 LYS A N 16
ATOM 21839 C CA . LYS A 1 17 ? 73.269 -1.238 -6.981 1.00 0.00 17 LYS A CA 16
ATOM 21840 C C . LYS A 1 17 ? 74.644 -0.768 -6.516 1.00 0.00 17 LYS A C 16
ATOM 21841 O O . LYS A 1 17 ? 74.882 0.411 -6.346 1.00 0.00 17 LYS A O 16
ATOM 21860 N N . GLN A 1 18 ? 75.548 -1.683 -6.307 1.00 0.00 18 GLN A N 16
ATOM 21861 C CA . GLN A 1 18 ? 76.911 -1.296 -5.847 1.00 0.00 18 GLN A CA 16
ATOM 21862 C C . GLN A 1 18 ? 77.782 -0.980 -7.064 1.00 0.00 18 GLN A C 16
ATOM 21863 O O . GLN A 1 18 ? 78.007 -1.824 -7.909 1.00 0.00 18 GLN A O 16
ATOM 21877 N N . SER A 1 19 ? 78.283 0.226 -7.157 1.00 0.00 19 SER A N 16
ATOM 21878 C CA . SER A 1 19 ? 79.154 0.600 -8.313 1.00 0.00 19 SER A CA 16
ATOM 21879 C C . SER A 1 19 ? 80.609 0.582 -7.850 1.00 0.00 19 SER A C 16
ATOM 21880 O O . SER A 1 19 ? 80.991 1.310 -6.957 1.00 0.00 19 SER A O 16
ATOM 21888 N N . GLY A 1 20 ? 81.427 -0.240 -8.447 1.00 0.00 20 GLY A N 16
ATOM 21889 C CA . GLY A 1 20 ? 82.857 -0.299 -8.032 1.00 0.00 20 GLY A CA 16
ATOM 21890 C C . GLY A 1 20 ? 82.943 -0.394 -6.506 1.00 0.00 20 GLY A C 16
ATOM 21891 O O . GLY A 1 20 ? 82.899 -1.467 -5.939 1.00 0.00 20 GLY A O 16
ATOM 21895 N N . VAL A 1 21 ? 83.073 0.728 -5.841 1.00 0.00 21 VAL A N 16
ATOM 21896 C CA . VAL A 1 21 ? 83.173 0.732 -4.347 1.00 0.00 21 VAL A CA 16
ATOM 21897 C C . VAL A 1 21 ? 82.172 1.742 -3.777 1.00 0.00 21 VAL A C 16
ATOM 21898 O O . VAL A 1 21 ? 82.314 2.212 -2.665 1.00 0.00 21 VAL A O 16
ATOM 21911 N N . GLN A 1 22 ? 81.169 2.084 -4.544 1.00 0.00 22 GLN A N 16
ATOM 21912 C CA . GLN A 1 22 ? 80.144 3.077 -4.081 1.00 0.00 22 GLN A CA 16
ATOM 21913 C C . GLN A 1 22 ? 78.736 2.521 -4.260 1.00 0.00 22 GLN A C 16
ATOM 21914 O O . GLN A 1 22 ? 78.517 1.532 -4.933 1.00 0.00 22 GLN A O 16
ATOM 21928 N N . TYR A 1 23 ? 77.777 3.186 -3.672 1.00 0.00 23 TYR A N 16
ATOM 21929 C CA . TYR A 1 23 ? 76.346 2.770 -3.792 1.00 0.00 23 TYR A CA 16
ATOM 21930 C C . TYR A 1 23 ? 75.573 3.924 -4.440 1.00 0.00 23 TYR A C 16
ATOM 21931 O O . TYR A 1 23 ? 75.753 5.072 -4.083 1.00 0.00 23 TYR A O 16
ATOM 21949 N N . THR A 1 24 ? 74.724 3.632 -5.396 1.00 0.00 24 THR A N 16
ATOM 21950 C CA . THR A 1 24 ? 73.943 4.715 -6.081 1.00 0.00 24 THR A CA 16
ATOM 21951 C C . THR A 1 24 ? 72.462 4.331 -6.133 1.00 0.00 24 THR A C 16
ATOM 21952 O O . THR A 1 24 ? 72.108 3.170 -6.178 1.00 0.00 24 THR A O 16
ATOM 21963 N N . TYR A 1 25 ? 71.595 5.308 -6.112 1.00 0.00 25 TYR A N 16
ATOM 21964 C CA . TYR A 1 25 ? 70.131 5.020 -6.143 1.00 0.00 25 TYR A CA 16
ATOM 21965 C C . TYR A 1 25 ? 69.655 4.892 -7.597 1.00 0.00 25 TYR A C 16
ATOM 21966 O O . TYR A 1 25 ? 69.921 5.742 -8.422 1.00 0.00 25 TYR A O 16
ATOM 21984 N N . ASN A 1 26 ? 68.964 3.827 -7.921 1.00 0.00 26 ASN A N 16
ATOM 21985 C CA . ASN A 1 26 ? 68.483 3.635 -9.324 1.00 0.00 26 ASN A CA 16
ATOM 21986 C C . ASN A 1 26 ? 67.113 4.294 -9.518 1.00 0.00 26 ASN A C 16
ATOM 21987 O O . ASN A 1 26 ? 66.091 3.639 -9.474 1.00 0.00 26 ASN A O 16
ATOM 21998 N N . SER A 1 27 ? 67.077 5.581 -9.742 1.00 0.00 27 SER A N 16
ATOM 21999 C CA . SER A 1 27 ? 65.764 6.260 -9.950 1.00 0.00 27 SER A CA 16
ATOM 22000 C C . SER A 1 27 ? 65.267 5.992 -11.373 1.00 0.00 27 SER A C 16
ATOM 22001 O O . SER A 1 27 ? 64.107 6.189 -11.680 1.00 0.00 27 SER A O 16
ATOM 22009 N N . GLY A 1 28 ? 66.134 5.553 -12.246 1.00 0.00 28 GLY A N 16
ATOM 22010 C CA . GLY A 1 28 ? 65.708 5.289 -13.649 1.00 0.00 28 GLY A CA 16
ATOM 22011 C C . GLY A 1 28 ? 64.680 4.158 -13.670 1.00 0.00 28 GLY A C 16
ATOM 22012 O O . GLY A 1 28 ? 64.133 3.825 -14.702 1.00 0.00 28 GLY A O 16
ATOM 22016 N N . VAL A 1 29 ? 64.401 3.572 -12.534 1.00 0.00 29 VAL A N 16
ATOM 22017 C CA . VAL A 1 29 ? 63.392 2.469 -12.480 1.00 0.00 29 VAL A CA 16
ATOM 22018 C C . VAL A 1 29 ? 62.062 3.057 -12.008 1.00 0.00 29 VAL A C 16
ATOM 22019 O O . VAL A 1 29 ? 61.998 3.769 -11.025 1.00 0.00 29 VAL A O 16
ATOM 22032 N N . SER A 1 30 ? 61.005 2.790 -12.720 1.00 0.00 30 SER A N 16
ATOM 22033 C CA . SER A 1 30 ? 59.686 3.357 -12.332 1.00 0.00 30 SER A CA 16
ATOM 22034 C C . SER A 1 30 ? 59.288 2.892 -10.929 1.00 0.00 30 SER A C 16
ATOM 22035 O O . SER A 1 30 ? 58.752 3.653 -10.148 1.00 0.00 30 SER A O 16
ATOM 22043 N N . VAL A 1 31 ? 59.533 1.656 -10.598 1.00 0.00 31 VAL A N 16
ATOM 22044 C CA . VAL A 1 31 ? 59.143 1.165 -9.245 1.00 0.00 31 VAL A CA 16
ATOM 22045 C C . VAL A 1 31 ? 59.867 1.968 -8.155 1.00 0.00 31 VAL A C 16
ATOM 22046 O O . VAL A 1 31 ? 59.293 2.296 -7.135 1.00 0.00 31 VAL A O 16
ATOM 22059 N N . CYS A 1 32 ? 61.120 2.279 -8.352 1.00 0.00 32 CYS A N 16
ATOM 22060 C CA . CYS A 1 32 ? 61.863 3.047 -7.310 1.00 0.00 32 CYS A CA 16
ATOM 22061 C C . CYS A 1 32 ? 61.206 4.412 -7.094 1.00 0.00 32 CYS A C 16
ATOM 22062 O O . CYS A 1 32 ? 61.034 4.856 -5.973 1.00 0.00 32 CYS A O 16
ATOM 22069 N N . MET A 1 33 ? 60.830 5.086 -8.147 1.00 0.00 33 MET A N 16
ATOM 22070 C CA . MET A 1 33 ? 60.184 6.418 -7.975 1.00 0.00 33 MET A CA 16
ATOM 22071 C C . MET A 1 33 ? 58.704 6.236 -7.620 1.00 0.00 33 MET A C 16
ATOM 22072 O O . MET A 1 33 ? 58.059 7.143 -7.134 1.00 0.00 33 MET A O 16
ATOM 22086 N N . GLN A 1 34 ? 58.162 5.071 -7.847 1.00 0.00 34 GLN A N 16
ATOM 22087 C CA . GLN A 1 34 ? 56.729 4.848 -7.503 1.00 0.00 34 GLN A CA 16
ATOM 22088 C C . GLN A 1 34 ? 56.544 5.069 -6.001 1.00 0.00 34 GLN A C 16
ATOM 22089 O O . GLN A 1 34 ? 55.567 5.640 -5.560 1.00 0.00 34 GLN A O 16
ATOM 22103 N N . GLY A 1 35 ? 57.480 4.611 -5.212 1.00 0.00 35 GLY A N 16
ATOM 22104 C CA . GLY A 1 35 ? 57.374 4.779 -3.733 1.00 0.00 35 GLY A CA 16
ATOM 22105 C C . GLY A 1 35 ? 57.765 6.206 -3.330 1.00 0.00 35 GLY A C 16
ATOM 22106 O O . GLY A 1 35 ? 57.082 6.850 -2.559 1.00 0.00 35 GLY A O 16
ATOM 22110 N N . LEU A 1 36 ? 58.863 6.699 -3.834 1.00 0.00 36 LEU A N 16
ATOM 22111 C CA . LEU A 1 36 ? 59.294 8.080 -3.466 1.00 0.00 36 LEU A CA 16
ATOM 22112 C C . LEU A 1 36 ? 58.277 9.107 -3.983 1.00 0.00 36 LEU A C 16
ATOM 22113 O O . LEU A 1 36 ? 57.932 10.046 -3.295 1.00 0.00 36 LEU A O 16
ATOM 22129 N N . ASN A 1 37 ? 57.801 8.945 -5.187 1.00 0.00 37 ASN A N 16
ATOM 22130 C CA . ASN A 1 37 ? 56.817 9.925 -5.733 1.00 0.00 37 ASN A CA 16
ATOM 22131 C C . ASN A 1 37 ? 55.538 9.910 -4.888 1.00 0.00 37 ASN A C 16
ATOM 22132 O O . ASN A 1 37 ? 54.958 10.939 -4.607 1.00 0.00 37 ASN A O 16
ATOM 22143 N N . GLU A 1 38 ? 55.098 8.752 -4.477 1.00 0.00 38 GLU A N 16
ATOM 22144 C CA . GLU A 1 38 ? 53.860 8.675 -3.648 1.00 0.00 38 GLU A CA 16
ATOM 22145 C C . GLU A 1 38 ? 54.119 9.304 -2.280 1.00 0.00 38 GLU A C 16
ATOM 22146 O O . GLU A 1 38 ? 53.224 9.836 -1.652 1.00 0.00 38 GLU A O 16
ATOM 22158 N N . GLY A 1 39 ? 55.335 9.255 -1.809 1.00 0.00 39 GLY A N 16
ATOM 22159 C CA . GLY A 1 39 ? 55.647 9.859 -0.481 1.00 0.00 39 GLY A CA 16
ATOM 22160 C C . GLY A 1 39 ? 55.388 8.843 0.632 1.00 0.00 39 GLY A C 16
ATOM 22161 O O . GLY A 1 39 ? 55.204 9.204 1.779 1.00 0.00 39 GLY A O 16
ATOM 22165 N N . LYS A 1 40 ? 55.403 7.572 0.316 1.00 0.00 40 LYS A N 16
ATOM 22166 C CA . LYS A 1 40 ? 55.191 6.528 1.363 1.00 0.00 40 LYS A CA 16
ATOM 22167 C C . LYS A 1 40 ? 56.559 5.958 1.686 1.00 0.00 40 LYS A C 16
ATOM 22168 O O . LYS A 1 40 ? 56.718 5.083 2.515 1.00 0.00 40 LYS A O 16
ATOM 22187 N N . VAL A 1 41 ? 57.555 6.470 1.014 1.00 0.00 41 VAL A N 16
ATOM 22188 C CA . VAL A 1 41 ? 58.951 6.009 1.227 1.00 0.00 41 VAL A CA 16
ATOM 22189 C C . VAL A 1 41 ? 59.864 7.238 1.277 1.00 0.00 41 VAL A C 16
ATOM 22190 O O . VAL A 1 41 ? 59.539 8.286 0.753 1.00 0.00 41 VAL A O 16
ATOM 22203 N N . ARG A 1 42 ? 61.011 7.107 1.887 1.00 0.00 42 ARG A N 16
ATOM 22204 C CA . ARG A 1 42 ? 61.979 8.250 1.966 1.00 0.00 42 ARG A CA 16
ATOM 22205 C C . ARG A 1 42 ? 63.260 7.842 1.250 1.00 0.00 42 ARG A C 16
ATOM 22206 O O . ARG A 1 42 ? 64.139 8.645 1.010 1.00 0.00 42 ARG A O 16
ATOM 22227 N N . GLY A 1 43 ? 63.368 6.588 0.909 1.00 0.00 43 GLY A N 16
ATOM 22228 C CA . GLY A 1 43 ? 64.593 6.094 0.205 1.00 0.00 43 GLY A CA 16
ATOM 22229 C C . GLY A 1 43 ? 64.937 4.704 0.740 1.00 0.00 43 GLY A C 16
ATOM 22230 O O . GLY A 1 43 ? 64.091 4.031 1.291 1.00 0.00 43 GLY A O 16
ATOM 22234 N N . VAL A 1 44 ? 66.165 4.264 0.591 1.00 0.00 44 VAL A N 16
ATOM 22235 C CA . VAL A 1 44 ? 66.555 2.909 1.104 1.00 0.00 44 VAL A CA 16
ATOM 22236 C C . VAL A 1 44 ? 67.684 3.063 2.124 1.00 0.00 44 VAL A C 16
ATOM 22237 O O . VAL A 1 44 ? 68.685 3.696 1.860 1.00 0.00 44 VAL A O 16
ATOM 22250 N N . SER A 1 45 ? 67.537 2.477 3.284 1.00 0.00 45 SER A N 16
ATOM 22251 C CA . SER A 1 45 ? 68.606 2.574 4.315 1.00 0.00 45 SER A CA 16
ATOM 22252 C C . SER A 1 45 ? 69.627 1.473 4.057 1.00 0.00 45 SER A C 16
ATOM 22253 O O . SER A 1 45 ? 69.274 0.359 3.727 1.00 0.00 45 SER A O 16
ATOM 22261 N N . VAL A 1 46 ? 70.889 1.778 4.206 1.00 0.00 46 VAL A N 16
ATOM 22262 C CA . VAL A 1 46 ? 71.953 0.758 3.971 1.00 0.00 46 VAL A CA 16
ATOM 22263 C C . VAL A 1 46 ? 72.909 0.725 5.160 1.00 0.00 46 VAL A C 16
ATOM 22264 O O . VAL A 1 46 ? 73.379 1.742 5.633 1.00 0.00 46 VAL A O 16
ATOM 22277 N N . SER A 1 47 ? 73.209 -0.452 5.628 1.00 0.00 47 SER A N 16
ATOM 22278 C CA . SER A 1 47 ? 74.152 -0.615 6.771 1.00 0.00 47 SER A CA 16
ATOM 22279 C C . SER A 1 47 ? 75.224 -1.594 6.327 1.00 0.00 47 SER A C 16
ATOM 22280 O O . SER A 1 47 ? 74.976 -2.448 5.502 1.00 0.00 47 SER A O 16
ATOM 22288 N N . GLY A 1 48 ? 76.419 -1.478 6.833 1.00 0.00 48 GLY A N 16
ATOM 22289 C CA . GLY A 1 48 ? 77.485 -2.422 6.380 1.00 0.00 48 GLY A CA 16
ATOM 22290 C C . GLY A 1 48 ? 78.496 -2.695 7.488 1.00 0.00 48 GLY A C 16
ATOM 22291 O O . GLY A 1 48 ? 78.844 -1.829 8.266 1.00 0.00 48 GLY A O 16
ATOM 22295 N N . VAL A 1 49 ? 78.996 -3.904 7.526 1.00 0.00 49 VAL A N 16
ATOM 22296 C CA . VAL A 1 49 ? 80.028 -4.287 8.538 1.00 0.00 49 VAL A CA 16
ATOM 22297 C C . VAL A 1 49 ? 81.288 -4.681 7.780 1.00 0.00 49 VAL A C 16
ATOM 22298 O O . VAL A 1 49 ? 81.254 -5.518 6.900 1.00 0.00 49 VAL A O 16
ATOM 22311 N N . PHE A 1 50 ? 82.393 -4.075 8.105 1.00 0.00 50 PHE A N 16
ATOM 22312 C CA . PHE A 1 50 ? 83.667 -4.388 7.400 1.00 0.00 50 PHE A CA 16
ATOM 22313 C C . PHE A 1 50 ? 84.544 -5.232 8.326 1.00 0.00 50 PHE A C 16
ATOM 22314 O O . PHE A 1 50 ? 84.957 -4.795 9.381 1.00 0.00 50 PHE A O 16
ATOM 22331 N N . TYR A 1 51 ? 84.823 -6.450 7.935 1.00 0.00 51 TYR A N 16
ATOM 22332 C CA . TYR A 1 51 ? 85.665 -7.343 8.786 1.00 0.00 51 TYR A CA 16
ATOM 22333 C C . TYR A 1 51 ? 87.129 -7.190 8.377 1.00 0.00 51 TYR A C 16
ATOM 22334 O O . TYR A 1 51 ? 87.479 -7.361 7.230 1.00 0.00 51 TYR A O 16
ATOM 22352 N N . TYR A 1 52 ? 87.983 -6.868 9.312 1.00 0.00 52 TYR A N 16
ATOM 22353 C CA . TYR A 1 52 ? 89.433 -6.693 9.005 1.00 0.00 52 TYR A CA 16
ATOM 22354 C C . TYR A 1 52 ? 90.212 -7.854 9.622 1.00 0.00 52 TYR A C 16
ATOM 22355 O O . TYR A 1 52 ? 89.993 -8.225 10.760 1.00 0.00 52 TYR A O 16
ATOM 22373 N N . ASN A 1 53 ? 91.120 -8.438 8.890 1.00 0.00 53 ASN A N 16
ATOM 22374 C CA . ASN A 1 53 ? 91.900 -9.574 9.454 1.00 0.00 53 ASN A CA 16
ATOM 22375 C C . ASN A 1 53 ? 92.599 -9.105 10.731 1.00 0.00 53 ASN A C 16
ATOM 22376 O O . ASN A 1 53 ? 93.198 -9.883 11.447 1.00 0.00 53 ASN A O 16
ATOM 22387 N N . ASP A 1 54 ? 92.506 -7.837 11.027 1.00 0.00 54 ASP A N 16
ATOM 22388 C CA . ASP A 1 54 ? 93.137 -7.306 12.266 1.00 0.00 54 ASP A CA 16
ATOM 22389 C C . ASP A 1 54 ? 92.291 -7.768 13.456 1.00 0.00 54 ASP A C 16
ATOM 22390 O O . ASP A 1 54 ? 92.553 -7.433 14.594 1.00 0.00 54 ASP A O 16
ATOM 22399 N N . GLY A 1 55 ? 91.280 -8.556 13.192 1.00 0.00 55 GLY A N 16
ATOM 22400 C CA . GLY A 1 55 ? 90.411 -9.068 14.290 1.00 0.00 55 GLY A CA 16
ATOM 22401 C C . GLY A 1 55 ? 89.454 -7.972 14.765 1.00 0.00 55 GLY A C 16
ATOM 22402 O O . GLY A 1 55 ? 89.041 -7.961 15.908 1.00 0.00 55 GLY A O 16
ATOM 22406 N N . THR A 1 56 ? 89.111 -7.041 13.904 1.00 0.00 56 THR A N 16
ATOM 22407 C CA . THR A 1 56 ? 88.190 -5.927 14.313 1.00 0.00 56 THR A CA 16
ATOM 22408 C C . THR A 1 56 ? 87.053 -5.768 13.312 1.00 0.00 56 THR A C 16
ATOM 22409 O O . THR A 1 56 ? 87.201 -6.039 12.147 1.00 0.00 56 THR A O 16
ATOM 22420 N N . THR A 1 57 ? 85.919 -5.307 13.770 1.00 0.00 57 THR A N 16
ATOM 22421 C CA . THR A 1 57 ? 84.748 -5.102 12.852 1.00 0.00 57 THR A CA 16
ATOM 22422 C C . THR A 1 57 ? 84.155 -3.714 13.091 1.00 0.00 57 THR A C 16
ATOM 22423 O O . THR A 1 57 ? 83.756 -3.376 14.186 1.00 0.00 57 THR A O 16
ATOM 22434 N N . SER A 1 58 ? 84.083 -2.915 12.061 1.00 0.00 58 SER A N 16
ATOM 22435 C CA . SER A 1 58 ? 83.503 -1.545 12.192 1.00 0.00 58 SER A CA 16
ATOM 22436 C C . SER A 1 58 ? 82.105 -1.561 11.574 1.00 0.00 58 SER A C 16
ATOM 22437 O O . SER A 1 58 ? 81.828 -2.352 10.698 1.00 0.00 58 SER A O 16
ATOM 22445 N N . ASN A 1 59 ? 81.218 -0.703 12.011 1.00 0.00 59 ASN A N 16
ATOM 22446 C CA . ASN A 1 59 ? 79.838 -0.680 11.430 1.00 0.00 59 ASN A CA 16
ATOM 22447 C C . ASN A 1 59 ? 79.465 0.764 11.091 1.00 0.00 59 ASN A C 16
ATOM 22448 O O . ASN A 1 59 ? 79.387 1.605 11.966 1.00 0.00 59 ASN A O 16
ATOM 22459 N N . PHE A 1 60 ? 79.206 1.053 9.835 1.00 0.00 60 PHE A N 16
ATOM 22460 C CA . PHE A 1 60 ? 78.801 2.440 9.437 1.00 0.00 60 PHE A CA 16
ATOM 22461 C C . PHE A 1 60 ? 77.393 2.378 8.857 1.00 0.00 60 PHE A C 16
ATOM 22462 O O . PHE A 1 60 ? 77.135 1.648 7.920 1.00 0.00 60 PHE A O 16
ATOM 22479 N N . LYS A 1 61 ? 76.481 3.137 9.404 1.00 0.00 61 LYS A N 16
ATOM 22480 C CA . LYS A 1 61 ? 75.086 3.138 8.901 1.00 0.00 61 LYS A CA 16
ATOM 22481 C C . LYS A 1 61 ? 74.809 4.487 8.255 1.00 0.00 61 LYS A C 16
ATOM 22482 O O . LYS A 1 61 ? 75.301 5.512 8.681 1.00 0.00 61 LYS A O 16
ATOM 22501 N N . GLY A 1 62 ? 74.026 4.483 7.233 1.00 0.00 62 GLY A N 16
ATOM 22502 C CA . GLY A 1 62 ? 73.692 5.757 6.533 1.00 0.00 62 GLY A CA 16
ATOM 22503 C C . GLY A 1 62 ? 72.462 5.532 5.658 1.00 0.00 62 GLY A C 16
ATOM 22504 O O . GLY A 1 62 ? 71.981 4.426 5.541 1.00 0.00 62 GLY A O 16
ATOM 22508 N N . VAL A 1 63 ? 71.952 6.571 5.039 1.00 0.00 63 VAL A N 16
ATOM 22509 C CA . VAL A 1 63 ? 70.748 6.424 4.154 1.00 0.00 63 VAL A CA 16
ATOM 22510 C C . VAL A 1 63 ? 71.106 6.859 2.736 1.00 0.00 63 VAL A C 16
ATOM 22511 O O . VAL A 1 63 ? 71.623 7.935 2.516 1.00 0.00 63 VAL A O 16
ATOM 22524 N N . VAL A 1 64 ? 70.846 6.021 1.766 1.00 0.00 64 VAL A N 16
ATOM 22525 C CA . VAL A 1 64 ? 71.185 6.371 0.356 1.00 0.00 64 VAL A CA 16
ATOM 22526 C C . VAL A 1 64 ? 69.966 6.967 -0.350 1.00 0.00 64 VAL A C 16
ATOM 22527 O O . VAL A 1 64 ? 68.929 6.335 -0.487 1.00 0.00 64 VAL A O 16
ATOM 22540 N N . THR A 1 65 ? 70.106 8.181 -0.809 1.00 0.00 65 THR A N 16
ATOM 22541 C CA . THR A 1 65 ? 69.005 8.877 -1.536 1.00 0.00 65 THR A CA 16
ATOM 22542 C C . THR A 1 65 ? 69.628 9.595 -2.740 1.00 0.00 65 THR A C 16
ATOM 22543 O O . THR A 1 65 ? 70.803 9.911 -2.725 1.00 0.00 65 THR A O 16
ATOM 22554 N N . PRO A 1 66 ? 68.876 9.857 -3.780 1.00 0.00 66 PRO A N 16
ATOM 22555 C CA . PRO A 1 66 ? 69.411 10.548 -4.989 1.00 0.00 66 PRO A CA 16
ATOM 22556 C C . PRO A 1 66 ? 70.183 11.824 -4.617 1.00 0.00 66 PRO A C 16
ATOM 22557 O O . PRO A 1 66 ? 70.759 12.479 -5.463 1.00 0.00 66 PRO A O 16
ATOM 22568 N N . SER A 1 67 ? 70.188 12.186 -3.360 1.00 0.00 67 SER A N 16
ATOM 22569 C CA . SER A 1 67 ? 70.912 13.420 -2.941 1.00 0.00 67 SER A CA 16
ATOM 22570 C C . SER A 1 67 ? 72.429 13.202 -3.016 1.00 0.00 67 SER A C 16
ATOM 22571 O O . SER A 1 67 ? 73.143 13.982 -3.617 1.00 0.00 67 SER A O 16
ATOM 22579 N N . THR A 1 68 ? 72.937 12.156 -2.409 1.00 0.00 68 THR A N 16
ATOM 22580 C CA . THR A 1 68 ? 74.414 11.916 -2.454 1.00 0.00 68 THR A CA 16
ATOM 22581 C C . THR A 1 68 ? 74.717 10.412 -2.269 1.00 0.00 68 THR A C 16
ATOM 22582 O O . THR A 1 68 ? 74.014 9.726 -1.554 1.00 0.00 68 THR A O 16
ATOM 22593 N N . PRO A 1 69 ? 75.762 9.898 -2.892 1.00 0.00 69 PRO A N 16
ATOM 22594 C CA . PRO A 1 69 ? 76.147 8.458 -2.757 1.00 0.00 69 PRO A CA 16
ATOM 22595 C C . PRO A 1 69 ? 76.938 8.180 -1.464 1.00 0.00 69 PRO A C 16
ATOM 22596 O O . PRO A 1 69 ? 77.449 9.086 -0.832 1.00 0.00 69 PRO A O 16
ATOM 22607 N N . VAL A 1 70 ? 77.046 6.928 -1.079 1.00 0.00 70 VAL A N 16
ATOM 22608 C CA . VAL A 1 70 ? 77.808 6.551 0.161 1.00 0.00 70 VAL A CA 16
ATOM 22609 C C . VAL A 1 70 ? 78.907 5.550 -0.213 1.00 0.00 70 VAL A C 16
ATOM 22610 O O . VAL A 1 70 ? 78.661 4.581 -0.903 1.00 0.00 70 VAL A O 16
ATOM 22623 N N . ASN A 1 71 ? 80.121 5.774 0.226 1.00 0.00 71 ASN A N 16
ATOM 22624 C CA . ASN A 1 71 ? 81.229 4.827 -0.114 1.00 0.00 71 ASN A CA 16
ATOM 22625 C C . ASN A 1 71 ? 81.336 3.748 0.966 1.00 0.00 71 ASN A C 16
ATOM 22626 O O . ASN A 1 71 ? 81.206 4.023 2.143 1.00 0.00 71 ASN A O 16
ATOM 22637 N N . THR A 1 72 ? 81.580 2.523 0.583 1.00 0.00 72 THR A N 16
ATOM 22638 C CA . THR A 1 72 ? 81.706 1.435 1.592 1.00 0.00 72 THR A CA 16
ATOM 22639 C C . THR A 1 72 ? 83.096 1.485 2.192 1.00 0.00 72 THR A C 16
ATOM 22640 O O . THR A 1 72 ? 83.276 1.475 3.394 1.00 0.00 72 THR A O 16
ATOM 22651 N N . ASN A 1 73 ? 84.085 1.527 1.350 1.00 0.00 73 ASN A N 16
ATOM 22652 C CA . ASN A 1 73 ? 85.475 1.566 1.845 1.00 0.00 73 ASN A CA 16
ATOM 22653 C C . ASN A 1 73 ? 85.796 2.988 2.271 1.00 0.00 73 ASN A C 16
ATOM 22654 O O . ASN A 1 73 ? 86.715 3.611 1.775 1.00 0.00 73 ASN A O 16
ATOM 22665 N N . GLN A 1 74 ? 85.033 3.503 3.191 1.00 0.00 74 GLN A N 16
ATOM 22666 C CA . GLN A 1 74 ? 85.271 4.896 3.676 1.00 0.00 74 GLN A CA 16
ATOM 22667 C C . GLN A 1 74 ? 86.769 5.071 3.948 1.00 0.00 74 GLN A C 16
ATOM 22668 O O . GLN A 1 74 ? 87.352 6.093 3.644 1.00 0.00 74 GLN A O 16
ATOM 22682 N N . ASP A 1 75 ? 87.392 4.062 4.499 1.00 0.00 75 ASP A N 16
ATOM 22683 C CA . ASP A 1 75 ? 88.860 4.121 4.780 1.00 0.00 75 ASP A CA 16
ATOM 22684 C C . ASP A 1 75 ? 89.577 3.191 3.790 1.00 0.00 75 ASP A C 16
ATOM 22685 O O . ASP A 1 75 ? 89.989 2.100 4.128 1.00 0.00 75 ASP A O 16
ATOM 22694 N N . ILE A 1 76 ? 89.704 3.617 2.562 1.00 0.00 76 ILE A N 16
ATOM 22695 C CA . ILE A 1 76 ? 90.368 2.769 1.524 1.00 0.00 76 ILE A CA 16
ATOM 22696 C C . ILE A 1 76 ? 91.808 2.468 1.924 1.00 0.00 76 ILE A C 16
ATOM 22697 O O . ILE A 1 76 ? 92.301 1.376 1.728 1.00 0.00 76 ILE A O 16
ATOM 22713 N N . ASN A 1 77 ? 92.487 3.430 2.469 1.00 0.00 77 ASN A N 16
ATOM 22714 C CA . ASN A 1 77 ? 93.902 3.183 2.862 1.00 0.00 77 ASN A CA 16
ATOM 22715 C C . ASN A 1 77 ? 93.921 2.047 3.878 1.00 0.00 77 ASN A C 16
ATOM 22716 O O . ASN A 1 77 ? 94.698 1.127 3.766 1.00 0.00 77 ASN A O 16
ATOM 22727 N N . LYS A 1 78 ? 93.062 2.088 4.855 1.00 0.00 78 LYS A N 16
ATOM 22728 C CA . LYS A 1 78 ? 93.017 0.981 5.853 1.00 0.00 78 LYS A CA 16
ATOM 22729 C C . LYS A 1 78 ? 92.689 -0.326 5.130 1.00 0.00 78 LYS A C 16
ATOM 22730 O O . LYS A 1 78 ? 93.335 -1.339 5.315 1.00 0.00 78 LYS A O 16
ATOM 22749 N N . THR A 1 79 ? 91.658 -0.306 4.330 1.00 0.00 79 THR A N 16
ATOM 22750 C CA . THR A 1 79 ? 91.236 -1.532 3.606 1.00 0.00 79 THR A CA 16
ATOM 22751 C C . THR A 1 79 ? 92.348 -2.004 2.659 1.00 0.00 79 THR A C 16
ATOM 22752 O O . THR A 1 79 ? 92.619 -3.179 2.549 1.00 0.00 79 THR A O 16
ATOM 22763 N N . ASN A 1 80 ? 92.999 -1.111 1.980 1.00 0.00 80 ASN A N 16
ATOM 22764 C CA . ASN A 1 80 ? 94.087 -1.543 1.059 1.00 0.00 80 ASN A CA 16
ATOM 22765 C C . ASN A 1 80 ? 95.233 -2.169 1.863 1.00 0.00 80 ASN A C 16
ATOM 22766 O O . ASN A 1 80 ? 95.911 -3.064 1.399 1.00 0.00 80 ASN A O 16
ATOM 22777 N N . LYS A 1 81 ? 95.467 -1.695 3.055 1.00 0.00 81 LYS A N 16
ATOM 22778 C CA . LYS A 1 81 ? 96.580 -2.247 3.878 1.00 0.00 81 LYS A CA 16
ATOM 22779 C C . LYS A 1 81 ? 96.288 -3.692 4.280 1.00 0.00 81 LYS A C 16
ATOM 22780 O O . LYS A 1 81 ? 97.135 -4.556 4.167 1.00 0.00 81 LYS A O 16
ATOM 22799 N N . VAL A 1 82 ? 95.115 -3.943 4.809 1.00 0.00 82 VAL A N 16
ATOM 22800 C CA . VAL A 1 82 ? 94.776 -5.318 5.299 1.00 0.00 82 VAL A CA 16
ATOM 22801 C C . VAL A 1 82 ? 93.658 -5.966 4.466 1.00 0.00 82 VAL A C 16
ATOM 22802 O O . VAL A 1 82 ? 93.577 -7.176 4.378 1.00 0.00 82 VAL A O 16
ATOM 22815 N N . GLY A 1 83 ? 92.801 -5.197 3.847 1.00 0.00 83 GLY A N 16
ATOM 22816 C CA . GLY A 1 83 ? 91.714 -5.811 3.029 1.00 0.00 83 GLY A CA 16
ATOM 22817 C C . GLY A 1 83 ? 90.564 -6.238 3.938 1.00 0.00 83 GLY A C 16
ATOM 22818 O O . GLY A 1 83 ? 90.736 -6.449 5.123 1.00 0.00 83 GLY A O 16
ATOM 22822 N N . VAL A 1 84 ? 89.392 -6.376 3.378 1.00 0.00 84 VAL A N 16
ATOM 22823 C CA . VAL A 1 84 ? 88.197 -6.799 4.180 1.00 0.00 84 VAL A CA 16
ATOM 22824 C C . VAL A 1 84 ? 87.875 -8.268 3.861 1.00 0.00 84 VAL A C 16
ATOM 22825 O O . VAL A 1 84 ? 87.629 -8.629 2.727 1.00 0.00 84 VAL A O 16
ATOM 22838 N N . GLN A 1 85 ? 87.899 -9.122 4.853 1.00 0.00 85 GLN A N 16
ATOM 22839 C CA . GLN A 1 85 ? 87.626 -10.571 4.606 1.00 0.00 85 GLN A CA 16
ATOM 22840 C C . GLN A 1 85 ? 86.153 -10.815 4.250 1.00 0.00 85 GLN A C 16
ATOM 22841 O O . GLN A 1 85 ? 85.848 -11.368 3.213 1.00 0.00 85 GLN A O 16
ATOM 22855 N N . LYS A 1 86 ? 85.238 -10.441 5.115 1.00 0.00 86 LYS A N 16
ATOM 22856 C CA . LYS A 1 86 ? 83.781 -10.686 4.847 1.00 0.00 86 LYS A CA 16
ATOM 22857 C C . LYS A 1 86 ? 83.043 -9.357 4.664 1.00 0.00 86 LYS A C 16
ATOM 22858 O O . LYS A 1 86 ? 83.296 -8.395 5.358 1.00 0.00 86 LYS A O 16
ATOM 22877 N N . TYR A 1 87 ? 82.127 -9.304 3.725 1.00 0.00 87 TYR A N 16
ATOM 22878 C CA . TYR A 1 87 ? 81.343 -8.049 3.472 1.00 0.00 87 TYR A CA 16
ATOM 22879 C C . TYR A 1 87 ? 79.849 -8.344 3.676 1.00 0.00 87 TYR A C 16
ATOM 22880 O O . TYR A 1 87 ? 79.318 -9.274 3.101 1.00 0.00 87 TYR A O 16
ATOM 22898 N N . ARG A 1 88 ? 79.165 -7.562 4.486 1.00 0.00 88 ARG A N 16
ATOM 22899 C CA . ARG A 1 88 ? 77.697 -7.802 4.725 1.00 0.00 88 ARG A CA 16
ATOM 22900 C C . ARG A 1 88 ? 76.918 -6.488 4.553 1.00 0.00 88 ARG A C 16
ATOM 22901 O O . ARG A 1 88 ? 77.239 -5.488 5.159 1.00 0.00 88 ARG A O 16
ATOM 22922 N N . ALA A 1 89 ? 75.893 -6.494 3.728 1.00 0.00 89 ALA A N 16
ATOM 22923 C CA . ALA A 1 89 ? 75.071 -5.254 3.501 1.00 0.00 89 ALA A CA 16
ATOM 22924 C C . ALA A 1 89 ? 73.585 -5.538 3.787 1.00 0.00 89 ALA A C 16
ATOM 22925 O O . ALA A 1 89 ? 73.081 -6.602 3.485 1.00 0.00 89 ALA A O 16
ATOM 22932 N N . LEU A 1 90 ? 72.886 -4.582 4.360 1.00 0.00 90 LEU A N 16
ATOM 22933 C CA . LEU A 1 90 ? 71.422 -4.762 4.672 1.00 0.00 90 LEU A CA 16
ATOM 22934 C C . LEU A 1 90 ? 70.622 -3.610 4.046 1.00 0.00 90 LEU A C 16
ATOM 22935 O O . LEU A 1 90 ? 70.991 -2.462 4.162 1.00 0.00 90 LEU A O 16
ATOM 22951 N N . THR A 1 91 ? 69.529 -3.914 3.380 1.00 0.00 91 THR A N 16
ATOM 22952 C CA . THR A 1 91 ? 68.699 -2.834 2.737 1.00 0.00 91 THR A CA 16
ATOM 22953 C C . THR A 1 91 ? 67.227 -2.955 3.159 1.00 0.00 91 THR A C 16
ATOM 22954 O O . THR A 1 91 ? 66.601 -3.985 3.008 1.00 0.00 91 THR A O 16
ATOM 22965 N N . GLU A 1 92 ? 66.684 -1.890 3.700 1.00 0.00 92 GLU A N 16
ATOM 22966 C CA . GLU A 1 92 ? 65.256 -1.890 4.162 1.00 0.00 92 GLU A CA 16
ATOM 22967 C C . GLU A 1 92 ? 64.545 -0.622 3.658 1.00 0.00 92 GLU A C 16
ATOM 22968 O O . GLU A 1 92 ? 65.144 0.424 3.546 1.00 0.00 92 GLU A O 16
ATOM 22980 N N . TRP A 1 93 ? 63.268 -0.700 3.366 1.00 0.00 93 TRP A N 16
ATOM 22981 C CA . TRP A 1 93 ? 62.539 0.517 2.887 1.00 0.00 93 TRP A CA 16
ATOM 22982 C C . TRP A 1 93 ? 62.407 1.515 4.039 1.00 0.00 93 TRP A C 16
ATOM 22983 O O . TRP A 1 93 ? 62.134 1.145 5.164 1.00 0.00 93 TRP A O 16
ATOM 23004 N N . VAL A 1 94 ? 62.578 2.782 3.756 1.00 0.00 94 VAL A N 16
ATOM 23005 C CA . VAL A 1 94 ? 62.449 3.833 4.814 1.00 0.00 94 VAL A CA 16
ATOM 23006 C C . VAL A 1 94 ? 61.204 4.669 4.521 1.00 0.00 94 VAL A C 16
ATOM 23007 O O . VAL A 1 94 ? 61.098 5.287 3.475 1.00 0.00 94 VAL A O 16
ATOM 23020 N N . GLY A 1 95 ? 60.268 4.694 5.434 1.00 0.00 95 GLY A N 16
ATOM 23021 C CA . GLY A 1 95 ? 59.028 5.488 5.214 1.00 0.00 95 GLY A CA 16
ATOM 23022 C C . GLY A 1 95 ? 58.138 5.417 6.457 1.00 0.00 95 GLY A C 16
ATOM 23023 O O . GLY A 1 95 ? 58.492 4.823 7.455 1.00 0.00 95 GLY A O 16
ATOM 23027 N N . SER A 1 96 ? 56.980 6.019 6.400 1.00 0.00 96 SER A N 16
ATOM 23028 C CA . SER A 1 96 ? 56.063 5.988 7.574 1.00 0.00 96 SER A CA 16
ATOM 23029 C C . SER A 1 96 ? 55.511 4.571 7.743 1.00 0.00 96 SER A C 16
ATOM 23030 O O . SER A 1 96 ? 55.090 3.941 6.794 1.00 0.00 96 SER A O 16
ATOM 23038 N N . ARG A 1 97 ? 55.517 4.061 8.943 1.00 0.00 97 ARG A N 16
ATOM 23039 C CA . ARG A 1 97 ? 55.000 2.680 9.169 1.00 0.00 97 ARG A CA 16
ATOM 23040 C C . ARG A 1 97 ? 53.475 2.666 9.029 1.00 0.00 97 ARG A C 16
ATOM 23041 O O . ARG A 1 97 ? 52.788 3.561 9.481 1.00 0.00 97 ARG A O 16
ATOM 23062 N N . SER A 1 98 ? 52.942 1.648 8.408 1.00 0.00 98 SER A N 16
ATOM 23063 C CA . SER A 1 98 ? 51.466 1.565 8.239 1.00 0.00 98 SER A CA 16
ATOM 23064 C C . SER A 1 98 ? 50.833 1.061 9.539 1.00 0.00 98 SER A C 16
ATOM 23065 O O . SER A 1 98 ? 50.583 1.880 10.410 1.00 0.00 98 SER A O 16
ATOM 23073 N N . GLY A 1 1 ? 43.903 -7.171 0.892 1.00 0.00 1 GLY A N 17
ATOM 23074 C CA . GLY A 1 1 ? 45.099 -7.783 0.159 1.00 0.00 1 GLY A CA 17
ATOM 23075 C C . GLY A 1 1 ? 45.544 -7.205 -1.140 1.00 0.00 1 GLY A C 17
ATOM 23076 O O . GLY A 1 1 ? 46.655 -7.426 -1.580 1.00 0.00 1 GLY A O 17
ATOM 23082 N N . GLY A 1 2 ? 44.696 -6.453 -1.792 1.00 0.00 2 GLY A N 17
ATOM 23083 C CA . GLY A 1 2 ? 45.083 -5.848 -3.102 1.00 0.00 2 GLY A CA 17
ATOM 23084 C C . GLY A 1 2 ? 45.837 -4.537 -2.870 1.00 0.00 2 GLY A C 17
ATOM 23085 O O . GLY A 1 2 ? 47.052 -4.497 -2.888 1.00 0.00 2 GLY A O 17
ATOM 23089 N N . SER A 1 3 ? 45.125 -3.463 -2.662 1.00 0.00 3 SER A N 17
ATOM 23090 C CA . SER A 1 3 ? 45.793 -2.148 -2.439 1.00 0.00 3 SER A CA 17
ATOM 23091 C C . SER A 1 3 ? 46.766 -1.871 -3.588 1.00 0.00 3 SER A C 17
ATOM 23092 O O . SER A 1 3 ? 47.688 -1.091 -3.460 1.00 0.00 3 SER A O 17
ATOM 23100 N N . GLY A 1 4 ? 46.559 -2.498 -4.712 1.00 0.00 4 GLY A N 17
ATOM 23101 C CA . GLY A 1 4 ? 47.461 -2.265 -5.876 1.00 0.00 4 GLY A CA 17
ATOM 23102 C C . GLY A 1 4 ? 48.906 -2.617 -5.508 1.00 0.00 4 GLY A C 17
ATOM 23103 O O . GLY A 1 4 ? 49.174 -3.622 -4.881 1.00 0.00 4 GLY A O 17
ATOM 23107 N N . TRP A 1 5 ? 49.837 -1.796 -5.912 1.00 0.00 5 TRP A N 17
ATOM 23108 C CA . TRP A 1 5 ? 51.273 -2.066 -5.610 1.00 0.00 5 TRP A CA 17
ATOM 23109 C C . TRP A 1 5 ? 51.518 -2.127 -4.112 1.00 0.00 5 TRP A C 17
ATOM 23110 O O . TRP A 1 5 ? 51.010 -1.336 -3.342 1.00 0.00 5 TRP A O 17
ATOM 23131 N N . ASN A 1 6 ? 52.346 -3.055 -3.718 1.00 0.00 6 ASN A N 17
ATOM 23132 C CA . ASN A 1 6 ? 52.718 -3.196 -2.289 1.00 0.00 6 ASN A CA 17
ATOM 23133 C C . ASN A 1 6 ? 54.243 -3.256 -2.199 1.00 0.00 6 ASN A C 17
ATOM 23134 O O . ASN A 1 6 ? 54.880 -4.042 -2.871 1.00 0.00 6 ASN A O 17
ATOM 23145 N N . ALA A 1 7 ? 54.837 -2.444 -1.371 1.00 0.00 7 ALA A N 17
ATOM 23146 C CA . ALA A 1 7 ? 56.324 -2.472 -1.242 1.00 0.00 7 ALA A CA 17
ATOM 23147 C C . ALA A 1 7 ? 56.746 -3.842 -0.705 1.00 0.00 7 ALA A C 17
ATOM 23148 O O . ALA A 1 7 ? 57.905 -4.087 -0.429 1.00 0.00 7 ALA A O 17
ATOM 23155 N N . ASP A 1 8 ? 55.803 -4.728 -0.534 1.00 0.00 8 ASP A N 17
ATOM 23156 C CA . ASP A 1 8 ? 56.122 -6.081 0.007 1.00 0.00 8 ASP A CA 17
ATOM 23157 C C . ASP A 1 8 ? 56.635 -7.008 -1.102 1.00 0.00 8 ASP A C 17
ATOM 23158 O O . ASP A 1 8 ? 57.349 -7.957 -0.843 1.00 0.00 8 ASP A O 17
ATOM 23167 N N . ASN A 1 9 ? 56.261 -6.766 -2.331 1.00 0.00 9 ASN A N 17
ATOM 23168 C CA . ASN A 1 9 ? 56.709 -7.663 -3.444 1.00 0.00 9 ASN A CA 17
ATOM 23169 C C . ASN A 1 9 ? 57.977 -7.114 -4.103 1.00 0.00 9 ASN A C 17
ATOM 23170 O O . ASN A 1 9 ? 58.451 -7.660 -5.079 1.00 0.00 9 ASN A O 17
ATOM 23181 N N . VAL A 1 10 ? 58.519 -6.036 -3.597 1.00 0.00 10 VAL A N 17
ATOM 23182 C CA . VAL A 1 10 ? 59.750 -5.446 -4.218 1.00 0.00 10 VAL A CA 17
ATOM 23183 C C . VAL A 1 10 ? 60.954 -5.624 -3.294 1.00 0.00 10 VAL A C 17
ATOM 23184 O O . VAL A 1 10 ? 60.912 -5.284 -2.127 1.00 0.00 10 VAL A O 17
ATOM 23197 N N . ASP A 1 11 ? 62.042 -6.129 -3.817 1.00 0.00 11 ASP A N 17
ATOM 23198 C CA . ASP A 1 11 ? 63.268 -6.301 -2.985 1.00 0.00 11 ASP A CA 17
ATOM 23199 C C . ASP A 1 11 ? 64.076 -4.992 -3.056 1.00 0.00 11 ASP A C 17
ATOM 23200 O O . ASP A 1 11 ? 64.280 -4.462 -4.131 1.00 0.00 11 ASP A O 17
ATOM 23209 N N . PRO A 1 12 ? 64.527 -4.450 -1.943 1.00 0.00 12 PRO A N 17
ATOM 23210 C CA . PRO A 1 12 ? 65.302 -3.172 -1.947 1.00 0.00 12 PRO A CA 17
ATOM 23211 C C . PRO A 1 12 ? 66.758 -3.370 -2.391 1.00 0.00 12 PRO A C 17
ATOM 23212 O O . PRO A 1 12 ? 67.431 -2.435 -2.779 1.00 0.00 12 PRO A O 17
ATOM 23223 N N . SER A 1 13 ? 67.252 -4.577 -2.325 1.00 0.00 13 SER A N 17
ATOM 23224 C CA . SER A 1 13 ? 68.663 -4.830 -2.736 1.00 0.00 13 SER A CA 17
ATOM 23225 C C . SER A 1 13 ? 68.869 -4.441 -4.203 1.00 0.00 13 SER A C 17
ATOM 23226 O O . SER A 1 13 ? 69.888 -3.888 -4.568 1.00 0.00 13 SER A O 17
ATOM 23234 N N . GLN A 1 14 ? 67.916 -4.730 -5.052 1.00 0.00 14 GLN A N 17
ATOM 23235 C CA . GLN A 1 14 ? 68.075 -4.382 -6.496 1.00 0.00 14 GLN A CA 17
ATOM 23236 C C . GLN A 1 14 ? 67.672 -2.925 -6.732 1.00 0.00 14 GLN A C 17
ATOM 23237 O O . GLN A 1 14 ? 67.915 -2.371 -7.785 1.00 0.00 14 GLN A O 17
ATOM 23251 N N . CYS A 1 15 ? 67.064 -2.296 -5.763 1.00 0.00 15 CYS A N 17
ATOM 23252 C CA . CYS A 1 15 ? 66.656 -0.873 -5.944 1.00 0.00 15 CYS A CA 17
ATOM 23253 C C . CYS A 1 15 ? 67.906 0.006 -5.981 1.00 0.00 15 CYS A C 17
ATOM 23254 O O . CYS A 1 15 ? 67.939 1.023 -6.644 1.00 0.00 15 CYS A O 17
ATOM 23261 N N . ILE A 1 16 ? 68.938 -0.387 -5.275 1.00 0.00 16 ILE A N 17
ATOM 23262 C CA . ILE A 1 16 ? 70.208 0.408 -5.258 1.00 0.00 16 ILE A CA 17
ATOM 23263 C C . ILE A 1 16 ? 71.343 -0.472 -5.784 1.00 0.00 16 ILE A C 17
ATOM 23264 O O . ILE A 1 16 ? 71.353 -1.670 -5.578 1.00 0.00 16 ILE A O 17
ATOM 23280 N N . LYS A 1 17 ? 72.294 0.112 -6.473 1.00 0.00 17 LYS A N 17
ATOM 23281 C CA . LYS A 1 17 ? 73.435 -0.680 -7.035 1.00 0.00 17 LYS A CA 17
ATOM 23282 C C . LYS A 1 17 ? 74.755 -0.074 -6.561 1.00 0.00 17 LYS A C 17
ATOM 23283 O O . LYS A 1 17 ? 74.852 1.109 -6.306 1.00 0.00 17 LYS A O 17
ATOM 23302 N N . GLN A 1 18 ? 75.770 -0.887 -6.417 1.00 0.00 18 GLN A N 17
ATOM 23303 C CA . GLN A 1 18 ? 77.089 -0.380 -5.928 1.00 0.00 18 GLN A CA 17
ATOM 23304 C C . GLN A 1 18 ? 78.037 -0.173 -7.112 1.00 0.00 18 GLN A C 17
ATOM 23305 O O . GLN A 1 18 ? 78.332 -1.095 -7.846 1.00 0.00 18 GLN A O 17
ATOM 23319 N N . SER A 1 19 ? 78.533 1.029 -7.291 1.00 0.00 19 SER A N 17
ATOM 23320 C CA . SER A 1 19 ? 79.483 1.305 -8.414 1.00 0.00 19 SER A CA 17
ATOM 23321 C C . SER A 1 19 ? 80.886 1.494 -7.834 1.00 0.00 19 SER A C 17
ATOM 23322 O O . SER A 1 19 ? 81.215 2.537 -7.312 1.00 0.00 19 SER A O 17
ATOM 23330 N N . GLY A 1 20 ? 81.715 0.495 -7.912 1.00 0.00 20 GLY A N 17
ATOM 23331 C CA . GLY A 1 20 ? 83.086 0.638 -7.349 1.00 0.00 20 GLY A CA 17
ATOM 23332 C C . GLY A 1 20 ? 83.006 0.644 -5.819 1.00 0.00 20 GLY A C 17
ATOM 23333 O O . GLY A 1 20 ? 83.002 -0.395 -5.189 1.00 0.00 20 GLY A O 17
ATOM 23337 N N . VAL A 1 21 ? 82.949 1.811 -5.213 1.00 0.00 21 VAL A N 17
ATOM 23338 C CA . VAL A 1 21 ? 82.877 1.895 -3.714 1.00 0.00 21 VAL A CA 17
ATOM 23339 C C . VAL A 1 21 ? 81.785 2.880 -3.286 1.00 0.00 21 VAL A C 17
ATOM 23340 O O . VAL A 1 21 ? 81.824 3.414 -2.198 1.00 0.00 21 VAL A O 17
ATOM 23353 N N . GLN A 1 22 ? 80.813 3.127 -4.129 1.00 0.00 22 GLN A N 17
ATOM 23354 C CA . GLN A 1 22 ? 79.707 4.079 -3.763 1.00 0.00 22 GLN A CA 17
ATOM 23355 C C . GLN A 1 22 ? 78.346 3.446 -4.075 1.00 0.00 22 GLN A C 17
ATOM 23356 O O . GLN A 1 22 ? 78.243 2.515 -4.850 1.00 0.00 22 GLN A O 17
ATOM 23370 N N . TYR A 1 23 ? 77.296 3.969 -3.487 1.00 0.00 23 TYR A N 17
ATOM 23371 C CA . TYR A 1 23 ? 75.915 3.442 -3.741 1.00 0.00 23 TYR A CA 17
ATOM 23372 C C . TYR A 1 23 ? 75.118 4.524 -4.476 1.00 0.00 23 TYR A C 17
ATOM 23373 O O . TYR A 1 23 ? 75.249 5.697 -4.186 1.00 0.00 23 TYR A O 17
ATOM 23391 N N . THR A 1 24 ? 74.295 4.143 -5.423 1.00 0.00 24 THR A N 17
ATOM 23392 C CA . THR A 1 24 ? 73.482 5.149 -6.180 1.00 0.00 24 THR A CA 17
ATOM 23393 C C . THR A 1 24 ? 72.017 4.712 -6.194 1.00 0.00 24 THR A C 17
ATOM 23394 O O . THR A 1 24 ? 71.704 3.542 -6.291 1.00 0.00 24 THR A O 17
ATOM 23405 N N . TYR A 1 25 ? 71.118 5.651 -6.082 1.00 0.00 25 TYR A N 17
ATOM 23406 C CA . TYR A 1 25 ? 69.666 5.312 -6.072 1.00 0.00 25 TYR A CA 17
ATOM 23407 C C . TYR A 1 25 ? 69.165 5.121 -7.508 1.00 0.00 25 TYR A C 17
ATOM 23408 O O . TYR A 1 25 ? 69.333 5.978 -8.353 1.00 0.00 25 TYR A O 17
ATOM 23426 N N . ASN A 1 26 ? 68.556 3.999 -7.789 1.00 0.00 26 ASN A N 17
ATOM 23427 C CA . ASN A 1 26 ? 68.045 3.731 -9.168 1.00 0.00 26 ASN A CA 17
ATOM 23428 C C . ASN A 1 26 ? 66.603 4.230 -9.311 1.00 0.00 26 ASN A C 17
ATOM 23429 O O . ASN A 1 26 ? 65.662 3.478 -9.148 1.00 0.00 26 ASN A O 17
ATOM 23440 N N . SER A 1 27 ? 66.414 5.484 -9.624 1.00 0.00 27 SER A N 17
ATOM 23441 C CA . SER A 1 27 ? 65.026 6.012 -9.790 1.00 0.00 27 SER A CA 17
ATOM 23442 C C . SER A 1 27 ? 64.554 5.745 -11.219 1.00 0.00 27 SER A C 17
ATOM 23443 O O . SER A 1 27 ? 63.441 6.066 -11.588 1.00 0.00 27 SER A O 17
ATOM 23451 N N . GLY A 1 28 ? 65.395 5.162 -12.028 1.00 0.00 28 GLY A N 17
ATOM 23452 C CA . GLY A 1 28 ? 65.004 4.869 -13.436 1.00 0.00 28 GLY A CA 17
ATOM 23453 C C . GLY A 1 28 ? 63.803 3.921 -13.451 1.00 0.00 28 GLY A C 17
ATOM 23454 O O . GLY A 1 28 ? 62.976 3.968 -14.341 1.00 0.00 28 GLY A O 17
ATOM 23458 N N . VAL A 1 29 ? 63.699 3.056 -12.476 1.00 0.00 29 VAL A N 17
ATOM 23459 C CA . VAL A 1 29 ? 62.549 2.105 -12.440 1.00 0.00 29 VAL A CA 17
ATOM 23460 C C . VAL A 1 29 ? 61.344 2.799 -11.802 1.00 0.00 29 VAL A C 17
ATOM 23461 O O . VAL A 1 29 ? 61.452 3.439 -10.776 1.00 0.00 29 VAL A O 17
ATOM 23474 N N . SER A 1 30 ? 60.199 2.692 -12.417 1.00 0.00 30 SER A N 17
ATOM 23475 C CA . SER A 1 30 ? 58.980 3.361 -11.876 1.00 0.00 30 SER A CA 17
ATOM 23476 C C . SER A 1 30 ? 58.642 2.858 -10.467 1.00 0.00 30 SER A C 17
ATOM 23477 O O . SER A 1 30 ? 58.227 3.623 -9.620 1.00 0.00 30 SER A O 17
ATOM 23485 N N . VAL A 1 31 ? 58.780 1.587 -10.207 1.00 0.00 31 VAL A N 17
ATOM 23486 C CA . VAL A 1 31 ? 58.416 1.064 -8.854 1.00 0.00 31 VAL A CA 17
ATOM 23487 C C . VAL A 1 31 ? 59.130 1.863 -7.757 1.00 0.00 31 VAL A C 17
ATOM 23488 O O . VAL A 1 31 ? 58.566 2.128 -6.715 1.00 0.00 31 VAL A O 17
ATOM 23501 N N . CYS A 1 32 ? 60.356 2.249 -7.967 1.00 0.00 32 CYS A N 17
ATOM 23502 C CA . CYS A 1 32 ? 61.070 3.025 -6.912 1.00 0.00 32 CYS A CA 17
ATOM 23503 C C . CYS A 1 32 ? 60.356 4.361 -6.669 1.00 0.00 32 CYS A C 17
ATOM 23504 O O . CYS A 1 32 ? 60.228 4.813 -5.546 1.00 0.00 32 CYS A O 17
ATOM 23511 N N . MET A 1 33 ? 59.891 5.003 -7.711 1.00 0.00 33 MET A N 17
ATOM 23512 C CA . MET A 1 33 ? 59.197 6.313 -7.527 1.00 0.00 33 MET A CA 17
ATOM 23513 C C . MET A 1 33 ? 57.748 6.088 -7.080 1.00 0.00 33 MET A C 17
ATOM 23514 O O . MET A 1 33 ? 57.099 6.995 -6.602 1.00 0.00 33 MET A O 17
ATOM 23528 N N . GLN A 1 34 ? 57.237 4.893 -7.208 1.00 0.00 34 GLN A N 17
ATOM 23529 C CA . GLN A 1 34 ? 55.834 4.650 -6.761 1.00 0.00 34 GLN A CA 17
ATOM 23530 C C . GLN A 1 34 ? 55.746 4.842 -5.246 1.00 0.00 34 GLN A C 17
ATOM 23531 O O . GLN A 1 34 ? 54.793 5.399 -4.735 1.00 0.00 34 GLN A O 17
ATOM 23545 N N . GLY A 1 35 ? 56.733 4.390 -4.523 1.00 0.00 35 GLY A N 17
ATOM 23546 C CA . GLY A 1 35 ? 56.708 4.552 -3.044 1.00 0.00 35 GLY A CA 17
ATOM 23547 C C . GLY A 1 35 ? 57.048 5.998 -2.683 1.00 0.00 35 GLY A C 17
ATOM 23548 O O . GLY A 1 35 ? 56.364 6.633 -1.906 1.00 0.00 35 GLY A O 17
ATOM 23552 N N . LEU A 1 36 ? 58.106 6.522 -3.242 1.00 0.00 36 LEU A N 17
ATOM 23553 C CA . LEU A 1 36 ? 58.492 7.928 -2.929 1.00 0.00 36 LEU A CA 17
ATOM 23554 C C . LEU A 1 36 ? 57.378 8.890 -3.372 1.00 0.00 36 LEU A C 17
ATOM 23555 O O . LEU A 1 36 ? 57.064 9.843 -2.687 1.00 0.00 36 LEU A O 17
ATOM 23571 N N . ASN A 1 37 ? 56.775 8.651 -4.511 1.00 0.00 37 ASN A N 17
ATOM 23572 C CA . ASN A 1 37 ? 55.685 9.558 -4.983 1.00 0.00 37 ASN A CA 17
ATOM 23573 C C . ASN A 1 37 ? 54.529 9.555 -3.980 1.00 0.00 37 ASN A C 17
ATOM 23574 O O . ASN A 1 37 ? 53.934 10.579 -3.705 1.00 0.00 37 ASN A O 17
ATOM 23585 N N . GLU A 1 38 ? 54.197 8.418 -3.435 1.00 0.00 38 GLU A N 17
ATOM 23586 C CA . GLU A 1 38 ? 53.072 8.368 -2.459 1.00 0.00 38 GLU A CA 17
ATOM 23587 C C . GLU A 1 38 ? 53.547 8.918 -1.116 1.00 0.00 38 GLU A C 17
ATOM 23588 O O . GLU A 1 38 ? 52.763 9.153 -0.218 1.00 0.00 38 GLU A O 17
ATOM 23600 N N . GLY A 1 39 ? 54.826 9.130 -0.971 1.00 0.00 39 GLY A N 17
ATOM 23601 C CA . GLY A 1 39 ? 55.345 9.671 0.314 1.00 0.00 39 GLY A CA 17
ATOM 23602 C C . GLY A 1 39 ? 55.220 8.608 1.406 1.00 0.00 39 GLY A C 17
ATOM 23603 O O . GLY A 1 39 ? 55.124 8.919 2.576 1.00 0.00 39 GLY A O 17
ATOM 23607 N N . LYS A 1 40 ? 55.243 7.353 1.037 1.00 0.00 40 LYS A N 17
ATOM 23608 C CA . LYS A 1 40 ? 55.152 6.264 2.050 1.00 0.00 40 LYS A CA 17
ATOM 23609 C C . LYS A 1 40 ? 56.573 5.793 2.289 1.00 0.00 40 LYS A C 17
ATOM 23610 O O . LYS A 1 40 ? 56.860 4.996 3.160 1.00 0.00 40 LYS A O 17
ATOM 23629 N N . VAL A 1 41 ? 57.466 6.302 1.489 1.00 0.00 41 VAL A N 17
ATOM 23630 C CA . VAL A 1 41 ? 58.899 5.932 1.592 1.00 0.00 41 VAL A CA 17
ATOM 23631 C C . VAL A 1 41 ? 59.750 7.214 1.536 1.00 0.00 41 VAL A C 17
ATOM 23632 O O . VAL A 1 41 ? 59.312 8.236 1.048 1.00 0.00 41 VAL A O 17
ATOM 23645 N N . ARG A 1 42 ? 60.966 7.153 2.022 1.00 0.00 42 ARG A N 17
ATOM 23646 C CA . ARG A 1 42 ? 61.874 8.352 1.993 1.00 0.00 42 ARG A CA 17
ATOM 23647 C C . ARG A 1 42 ? 63.139 7.992 1.213 1.00 0.00 42 ARG A C 17
ATOM 23648 O O . ARG A 1 42 ? 63.989 8.822 0.959 1.00 0.00 42 ARG A O 17
ATOM 23669 N N . GLY A 1 43 ? 63.265 6.747 0.838 1.00 0.00 43 GLY A N 17
ATOM 23670 C CA . GLY A 1 43 ? 64.469 6.289 0.075 1.00 0.00 43 GLY A CA 17
ATOM 23671 C C . GLY A 1 43 ? 64.841 4.884 0.550 1.00 0.00 43 GLY A C 17
ATOM 23672 O O . GLY A 1 43 ? 64.101 4.270 1.288 1.00 0.00 43 GLY A O 17
ATOM 23676 N N . VAL A 1 44 ? 65.982 4.370 0.154 1.00 0.00 44 VAL A N 17
ATOM 23677 C CA . VAL A 1 44 ? 66.399 3.001 0.610 1.00 0.00 44 VAL A CA 17
ATOM 23678 C C . VAL A 1 44 ? 67.591 3.151 1.553 1.00 0.00 44 VAL A C 17
ATOM 23679 O O . VAL A 1 44 ? 68.584 3.760 1.213 1.00 0.00 44 VAL A O 17
ATOM 23692 N N . SER A 1 45 ? 67.509 2.599 2.733 1.00 0.00 45 SER A N 17
ATOM 23693 C CA . SER A 1 45 ? 68.645 2.715 3.685 1.00 0.00 45 SER A CA 17
ATOM 23694 C C . SER A 1 45 ? 69.691 1.661 3.350 1.00 0.00 45 SER A C 17
ATOM 23695 O O . SER A 1 45 ? 69.372 0.534 3.031 1.00 0.00 45 SER A O 17
ATOM 23703 N N . VAL A 1 46 ? 70.940 2.028 3.428 1.00 0.00 46 VAL A N 17
ATOM 23704 C CA . VAL A 1 46 ? 72.038 1.066 3.122 1.00 0.00 46 VAL A CA 17
ATOM 23705 C C . VAL A 1 46 ? 73.055 1.094 4.255 1.00 0.00 46 VAL A C 17
ATOM 23706 O O . VAL A 1 46 ? 73.474 2.141 4.707 1.00 0.00 46 VAL A O 17
ATOM 23719 N N . SER A 1 47 ? 73.457 -0.060 4.706 1.00 0.00 47 SER A N 17
ATOM 23720 C CA . SER A 1 47 ? 74.461 -0.150 5.805 1.00 0.00 47 SER A CA 17
ATOM 23721 C C . SER A 1 47 ? 75.619 -1.005 5.306 1.00 0.00 47 SER A C 17
ATOM 23722 O O . SER A 1 47 ? 75.420 -1.960 4.582 1.00 0.00 47 SER A O 17
ATOM 23730 N N . GLY A 1 48 ? 76.825 -0.663 5.668 1.00 0.00 48 GLY A N 17
ATOM 23731 C CA . GLY A 1 48 ? 78.007 -1.457 5.190 1.00 0.00 48 GLY A CA 17
ATOM 23732 C C . GLY A 1 48 ? 78.955 -1.744 6.349 1.00 0.00 48 GLY A C 17
ATOM 23733 O O . GLY A 1 48 ? 79.321 -0.863 7.097 1.00 0.00 48 GLY A O 17
ATOM 23737 N N . VAL A 1 49 ? 79.371 -2.981 6.484 1.00 0.00 49 VAL A N 17
ATOM 23738 C CA . VAL A 1 49 ? 80.320 -3.358 7.576 1.00 0.00 49 VAL A CA 17
ATOM 23739 C C . VAL A 1 49 ? 81.578 -3.962 6.955 1.00 0.00 49 VAL A C 17
ATOM 23740 O O . VAL A 1 49 ? 81.508 -4.866 6.146 1.00 0.00 49 VAL A O 17
ATOM 23753 N N . PHE A 1 50 ? 82.728 -3.476 7.342 1.00 0.00 50 PHE A N 17
ATOM 23754 C CA . PHE A 1 50 ? 84.011 -4.020 6.799 1.00 0.00 50 PHE A CA 17
ATOM 23755 C C . PHE A 1 50 ? 84.660 -4.894 7.878 1.00 0.00 50 PHE A C 17
ATOM 23756 O O . PHE A 1 50 ? 84.918 -4.448 8.979 1.00 0.00 50 PHE A O 17
ATOM 23773 N N . TYR A 1 51 ? 84.915 -6.141 7.573 1.00 0.00 51 TYR A N 17
ATOM 23774 C CA . TYR A 1 51 ? 85.536 -7.057 8.581 1.00 0.00 51 TYR A CA 17
ATOM 23775 C C . TYR A 1 51 ? 87.047 -7.105 8.362 1.00 0.00 51 TYR A C 17
ATOM 23776 O O . TYR A 1 51 ? 87.517 -7.308 7.260 1.00 0.00 51 TYR A O 17
ATOM 23794 N N . TYR A 1 52 ? 87.807 -6.911 9.410 1.00 0.00 52 TYR A N 17
ATOM 23795 C CA . TYR A 1 52 ? 89.296 -6.932 9.294 1.00 0.00 52 TYR A CA 17
ATOM 23796 C C . TYR A 1 52 ? 89.851 -8.121 10.084 1.00 0.00 52 TYR A C 17
ATOM 23797 O O . TYR A 1 52 ? 89.547 -8.299 11.247 1.00 0.00 52 TYR A O 17
ATOM 23815 N N . ASN A 1 53 ? 90.662 -8.936 9.458 1.00 0.00 53 ASN A N 17
ATOM 23816 C CA . ASN A 1 53 ? 91.252 -10.119 10.160 1.00 0.00 53 ASN A CA 17
ATOM 23817 C C . ASN A 1 53 ? 91.714 -9.716 11.563 1.00 0.00 53 ASN A C 17
ATOM 23818 O O . ASN A 1 53 ? 91.917 -10.546 12.426 1.00 0.00 53 ASN A O 17
ATOM 23829 N N . ASP A 1 54 ? 91.896 -8.443 11.786 1.00 0.00 54 ASP A N 17
ATOM 23830 C CA . ASP A 1 54 ? 92.361 -7.974 13.120 1.00 0.00 54 ASP A CA 17
ATOM 23831 C C . ASP A 1 54 ? 91.262 -8.205 14.162 1.00 0.00 54 ASP A C 17
ATOM 23832 O O . ASP A 1 54 ? 91.417 -7.881 15.322 1.00 0.00 54 ASP A O 17
ATOM 23841 N N . GLY A 1 55 ? 90.157 -8.769 13.763 1.00 0.00 55 GLY A N 17
ATOM 23842 C CA . GLY A 1 55 ? 89.063 -9.023 14.742 1.00 0.00 55 GLY A CA 17
ATOM 23843 C C . GLY A 1 55 ? 88.309 -7.724 15.023 1.00 0.00 55 GLY A C 17
ATOM 23844 O O . GLY A 1 55 ? 87.632 -7.597 16.024 1.00 0.00 55 GLY A O 17
ATOM 23848 N N . THR A 1 56 ? 88.415 -6.757 14.141 1.00 0.00 56 THR A N 17
ATOM 23849 C CA . THR A 1 56 ? 87.699 -5.455 14.340 1.00 0.00 56 THR A CA 17
ATOM 23850 C C . THR A 1 56 ? 86.672 -5.262 13.240 1.00 0.00 56 THR A C 17
ATOM 23851 O O . THR A 1 56 ? 86.794 -5.798 12.163 1.00 0.00 56 THR A O 17
ATOM 23862 N N . THR A 1 57 ? 85.654 -4.495 13.510 1.00 0.00 57 THR A N 17
ATOM 23863 C CA . THR A 1 57 ? 84.599 -4.254 12.483 1.00 0.00 57 THR A CA 17
ATOM 23864 C C . THR A 1 57 ? 84.172 -2.791 12.521 1.00 0.00 57 THR A C 17
ATOM 23865 O O . THR A 1 57 ? 83.978 -2.214 13.572 1.00 0.00 57 THR A O 17
ATOM 23876 N N . SER A 1 58 ? 83.995 -2.203 11.371 1.00 0.00 58 SER A N 17
ATOM 23877 C CA . SER A 1 58 ? 83.544 -0.784 11.288 1.00 0.00 58 SER A CA 17
ATOM 23878 C C . SER A 1 58 ? 82.156 -0.800 10.668 1.00 0.00 58 SER A C 17
ATOM 23879 O O . SER A 1 58 ? 81.847 -1.675 9.889 1.00 0.00 58 SER A O 17
ATOM 23887 N N . ASN A 1 59 ? 81.307 0.133 11.003 1.00 0.00 59 ASN A N 17
ATOM 23888 C CA . ASN A 1 59 ? 79.933 0.128 10.415 1.00 0.00 59 ASN A CA 17
ATOM 23889 C C . ASN A 1 59 ? 79.493 1.553 10.098 1.00 0.00 59 ASN A C 17
ATOM 23890 O O . ASN A 1 59 ? 79.368 2.384 10.975 1.00 0.00 59 ASN A O 17
ATOM 23901 N N . PHE A 1 60 ? 79.227 1.826 8.845 1.00 0.00 60 PHE A N 17
ATOM 23902 C CA . PHE A 1 60 ? 78.753 3.182 8.434 1.00 0.00 60 PHE A CA 17
ATOM 23903 C C . PHE A 1 60 ? 77.323 3.038 7.925 1.00 0.00 60 PHE A C 17
ATOM 23904 O O . PHE A 1 60 ? 77.063 2.296 6.997 1.00 0.00 60 PHE A O 17
ATOM 23921 N N . LYS A 1 61 ? 76.394 3.732 8.524 1.00 0.00 61 LYS A N 17
ATOM 23922 C CA . LYS A 1 61 ? 74.975 3.647 8.096 1.00 0.00 61 LYS A CA 17
ATOM 23923 C C . LYS A 1 61 ? 74.571 4.992 7.510 1.00 0.00 61 LYS A C 17
ATOM 23924 O O . LYS A 1 61 ? 75.043 6.033 7.924 1.00 0.00 61 LYS A O 17
ATOM 23943 N N . GLY A 1 62 ? 73.709 4.975 6.554 1.00 0.00 62 GLY A N 17
ATOM 23944 C CA . GLY A 1 62 ? 73.264 6.252 5.923 1.00 0.00 62 GLY A CA 17
ATOM 23945 C C . GLY A 1 62 ? 72.054 5.984 5.032 1.00 0.00 62 GLY A C 17
ATOM 23946 O O . GLY A 1 62 ? 71.707 4.851 4.772 1.00 0.00 62 GLY A O 17
ATOM 23950 N N . VAL A 1 63 ? 71.399 7.023 4.570 1.00 0.00 63 VAL A N 17
ATOM 23951 C CA . VAL A 1 63 ? 70.195 6.844 3.698 1.00 0.00 63 VAL A CA 17
ATOM 23952 C C . VAL A 1 63 ? 70.525 7.285 2.271 1.00 0.00 63 VAL A C 17
ATOM 23953 O O . VAL A 1 63 ? 71.010 8.375 2.044 1.00 0.00 63 VAL A O 17
ATOM 23966 N N . VAL A 1 64 ? 70.273 6.437 1.308 1.00 0.00 64 VAL A N 17
ATOM 23967 C CA . VAL A 1 64 ? 70.580 6.792 -0.108 1.00 0.00 64 VAL A CA 17
ATOM 23968 C C . VAL A 1 64 ? 69.361 7.444 -0.760 1.00 0.00 64 VAL A C 17
ATOM 23969 O O . VAL A 1 64 ? 68.308 6.843 -0.875 1.00 0.00 64 VAL A O 17
ATOM 23982 N N . THR A 1 65 ? 69.509 8.661 -1.213 1.00 0.00 65 THR A N 17
ATOM 23983 C CA . THR A 1 65 ? 68.385 9.368 -1.895 1.00 0.00 65 THR A CA 17
ATOM 23984 C C . THR A 1 65 ? 68.955 10.070 -3.136 1.00 0.00 65 THR A C 17
ATOM 23985 O O . THR A 1 65 ? 70.092 10.499 -3.128 1.00 0.00 65 THR A O 17
ATOM 23996 N N . PRO A 1 66 ? 68.193 10.194 -4.194 1.00 0.00 66 PRO A N 17
ATOM 23997 C CA . PRO A 1 66 ? 68.671 10.862 -5.437 1.00 0.00 66 PRO A CA 17
ATOM 23998 C C . PRO A 1 66 ? 69.536 12.098 -5.146 1.00 0.00 66 PRO A C 17
ATOM 23999 O O . PRO A 1 66 ? 70.301 12.540 -5.980 1.00 0.00 66 PRO A O 17
ATOM 24010 N N . SER A 1 67 ? 69.404 12.671 -3.981 1.00 0.00 67 SER A N 17
ATOM 24011 C CA . SER A 1 67 ? 70.199 13.890 -3.660 1.00 0.00 67 SER A CA 17
ATOM 24012 C C . SER A 1 67 ? 71.694 13.566 -3.530 1.00 0.00 67 SER A C 17
ATOM 24013 O O . SER A 1 67 ? 72.524 14.278 -4.057 1.00 0.00 67 SER A O 17
ATOM 24021 N N . THR A 1 68 ? 72.065 12.517 -2.831 1.00 0.00 68 THR A N 17
ATOM 24022 C CA . THR A 1 68 ? 73.528 12.215 -2.697 1.00 0.00 68 THR A CA 17
ATOM 24023 C C . THR A 1 68 ? 73.766 10.710 -2.426 1.00 0.00 68 THR A C 17
ATOM 24024 O O . THR A 1 68 ? 73.019 10.093 -1.693 1.00 0.00 68 THR A O 17
ATOM 24035 N N . PRO A 1 69 ? 74.818 10.127 -2.983 1.00 0.00 69 PRO A N 17
ATOM 24036 C CA . PRO A 1 69 ? 75.166 8.686 -2.760 1.00 0.00 69 PRO A CA 17
ATOM 24037 C C . PRO A 1 69 ? 75.931 8.485 -1.440 1.00 0.00 69 PRO A C 17
ATOM 24038 O O . PRO A 1 69 ? 76.396 9.432 -0.839 1.00 0.00 69 PRO A O 17
ATOM 24049 N N . VAL A 1 70 ? 76.067 7.258 -0.989 1.00 0.00 70 VAL A N 17
ATOM 24050 C CA . VAL A 1 70 ? 76.806 6.990 0.292 1.00 0.00 70 VAL A CA 17
ATOM 24051 C C . VAL A 1 70 ? 78.175 6.380 -0.032 1.00 0.00 70 VAL A C 17
ATOM 24052 O O . VAL A 1 70 ? 78.300 5.525 -0.887 1.00 0.00 70 VAL A O 17
ATOM 24065 N N . ASN A 1 71 ? 79.211 6.843 0.625 1.00 0.00 71 ASN A N 17
ATOM 24066 C CA . ASN A 1 71 ? 80.588 6.328 0.340 1.00 0.00 71 ASN A CA 17
ATOM 24067 C C . ASN A 1 71 ? 81.022 5.282 1.376 1.00 0.00 71 ASN A C 17
ATOM 24068 O O . ASN A 1 71 ? 81.059 5.547 2.561 1.00 0.00 71 ASN A O 17
ATOM 24079 N N . THR A 1 72 ? 81.388 4.103 0.930 1.00 0.00 72 THR A N 17
ATOM 24080 C CA . THR A 1 72 ? 81.869 3.028 1.863 1.00 0.00 72 THR A CA 17
ATOM 24081 C C . THR A 1 72 ? 83.371 2.857 1.611 1.00 0.00 72 THR A C 17
ATOM 24082 O O . THR A 1 72 ? 83.965 1.847 1.934 1.00 0.00 72 THR A O 17
ATOM 24093 N N . ASN A 1 73 ? 83.984 3.851 1.026 1.00 0.00 73 ASN A N 17
ATOM 24094 C CA . ASN A 1 73 ? 85.438 3.769 0.730 1.00 0.00 73 ASN A CA 17
ATOM 24095 C C . ASN A 1 73 ? 86.242 4.045 1.995 1.00 0.00 73 ASN A C 17
ATOM 24096 O O . ASN A 1 73 ? 87.037 4.963 2.051 1.00 0.00 73 ASN A O 17
ATOM 24107 N N . GLN A 1 74 ? 86.056 3.243 3.003 1.00 0.00 74 GLN A N 17
ATOM 24108 C CA . GLN A 1 74 ? 86.829 3.433 4.267 1.00 0.00 74 GLN A CA 17
ATOM 24109 C C . GLN A 1 74 ? 88.315 3.550 3.905 1.00 0.00 74 GLN A C 17
ATOM 24110 O O . GLN A 1 74 ? 88.685 3.444 2.753 1.00 0.00 74 GLN A O 17
ATOM 24124 N N . ASP A 1 75 ? 89.177 3.770 4.859 1.00 0.00 75 ASP A N 17
ATOM 24125 C CA . ASP A 1 75 ? 90.618 3.891 4.503 1.00 0.00 75 ASP A CA 17
ATOM 24126 C C . ASP A 1 75 ? 91.103 2.541 3.988 1.00 0.00 75 ASP A C 17
ATOM 24127 O O . ASP A 1 75 ? 91.044 1.542 4.677 1.00 0.00 75 ASP A O 17
ATOM 24136 N N . ILE A 1 76 ? 91.565 2.502 2.770 1.00 0.00 76 ILE A N 17
ATOM 24137 C CA . ILE A 1 76 ? 92.037 1.216 2.193 1.00 0.00 76 ILE A CA 17
ATOM 24138 C C . ILE A 1 76 ? 93.457 0.906 2.671 1.00 0.00 76 ILE A C 17
ATOM 24139 O O . ILE A 1 76 ? 93.943 -0.196 2.506 1.00 0.00 76 ILE A O 17
ATOM 24155 N N . ASN A 1 77 ? 94.137 1.857 3.253 1.00 0.00 77 ASN A N 17
ATOM 24156 C CA . ASN A 1 77 ? 95.523 1.571 3.712 1.00 0.00 77 ASN A CA 17
ATOM 24157 C C . ASN A 1 77 ? 95.485 0.435 4.737 1.00 0.00 77 ASN A C 17
ATOM 24158 O O . ASN A 1 77 ? 96.288 -0.470 4.687 1.00 0.00 77 ASN A O 17
ATOM 24169 N N . LYS A 1 78 ? 94.562 0.462 5.661 1.00 0.00 78 LYS A N 17
ATOM 24170 C CA . LYS A 1 78 ? 94.499 -0.643 6.662 1.00 0.00 78 LYS A CA 17
ATOM 24171 C C . LYS A 1 78 ? 94.104 -1.944 5.955 1.00 0.00 78 LYS A C 17
ATOM 24172 O O . LYS A 1 78 ? 94.630 -3.000 6.241 1.00 0.00 78 LYS A O 17
ATOM 24191 N N . THR A 1 79 ? 93.189 -1.873 5.027 1.00 0.00 79 THR A N 17
ATOM 24192 C CA . THR A 1 79 ? 92.769 -3.100 4.294 1.00 0.00 79 THR A CA 17
ATOM 24193 C C . THR A 1 79 ? 93.975 -3.648 3.515 1.00 0.00 79 THR A C 17
ATOM 24194 O O . THR A 1 79 ? 94.213 -4.830 3.469 1.00 0.00 79 THR A O 17
ATOM 24205 N N . ASN A 1 80 ? 94.742 -2.794 2.915 1.00 0.00 80 ASN A N 17
ATOM 24206 C CA . ASN A 1 80 ? 95.932 -3.274 2.162 1.00 0.00 80 ASN A CA 17
ATOM 24207 C C . ASN A 1 80 ? 96.901 -3.971 3.124 1.00 0.00 80 ASN A C 17
ATOM 24208 O O . ASN A 1 80 ? 97.514 -4.965 2.790 1.00 0.00 80 ASN A O 17
ATOM 24219 N N . LYS A 1 81 ? 97.053 -3.454 4.311 1.00 0.00 81 LYS A N 17
ATOM 24220 C CA . LYS A 1 81 ? 97.989 -4.083 5.285 1.00 0.00 81 LYS A CA 17
ATOM 24221 C C . LYS A 1 81 ? 97.431 -5.410 5.810 1.00 0.00 81 LYS A C 17
ATOM 24222 O O . LYS A 1 81 ? 98.165 -6.365 5.983 1.00 0.00 81 LYS A O 17
ATOM 24241 N N . VAL A 1 82 ? 96.153 -5.465 6.123 1.00 0.00 82 VAL A N 17
ATOM 24242 C CA . VAL A 1 82 ? 95.569 -6.720 6.708 1.00 0.00 82 VAL A CA 17
ATOM 24243 C C . VAL A 1 82 ? 94.581 -7.407 5.743 1.00 0.00 82 VAL A C 17
ATOM 24244 O O . VAL A 1 82 ? 94.435 -8.613 5.762 1.00 0.00 82 VAL A O 17
ATOM 24257 N N . GLY A 1 83 ? 93.915 -6.668 4.897 1.00 0.00 83 GLY A N 17
ATOM 24258 C CA . GLY A 1 83 ? 92.959 -7.295 3.934 1.00 0.00 83 GLY A CA 17
ATOM 24259 C C . GLY A 1 83 ? 91.557 -7.379 4.544 1.00 0.00 83 GLY A C 17
ATOM 24260 O O . GLY A 1 83 ? 91.376 -7.310 5.743 1.00 0.00 83 GLY A O 17
ATOM 24264 N N . VAL A 1 84 ? 90.567 -7.542 3.706 1.00 0.00 84 VAL A N 17
ATOM 24265 C CA . VAL A 1 84 ? 89.148 -7.653 4.181 1.00 0.00 84 VAL A CA 17
ATOM 24266 C C . VAL A 1 84 ? 88.674 -9.093 3.992 1.00 0.00 84 VAL A C 17
ATOM 24267 O O . VAL A 1 84 ? 88.792 -9.655 2.922 1.00 0.00 84 VAL A O 17
ATOM 24280 N N . GLN A 1 85 ? 88.157 -9.707 5.023 1.00 0.00 85 GLN A N 17
ATOM 24281 C CA . GLN A 1 85 ? 87.702 -11.123 4.897 1.00 0.00 85 GLN A CA 17
ATOM 24282 C C . GLN A 1 85 ? 86.245 -11.197 4.419 1.00 0.00 85 GLN A C 17
ATOM 24283 O O . GLN A 1 85 ? 85.961 -11.745 3.372 1.00 0.00 85 GLN A O 17
ATOM 24297 N N . LYS A 1 86 ? 85.316 -10.684 5.199 1.00 0.00 86 LYS A N 17
ATOM 24298 C CA . LYS A 1 86 ? 83.863 -10.761 4.815 1.00 0.00 86 LYS A CA 17
ATOM 24299 C C . LYS A 1 86 ? 83.265 -9.375 4.558 1.00 0.00 86 LYS A C 17
ATOM 24300 O O . LYS A 1 86 ? 83.554 -8.414 5.244 1.00 0.00 86 LYS A O 17
ATOM 24319 N N . TYR A 1 87 ? 82.393 -9.294 3.583 1.00 0.00 87 TYR A N 17
ATOM 24320 C CA . TYR A 1 87 ? 81.698 -8.012 3.249 1.00 0.00 87 TYR A CA 17
ATOM 24321 C C . TYR A 1 87 ? 80.189 -8.242 3.411 1.00 0.00 87 TYR A C 17
ATOM 24322 O O . TYR A 1 87 ? 79.662 -9.216 2.912 1.00 0.00 87 TYR A O 17
ATOM 24340 N N . ARG A 1 88 ? 79.489 -7.375 4.111 1.00 0.00 88 ARG A N 17
ATOM 24341 C CA . ARG A 1 88 ? 78.011 -7.580 4.311 1.00 0.00 88 ARG A CA 17
ATOM 24342 C C . ARG A 1 88 ? 77.256 -6.256 4.078 1.00 0.00 88 ARG A C 17
ATOM 24343 O O . ARG A 1 88 ? 77.579 -5.236 4.653 1.00 0.00 88 ARG A O 17
ATOM 24364 N N . ALA A 1 89 ? 76.239 -6.287 3.245 1.00 0.00 89 ALA A N 17
ATOM 24365 C CA . ALA A 1 89 ? 75.427 -5.058 2.964 1.00 0.00 89 ALA A CA 17
ATOM 24366 C C . ALA A 1 89 ? 73.957 -5.344 3.283 1.00 0.00 89 ALA A C 17
ATOM 24367 O O . ALA A 1 89 ? 73.429 -6.377 2.919 1.00 0.00 89 ALA A O 17
ATOM 24374 N N . LEU A 1 90 ? 73.291 -4.432 3.954 1.00 0.00 90 LEU A N 17
ATOM 24375 C CA . LEU A 1 90 ? 71.843 -4.634 4.303 1.00 0.00 90 LEU A CA 17
ATOM 24376 C C . LEU A 1 90 ? 71.018 -3.507 3.670 1.00 0.00 90 LEU A C 17
ATOM 24377 O O . LEU A 1 90 ? 71.388 -2.350 3.723 1.00 0.00 90 LEU A O 17
ATOM 24393 N N . THR A 1 91 ? 69.914 -3.848 3.059 1.00 0.00 91 THR A N 17
ATOM 24394 C CA . THR A 1 91 ? 69.048 -2.814 2.392 1.00 0.00 91 THR A CA 17
ATOM 24395 C C . THR A 1 91 ? 67.580 -2.964 2.822 1.00 0.00 91 THR A C 17
ATOM 24396 O O . THR A 1 91 ? 66.981 -4.013 2.686 1.00 0.00 91 THR A O 17
ATOM 24407 N N . GLU A 1 92 ? 67.008 -1.905 3.342 1.00 0.00 92 GLU A N 17
ATOM 24408 C CA . GLU A 1 92 ? 65.574 -1.938 3.794 1.00 0.00 92 GLU A CA 17
ATOM 24409 C C . GLU A 1 92 ? 64.834 -0.688 3.296 1.00 0.00 92 GLU A C 17
ATOM 24410 O O . GLU A 1 92 ? 65.436 0.330 3.039 1.00 0.00 92 GLU A O 17
ATOM 24422 N N . TRP A 1 93 ? 63.528 -0.741 3.182 1.00 0.00 93 TRP A N 17
ATOM 24423 C CA . TRP A 1 93 ? 62.774 0.472 2.732 1.00 0.00 93 TRP A CA 17
ATOM 24424 C C . TRP A 1 93 ? 62.840 1.517 3.851 1.00 0.00 93 TRP A C 17
ATOM 24425 O O . TRP A 1 93 ? 62.907 1.177 5.016 1.00 0.00 93 TRP A O 17
ATOM 24446 N N . VAL A 1 94 ? 62.816 2.783 3.510 1.00 0.00 94 VAL A N 17
ATOM 24447 C CA . VAL A 1 94 ? 62.872 3.861 4.555 1.00 0.00 94 VAL A CA 17
ATOM 24448 C C . VAL A 1 94 ? 61.592 4.690 4.497 1.00 0.00 94 VAL A C 17
ATOM 24449 O O . VAL A 1 94 ? 61.255 5.252 3.471 1.00 0.00 94 VAL A O 17
ATOM 24462 N N . GLY A 1 95 ? 60.888 4.772 5.598 1.00 0.00 95 GLY A N 17
ATOM 24463 C CA . GLY A 1 95 ? 59.620 5.567 5.651 1.00 0.00 95 GLY A CA 17
ATOM 24464 C C . GLY A 1 95 ? 58.447 4.628 5.934 1.00 0.00 95 GLY A C 17
ATOM 24465 O O . GLY A 1 95 ? 57.314 5.051 6.052 1.00 0.00 95 GLY A O 17
ATOM 24469 N N . SER A 1 96 ? 58.711 3.355 6.058 1.00 0.00 96 SER A N 17
ATOM 24470 C CA . SER A 1 96 ? 57.617 2.382 6.350 1.00 0.00 96 SER A CA 17
ATOM 24471 C C . SER A 1 96 ? 57.568 2.139 7.860 1.00 0.00 96 SER A C 17
ATOM 24472 O O . SER A 1 96 ? 58.586 1.965 8.500 1.00 0.00 96 SER A O 17
ATOM 24480 N N . ARG A 1 97 ? 56.397 2.121 8.436 1.00 0.00 97 ARG A N 17
ATOM 24481 C CA . ARG A 1 97 ? 56.298 1.885 9.905 1.00 0.00 97 ARG A CA 17
ATOM 24482 C C . ARG A 1 97 ? 56.435 0.390 10.191 1.00 0.00 97 ARG A C 17
ATOM 24483 O O . ARG A 1 97 ? 56.487 -0.033 11.328 1.00 0.00 97 ARG A O 17
ATOM 24504 N N . SER A 1 98 ? 56.505 -0.415 9.167 1.00 0.00 98 SER A N 17
ATOM 24505 C CA . SER A 1 98 ? 56.653 -1.881 9.382 1.00 0.00 98 SER A CA 17
ATOM 24506 C C . SER A 1 98 ? 58.113 -2.194 9.723 1.00 0.00 98 SER A C 17
ATOM 24507 O O . SER A 1 98 ? 58.559 -3.279 9.390 1.00 0.00 98 SER A O 17
ATOM 24515 N N . GLY A 1 1 ? 36.794 -4.338 -3.659 1.00 0.00 1 GLY A N 18
ATOM 24516 C CA . GLY A 1 1 ? 38.005 -3.934 -2.813 1.00 0.00 1 GLY A CA 18
ATOM 24517 C C . GLY A 1 1 ? 39.149 -4.879 -2.651 1.00 0.00 1 GLY A C 18
ATOM 24518 O O . GLY A 1 1 ? 38.981 -6.084 -2.678 1.00 0.00 1 GLY A O 18
ATOM 24524 N N . GLY A 1 2 ? 40.339 -4.363 -2.478 1.00 0.00 2 GLY A N 18
ATOM 24525 C CA . GLY A 1 2 ? 41.525 -5.258 -2.310 1.00 0.00 2 GLY A CA 18
ATOM 24526 C C . GLY A 1 2 ? 42.774 -4.416 -2.012 1.00 0.00 2 GLY A C 18
ATOM 24527 O O . GLY A 1 2 ? 42.708 -3.207 -1.913 1.00 0.00 2 GLY A O 18
ATOM 24531 N N . SER A 1 3 ? 43.915 -5.050 -1.866 1.00 0.00 3 SER A N 18
ATOM 24532 C CA . SER A 1 3 ? 45.175 -4.296 -1.574 1.00 0.00 3 SER A CA 18
ATOM 24533 C C . SER A 1 3 ? 45.938 -4.050 -2.882 1.00 0.00 3 SER A C 18
ATOM 24534 O O . SER A 1 3 ? 45.951 -4.887 -3.765 1.00 0.00 3 SER A O 18
ATOM 24542 N N . GLY A 1 4 ? 46.570 -2.907 -3.012 1.00 0.00 4 GLY A N 18
ATOM 24543 C CA . GLY A 1 4 ? 47.334 -2.589 -4.265 1.00 0.00 4 GLY A CA 18
ATOM 24544 C C . GLY A 1 4 ? 48.843 -2.597 -3.988 1.00 0.00 4 GLY A C 18
ATOM 24545 O O . GLY A 1 4 ? 49.375 -3.518 -3.402 1.00 0.00 4 GLY A O 18
ATOM 24549 N N . TRP A 1 5 ? 49.534 -1.575 -4.421 1.00 0.00 5 TRP A N 18
ATOM 24550 C CA . TRP A 1 5 ? 51.008 -1.515 -4.201 1.00 0.00 5 TRP A CA 18
ATOM 24551 C C . TRP A 1 5 ? 51.303 -1.326 -2.721 1.00 0.00 5 TRP A C 18
ATOM 24552 O O . TRP A 1 5 ? 50.824 -0.402 -2.093 1.00 0.00 5 TRP A O 18
ATOM 24573 N N . ASN A 1 6 ? 52.104 -2.204 -2.161 1.00 0.00 6 ASN A N 18
ATOM 24574 C CA . ASN A 1 6 ? 52.461 -2.094 -0.715 1.00 0.00 6 ASN A CA 18
ATOM 24575 C C . ASN A 1 6 ? 53.965 -2.303 -0.534 1.00 0.00 6 ASN A C 18
ATOM 24576 O O . ASN A 1 6 ? 54.437 -2.587 0.549 1.00 0.00 6 ASN A O 18
ATOM 24587 N N . ALA A 1 7 ? 54.715 -2.173 -1.587 1.00 0.00 7 ALA A N 18
ATOM 24588 C CA . ALA A 1 7 ? 56.191 -2.370 -1.484 1.00 0.00 7 ALA A CA 18
ATOM 24589 C C . ALA A 1 7 ? 56.473 -3.776 -0.943 1.00 0.00 7 ALA A C 18
ATOM 24590 O O . ALA A 1 7 ? 57.533 -4.047 -0.414 1.00 0.00 7 ALA A O 18
ATOM 24597 N N . ASP A 1 8 ? 55.519 -4.665 -1.048 1.00 0.00 8 ASP A N 18
ATOM 24598 C CA . ASP A 1 8 ? 55.703 -6.052 -0.515 1.00 0.00 8 ASP A CA 18
ATOM 24599 C C . ASP A 1 8 ? 56.081 -7.037 -1.632 1.00 0.00 8 ASP A C 18
ATOM 24600 O O . ASP A 1 8 ? 56.161 -8.226 -1.399 1.00 0.00 8 ASP A O 18
ATOM 24609 N N . ASN A 1 9 ? 56.315 -6.569 -2.839 1.00 0.00 9 ASN A N 18
ATOM 24610 C CA . ASN A 1 9 ? 56.691 -7.508 -3.955 1.00 0.00 9 ASN A CA 18
ATOM 24611 C C . ASN A 1 9 ? 57.939 -6.974 -4.651 1.00 0.00 9 ASN A C 18
ATOM 24612 O O . ASN A 1 9 ? 58.338 -7.449 -5.695 1.00 0.00 9 ASN A O 18
ATOM 24623 N N . VAL A 1 10 ? 58.541 -5.973 -4.076 1.00 0.00 10 VAL A N 18
ATOM 24624 C CA . VAL A 1 10 ? 59.760 -5.359 -4.669 1.00 0.00 10 VAL A CA 18
ATOM 24625 C C . VAL A 1 10 ? 60.873 -5.385 -3.626 1.00 0.00 10 VAL A C 18
ATOM 24626 O O . VAL A 1 10 ? 60.683 -4.981 -2.497 1.00 0.00 10 VAL A O 18
ATOM 24639 N N . ASP A 1 11 ? 62.034 -5.862 -3.983 1.00 0.00 11 ASP A N 18
ATOM 24640 C CA . ASP A 1 11 ? 63.154 -5.910 -2.998 1.00 0.00 11 ASP A CA 18
ATOM 24641 C C . ASP A 1 11 ? 63.942 -4.593 -3.081 1.00 0.00 11 ASP A C 18
ATOM 24642 O O . ASP A 1 11 ? 64.027 -3.995 -4.136 1.00 0.00 11 ASP A O 18
ATOM 24651 N N . PRO A 1 12 ? 64.509 -4.132 -1.988 1.00 0.00 12 PRO A N 18
ATOM 24652 C CA . PRO A 1 12 ? 65.290 -2.858 -1.967 1.00 0.00 12 PRO A CA 18
ATOM 24653 C C . PRO A 1 12 ? 66.713 -3.050 -2.502 1.00 0.00 12 PRO A C 18
ATOM 24654 O O . PRO A 1 12 ? 67.362 -2.119 -2.933 1.00 0.00 12 PRO A O 18
ATOM 24665 N N . SER A 1 13 ? 67.203 -4.258 -2.469 1.00 0.00 13 SER A N 18
ATOM 24666 C CA . SER A 1 13 ? 68.584 -4.523 -2.963 1.00 0.00 13 SER A CA 18
ATOM 24667 C C . SER A 1 13 ? 68.705 -4.141 -4.442 1.00 0.00 13 SER A C 18
ATOM 24668 O O . SER A 1 13 ? 69.705 -3.599 -4.867 1.00 0.00 13 SER A O 18
ATOM 24676 N N . GLN A 1 14 ? 67.706 -4.428 -5.234 1.00 0.00 14 GLN A N 18
ATOM 24677 C CA . GLN A 1 14 ? 67.790 -4.087 -6.687 1.00 0.00 14 GLN A CA 18
ATOM 24678 C C . GLN A 1 14 ? 67.449 -2.611 -6.905 1.00 0.00 14 GLN A C 18
ATOM 24679 O O . GLN A 1 14 ? 67.705 -2.053 -7.955 1.00 0.00 14 GLN A O 18
ATOM 24693 N N . CYS A 1 15 ? 66.891 -1.971 -5.919 1.00 0.00 15 CYS A N 18
ATOM 24694 C CA . CYS A 1 15 ? 66.557 -0.526 -6.064 1.00 0.00 15 CYS A CA 18
ATOM 24695 C C . CYS A 1 15 ? 67.849 0.288 -6.066 1.00 0.00 15 CYS A C 18
ATOM 24696 O O . CYS A 1 15 ? 67.933 1.339 -6.670 1.00 0.00 15 CYS A O 18
ATOM 24703 N N . ILE A 1 16 ? 68.862 -0.205 -5.398 1.00 0.00 16 ILE A N 18
ATOM 24704 C CA . ILE A 1 16 ? 70.178 0.506 -5.348 1.00 0.00 16 ILE A CA 18
ATOM 24705 C C . ILE A 1 16 ? 71.249 -0.424 -5.932 1.00 0.00 16 ILE A C 18
ATOM 24706 O O . ILE A 1 16 ? 71.285 -1.598 -5.625 1.00 0.00 16 ILE A O 18
ATOM 24722 N N . LYS A 1 17 ? 72.112 0.086 -6.781 1.00 0.00 17 LYS A N 18
ATOM 24723 C CA . LYS A 1 17 ? 73.175 -0.777 -7.399 1.00 0.00 17 LYS A CA 18
ATOM 24724 C C . LYS A 1 17 ? 74.543 -0.351 -6.868 1.00 0.00 17 LYS A C 18
ATOM 24725 O O . LYS A 1 17 ? 74.777 0.808 -6.584 1.00 0.00 17 LYS A O 18
ATOM 24744 N N . GLN A 1 18 ? 75.455 -1.278 -6.741 1.00 0.00 18 GLN A N 18
ATOM 24745 C CA . GLN A 1 18 ? 76.813 -0.927 -6.239 1.00 0.00 18 GLN A CA 18
ATOM 24746 C C . GLN A 1 18 ? 77.747 -0.739 -7.435 1.00 0.00 18 GLN A C 18
ATOM 24747 O O . GLN A 1 18 ? 77.969 -1.654 -8.204 1.00 0.00 18 GLN A O 18
ATOM 24761 N N . SER A 1 19 ? 78.315 0.431 -7.586 1.00 0.00 19 SER A N 18
ATOM 24762 C CA . SER A 1 19 ? 79.262 0.681 -8.718 1.00 0.00 19 SER A CA 18
ATOM 24763 C C . SER A 1 19 ? 80.666 0.759 -8.136 1.00 0.00 19 SER A C 18
ATOM 24764 O O . SER A 1 19 ? 80.966 1.628 -7.340 1.00 0.00 19 SER A O 18
ATOM 24772 N N . GLY A 1 20 ? 81.529 -0.147 -8.496 1.00 0.00 20 GLY A N 18
ATOM 24773 C CA . GLY A 1 20 ? 82.899 -0.112 -7.920 1.00 0.00 20 GLY A CA 18
ATOM 24774 C C . GLY A 1 20 ? 82.768 -0.112 -6.399 1.00 0.00 20 GLY A C 18
ATOM 24775 O O . GLY A 1 20 ? 82.376 -1.100 -5.808 1.00 0.00 20 GLY A O 18
ATOM 24779 N N . VAL A 1 21 ? 83.073 0.992 -5.759 1.00 0.00 21 VAL A N 18
ATOM 24780 C CA . VAL A 1 21 ? 82.951 1.073 -4.267 1.00 0.00 21 VAL A CA 18
ATOM 24781 C C . VAL A 1 21 ? 81.933 2.161 -3.908 1.00 0.00 21 VAL A C 18
ATOM 24782 O O . VAL A 1 21 ? 82.078 2.857 -2.922 1.00 0.00 21 VAL A O 18
ATOM 24795 N N . GLN A 1 22 ? 80.908 2.321 -4.713 1.00 0.00 22 GLN A N 18
ATOM 24796 C CA . GLN A 1 22 ? 79.876 3.376 -4.438 1.00 0.00 22 GLN A CA 18
ATOM 24797 C C . GLN A 1 22 ? 78.462 2.810 -4.513 1.00 0.00 22 GLN A C 18
ATOM 24798 O O . GLN A 1 22 ? 78.200 1.802 -5.141 1.00 0.00 22 GLN A O 18
ATOM 24812 N N . TYR A 1 23 ? 77.542 3.505 -3.897 1.00 0.00 23 TYR A N 18
ATOM 24813 C CA . TYR A 1 23 ? 76.102 3.102 -3.920 1.00 0.00 23 TYR A CA 18
ATOM 24814 C C . TYR A 1 23 ? 75.307 4.251 -4.539 1.00 0.00 23 TYR A C 18
ATOM 24815 O O . TYR A 1 23 ? 75.540 5.404 -4.237 1.00 0.00 23 TYR A O 18
ATOM 24833 N N . THR A 1 24 ? 74.380 3.953 -5.407 1.00 0.00 24 THR A N 18
ATOM 24834 C CA . THR A 1 24 ? 73.576 5.033 -6.054 1.00 0.00 24 THR A CA 18
ATOM 24835 C C . THR A 1 24 ? 72.106 4.611 -6.098 1.00 0.00 24 THR A C 18
ATOM 24836 O O . THR A 1 24 ? 71.785 3.440 -6.077 1.00 0.00 24 THR A O 18
ATOM 24847 N N . TYR A 1 25 ? 71.208 5.560 -6.138 1.00 0.00 25 TYR A N 18
ATOM 24848 C CA . TYR A 1 25 ? 69.752 5.222 -6.161 1.00 0.00 25 TYR A CA 18
ATOM 24849 C C . TYR A 1 25 ? 69.294 5.016 -7.612 1.00 0.00 25 TYR A C 18
ATOM 24850 O O . TYR A 1 25 ? 69.525 5.847 -8.468 1.00 0.00 25 TYR A O 18
ATOM 24868 N N . ASN A 1 26 ? 68.654 3.911 -7.902 1.00 0.00 26 ASN A N 18
ATOM 24869 C CA . ASN A 1 26 ? 68.188 3.653 -9.299 1.00 0.00 26 ASN A CA 18
ATOM 24870 C C . ASN A 1 26 ? 66.817 4.295 -9.518 1.00 0.00 26 ASN A C 18
ATOM 24871 O O . ASN A 1 26 ? 65.798 3.644 -9.415 1.00 0.00 26 ASN A O 18
ATOM 24882 N N . SER A 1 27 ? 66.775 5.563 -9.825 1.00 0.00 27 SER A N 18
ATOM 24883 C CA . SER A 1 27 ? 65.457 6.225 -10.055 1.00 0.00 27 SER A CA 18
ATOM 24884 C C . SER A 1 27 ? 65.020 5.999 -11.504 1.00 0.00 27 SER A C 18
ATOM 24885 O O . SER A 1 27 ? 63.965 6.434 -11.919 1.00 0.00 27 SER A O 18
ATOM 24893 N N . GLY A 1 28 ? 65.823 5.322 -12.280 1.00 0.00 28 GLY A N 18
ATOM 24894 C CA . GLY A 1 28 ? 65.445 5.070 -13.701 1.00 0.00 28 GLY A CA 18
ATOM 24895 C C . GLY A 1 28 ? 64.129 4.292 -13.738 1.00 0.00 28 GLY A C 18
ATOM 24896 O O . GLY A 1 28 ? 63.266 4.549 -14.554 1.00 0.00 28 GLY A O 18
ATOM 24900 N N . VAL A 1 29 ? 63.965 3.347 -12.850 1.00 0.00 29 VAL A N 18
ATOM 24901 C CA . VAL A 1 29 ? 62.700 2.559 -12.823 1.00 0.00 29 VAL A CA 18
ATOM 24902 C C . VAL A 1 29 ? 61.635 3.361 -12.065 1.00 0.00 29 VAL A C 18
ATOM 24903 O O . VAL A 1 29 ? 61.899 3.939 -11.029 1.00 0.00 29 VAL A O 18
ATOM 24916 N N . SER A 1 30 ? 60.442 3.421 -12.586 1.00 0.00 30 SER A N 18
ATOM 24917 C CA . SER A 1 30 ? 59.367 4.205 -11.912 1.00 0.00 30 SER A CA 18
ATOM 24918 C C . SER A 1 30 ? 58.879 3.488 -10.647 1.00 0.00 30 SER A C 18
ATOM 24919 O O . SER A 1 30 ? 58.376 4.109 -9.733 1.00 0.00 30 SER A O 18
ATOM 24927 N N . VAL A 1 31 ? 58.992 2.189 -10.591 1.00 0.00 31 VAL A N 18
ATOM 24928 C CA . VAL A 1 31 ? 58.495 1.457 -9.386 1.00 0.00 31 VAL A CA 18
ATOM 24929 C C . VAL A 1 31 ? 59.220 1.933 -8.124 1.00 0.00 31 VAL A C 18
ATOM 24930 O O . VAL A 1 31 ? 58.617 2.102 -7.083 1.00 0.00 31 VAL A O 18
ATOM 24943 N N . CYS A 1 32 ? 60.501 2.155 -8.197 1.00 0.00 32 CYS A N 18
ATOM 24944 C CA . CYS A 1 32 ? 61.228 2.622 -6.982 1.00 0.00 32 CYS A CA 18
ATOM 24945 C C . CYS A 1 32 ? 60.783 4.050 -6.645 1.00 0.00 32 CYS A C 18
ATOM 24946 O O . CYS A 1 32 ? 60.586 4.395 -5.492 1.00 0.00 32 CYS A O 18
ATOM 24953 N N . MET A 1 33 ? 60.601 4.880 -7.640 1.00 0.00 33 MET A N 18
ATOM 24954 C CA . MET A 1 33 ? 60.149 6.272 -7.363 1.00 0.00 33 MET A CA 18
ATOM 24955 C C . MET A 1 33 ? 58.637 6.259 -7.130 1.00 0.00 33 MET A C 18
ATOM 24956 O O . MET A 1 33 ? 58.067 7.204 -6.621 1.00 0.00 33 MET A O 18
ATOM 24970 N N . GLN A 1 34 ? 57.986 5.184 -7.488 1.00 0.00 34 GLN A N 18
ATOM 24971 C CA . GLN A 1 34 ? 56.514 5.098 -7.277 1.00 0.00 34 GLN A CA 18
ATOM 24972 C C . GLN A 1 34 ? 56.231 5.224 -5.782 1.00 0.00 34 GLN A C 18
ATOM 24973 O O . GLN A 1 34 ? 55.318 5.904 -5.364 1.00 0.00 34 GLN A O 18
ATOM 24987 N N . GLY A 1 35 ? 57.025 4.577 -4.974 1.00 0.00 35 GLY A N 18
ATOM 24988 C CA . GLY A 1 35 ? 56.824 4.660 -3.503 1.00 0.00 35 GLY A CA 18
ATOM 24989 C C . GLY A 1 35 ? 57.335 6.013 -3.003 1.00 0.00 35 GLY A C 18
ATOM 24990 O O . GLY A 1 35 ? 56.723 6.651 -2.169 1.00 0.00 35 GLY A O 18
ATOM 24994 N N . LEU A 1 36 ? 58.454 6.457 -3.510 1.00 0.00 36 LEU A N 18
ATOM 24995 C CA . LEU A 1 36 ? 59.002 7.771 -3.066 1.00 0.00 36 LEU A CA 18
ATOM 24996 C C . LEU A 1 36 ? 58.059 8.884 -3.544 1.00 0.00 36 LEU A C 18
ATOM 24997 O O . LEU A 1 36 ? 57.795 9.840 -2.841 1.00 0.00 36 LEU A O 18
ATOM 25013 N N . ASN A 1 37 ? 57.555 8.759 -4.744 1.00 0.00 37 ASN A N 18
ATOM 25014 C CA . ASN A 1 37 ? 56.631 9.796 -5.289 1.00 0.00 37 ASN A CA 18
ATOM 25015 C C . ASN A 1 37 ? 55.354 9.873 -4.448 1.00 0.00 37 ASN A C 18
ATOM 25016 O O . ASN A 1 37 ? 54.835 10.942 -4.196 1.00 0.00 37 ASN A O 18
ATOM 25027 N N . GLU A 1 38 ? 54.831 8.758 -4.018 1.00 0.00 38 GLU A N 18
ATOM 25028 C CA . GLU A 1 38 ? 53.579 8.797 -3.207 1.00 0.00 38 GLU A CA 18
ATOM 25029 C C . GLU A 1 38 ? 53.897 9.275 -1.785 1.00 0.00 38 GLU A C 18
ATOM 25030 O O . GLU A 1 38 ? 53.009 9.600 -1.021 1.00 0.00 38 GLU A O 18
ATOM 25042 N N . GLY A 1 39 ? 55.151 9.345 -1.429 1.00 0.00 39 GLY A N 18
ATOM 25043 C CA . GLY A 1 39 ? 55.511 9.833 -0.066 1.00 0.00 39 GLY A CA 18
ATOM 25044 C C . GLY A 1 39 ? 55.292 8.732 0.970 1.00 0.00 39 GLY A C 18
ATOM 25045 O O . GLY A 1 39 ? 55.167 9.000 2.149 1.00 0.00 39 GLY A O 18
ATOM 25049 N N . LYS A 1 40 ? 55.268 7.497 0.551 1.00 0.00 40 LYS A N 18
ATOM 25050 C CA . LYS A 1 40 ? 55.081 6.376 1.516 1.00 0.00 40 LYS A CA 18
ATOM 25051 C C . LYS A 1 40 ? 56.456 5.814 1.812 1.00 0.00 40 LYS A C 18
ATOM 25052 O O . LYS A 1 40 ? 56.638 4.919 2.615 1.00 0.00 40 LYS A O 18
ATOM 25071 N N . VAL A 1 41 ? 57.426 6.357 1.141 1.00 0.00 41 VAL A N 18
ATOM 25072 C CA . VAL A 1 41 ? 58.831 5.919 1.306 1.00 0.00 41 VAL A CA 18
ATOM 25073 C C . VAL A 1 41 ? 59.698 7.168 1.411 1.00 0.00 41 VAL A C 18
ATOM 25074 O O . VAL A 1 41 ? 59.309 8.241 0.990 1.00 0.00 41 VAL A O 18
ATOM 25087 N N . ARG A 1 42 ? 60.866 7.034 1.960 1.00 0.00 42 ARG A N 18
ATOM 25088 C CA . ARG A 1 42 ? 61.795 8.201 2.098 1.00 0.00 42 ARG A CA 18
ATOM 25089 C C . ARG A 1 42 ? 63.093 7.860 1.384 1.00 0.00 42 ARG A C 18
ATOM 25090 O O . ARG A 1 42 ? 63.979 8.681 1.243 1.00 0.00 42 ARG A O 18
ATOM 25111 N N . GLY A 1 43 ? 63.209 6.640 0.944 1.00 0.00 43 GLY A N 18
ATOM 25112 C CA . GLY A 1 43 ? 64.451 6.198 0.237 1.00 0.00 43 GLY A CA 18
ATOM 25113 C C . GLY A 1 43 ? 64.807 4.798 0.720 1.00 0.00 43 GLY A C 18
ATOM 25114 O O . GLY A 1 43 ? 63.987 4.120 1.298 1.00 0.00 43 GLY A O 18
ATOM 25118 N N . VAL A 1 44 ? 66.021 4.354 0.492 1.00 0.00 44 VAL A N 18
ATOM 25119 C CA . VAL A 1 44 ? 66.429 2.982 0.945 1.00 0.00 44 VAL A CA 18
ATOM 25120 C C . VAL A 1 44 ? 67.594 3.105 1.928 1.00 0.00 44 VAL A C 18
ATOM 25121 O O . VAL A 1 44 ? 68.579 3.758 1.653 1.00 0.00 44 VAL A O 18
ATOM 25134 N N . SER A 1 45 ? 67.501 2.481 3.074 1.00 0.00 45 SER A N 18
ATOM 25135 C CA . SER A 1 45 ? 68.617 2.571 4.060 1.00 0.00 45 SER A CA 18
ATOM 25136 C C . SER A 1 45 ? 69.646 1.487 3.743 1.00 0.00 45 SER A C 18
ATOM 25137 O O . SER A 1 45 ? 69.302 0.367 3.423 1.00 0.00 45 SER A O 18
ATOM 25145 N N . VAL A 1 46 ? 70.909 1.817 3.838 1.00 0.00 46 VAL A N 18
ATOM 25146 C CA . VAL A 1 46 ? 71.983 0.819 3.555 1.00 0.00 46 VAL A CA 18
ATOM 25147 C C . VAL A 1 46 ? 73.004 0.844 4.690 1.00 0.00 46 VAL A C 18
ATOM 25148 O O . VAL A 1 46 ? 73.446 1.890 5.122 1.00 0.00 46 VAL A O 18
ATOM 25161 N N . SER A 1 47 ? 73.384 -0.308 5.166 1.00 0.00 47 SER A N 18
ATOM 25162 C CA . SER A 1 47 ? 74.391 -0.399 6.266 1.00 0.00 47 SER A CA 18
ATOM 25163 C C . SER A 1 47 ? 75.508 -1.308 5.784 1.00 0.00 47 SER A C 18
ATOM 25164 O O . SER A 1 47 ? 75.286 -2.202 4.990 1.00 0.00 47 SER A O 18
ATOM 25172 N N . GLY A 1 48 ? 76.709 -1.087 6.233 1.00 0.00 48 GLY A N 18
ATOM 25173 C CA . GLY A 1 48 ? 77.839 -1.946 5.769 1.00 0.00 48 GLY A CA 18
ATOM 25174 C C . GLY A 1 48 ? 78.817 -2.182 6.909 1.00 0.00 48 GLY A C 18
ATOM 25175 O O . GLY A 1 48 ? 79.146 -1.283 7.656 1.00 0.00 48 GLY A O 18
ATOM 25179 N N . VAL A 1 49 ? 79.293 -3.394 7.033 1.00 0.00 49 VAL A N 18
ATOM 25180 C CA . VAL A 1 49 ? 80.278 -3.727 8.109 1.00 0.00 49 VAL A CA 18
ATOM 25181 C C . VAL A 1 49 ? 81.534 -4.289 7.459 1.00 0.00 49 VAL A C 18
ATOM 25182 O O . VAL A 1 49 ? 81.485 -5.219 6.677 1.00 0.00 49 VAL A O 18
ATOM 25195 N N . PHE A 1 50 ? 82.660 -3.727 7.783 1.00 0.00 50 PHE A N 18
ATOM 25196 C CA . PHE A 1 50 ? 83.943 -4.201 7.200 1.00 0.00 50 PHE A CA 18
ATOM 25197 C C . PHE A 1 50 ? 84.637 -5.085 8.239 1.00 0.00 50 PHE A C 18
ATOM 25198 O O . PHE A 1 50 ? 84.943 -4.651 9.332 1.00 0.00 50 PHE A O 18
ATOM 25215 N N . TYR A 1 51 ? 84.880 -6.322 7.913 1.00 0.00 51 TYR A N 18
ATOM 25216 C CA . TYR A 1 51 ? 85.547 -7.239 8.883 1.00 0.00 51 TYR A CA 18
ATOM 25217 C C . TYR A 1 51 ? 87.051 -7.232 8.608 1.00 0.00 51 TYR A C 18
ATOM 25218 O O . TYR A 1 51 ? 87.491 -7.565 7.524 1.00 0.00 51 TYR A O 18
ATOM 25236 N N . TYR A 1 52 ? 87.843 -6.841 9.576 1.00 0.00 52 TYR A N 18
ATOM 25237 C CA . TYR A 1 52 ? 89.326 -6.791 9.372 1.00 0.00 52 TYR A CA 18
ATOM 25238 C C . TYR A 1 52 ? 89.987 -8.003 10.036 1.00 0.00 52 TYR A C 18
ATOM 25239 O O . TYR A 1 52 ? 89.806 -8.260 11.210 1.00 0.00 52 TYR A O 18
ATOM 25257 N N . ASN A 1 53 ? 90.761 -8.748 9.294 1.00 0.00 53 ASN A N 18
ATOM 25258 C CA . ASN A 1 53 ? 91.445 -9.939 9.878 1.00 0.00 53 ASN A CA 18
ATOM 25259 C C . ASN A 1 53 ? 92.100 -9.559 11.206 1.00 0.00 53 ASN A C 18
ATOM 25260 O O . ASN A 1 53 ? 92.462 -10.406 11.998 1.00 0.00 53 ASN A O 18
ATOM 25271 N N . ASP A 1 54 ? 92.262 -8.288 11.453 1.00 0.00 54 ASP A N 18
ATOM 25272 C CA . ASP A 1 54 ? 92.902 -7.852 12.722 1.00 0.00 54 ASP A CA 18
ATOM 25273 C C . ASP A 1 54 ? 91.944 -8.119 13.888 1.00 0.00 54 ASP A C 18
ATOM 25274 O O . ASP A 1 54 ? 92.224 -7.788 15.022 1.00 0.00 54 ASP A O 18
ATOM 25283 N N . GLY A 1 55 ? 90.825 -8.742 13.612 1.00 0.00 55 GLY A N 18
ATOM 25284 C CA . GLY A 1 55 ? 89.852 -9.065 14.698 1.00 0.00 55 GLY A CA 18
ATOM 25285 C C . GLY A 1 55 ? 89.061 -7.823 15.105 1.00 0.00 55 GLY A C 18
ATOM 25286 O O . GLY A 1 55 ? 88.537 -7.752 16.199 1.00 0.00 55 GLY A O 18
ATOM 25290 N N . THR A 1 56 ? 88.966 -6.845 14.240 1.00 0.00 56 THR A N 18
ATOM 25291 C CA . THR A 1 56 ? 88.199 -5.600 14.575 1.00 0.00 56 THR A CA 18
ATOM 25292 C C . THR A 1 56 ? 87.123 -5.376 13.529 1.00 0.00 56 THR A C 18
ATOM 25293 O O . THR A 1 56 ? 87.269 -5.768 12.402 1.00 0.00 56 THR A O 18
ATOM 25304 N N . THR A 1 57 ? 86.036 -4.756 13.902 1.00 0.00 57 THR A N 18
ATOM 25305 C CA . THR A 1 57 ? 84.935 -4.509 12.919 1.00 0.00 57 THR A CA 18
ATOM 25306 C C . THR A 1 57 ? 84.422 -3.079 13.053 1.00 0.00 57 THR A C 18
ATOM 25307 O O . THR A 1 57 ? 84.255 -2.565 14.142 1.00 0.00 57 THR A O 18
ATOM 25318 N N . SER A 1 58 ? 84.142 -2.449 11.944 1.00 0.00 58 SER A N 18
ATOM 25319 C CA . SER A 1 58 ? 83.600 -1.062 11.955 1.00 0.00 58 SER A CA 18
ATOM 25320 C C . SER A 1 58 ? 82.220 -1.118 11.313 1.00 0.00 58 SER A C 18
ATOM 25321 O O . SER A 1 58 ? 81.999 -1.879 10.393 1.00 0.00 58 SER A O 18
ATOM 25329 N N . ASN A 1 59 ? 81.291 -0.329 11.781 1.00 0.00 59 ASN A N 18
ATOM 25330 C CA . ASN A 1 59 ? 79.917 -0.344 11.192 1.00 0.00 59 ASN A CA 18
ATOM 25331 C C . ASN A 1 59 ? 79.516 1.082 10.835 1.00 0.00 59 ASN A C 18
ATOM 25332 O O . ASN A 1 59 ? 79.401 1.929 11.699 1.00 0.00 59 ASN A O 18
ATOM 25343 N N . PHE A 1 60 ? 79.268 1.347 9.574 1.00 0.00 60 PHE A N 18
ATOM 25344 C CA . PHE A 1 60 ? 78.832 2.715 9.159 1.00 0.00 60 PHE A CA 18
ATOM 25345 C C . PHE A 1 60 ? 77.436 2.601 8.583 1.00 0.00 60 PHE A C 18
ATOM 25346 O O . PHE A 1 60 ? 77.177 1.810 7.696 1.00 0.00 60 PHE A O 18
ATOM 25363 N N . LYS A 1 61 ? 76.540 3.377 9.094 1.00 0.00 61 LYS A N 18
ATOM 25364 C CA . LYS A 1 61 ? 75.139 3.347 8.619 1.00 0.00 61 LYS A CA 18
ATOM 25365 C C . LYS A 1 61 ? 74.837 4.675 7.948 1.00 0.00 61 LYS A C 18
ATOM 25366 O O . LYS A 1 61 ? 75.330 5.716 8.339 1.00 0.00 61 LYS A O 18
ATOM 25385 N N . GLY A 1 62 ? 74.046 4.639 6.931 1.00 0.00 62 GLY A N 18
ATOM 25386 C CA . GLY A 1 62 ? 73.703 5.887 6.199 1.00 0.00 62 GLY A CA 18
ATOM 25387 C C . GLY A 1 62 ? 72.406 5.679 5.414 1.00 0.00 62 GLY A C 18
ATOM 25388 O O . GLY A 1 62 ? 71.928 4.572 5.269 1.00 0.00 62 GLY A O 18
ATOM 25392 N N . VAL A 1 63 ? 71.833 6.745 4.913 1.00 0.00 63 VAL A N 18
ATOM 25393 C CA . VAL A 1 63 ? 70.556 6.646 4.135 1.00 0.00 63 VAL A CA 18
ATOM 25394 C C . VAL A 1 63 ? 70.811 7.135 2.712 1.00 0.00 63 VAL A C 18
ATOM 25395 O O . VAL A 1 63 ? 71.350 8.204 2.506 1.00 0.00 63 VAL A O 18
ATOM 25408 N N . VAL A 1 64 ? 70.443 6.365 1.724 1.00 0.00 64 VAL A N 18
ATOM 25409 C CA . VAL A 1 64 ? 70.687 6.799 0.317 1.00 0.00 64 VAL A CA 18
ATOM 25410 C C . VAL A 1 64 ? 69.461 7.534 -0.226 1.00 0.00 64 VAL A C 18
ATOM 25411 O O . VAL A 1 64 ? 68.384 6.977 -0.355 1.00 0.00 64 VAL A O 18
ATOM 25424 N N . THR A 1 65 ? 69.639 8.785 -0.567 1.00 0.00 65 THR A N 18
ATOM 25425 C CA . THR A 1 65 ? 68.530 9.603 -1.138 1.00 0.00 65 THR A CA 18
ATOM 25426 C C . THR A 1 65 ? 69.106 10.364 -2.339 1.00 0.00 65 THR A C 18
ATOM 25427 O O . THR A 1 65 ? 70.293 10.616 -2.383 1.00 0.00 65 THR A O 18
ATOM 25438 N N . PRO A 1 66 ? 68.301 10.730 -3.305 1.00 0.00 66 PRO A N 18
ATOM 25439 C CA . PRO A 1 66 ? 68.791 11.475 -4.504 1.00 0.00 66 PRO A CA 18
ATOM 25440 C C . PRO A 1 66 ? 69.772 12.611 -4.154 1.00 0.00 66 PRO A C 18
ATOM 25441 O O . PRO A 1 66 ? 70.390 13.194 -5.024 1.00 0.00 66 PRO A O 18
ATOM 25452 N N . SER A 1 67 ? 69.914 12.938 -2.895 1.00 0.00 67 SER A N 18
ATOM 25453 C CA . SER A 1 67 ? 70.844 14.047 -2.518 1.00 0.00 67 SER A CA 18
ATOM 25454 C C . SER A 1 67 ? 72.299 13.651 -2.794 1.00 0.00 67 SER A C 18
ATOM 25455 O O . SER A 1 67 ? 72.985 14.302 -3.557 1.00 0.00 67 SER A O 18
ATOM 25463 N N . THR A 1 68 ? 72.791 12.596 -2.188 1.00 0.00 68 THR A N 18
ATOM 25464 C CA . THR A 1 68 ? 74.211 12.196 -2.446 1.00 0.00 68 THR A CA 18
ATOM 25465 C C . THR A 1 68 ? 74.400 10.691 -2.171 1.00 0.00 68 THR A C 18
ATOM 25466 O O . THR A 1 68 ? 73.720 10.132 -1.332 1.00 0.00 68 THR A O 18
ATOM 25477 N N . PRO A 1 69 ? 75.327 10.036 -2.853 1.00 0.00 69 PRO A N 18
ATOM 25478 C CA . PRO A 1 69 ? 75.602 8.581 -2.643 1.00 0.00 69 PRO A CA 18
ATOM 25479 C C . PRO A 1 69 ? 76.539 8.324 -1.447 1.00 0.00 69 PRO A C 18
ATOM 25480 O O . PRO A 1 69 ? 77.244 9.205 -0.995 1.00 0.00 69 PRO A O 18
ATOM 25491 N N . VAL A 1 70 ? 76.545 7.112 -0.944 1.00 0.00 70 VAL A N 18
ATOM 25492 C CA . VAL A 1 70 ? 77.423 6.754 0.223 1.00 0.00 70 VAL A CA 18
ATOM 25493 C C . VAL A 1 70 ? 78.522 5.803 -0.274 1.00 0.00 70 VAL A C 18
ATOM 25494 O O . VAL A 1 70 ? 78.240 4.843 -0.962 1.00 0.00 70 VAL A O 18
ATOM 25507 N N . ASN A 1 71 ? 79.775 6.067 0.039 1.00 0.00 71 ASN A N 18
ATOM 25508 C CA . ASN A 1 71 ? 80.886 5.181 -0.459 1.00 0.00 71 ASN A CA 18
ATOM 25509 C C . ASN A 1 71 ? 81.354 4.211 0.639 1.00 0.00 71 ASN A C 18
ATOM 25510 O O . ASN A 1 71 ? 81.409 4.557 1.801 1.00 0.00 71 ASN A O 18
ATOM 25521 N N . THR A 1 72 ? 81.722 3.004 0.273 1.00 0.00 72 THR A N 18
ATOM 25522 C CA . THR A 1 72 ? 82.221 2.019 1.294 1.00 0.00 72 THR A CA 18
ATOM 25523 C C . THR A 1 72 ? 83.754 2.119 1.364 1.00 0.00 72 THR A C 18
ATOM 25524 O O . THR A 1 72 ? 84.397 1.418 2.121 1.00 0.00 72 THR A O 18
ATOM 25535 N N . ASN A 1 73 ? 84.341 2.985 0.577 1.00 0.00 73 ASN A N 18
ATOM 25536 C CA . ASN A 1 73 ? 85.829 3.136 0.592 1.00 0.00 73 ASN A CA 18
ATOM 25537 C C . ASN A 1 73 ? 86.251 4.013 1.777 1.00 0.00 73 ASN A C 18
ATOM 25538 O O . ASN A 1 73 ? 87.046 4.921 1.633 1.00 0.00 73 ASN A O 18
ATOM 25549 N N . GLN A 1 74 ? 85.726 3.759 2.945 1.00 0.00 74 GLN A N 18
ATOM 25550 C CA . GLN A 1 74 ? 86.107 4.589 4.124 1.00 0.00 74 GLN A CA 18
ATOM 25551 C C . GLN A 1 74 ? 87.629 4.726 4.198 1.00 0.00 74 GLN A C 18
ATOM 25552 O O . GLN A 1 74 ? 88.191 5.725 3.791 1.00 0.00 74 GLN A O 18
ATOM 25566 N N . ASP A 1 75 ? 88.299 3.734 4.726 1.00 0.00 75 ASP A N 18
ATOM 25567 C CA . ASP A 1 75 ? 89.792 3.794 4.846 1.00 0.00 75 ASP A CA 18
ATOM 25568 C C . ASP A 1 75 ? 90.433 2.748 3.926 1.00 0.00 75 ASP A C 18
ATOM 25569 O O . ASP A 1 75 ? 90.589 1.599 4.288 1.00 0.00 75 ASP A O 18
ATOM 25578 N N . ILE A 1 76 ? 90.811 3.142 2.742 1.00 0.00 76 ILE A N 18
ATOM 25579 C CA . ILE A 1 76 ? 91.447 2.184 1.788 1.00 0.00 76 ILE A CA 18
ATOM 25580 C C . ILE A 1 76 ? 92.831 1.783 2.304 1.00 0.00 76 ILE A C 18
ATOM 25581 O O . ILE A 1 76 ? 93.231 0.638 2.204 1.00 0.00 76 ILE A O 18
ATOM 25597 N N . ASN A 1 77 ? 93.575 2.706 2.850 1.00 0.00 77 ASN A N 18
ATOM 25598 C CA . ASN A 1 77 ? 94.928 2.339 3.354 1.00 0.00 77 ASN A CA 18
ATOM 25599 C C . ASN A 1 77 ? 94.750 1.267 4.426 1.00 0.00 77 ASN A C 18
ATOM 25600 O O . ASN A 1 77 ? 95.491 0.313 4.486 1.00 0.00 77 ASN A O 18
ATOM 25611 N N . LYS A 1 78 ? 93.764 1.415 5.263 1.00 0.00 78 LYS A N 18
ATOM 25612 C CA . LYS A 1 78 ? 93.513 0.393 6.321 1.00 0.00 78 LYS A CA 18
ATOM 25613 C C . LYS A 1 78 ? 93.078 -0.914 5.662 1.00 0.00 78 LYS A C 18
ATOM 25614 O O . LYS A 1 78 ? 93.493 -1.990 6.046 1.00 0.00 78 LYS A O 18
ATOM 25633 N N . THR A 1 79 ? 92.219 -0.824 4.688 1.00 0.00 79 THR A N 18
ATOM 25634 C CA . THR A 1 79 ? 91.724 -2.048 4.014 1.00 0.00 79 THR A CA 18
ATOM 25635 C C . THR A 1 79 ? 92.796 -2.600 3.060 1.00 0.00 79 THR A C 18
ATOM 25636 O O . THR A 1 79 ? 93.091 -3.768 3.072 1.00 0.00 79 THR A O 18
ATOM 25647 N N . ASN A 1 80 ? 93.386 -1.785 2.240 1.00 0.00 80 ASN A N 18
ATOM 25648 C CA . ASN A 1 80 ? 94.431 -2.314 1.313 1.00 0.00 80 ASN A CA 18
ATOM 25649 C C . ASN A 1 80 ? 95.576 -2.928 2.120 1.00 0.00 80 ASN A C 18
ATOM 25650 O O . ASN A 1 80 ? 96.222 -3.863 1.690 1.00 0.00 80 ASN A O 18
ATOM 25661 N N . LYS A 1 81 ? 95.843 -2.397 3.275 1.00 0.00 81 LYS A N 18
ATOM 25662 C CA . LYS A 1 81 ? 96.958 -2.923 4.108 1.00 0.00 81 LYS A CA 18
ATOM 25663 C C . LYS A 1 81 ? 96.641 -4.333 4.607 1.00 0.00 81 LYS A C 18
ATOM 25664 O O . LYS A 1 81 ? 97.421 -5.246 4.428 1.00 0.00 81 LYS A O 18
ATOM 25683 N N . VAL A 1 82 ? 95.514 -4.521 5.239 1.00 0.00 82 VAL A N 18
ATOM 25684 C CA . VAL A 1 82 ? 95.170 -5.870 5.781 1.00 0.00 82 VAL A CA 18
ATOM 25685 C C . VAL A 1 82 ? 94.034 -6.525 4.982 1.00 0.00 82 VAL A C 18
ATOM 25686 O O . VAL A 1 82 ? 93.892 -7.732 4.977 1.00 0.00 82 VAL A O 18
ATOM 25699 N N . GLY A 1 83 ? 93.240 -5.755 4.293 1.00 0.00 83 GLY A N 18
ATOM 25700 C CA . GLY A 1 83 ? 92.143 -6.346 3.481 1.00 0.00 83 GLY A CA 18
ATOM 25701 C C . GLY A 1 83 ? 90.893 -6.553 4.330 1.00 0.00 83 GLY A C 18
ATOM 25702 O O . GLY A 1 83 ? 90.918 -6.493 5.542 1.00 0.00 83 GLY A O 18
ATOM 25706 N N . VAL A 1 84 ? 89.803 -6.820 3.676 1.00 0.00 84 VAL A N 18
ATOM 25707 C CA . VAL A 1 84 ? 88.508 -7.074 4.378 1.00 0.00 84 VAL A CA 18
ATOM 25708 C C . VAL A 1 84 ? 88.172 -8.558 4.219 1.00 0.00 84 VAL A C 18
ATOM 25709 O O . VAL A 1 84 ? 88.215 -9.094 3.130 1.00 0.00 84 VAL A O 18
ATOM 25722 N N . GLN A 1 85 ? 87.859 -9.240 5.287 1.00 0.00 85 GLN A N 18
ATOM 25723 C CA . GLN A 1 85 ? 87.554 -10.694 5.163 1.00 0.00 85 GLN A CA 18
ATOM 25724 C C . GLN A 1 85 ? 86.123 -10.896 4.669 1.00 0.00 85 GLN A C 18
ATOM 25725 O O . GLN A 1 85 ? 85.902 -11.387 3.580 1.00 0.00 85 GLN A O 18
ATOM 25739 N N . LYS A 1 86 ? 85.148 -10.542 5.469 1.00 0.00 86 LYS A N 18
ATOM 25740 C CA . LYS A 1 86 ? 83.721 -10.733 5.061 1.00 0.00 86 LYS A CA 18
ATOM 25741 C C . LYS A 1 86 ? 83.046 -9.377 4.884 1.00 0.00 86 LYS A C 18
ATOM 25742 O O . LYS A 1 86 ? 83.236 -8.469 5.665 1.00 0.00 86 LYS A O 18
ATOM 25761 N N . TYR A 1 87 ? 82.249 -9.249 3.861 1.00 0.00 87 TYR A N 18
ATOM 25762 C CA . TYR A 1 87 ? 81.520 -7.970 3.599 1.00 0.00 87 TYR A CA 18
ATOM 25763 C C . TYR A 1 87 ? 80.015 -8.253 3.572 1.00 0.00 87 TYR A C 18
ATOM 25764 O O . TYR A 1 87 ? 79.560 -9.116 2.846 1.00 0.00 87 TYR A O 18
ATOM 25782 N N . ARG A 1 88 ? 79.238 -7.532 4.350 1.00 0.00 88 ARG A N 18
ATOM 25783 C CA . ARG A 1 88 ? 77.753 -7.757 4.364 1.00 0.00 88 ARG A CA 18
ATOM 25784 C C . ARG A 1 88 ? 77.020 -6.418 4.285 1.00 0.00 88 ARG A C 18
ATOM 25785 O O . ARG A 1 88 ? 77.350 -5.462 4.962 1.00 0.00 88 ARG A O 18
ATOM 25806 N N . ALA A 1 89 ? 76.020 -6.358 3.447 1.00 0.00 89 ALA A N 18
ATOM 25807 C CA . ALA A 1 89 ? 75.222 -5.106 3.272 1.00 0.00 89 ALA A CA 18
ATOM 25808 C C . ALA A 1 89 ? 73.740 -5.396 3.532 1.00 0.00 89 ALA A C 18
ATOM 25809 O O . ALA A 1 89 ? 73.201 -6.379 3.066 1.00 0.00 89 ALA A O 18
ATOM 25816 N N . LEU A 1 90 ? 73.073 -4.531 4.263 1.00 0.00 90 LEU A N 18
ATOM 25817 C CA . LEU A 1 90 ? 71.614 -4.729 4.551 1.00 0.00 90 LEU A CA 18
ATOM 25818 C C . LEU A 1 90 ? 70.821 -3.624 3.858 1.00 0.00 90 LEU A C 18
ATOM 25819 O O . LEU A 1 90 ? 71.148 -2.458 3.954 1.00 0.00 90 LEU A O 18
ATOM 25835 N N . THR A 1 91 ? 69.782 -3.993 3.159 1.00 0.00 91 THR A N 18
ATOM 25836 C CA . THR A 1 91 ? 68.944 -2.981 2.437 1.00 0.00 91 THR A CA 18
ATOM 25837 C C . THR A 1 91 ? 67.473 -3.138 2.844 1.00 0.00 91 THR A C 18
ATOM 25838 O O . THR A 1 91 ? 66.874 -4.184 2.683 1.00 0.00 91 THR A O 18
ATOM 25849 N N . GLU A 1 92 ? 66.899 -2.089 3.379 1.00 0.00 92 GLU A N 18
ATOM 25850 C CA . GLU A 1 92 ? 65.467 -2.132 3.815 1.00 0.00 92 GLU A CA 18
ATOM 25851 C C . GLU A 1 92 ? 64.730 -0.884 3.323 1.00 0.00 92 GLU A C 18
ATOM 25852 O O . GLU A 1 92 ? 65.319 0.155 3.108 1.00 0.00 92 GLU A O 18
ATOM 25864 N N . TRP A 1 93 ? 63.437 -0.981 3.156 1.00 0.00 93 TRP A N 18
ATOM 25865 C CA . TRP A 1 93 ? 62.644 0.196 2.695 1.00 0.00 93 TRP A CA 18
ATOM 25866 C C . TRP A 1 93 ? 62.535 1.204 3.842 1.00 0.00 93 TRP A C 18
ATOM 25867 O O . TRP A 1 93 ? 62.323 0.840 4.982 1.00 0.00 93 TRP A O 18
ATOM 25888 N N . VAL A 1 94 ? 62.673 2.471 3.542 1.00 0.00 94 VAL A N 18
ATOM 25889 C CA . VAL A 1 94 ? 62.576 3.527 4.599 1.00 0.00 94 VAL A CA 18
ATOM 25890 C C . VAL A 1 94 ? 61.284 4.313 4.383 1.00 0.00 94 VAL A C 18
ATOM 25891 O O . VAL A 1 94 ? 61.108 4.974 3.375 1.00 0.00 94 VAL A O 18
ATOM 25904 N N . GLY A 1 95 ? 60.384 4.246 5.327 1.00 0.00 95 GLY A N 18
ATOM 25905 C CA . GLY A 1 95 ? 59.092 4.975 5.190 1.00 0.00 95 GLY A CA 18
ATOM 25906 C C . GLY A 1 95 ? 58.305 4.859 6.494 1.00 0.00 95 GLY A C 18
ATOM 25907 O O . GLY A 1 95 ? 57.806 5.834 7.020 1.00 0.00 95 GLY A O 18
ATOM 25911 N N . SER A 1 96 ? 58.187 3.674 7.021 1.00 0.00 96 SER A N 18
ATOM 25912 C CA . SER A 1 96 ? 57.436 3.503 8.293 1.00 0.00 96 SER A CA 18
ATOM 25913 C C . SER A 1 96 ? 58.233 4.129 9.436 1.00 0.00 96 SER A C 18
ATOM 25914 O O . SER A 1 96 ? 59.447 4.162 9.410 1.00 0.00 96 SER A O 18
ATOM 25922 N N . ARG A 1 97 ? 57.562 4.623 10.446 1.00 0.00 97 ARG A N 18
ATOM 25923 C CA . ARG A 1 97 ? 58.281 5.246 11.600 1.00 0.00 97 ARG A CA 18
ATOM 25924 C C . ARG A 1 97 ? 58.396 4.218 12.732 1.00 0.00 97 ARG A C 18
ATOM 25925 O O . ARG A 1 97 ? 57.425 3.599 13.121 1.00 0.00 97 ARG A O 18
ATOM 25946 N N . SER A 1 98 ? 59.572 4.034 13.265 1.00 0.00 98 SER A N 18
ATOM 25947 C CA . SER A 1 98 ? 59.741 3.050 14.374 1.00 0.00 98 SER A CA 18
ATOM 25948 C C . SER A 1 98 ? 61.095 3.279 15.050 1.00 0.00 98 SER A C 18
ATOM 25949 O O . SER A 1 98 ? 61.361 2.618 16.040 1.00 0.00 98 SER A O 18
ATOM 25957 N N . GLY A 1 1 ? 49.351 -2.187 -14.540 1.00 0.00 1 GLY A N 19
ATOM 25958 C CA . GLY A 1 1 ? 49.973 -1.406 -13.382 1.00 0.00 1 GLY A CA 19
ATOM 25959 C C . GLY A 1 1 ? 50.153 -2.070 -12.060 1.00 0.00 1 GLY A C 19
ATOM 25960 O O . GLY A 1 1 ? 49.652 -3.152 -11.825 1.00 0.00 1 GLY A O 19
ATOM 25966 N N . GLY A 1 2 ? 50.868 -1.446 -11.162 1.00 0.00 2 GLY A N 19
ATOM 25967 C CA . GLY A 1 2 ? 51.077 -2.062 -9.822 1.00 0.00 2 GLY A CA 19
ATOM 25968 C C . GLY A 1 2 ? 49.788 -1.940 -9.007 1.00 0.00 2 GLY A C 19
ATOM 25969 O O . GLY A 1 2 ? 49.453 -0.880 -8.515 1.00 0.00 2 GLY A O 19
ATOM 25973 N N . SER A 1 3 ? 49.060 -3.018 -8.863 1.00 0.00 3 SER A N 19
ATOM 25974 C CA . SER A 1 3 ? 47.784 -2.976 -8.083 1.00 0.00 3 SER A CA 19
ATOM 25975 C C . SER A 1 3 ? 48.020 -3.560 -6.691 1.00 0.00 3 SER A C 19
ATOM 25976 O O . SER A 1 3 ? 48.570 -4.634 -6.543 1.00 0.00 3 SER A O 19
ATOM 25984 N N . GLY A 1 4 ? 47.613 -2.862 -5.670 1.00 0.00 4 GLY A N 19
ATOM 25985 C CA . GLY A 1 4 ? 47.818 -3.378 -4.289 1.00 0.00 4 GLY A CA 19
ATOM 25986 C C . GLY A 1 4 ? 49.284 -3.209 -3.907 1.00 0.00 4 GLY A C 19
ATOM 25987 O O . GLY A 1 4 ? 49.781 -3.852 -3.002 1.00 0.00 4 GLY A O 19
ATOM 25991 N N . TRP A 1 5 ? 49.986 -2.347 -4.589 1.00 0.00 5 TRP A N 19
ATOM 25992 C CA . TRP A 1 5 ? 51.421 -2.140 -4.263 1.00 0.00 5 TRP A CA 19
ATOM 25993 C C . TRP A 1 5 ? 51.547 -1.743 -2.802 1.00 0.00 5 TRP A C 19
ATOM 25994 O O . TRP A 1 5 ? 51.005 -0.746 -2.364 1.00 0.00 5 TRP A O 19
ATOM 26015 N N . ASN A 1 6 ? 52.268 -2.529 -2.046 1.00 0.00 6 ASN A N 19
ATOM 26016 C CA . ASN A 1 6 ? 52.463 -2.236 -0.601 1.00 0.00 6 ASN A CA 19
ATOM 26017 C C . ASN A 1 6 ? 53.956 -2.275 -0.296 1.00 0.00 6 ASN A C 19
ATOM 26018 O O . ASN A 1 6 ? 54.376 -2.435 0.834 1.00 0.00 6 ASN A O 19
ATOM 26029 N N . ALA A 1 7 ? 54.757 -2.126 -1.309 1.00 0.00 7 ALA A N 19
ATOM 26030 C CA . ALA A 1 7 ? 56.234 -2.149 -1.116 1.00 0.00 7 ALA A CA 19
ATOM 26031 C C . ALA A 1 7 ? 56.654 -3.489 -0.499 1.00 0.00 7 ALA A C 19
ATOM 26032 O O . ALA A 1 7 ? 57.815 -3.721 -0.224 1.00 0.00 7 ALA A O 19
ATOM 26039 N N . ASP A 1 8 ? 55.716 -4.372 -0.279 1.00 0.00 8 ASP A N 19
ATOM 26040 C CA . ASP A 1 8 ? 56.052 -5.699 0.319 1.00 0.00 8 ASP A CA 19
ATOM 26041 C C . ASP A 1 8 ? 56.489 -6.674 -0.779 1.00 0.00 8 ASP A C 19
ATOM 26042 O O . ASP A 1 8 ? 57.217 -7.614 -0.533 1.00 0.00 8 ASP A O 19
ATOM 26051 N N . ASN A 1 9 ? 56.035 -6.465 -1.986 1.00 0.00 9 ASN A N 19
ATOM 26052 C CA . ASN A 1 9 ? 56.402 -7.385 -3.106 1.00 0.00 9 ASN A CA 19
ATOM 26053 C C . ASN A 1 9 ? 57.653 -6.873 -3.816 1.00 0.00 9 ASN A C 19
ATOM 26054 O O . ASN A 1 9 ? 58.098 -7.446 -4.790 1.00 0.00 9 ASN A O 19
ATOM 26065 N N . VAL A 1 10 ? 58.208 -5.787 -3.352 1.00 0.00 10 VAL A N 19
ATOM 26066 C CA . VAL A 1 10 ? 59.420 -5.211 -4.013 1.00 0.00 10 VAL A CA 19
ATOM 26067 C C . VAL A 1 10 ? 60.638 -5.420 -3.118 1.00 0.00 10 VAL A C 19
ATOM 26068 O O . VAL A 1 10 ? 60.623 -5.100 -1.947 1.00 0.00 10 VAL A O 19
ATOM 26081 N N . ASP A 1 11 ? 61.704 -5.943 -3.664 1.00 0.00 11 ASP A N 19
ATOM 26082 C CA . ASP A 1 11 ? 62.932 -6.154 -2.849 1.00 0.00 11 ASP A CA 19
ATOM 26083 C C . ASP A 1 11 ? 63.803 -4.886 -2.946 1.00 0.00 11 ASP A C 19
ATOM 26084 O O . ASP A 1 11 ? 64.082 -4.423 -4.035 1.00 0.00 11 ASP A O 19
ATOM 26093 N N . PRO A 1 12 ? 64.220 -4.308 -1.835 1.00 0.00 12 PRO A N 19
ATOM 26094 C CA . PRO A 1 12 ? 65.051 -3.063 -1.850 1.00 0.00 12 PRO A CA 19
ATOM 26095 C C . PRO A 1 12 ? 66.517 -3.335 -2.217 1.00 0.00 12 PRO A C 19
ATOM 26096 O O . PRO A 1 12 ? 67.270 -2.426 -2.508 1.00 0.00 12 PRO A O 19
ATOM 26107 N N . SER A 1 13 ? 66.930 -4.572 -2.195 1.00 0.00 13 SER A N 19
ATOM 26108 C CA . SER A 1 13 ? 68.348 -4.890 -2.536 1.00 0.00 13 SER A CA 19
ATOM 26109 C C . SER A 1 13 ? 68.657 -4.478 -3.985 1.00 0.00 13 SER A C 19
ATOM 26110 O O . SER A 1 13 ? 69.724 -3.976 -4.279 1.00 0.00 13 SER A O 19
ATOM 26118 N N . GLN A 1 14 ? 67.740 -4.698 -4.894 1.00 0.00 14 GLN A N 19
ATOM 26119 C CA . GLN A 1 14 ? 67.998 -4.332 -6.322 1.00 0.00 14 GLN A CA 19
ATOM 26120 C C . GLN A 1 14 ? 67.697 -2.847 -6.555 1.00 0.00 14 GLN A C 19
ATOM 26121 O O . GLN A 1 14 ? 68.043 -2.288 -7.576 1.00 0.00 14 GLN A O 19
ATOM 26135 N N . CYS A 1 15 ? 67.053 -2.208 -5.622 1.00 0.00 15 CYS A N 19
ATOM 26136 C CA . CYS A 1 15 ? 66.721 -0.761 -5.789 1.00 0.00 15 CYS A CA 19
ATOM 26137 C C . CYS A 1 15 ? 68.003 0.072 -5.843 1.00 0.00 15 CYS A C 19
ATOM 26138 O O . CYS A 1 15 ? 68.083 1.040 -6.568 1.00 0.00 15 CYS A O 19
ATOM 26145 N N . ILE A 1 16 ? 69.002 -0.293 -5.080 1.00 0.00 16 ILE A N 19
ATOM 26146 C CA . ILE A 1 16 ? 70.287 0.477 -5.081 1.00 0.00 16 ILE A CA 19
ATOM 26147 C C . ILE A 1 16 ? 71.408 -0.434 -5.570 1.00 0.00 16 ILE A C 19
ATOM 26148 O O . ILE A 1 16 ? 71.453 -1.605 -5.245 1.00 0.00 16 ILE A O 19
ATOM 26164 N N . LYS A 1 17 ? 72.312 0.099 -6.350 1.00 0.00 17 LYS A N 19
ATOM 26165 C CA . LYS A 1 17 ? 73.451 -0.716 -6.880 1.00 0.00 17 LYS A CA 19
ATOM 26166 C C . LYS A 1 17 ? 74.762 -0.121 -6.381 1.00 0.00 17 LYS A C 19
ATOM 26167 O O . LYS A 1 17 ? 74.894 1.080 -6.240 1.00 0.00 17 LYS A O 19
ATOM 26186 N N . GLN A 1 18 ? 75.737 -0.948 -6.117 1.00 0.00 18 GLN A N 19
ATOM 26187 C CA . GLN A 1 18 ? 77.048 -0.431 -5.629 1.00 0.00 18 GLN A CA 19
ATOM 26188 C C . GLN A 1 18 ? 78.025 -0.335 -6.802 1.00 0.00 18 GLN A C 19
ATOM 26189 O O . GLN A 1 18 ? 78.280 -1.298 -7.498 1.00 0.00 18 GLN A O 19
ATOM 26203 N N . SER A 1 19 ? 78.583 0.827 -7.016 1.00 0.00 19 SER A N 19
ATOM 26204 C CA . SER A 1 19 ? 79.567 1.016 -8.124 1.00 0.00 19 SER A CA 19
ATOM 26205 C C . SER A 1 19 ? 80.935 1.223 -7.488 1.00 0.00 19 SER A C 19
ATOM 26206 O O . SER A 1 19 ? 81.080 2.006 -6.576 1.00 0.00 19 SER A O 19
ATOM 26214 N N . GLY A 1 20 ? 81.938 0.522 -7.937 1.00 0.00 20 GLY A N 19
ATOM 26215 C CA . GLY A 1 20 ? 83.285 0.693 -7.320 1.00 0.00 20 GLY A CA 19
ATOM 26216 C C . GLY A 1 20 ? 83.152 0.650 -5.793 1.00 0.00 20 GLY A C 19
ATOM 26217 O O . GLY A 1 20 ? 83.168 -0.402 -5.185 1.00 0.00 20 GLY A O 19
ATOM 26221 N N . VAL A 1 21 ? 83.019 1.794 -5.170 1.00 0.00 21 VAL A N 19
ATOM 26222 C CA . VAL A 1 21 ? 82.879 1.843 -3.681 1.00 0.00 21 VAL A CA 19
ATOM 26223 C C . VAL A 1 21 ? 81.837 2.890 -3.297 1.00 0.00 21 VAL A C 19
ATOM 26224 O O . VAL A 1 21 ? 81.929 3.505 -2.258 1.00 0.00 21 VAL A O 19
ATOM 26237 N N . GLN A 1 22 ? 80.846 3.096 -4.126 1.00 0.00 22 GLN A N 19
ATOM 26238 C CA . GLN A 1 22 ? 79.781 4.104 -3.801 1.00 0.00 22 GLN A CA 19
ATOM 26239 C C . GLN A 1 22 ? 78.395 3.486 -4.015 1.00 0.00 22 GLN A C 19
ATOM 26240 O O . GLN A 1 22 ? 78.234 2.520 -4.736 1.00 0.00 22 GLN A O 19
ATOM 26254 N N . TYR A 1 23 ? 77.389 4.058 -3.401 1.00 0.00 23 TYR A N 19
ATOM 26255 C CA . TYR A 1 23 ? 75.989 3.550 -3.557 1.00 0.00 23 TYR A CA 19
ATOM 26256 C C . TYR A 1 23 ? 75.171 4.623 -4.280 1.00 0.00 23 TYR A C 19
ATOM 26257 O O . TYR A 1 23 ? 75.320 5.798 -4.018 1.00 0.00 23 TYR A O 19
ATOM 26275 N N . THR A 1 24 ? 74.308 4.235 -5.186 1.00 0.00 24 THR A N 19
ATOM 26276 C CA . THR A 1 24 ? 73.481 5.244 -5.921 1.00 0.00 24 THR A CA 19
ATOM 26277 C C . THR A 1 24 ? 72.032 4.758 -6.017 1.00 0.00 24 THR A C 19
ATOM 26278 O O . THR A 1 24 ? 71.757 3.574 -6.067 1.00 0.00 24 THR A O 19
ATOM 26289 N N . TYR A 1 25 ? 71.109 5.683 -6.029 1.00 0.00 25 TYR A N 19
ATOM 26290 C CA . TYR A 1 25 ? 69.662 5.332 -6.101 1.00 0.00 25 TYR A CA 19
ATOM 26291 C C . TYR A 1 25 ? 69.260 5.121 -7.564 1.00 0.00 25 TYR A C 19
ATOM 26292 O O . TYR A 1 25 ? 69.541 5.939 -8.416 1.00 0.00 25 TYR A O 19
ATOM 26310 N N . ASN A 1 26 ? 68.608 4.024 -7.867 1.00 0.00 26 ASN A N 19
ATOM 26311 C CA . ASN A 1 26 ? 68.196 3.757 -9.280 1.00 0.00 26 ASN A CA 19
ATOM 26312 C C . ASN A 1 26 ? 66.794 4.318 -9.536 1.00 0.00 26 ASN A C 19
ATOM 26313 O O . ASN A 1 26 ? 65.804 3.732 -9.145 1.00 0.00 26 ASN A O 19
ATOM 26324 N N . SER A 1 27 ? 66.695 5.433 -10.214 1.00 0.00 27 SER A N 19
ATOM 26325 C CA . SER A 1 27 ? 65.347 6.006 -10.516 1.00 0.00 27 SER A CA 19
ATOM 26326 C C . SER A 1 27 ? 64.877 5.483 -11.875 1.00 0.00 27 SER A C 19
ATOM 26327 O O . SER A 1 27 ? 63.761 5.722 -12.293 1.00 0.00 27 SER A O 19
ATOM 26335 N N . GLY A 1 28 ? 65.726 4.769 -12.567 1.00 0.00 28 GLY A N 19
ATOM 26336 C CA . GLY A 1 28 ? 65.342 4.223 -13.901 1.00 0.00 28 GLY A CA 19
ATOM 26337 C C . GLY A 1 28 ? 64.131 3.302 -13.748 1.00 0.00 28 GLY A C 19
ATOM 26338 O O . GLY A 1 28 ? 63.265 3.252 -14.598 1.00 0.00 28 GLY A O 19
ATOM 26342 N N . VAL A 1 29 ? 64.066 2.566 -12.672 1.00 0.00 29 VAL A N 19
ATOM 26343 C CA . VAL A 1 29 ? 62.914 1.644 -12.470 1.00 0.00 29 VAL A CA 19
ATOM 26344 C C . VAL A 1 29 ? 61.702 2.448 -11.977 1.00 0.00 29 VAL A C 19
ATOM 26345 O O . VAL A 1 29 ? 61.820 3.323 -11.144 1.00 0.00 29 VAL A O 19
ATOM 26358 N N . SER A 1 30 ? 60.544 2.168 -12.510 1.00 0.00 30 SER A N 19
ATOM 26359 C CA . SER A 1 30 ? 59.319 2.922 -12.109 1.00 0.00 30 SER A CA 19
ATOM 26360 C C . SER A 1 30 ? 58.923 2.605 -10.663 1.00 0.00 30 SER A C 19
ATOM 26361 O O . SER A 1 30 ? 58.354 3.429 -9.977 1.00 0.00 30 SER A O 19
ATOM 26369 N N . VAL A 1 31 ? 59.185 1.418 -10.201 1.00 0.00 31 VAL A N 19
ATOM 26370 C CA . VAL A 1 31 ? 58.775 1.057 -8.812 1.00 0.00 31 VAL A CA 19
ATOM 26371 C C . VAL A 1 31 ? 59.441 1.991 -7.794 1.00 0.00 31 VAL A C 19
ATOM 26372 O O . VAL A 1 31 ? 58.830 2.390 -6.822 1.00 0.00 31 VAL A O 19
ATOM 26385 N N . CYS A 1 32 ? 60.687 2.336 -7.985 1.00 0.00 32 CYS A N 19
ATOM 26386 C CA . CYS A 1 32 ? 61.358 3.233 -6.996 1.00 0.00 32 CYS A CA 19
ATOM 26387 C C . CYS A 1 32 ? 60.612 4.566 -6.906 1.00 0.00 32 CYS A C 19
ATOM 26388 O O . CYS A 1 32 ? 60.342 5.059 -5.833 1.00 0.00 32 CYS A O 19
ATOM 26395 N N . MET A 1 33 ? 60.287 5.154 -8.022 1.00 0.00 33 MET A N 19
ATOM 26396 C CA . MET A 1 33 ? 59.566 6.460 -7.999 1.00 0.00 33 MET A CA 19
ATOM 26397 C C . MET A 1 33 ? 58.123 6.274 -7.504 1.00 0.00 33 MET A C 19
ATOM 26398 O O . MET A 1 33 ? 57.566 7.144 -6.866 1.00 0.00 33 MET A O 19
ATOM 26412 N N . GLN A 1 34 ? 57.505 5.167 -7.814 1.00 0.00 34 GLN A N 19
ATOM 26413 C CA . GLN A 1 34 ? 56.090 4.959 -7.376 1.00 0.00 34 GLN A CA 19
ATOM 26414 C C . GLN A 1 34 ? 55.980 5.018 -5.852 1.00 0.00 34 GLN A C 19
ATOM 26415 O O . GLN A 1 34 ? 55.058 5.593 -5.312 1.00 0.00 34 GLN A O 19
ATOM 26429 N N . GLY A 1 35 ? 56.905 4.431 -5.146 1.00 0.00 35 GLY A N 19
ATOM 26430 C CA . GLY A 1 35 ? 56.829 4.471 -3.658 1.00 0.00 35 GLY A CA 19
ATOM 26431 C C . GLY A 1 35 ? 57.296 5.843 -3.169 1.00 0.00 35 GLY A C 19
ATOM 26432 O O . GLY A 1 35 ? 56.644 6.493 -2.375 1.00 0.00 35 GLY A O 19
ATOM 26436 N N . LEU A 1 36 ? 58.425 6.278 -3.647 1.00 0.00 36 LEU A N 19
ATOM 26437 C CA . LEU A 1 36 ? 58.967 7.601 -3.239 1.00 0.00 36 LEU A CA 19
ATOM 26438 C C . LEU A 1 36 ? 57.957 8.688 -3.627 1.00 0.00 36 LEU A C 19
ATOM 26439 O O . LEU A 1 36 ? 57.670 9.586 -2.860 1.00 0.00 36 LEU A O 19
ATOM 26455 N N . ASN A 1 37 ? 57.409 8.598 -4.810 1.00 0.00 37 ASN A N 19
ATOM 26456 C CA . ASN A 1 37 ? 56.402 9.606 -5.258 1.00 0.00 37 ASN A CA 19
ATOM 26457 C C . ASN A 1 37 ? 55.182 9.576 -4.329 1.00 0.00 37 ASN A C 19
ATOM 26458 O O . ASN A 1 37 ? 54.620 10.597 -3.992 1.00 0.00 37 ASN A O 19
ATOM 26469 N N . GLU A 1 38 ? 54.767 8.405 -3.921 1.00 0.00 38 GLU A N 19
ATOM 26470 C CA . GLU A 1 38 ? 53.578 8.296 -3.028 1.00 0.00 38 GLU A CA 19
ATOM 26471 C C . GLU A 1 38 ? 53.837 9.056 -1.723 1.00 0.00 38 GLU A C 19
ATOM 26472 O O . GLU A 1 38 ? 52.928 9.595 -1.122 1.00 0.00 38 GLU A O 19
ATOM 26484 N N . GLY A 1 39 ? 55.066 9.113 -1.282 1.00 0.00 39 GLY A N 19
ATOM 26485 C CA . GLY A 1 39 ? 55.379 9.855 -0.020 1.00 0.00 39 GLY A CA 19
ATOM 26486 C C . GLY A 1 39 ? 55.293 8.914 1.185 1.00 0.00 39 GLY A C 19
ATOM 26487 O O . GLY A 1 39 ? 55.263 9.350 2.318 1.00 0.00 39 GLY A O 19
ATOM 26491 N N . LYS A 1 40 ? 55.281 7.626 0.953 1.00 0.00 40 LYS A N 19
ATOM 26492 C CA . LYS A 1 40 ? 55.231 6.651 2.083 1.00 0.00 40 LYS A CA 19
ATOM 26493 C C . LYS A 1 40 ? 56.640 6.118 2.259 1.00 0.00 40 LYS A C 19
ATOM 26494 O O . LYS A 1 40 ? 56.929 5.312 3.121 1.00 0.00 40 LYS A O 19
ATOM 26513 N N . VAL A 1 41 ? 57.518 6.585 1.418 1.00 0.00 41 VAL A N 19
ATOM 26514 C CA . VAL A 1 41 ? 58.937 6.160 1.456 1.00 0.00 41 VAL A CA 19
ATOM 26515 C C . VAL A 1 41 ? 59.816 7.405 1.433 1.00 0.00 41 VAL A C 19
ATOM 26516 O O . VAL A 1 41 ? 59.398 8.469 1.022 1.00 0.00 41 VAL A O 19
ATOM 26529 N N . ARG A 1 42 ? 61.031 7.266 1.856 1.00 0.00 42 ARG A N 19
ATOM 26530 C CA . ARG A 1 42 ? 61.988 8.413 1.864 1.00 0.00 42 ARG A CA 19
ATOM 26531 C C . ARG A 1 42 ? 63.216 8.003 1.054 1.00 0.00 42 ARG A C 19
ATOM 26532 O O . ARG A 1 42 ? 64.087 8.797 0.762 1.00 0.00 42 ARG A O 19
ATOM 26553 N N . GLY A 1 43 ? 63.285 6.750 0.691 1.00 0.00 43 GLY A N 19
ATOM 26554 C CA . GLY A 1 43 ? 64.453 6.243 -0.091 1.00 0.00 43 GLY A CA 19
ATOM 26555 C C . GLY A 1 43 ? 64.806 4.850 0.427 1.00 0.00 43 GLY A C 19
ATOM 26556 O O . GLY A 1 43 ? 63.989 4.190 1.039 1.00 0.00 43 GLY A O 19
ATOM 26560 N N . VAL A 1 44 ? 66.013 4.395 0.195 1.00 0.00 44 VAL A N 19
ATOM 26561 C CA . VAL A 1 44 ? 66.427 3.039 0.680 1.00 0.00 44 VAL A CA 19
ATOM 26562 C C . VAL A 1 44 ? 67.611 3.187 1.633 1.00 0.00 44 VAL A C 19
ATOM 26563 O O . VAL A 1 44 ? 68.598 3.815 1.316 1.00 0.00 44 VAL A O 19
ATOM 26576 N N . SER A 1 45 ? 67.524 2.603 2.798 1.00 0.00 45 SER A N 19
ATOM 26577 C CA . SER A 1 45 ? 68.649 2.701 3.772 1.00 0.00 45 SER A CA 19
ATOM 26578 C C . SER A 1 45 ? 69.696 1.645 3.430 1.00 0.00 45 SER A C 19
ATOM 26579 O O . SER A 1 45 ? 69.372 0.534 3.060 1.00 0.00 45 SER A O 19
ATOM 26587 N N . VAL A 1 46 ? 70.953 1.988 3.549 1.00 0.00 46 VAL A N 19
ATOM 26588 C CA . VAL A 1 46 ? 72.039 1.014 3.231 1.00 0.00 46 VAL A CA 19
ATOM 26589 C C . VAL A 1 46 ? 73.069 1.013 4.357 1.00 0.00 46 VAL A C 19
ATOM 26590 O O . VAL A 1 46 ? 73.546 2.047 4.780 1.00 0.00 46 VAL A O 19
ATOM 26603 N N . SER A 1 47 ? 73.416 -0.152 4.832 1.00 0.00 47 SER A N 19
ATOM 26604 C CA . SER A 1 47 ? 74.426 -0.271 5.928 1.00 0.00 47 SER A CA 19
ATOM 26605 C C . SER A 1 47 ? 75.544 -1.177 5.438 1.00 0.00 47 SER A C 19
ATOM 26606 O O . SER A 1 47 ? 75.317 -2.101 4.681 1.00 0.00 47 SER A O 19
ATOM 26614 N N . GLY A 1 48 ? 76.754 -0.919 5.848 1.00 0.00 48 GLY A N 19
ATOM 26615 C CA . GLY A 1 48 ? 77.897 -1.771 5.386 1.00 0.00 48 GLY A CA 19
ATOM 26616 C C . GLY A 1 48 ? 78.871 -2.009 6.534 1.00 0.00 48 GLY A C 19
ATOM 26617 O O . GLY A 1 48 ? 79.208 -1.107 7.271 1.00 0.00 48 GLY A O 19
ATOM 26621 N N . VAL A 1 49 ? 79.336 -3.226 6.675 1.00 0.00 49 VAL A N 19
ATOM 26622 C CA . VAL A 1 49 ? 80.313 -3.553 7.761 1.00 0.00 49 VAL A CA 19
ATOM 26623 C C . VAL A 1 49 ? 81.586 -4.107 7.132 1.00 0.00 49 VAL A C 19
ATOM 26624 O O . VAL A 1 49 ? 81.546 -5.022 6.332 1.00 0.00 49 VAL A O 19
ATOM 26637 N N . PHE A 1 50 ? 82.717 -3.569 7.498 1.00 0.00 50 PHE A N 19
ATOM 26638 C CA . PHE A 1 50 ? 84.007 -4.063 6.941 1.00 0.00 50 PHE A CA 19
ATOM 26639 C C . PHE A 1 50 ? 84.657 -4.979 7.977 1.00 0.00 50 PHE A C 19
ATOM 26640 O O . PHE A 1 50 ? 84.943 -4.574 9.086 1.00 0.00 50 PHE A O 19
ATOM 26657 N N . TYR A 1 51 ? 84.884 -6.215 7.627 1.00 0.00 51 TYR A N 19
ATOM 26658 C CA . TYR A 1 51 ? 85.507 -7.174 8.588 1.00 0.00 51 TYR A CA 19
ATOM 26659 C C . TYR A 1 51 ? 87.008 -7.237 8.322 1.00 0.00 51 TYR A C 19
ATOM 26660 O O . TYR A 1 51 ? 87.439 -7.465 7.208 1.00 0.00 51 TYR A O 19
ATOM 26678 N N . TYR A 1 52 ? 87.812 -7.016 9.335 1.00 0.00 52 TYR A N 19
ATOM 26679 C CA . TYR A 1 52 ? 89.297 -7.038 9.146 1.00 0.00 52 TYR A CA 19
ATOM 26680 C C . TYR A 1 52 ? 89.898 -8.247 9.863 1.00 0.00 52 TYR A C 19
ATOM 26681 O O . TYR A 1 52 ? 89.648 -8.475 11.032 1.00 0.00 52 TYR A O 19
ATOM 26699 N N . ASN A 1 53 ? 90.705 -9.013 9.177 1.00 0.00 53 ASN A N 19
ATOM 26700 C CA . ASN A 1 53 ? 91.349 -10.199 9.816 1.00 0.00 53 ASN A CA 19
ATOM 26701 C C . ASN A 1 53 ? 91.897 -9.802 11.189 1.00 0.00 53 ASN A C 19
ATOM 26702 O O . ASN A 1 53 ? 92.191 -10.637 12.020 1.00 0.00 53 ASN A O 19
ATOM 26713 N N . ASP A 1 54 ? 92.043 -8.526 11.423 1.00 0.00 54 ASP A N 19
ATOM 26714 C CA . ASP A 1 54 ? 92.579 -8.057 12.729 1.00 0.00 54 ASP A CA 19
ATOM 26715 C C . ASP A 1 54 ? 91.554 -8.337 13.834 1.00 0.00 54 ASP A C 19
ATOM 26716 O O . ASP A 1 54 ? 91.780 -8.050 14.992 1.00 0.00 54 ASP A O 19
ATOM 26725 N N . GLY A 1 55 ? 90.432 -8.912 13.487 1.00 0.00 55 GLY A N 19
ATOM 26726 C CA . GLY A 1 55 ? 89.402 -9.226 14.522 1.00 0.00 55 GLY A CA 19
ATOM 26727 C C . GLY A 1 55 ? 88.617 -7.966 14.894 1.00 0.00 55 GLY A C 19
ATOM 26728 O O . GLY A 1 55 ? 88.062 -7.874 15.971 1.00 0.00 55 GLY A O 19
ATOM 26732 N N . THR A 1 56 ? 88.568 -6.993 14.015 1.00 0.00 56 THR A N 19
ATOM 26733 C CA . THR A 1 56 ? 87.818 -5.728 14.311 1.00 0.00 56 THR A CA 19
ATOM 26734 C C . THR A 1 56 ? 86.757 -5.486 13.245 1.00 0.00 56 THR A C 19
ATOM 26735 O O . THR A 1 56 ? 86.932 -5.827 12.100 1.00 0.00 56 THR A O 19
ATOM 26746 N N . THR A 1 57 ? 85.653 -4.891 13.623 1.00 0.00 57 THR A N 19
ATOM 26747 C CA . THR A 1 57 ? 84.559 -4.611 12.635 1.00 0.00 57 THR A CA 19
ATOM 26748 C C . THR A 1 57 ? 84.100 -3.157 12.769 1.00 0.00 57 THR A C 19
ATOM 26749 O O . THR A 1 57 ? 83.893 -2.655 13.857 1.00 0.00 57 THR A O 19
ATOM 26760 N N . SER A 1 58 ? 83.911 -2.494 11.658 1.00 0.00 58 SER A N 19
ATOM 26761 C CA . SER A 1 58 ? 83.429 -1.076 11.666 1.00 0.00 58 SER A CA 19
ATOM 26762 C C . SER A 1 58 ? 82.093 -1.055 10.930 1.00 0.00 58 SER A C 19
ATOM 26763 O O . SER A 1 58 ? 81.916 -1.773 9.971 1.00 0.00 58 SER A O 19
ATOM 26771 N N . ASN A 1 59 ? 81.142 -0.262 11.363 1.00 0.00 59 ASN A N 19
ATOM 26772 C CA . ASN A 1 59 ? 79.813 -0.235 10.668 1.00 0.00 59 ASN A CA 19
ATOM 26773 C C . ASN A 1 59 ? 79.401 1.206 10.372 1.00 0.00 59 ASN A C 19
ATOM 26774 O O . ASN A 1 59 ? 79.237 2.010 11.268 1.00 0.00 59 ASN A O 19
ATOM 26785 N N . PHE A 1 60 ? 79.205 1.525 9.112 1.00 0.00 60 PHE A N 19
ATOM 26786 C CA . PHE A 1 60 ? 78.767 2.904 8.723 1.00 0.00 60 PHE A CA 19
ATOM 26787 C C . PHE A 1 60 ? 77.366 2.803 8.117 1.00 0.00 60 PHE A C 19
ATOM 26788 O O . PHE A 1 60 ? 77.157 2.119 7.134 1.00 0.00 60 PHE A O 19
ATOM 26805 N N . LYS A 1 61 ? 76.402 3.469 8.703 1.00 0.00 61 LYS A N 19
ATOM 26806 C CA . LYS A 1 61 ? 75.008 3.420 8.192 1.00 0.00 61 LYS A CA 19
ATOM 26807 C C . LYS A 1 61 ? 74.638 4.794 7.647 1.00 0.00 61 LYS A C 19
ATOM 26808 O O . LYS A 1 61 ? 75.160 5.810 8.068 1.00 0.00 61 LYS A O 19
ATOM 26827 N N . GLY A 1 62 ? 73.748 4.826 6.714 1.00 0.00 62 GLY A N 19
ATOM 26828 C CA . GLY A 1 62 ? 73.326 6.126 6.114 1.00 0.00 62 GLY A CA 19
ATOM 26829 C C . GLY A 1 62 ? 72.081 5.906 5.256 1.00 0.00 62 GLY A C 19
ATOM 26830 O O . GLY A 1 62 ? 71.636 4.789 5.072 1.00 0.00 62 GLY A O 19
ATOM 26834 N N . VAL A 1 63 ? 71.511 6.967 4.738 1.00 0.00 63 VAL A N 19
ATOM 26835 C CA . VAL A 1 63 ? 70.277 6.847 3.893 1.00 0.00 63 VAL A CA 19
ATOM 26836 C C . VAL A 1 63 ? 70.574 7.302 2.465 1.00 0.00 63 VAL A C 19
ATOM 26837 O O . VAL A 1 63 ? 71.073 8.385 2.237 1.00 0.00 63 VAL A O 19
ATOM 26850 N N . VAL A 1 64 ? 70.280 6.468 1.501 1.00 0.00 64 VAL A N 19
ATOM 26851 C CA . VAL A 1 64 ? 70.551 6.828 0.079 1.00 0.00 64 VAL A CA 19
ATOM 26852 C C . VAL A 1 64 ? 69.322 7.509 -0.533 1.00 0.00 64 VAL A C 19
ATOM 26853 O O . VAL A 1 64 ? 68.264 6.919 -0.652 1.00 0.00 64 VAL A O 19
ATOM 26866 N N . THR A 1 65 ? 69.469 8.744 -0.941 1.00 0.00 65 THR A N 19
ATOM 26867 C CA . THR A 1 65 ? 68.340 9.497 -1.575 1.00 0.00 65 THR A CA 19
ATOM 26868 C C . THR A 1 65 ? 68.792 9.926 -2.981 1.00 0.00 65 THR A C 19
ATOM 26869 O O . THR A 1 65 ? 69.970 10.122 -3.209 1.00 0.00 65 THR A O 19
ATOM 26880 N N . PRO A 1 66 ? 67.886 10.065 -3.920 1.00 0.00 66 PRO A N 19
ATOM 26881 C CA . PRO A 1 66 ? 68.244 10.466 -5.310 1.00 0.00 66 PRO A CA 19
ATOM 26882 C C . PRO A 1 66 ? 69.361 11.520 -5.372 1.00 0.00 66 PRO A C 19
ATOM 26883 O O . PRO A 1 66 ? 70.001 11.680 -6.393 1.00 0.00 66 PRO A O 19
ATOM 26894 N N . SER A 1 67 ? 69.591 12.251 -4.302 1.00 0.00 67 SER A N 19
ATOM 26895 C CA . SER A 1 67 ? 70.658 13.312 -4.317 1.00 0.00 67 SER A CA 19
ATOM 26896 C C . SER A 1 67 ? 71.717 13.075 -3.228 1.00 0.00 67 SER A C 19
ATOM 26897 O O . SER A 1 67 ? 72.616 13.876 -3.071 1.00 0.00 67 SER A O 19
ATOM 26905 N N . THR A 1 68 ? 71.632 11.999 -2.470 1.00 0.00 68 THR A N 19
ATOM 26906 C CA . THR A 1 68 ? 72.661 11.753 -1.393 1.00 0.00 68 THR A CA 19
ATOM 26907 C C . THR A 1 68 ? 73.225 10.316 -1.494 1.00 0.00 68 THR A C 19
ATOM 26908 O O . THR A 1 68 ? 72.555 9.367 -1.138 1.00 0.00 68 THR A O 19
ATOM 26919 N N . PRO A 1 69 ? 74.458 10.147 -1.945 1.00 0.00 69 PRO A N 19
ATOM 26920 C CA . PRO A 1 69 ? 75.104 8.808 -2.045 1.00 0.00 69 PRO A CA 19
ATOM 26921 C C . PRO A 1 69 ? 75.871 8.435 -0.769 1.00 0.00 69 PRO A C 19
ATOM 26922 O O . PRO A 1 69 ? 76.137 9.273 0.070 1.00 0.00 69 PRO A O 19
ATOM 26933 N N . VAL A 1 70 ? 76.227 7.181 -0.621 1.00 0.00 70 VAL A N 19
ATOM 26934 C CA . VAL A 1 70 ? 76.982 6.730 0.595 1.00 0.00 70 VAL A CA 19
ATOM 26935 C C . VAL A 1 70 ? 78.324 6.131 0.150 1.00 0.00 70 VAL A C 19
ATOM 26936 O O . VAL A 1 70 ? 78.380 5.312 -0.746 1.00 0.00 70 VAL A O 19
ATOM 26949 N N . ASN A 1 71 ? 79.409 6.559 0.748 1.00 0.00 71 ASN A N 19
ATOM 26950 C CA . ASN A 1 71 ? 80.760 6.045 0.342 1.00 0.00 71 ASN A CA 19
ATOM 26951 C C . ASN A 1 71 ? 81.254 4.960 1.310 1.00 0.00 71 ASN A C 19
ATOM 26952 O O . ASN A 1 71 ? 81.415 5.200 2.489 1.00 0.00 71 ASN A O 19
ATOM 26963 N N . THR A 1 72 ? 81.532 3.778 0.817 1.00 0.00 72 THR A N 19
ATOM 26964 C CA . THR A 1 72 ? 82.056 2.685 1.696 1.00 0.00 72 THR A CA 19
ATOM 26965 C C . THR A 1 72 ? 83.587 2.754 1.684 1.00 0.00 72 THR A C 19
ATOM 26966 O O . THR A 1 72 ? 84.263 1.963 2.311 1.00 0.00 72 THR A O 19
ATOM 26977 N N . ASN A 1 73 ? 84.135 3.692 0.957 1.00 0.00 73 ASN A N 19
ATOM 26978 C CA . ASN A 1 73 ? 85.619 3.817 0.877 1.00 0.00 73 ASN A CA 19
ATOM 26979 C C . ASN A 1 73 ? 86.150 4.425 2.168 1.00 0.00 73 ASN A C 19
ATOM 26980 O O . ASN A 1 73 ? 86.801 5.450 2.165 1.00 0.00 73 ASN A O 19
ATOM 26991 N N . GLN A 1 74 ? 85.876 3.798 3.270 1.00 0.00 74 GLN A N 19
ATOM 26992 C CA . GLN A 1 74 ? 86.364 4.333 4.572 1.00 0.00 74 GLN A CA 19
ATOM 26993 C C . GLN A 1 74 ? 87.889 4.504 4.505 1.00 0.00 74 GLN A C 19
ATOM 26994 O O . GLN A 1 74 ? 88.380 5.448 3.920 1.00 0.00 74 GLN A O 19
ATOM 27008 N N . ASP A 1 75 ? 88.646 3.600 5.085 1.00 0.00 75 ASP A N 19
ATOM 27009 C CA . ASP A 1 75 ? 90.143 3.714 5.038 1.00 0.00 75 ASP A CA 19
ATOM 27010 C C . ASP A 1 75 ? 90.702 2.639 4.099 1.00 0.00 75 ASP A C 19
ATOM 27011 O O . ASP A 1 75 ? 90.831 1.491 4.469 1.00 0.00 75 ASP A O 19
ATOM 27020 N N . ILE A 1 76 ? 91.037 2.998 2.888 1.00 0.00 76 ILE A N 19
ATOM 27021 C CA . ILE A 1 76 ? 91.588 1.990 1.935 1.00 0.00 76 ILE A CA 19
ATOM 27022 C C . ILE A 1 76 ? 92.987 1.580 2.395 1.00 0.00 76 ILE A C 19
ATOM 27023 O O . ILE A 1 76 ? 93.359 0.427 2.312 1.00 0.00 76 ILE A O 19
ATOM 27039 N N . ASN A 1 77 ? 93.773 2.507 2.874 1.00 0.00 77 ASN A N 19
ATOM 27040 C CA . ASN A 1 77 ? 95.139 2.130 3.322 1.00 0.00 77 ASN A CA 19
ATOM 27041 C C . ASN A 1 77 ? 94.996 1.067 4.405 1.00 0.00 77 ASN A C 19
ATOM 27042 O O . ASN A 1 77 ? 95.720 0.095 4.433 1.00 0.00 77 ASN A O 19
ATOM 27053 N N . LYS A 1 78 ? 94.046 1.235 5.282 1.00 0.00 78 LYS A N 19
ATOM 27054 C CA . LYS A 1 78 ? 93.826 0.218 6.345 1.00 0.00 78 LYS A CA 19
ATOM 27055 C C . LYS A 1 78 ? 93.498 -1.122 5.678 1.00 0.00 78 LYS A C 19
ATOM 27056 O O . LYS A 1 78 ? 94.066 -2.146 5.993 1.00 0.00 78 LYS A O 19
ATOM 27075 N N . THR A 1 79 ? 92.567 -1.111 4.762 1.00 0.00 79 THR A N 19
ATOM 27076 C CA . THR A 1 79 ? 92.170 -2.370 4.076 1.00 0.00 79 THR A CA 19
ATOM 27077 C C . THR A 1 79 ? 93.353 -2.938 3.278 1.00 0.00 79 THR A C 19
ATOM 27078 O O . THR A 1 79 ? 93.584 -4.122 3.257 1.00 0.00 79 THR A O 19
ATOM 27089 N N . ASN A 1 80 ? 94.097 -2.109 2.620 1.00 0.00 80 ASN A N 19
ATOM 27090 C CA . ASN A 1 80 ? 95.249 -2.618 1.825 1.00 0.00 80 ASN A CA 19
ATOM 27091 C C . ASN A 1 80 ? 96.259 -3.343 2.726 1.00 0.00 80 ASN A C 19
ATOM 27092 O O . ASN A 1 80 ? 96.880 -4.306 2.318 1.00 0.00 80 ASN A O 19
ATOM 27103 N N . LYS A 1 81 ? 96.458 -2.884 3.930 1.00 0.00 81 LYS A N 19
ATOM 27104 C CA . LYS A 1 81 ? 97.459 -3.549 4.816 1.00 0.00 81 LYS A CA 19
ATOM 27105 C C . LYS A 1 81 ? 96.969 -4.926 5.282 1.00 0.00 81 LYS A C 19
ATOM 27106 O O . LYS A 1 81 ? 97.728 -5.874 5.309 1.00 0.00 81 LYS A O 19
ATOM 27125 N N . VAL A 1 82 ? 95.722 -5.048 5.683 1.00 0.00 82 VAL A N 19
ATOM 27126 C CA . VAL A 1 82 ? 95.208 -6.370 6.185 1.00 0.00 82 VAL A CA 19
ATOM 27127 C C . VAL A 1 82 ? 94.207 -6.982 5.193 1.00 0.00 82 VAL A C 19
ATOM 27128 O O . VAL A 1 82 ? 94.037 -8.183 5.139 1.00 0.00 82 VAL A O 19
ATOM 27141 N N . GLY A 1 83 ? 93.547 -6.177 4.405 1.00 0.00 83 GLY A N 19
ATOM 27142 C CA . GLY A 1 83 ? 92.569 -6.724 3.424 1.00 0.00 83 GLY A CA 19
ATOM 27143 C C . GLY A 1 83 ? 91.251 -7.044 4.126 1.00 0.00 83 GLY A C 19
ATOM 27144 O O . GLY A 1 83 ? 91.200 -7.250 5.323 1.00 0.00 83 GLY A O 19
ATOM 27148 N N . VAL A 1 84 ? 90.187 -7.098 3.371 1.00 0.00 84 VAL A N 19
ATOM 27149 C CA . VAL A 1 84 ? 88.839 -7.414 3.949 1.00 0.00 84 VAL A CA 19
ATOM 27150 C C . VAL A 1 84 ? 88.436 -8.819 3.501 1.00 0.00 84 VAL A C 19
ATOM 27151 O O . VAL A 1 84 ? 88.516 -9.152 2.333 1.00 0.00 84 VAL A O 19
ATOM 27164 N N . GLN A 1 85 ? 88.017 -9.655 4.417 1.00 0.00 85 GLN A N 19
ATOM 27165 C CA . GLN A 1 85 ? 87.622 -11.050 4.040 1.00 0.00 85 GLN A CA 19
ATOM 27166 C C . GLN A 1 85 ? 86.102 -11.161 3.866 1.00 0.00 85 GLN A C 19
ATOM 27167 O O . GLN A 1 85 ? 85.630 -11.794 2.942 1.00 0.00 85 GLN A O 19
ATOM 27181 N N . LYS A 1 86 ? 85.330 -10.575 4.755 1.00 0.00 86 LYS A N 19
ATOM 27182 C CA . LYS A 1 86 ? 83.835 -10.671 4.653 1.00 0.00 86 LYS A CA 19
ATOM 27183 C C . LYS A 1 86 ? 83.219 -9.294 4.413 1.00 0.00 86 LYS A C 19
ATOM 27184 O O . LYS A 1 86 ? 83.458 -8.349 5.139 1.00 0.00 86 LYS A O 19
ATOM 27203 N N . TYR A 1 87 ? 82.404 -9.198 3.402 1.00 0.00 87 TYR A N 19
ATOM 27204 C CA . TYR A 1 87 ? 81.708 -7.913 3.068 1.00 0.00 87 TYR A CA 19
ATOM 27205 C C . TYR A 1 87 ? 80.194 -8.162 3.087 1.00 0.00 87 TYR A C 19
ATOM 27206 O O . TYR A 1 87 ? 79.702 -9.029 2.393 1.00 0.00 87 TYR A O 19
ATOM 27224 N N . ARG A 1 88 ? 79.448 -7.420 3.878 1.00 0.00 88 ARG A N 19
ATOM 27225 C CA . ARG A 1 88 ? 77.958 -7.636 3.937 1.00 0.00 88 ARG A CA 19
ATOM 27226 C C . ARG A 1 88 ? 77.208 -6.300 3.821 1.00 0.00 88 ARG A C 19
ATOM 27227 O O . ARG A 1 88 ? 77.537 -5.327 4.475 1.00 0.00 88 ARG A O 19
ATOM 27248 N N . ALA A 1 89 ? 76.189 -6.264 2.989 1.00 0.00 89 ALA A N 19
ATOM 27249 C CA . ALA A 1 89 ? 75.377 -5.017 2.802 1.00 0.00 89 ALA A CA 19
ATOM 27250 C C . ALA A 1 89 ? 73.895 -5.320 3.082 1.00 0.00 89 ALA A C 19
ATOM 27251 O O . ALA A 1 89 ? 73.365 -6.317 2.633 1.00 0.00 89 ALA A O 19
ATOM 27258 N N . LEU A 1 90 ? 73.225 -4.460 3.823 1.00 0.00 90 LEU A N 19
ATOM 27259 C CA . LEU A 1 90 ? 71.771 -4.678 4.146 1.00 0.00 90 LEU A CA 19
ATOM 27260 C C . LEU A 1 90 ? 70.934 -3.542 3.553 1.00 0.00 90 LEU A C 19
ATOM 27261 O O . LEU A 1 90 ? 71.309 -2.388 3.613 1.00 0.00 90 LEU A O 19
ATOM 27277 N N . THR A 1 91 ? 69.807 -3.871 2.970 1.00 0.00 91 THR A N 19
ATOM 27278 C CA . THR A 1 91 ? 68.924 -2.822 2.352 1.00 0.00 91 THR A CA 19
ATOM 27279 C C . THR A 1 91 ? 67.471 -2.964 2.832 1.00 0.00 91 THR A C 19
ATOM 27280 O O . THR A 1 91 ? 66.849 -3.996 2.683 1.00 0.00 91 THR A O 19
ATOM 27291 N N . GLU A 1 92 ? 66.931 -1.910 3.400 1.00 0.00 92 GLU A N 19
ATOM 27292 C CA . GLU A 1 92 ? 65.509 -1.922 3.893 1.00 0.00 92 GLU A CA 19
ATOM 27293 C C . GLU A 1 92 ? 64.791 -0.643 3.436 1.00 0.00 92 GLU A C 19
ATOM 27294 O O . GLU A 1 92 ? 65.413 0.357 3.158 1.00 0.00 92 GLU A O 19
ATOM 27306 N N . TRP A 1 93 ? 63.485 -0.661 3.363 1.00 0.00 93 TRP A N 19
ATOM 27307 C CA . TRP A 1 93 ? 62.741 0.562 2.928 1.00 0.00 93 TRP A CA 19
ATOM 27308 C C . TRP A 1 93 ? 62.843 1.645 4.007 1.00 0.00 93 TRP A C 19
ATOM 27309 O O . TRP A 1 93 ? 62.939 1.355 5.182 1.00 0.00 93 TRP A O 19
ATOM 27330 N N . VAL A 1 94 ? 62.823 2.897 3.607 1.00 0.00 94 VAL A N 19
ATOM 27331 C CA . VAL A 1 94 ? 62.914 4.024 4.594 1.00 0.00 94 VAL A CA 19
ATOM 27332 C C . VAL A 1 94 ? 61.689 4.935 4.450 1.00 0.00 94 VAL A C 19
ATOM 27333 O O . VAL A 1 94 ? 61.391 5.414 3.373 1.00 0.00 94 VAL A O 19
ATOM 27346 N N . GLY A 1 95 ? 60.993 5.200 5.534 1.00 0.00 95 GLY A N 19
ATOM 27347 C CA . GLY A 1 95 ? 59.795 6.105 5.478 1.00 0.00 95 GLY A CA 19
ATOM 27348 C C . GLY A 1 95 ? 58.582 5.418 6.111 1.00 0.00 95 GLY A C 19
ATOM 27349 O O . GLY A 1 95 ? 57.605 6.060 6.441 1.00 0.00 95 GLY A O 19
ATOM 27353 N N . SER A 1 96 ? 58.631 4.127 6.293 1.00 0.00 96 SER A N 19
ATOM 27354 C CA . SER A 1 96 ? 57.470 3.432 6.921 1.00 0.00 96 SER A CA 19
ATOM 27355 C C . SER A 1 96 ? 57.555 3.621 8.437 1.00 0.00 96 SER A C 19
ATOM 27356 O O . SER A 1 96 ? 58.578 3.370 9.041 1.00 0.00 96 SER A O 19
ATOM 27364 N N . ARG A 1 97 ? 56.492 4.064 9.059 1.00 0.00 97 ARG A N 19
ATOM 27365 C CA . ARG A 1 97 ? 56.517 4.275 10.540 1.00 0.00 97 ARG A CA 19
ATOM 27366 C C . ARG A 1 97 ? 55.869 3.073 11.230 1.00 0.00 97 ARG A C 19
ATOM 27367 O O . ARG A 1 97 ? 54.709 2.775 11.019 1.00 0.00 97 ARG A O 19
ATOM 27388 N N . SER A 1 98 ? 56.614 2.377 12.054 1.00 0.00 98 SER A N 19
ATOM 27389 C CA . SER A 1 98 ? 56.055 1.185 12.766 1.00 0.00 98 SER A CA 19
ATOM 27390 C C . SER A 1 98 ? 55.710 1.569 14.207 1.00 0.00 98 SER A C 19
ATOM 27391 O O . SER A 1 98 ? 56.268 2.541 14.690 1.00 0.00 98 SER A O 19
ATOM 27399 N N . GLY A 1 1 ? 43.243 -9.003 -6.003 1.00 0.00 1 GLY A N 20
ATOM 27400 C CA . GLY A 1 1 ? 44.495 -9.483 -5.269 1.00 0.00 1 GLY A CA 20
ATOM 27401 C C . GLY A 1 1 ? 45.249 -8.532 -4.407 1.00 0.00 1 GLY A C 20
ATOM 27402 O O . GLY A 1 1 ? 46.011 -8.930 -3.549 1.00 0.00 1 GLY A O 20
ATOM 27408 N N . GLY A 1 2 ? 45.055 -7.259 -4.605 1.00 0.00 2 GLY A N 20
ATOM 27409 C CA . GLY A 1 2 ? 45.778 -6.257 -3.773 1.00 0.00 2 GLY A CA 20
ATOM 27410 C C . GLY A 1 2 ? 45.238 -4.860 -4.077 1.00 0.00 2 GLY A C 20
ATOM 27411 O O . GLY A 1 2 ? 44.465 -4.671 -4.997 1.00 0.00 2 GLY A O 20
ATOM 27415 N N . SER A 1 3 ? 45.629 -3.879 -3.308 1.00 0.00 3 SER A N 20
ATOM 27416 C CA . SER A 1 3 ? 45.124 -2.494 -3.549 1.00 0.00 3 SER A CA 20
ATOM 27417 C C . SER A 1 3 ? 46.032 -1.767 -4.547 1.00 0.00 3 SER A C 20
ATOM 27418 O O . SER A 1 3 ? 45.711 -0.692 -5.013 1.00 0.00 3 SER A O 20
ATOM 27426 N N . GLY A 1 4 ? 47.160 -2.337 -4.885 1.00 0.00 4 GLY A N 20
ATOM 27427 C CA . GLY A 1 4 ? 48.073 -1.662 -5.861 1.00 0.00 4 GLY A CA 20
ATOM 27428 C C . GLY A 1 4 ? 49.526 -2.040 -5.565 1.00 0.00 4 GLY A C 20
ATOM 27429 O O . GLY A 1 4 ? 49.803 -3.054 -4.955 1.00 0.00 4 GLY A O 20
ATOM 27433 N N . TRP A 1 5 ? 50.459 -1.228 -5.990 1.00 0.00 5 TRP A N 20
ATOM 27434 C CA . TRP A 1 5 ? 51.893 -1.542 -5.730 1.00 0.00 5 TRP A CA 20
ATOM 27435 C C . TRP A 1 5 ? 52.131 -1.643 -4.242 1.00 0.00 5 TRP A C 20
ATOM 27436 O O . TRP A 1 5 ? 51.642 -0.852 -3.458 1.00 0.00 5 TRP A O 20
ATOM 27457 N N . ASN A 1 6 ? 52.920 -2.607 -3.863 1.00 0.00 6 ASN A N 20
ATOM 27458 C CA . ASN A 1 6 ? 53.265 -2.784 -2.436 1.00 0.00 6 ASN A CA 20
ATOM 27459 C C . ASN A 1 6 ? 54.775 -2.987 -2.323 1.00 0.00 6 ASN A C 20
ATOM 27460 O O . ASN A 1 6 ? 55.349 -3.828 -2.985 1.00 0.00 6 ASN A O 20
ATOM 27471 N N . ALA A 1 7 ? 55.424 -2.229 -1.488 1.00 0.00 7 ALA A N 20
ATOM 27472 C CA . ALA A 1 7 ? 56.897 -2.383 -1.328 1.00 0.00 7 ALA A CA 20
ATOM 27473 C C . ALA A 1 7 ? 57.195 -3.736 -0.685 1.00 0.00 7 ALA A C 20
ATOM 27474 O O . ALA A 1 7 ? 58.311 -4.018 -0.298 1.00 0.00 7 ALA A O 20
ATOM 27481 N N . ASP A 1 8 ? 56.195 -4.565 -0.546 1.00 0.00 8 ASP A N 20
ATOM 27482 C CA . ASP A 1 8 ? 56.403 -5.899 0.103 1.00 0.00 8 ASP A CA 20
ATOM 27483 C C . ASP A 1 8 ? 56.579 -6.990 -0.956 1.00 0.00 8 ASP A C 20
ATOM 27484 O O . ASP A 1 8 ? 56.666 -8.159 -0.630 1.00 0.00 8 ASP A O 20
ATOM 27493 N N . ASN A 1 9 ? 56.635 -6.628 -2.217 1.00 0.00 9 ASN A N 20
ATOM 27494 C CA . ASN A 1 9 ? 56.809 -7.653 -3.297 1.00 0.00 9 ASN A CA 20
ATOM 27495 C C . ASN A 1 9 ? 58.080 -7.328 -4.070 1.00 0.00 9 ASN A C 20
ATOM 27496 O O . ASN A 1 9 ? 58.384 -7.929 -5.080 1.00 0.00 9 ASN A O 20
ATOM 27507 N N . VAL A 1 10 ? 58.817 -6.362 -3.597 1.00 0.00 10 VAL A N 20
ATOM 27508 C CA . VAL A 1 10 ? 60.077 -5.951 -4.281 1.00 0.00 10 VAL A CA 20
ATOM 27509 C C . VAL A 1 10 ? 61.176 -5.779 -3.229 1.00 0.00 10 VAL A C 20
ATOM 27510 O O . VAL A 1 10 ? 60.948 -5.261 -2.154 1.00 0.00 10 VAL A O 20
ATOM 27523 N N . ASP A 1 11 ? 62.365 -6.213 -3.531 1.00 0.00 11 ASP A N 20
ATOM 27524 C CA . ASP A 1 11 ? 63.479 -6.081 -2.552 1.00 0.00 11 ASP A CA 20
ATOM 27525 C C . ASP A 1 11 ? 64.112 -4.687 -2.689 1.00 0.00 11 ASP A C 20
ATOM 27526 O O . ASP A 1 11 ? 64.144 -4.127 -3.765 1.00 0.00 11 ASP A O 20
ATOM 27535 N N . PRO A 1 12 ? 64.620 -4.128 -1.615 1.00 0.00 12 PRO A N 20
ATOM 27536 C CA . PRO A 1 12 ? 65.263 -2.780 -1.646 1.00 0.00 12 PRO A CA 20
ATOM 27537 C C . PRO A 1 12 ? 66.662 -2.834 -2.276 1.00 0.00 12 PRO A C 20
ATOM 27538 O O . PRO A 1 12 ? 67.192 -1.842 -2.731 1.00 0.00 12 PRO A O 20
ATOM 27549 N N . SER A 1 13 ? 67.261 -3.990 -2.299 1.00 0.00 13 SER A N 20
ATOM 27550 C CA . SER A 1 13 ? 68.619 -4.118 -2.896 1.00 0.00 13 SER A CA 20
ATOM 27551 C C . SER A 1 13 ? 68.572 -3.737 -4.378 1.00 0.00 13 SER A C 20
ATOM 27552 O O . SER A 1 13 ? 69.481 -3.123 -4.898 1.00 0.00 13 SER A O 20
ATOM 27560 N N . GLN A 1 14 ? 67.519 -4.093 -5.062 1.00 0.00 14 GLN A N 20
ATOM 27561 C CA . GLN A 1 14 ? 67.420 -3.745 -6.510 1.00 0.00 14 GLN A CA 20
ATOM 27562 C C . GLN A 1 14 ? 67.219 -2.234 -6.657 1.00 0.00 14 GLN A C 20
ATOM 27563 O O . GLN A 1 14 ? 67.555 -1.647 -7.667 1.00 0.00 14 GLN A O 20
ATOM 27577 N N . CYS A 1 15 ? 66.669 -1.599 -5.660 1.00 0.00 15 CYS A N 20
ATOM 27578 C CA . CYS A 1 15 ? 66.438 -0.130 -5.753 1.00 0.00 15 CYS A CA 20
ATOM 27579 C C . CYS A 1 15 ? 67.775 0.608 -5.746 1.00 0.00 15 CYS A C 20
ATOM 27580 O O . CYS A 1 15 ? 67.909 1.662 -6.337 1.00 0.00 15 CYS A O 20
ATOM 27587 N N . ILE A 1 16 ? 68.765 0.060 -5.083 1.00 0.00 16 ILE A N 20
ATOM 27588 C CA . ILE A 1 16 ? 70.109 0.722 -5.030 1.00 0.00 16 ILE A CA 20
ATOM 27589 C C . ILE A 1 16 ? 71.169 -0.256 -5.539 1.00 0.00 16 ILE A C 20
ATOM 27590 O O . ILE A 1 16 ? 71.160 -1.425 -5.207 1.00 0.00 16 ILE A O 20
ATOM 27606 N N . LYS A 1 17 ? 72.080 0.220 -6.354 1.00 0.00 17 LYS A N 20
ATOM 27607 C CA . LYS A 1 17 ? 73.154 -0.662 -6.914 1.00 0.00 17 LYS A CA 20
ATOM 27608 C C . LYS A 1 17 ? 74.521 -0.110 -6.504 1.00 0.00 17 LYS A C 20
ATOM 27609 O O . LYS A 1 17 ? 74.684 1.081 -6.314 1.00 0.00 17 LYS A O 20
ATOM 27628 N N . GLN A 1 18 ? 75.510 -0.959 -6.361 1.00 0.00 18 GLN A N 20
ATOM 27629 C CA . GLN A 1 18 ? 76.861 -0.462 -5.959 1.00 0.00 18 GLN A CA 20
ATOM 27630 C C . GLN A 1 18 ? 77.692 -0.165 -7.208 1.00 0.00 18 GLN A C 20
ATOM 27631 O O . GLN A 1 18 ? 77.951 -1.034 -8.017 1.00 0.00 18 GLN A O 20
ATOM 27645 N N . SER A 1 19 ? 78.113 1.066 -7.369 1.00 0.00 19 SER A N 20
ATOM 27646 C CA . SER A 1 19 ? 78.938 1.455 -8.556 1.00 0.00 19 SER A CA 20
ATOM 27647 C C . SER A 1 19 ? 80.243 2.093 -8.071 1.00 0.00 19 SER A C 20
ATOM 27648 O O . SER A 1 19 ? 80.234 2.969 -7.233 1.00 0.00 19 SER A O 20
ATOM 27656 N N . GLY A 1 20 ? 81.362 1.679 -8.593 1.00 0.00 20 GLY A N 20
ATOM 27657 C CA . GLY A 1 20 ? 82.655 2.287 -8.160 1.00 0.00 20 GLY A CA 20
ATOM 27658 C C . GLY A 1 20 ? 82.719 2.381 -6.629 1.00 0.00 20 GLY A C 20
ATOM 27659 O O . GLY A 1 20 ? 83.066 3.409 -6.079 1.00 0.00 20 GLY A O 20
ATOM 27663 N N . VAL A 1 21 ? 82.398 1.321 -5.940 1.00 0.00 21 VAL A N 20
ATOM 27664 C CA . VAL A 1 21 ? 82.451 1.342 -4.445 1.00 0.00 21 VAL A CA 20
ATOM 27665 C C . VAL A 1 21 ? 81.564 2.467 -3.895 1.00 0.00 21 VAL A C 20
ATOM 27666 O O . VAL A 1 21 ? 81.809 3.006 -2.836 1.00 0.00 21 VAL A O 20
ATOM 27679 N N . GLN A 1 22 ? 80.518 2.804 -4.602 1.00 0.00 22 GLN A N 20
ATOM 27680 C CA . GLN A 1 22 ? 79.573 3.870 -4.129 1.00 0.00 22 GLN A CA 20
ATOM 27681 C C . GLN A 1 22 ? 78.150 3.341 -4.231 1.00 0.00 22 GLN A C 20
ATOM 27682 O O . GLN A 1 22 ? 77.900 2.360 -4.892 1.00 0.00 22 GLN A O 20
ATOM 27696 N N . TYR A 1 23 ? 77.214 3.994 -3.591 1.00 0.00 23 TYR A N 20
ATOM 27697 C CA . TYR A 1 23 ? 75.782 3.547 -3.651 1.00 0.00 23 TYR A CA 20
ATOM 27698 C C . TYR A 1 23 ? 74.935 4.676 -4.237 1.00 0.00 23 TYR A C 20
ATOM 27699 O O . TYR A 1 23 ? 75.096 5.829 -3.887 1.00 0.00 23 TYR A O 20
ATOM 27717 N N . THR A 1 24 ? 74.029 4.353 -5.124 1.00 0.00 24 THR A N 20
ATOM 27718 C CA . THR A 1 24 ? 73.161 5.405 -5.737 1.00 0.00 24 THR A CA 20
ATOM 27719 C C . THR A 1 24 ? 71.731 4.878 -5.869 1.00 0.00 24 THR A C 20
ATOM 27720 O O . THR A 1 24 ? 71.499 3.690 -5.983 1.00 0.00 24 THR A O 20
ATOM 27731 N N . TYR A 1 25 ? 70.774 5.762 -5.844 1.00 0.00 25 TYR A N 20
ATOM 27732 C CA . TYR A 1 25 ? 69.350 5.339 -5.956 1.00 0.00 25 TYR A CA 20
ATOM 27733 C C . TYR A 1 25 ? 69.010 5.097 -7.430 1.00 0.00 25 TYR A C 20
ATOM 27734 O O . TYR A 1 25 ? 69.229 5.944 -8.274 1.00 0.00 25 TYR A O 20
ATOM 27752 N N . ASN A 1 26 ? 68.478 3.944 -7.745 1.00 0.00 26 ASN A N 20
ATOM 27753 C CA . ASN A 1 26 ? 68.124 3.642 -9.162 1.00 0.00 26 ASN A CA 20
ATOM 27754 C C . ASN A 1 26 ? 66.749 4.227 -9.488 1.00 0.00 26 ASN A C 20
ATOM 27755 O O . ASN A 1 26 ? 65.747 3.541 -9.437 1.00 0.00 26 ASN A O 20
ATOM 27766 N N . SER A 1 27 ? 66.691 5.483 -9.830 1.00 0.00 27 SER A N 20
ATOM 27767 C CA . SER A 1 27 ? 65.377 6.096 -10.165 1.00 0.00 27 SER A CA 20
ATOM 27768 C C . SER A 1 27 ? 64.963 5.650 -11.569 1.00 0.00 27 SER A C 20
ATOM 27769 O O . SER A 1 27 ? 63.857 5.891 -12.008 1.00 0.00 27 SER A O 20
ATOM 27777 N N . GLY A 1 28 ? 65.850 5.002 -12.280 1.00 0.00 28 GLY A N 20
ATOM 27778 C CA . GLY A 1 28 ? 65.511 4.543 -13.657 1.00 0.00 28 GLY A CA 20
ATOM 27779 C C . GLY A 1 28 ? 64.245 3.691 -13.606 1.00 0.00 28 GLY A C 20
ATOM 27780 O O . GLY A 1 28 ? 63.385 3.791 -14.458 1.00 0.00 28 GLY A O 20
ATOM 27784 N N . VAL A 1 29 ? 64.109 2.862 -12.606 1.00 0.00 29 VAL A N 20
ATOM 27785 C CA . VAL A 1 29 ? 62.880 2.026 -12.504 1.00 0.00 29 VAL A CA 20
ATOM 27786 C C . VAL A 1 29 ? 61.774 2.867 -11.866 1.00 0.00 29 VAL A C 20
ATOM 27787 O O . VAL A 1 29 ? 61.959 3.485 -10.837 1.00 0.00 29 VAL A O 20
ATOM 27800 N N . SER A 1 30 ? 60.632 2.916 -12.484 1.00 0.00 30 SER A N 20
ATOM 27801 C CA . SER A 1 30 ? 59.519 3.735 -11.935 1.00 0.00 30 SER A CA 20
ATOM 27802 C C . SER A 1 30 ? 59.026 3.148 -10.613 1.00 0.00 30 SER A C 20
ATOM 27803 O O . SER A 1 30 ? 58.462 3.846 -9.801 1.00 0.00 30 SER A O 20
ATOM 27811 N N . VAL A 1 31 ? 59.214 1.877 -10.397 1.00 0.00 31 VAL A N 20
ATOM 27812 C CA . VAL A 1 31 ? 58.723 1.263 -9.128 1.00 0.00 31 VAL A CA 20
ATOM 27813 C C . VAL A 1 31 ? 59.386 1.946 -7.926 1.00 0.00 31 VAL A C 20
ATOM 27814 O O . VAL A 1 31 ? 58.724 2.337 -6.987 1.00 0.00 31 VAL A O 20
ATOM 27827 N N . CYS A 1 32 ? 60.683 2.090 -7.939 1.00 0.00 32 CYS A N 20
ATOM 27828 C CA . CYS A 1 32 ? 61.360 2.747 -6.784 1.00 0.00 32 CYS A CA 20
ATOM 27829 C C . CYS A 1 32 ? 60.855 4.185 -6.653 1.00 0.00 32 CYS A C 20
ATOM 27830 O O . CYS A 1 32 ? 60.619 4.684 -5.563 1.00 0.00 32 CYS A O 20
ATOM 27837 N N . MET A 1 33 ? 60.674 4.859 -7.756 1.00 0.00 33 MET A N 20
ATOM 27838 C CA . MET A 1 33 ? 60.177 6.257 -7.694 1.00 0.00 33 MET A CA 20
ATOM 27839 C C . MET A 1 33 ? 58.659 6.230 -7.491 1.00 0.00 33 MET A C 20
ATOM 27840 O O . MET A 1 33 ? 58.052 7.219 -7.128 1.00 0.00 33 MET A O 20
ATOM 27854 N N . GLN A 1 34 ? 58.042 5.095 -7.706 1.00 0.00 34 GLN A N 20
ATOM 27855 C CA . GLN A 1 34 ? 56.568 4.999 -7.505 1.00 0.00 34 GLN A CA 20
ATOM 27856 C C . GLN A 1 34 ? 56.261 5.261 -6.032 1.00 0.00 34 GLN A C 20
ATOM 27857 O O . GLN A 1 34 ? 55.299 5.919 -5.694 1.00 0.00 34 GLN A O 20
ATOM 27871 N N . GLY A 1 35 ? 57.078 4.743 -5.153 1.00 0.00 35 GLY A N 20
ATOM 27872 C CA . GLY A 1 35 ? 56.849 4.957 -3.696 1.00 0.00 35 GLY A CA 20
ATOM 27873 C C . GLY A 1 35 ? 57.205 6.400 -3.330 1.00 0.00 35 GLY A C 20
ATOM 27874 O O . GLY A 1 35 ? 56.466 7.070 -2.636 1.00 0.00 35 GLY A O 20
ATOM 27878 N N . LEU A 1 36 ? 58.324 6.890 -3.804 1.00 0.00 36 LEU A N 20
ATOM 27879 C CA . LEU A 1 36 ? 58.703 8.303 -3.489 1.00 0.00 36 LEU A CA 20
ATOM 27880 C C . LEU A 1 36 ? 57.629 9.243 -4.045 1.00 0.00 36 LEU A C 20
ATOM 27881 O O . LEU A 1 36 ? 57.218 10.192 -3.405 1.00 0.00 36 LEU A O 20
ATOM 27897 N N . ASN A 1 37 ? 57.181 8.976 -5.238 1.00 0.00 37 ASN A N 20
ATOM 27898 C CA . ASN A 1 37 ? 56.139 9.832 -5.868 1.00 0.00 37 ASN A CA 20
ATOM 27899 C C . ASN A 1 37 ? 54.882 9.815 -5.002 1.00 0.00 37 ASN A C 20
ATOM 27900 O O . ASN A 1 37 ? 54.217 10.817 -4.824 1.00 0.00 37 ASN A O 20
ATOM 27911 N N . GLU A 1 38 ? 54.550 8.672 -4.473 1.00 0.00 38 GLU A N 20
ATOM 27912 C CA . GLU A 1 38 ? 53.335 8.560 -3.624 1.00 0.00 38 GLU A CA 20
ATOM 27913 C C . GLU A 1 38 ? 53.647 9.071 -2.220 1.00 0.00 38 GLU A C 20
ATOM 27914 O O . GLU A 1 38 ? 52.765 9.249 -1.404 1.00 0.00 38 GLU A O 20
ATOM 27926 N N . GLY A 1 39 ? 54.897 9.313 -1.932 1.00 0.00 39 GLY A N 20
ATOM 27927 C CA . GLY A 1 39 ? 55.264 9.815 -0.581 1.00 0.00 39 GLY A CA 20
ATOM 27928 C C . GLY A 1 39 ? 55.069 8.698 0.445 1.00 0.00 39 GLY A C 20
ATOM 27929 O O . GLY A 1 39 ? 54.746 8.950 1.589 1.00 0.00 39 GLY A O 20
ATOM 27933 N N . LYS A 1 40 ? 55.268 7.463 0.047 1.00 0.00 40 LYS A N 20
ATOM 27934 C CA . LYS A 1 40 ? 55.101 6.319 0.994 1.00 0.00 40 LYS A CA 20
ATOM 27935 C C . LYS A 1 40 ? 56.484 5.803 1.347 1.00 0.00 40 LYS A C 20
ATOM 27936 O O . LYS A 1 40 ? 56.658 4.943 2.187 1.00 0.00 40 LYS A O 20
ATOM 27955 N N . VAL A 1 41 ? 57.476 6.345 0.696 1.00 0.00 41 VAL A N 20
ATOM 27956 C CA . VAL A 1 41 ? 58.881 5.935 0.948 1.00 0.00 41 VAL A CA 20
ATOM 27957 C C . VAL A 1 41 ? 59.734 7.190 1.096 1.00 0.00 41 VAL A C 20
ATOM 27958 O O . VAL A 1 41 ? 59.398 8.249 0.602 1.00 0.00 41 VAL A O 20
ATOM 27971 N N . ARG A 1 42 ? 60.840 7.061 1.761 1.00 0.00 42 ARG A N 20
ATOM 27972 C CA . ARG A 1 42 ? 61.769 8.218 1.959 1.00 0.00 42 ARG A CA 20
ATOM 27973 C C . ARG A 1 42 ? 63.110 7.848 1.347 1.00 0.00 42 ARG A C 20
ATOM 27974 O O . ARG A 1 42 ? 64.015 8.654 1.253 1.00 0.00 42 ARG A O 20
ATOM 27995 N N . GLY A 1 43 ? 63.237 6.619 0.927 1.00 0.00 43 GLY A N 20
ATOM 27996 C CA . GLY A 1 43 ? 64.521 6.156 0.309 1.00 0.00 43 GLY A CA 20
ATOM 27997 C C . GLY A 1 43 ? 64.854 4.765 0.837 1.00 0.00 43 GLY A C 20
ATOM 27998 O O . GLY A 1 43 ? 64.021 4.107 1.420 1.00 0.00 43 GLY A O 20
ATOM 28002 N N . VAL A 1 44 ? 66.066 4.306 0.636 1.00 0.00 44 VAL A N 20
ATOM 28003 C CA . VAL A 1 44 ? 66.462 2.943 1.124 1.00 0.00 44 VAL A CA 20
ATOM 28004 C C . VAL A 1 44 ? 67.624 3.078 2.106 1.00 0.00 44 VAL A C 20
ATOM 28005 O O . VAL A 1 44 ? 68.643 3.657 1.799 1.00 0.00 44 VAL A O 20
ATOM 28018 N N . SER A 1 45 ? 67.485 2.530 3.281 1.00 0.00 45 SER A N 20
ATOM 28019 C CA . SER A 1 45 ? 68.586 2.612 4.276 1.00 0.00 45 SER A CA 20
ATOM 28020 C C . SER A 1 45 ? 69.623 1.542 3.950 1.00 0.00 45 SER A C 20
ATOM 28021 O O . SER A 1 45 ? 69.291 0.399 3.709 1.00 0.00 45 SER A O 20
ATOM 28029 N N . VAL A 1 46 ? 70.880 1.907 3.942 1.00 0.00 46 VAL A N 20
ATOM 28030 C CA . VAL A 1 46 ? 71.959 0.921 3.633 1.00 0.00 46 VAL A CA 20
ATOM 28031 C C . VAL A 1 46 ? 73.027 0.983 4.718 1.00 0.00 46 VAL A C 20
ATOM 28032 O O . VAL A 1 46 ? 73.496 2.041 5.089 1.00 0.00 46 VAL A O 20
ATOM 28045 N N . SER A 1 47 ? 73.420 -0.156 5.214 1.00 0.00 47 SER A N 20
ATOM 28046 C CA . SER A 1 47 ? 74.475 -0.219 6.268 1.00 0.00 47 SER A CA 20
ATOM 28047 C C . SER A 1 47 ? 75.592 -1.113 5.751 1.00 0.00 47 SER A C 20
ATOM 28048 O O . SER A 1 47 ? 75.354 -2.029 4.988 1.00 0.00 47 SER A O 20
ATOM 28056 N N . GLY A 1 48 ? 76.810 -0.850 6.134 1.00 0.00 48 GLY A N 20
ATOM 28057 C CA . GLY A 1 48 ? 77.944 -1.695 5.624 1.00 0.00 48 GLY A CA 20
ATOM 28058 C C . GLY A 1 48 ? 78.990 -1.920 6.712 1.00 0.00 48 GLY A C 20
ATOM 28059 O O . GLY A 1 48 ? 79.311 -1.031 7.472 1.00 0.00 48 GLY A O 20
ATOM 28063 N N . VAL A 1 49 ? 79.537 -3.112 6.775 1.00 0.00 49 VAL A N 20
ATOM 28064 C CA . VAL A 1 49 ? 80.586 -3.423 7.797 1.00 0.00 49 VAL A CA 20
ATOM 28065 C C . VAL A 1 49 ? 81.840 -3.951 7.102 1.00 0.00 49 VAL A C 20
ATOM 28066 O O . VAL A 1 49 ? 81.783 -4.859 6.298 1.00 0.00 49 VAL A O 20
ATOM 28079 N N . PHE A 1 50 ? 82.981 -3.398 7.427 1.00 0.00 50 PHE A N 20
ATOM 28080 C CA . PHE A 1 50 ? 84.260 -3.870 6.816 1.00 0.00 50 PHE A CA 20
ATOM 28081 C C . PHE A 1 50 ? 85.008 -4.715 7.856 1.00 0.00 50 PHE A C 20
ATOM 28082 O O . PHE A 1 50 ? 85.432 -4.222 8.882 1.00 0.00 50 PHE A O 20
ATOM 28099 N N . TYR A 1 51 ? 85.170 -5.989 7.602 1.00 0.00 51 TYR A N 20
ATOM 28100 C CA . TYR A 1 51 ? 85.882 -6.871 8.579 1.00 0.00 51 TYR A CA 20
ATOM 28101 C C . TYR A 1 51 ? 87.383 -6.805 8.313 1.00 0.00 51 TYR A C 20
ATOM 28102 O O . TYR A 1 51 ? 87.821 -6.920 7.190 1.00 0.00 51 TYR A O 20
ATOM 28120 N N . TYR A 1 52 ? 88.175 -6.606 9.340 1.00 0.00 52 TYR A N 20
ATOM 28121 C CA . TYR A 1 52 ? 89.659 -6.517 9.155 1.00 0.00 52 TYR A CA 20
ATOM 28122 C C . TYR A 1 52 ? 90.341 -7.672 9.891 1.00 0.00 52 TYR A C 20
ATOM 28123 O O . TYR A 1 52 ? 90.038 -7.950 11.036 1.00 0.00 52 TYR A O 20
ATOM 28141 N N . ASN A 1 53 ? 91.277 -8.335 9.260 1.00 0.00 53 ASN A N 20
ATOM 28142 C CA . ASN A 1 53 ? 91.983 -9.448 9.953 1.00 0.00 53 ASN A CA 20
ATOM 28143 C C . ASN A 1 53 ? 92.603 -8.880 11.226 1.00 0.00 53 ASN A C 20
ATOM 28144 O O . ASN A 1 53 ? 93.070 -9.600 12.087 1.00 0.00 53 ASN A O 20
ATOM 28155 N N . ASP A 1 54 ? 92.610 -7.581 11.339 1.00 0.00 54 ASP A N 20
ATOM 28156 C CA . ASP A 1 54 ? 93.197 -6.940 12.540 1.00 0.00 54 ASP A CA 20
ATOM 28157 C C . ASP A 1 54 ? 92.330 -7.285 13.750 1.00 0.00 54 ASP A C 20
ATOM 28158 O O . ASP A 1 54 ? 92.600 -6.881 14.864 1.00 0.00 54 ASP A O 20
ATOM 28167 N N . GLY A 1 55 ? 91.292 -8.049 13.533 1.00 0.00 55 GLY A N 20
ATOM 28168 C CA . GLY A 1 55 ? 90.403 -8.450 14.658 1.00 0.00 55 GLY A CA 20
ATOM 28169 C C . GLY A 1 55 ? 89.441 -7.313 15.002 1.00 0.00 55 GLY A C 20
ATOM 28170 O O . GLY A 1 55 ? 88.911 -7.260 16.093 1.00 0.00 55 GLY A O 20
ATOM 28174 N N . THR A 1 56 ? 89.218 -6.395 14.090 1.00 0.00 56 THR A N 20
ATOM 28175 C CA . THR A 1 56 ? 88.291 -5.249 14.379 1.00 0.00 56 THR A CA 20
ATOM 28176 C C . THR A 1 56 ? 87.281 -5.070 13.254 1.00 0.00 56 THR A C 20
ATOM 28177 O O . THR A 1 56 ? 87.538 -5.385 12.114 1.00 0.00 56 THR A O 20
ATOM 28188 N N . THR A 1 57 ? 86.123 -4.555 13.582 1.00 0.00 57 THR A N 20
ATOM 28189 C CA . THR A 1 57 ? 85.058 -4.335 12.553 1.00 0.00 57 THR A CA 20
ATOM 28190 C C . THR A 1 57 ? 84.532 -2.904 12.666 1.00 0.00 57 THR A C 20
ATOM 28191 O O . THR A 1 57 ? 84.295 -2.401 13.746 1.00 0.00 57 THR A O 20
ATOM 28202 N N . SER A 1 58 ? 84.328 -2.256 11.549 1.00 0.00 58 SER A N 20
ATOM 28203 C CA . SER A 1 58 ? 83.796 -0.858 11.551 1.00 0.00 58 SER A CA 20
ATOM 28204 C C . SER A 1 58 ? 82.439 -0.880 10.865 1.00 0.00 58 SER A C 20
ATOM 28205 O O . SER A 1 58 ? 82.214 -1.678 9.984 1.00 0.00 58 SER A O 20
ATOM 28213 N N . ASN A 1 59 ? 81.533 -0.020 11.250 1.00 0.00 59 ASN A N 20
ATOM 28214 C CA . ASN A 1 59 ? 80.188 -0.008 10.595 1.00 0.00 59 ASN A CA 20
ATOM 28215 C C . ASN A 1 59 ? 79.755 1.423 10.342 1.00 0.00 59 ASN A C 20
ATOM 28216 O O . ASN A 1 59 ? 79.712 2.246 11.236 1.00 0.00 59 ASN A O 20
ATOM 28227 N N . PHE A 1 60 ? 79.396 1.700 9.128 1.00 0.00 60 PHE A N 20
ATOM 28228 C CA . PHE A 1 60 ? 78.906 3.061 8.755 1.00 0.00 60 PHE A CA 20
ATOM 28229 C C . PHE A 1 60 ? 77.461 2.927 8.308 1.00 0.00 60 PHE A C 20
ATOM 28230 O O . PHE A 1 60 ? 77.133 2.107 7.472 1.00 0.00 60 PHE A O 20
ATOM 28247 N N . LYS A 1 61 ? 76.601 3.725 8.855 1.00 0.00 61 LYS A N 20
ATOM 28248 C CA . LYS A 1 61 ? 75.163 3.679 8.489 1.00 0.00 61 LYS A CA 20
ATOM 28249 C C . LYS A 1 61 ? 74.805 4.984 7.798 1.00 0.00 61 LYS A C 20
ATOM 28250 O O . LYS A 1 61 ? 75.314 6.039 8.123 1.00 0.00 61 LYS A O 20
ATOM 28269 N N . GLY A 1 62 ? 73.938 4.915 6.848 1.00 0.00 62 GLY A N 20
ATOM 28270 C CA . GLY A 1 62 ? 73.531 6.150 6.116 1.00 0.00 62 GLY A CA 20
ATOM 28271 C C . GLY A 1 62 ? 72.291 5.863 5.273 1.00 0.00 62 GLY A C 20
ATOM 28272 O O . GLY A 1 62 ? 71.941 4.725 5.040 1.00 0.00 62 GLY A O 20
ATOM 28276 N N . VAL A 1 63 ? 71.622 6.893 4.816 1.00 0.00 63 VAL A N 20
ATOM 28277 C CA . VAL A 1 63 ? 70.392 6.702 3.984 1.00 0.00 63 VAL A CA 20
ATOM 28278 C C . VAL A 1 63 ? 70.695 7.123 2.548 1.00 0.00 63 VAL A C 20
ATOM 28279 O O . VAL A 1 63 ? 71.195 8.204 2.299 1.00 0.00 63 VAL A O 20
ATOM 28292 N N . VAL A 1 64 ? 70.407 6.275 1.596 1.00 0.00 64 VAL A N 20
ATOM 28293 C CA . VAL A 1 64 ? 70.689 6.622 0.174 1.00 0.00 64 VAL A CA 20
ATOM 28294 C C . VAL A 1 64 ? 69.465 7.278 -0.458 1.00 0.00 64 VAL A C 20
ATOM 28295 O O . VAL A 1 64 ? 68.408 6.682 -0.572 1.00 0.00 64 VAL A O 20
ATOM 28308 N N . THR A 1 65 ? 69.620 8.497 -0.899 1.00 0.00 65 THR A N 20
ATOM 28309 C CA . THR A 1 65 ? 68.508 9.230 -1.571 1.00 0.00 65 THR A CA 20
ATOM 28310 C C . THR A 1 65 ? 69.088 9.844 -2.849 1.00 0.00 65 THR A C 20
ATOM 28311 O O . THR A 1 65 ? 70.261 10.157 -2.895 1.00 0.00 65 THR A O 20
ATOM 28322 N N . PRO A 1 66 ? 68.307 10.013 -3.887 1.00 0.00 66 PRO A N 20
ATOM 28323 C CA . PRO A 1 66 ? 68.821 10.593 -5.161 1.00 0.00 66 PRO A CA 20
ATOM 28324 C C . PRO A 1 66 ? 69.547 11.924 -4.915 1.00 0.00 66 PRO A C 20
ATOM 28325 O O . PRO A 1 66 ? 70.175 12.473 -5.800 1.00 0.00 66 PRO A O 20
ATOM 28336 N N . SER A 1 67 ? 69.456 12.444 -3.716 1.00 0.00 67 SER A N 20
ATOM 28337 C CA . SER A 1 67 ? 70.126 13.742 -3.392 1.00 0.00 67 SER A CA 20
ATOM 28338 C C . SER A 1 67 ? 71.384 13.496 -2.547 1.00 0.00 67 SER A C 20
ATOM 28339 O O . SER A 1 67 ? 72.292 14.301 -2.542 1.00 0.00 67 SER A O 20
ATOM 28347 N N . THR A 1 68 ? 71.445 12.398 -1.825 1.00 0.00 68 THR A N 20
ATOM 28348 C CA . THR A 1 68 ? 72.655 12.118 -0.973 1.00 0.00 68 THR A CA 20
ATOM 28349 C C . THR A 1 68 ? 73.094 10.645 -1.118 1.00 0.00 68 THR A C 20
ATOM 28350 O O . THR A 1 68 ? 72.452 9.762 -0.586 1.00 0.00 68 THR A O 20
ATOM 28361 N N . PRO A 1 69 ? 74.189 10.366 -1.796 1.00 0.00 69 PRO A N 20
ATOM 28362 C CA . PRO A 1 69 ? 74.693 8.973 -1.949 1.00 0.00 69 PRO A CA 20
ATOM 28363 C C . PRO A 1 69 ? 75.603 8.566 -0.778 1.00 0.00 69 PRO A C 20
ATOM 28364 O O . PRO A 1 69 ? 76.067 9.403 -0.030 1.00 0.00 69 PRO A O 20
ATOM 28375 N N . VAL A 1 70 ? 75.855 7.287 -0.614 1.00 0.00 70 VAL A N 20
ATOM 28376 C CA . VAL A 1 70 ? 76.728 6.813 0.511 1.00 0.00 70 VAL A CA 20
ATOM 28377 C C . VAL A 1 70 ? 77.959 6.104 -0.072 1.00 0.00 70 VAL A C 20
ATOM 28378 O O . VAL A 1 70 ? 77.845 5.245 -0.922 1.00 0.00 70 VAL A O 20
ATOM 28391 N N . ASN A 1 71 ? 79.141 6.473 0.367 1.00 0.00 71 ASN A N 20
ATOM 28392 C CA . ASN A 1 71 ? 80.392 5.844 -0.174 1.00 0.00 71 ASN A CA 20
ATOM 28393 C C . ASN A 1 71 ? 80.962 4.828 0.823 1.00 0.00 71 ASN A C 20
ATOM 28394 O O . ASN A 1 71 ? 81.043 5.091 2.007 1.00 0.00 71 ASN A O 20
ATOM 28405 N N . THR A 1 72 ? 81.388 3.680 0.352 1.00 0.00 72 THR A N 20
ATOM 28406 C CA . THR A 1 72 ? 81.990 2.658 1.266 1.00 0.00 72 THR A CA 20
ATOM 28407 C C . THR A 1 72 ? 83.505 2.870 1.269 1.00 0.00 72 THR A C 20
ATOM 28408 O O . THR A 1 72 ? 84.242 2.176 1.942 1.00 0.00 72 THR A O 20
ATOM 28419 N N . ASN A 1 73 ? 83.974 3.823 0.507 1.00 0.00 73 ASN A N 20
ATOM 28420 C CA . ASN A 1 73 ? 85.436 4.083 0.449 1.00 0.00 73 ASN A CA 20
ATOM 28421 C C . ASN A 1 73 ? 85.895 4.689 1.771 1.00 0.00 73 ASN A C 20
ATOM 28422 O O . ASN A 1 73 ? 86.550 5.712 1.803 1.00 0.00 73 ASN A O 20
ATOM 28433 N N . GLN A 1 74 ? 85.565 4.062 2.864 1.00 0.00 74 GLN A N 20
ATOM 28434 C CA . GLN A 1 74 ? 85.994 4.600 4.180 1.00 0.00 74 GLN A CA 20
ATOM 28435 C C . GLN A 1 74 ? 87.527 4.589 4.213 1.00 0.00 74 GLN A C 20
ATOM 28436 O O . GLN A 1 74 ? 88.166 5.354 3.517 1.00 0.00 74 GLN A O 20
ATOM 28450 N N . ASP A 1 75 ? 88.125 3.713 4.983 1.00 0.00 75 ASP A N 20
ATOM 28451 C CA . ASP A 1 75 ? 89.618 3.633 5.024 1.00 0.00 75 ASP A CA 20
ATOM 28452 C C . ASP A 1 75 ? 90.055 2.375 4.269 1.00 0.00 75 ASP A C 20
ATOM 28453 O O . ASP A 1 75 ? 90.065 1.289 4.813 1.00 0.00 75 ASP A O 20
ATOM 28462 N N . ILE A 1 76 ? 90.407 2.504 3.016 1.00 0.00 76 ILE A N 20
ATOM 28463 C CA . ILE A 1 76 ? 90.831 1.304 2.238 1.00 0.00 76 ILE A CA 20
ATOM 28464 C C . ILE A 1 76 ? 92.319 1.022 2.465 1.00 0.00 76 ILE A C 20
ATOM 28465 O O . ILE A 1 76 ? 92.812 -0.039 2.139 1.00 0.00 76 ILE A O 20
ATOM 28481 N N . ASN A 1 77 ? 93.046 1.962 2.999 1.00 0.00 77 ASN A N 20
ATOM 28482 C CA . ASN A 1 77 ? 94.500 1.729 3.221 1.00 0.00 77 ASN A CA 20
ATOM 28483 C C . ASN A 1 77 ? 94.698 0.529 4.154 1.00 0.00 77 ASN A C 20
ATOM 28484 O O . ASN A 1 77 ? 95.532 -0.321 3.915 1.00 0.00 77 ASN A O 20
ATOM 28495 N N . LYS A 1 78 ? 93.942 0.453 5.217 1.00 0.00 78 LYS A N 20
ATOM 28496 C CA . LYS A 1 78 ? 94.097 -0.696 6.157 1.00 0.00 78 LYS A CA 20
ATOM 28497 C C . LYS A 1 78 ? 93.614 -1.975 5.471 1.00 0.00 78 LYS A C 20
ATOM 28498 O O . LYS A 1 78 ? 94.152 -3.042 5.683 1.00 0.00 78 LYS A O 20
ATOM 28517 N N . THR A 1 79 ? 92.615 -1.881 4.634 1.00 0.00 79 THR A N 20
ATOM 28518 C CA . THR A 1 79 ? 92.131 -3.098 3.927 1.00 0.00 79 THR A CA 20
ATOM 28519 C C . THR A 1 79 ? 93.272 -3.620 3.042 1.00 0.00 79 THR A C 20
ATOM 28520 O O . THR A 1 79 ? 93.567 -4.788 3.018 1.00 0.00 79 THR A O 20
ATOM 28531 N N . ASN A 1 80 ? 93.928 -2.755 2.332 1.00 0.00 80 ASN A N 20
ATOM 28532 C CA . ASN A 1 80 ? 95.058 -3.211 1.478 1.00 0.00 80 ASN A CA 20
ATOM 28533 C C . ASN A 1 80 ? 96.118 -3.864 2.368 1.00 0.00 80 ASN A C 20
ATOM 28534 O O . ASN A 1 80 ? 96.786 -4.799 1.974 1.00 0.00 80 ASN A O 20
ATOM 28545 N N . LYS A 1 81 ? 96.293 -3.357 3.557 1.00 0.00 81 LYS A N 20
ATOM 28546 C CA . LYS A 1 81 ? 97.328 -3.924 4.468 1.00 0.00 81 LYS A CA 20
ATOM 28547 C C . LYS A 1 81 ? 96.997 -5.376 4.844 1.00 0.00 81 LYS A C 20
ATOM 28548 O O . LYS A 1 81 ? 97.842 -6.243 4.757 1.00 0.00 81 LYS A O 20
ATOM 28567 N N . VAL A 1 82 ? 95.791 -5.638 5.303 1.00 0.00 82 VAL A N 20
ATOM 28568 C CA . VAL A 1 82 ? 95.428 -7.031 5.737 1.00 0.00 82 VAL A CA 20
ATOM 28569 C C . VAL A 1 82 ? 94.302 -7.617 4.870 1.00 0.00 82 VAL A C 20
ATOM 28570 O O . VAL A 1 82 ? 94.136 -8.820 4.799 1.00 0.00 82 VAL A O 20
ATOM 28583 N N . GLY A 1 83 ? 93.537 -6.796 4.204 1.00 0.00 83 GLY A N 20
ATOM 28584 C CA . GLY A 1 83 ? 92.442 -7.319 3.341 1.00 0.00 83 GLY A CA 20
ATOM 28585 C C . GLY A 1 83 ? 91.162 -7.460 4.151 1.00 0.00 83 GLY A C 20
ATOM 28586 O O . GLY A 1 83 ? 91.162 -7.400 5.365 1.00 0.00 83 GLY A O 20
ATOM 28590 N N . VAL A 1 84 ? 90.071 -7.664 3.472 1.00 0.00 84 VAL A N 20
ATOM 28591 C CA . VAL A 1 84 ? 88.752 -7.834 4.157 1.00 0.00 84 VAL A CA 20
ATOM 28592 C C . VAL A 1 84 ? 88.333 -9.297 4.035 1.00 0.00 84 VAL A C 20
ATOM 28593 O O . VAL A 1 84 ? 88.295 -9.848 2.954 1.00 0.00 84 VAL A O 20
ATOM 28606 N N . GLN A 1 85 ? 88.027 -9.943 5.128 1.00 0.00 85 GLN A N 20
ATOM 28607 C CA . GLN A 1 85 ? 87.624 -11.374 5.042 1.00 0.00 85 GLN A CA 20
ATOM 28608 C C . GLN A 1 85 ? 86.160 -11.479 4.615 1.00 0.00 85 GLN A C 20
ATOM 28609 O O . GLN A 1 85 ? 85.855 -11.994 3.558 1.00 0.00 85 GLN A O 20
ATOM 28623 N N . LYS A 1 86 ? 85.251 -11.014 5.439 1.00 0.00 86 LYS A N 20
ATOM 28624 C CA . LYS A 1 86 ? 83.791 -11.103 5.105 1.00 0.00 86 LYS A CA 20
ATOM 28625 C C . LYS A 1 86 ? 83.198 -9.705 4.910 1.00 0.00 86 LYS A C 20
ATOM 28626 O O . LYS A 1 86 ? 83.502 -8.778 5.633 1.00 0.00 86 LYS A O 20
ATOM 28645 N N . TYR A 1 87 ? 82.338 -9.568 3.936 1.00 0.00 87 TYR A N 20
ATOM 28646 C CA . TYR A 1 87 ? 81.672 -8.254 3.654 1.00 0.00 87 TYR A CA 20
ATOM 28647 C C . TYR A 1 87 ? 80.156 -8.434 3.800 1.00 0.00 87 TYR A C 20
ATOM 28648 O O . TYR A 1 87 ? 79.604 -9.429 3.370 1.00 0.00 87 TYR A O 20
ATOM 28666 N N . ARG A 1 88 ? 79.476 -7.497 4.426 1.00 0.00 88 ARG A N 20
ATOM 28667 C CA . ARG A 1 88 ? 77.991 -7.641 4.618 1.00 0.00 88 ARG A CA 20
ATOM 28668 C C . ARG A 1 88 ? 77.269 -6.308 4.363 1.00 0.00 88 ARG A C 20
ATOM 28669 O O . ARG A 1 88 ? 77.602 -5.288 4.933 1.00 0.00 88 ARG A O 20
ATOM 28690 N N . ALA A 1 89 ? 76.261 -6.328 3.518 1.00 0.00 89 ALA A N 20
ATOM 28691 C CA . ALA A 1 89 ? 75.470 -5.086 3.219 1.00 0.00 89 ALA A CA 20
ATOM 28692 C C . ALA A 1 89 ? 73.986 -5.361 3.497 1.00 0.00 89 ALA A C 20
ATOM 28693 O O . ALA A 1 89 ? 73.456 -6.380 3.096 1.00 0.00 89 ALA A O 20
ATOM 28700 N N . LEU A 1 90 ? 73.312 -4.466 4.189 1.00 0.00 90 LEU A N 20
ATOM 28701 C CA . LEU A 1 90 ? 71.853 -4.671 4.509 1.00 0.00 90 LEU A CA 20
ATOM 28702 C C . LEU A 1 90 ? 71.018 -3.535 3.915 1.00 0.00 90 LEU A C 20
ATOM 28703 O O . LEU A 1 90 ? 71.372 -2.379 4.006 1.00 0.00 90 LEU A O 20
ATOM 28719 N N . THR A 1 91 ? 69.910 -3.869 3.296 1.00 0.00 91 THR A N 20
ATOM 28720 C CA . THR A 1 91 ? 69.028 -2.823 2.670 1.00 0.00 91 THR A CA 20
ATOM 28721 C C . THR A 1 91 ? 67.565 -2.992 3.124 1.00 0.00 91 THR A C 20
ATOM 28722 O O . THR A 1 91 ? 66.984 -4.053 3.021 1.00 0.00 91 THR A O 20
ATOM 28733 N N . GLU A 1 92 ? 66.977 -1.929 3.623 1.00 0.00 92 GLU A N 20
ATOM 28734 C CA . GLU A 1 92 ? 65.547 -1.977 4.094 1.00 0.00 92 GLU A CA 20
ATOM 28735 C C . GLU A 1 92 ? 64.764 -0.777 3.538 1.00 0.00 92 GLU A C 20
ATOM 28736 O O . GLU A 1 92 ? 65.293 0.303 3.398 1.00 0.00 92 GLU A O 20
ATOM 28748 N N . TRP A 1 93 ? 63.496 -0.953 3.237 1.00 0.00 93 TRP A N 20
ATOM 28749 C CA . TRP A 1 93 ? 62.686 0.196 2.713 1.00 0.00 93 TRP A CA 20
ATOM 28750 C C . TRP A 1 93 ? 62.471 1.206 3.847 1.00 0.00 93 TRP A C 20
ATOM 28751 O O . TRP A 1 93 ? 62.235 0.834 4.980 1.00 0.00 93 TRP A O 20
ATOM 28772 N N . VAL A 1 94 ? 62.550 2.483 3.547 1.00 0.00 94 VAL A N 20
ATOM 28773 C CA . VAL A 1 94 ? 62.353 3.534 4.600 1.00 0.00 94 VAL A CA 20
ATOM 28774 C C . VAL A 1 94 ? 61.061 4.303 4.320 1.00 0.00 94 VAL A C 20
ATOM 28775 O O . VAL A 1 94 ? 60.932 4.968 3.301 1.00 0.00 94 VAL A O 20
ATOM 28788 N N . GLY A 1 95 ? 60.117 4.229 5.225 1.00 0.00 95 GLY A N 20
ATOM 28789 C CA . GLY A 1 95 ? 58.825 4.953 5.034 1.00 0.00 95 GLY A CA 20
ATOM 28790 C C . GLY A 1 95 ? 57.763 4.385 5.982 1.00 0.00 95 GLY A C 20
ATOM 28791 O O . GLY A 1 95 ? 57.044 3.467 5.639 1.00 0.00 95 GLY A O 20
ATOM 28795 N N . SER A 1 96 ? 57.649 4.923 7.167 1.00 0.00 96 SER A N 20
ATOM 28796 C CA . SER A 1 96 ? 56.621 4.413 8.123 1.00 0.00 96 SER A CA 20
ATOM 28797 C C . SER A 1 96 ? 55.238 4.908 7.688 1.00 0.00 96 SER A C 20
ATOM 28798 O O . SER A 1 96 ? 55.042 6.077 7.425 1.00 0.00 96 SER A O 20
ATOM 28806 N N . ARG A 1 97 ? 54.276 4.028 7.604 1.00 0.00 97 ARG A N 20
ATOM 28807 C CA . ARG A 1 97 ? 52.908 4.454 7.176 1.00 0.00 97 ARG A CA 20
ATOM 28808 C C . ARG A 1 97 ? 52.145 5.024 8.374 1.00 0.00 97 ARG A C 20
ATOM 28809 O O . ARG A 1 97 ? 52.289 4.569 9.491 1.00 0.00 97 ARG A O 20
ATOM 28830 N N . SER A 1 98 ? 51.325 6.016 8.141 1.00 0.00 98 SER A N 20
ATOM 28831 C CA . SER A 1 98 ? 50.536 6.623 9.251 1.00 0.00 98 SER A CA 20
ATOM 28832 C C . SER A 1 98 ? 49.203 7.137 8.701 1.00 0.00 98 SER A C 20
ATOM 28833 O O . SER A 1 98 ? 48.412 6.318 8.262 1.00 0.00 98 SER A O 20
#

Radius of gyration: 15.69 Å; Cα contacts (8 Å, |Δi|>4): 158; chains: 1; bounding box: 56×25×28 Å

Solvent-accessible surface area: 6617 Å² total; per-residue (Å²): 132,81,108,58,69,67,18,91,129,30,85,23,63,117,2,9,114,121,68,86,70,79,6,51,16,28,44,86,51,93,51,1,44,66,0,44,107,94,61,110,12,180,0,0,20,3,31,12,28,34,65,13,93,102,71,61,75,32,107,126,151,16,64,0,32,81,101,70,74,15,94,27,68,91,62,85,127,73,32,125,185,56,24,53,138,78,87,143,54,107,25,98,55,35,42,79,225,106

CATH classification: 2.60.40.2290

Sequence (98 aa):
GGSGWNADNVDPSQCIKQSGVQYTYNSGVSVCMQGLNEGKVRGVSVSGVFYYNDGTTSNFKGVVTPSTPVNTNQDINKTNKVGVQKYRALTEWVGSRSGGSGWNADNVDPSQCIKQSGVQYTYNSGVSVCMQGLNEGKVRGVSVSGVFYYNDGTTSNFKGVVTPSTPVNTNQDINKTNKVGVQKYRALTEWVGSRSGGSGWNADNVDPSQCIKQSGVQYTYNSGVSVCMQGLNEGKVRGVSVSGVFYYNDGTTSNFKGVVTPSTPVNTNQDINKTNKVGVQKYRALTEWVGSRSGGSGWNADNVDPSQCIKQSGVQYTYNSGVSVCMQGLNEGKVRGVSVSGVFYYNDGTTSNFKGVVTPSTPVNTNQDINKTNKVGVQKYRALTEWVGSRSGGSGWNADNVDPSQCIKQSGVQYTYNSGVSVCMQGLNEGKVRGVSVSGVFYYNDGTTSNFKGVVTPSTPVNTNQDINKTNKVGVQKYRALTEWVGSRSGGSGWNADNVDPSQCIKQSGVQYTYNSGVSVCMQGLNEGKVRGVSVSGVFYYNDGTTSNFKGVVTPSTPVNTNQDINKTNKVGVQKYRALTEWVGSRSGGSGWNADNVDPSQCIKQSGVQYTYNSGVSVCMQGLNEGKVRGVSVSGVFYYNDGTTSNFKGVVTPSTPVNTNQDINKTNKVGVQKYRALTEWVGSRSGGSGWNADNVDPSQCIKQSGVQYTYNSGVSVCMQGLNEGKVRGVSVSGVFYYNDGTTSNFKGVVTPSTPVNTNQDINKTNKVGVQKYRALTEWVGSRSGGSGWNADNVDPSQCIKQSGVQYTYNSGVSVCMQGLNEGKVRGVSVSGVFYYNDGTTSNFKGVVTPSTPVNTNQDINKTNKVGVQKYRALTEWVGSRSGGSGWNADNVDPSQCIKQSGVQYTYNSGVSVCMQGLNEGKVRGVSVSGVFYYNDGTTSNFKGVVTPSTPVNTNQDINKTNKVGVQKYRALTEWVGSRSGGSGWNADNVDPSQCIKQSGVQYTYNSGVSVCMQGLNEGKVRGVSVSGVFYYNDGTTSNFKGVVTPSTPVNTNQDINKTNKVGVQKYRALTEWVGSRSGGSGWNADNVDPSQCIKQSGVQYTYNSGVSVCMQGLNEGKVRGVSVSGVFYYNDGTTSNFKGVVTPSTPVNTNQDINKTNKVGVQKYRALTEWVGSRSGGSGWNADNVDPSQCIKQSGVQYTYNSGVSVCMQGLNEGKVRGVSVSGVFYYNDGTTSNFKGVVTPSTPVNTNQDINKTNKVGVQKYRALTEWVGSRSGGSGWNADNVDPSQCIKQSGVQYTYNSGVSVCMQGLNEGKVRGVSVSGVFYYNDGTTSNFKGVVTPSTPVNTNQDINKTNKVGVQKYRALTEWVGSRSGGSGWNADNVDPSQCIKQSGVQYTYNSGVSVCMQGLNEGKVRGVSVSGVFYYNDGTTSNFKGVVTPSTPVNTNQDINKTNKVGVQKYRALTEWVGSRSGGSGWNADNVDPSQCIKQSGVQYTYNSGVSVCMQGLNEGKVRGVSVSGVFYYNDGTTSNFKGVVTPSTPVNTNQDINKTNKVGVQKYRALTEWVGSRSGGSGWNADNVDPSQCIKQSGVQYTYNSGVSVCMQGLNEGKVRGVSVSGVFYYNDGTTSNFKGVVTPSTPVNTNQDINKTNKVGVQKYRALTEWVGSRSGGSGWNADNVDPSQCIKQSGVQYTYNSGVSVCMQGLNEGKVRGVSVSGVFYYNDGTTSNFKGVVTPSTPVNTNQDINKTNKVGVQKYRALTEWVGSRSGGSGWNADNVDPSQCIKQSGVQYTYNSGVSVCMQGLNEGKVRGVSVSGVFYYNDGTTSNFKGVVTPSTPVNTNQDINKTNKVGVQKYRALTEWVGSRSGGSGWNADNVDPSQCIKQSGVQYTYNSGVSVCMQGLNEGKVRGVSVSGVFYYNDGTTSNFKGVVTPSTPVNTNQDINKTNKVGVQKYRALTEWVGSRS

Nearest PDB structures (foldseek):
  2jvu-assembly1_A  TM=9.744E-01  e=1.592E-17  Escherichia coli 042
  4u7c-assembly1_A  TM=3.141E-01  e=5.160E-01  Homo sapiens
  4irc-assembly1_F  TM=3.522E-01  e=1.272E+00  Escherichia coli K-12
  3v6k-assembly2_J  TM=3.492E-01  e=3.537E+00  Saccharolobus solfataricus P2
  2jvu-assembly1_A  TM=9.640E-01  e=4.243E-17  Escherichia coli 042

InterPro domains:
  IPR053764 Cell Envelope Biogenesis-Associated Superfamily [G3DSA:2.60.40.2290] (22-116)
  IPR060723 Dispersin [PF28204] (22-116)

Secondary structure (DSSP, 8-state):
---S--GGGS-HHHHEEEETTEEEE-TTSHHHHHHHHHTSEEEEEEEEEEEETTTEEEEEEEEEBTTB-EE--S-HHHHHHH-EEEEEEEEEEEES--